Protein 8I6Y (pdb70)

Nearest PDB structures (foldseek):
  8i6y-assembly2_B  TM=1.001E+00  e=0.000E+00  Arabidopsis thaliana
  1rrh-assembly1_A  TM=9.673E-01  e=3.868E-95  Glycine max
  1rov-assembly1_A  TM=9.719E-01  e=1.270E-91  Glycine max
  2iuk-assembly2_B  TM=9.705E-01  e=5.122E-90  Glycine max
  1f8n-assembly1_A  TM=9.685E-01  e=9.863E-90  Glycine max

Organism: Arabidopsis thaliana (NCBI:txid3702)

Radius of gyration: 46.1 Å; Cα contacts (8 Å, |Δi|>4): 3355; chains: 2; bounding box: 76×131×117 Å

Sequence (1688 aa):
TTTKKVKGTVVLMKKNVLDFNDFNASFLDRLHEFLGNKITLRLVSSDVTDSENGSKGKLGKAAHLEDWITTITSLTAGESAFKVTFDYETDFGYPGAFLIRNSHFSEFLLKSLTLEDVPGHGRVHYICNSWIYPAKHYTTDRVFFSNKTYLPHETPATLLKYREEELVSLRGTGEGELKEWDRVYDYAYYNDLGVPPKNPRPVLGGTQEYPYPRRGRTGRKPTKEDPQTESRLPITSSLDIYVPRDERFGHLKMSDFLAYALKAIAQFIQPALEAVFDDTPKEFDSFEDVLKIYEEGIDLPNQALIDSIVKNIPLEMLKEIFRTDGQKFLKFPVPQVIKEDKTAWRTDEEFAREMLAGLNPVVIQLLKEFPPKSKLDSESYGNQNSTITKSHIEHNLDGLTVEEALEKERLFILDHHDTLMPYLGRVNTTTTKTYASRTLLFLKDDGTLKPLVIELSLPHPNGDKFGAVSEVYTPGEGVYDSLWQLAKAFVGVNDSGNHQLISHWMQTHASIEPFVIATNRQLSVLHPVFKLLEPHFRDTMNINALARQILINGGGIFEITVFPSKYAMEMSSFIYKNHWTFPDQALPAELKKRGMAVEDPEAPHGLRLRIKDYPYAVDGLEVWYAIESWVRDYIFLFYKIEEDIQTDTELQAWWKEVREEGHGDKKSEPWWPKMQTREELVESCTIIIWVASALHAAVNFGQYPVAGYLPNRPTISRQYMPKENTPEFEELEKNPDKVFLKTITAQLQTLLGISLIEILSTHSSDEVYLGQRDSKEWAAEKEALEAFEKFGEKVKEIEKNIDERNDDETLKNRTGLVKMPYTLLFPSSEGGVTGRGIPNSVSITTTKKVKGTVVLMKKNVLDFNDFNASFLDRLHEFLGNKITLRLVSSDVTDSENGSKGKLGKAAHLEDWITTITSLTAGESAFKVTFDYETDFGYPGAFLIRNSHFSEFLLKSLTLEDVPGHGRVHYICNSWIYPAKHYTTDRVFFSNKTYLPHETPATLLKYREEELVSLRGTGEGELKEWDRVYDYAYYNDLGVPPKNPRPVLGGTQEYPYPRRGRTGRKPTKEDPQTESRLPITSSLDIYVPRDERFGHLKMSDFLAYALKAIAQFIQPALEAVFDDTPKEFDSFEDVLKIYEEGIDLPNQALIDSIVKNIPLEMLKEIFRTDGQKFLKFPVPQVIKEDKTAWRTDEEFAREMLAGLNPVVIQLLKEFPPKSKLDSESYGNQNSTITKSHIEHNLDGLTVEEALEKERLFILDHHDTLMPYLGRVNTTTTKTYASRTLLFLKDDGTLKPLVIELSLPHPNGDKFGAVSEVYTPGEGVYDSLWQLAKAFVGVNDSGNHQLISHWMQTHASIEPFVIATNRQLSVLHPVFKLLEPHFRDTMNINALARQILINGGGIFEITVFPSKYAMEMSSFIYKNHWTFPDQALPAELKKRGMAVEDPEAPHGLRLRIKDYPYAVDGLEVWYAIESWVRDYIFLFYKIEEDIQTDTELQAWWKEVREEGHGDKKSEPWWPKMQTREELVESCTIIIWVASALHAAVNFGQYPVAGYLPNRPTISRQYMPKENTPEFEELEKNPDKVFLKTITAQLQTLLGISLIEILSTHSSDEVYLGQRDSKEWAAEKEALEAFEKFGEKVKEIEKNIDERNDDETLKNRTGLVKMPYTLLFPSSEGGVTGRGIPNSVSI

B-factor: mean 58.48, std 16.85, range [11.71, 135.58]

GO terms:
  GO:0010311 lateral root formation (P, IMP)
  GO:0034440 lipid oxidation (P, IDA)
  GO:0009536 plastid (C, IDA)
  GO:1990136 linoleate 9S-lipoxygenase activity (F, IDA)
  GO:0048364 root development (P, IMP)
  GO:0009737 response to abscisic acid (P, IEP)
  GO:0009753 response to jasmonic acid (P, IEP)
  GO:0042742 defense response to bacterium (P, IEP)
  GO:0009611 response to wounding (P, TAS)
  GO:0009695 jasmonic acid biosynthetic process (P, TAS)
  GO:0030397 membrane disassembly (P, TAS)
  GO:0006952 defense response (P, TAS)

InterPro domains:
  IPR000907 Lipoxygenase [PTHR11771] (20-859)
  IPR001024 PLAT/LH2 domain [PF01477] (57-160)
  IPR001024 PLAT/LH2 domain [PS50095] (21-161)
  IPR001024 PLAT/LH2 domain [SM00308] (19-162)
  IPR001246 Lipoxygenase, plant [PR00468] (131-149)
  IPR001246 Lipoxygenase, plant [PR00468] (157-178)
  IPR001246 Lipoxygenase, plant [PR00468] (196-212)
  IPR001246 Lipoxygenase, plant [PR00468] (226-245)
  IPR001246 Lipoxygenase, plant [PR00468] (296-317)
  IPR001246 Lipoxygenase, plant [PR00468] (345-361)
  IPR001246 Lipoxygenase, plant [PR00468] (384-403)
  IPR001246 Lipoxygenase, plant [PR00468] (450-474)
  IPR001246 Lipoxygenase, plant [PR00468] (772-786)
  IPR013819 Lipoxygenase, C-terminal [PF00305] (174-842)
  IPR013819 Lipoxygenase, C-terminal [PR00087] (496-513)
  IPR013819 Lipoxygenase, C-terminal [PR00087] (514-531)
  IPR013819 Lipoxygenase, C-terminal [PR00087] (534-554)
  IPR013819 Lipoxygenase, C-terminal [PS51393] (164-859)
  IPR020833 Lipoxygenase, iron binding site [PS00711] (514-528)
  IPR020834 Lipoxygenase, conserved site [PS00081] (541-551)

Solvent-accessible surface area: 67482 Å² total; per-residue (Å²): 122,105,56,121,149,2,117,0,28,3,26,0,13,16,68,68,3,13,61,59,102,83,48,87,52,78,46,68,92,155,5,100,58,9,40,33,122,97,1,24,0,89,5,0,0,16,92,55,71,21,102,172,56,30,98,35,0,78,29,14,147,53,8,60,3,87,74,80,54,87,58,88,72,15,92,89,43,6,42,10,8,0,66,0,52,4,55,8,40,99,86,7,18,24,0,0,0,0,16,4,111,2,62,16,159,30,16,1,5,1,41,8,0,16,0,62,116,4,55,81,79,40,143,4,18,0,57,6,58,6,5,2,9,12,28,162,48,51,145,103,54,13,12,16,14,5,8,77,4,29,2,24,116,83,15,28,80,10,1,66,101,16,2,82,71,23,15,90,59,22,64,30,111,44,122,35,73,19,111,93,64,34,34,16,4,18,27,19,94,1,24,2,5,6,58,32,113,156,56,69,44,52,38,5,2,40,74,158,119,48,5,0,0,20,0,10,31,2,17,37,119,87,30,200,113,40,107,111,11,18,37,46,30,72,96,122,27,114,116,24,8,32,10,3,31,36,18,48,57,15,31,50,94,35,14,10,13,15,17,61,0,1,24,10,0,14,44,62,5,22,61,17,2,88,51,22,24,110,131,82,111,156,64,6,84,43,21,115,40,1,12,110,0,14,78,99,6,40,114,13,91,44,109,53,75,20,103,54,5,65,166,84,7,40,85,54,3,6,111,46,0,4,109,80,84,50,167,8,43,4,27,2,35,66,2,59,1,6,122,126,60,110,93,5,20,67,40,39,101,1,34,1,7,12,15,0,5,0,4,3,0,20,24,1,67,17,9,120,80,40,58,2,136,19,201,40,86,78,152,38,55,17,109,9,60,12,63,3,70,88,64,69,0,68,164,54,0,88,75,30,61,3,102,75,0,29,124,88,52,47,1,0,7,6,38,4,1,29,30,6,3,10,12,0,33,103,0,14,107,25,108,1,61,0,0,0,0,1,1,0,0,0,21,63,128,88,24,32,7,50,7,0,0,0,0,0,0,32,20,42,104,105,31,50,139,127,4,20,60,28,60,31,33,43,56,35,171,52,28,121,59,20,13,5,20,2,0,15,4,2,3,7,0,4,11,10,2,25,3,18,7,15,6,5,7,3,38,0,6,0,4,4,4,1,5,0,0,0,0,19,27,31,1,4,79,4,0,0,0,7,23,0,0,84,22,5,4,78,33,0,5,28,14,0,2,16,6,6,13,11,10,0,14,6,35,2,2,5,9,61,8,5,8,2,20,98,42,0,5,23,9,0,0,50,15,0,70,88,96,7,24,4,45,42,22,8,1,21,32,33,0,83,114,18,11,0,1,45,109,41,115,158,18,133,114,24,15,98,17,37,3,140,14,0,0,0,0,24,0,0,20,47,3,4,37,2,0,30,64,5,0,77,76,1,1,61,52,21,0,141,87,57,85,23,0,70,77,2,102,17,0,51,34,0,3,112,22,1,32,47,82,0,0,13,41,12,94,107,67,127,56,14,30,133,0,83,57,37,74,57,0,0,64,2,0,0,9,2,0,3,6,0,0,0,12,1,0,0,0,0,2,0,2,4,8,4,17,0,3,8,2,20,20,1,28,9,1,70,62,80,3,14,92,112,154,26,100,79,19,110,41,1,117,150,58,46,51,64,3,8,2,71,0,1,2,17,12,44,42,1,2,1,10,5,0,4,19,2,0,6,0,6,5,6,72,64,22,25,17,10,17,99,26,87,50,172,44,26,2,52,35,170,109,0,49,98,13,26,101,82,9,10,86,67,9,146,87,1,40,142,45,0,70,108,38,21,129,47,158,82,43,101,7,2,46,12,90,1,152,13,48,4,25,14,0,19,2,42,11,130,42,29,57,41,6,70,1,0,0,4,3,0,24,4,124,105,54,122,147,2,116,0,21,1,27,0,11,14,69,68,3,12,61,61,101,82,51,87,57,80,46,74,94,154,5,103,58,10,46,34,123,97,1,24,0,89,5,0,0,15,92,55,72,21,100,173,55,24,95,28,0,76,29,15,148,55,7,61,4,86,83,86,68,94,50,87,92,7,99,84,42,5,41,14,6,0,63,1,53,3,57,8,38,100,85,8,18,23,0,1,0,0,16,4,112,1,62,16,157,31,17,0,5,0,37,9,0,14,0,60,116,3,54,83,80,40,143,3,17,0,58,6,59,5,5,2,9,10,28,164,48,50,144,104,54,14,12,16,12,4,9,77,4,27,3,22,116,83,16,28,80,10,2,66,103,15,2,96,77,24,14,91,58,20,62,31,109,44,123,35,74,19,109,93,65,35,33,15,5,18,28,18,93,1,24,2,4,5,51,26,101,154,62,79,51,53,36,4,2,39,73,157,118,49,6,0,0,20,0,12,30,2,16,36,118,86,29,200,109,40,110,112,10,17,38,46,33,73,100,124,27,114,117,23,8,31,9,3,29,36,18,46,58,14,32,50,95,36,14,10,13,15,18,59,0,1,23,10,0,13,44,62,4,22,60,17,2,88,52,23,25,110,130,82,109,156,65,6,83,42,23,116,40,0,13,109,0,16,82,116,7,38,120,12,91,54,142,70,75,22,104,53,5,77,165,85,6,38,105,52,2,7,108,45,0,5,98,61,93,33,180,11,39,4,31,2,27,65,2,60,1,7,124,125,61,110,93,6,19,68,41,39,102,0,33,1,8,11,15,0,6,0,4,4,0,21,26,1,68,16,10,117,80,36,59,2,137,20,201,39,86,80,152,39,57,18,110,8,59,12,63,3,68,88,68,64,0,59,172,56,1,86,78,44,41,1,101,80,0,26,148,140,46,46,1,0,6,8,38,6,1,28,30,6,4,10,12,0,34,102,0,14,105,14,102,1,61,0,0,0,0,2,1,0,0,0,19,67,121,88,24,32,6,53,7,1,0,0,0,0,0,32,21,42,104,104,31,49,138,127,4,21,61,28,61,32,32,43,59,30,169,53,31,135,63,21,19,4,20,3,0,17,5,1,3,7,0,5,10,11,2,26,3,21,7,16,6,8,8,3,38,0,7,0,3,4,4,1,5,1,0,0,0,19,26,31,1,4,79,4,0,0,0,9,24,0,0,86,24,5,4,78,34,0,4,26,14,1,2,16,5,6,14,10,15,2,15,8,39,2,2,8,8,62,9,7,8,1,12,110,49,0,7,23,9,0,0,51,14,0,72,88,98,7,25,4,45,40,21,8,1,20,30,32,0,85,112,19,11,1,1,46,127,41,60,145,16,131,114,26,17,91,17,33,3,139,13,1,0,0,0,23,0,0,19,48,3,4,38,3,0,30,65,6,0,79,76,1,1,64,51,21,0,140,86,64,84,22,0,80,75,2,104,18,0,62,33,0,4,112,24,1,33,45,82,0,0,13,42,12,94,107,66,125,56,10,29,126,0,104,48,34,72,51,0,0,65,2,0,0,8,1,1,2,6,0,0,0,12,1,1,0,0,0,2,0,3,4,7,4,17,0,3,8,2,21,21,2,27,10,1,69,64,80,2,15,91,127,152,27,100,81,25,108,40,3,121,149,58,45,50,64,2,8,2,71,1,1,2,18,12,44,41,1,3,1,12,5,0,5,20,3,0,8,0,7,5,6,71,65,23,24,17,10,18,100,28,89,48,174,43,27,2,53,35,173,110,0,48,97,12,25,100,82,10,9,88,67,8,147,88,1,40,142,44,0,70,108,35,20,128,47,159,81,43,102,7,2,47,11,91,0,152,13,48,5,25,15,0,18,2,41,12,129,41,29,56,40,7,71,1,0,1,4,3,0,21,4

Structure (mmCIF, N/CA/C/O backbone):
data_8I6Y
#
_entry.id   8I6Y
#
_cell.length_a   116.368
_cell.length_b   119.349
_cell.length_c   135.360
_cell.angle_alpha   90.000
_cell.angle_beta   90.000
_cell.angle_gamma   90.000
#
_symmetry.space_group_name_H-M   'P 21 21 21'
#
loop_
_entity.id
_entity.type
_entity.pdbx_description
1 polymer 'Linoleate 9S-lipoxygenase 1'
2 non-polymer 'FE (III) ION'
3 water water
#
loop_
_atom_site.group_PDB
_atom_site.id
_atom_site.type_symbol
_atom_site.label_atom_id
_atom_site.label_alt_id
_atom_site.label_comp_id
_atom_site.label_asym_id
_atom_site.label_entity_id
_atom_site.label_seq_id
_atom_site.pdbx_PDB_ins_code
_atom_site.Cartn_x
_atom_site.Cartn_y
_atom_site.Cartn_z
_atom_site.occupancy
_atom_site.B_iso_or_equiv
_atom_site.auth_seq_id
_atom_site.auth_comp_id
_atom_site.auth_asym_id
_atom_site.auth_atom_id
_atom_site.pdbx_PDB_model_num
ATOM 1 N N . THR A 1 16 ? -47.81400 140.34500 199.19800 1.000 111.56000 16 THR A N 1
ATOM 2 C CA . THR A 1 16 ? -48.12000 141.44600 198.29000 1.000 111.76000 16 THR A CA 1
ATOM 3 C C . THR A 1 16 ? -47.18300 142.64000 198.48900 1.000 108.74000 16 THR A C 1
ATOM 4 O O . THR A 1 16 ? -47.45100 143.50600 199.34000 1.000 109.30000 16 THR A O 1
ATOM 8 N N . THR A 1 17 ? -46.09100 142.72600 197.72700 1.000 96.23000 17 THR A N 1
ATOM 9 C CA . THR A 1 17 ? -45.23000 143.88800 197.89800 1.000 96.86000 17 THR A CA 1
ATOM 10 C C . THR A 1 17 ? -45.82500 145.04300 197.10800 1.000 96.70000 17 THR A C 1
ATOM 11 O O . THR A 1 17 ? -45.91300 144.99700 195.87500 1.000 90.50000 17 THR A O 1
ATOM 15 N N . THR A 1 18 ? -46.26300 146.05400 197.84100 1.000 99.48000 18 THR A N 1
ATOM 16 C CA . THR A 1 18 ? -46.81400 147.25000 197.24000 1.000 89.67000 18 THR A CA 1
ATOM 17 C C . THR A 1 18 ? -45.78100 147.88600 196.31900 1.000 91.45000 18 THR A C 1
ATOM 18 O O . THR A 1 18 ? -44.58800 147.92300 196.62500 1.000 98.74000 18 THR A O 1
ATOM 22 N N . LYS A 1 19 ? -46.24400 148.35500 195.17100 1.000 87.17000 19 LYS A N 1
ATOM 23 C CA . LYS A 1 19 ? -45.40600 148.97800 194.16000 1.000 85.61000 19 LYS A CA 1
ATOM 24 C C . LYS A 1 19 ? -46.11800 150.22600 193.66400 1.000 81.70000 19 LYS A C 1
ATOM 25 O O . LYS A 1 19 ? -47.32900 150.19200 193.45700 1.000 90.26000 19 LYS A O 1
ATOM 31 N N . LYS A 1 20 ? -45.38800 151.32800 193.48000 1.000 74.05000 20 LYS A N 1
ATOM 32 C CA . LYS A 1 20 ? -46.02000 152.62200 193.21000 1.000 79.43000 20 LYS A CA 1
ATOM 33 C C . LYS A 1 20 ? -46.24700 152.86000 191.70800 1.000 79.05000 20 LYS A C 1
ATOM 34 O O . LYS A 1 20 ? -45.46200 152.40700 190.86600 1.000 73.44000 20 LYS A O 1
ATOM 40 N N . VAL A 1 21 ? -47.33100 153.59300 191.39000 1.000 73.61000 21 VAL A N 1
ATOM 41 C CA . VAL A 1 21 ? -47.73100 153.93500 190.02100 1.000 69.03000 21 VAL A CA 1
ATOM 42 C C . VAL A 1 21 ? -48.07700 155.42100 189.93500 1.000 65.37000 21 VAL A C 1
ATOM 43 O O . VAL A 1 21 ? -48.82700 155.93200 190.77500 1.000 63.95000 21 VAL A O 1
ATOM 47 N N . LYS A 1 22 ? -47.55900 156.10400 188.90300 1.000 66.25000 22 LYS A N 1
ATOM 48 C CA . LYS A 1 22 ? -47.67200 157.55700 188.78100 1.000 63.19000 22 LYS A CA 1
ATOM 49 C C . LYS A 1 22 ? -48.91200 157.94200 188.00100 1.000 66.49000 22 LYS A C 1
ATOM 50 O O . LYS A 1 22 ? -49.19400 157.37700 186.94100 1.000 70.26000 22 LYS A O 1
ATOM 56 N N . GLY A 1 23 ? -49.63800 158.93800 188.51200 1.000 59.95000 23 GLY A N 1
ATOM 57 C CA . GLY A 1 23 ? -50.90900 159.32400 187.95300 1.000 62.33000 23 GLY A CA 1
ATOM 58 C C . GLY A 1 23 ? -50.91200 160.77000 187.48700 1.000 66.66000 23 GLY A C 1
ATOM 59 O O . GLY A 1 23 ? -50.00200 161.55400 187.78900 1.000 69.37000 23 GLY A O 1
ATOM 60 N N . THR A 1 24 ? -51.96400 161.10700 186.73400 1.000 63.24000 24 THR A N 1
ATOM 61 C CA . THR A 1 24 ? -52.23800 162.47000 186.27300 1.000 59.63000 24 THR A CA 1
ATOM 62 C C . THR A 1 24 ? -53.74900 162.66600 186.27300 1.000 59.34000 24 THR A C 1
ATOM 63 O O . THR A 1 24 ? -54.47400 161.94800 185.57800 1.000 50.33000 24 THR A O 1
ATOM 67 N N . VAL A 1 25 ? -54.22000 163.62600 187.06100 1.000 57.90000 25 VAL A N 1
ATOM 68 C CA . VAL A 1 25 ? -55.61500 164.06000 187.05700 1.000 42.28000 25 VAL A CA 1
ATOM 69 C C . VAL A 1 25 ? -55.67500 165.45600 186.45200 1.000 46.29000 25 VAL A C 1
ATOM 70 O O . VAL A 1 25 ? -54.95900 166.37000 186.89400 1.000 53.87000 25 VAL A O 1
ATOM 74 N N . VAL A 1 26 ? -56.53400 165.62200 185.44500 1.000 45.10000 26 VAL A N 1
ATOM 75 C CA . VAL A 1 26 ? -56.83100 166.92100 184.84600 1.000 48.58000 26 VAL A CA 1
ATOM 76 C C . VAL A 1 26 ? -58.20700 167.37200 185.32700 1.000 44.74000 26 VAL A C 1
ATOM 77 O O . VAL A 1 26 ? -59.12300 166.55500 185.50100 1.000 46.49000 26 VAL A O 1
ATOM 81 N N . LEU A 1 27 ? -58.35300 168.67800 185.54500 1.000 41.70000 27 LEU A N 1
ATOM 82 C CA . LEU A 1 27 ? -59.61400 169.23800 186.01600 1.000 40.59000 27 LEU A CA 1
ATOM 83 C C . LEU A 1 27 ? -59.62900 170.73400 185.76300 1.000 40.94000 27 LEU A C 1
ATOM 84 O O . LEU A 1 27 ? -58.60400 171.40500 185.89500 1.000 46.57000 27 LEU A O 1
ATOM 89 N N . MET A 1 28 ? -60.80800 171.25200 185.43200 1.000 43.51000 28 MET A N 1
ATOM 90 C CA . MET A 1 28 ? -61.00800 172.67200 185.18800 1.000 46.36000 28 MET A CA 1
ATOM 91 C C . MET A 1 28 ? -61.65700 173.30500 186.40900 1.000 43.23000 28 MET A C 1
ATOM 92 O O . MET A 1 28 ? -62.70200 172.83500 186.87100 1.000 39.29000 28 MET A O 1
ATOM 97 N N . LYS A 1 29 ? -61.04800 174.33600 186.94400 1.000 47.98000 29 LYS A N 1
ATOM 98 C CA . LYS A 1 29 ? -61.58500 174.97000 188.11300 1.000 54.47000 29 LYS A CA 1
ATOM 99 C C . LYS A 1 29 ? -62.87300 175.62400 187.72900 1.000 58.78000 29 LYS A C 1
ATOM 100 O O . LYS A 1 29 ? -63.04900 175.98900 186.59600 1.000 58.94000 29 LYS A O 1
ATOM 106 N N . LYS A 1 30 ? -63.76300 175.80500 188.68100 1.000 53.57000 30 LYS A N 1
ATOM 107 C CA . LYS A 1 30 ? -65.03100 176.43900 188.39600 1.000 58.19000 30 LYS A CA 1
ATOM 108 C C . LYS A 1 30 ? -64.89900 177.87700 187.88900 1.000 63.09000 30 LYS A C 1
ATOM 109 O O . LYS A 1 30 ? -65.63900 178.30800 187.03300 1.000 59.18000 30 LYS A O 1
ATOM 115 N N . ASN A 1 31 ? -63.93400 178.62100 188.38200 1.000 61.46000 31 ASN A N 1
ATOM 116 C CA . ASN A 1 31 ? -63.84000 180.00500 187.99300 1.000 63.66000 31 ASN A CA 1
ATOM 117 C C . ASN A 1 31 ? -63.69800 180.05100 186.50800 1.000 64.48000 31 ASN A C 1
ATOM 118 O O . ASN A 1 31 ? -64.21300 180.93000 185.84800 1.000 70.09000 31 ASN A O 1
ATOM 123 N N . VAL A 1 32 ? -62.97500 179.09300 185.97200 1.000 63.64000 32 VAL A N 1
ATOM 124 C CA . VAL A 1 32 ? -62.56700 179.16100 184.60500 1.000 67.45000 32 VAL A CA 1
ATOM 125 C C . VAL A 1 32 ? -63.74200 179.21900 183.67800 1.000 67.98000 32 VAL A C 1
ATOM 126 O O . VAL A 1 32 ? -63.74200 179.96800 182.73300 1.000 65.08000 32 VAL A O 1
ATOM 130 N N . LEU A 1 33 ? -64.75300 178.42600 183.96000 1.000 58.02000 33 LEU A N 1
ATOM 131 C CA . LEU A 1 33 ? -65.86800 178.25700 183.05900 1.000 50.76000 33 LEU A CA 1
ATOM 132 C C . LEU A 1 33 ? -67.04400 179.12200 183.39500 1.000 57.61000 33 LEU A C 1
ATOM 133 O O . LEU A 1 33 ? -68.09100 178.99100 182.79900 1.000 59.84000 33 LEU A O 1
ATOM 138 N N . ASP A 1 34 ? -66.89100 179.98300 184.38000 1.000 63.74000 34 ASP A N 1
ATOM 139 C CA . ASP A 1 34 ? -67.96600 180.88600 184.72400 1.000 59.96000 34 ASP A CA 1
ATOM 140 C C . ASP A 1 34 ? -67.91800 181.97400 183.70500 1.000 64.00000 34 ASP A C 1
ATOM 141 O O . ASP A 1 34 ? -67.02800 182.00300 182.87400 1.000 66.04000 34 ASP A O 1
ATOM 146 N N . PHE A 1 35 ? -68.89900 182.84800 183.74700 1.000 70.02000 35 PHE A N 1
ATOM 147 C CA . PHE A 1 35 ? -69.03200 183.86500 182.74200 1.000 72.38000 35 PHE A CA 1
ATOM 148 C C . PHE A 1 35 ? -67.78400 184.75600 182.67400 1.000 77.19000 35 PHE A C 1
ATOM 149 O O . PHE A 1 35 ? -67.29000 185.05600 181.58600 1.000 83.61000 35 PHE A O 1
ATOM 157 N N . ASN A 1 36 ? -67.21600 185.12400 183.81300 1.000 74.92000 36 ASN A N 1
ATOM 158 C CA . ASN A 1 36 ? -66.10300 186.05500 183.79600 1.000 89.98000 36 ASN A CA 1
ATOM 159 C C . ASN A 1 36 ? -64.96300 185.52400 182.95500 1.000 87.88000 36 ASN A C 1
ATOM 160 O O . ASN A 1 36 ? -64.68100 184.33700 182.94200 1.000 85.06000 36 ASN A O 1
ATOM 165 N N . ASP A 1 37 ? -64.32800 186.43700 182.23100 1.000 85.31000 37 ASP A N 1
ATOM 166 C CA . ASP A 1 37 ? -63.31600 186.12000 181.22800 1.000 80.14000 37 ASP A CA 1
ATOM 167 C C . ASP A 1 37 ? -62.09700 185.44200 181.81400 1.000 83.68000 37 ASP A C 1
ATOM 168 O O . ASP A 1 37 ? -61.59300 185.81600 182.86500 1.000 91.53000 37 ASP A O 1
ATOM 173 N N . PHE A 1 38 ? -61.68900 184.33000 181.21500 1.000 73.29000 38 PHE A N 1
ATOM 174 C CA . PHE A 1 38 ? -60.64100 183.51500 181.80900 1.000 73.61000 38 PHE A CA 1
ATOM 175 C C . PHE A 1 38 ? -59.27800 184.11000 181.53100 1.000 76.03000 38 PHE A C 1
ATOM 176 O O . PHE A 1 38 ? -58.94700 184.44600 180.40800 1.000 78.16000 38 PHE A O 1
ATOM 184 N N . ASN A 1 39 ? -58.48000 184.18500 182.57500 1.000 79.93000 39 ASN A N 1
ATOM 185 C CA . ASN A 1 39 ? -57.17400 184.77400 182.49700 1.000 79.24000 39 ASN A CA 1
ATOM 186 C C . ASN A 1 39 ? -56.23000 183.83500 183.18600 1.000 85.45000 39 ASN A C 1
ATOM 187 O O . ASN A 1 39 ? -56.64800 183.02500 183.99300 1.000 89.62000 39 ASN A O 1
ATOM 192 N N . ALA A 1 40 ? -54.94600 183.98200 182.92900 1.000 85.92000 40 ALA A N 1
ATOM 193 C CA . ALA A 1 40 ? -53.98600 183.09700 183.53400 1.000 84.84000 40 ALA A CA 1
ATOM 194 C C . ALA A 1 40 ? -54.13000 183.21600 185.04200 1.000 84.51000 40 ALA A C 1
ATOM 195 O O . ALA A 1 40 ? -53.76300 182.32400 185.78300 1.000 76.38000 40 ALA A O 1
ATOM 197 N N . SER A 1 41 ? -54.70000 184.31500 185.49200 1.000 83.13000 41 SER A N 1
ATOM 198 C CA . SER A 1 41 ? -54.88700 184.57800 186.89900 1.000 81.39000 41 SER A CA 1
ATOM 199 C C . SER A 1 41 ? -55.71000 183.48400 187.56300 1.000 91.87000 41 SER A C 1
ATOM 200 O O . SER A 1 41 ? -55.55400 183.21200 188.74900 1.000 95.62000 41 SER A O 1
ATOM 203 N N . PHE A 1 42 ? -56.62100 182.88600 186.81700 1.000 89.25000 42 PHE A N 1
ATOM 204 C CA . PHE A 1 42 ? -57.55300 181.93200 187.40500 1.000 81.94000 42 PHE A CA 1
ATOM 205 C C . PHE A 1 42 ? -56.95100 180.64200 187.99700 1.000 82.36000 42 PHE A C 1
ATOM 206 O O . PHE A 1 42 ? -57.56700 180.02400 188.85500 1.000 89.72000 42 PHE A O 1
ATOM 214 N N . LEU A 1 43 ? -55.76800 180.23300 187.55200 1.000 74.62000 43 LEU A N 1
ATOM 215 C CA . LEU A 1 43 ? -55.15200 179.01000 188.06800 1.000 77.62000 43 LEU A CA 1
ATOM 216 C C . LEU A 1 43 ? -54.83600 178.98500 189.56000 1.000 86.81000 43 LEU A C 1
ATOM 217 O O . LEU A 1 43 ? -55.03100 177.97700 190.21600 1.000 96.13000 43 LEU A O 1
ATOM 222 N N . ASP A 1 44 ? -54.30400 180.06500 190.09700 1.000 82.25000 44 ASP A N 1
ATOM 223 C CA . ASP A 1 44 ? -53.65700 179.98600 191.39300 1.000 82.99000 44 ASP A CA 1
ATOM 224 C C . ASP A 1 44 ? -54.57300 179.83900 192.58500 1.000 83.63000 44 ASP A C 1
ATOM 225 O O . ASP A 1 44 ? -55.78000 179.96500 192.47400 1.000 83.97000 44 ASP A O 1
ATOM 230 N N . ARG A 1 45 ? -53.96100 179.55600 193.72600 1.000 90.04000 45 ARG A N 1
ATOM 231 C CA . ARG A 1 45 ? -54.61400 178.96300 194.87100 1.000 81.74000 45 ARG A CA 1
ATOM 232 C C . ARG A 1 45 ? -54.79200 177.47800 194.58600 1.000 74.08000 45 ARG A C 1
ATOM 233 O O . ARG A 1 45 ? -55.66000 176.81900 195.14200 1.000 70.89000 45 ARG A O 1
ATOM 241 N N . LEU A 1 46 ? -53.96000 176.96000 193.69600 1.000 76.04000 46 LEU A N 1
ATOM 242 C CA . LEU A 1 46 ? -54.05500 175.59200 193.25300 1.000 71.82000 46 LEU A CA 1
ATOM 243 C C . LEU A 1 46 ? -53.81800 174.65000 194.38000 1.000 68.90000 46 LEU A C 1
ATOM 244 O O . LEU A 1 46 ? -54.30900 173.54800 194.35200 1.000 66.78000 46 LEU A O 1
ATOM 249 N N . HIS A 1 47 ? -53.03800 175.06200 195.35800 1.000 69.56000 47 HIS A N 1
ATOM 250 C CA . HIS A 1 47 ? -52.67700 174.14700 196.41600 1.000 66.97000 47 HIS A CA 1
ATOM 251 C C . HIS A 1 47 ? -53.92600 173.71100 197.12800 1.000 63.04000 47 HIS A C 1
ATOM 252 O O . HIS A 1 47 ? -53.95700 172.67500 197.74200 1.000 62.59000 47 HIS A O 1
ATOM 259 N N . GLU A 1 48 ? -54.96100 174.51900 197.07200 1.000 69.03000 48 GLU A N 1
ATOM 260 C CA . GLU A 1 48 ? -56.15100 174.20800 197.83900 1.000 67.22000 48 GLU A CA 1
ATOM 261 C C . GLU A 1 48 ? -56.71000 172.83200 197.49400 1.000 65.61000 48 GLU A C 1
ATOM 262 O O . GLU A 1 48 ? -57.16200 172.13200 198.37400 1.000 68.98000 48 GLU A O 1
ATOM 268 N N . PHE A 1 49 ? -56.69400 172.44100 196.22800 1.000 66.31000 49 PHE A N 1
ATOM 269 C CA . PHE A 1 49 ? -57.16800 171.11900 195.86200 1.000 61.42000 49 PHE A CA 1
ATOM 270 C C . PHE A 1 49 ? -56.31100 170.01700 196.42900 1.000 62.51000 49 PHE A C 1
ATOM 271 O O . PHE A 1 49 ? -56.65900 168.84600 196.37900 1.000 58.13000 49 PHE A O 1
ATOM 279 N N . LEU A 1 50 ? -55.19800 170.44400 197.00500 1.000 67.30000 50 LEU A N 1
ATOM 280 C CA . LEU A 1 50 ? -54.10000 169.59300 197.41700 1.000 66.63000 50 LEU A CA 1
ATOM 281 C C . LEU A 1 50 ? -54.15600 169.29500 198.88900 1.000 65.89000 50 LEU A C 1
ATOM 282 O O . LEU A 1 50 ? -54.26600 170.17500 199.72000 1.000 63.95000 50 LEU A O 1
ATOM 287 N N . GLY A 1 51 ? -54.05300 168.03400 199.22500 1.000 64.21000 51 GLY A N 1
ATOM 288 C CA . GLY A 1 51 ? -54.05500 167.69000 200.61800 1.000 60.02000 51 GLY A CA 1
ATOM 289 C C . GLY A 1 51 ? -55.00400 166.53800 200.75500 1.000 64.86000 51 GLY A C 1
ATOM 290 O O . GLY A 1 51 ? -55.35700 165.88100 199.79500 1.000 65.74000 51 GLY A O 1
ATOM 291 N N . ASN A 1 52 ? -55.47400 166.34700 201.96500 1.000 68.42000 52 ASN A N 1
ATOM 292 C CA . ASN A 1 52 ? -56.39800 165.28200 202.25900 1.000 74.92000 52 ASN A CA 1
ATOM 293 C C . ASN A 1 52 ? -57.67600 165.52900 201.49700 1.000 66.81000 52 ASN A C 1
ATOM 294 O O . ASN A 1 52 ? -58.55600 164.69500 201.49600 1.000 57.54000 52 ASN A O 1
ATOM 299 N N . LYS A 1 53 ? -57.83000 166.71500 200.93900 1.000 67.40000 53 LYS A N 1
ATOM 300 C CA . LYS A 1 53 ? -59.11800 167.12500 200.45400 1.000 62.76000 53 LYS A CA 1
ATOM 301 C C . LYS A 1 53 ? -59.68700 166.25300 199.36400 1.000 68.40000 53 LYS A C 1
ATOM 302 O O . LYS A 1 53 ? -60.82000 165.87500 199.46900 1.000 65.48000 53 LYS A O 1
ATOM 308 N N . ILE A 1 54 ? -58.91700 165.88300 198.35700 1.000 66.41000 54 ILE A N 1
ATOM 309 C CA . ILE A 1 54 ? -59.49500 165.14300 197.23800 1.000 57.01000 54 ILE A CA 1
ATOM 310 C C . ILE A 1 54 ? -59.02400 163.71800 197.21600 1.000 60.69000 54 ILE A C 1
ATOM 311 O O . ILE A 1 54 ? -57.86400 163.45000 197.09600 1.000 66.89000 54 ILE A O 1
ATOM 316 N N . THR A 1 55 ? -59.96500 162.81000 197.29200 1.000 56.98000 55 THR A N 1
ATOM 317 C CA . THR A 1 55 ? -59.63200 161.44000 197.47000 1.000 59.37000 55 THR A CA 1
ATOM 318 C C . THR A 1 55 ? -60.01900 160.67500 196.25700 1.000 62.05000 55 THR A C 1
ATOM 319 O O . THR A 1 55 ? -61.01400 160.95400 195.64800 1.000 65.58000 55 THR A O 1
ATOM 323 N N . LEU A 1 56 ? -59.16800 159.73800 195.90100 1.000 57.40000 56 LEU A N 1
ATOM 324 C CA . LEU A 1 56 ? -59.36100 158.84700 194.76300 1.000 55.90000 56 LEU A CA 1
ATOM 325 C C . LEU A 1 56 ? -58.96300 157.43900 195.18400 1.000 59.00000 56 LEU A C 1
ATOM 326 O O . LEU A 1 56 ? -57.90100 157.24200 195.78700 1.000 63.01000 56 LEU A O 1
ATOM 331 N N . ARG A 1 57 ? -59.79200 156.45800 194.85400 1.000 52.55000 57 ARG A N 1
ATOM 332 C CA . ARG A 1 57 ? -59.44700 155.06500 195.09500 1.000 50.39000 57 ARG A CA 1
ATOM 333 C C . ARG A 1 57 ? -59.69700 154.27800 193.81600 1.000 55.03000 57 ARG A C 1
ATOM 334 O O . ARG A 1 57 ? -60.71500 154.48800 193.13800 1.000 58.23000 57 ARG A O 1
ATOM 342 N N . LEU A 1 58 ? -58.75800 153.39200 193.48100 1.000 61.58000 58 LEU A N 1
ATOM 343 C CA . LEU A 1 58 ? -58.93700 152.47700 192.36600 1.000 51.12000 58 LEU A CA 1
ATOM 344 C C . LEU A 1 58 ? -59.91500 151.36900 192.72500 1.000 55.95000 58 LEU A C 1
ATOM 345 O O . LEU A 1 58 ? -60.12100 151.02900 193.89400 1.000 62.56000 58 LEU A O 1
ATOM 350 N N . VAL A 1 59 ? -60.44800 150.73000 191.69000 1.000 54.15000 59 VAL A N 1
ATOM 351 C CA . VAL A 1 59 ? -61.31400 149.55400 191.78000 1.000 61.57000 59 VAL A CA 1
ATOM 352 C C . VAL A 1 59 ? -60.85700 148.52900 190.75100 1.000 62.50000 59 VAL A C 1
ATOM 353 O O . VAL A 1 59 ? -60.26400 148.89800 189.76800 1.000 64.21000 59 VAL A O 1
ATOM 357 N 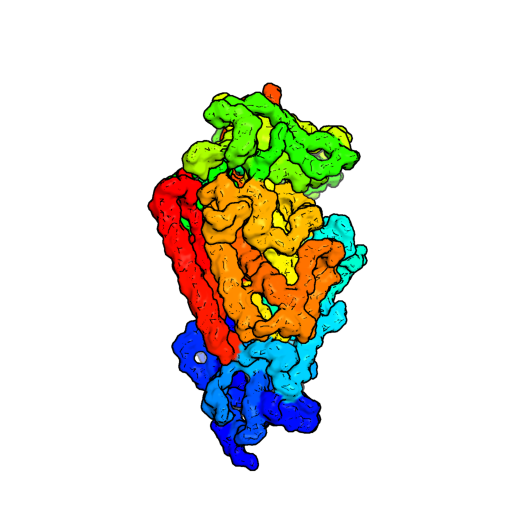N . SER A 1 60 ? -61.11500 147.24700 190.96200 1.000 58.16000 60 SER A N 1
ATOM 358 C CA . SER A 1 60 ? -60.46500 146.22100 190.15700 1.000 59.20000 60 SER A CA 1
ATOM 359 C C . SER A 1 60 ? -61.37300 145.39800 189.30300 1.000 56.94000 60 SER A C 1
ATOM 360 O O . SER A 1 60 ? -62.37100 144.90800 189.77300 1.000 64.71000 60 SER A O 1
ATOM 363 N N . SER A 1 61 ? -61.03700 145.26100 188.02900 1.000 51.86000 61 SER A N 1
ATOM 364 C CA . SER A 1 61 ? -61.75100 144.35800 187.14500 1.000 53.92000 61 SER A CA 1
ATOM 365 C C . SER A 1 61 ? -61.56200 142.90300 187.47600 1.000 63.13000 61 SER A C 1
ATOM 366 O O . SER A 1 61 ? -62.49700 142.13000 187.44800 1.000 58.67000 61 SER A O 1
ATOM 369 N N . ASP A 1 62 ? -60.31300 142.53500 187.71600 1.000 69.57000 62 ASP A N 1
ATOM 370 C CA . ASP A 1 62 ? -59.90900 141.15800 187.98100 1.000 64.82000 62 ASP A CA 1
ATOM 371 C C . ASP A 1 62 ? -60.29300 140.52700 189.30600 1.000 60.76000 62 ASP A C 1
ATOM 372 O O . ASP A 1 62 ? -60.73700 139.39700 189.35100 1.000 61.15000 62 ASP A O 1
ATOM 377 N N . VAL A 1 63 ? -60.14100 141.26200 190.38700 1.000 60.26000 63 VAL A N 1
ATOM 378 C CA . VAL A 1 63 ? -60.21700 140.65200 191.69000 1.000 63.66000 63 VAL A CA 1
ATOM 379 C C . VAL A 1 63 ? -61.28200 141.30000 192.50100 1.000 62.63000 63 VAL A C 1
ATOM 380 O O . VAL A 1 63 ? -61.64000 142.42100 192.27300 1.000 64.87000 63 VAL A O 1
ATOM 384 N N . THR A 1 64 ? -61.79500 140.56900 193.46000 1.000 61.11000 64 THR A N 1
ATOM 385 C CA . THR A 1 64 ? -62.98100 140.99900 194.14200 1.000 65.09000 64 THR A CA 1
ATOM 386 C C . THR A 1 64 ? -62.69200 141.25000 195.58400 1.000 71.65000 64 THR A C 1
ATOM 387 O O . THR A 1 64 ? -61.93400 140.55100 196.21900 1.000 75.31000 64 THR A O 1
ATOM 391 N N . ASP A 1 65 ? -63.31300 142.30200 196.06900 1.000 76.17000 65 ASP A N 1
ATOM 392 C CA . ASP A 1 65 ? -63.26900 142.67400 197.45800 1.000 82.91000 65 ASP A CA 1
ATOM 393 C C . ASP A 1 65 ? -64.46800 142.01700 198.03200 1.000 93.26000 65 ASP A C 1
ATOM 394 O O . ASP A 1 65 ? -65.57700 142.43500 197.75900 1.000 95.45000 65 ASP A O 1
ATOM 399 N N . SER A 1 66 ? -64.25500 141.00900 198.86600 1.000 94.20000 66 SER A N 1
ATOM 400 C CA . SER A 1 66 ? -65.36500 140.26800 199.40800 1.000 95.48000 66 SER A CA 1
ATOM 401 C C . SER A 1 66 ? -66.15900 141.25200 200.20000 1.000 108.52000 66 SER A C 1
ATOM 402 O O . SER A 1 66 ? -67.36400 141.33000 200.05500 1.000 119.70000 66 SER A O 1
ATOM 405 N N . GLU A 1 67 ? -65.44700 142.06100 200.97800 1.000 111.45000 67 GLU A N 1
ATOM 406 C CA . GLU A 1 67 ? -66.02800 142.91700 202.01100 1.000 117.27000 67 GLU A CA 1
ATOM 407 C C . GLU A 1 67 ? -66.96400 143.98000 201.48600 1.000 119.16000 67 GLU A C 1
ATOM 408 O O . GLU A 1 67 ? -68.02700 144.23000 202.04600 1.000 123.73000 67 GLU A O 1
ATOM 414 N N . ASN A 1 68 ? -66.54300 144.60200 200.40000 1.000 118.32000 68 ASN A N 1
ATOM 415 C CA . ASN A 1 68 ? -67.27600 145.68500 199.76400 1.000 116.66000 68 ASN A CA 1
ATOM 416 C C . ASN A 1 68 ? -68.63100 145.23900 199.22600 1.000 123.58000 68 ASN A C 1
ATOM 417 O O . ASN A 1 68 ? -69.61000 145.98500 199.25900 1.000 119.63000 68 ASN A O 1
ATOM 422 N N . GLY A 1 69 ? -68.64800 144.02300 198.69500 1.000 118.75000 69 GLY A N 1
ATOM 423 C CA . GLY A 1 69 ? -69.79400 143.44900 198.02500 1.000 100.03000 69 GLY A CA 1
ATOM 424 C C . GLY A 1 69 ? -69.13100 142.33700 197.26000 1.000 100.60000 69 GLY A C 1
ATOM 425 O O . GLY A 1 69 ? -68.06600 141.88900 197.65600 1.000 109.29000 69 GLY A O 1
ATOM 426 N N . SER A 1 70 ? -69.73400 141.89700 196.16900 1.000 87.82000 70 SER A N 1
ATOM 427 C CA . SER A 1 70 ? -68.99200 141.15100 195.16900 1.000 89.27000 70 SER A CA 1
ATOM 428 C C . SER A 1 70 ? -68.61500 142.10600 194.02900 1.000 82.01000 70 SER A C 1
ATOM 429 O O . SER A 1 70 ? -68.41600 141.70600 192.89900 1.000 66.95000 70 SER A O 1
ATOM 432 N N . LYS A 1 71 ? -68.58800 143.38900 194.37000 1.000 79.39000 71 LYS A N 1
ATOM 433 C CA . LYS A 1 71 ? -68.30500 144.47500 193.46500 1.000 73.20000 71 LYS A CA 1
ATOM 434 C C . LYS A 1 71 ? -66.92300 144.46000 192.86200 1.000 73.42000 71 LYS A C 1
ATOM 435 O O . LYS A 1 71 ? -66.75900 144.77100 191.68400 1.000 78.46000 71 LYS A O 1
ATOM 441 N N . GLY A 1 72 ? -65.92000 144.13700 193.64800 1.000 73.82000 72 GLY A N 1
ATOM 442 C CA . GLY A 1 72 ? -64.56700 144.14700 193.13900 1.000 77.43000 72 GLY A CA 1
ATOM 443 C C . GLY A 1 72 ? -63.71900 145.12700 193.89000 1.000 72.77000 72 GLY A C 1
ATOM 444 O O . GLY A 1 72 ? -64.16000 146.20200 194.18800 1.000 73.42000 72 GLY A O 1
ATOM 445 N N . LYS A 1 73 ? -62.47500 144.74900 194.13700 1.000 71.50000 73 LYS A N 1
ATOM 446 C CA . LYS A 1 73 ? -61.66200 145.29300 195.19500 1.000 74.16000 73 LYS A CA 1
ATOM 447 C C . LYS A 1 73 ? -61.32400 146.73800 195.05000 1.000 71.39000 73 LYS A C 1
ATOM 448 O O . LYS A 1 73 ? -61.16500 147.23000 193.95800 1.000 68.26000 73 LYS A O 1
ATOM 454 N N . LEU A 1 74 ? -61.21300 147.40300 196.18800 1.000 71.71000 74 LEU A N 1
ATOM 455 C CA . LEU A 1 74 ? -60.85800 148.81400 196.25500 1.000 60.58000 74 LEU A CA 1
ATOM 456 C C . LEU A 1 74 ? -59.42800 148.94800 196.76200 1.000 69.61000 74 LEU A C 1
ATOM 457 O O . LEU A 1 74 ? -59.11500 148.47900 197.86100 1.000 76.70000 74 LEU A O 1
ATOM 462 N N . GLY A 1 75 ? -58.56600 149.58300 195.97500 1.000 63.92000 75 GLY A N 1
ATOM 463 C CA . GLY A 1 75 ? -57.22600 149.89600 196.43000 1.000 58.54000 75 GLY A CA 1
ATOM 464 C C . GLY A 1 75 ? -57.24000 150.95800 197.52100 1.000 64.78000 75 GLY A C 1
ATOM 465 O O . GLY A 1 75 ? -58.28400 151.48000 197.92000 1.000 70.88000 75 GLY A O 1
ATOM 466 N N . LYS A 1 76 ? -56.04200 151.27700 198.02600 1.000 67.37000 76 LYS A N 1
ATOM 467 C CA . LYS A 1 76 ? -55.93500 152.28600 199.07900 1.000 67.04000 76 LYS A CA 1
ATOM 468 C C . LYS A 1 76 ? -56.05900 153.68600 198.48500 1.000 58.93000 76 LYS A C 1
ATOM 469 O O . LYS A 1 76 ? -55.87000 153.90100 197.29000 1.000 58.51000 76 LYS A O 1
ATOM 475 N N . ALA A 1 77 ? -56.41500 154.63400 199.33800 1.000 58.36000 77 ALA A N 1
ATOM 476 C CA . ALA A 1 77 ? -56.80200 155.96100 198.87600 1.000 57.75000 77 ALA A CA 1
ATOM 477 C C . ALA A 1 77 ? -55.58400 156.80200 198.53000 1.000 56.07000 77 ALA A C 1
ATOM 478 O O . ALA A 1 77 ? -54.56800 156.75800 199.22100 1.000 57.81000 77 ALA A O 1
ATOM 480 N N . ALA A 1 78 ? -55.69500 157.57800 197.46000 1.000 61.50000 78 ALA A N 1
ATOM 481 C CA . ALA A 1 78 ? -54.69400 158.57300 197.12200 1.000 58.61000 78 ALA A CA 1
ATOM 482 C C . ALA A 1 78 ? -55.27600 159.97200 197.27500 1.000 59.14000 78 ALA A C 1
ATOM 483 O O . ALA A 1 78 ? -56.48100 160.16000 197.40400 1.000 62.57000 78 ALA A O 1
ATOM 485 N N . HIS A 1 79 ? -54.38300 160.94000 197.17100 1.000 55.69000 79 HIS A N 1
ATOM 486 C CA . HIS A 1 79 ? -54.72100 162.33500 197.17700 1.000 57.04000 79 HIS A CA 1
ATOM 487 C C . HIS A 1 79 ? -53.81700 163.04900 196.19300 1.000 49.44000 79 HIS A C 1
ATOM 488 O O . HIS A 1 79 ? -52.73400 162.58700 195.91500 1.000 54.09000 79 HIS A O 1
ATOM 495 N N . LEU A 1 80 ? -54.26500 164.17600 195.66800 1.000 45.34000 80 LEU A N 1
ATOM 496 C CA . LEU A 1 80 ? -53.46400 164.97300 194.76000 1.000 53.46000 80 LEU A CA 1
ATOM 497 C C . LEU A 1 80 ? -52.27900 165.61200 195.45900 1.000 61.51000 80 LEU A C 1
ATOM 498 O O . LEU A 1 80 ? -52.38000 166.02100 196.60000 1.000 61.84000 80 LEU A O 1
ATOM 503 N N . GLU A 1 81 ? -51.09000 165.58000 194.87900 1.000 62.49000 81 GLU A N 1
ATOM 504 C CA . GLU A 1 81 ? -49.93100 166.02300 195.65300 1.000 52.87000 81 GLU A CA 1
ATOM 505 C C . GLU A 1 81 ? -49.35300 167.36200 195.32800 1.000 54.58000 81 GLU A C 1
ATOM 506 O O . GLU A 1 81 ? -49.00000 168.11500 196.20700 1.000 57.87000 81 GLU A O 1
ATOM 512 N N . ASP A 1 82 ? -49.18100 167.62200 194.05100 1.000 60.72000 82 ASP A N 1
ATOM 513 C CA . ASP A 1 82 ? -48.61600 168.86800 193.59900 1.000 63.51000 82 ASP A CA 1
ATOM 514 C C . ASP A 1 82 ? -49.18500 169.04200 192.22800 1.000 71.33000 82 ASP A C 1
ATOM 515 O O . ASP A 1 82 ? -49.52300 168.05600 191.58700 1.000 70.40000 82 ASP A O 1
ATOM 520 N N . TRP A 1 83 ? -49.31700 170.27700 191.76800 1.000 65.64000 83 TRP A N 1
ATOM 521 C CA . TRP A 1 83 ? -49.75200 170.49800 190.40100 1.000 63.79000 83 TRP A CA 1
ATOM 522 C C . TRP A 1 83 ? -48.60500 170.41500 189.43200 1.000 66.25000 83 TRP A C 1
ATOM 523 O O . TRP A 1 83 ? -47.46000 170.53700 189.81400 1.000 72.12000 83 TRP A O 1
ATOM 534 N N . ILE A 1 84 ? -48.90900 170.20000 188.16900 1.000 67.02000 84 ILE A N 1
ATOM 535 C CA . ILE A 1 84 ? -47.89200 170.32600 187.15200 1.000 76.76000 84 ILE A CA 1
ATOM 536 C C . ILE A 1 84 ? -48.44200 171.22400 186.06300 1.000 74.66000 84 ILE A C 1
ATOM 537 O O . ILE A 1 84 ? -49.63800 171.26900 185.84700 1.000 77.48000 84 ILE A O 1
ATOM 542 N N . THR A 1 85 ? -47.58100 171.98600 185.41500 1.000 69.83000 85 THR A N 1
ATOM 543 C CA . THR A 1 85 ? -48.05600 172.98200 184.47800 1.000 81.74000 85 THR A CA 1
ATOM 544 C C . THR A 1 85 ? -47.72200 172.54700 183.06700 1.000 86.94000 85 THR A C 1
ATOM 545 O O . THR A 1 85 ? -46.64800 172.03900 182.80500 1.000 87.01000 85 THR A O 1
ATOM 549 N N . THR A 1 86 ? -48.66900 172.70400 182.16100 1.000 90.05000 86 THR A N 1
ATOM 550 C CA . THR A 1 86 ? -48.46600 172.25800 180.80200 1.000 94.65000 86 THR A CA 1
ATOM 551 C C . THR A 1 86 ? -48.81300 173.36000 179.83400 1.000 97.17000 86 THR A C 1
ATOM 552 O O . THR A 1 86 ? -49.55700 174.27800 180.16300 1.000 94.58000 86 THR A O 1
ATOM 556 N N . ILE A 1 87 ? -48.31300 173.23300 178.61800 1.000 95.43000 87 ILE A N 1
ATOM 557 C CA . ILE A 1 87 ? -48.55400 174.21700 177.59300 1.000 87.62000 87 ILE A CA 1
ATOM 558 C C . ILE A 1 87 ? -50.05700 174.28100 177.43900 1.000 93.90000 87 ILE A C 1
ATOM 559 O O . ILE A 1 87 ? -50.61600 175.33500 177.17800 1.000 87.51000 87 ILE A O 1
ATOM 561 N N . THR A 1 88 ? -50.70600 173.13600 177.58800 1.000 99.19000 88 THR A N 1
ATOM 562 C CA . THR A 1 88 ? -52.15400 173.09100 177.68000 1.000 94.25000 88 THR A CA 1
ATOM 563 C C . THR A 1 88 ? -52.68800 173.81200 178.90500 1.000 91.07000 88 THR A C 1
ATOM 564 O O . THR A 1 88 ? -53.76900 174.35200 178.84200 1.000 93.02000 88 THR A O 1
ATOM 568 N N . SER A 1 89 ? -51.97900 173.79500 180.02800 1.000 96.60000 89 SER A N 1
ATOM 569 C CA . SER A 1 89 ? -52.56300 174.34100 181.25500 1.000 85.52000 89 SER A CA 1
ATOM 570 C C . SER A 1 89 ? -52.89100 175.78000 180.97200 1.000 82.33000 89 SER A C 1
ATOM 571 O O . SER A 1 89 ? -53.92900 176.27300 181.36100 1.000 78.77000 89 SER A O 1
ATOM 574 N N . LEU A 1 90 ? -52.00600 176.45600 180.27100 1.000 87.68000 90 LEU A N 1
ATOM 575 C CA . LEU A 1 90 ? -52.24400 177.83900 179.91700 1.000 84.53000 90 LEU A CA 1
ATOM 576 C C . LEU A 1 90 ? -53.43400 178.00400 179.00400 1.000 79.94000 90 LEU A C 1
ATOM 577 O O . LEU A 1 90 ? -54.16400 178.96200 179.13000 1.000 68.00000 90 LEU A O 1
ATOM 582 N N . THR A 1 91 ? -53.60300 177.08400 178.06100 1.000 92.39000 91 THR A N 1
ATOM 583 C CA . THR A 1 91 ? -54.64600 177.19700 177.03600 1.000 86.86000 91 THR A CA 1
ATOM 584 C C . THR A 1 91 ? -55.80600 176.24700 177.31700 1.000 85.09000 91 THR A C 1
ATOM 585 O O . THR A 1 91 ? -55.65400 175.04200 177.28000 1.000 80.31000 91 THR A O 1
ATOM 589 N N . ALA A 1 92 ? -56.96900 176.82200 177.55300 1.000 78.08000 92 ALA A N 1
ATOM 590 C CA . ALA A 1 92 ? -58.14900 176.09000 177.98400 1.000 75.90000 92 ALA A CA 1
ATOM 591 C C . ALA A 1 92 ? -58.06900 175.82500 179.45500 1.000 77.51000 92 ALA A C 1
ATOM 592 O O . ALA A 1 92 ? -58.95800 175.25000 180.02300 1.000 86.48000 92 ALA A O 1
ATOM 594 N N . GLY A 1 93 ? -56.99600 176.24400 180.08400 1.000 72.02000 93 GLY A N 1
ATOM 595 C CA . GLY A 1 93 ? -56.97400 176.31800 181.51700 1.000 75.00000 93 GLY A CA 1
ATOM 596 C C . GLY A 1 93 ? -57.33400 175.02900 182.19400 1.000 72.44000 93 GLY A C 1
ATOM 597 O O . GLY A 1 93 ? -57.97900 175.05200 183.22300 1.000 63.60000 93 GLY A O 1
ATOM 598 N N . GLU A 1 94 ? -56.92700 173.90300 181.63700 1.000 69.67000 94 GLU A N 1
ATOM 599 C CA . GLU A 1 94 ? -57.00300 172.67900 182.37900 1.000 60.04000 94 GLU A CA 1
ATOM 600 C C . GLU A 1 94 ? -55.86400 172.85500 183.31500 1.000 61.95000 94 GLU A C 1
ATOM 601 O O . GLU A 1 94 ? -54.84500 173.39700 182.92700 1.000 63.83000 94 GLU A O 1
ATOM 607 N N . SER A 1 95 ? -56.02500 172.42500 184.55300 1.000 61.20000 95 SER A N 1
ATOM 608 C CA . SER A 1 95 ? -54.91500 172.42200 185.46900 1.000 57.78000 95 SER A CA 1
ATOM 609 C C . SER A 1 95 ? -54.70900 171.00300 185.88700 1.000 51.61000 95 SER A C 1
ATOM 610 O O . SER A 1 95 ? -55.59800 170.38400 186.39300 1.000 51.16000 95 SER A O 1
ATOM 613 N N . ALA A 1 96 ? -53.52400 170.48000 185.66900 1.000 50.48000 96 ALA A N 1
ATOM 614 C CA . ALA A 1 96 ? -53.27500 169.09500 186.02200 1.000 51.23000 96 ALA A CA 1
ATOM 615 C C . ALA A 1 96 ? -52.64300 169.00100 187.40300 1.000 59.78000 96 ALA A C 1
ATOM 616 O O . ALA A 1 96 ? -52.01100 169.94500 187.88600 1.000 63.70000 96 ALA A O 1
ATOM 618 N N . PHE A 1 97 ? -52.83700 167.84300 188.04500 1.000 52.62000 97 PHE A N 1
ATOM 619 C CA . PHE A 1 97 ? -52.29200 167.56800 189.36900 1.000 52.48000 97 PHE A CA 1
ATOM 620 C C . PHE A 1 97 ? -51.46600 166.28700 189.32800 1.000 62.24000 97 PHE A C 1
ATOM 621 O O . PHE A 1 97 ? -51.54600 165.49400 188.38100 1.000 56.99000 97 PHE A O 1
ATOM 629 N N . LYS A 1 98 ? -50.63800 166.11000 190.35600 1.000 66.68000 98 LYS A N 1
ATOM 630 C CA . LYS A 1 98 ? -49.88000 164.87900 190.54000 1.000 59.49000 98 LYS A CA 1
ATOM 631 C C . LYS A 1 98 ? -50.59300 163.96000 191.52100 1.000 54.74000 98 LYS A C 1
ATOM 632 O O . LYS A 1 98 ? -51.31400 164.42300 192.41400 1.000 52.71000 98 LYS A O 1
ATOM 638 N N . VAL A 1 99 ? -50.38300 162.65200 191.36000 1.000 54.75000 99 VAL A N 1
ATOM 639 C CA . VAL A 1 99 ? -50.92400 161.67600 192.31000 1.000 57.49000 99 VAL A CA 1
ATOM 640 C C . VAL A 1 99 ? -50.18200 160.35600 192.13400 1.000 54.51000 99 VAL A C 1
ATOM 641 O O . VAL A 1 99 ? -49.85500 159.95800 191.01000 1.000 55.11000 99 VAL A O 1
ATOM 645 N N . THR A 1 100 ? -49.89100 159.69200 193.26400 1.000 54.98000 100 THR A N 1
ATOM 646 C CA . THR A 1 100 ? -49.12300 158.44300 193.30700 1.000 59.00000 100 THR A CA 1
ATOM 647 C C . THR A 1 100 ? -49.94600 157.33200 193.94300 1.000 57.79000 100 THR A C 1
ATOM 648 O O . THR A 1 100 ? -50.41100 157.48600 195.07300 1.000 58.21000 100 THR A O 1
ATOM 652 N N . PHE A 1 101 ? -50.08000 156.19700 193.26000 1.000 58.20000 101 PHE A N 1
ATOM 653 C CA . PHE A 1 101 ? -50.94400 155.12000 193.73300 1.000 53.33000 101 PHE A CA 1
ATOM 654 C C . PHE A 1 101 ? -50.12900 153.95000 194.27000 1.000 65.33000 101 PHE A C 1
ATOM 655 O O . PHE A 1 101 ? -49.17500 153.50500 193.62400 1.000 66.94000 101 PHE A O 1
ATOM 663 N N . ASP A 1 102 ? -50.46600 153.49500 195.46400 1.000 69.16000 102 ASP A N 1
ATOM 664 C CA . ASP A 1 102 ? -49.73300 152.39600 196.03600 1.000 73.62000 102 ASP A CA 1
ATOM 665 C C . ASP A 1 102 ? -50.45200 151.24700 195.42000 1.000 70.25000 102 ASP A C 1
ATOM 666 O O . ASP A 1 102 ? -51.58500 150.95800 195.78300 1.000 62.33000 102 ASP A O 1
ATOM 671 N N . TYR A 1 103 ? -49.80600 150.61100 194.45300 1.000 72.94000 103 TYR A N 1
ATOM 672 C CA . TYR A 1 103 ? -50.50600 149.68100 193.60700 1.000 69.68000 103 TYR A CA 1
ATOM 673 C C . TYR A 1 103 ? -49.94200 148.33000 193.78000 1.000 70.71000 103 TYR A C 1
ATOM 674 O O . TYR A 1 103 ? -48.78200 148.12800 193.49700 1.000 82.22000 103 TYR A O 1
ATOM 683 N N . GLU A 1 104 ? -50.77800 147.39800 194.21200 1.000 72.27000 104 GLU A N 1
ATOM 684 C CA . GLU A 1 104 ? -50.36900 146.02500 194.42700 1.000 80.56000 104 GLU A CA 1
ATOM 685 C C . GLU A 1 104 ? -50.29000 145.18200 193.17700 1.000 83.71000 104 GLU A C 1
ATOM 686 O O . GLU A 1 104 ? -50.94800 145.44200 192.20300 1.000 90.84000 104 GLU A O 1
ATOM 692 N N . THR A 1 105 ? -49.44900 144.17100 193.22100 1.000 82.37000 105 THR A N 1
ATOM 693 C CA . THR A 1 105 ? -49.27800 143.23600 192.12800 1.000 88.80000 105 THR A CA 1
ATOM 694 C C . THR A 1 105 ? -50.45300 142.29400 191.90200 1.000 82.42000 105 THR A C 1
ATOM 695 O O . THR A 1 105 ? -50.62900 141.76700 190.81400 1.000 72.41000 105 THR A O 1
ATOM 699 N N . ASP A 1 106 ? -51.23300 142.04300 192.93700 1.000 87.66000 106 ASP A N 1
ATOM 700 C CA . ASP A 1 106 ? -52.34900 141.12400 192.80600 1.000 82.20000 106 ASP A CA 1
ATOM 701 C C . ASP A 1 106 ? -53.66700 141.82000 192.53300 1.000 77.83000 106 ASP A C 1
ATOM 702 O O . ASP A 1 106 ? -54.71000 141.20500 192.63900 1.000 77.17000 106 ASP A O 1
ATOM 707 N N . PHE A 1 107 ? -53.62100 143.11900 192.27300 1.000 74.11000 107 PHE A N 1
ATOM 708 C CA . PHE A 1 107 ? -54.78700 143.92400 191.91600 1.000 66.80000 107 PHE A CA 1
ATOM 709 C C . PHE A 1 107 ? -55.48000 143.64700 190.59000 1.000 63.15000 107 PHE A C 1
ATOM 710 O O . PHE A 1 107 ? -56.68900 143.64800 190.50400 1.000 65.30000 107 PHE A O 1
ATOM 718 N N . GLY A 1 108 ? -54.71000 143.43900 189.54200 1.000 62.18000 108 GLY A N 1
ATOM 719 C CA . GLY A 1 108 ? -55.26900 143.26600 188.21800 1.000 68.61000 108 GLY A CA 1
ATOM 720 C C . GLY A 1 108 ? -55.49700 144.60700 187.54300 1.000 69.55000 108 GLY A C 1
ATOM 721 O O . GLY A 1 108 ? -54.96600 145.63700 187.96000 1.000 68.68000 108 GLY A O 1
ATOM 722 N N . TYR A 1 109 ? -56.30000 144.59000 186.48800 1.000 70.00000 109 TYR A N 1
ATOM 723 C CA . TYR A 1 109 ? -56.56000 145.82200 185.75300 1.000 62.66000 109 TYR A CA 1
ATOM 724 C C . TYR A 1 109 ? -57.43700 146.73300 186.60100 1.000 58.98000 109 TYR A C 1
ATOM 725 O O . TYR A 1 109 ? -58.38700 146.24800 187.22300 1.000 54.49000 109 TYR A O 1
ATOM 734 N N . PRO A 1 110 ? -57.13300 148.04900 186.68600 1.000 56.87000 110 PRO A N 1
ATOM 735 C CA . PRO A 1 110 ? -58.05000 148.98500 187.35800 1.000 51.77000 110 PRO A CA 1
ATOM 736 C C . PRO A 1 110 ? -59.16500 149.48600 186.44200 1.000 54.26000 110 PRO A C 1
ATOM 737 O O . PRO A 1 110 ? -59.05700 150.54500 185.81400 1.000 57.52000 110 PRO A O 1
ATOM 741 N N . GLY A 1 111 ? -60.25000 148.71400 186.36800 1.000 57.50000 111 GLY A N 1
ATOM 742 C CA . GLY A 1 111 ? -61.35900 149.08300 185.51300 1.000 49.43000 111 GLY A CA 1
ATOM 743 C C . GLY A 1 111 ? -61.96300 150.42500 185.86300 1.000 57.12000 111 GLY A C 1
ATOM 744 O O . GLY A 1 111 ? -62.39700 151.15500 184.97200 1.000 59.19000 111 GLY A O 1
ATOM 745 N N . ALA A 1 112 ? -61.97100 150.78800 187.15000 1.000 59.45000 112 ALA A N 1
ATOM 746 C CA . ALA A 1 112 ? -62.69200 151.97100 187.61200 1.000 55.93000 112 ALA A CA 1
ATOM 747 C C . ALA A 1 112 ? -61.87700 152.75000 188.65000 1.000 54.87000 112 ALA A C 1
ATOM 748 O O . ALA A 1 112 ? -60.82000 152.29800 189.11300 1.000 56.05000 112 ALA A O 1
ATOM 750 N N . PHE A 1 113 ? -62.41600 153.88200 189.06200 1.000 52.73000 113 PHE A N 1
ATOM 751 C CA . PHE A 1 113 ? -61.88200 154.60700 190.18400 1.000 49.74000 113 PHE A CA 1
ATOM 752 C C . PHE A 1 113 ? -62.95000 155.38600 190.89300 1.000 45.15000 113 PHE A C 1
ATOM 753 O O . PHE A 1 113 ? -63.94000 155.72000 190.30700 1.000 50.14000 113 PHE A O 1
ATOM 761 N N . LEU A 1 114 ? -62.72800 155.66300 192.17000 1.000 45.12000 114 LEU A N 1
ATOM 762 C CA . LEU A 1 114 ? -63.69600 156.32800 193.03700 1.000 45.68000 114 LEU A CA 1
ATOM 763 C C . LEU A 1 114 ? -63.18100 157.65400 193.55100 1.000 52.73000 114 LEU A C 1
ATOM 764 O O . LEU A 1 114 ? -62.08800 157.72300 194.04100 1.000 62.36000 114 LEU A O 1
ATOM 769 N N . ILE A 1 115 ? -63.97700 158.70300 193.47100 1.000 42.76000 115 ILE A N 1
ATOM 770 C CA . ILE A 1 115 ? -63.53500 160.01700 193.89700 1.000 48.39000 115 ILE A CA 1
ATOM 771 C C . ILE A 1 115 ? -64.45100 160.66100 194.93700 1.000 54.16000 115 ILE A C 1
ATOM 772 O O . ILE A 1 115 ? -65.65100 160.55300 194.85200 1.000 52.11000 115 ILE A O 1
ATOM 777 N N . ARG A 1 116 ? -63.86500 161.33600 195.91100 1.000 56.98000 116 ARG A N 1
ATOM 778 C CA . ARG A 1 116 ? -64.59900 162.09800 196.89800 1.000 56.66000 116 ARG A CA 1
ATOM 779 C C . ARG A 1 116 ? -64.10000 163.50500 196.84700 1.000 59.99000 116 ARG A C 1
ATOM 780 O O . ARG A 1 116 ? -62.91800 163.70100 196.88700 1.000 64.65000 116 ARG A O 1
ATOM 788 N N . ASN A 1 117 ? -64.97400 164.49500 196.79300 1.000 58.68000 117 ASN A N 1
ATOM 789 C CA . ASN A 1 117 ? -64.52500 165.87400 196.86300 1.000 50.77000 117 ASN A CA 1
ATOM 790 C C . ASN A 1 117 ? -64.86500 166.43700 198.22400 1.000 58.39000 117 ASN A C 1
ATOM 791 O O . ASN A 1 117 ? -66.01800 166.48000 198.59900 1.000 61.64000 117 ASN A O 1
ATOM 796 N N . SER A 1 118 ? -63.84900 166.85500 198.96800 1.000 62.58000 118 SER A N 1
ATOM 797 C CA . SER A 1 118 ? -64.04000 167.41000 200.30300 1.000 61.31000 118 SER A CA 1
ATOM 798 C C . SER A 1 118 ? -63.71700 168.89800 200.39900 1.000 57.91000 118 SER A C 1
ATOM 799 O O . SER A 1 118 ? -63.69600 169.47400 201.46400 1.000 61.23000 118 SER A O 1
ATOM 802 N N . HIS A 1 119 ? -63.48700 169.49300 199.24700 1.000 55.97000 119 HIS A N 1
ATOM 803 C CA . HIS A 1 119 ? -63.22900 170.90500 199.03600 1.000 57.26000 119 HIS A CA 1
ATOM 804 C C . HIS A 1 119 ? -64.55800 171.66400 199.11600 1.000 55.94000 119 HIS A C 1
ATOM 805 O O . HIS A 1 119 ? -65.60500 171.07700 199.28300 1.000 50.72000 119 HIS A O 1
ATOM 812 N N . PHE A 1 120 ? -64.50400 172.97500 199.08300 1.000 63.48000 120 PHE A N 1
ATOM 813 C CA . PHE A 1 120 ? -65.68100 173.83000 199.21200 1.000 65.60000 120 PHE A CA 1
ATOM 814 C C . PHE A 1 120 ? -66.49700 173.95000 197.92700 1.000 66.80000 120 PHE A C 1
ATOM 815 O O . PHE A 1 120 ? -67.71500 174.08000 197.97100 1.000 59.41000 120 PHE A O 1
ATOM 823 N N . SER A 1 121 ? -65.81900 173.94400 196.78600 1.000 63.13000 121 SER A N 1
ATOM 824 C CA . SER A 1 121 ? -66.48100 174.12100 195.51000 1.000 52.77000 121 SER A CA 1
ATOM 825 C C . SER A 1 121 ? -66.26300 172.97500 194.53800 1.000 50.80000 121 SER A C 1
ATOM 826 O O . SER A 1 121 ? -65.35700 172.20300 194.65800 1.000 56.38000 121 SER A O 1
ATOM 829 N N . GLU A 1 122 ? -67.17600 172.85300 193.60600 1.000 51.26000 122 GLU A N 1
ATOM 830 C CA . GLU A 1 122 ? -67.11700 171.86000 192.56800 1.000 46.49000 122 GLU A CA 1
ATOM 831 C C . GLU A 1 122 ? -66.11500 172.20600 191.50500 1.000 47.27000 122 GLU A C 1
ATOM 832 O O . GLU A 1 122 ? -65.84400 173.34600 191.26000 1.000 52.12000 122 GLU A O 1
ATOM 838 N N . PHE A 1 123 ? -65.55200 171.16400 190.92200 1.000 47.71000 123 PHE A N 1
ATOM 839 C CA . PHE A 1 123 ? -64.58000 171.28800 189.87400 1.000 47.98000 123 PHE A CA 1
ATOM 840 C C . PHE A 1 123 ? -64.99600 170.31600 188.82200 1.000 45.89000 123 PHE A C 1
ATOM 841 O O . PHE A 1 123 ? -65.80000 169.45500 189.09300 1.000 46.40000 123 PHE A O 1
ATOM 849 N N . LEU A 1 124 ? -64.50800 170.49600 187.60400 1.000 43.28000 124 LEU A N 1
ATOM 850 C CA . LEU A 1 124 ? -64.86800 169.60100 186.52200 1.000 40.26000 124 LEU A CA 1
ATOM 851 C C . LEU A 1 124 ? -63.70900 168.70000 186.22000 1.000 39.26000 124 LEU A C 1
ATOM 852 O O . LEU A 1 124 ? -62.62200 169.14400 185.91000 1.000 44.61000 124 LEU A O 1
ATOM 857 N N . LEU A 1 125 ? -63.96600 167.41200 186.31900 1.000 44.26000 125 LEU A N 1
ATOM 858 C CA . LEU A 1 125 ? -62.94600 166.42400 186.16000 1.000 42.80000 125 LEU A CA 1
ATOM 859 C C . LEU A 1 125 ? -63.02200 165.88000 184.77100 1.000 41.25000 125 LEU A C 1
ATOM 860 O O . LEU A 1 125 ? -63.90300 165.12600 184.45600 1.000 45.98000 125 LEU A O 1
ATOM 865 N N . LYS A 1 126 ? -62.10900 166.31800 183.92500 1.000 40.74000 126 LYS A N 1
ATOM 866 C CA . LYS A 1 126 ? -61.95600 165.80100 182.59700 1.000 42.54000 126 LYS A CA 1
ATOM 867 C C . LYS A 1 126 ? -61.42400 164.40200 182.48400 1.000 43.08000 126 LYS A C 1
ATOM 868 O O . LYS A 1 126 ? -61.94700 163.61200 181.75000 1.000 50.07000 126 LYS A O 1
ATOM 874 N N . SER A 1 127 ? -60.38700 164.08700 183.23500 1.000 41.72000 127 SER A N 1
ATOM 875 C CA . SER A 1 127 ? -59.54500 162.97100 182.89000 1.000 50.85000 127 SER A CA 1
ATOM 876 C C . SER A 1 127 ? -58.84300 162.34400 184.05000 1.000 55.13000 127 SER A C 1
ATOM 877 O O . SER A 1 127 ? -58.72800 162.93500 185.08900 1.000 53.44000 127 SER A O 1
ATOM 880 N N . LEU A 1 128 ? -58.38400 161.11800 183.85800 1.000 56.38000 128 LEU A N 1
ATOM 881 C CA . LEU A 1 128 ? -57.37400 160.51800 184.70100 1.000 56.18000 128 LEU A CA 1
ATOM 882 C C . LEU A 1 128 ? -56.43100 159.75200 183.80000 1.000 54.43000 128 LEU A C 1
ATOM 883 O O . LEU A 1 128 ? -56.86100 159.20400 182.81400 1.000 57.48000 128 LEU A O 1
ATOM 888 N N . THR A 1 129 ? -55.14700 159.71600 184.12900 1.000 53.36000 129 THR A N 1
ATOM 889 C CA . THR A 1 129 ? -54.19400 158.88900 183.39900 1.000 54.99000 129 THR A CA 1
ATOM 890 C C . THR A 1 129 ? -53.31900 158.14600 184.40100 1.000 55.42000 129 THR A C 1
ATOM 891 O O . THR A 1 129 ? -52.74700 158.75500 185.31500 1.000 58.99000 129 THR A O 1
ATOM 895 N N . LEU A 1 130 ? -53.23000 156.83200 184.23900 1.000 56.17000 130 LEU A N 1
ATOM 896 C CA . LEU A 1 130 ? -52.30300 156.02000 185.01200 1.000 58.81000 130 LEU A CA 1
ATOM 897 C C . LEU A 1 130 ? -51.17400 155.55600 184.09900 1.000 60.15000 130 LEU A C 1
ATOM 898 O O . LEU A 1 130 ? -51.41600 155.05800 182.98800 1.000 52.20000 130 LEU A O 1
ATOM 903 N N . GLU A 1 131 ? -49.94300 155.75000 184.55600 1.000 64.79000 131 GLU A N 1
ATOM 904 C CA . GLU A 1 131 ? -48.76100 155.39100 183.79100 1.000 71.69000 131 GLU A CA 1
ATOM 905 C C . GLU A 1 131 ? -48.07700 154.20100 184.45100 1.000 77.49000 131 GLU A C 1
ATOM 906 O O . GLU A 1 131 ? -48.07900 154.07700 185.68300 1.000 79.24000 131 GLU A O 1
ATOM 912 N N . ASP A 1 132 ? -47.58500 153.34100 183.58200 1.000 71.32000 132 ASP A N 1
ATOM 913 C CA . ASP A 1 132 ? -46.85900 152.19200 183.97200 1.000 69.47000 132 ASP A CA 1
ATOM 914 C C . ASP A 1 132 ? -47.63100 151.42800 185.00300 1.000 68.15000 132 ASP A C 1
ATOM 915 O O . ASP A 1 132 ? -47.10200 151.07900 186.03300 1.000 71.76000 132 ASP A O 1
ATOM 920 N N . VAL A 1 133 ? -48.90500 151.18300 184.73600 1.000 58.69000 133 VAL A N 1
ATOM 921 C CA . VAL A 1 133 ? -49.62800 150.22700 185.54400 1.000 65.92000 133 VAL A CA 1
ATOM 922 C C . VAL A 1 133 ? -48.99300 148.90500 185.26600 1.000 66.79000 133 VAL A C 1
ATOM 923 O O . VAL A 1 133 ? -48.74400 148.58700 184.11200 1.000 68.26000 133 VAL A O 1
ATOM 927 N N . PRO A 1 134 ? -48.73200 148.11100 186.39000 1.000 70.96000 134 PRO A N 1
ATOM 928 C CA . PRO A 1 134 ? -48.09500 146.83200 186.04800 1.000 66.92000 134 PRO A CA 1
ATOM 929 C C . PRO A 1 134 ? -48.99100 145.94100 185.21500 1.000 64.59000 134 PRO A C 1
ATOM 930 O O . PRO A 1 134 ? -50.16200 145.77400 185.51500 1.000 70.33000 134 PRO A O 1
ATOM 934 N N . GLY A 1 135 ? -48.41900 145.38900 184.15900 1.000 64.43000 135 GLY A N 1
ATOM 935 C CA . GLY A 1 135 ? -49.02500 144.35300 183.35800 1.000 69.85000 135 GLY A CA 1
ATOM 936 C C . GLY A 1 135 ? -49.99800 144.86800 182.33100 1.000 80.49000 135 GLY A C 1
ATOM 937 O O . GLY A 1 135 ? -50.47300 144.11000 181.51400 1.000 85.92000 135 GLY A O 1
ATOM 938 N N . HIS A 1 136 ? -50.30600 146.15400 182.38000 1.000 75.08000 136 HIS A N 1
ATOM 939 C CA . HIS A 1 136 ? -51.22700 146.75200 181.41800 1.000 70.34000 136 HIS A CA 1
ATOM 940 C C . HIS A 1 136 ? -50.75500 148.01600 180.74300 1.000 64.06000 136 HIS A C 1
ATOM 941 O O . HIS A 1 136 ? -51.46400 148.55000 179.91200 1.000 61.75000 136 HIS A O 1
ATOM 948 N N . GLY A 1 137 ? -49.56900 148.49500 181.08900 1.000 63.11000 137 GLY A N 1
ATOM 949 C CA . GLY A 1 137 ? -49.08900 149.75300 180.55800 1.000 65.77000 137 GLY A CA 1
ATOM 950 C C . GLY A 1 137 ? -49.92000 150.92300 180.98800 1.000 65.33000 137 GLY A C 1
ATOM 951 O O . GLY A 1 137 ? -50.07300 151.13800 182.17400 1.000 66.15000 137 GLY A O 1
ATOM 952 N N . ARG A 1 138 ? -50.42700 151.67900 180.01600 1.000 62.52000 138 ARG A N 1
ATOM 953 C CA . ARG A 1 138 ? -51.16600 152.92100 180.23200 1.000 51.88000 138 ARG A CA 1
ATOM 954 C C . ARG A 1 138 ? -52.66200 152.73800 180.21800 1.000 57.96000 138 ARG A C 1
ATOM 955 O O . ARG A 1 138 ? -53.19100 152.08900 179.34900 1.000 65.52000 138 ARG A O 1
ATOM 963 N N . VAL A 1 139 ? -53.34500 153.30400 181.19600 1.000 56.94000 139 VAL A N 1
ATOM 964 C CA . VAL A 1 139 ? -54.79800 153.26800 181.22700 1.000 52.30000 139 VAL A CA 1
ATOM 965 C C . VAL A 1 139 ? -55.32100 154.68600 181.33600 1.000 48.96000 139 VAL A C 1
ATOM 966 O O . VAL A 1 139 ? -54.84800 155.43300 182.14700 1.000 50.14000 139 VAL A O 1
ATOM 970 N N . HIS A 1 140 ? -56.29600 155.03600 180.50500 1.000 48.28000 140 HIS A N 1
ATOM 971 C CA . HIS A 1 140 ? -56.87500 156.36500 180.48500 1.000 49.21000 140 HIS A CA 1
ATOM 972 C C . HIS A 1 140 ? -58.31800 156.31100 180.97100 1.000 49.91000 140 HIS A C 1
ATOM 973 O O . HIS A 1 140 ? -59.05300 155.36600 180.67400 1.000 48.29000 140 HIS A O 1
ATOM 980 N N . TYR A 1 141 ? -58.75900 157.27600 181.74400 1.000 48.46000 141 TYR A N 1
ATOM 981 C CA . TYR A 1 141 ? -60.15200 157.32500 182.10900 1.000 51.54000 141 TYR A CA 1
ATOM 982 C C . TYR A 1 141 ? -60.69300 158.64100 181.62200 1.000 48.32000 141 TYR A C 1
ATOM 983 O O . TYR A 1 141 ? -60.19600 159.67500 182.02900 1.000 41.64000 141 TYR A O 1
ATOM 992 N N . ILE A 1 142 ? -61.73400 158.62900 180.80000 1.000 52.43000 142 ILE A N 1
ATOM 993 C CA . ILE A 1 142 ? -62.32500 159.88200 180.37700 1.000 48.46000 142 ILE A CA 1
ATOM 994 C C . ILE A 1 142 ? -63.66700 160.09700 181.03500 1.000 48.02000 142 ILE A C 1
ATOM 995 O O . ILE A 1 142 ? -64.63900 159.46500 180.72600 1.000 56.23000 142 ILE A O 1
ATOM 1000 N N . CYS A 1 143 ? -63.69800 161.03900 181.95600 1.000 48.73000 143 CYS A N 1
ATOM 1001 C CA . CYS A 1 143 ? -64.91300 161.40300 182.64500 1.000 44.51000 143 CYS A CA 1
ATOM 1002 C C . CYS A 1 143 ? -65.01700 162.86000 182.44000 1.000 44.11000 143 CYS A C 1
ATOM 1003 O O . CYS A 1 143 ? -64.01000 163.55000 182.48900 1.000 55.83000 143 CYS A O 1
ATOM 1006 N N . ASN A 1 144 ? -66.21400 163.34000 182.20000 1.000 41.36000 144 ASN A N 1
ATOM 1007 C CA . ASN A 1 144 ? -66.37800 164.73900 181.97100 1.000 45.25000 144 ASN A CA 1
ATOM 1008 C C . ASN A 1 144 ? -67.49000 165.12900 182.88100 1.000 47.55000 144 ASN A C 1
ATOM 1009 O O . ASN A 1 144 ? -68.58700 165.35000 182.45400 1.000 46.03000 144 ASN A O 1
ATOM 1014 N N . SER A 1 145 ? -67.20200 165.16600 184.16600 1.000 44.88000 145 SER A N 1
ATOM 1015 C CA . SER A 1 145 ? -68.22800 165.32300 185.15800 1.000 45.06000 145 SER A CA 1
ATOM 1016 C C . SER A 1 145 ? -67.91500 166.41100 186.14700 1.000 43.97000 145 SER A C 1
ATOM 1017 O O . SER A 1 145 ? -66.83500 166.45700 186.65600 1.000 41.44000 145 SER A O 1
ATOM 1020 N N . TRP A 1 146 ? -68.87300 167.27100 186.44100 1.000 41.25000 146 TRP A N 1
ATOM 1021 C CA . TRP A 1 146 ? -68.76400 168.15800 187.59300 1.000 42.15000 146 TRP A CA 1
ATOM 1022 C C . TRP A 1 146 ? -68.80000 167.33700 188.87400 1.000 45.07000 146 TRP A C 1
ATOM 1023 O O . TRP A 1 146 ? -69.69800 166.50500 189.06400 1.000 45.95000 146 TRP A O 1
ATOM 1034 N N . ILE A 1 147 ? -67.81300 167.54400 189.74200 1.000 46.32000 147 ILE A N 1
ATOM 1035 C CA . ILE A 1 147 ? -67.71000 166.79400 190.99300 1.000 45.66000 147 ILE A CA 1
ATOM 1036 C C . ILE A 1 147 ? -68.10200 167.72400 192.12900 1.000 44.66000 147 ILE A C 1
ATOM 1037 O O . ILE A 1 147 ? -67.34900 168.62700 192.49300 1.000 46.29000 147 ILE A O 1
ATOM 1042 N N . TYR A 1 148 ? -69.27800 167.51700 192.68000 1.000 47.78000 148 TYR A N 1
ATOM 1043 C CA . TYR A 1 148 ? -69.71300 168.45000 193.70600 1.000 48.60000 148 TYR A CA 1
ATOM 1044 C C . TYR A 1 148 ? -69.22600 167.96200 195.05800 1.000 52.55000 148 TYR A C 1
ATOM 1045 O O . TYR A 1 148 ? -68.89600 166.78900 195.22100 1.000 57.01000 148 TYR A O 1
ATOM 1054 N N . PRO A 1 149 ? -69.07600 168.85700 196.02200 1.000 47.20000 149 PRO A N 1
ATOM 1055 C CA . PRO A 1 149 ? -68.50700 168.44700 197.30500 1.000 45.47000 149 PRO A CA 1
ATOM 1056 C C . PRO A 1 149 ? -69.28200 167.26300 197.85400 1.000 50.18000 149 PRO A C 1
ATOM 1057 O O . PRO A 1 149 ? -70.46100 167.10400 197.56600 1.000 46.33000 149 PRO A O 1
ATOM 1061 N N . ALA A 1 150 ? -68.60700 166.39900 198.61700 1.000 52.75000 150 ALA A N 1
ATOM 1062 C CA . ALA A 1 150 ? -69.18300 165.10100 198.96900 1.000 45.73000 150 ALA A CA 1
ATOM 1063 C C . ALA A 1 150 ? -70.50400 165.19900 199.72900 1.000 49.71000 150 ALA A C 1
ATOM 1064 O O . ALA A 1 150 ? -71.21100 164.18900 199.83400 1.000 44.75000 150 ALA A O 1
ATOM 1066 N N . LYS A 1 151 ? -70.82000 166.36100 200.23400 1.000 57.37000 151 LYS A N 1
ATOM 1067 C CA . LYS A 1 151 ? -72.02900 166.61700 200.97000 1.000 57.17000 151 LYS A CA 1
ATOM 1068 C C . LYS A 1 151 ? -73.29700 166.41200 200.12400 1.000 57.73000 151 LYS A C 1
ATOM 1069 O O . LYS A 1 151 ? -74.29800 165.94900 200.62000 1.000 63.78000 151 LYS A O 1
ATOM 1075 N N . HIS A 1 152 ? -73.23000 166.76300 198.84800 1.000 51.31000 152 HIS A N 1
ATOM 1076 C CA . HIS A 1 152 ? -74.34300 166.75200 197.92100 1.000 48.77000 152 HIS A CA 1
ATOM 1077 C C . HIS A 1 152 ? -74.56400 165.39400 197.27600 1.000 51.08000 152 HIS A C 1
ATOM 1078 O O . HIS A 1 152 ? -75.34900 165.31200 196.32700 1.000 53.04000 152 HIS A O 1
ATOM 1085 N N . TYR A 1 153 ? -73.88600 164.33900 197.72200 1.000 49.11000 153 TYR A N 1
ATOM 1086 C CA . TYR A 1 153 ? -74.06200 163.02000 197.13200 1.000 46.06000 153 TYR A CA 1
ATOM 1087 C C . TYR A 1 153 ? -74.33500 162.02200 198.24100 1.000 48.78000 153 TYR A C 1
ATOM 1088 O O . TYR A 1 153 ? -73.91200 162.20600 199.37800 1.000 54.76000 153 TYR A O 1
ATOM 1097 N N . THR A 1 154 ? -75.06800 160.97400 197.90300 1.000 51.88000 154 THR A N 1
ATOM 1098 C CA . THR A 1 154 ? -75.26900 159.86900 198.81900 1.000 44.38000 154 THR A CA 1
ATOM 1099 C C . THR A 1 154 ? -74.23900 158.77800 198.63600 1.000 51.40000 154 THR A C 1
ATOM 1100 O O . THR A 1 154 ? -74.25300 157.81500 199.40800 1.000 55.15000 154 THR A O 1
ATOM 1104 N N . THR A 1 155 ? -73.38100 158.87200 197.62300 1.000 57.62000 155 THR A N 1
ATOM 1105 C CA . THR A 1 155 ? -72.29900 157.89900 197.48100 1.000 60.23000 155 THR A CA 1
ATOM 1106 C C . THR A 1 155 ? -71.29800 158.39000 196.44300 1.000 53.31000 155 THR A C 1
ATOM 1107 O O . THR A 1 155 ? -71.64700 159.16400 195.55000 1.000 54.13000 155 THR A O 1
ATOM 1111 N N . ASP A 1 156 ? -70.05600 157.89500 196.55800 1.000 53.22000 156 ASP A N 1
ATOM 1112 C CA . ASP A 1 156 ? -68.92000 158.44800 195.81800 1.000 51.82000 156 ASP A CA 1
ATOM 1113 C C . ASP A 1 156 ? -69.05200 158.26000 194.30900 1.000 45.70000 156 ASP A C 1
ATOM 1114 O O . ASP A 1 156 ? -69.36000 157.16200 193.82700 1.000 43.53000 156 ASP A O 1
ATOM 1119 N N . ARG A 1 157 ? -68.79200 159.34200 193.56200 1.000 45.98000 157 ARG A N 1
ATOM 1120 C CA . ARG A 1 157 ? -68.77200 159.26900 192.10600 1.000 48.89000 157 ARG A CA 1
ATOM 1121 C C . ARG A 1 157 ? -67.82900 158.15600 191.66700 1.000 48.06000 157 ARG A C 1
ATOM 1122 O O . ARG A 1 157 ? -66.82800 157.86300 192.32600 1.000 52.43000 157 ARG A O 1
ATOM 1130 N N . VAL A 1 158 ? -68.16600 157.51900 190.55000 1.000 43.05000 158 VAL A N 1
ATOM 1131 C CA . VAL A 1 158 ? -67.35900 156.44100 190.00100 1.000 44.82000 158 VAL A CA 1
ATOM 1132 C C . VAL A 1 158 ? -67.26700 156.63800 188.50200 1.000 49.99000 158 VAL A C 1
ATOM 1133 O O . VAL A 1 158 ? -68.27700 156.93100 187.84500 1.000 46.68000 158 VAL A O 1
ATOM 1137 N N . PHE A 1 159 ? -66.05000 156.48900 187.96800 1.000 46.51000 159 PHE A N 1
ATOM 1138 C CA . PHE A 1 159 ? -65.74400 156.64700 186.55400 1.000 44.35000 159 PHE A CA 1
ATOM 1139 C C . PHE A 1 159 ? -65.02100 155.40100 186.07100 1.000 43.58000 159 PHE A C 1
ATOM 1140 O O . PHE A 1 159 ? -64.24100 154.81400 186.82800 1.000 43.10000 159 PHE A O 1
ATOM 1148 N N . PHE A 1 160 ? -65.31400 154.98400 184.85300 1.000 42.08000 160 PHE A N 1
ATOM 1149 C CA . PHE A 1 160 ? -64.79000 153.77000 184.29200 1.000 49.49000 160 PHE A CA 1
ATOM 1150 C C . PHE A 1 160 ? -63.66300 154.07500 183.33400 1.000 54.38000 160 PHE A C 1
ATOM 1151 O O . PHE A 1 160 ? -63.52400 155.18700 182.88700 1.000 63.85000 160 PHE A O 1
ATOM 1159 N N . SER A 1 161 ? -62.87700 153.06000 183.02100 1.000 52.33000 161 SER A N 1
ATOM 1160 C CA . SER A 1 161 ? -61.77300 153.13800 182.08800 1.000 53.82000 161 SER A CA 1
ATOM 1161 C C . SER A 1 161 ? -62.33000 153.29200 180.70400 1.000 54.63000 161 SER A C 1
ATOM 1162 O O . SER A 1 161 ? -63.49500 153.07300 180.49900 1.000 60.37000 161 SER A O 1
ATOM 1165 N N . ASN A 1 162 ? -61.51400 153.69000 179.74500 1.000 55.49000 162 ASN A N 1
ATOM 1166 C CA . ASN A 1 162 ? -62.02000 153.96000 178.41500 1.000 54.09000 162 ASN A CA 1
ATOM 1167 C C . ASN A 1 162 ? -62.49500 152.71900 177.68300 1.000 47.18000 162 ASN A C 1
ATOM 1168 O O . ASN A 1 162 ? -63.13100 152.81700 176.66200 1.000 49.02000 162 ASN A O 1
ATOM 1173 N N . LYS A 1 163 ? -62.20600 151.54500 178.20900 1.000 51.58000 163 LYS A N 1
ATOM 1174 C CA . LYS A 1 163 ? -62.51500 150.32100 177.50100 1.000 57.53000 163 LYS A CA 1
ATOM 1175 C C . LYS A 1 163 ? -63.98400 150.32400 177.25500 1.000 49.91000 163 LYS A C 1
ATOM 1176 O O . LYS A 1 163 ? -64.71500 150.87200 178.04200 1.000 46.07000 163 LYS A O 1
ATOM 1182 N N . THR A 1 164 ? -64.39500 149.79300 176.10900 1.000 53.60000 164 THR A N 1
ATOM 1183 C CA . THR A 1 164 ? -65.77800 149.83600 175.67400 1.000 54.43000 164 THR A CA 1
ATOM 1184 C C . THR A 1 164 ? -66.35300 148.45800 175.72400 1.000 50.09000 164 THR A C 1
ATOM 1185 O O . THR A 1 164 ? -65.82900 147.56100 175.10800 1.000 51.53000 164 THR A O 1
ATOM 1189 N N . TYR A 1 165 ? -67.44900 148.30600 176.45400 1.000 49.54000 165 TYR A N 1
ATOM 1190 C CA . TYR A 1 165 ? -68.02600 147.00900 176.75600 1.000 55.56000 165 TYR A CA 1
ATOM 1191 C C . TYR A 1 165 ? -69.49900 146.90700 176.46100 1.000 63.44000 165 TYR A C 1
ATOM 1192 O O . TYR A 1 165 ? -70.23000 147.82200 176.68500 1.000 57.86000 165 TYR A O 1
ATOM 1201 N N . LEU A 1 166 ? -69.91800 145.75400 175.98200 1.000 59.20000 166 LEU A N 1
ATOM 1202 C CA . LEU A 1 166 ? -71.32200 145.35300 175.96000 1.000 53.42000 166 LEU A CA 1
ATOM 1203 C C . LEU A 1 166 ? -71.74300 144.79400 177.33000 1.000 64.37000 166 LEU A C 1
ATOM 1204 O O . LEU A 1 166 ? -70.89400 144.47600 178.16700 1.000 67.71000 166 LEU A O 1
ATOM 1209 N N . PRO A 1 167 ? -73.05100 144.65200 177.58400 1.000 59.74000 167 PRO A N 1
ATOM 1210 C CA . PRO A 1 167 ? -73.47300 144.20600 178.92500 1.000 51.63000 167 PRO A CA 1
ATOM 1211 C C . PRO A 1 167 ? -73.00500 142.80800 179.30100 1.000 57.28000 167 PRO A C 1
ATOM 1212 O O . PRO A 1 167 ? -72.94800 142.50600 180.49400 1.000 59.65000 167 PRO A O 1
ATOM 1216 N N . HIS A 1 168 ? -72.69600 141.92900 178.34500 1.000 62.29000 168 HIS A N 1
ATOM 1217 C CA . HIS A 1 168 ? -72.20900 140.59700 178.68400 1.000 66.32000 168 HIS A CA 1
ATOM 1218 C C . HIS A 1 168 ? -70.73100 140.40800 178.32200 1.000 72.68000 168 HIS A C 1
ATOM 1219 O O . HIS A 1 168 ? -70.25800 139.26900 178.23000 1.000 83.38000 168 HIS A O 1
ATOM 1226 N N . GLU A 1 169 ? -69.98600 141.51400 178.12600 1.000 65.39000 169 GLU A N 1
ATOM 1227 C CA . GLU A 1 169 ? -68.51900 141.50100 178.13800 1.000 64.92000 169 GLU A CA 1
ATOM 1228 C C . GLU A 1 169 ? -67.93700 142.42200 179.20400 1.000 59.55000 169 GLU A C 1
ATOM 1229 O O . GLU A 1 169 ? -66.70800 142.55000 179.30600 1.000 59.78000 169 GLU A O 1
ATOM 1235 N N . THR A 1 170 ? -68.78900 143.02900 180.01100 1.000 54.72000 170 THR A N 1
ATOM 1236 C CA . THR A 1 170 ? -68.33000 143.79700 181.14100 1.000 61.00000 170 THR A CA 1
ATOM 1237 C C . THR A 1 170 ? -67.76200 142.87100 182.21500 1.000 57.39000 170 THR A C 1
ATOM 1238 O O . THR A 1 170 ? -68.34300 141.82100 182.50400 1.000 58.54000 170 THR A O 1
ATOM 1242 N N . PRO A 1 171 ? -66.61900 143.21900 182.80100 1.000 60.24000 171 PRO A N 1
ATOM 1243 C CA . PRO A 1 171 ? -66.12900 142.49100 183.97400 1.000 56.48000 171 PRO A CA 1
ATOM 1244 C C . PRO A 1 171 ? -67.19600 142.34700 185.04400 1.000 54.07000 171 PRO A C 1
ATOM 1245 O O . PRO A 1 171 ? -68.06700 143.20000 185.19500 1.000 53.40000 171 PRO A O 1
ATOM 1249 N N . ALA A 1 172 ? -67.09900 141.25400 185.80600 1.000 51.10000 172 ALA A N 1
ATOM 1250 C CA . ALA A 1 172 ? -68.14100 140.92900 186.78100 1.000 55.44000 172 ALA A CA 1
ATOM 1251 C C . ALA A 1 172 ? -68.10900 141.85100 188.00300 1.000 58.99000 172 ALA A C 1
ATOM 1252 O O . ALA A 1 172 ? -69.15600 142.12000 188.60600 1.000 50.74000 172 ALA A O 1
ATOM 1254 N N . THR A 1 173 ? -66.91900 142.32300 188.38400 1.000 56.55000 173 THR A N 1
ATO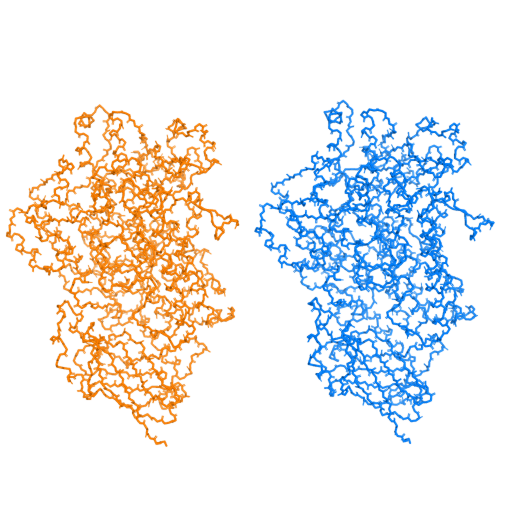M 1255 C CA . THR A 1 173 ? -66.72400 143.23500 189.50300 1.000 60.59000 173 THR A CA 1
ATOM 1256 C C . THR A 1 173 ? -67.12700 144.67400 189.19700 1.000 67.86000 173 THR A C 1
ATOM 1257 O O . THR A 1 173 ? -67.13200 145.50400 190.11200 1.000 71.91000 173 THR A O 1
ATOM 1261 N N . LEU A 1 174 ? -67.42100 145.00500 187.94100 1.000 62.88000 174 LEU A N 1
ATOM 1262 C CA . LEU A 1 174 ? -67.87800 146.33400 187.58000 1.000 54.32000 174 LEU A CA 1
ATOM 1263 C C . LEU A 1 174 ? -69.34700 146.37500 187.19300 1.000 53.31000 174 LEU A C 1
ATOM 1264 O O . LEU A 1 174 ? -69.90100 147.47000 187.06400 1.000 56.69000 174 LEU A O 1
ATOM 1269 N N . LEU A 1 175 ? -69.99400 145.21900 187.00700 1.000 50.13000 175 LEU A N 1
ATOM 1270 C CA . LEU A 1 175 ? -71.42000 145.20000 186.68900 1.000 51.93000 175 LEU A CA 1
ATOM 1271 C C . LEU A 1 175 ? -72.21700 146.02500 187.68200 1.000 55.50000 175 LEU A C 1
ATOM 1272 O O . LEU A 1 175 ? -73.08100 146.81700 187.28800 1.000 60.32000 175 LEU A O 1
ATOM 1277 N N . LYS A 1 176 ? -71.94000 145.84400 188.98600 1.000 56.91000 176 LYS A N 1
ATOM 1278 C CA . LYS A 1 176 ? -72.71900 146.55000 189.99600 1.000 58.47000 176 LYS A CA 1
ATOM 1279 C C . LYS A 1 176 ? -72.43500 148.04400 189.95000 1.000 60.55000 176 LYS A C 1
ATOM 1280 O O . LYS A 1 176 ? -73.36800 148.85500 189.98400 1.000 57.82000 176 LYS A O 1
ATOM 1286 N N . TYR A 1 177 ? -71.16800 148.43800 189.81500 1.000 62.28000 177 TYR A N 1
ATOM 1287 C CA . TYR A 1 177 ? -70.90400 149.85200 189.58500 1.000 56.91000 177 TYR A CA 1
ATOM 1288 C C . TYR A 1 177 ? -71.59600 150.34600 188.32200 1.000 54.04000 177 TYR A C 1
ATOM 1289 O O . TYR A 1 177 ? -72.08400 151.47400 188.29200 1.000 47.22000 177 TYR A O 1
ATOM 1298 N N . ARG A 1 178 ? -71.68600 149.51100 187.28300 1.000 54.62000 178 ARG A N 1
ATOM 1299 C CA . ARG A 1 178 ? -72.33800 149.93500 186.04100 1.000 51.34000 178 ARG A CA 1
ATOM 1300 C C . ARG A 1 178 ? -73.83500 150.12600 186.23800 1.000 49.93000 178 ARG A C 1
ATOM 1301 O O . ARG A 1 178 ? -74.40600 151.13600 185.80000 1.000 51.78000 178 ARG A O 1
ATOM 1309 N N . GLU A 1 179 ? -74.48100 149.16500 186.90000 1.000 50.76000 179 GLU A N 1
ATOM 1310 C CA . GLU A 1 179 ? -75.91800 149.20100 187.11600 1.000 51.45000 179 GLU A CA 1
ATOM 1311 C C . GLU A 1 179 ? -76.35300 150.24800 188.13900 1.000 56.36000 179 GLU A C 1
ATOM 1312 O O . GLU A 1 179 ? -77.50700 150.68600 188.09900 1.000 54.43000 179 GLU A O 1
ATOM 1318 N N . GLU A 1 180 ? -75.47600 150.65500 189.05700 1.000 59.83000 180 GLU A N 1
ATOM 1319 C CA . GLU A 1 180 ? -75.90000 151.63600 190.04600 1.000 53.34000 180 GLU A CA 1
ATOM 1320 C C . GLU A 1 180 ? -75.91900 153.02800 189.44500 1.000 47.36000 180 GLU A C 1
ATOM 1321 O O . GLU A 1 180 ? -76.87000 153.79000 189.65100 1.000 50.54000 180 GLU A O 1
ATOM 1327 N N . GLU A 1 181 ? -74.88700 153.37000 188.68700 1.000 48.71000 181 GLU A N 1
ATOM 1328 C CA . GLU A 1 181 ? -74.88100 154.68400 188.07900 1.000 53.80000 181 GLU A CA 1
ATOM 1329 C C . GLU A 1 181 ? -76.10000 154.86300 187.20400 1.000 53.00000 181 GLU A C 1
ATOM 1330 O O . GLU A 1 181 ? -76.65800 155.95900 187.15200 1.000 55.98000 181 GLU A O 1
ATOM 1336 N N . LEU A 1 182 ? -76.56000 153.78300 186.56200 1.000 47.09000 182 LEU A N 1
ATOM 1337 C CA . LEU A 1 182 ? -77.76400 153.83900 185.72800 1.000 42.54000 182 LEU A CA 1
ATOM 1338 C C . LEU A 1 182 ? -79.01100 154.16800 186.55700 1.000 43.28000 182 LEU A C 1
ATOM 1339 O O . LEU A 1 182 ? -79.76600 155.08500 186.22700 1.000 41.79000 182 LEU A O 1
ATOM 1344 N N . VAL A 1 183 ? -79.18700 153.45400 187.64300 1.000 45.98000 183 VAL A N 1
ATOM 1345 C CA . VAL A 1 183 ? -80.31600 153.66400 188.49000 1.000 45.64000 183 VAL A CA 1
ATOM 1346 C C . VAL A 1 183 ? -80.25600 155.08200 188.97300 1.000 44.29000 183 VAL A C 1
ATOM 1347 O O . VAL A 1 183 ? -81.24800 155.74900 189.09200 1.000 44.31000 183 VAL A O 1
ATOM 1351 N N . SER A 1 184 ? -79.06800 155.52900 189.28700 1.000 45.48000 184 SER A N 1
ATOM 1352 C CA . SER A 1 184 ? -78.87900 156.85900 189.77500 1.000 51.54000 184 SER A CA 1
ATOM 1353 C C . SER A 1 184 ? -79.23800 157.88200 188.74900 1.000 50.75000 184 SER A C 1
ATOM 1354 O O . SER A 1 184 ? -79.76800 158.91600 189.07300 1.000 46.85000 184 SER A O 1
ATOM 1357 N N . LEU A 1 185 ? -78.88900 157.62000 187.50600 1.000 45.69000 185 LEU A N 1
ATOM 1358 C CA . LEU A 1 185 ? -79.18400 158.54800 186.42200 1.000 39.31000 185 LEU A CA 1
ATOM 1359 C C . LEU A 1 185 ? -80.66700 158.74900 186.16200 1.000 42.00000 185 LEU A C 1
ATOM 1360 O O . LEU A 1 185 ? -81.12100 159.85700 185.98600 1.000 46.05000 185 LEU A O 1
ATOM 1365 N N . ARG A 1 186 ? -81.42700 157.67400 186.13900 1.000 45.27000 186 ARG A N 1
ATOM 1366 C CA . ARG A 1 186 ? -82.84200 157.77400 185.89800 1.000 44.19000 186 ARG A CA 1
ATOM 1367 C C . ARG A 1 186 ? -83.54500 158.52300 186.99400 1.000 50.34000 186 ARG A C 1
ATOM 1368 O O . ARG A 1 186 ? -84.50600 159.21300 186.75300 1.000 47.62000 186 ARG A O 1
ATOM 1376 N N . GLY A 1 187 ? -83.10600 158.33500 188.21700 1.000 50.52000 187 GLY A N 1
ATOM 1377 C CA . GLY A 1 187 ? -83.67600 159.06400 189.31800 1.000 50.11000 187 GLY A CA 1
ATOM 1378 C C . GLY A 1 187 ? -84.95000 158.38900 189.71200 1.000 45.10000 187 GLY A C 1
ATOM 1379 O O . GLY A 1 187 ? -85.22300 157.29400 189.27100 1.000 44.86000 187 GLY A O 1
ATOM 1380 N N . THR A 1 188 ? -85.71000 159.04100 190.57500 1.000 48.77000 188 THR A N 1
ATOM 1381 C CA . THR A 1 188 ? -86.89600 158.45300 191.14800 1.000 56.77000 188 THR A CA 1
ATOM 1382 C C . THR A 1 188 ? -88.18600 158.89900 190.48600 1.000 57.92000 188 THR A C 1
ATOM 1383 O O . THR A 1 188 ? -89.24600 158.40800 190.80800 1.000 55.90000 188 THR A O 1
ATOM 1387 N N . GLY A 1 189 ? -88.09700 159.83300 189.55900 1.000 51.89000 189 GLY A N 1
ATOM 1388 C CA . GLY A 1 189 ? -89.27000 160.28500 188.83500 1.000 48.04000 189 GLY A CA 1
ATOM 1389 C C . GLY A 1 189 ? -90.14100 161.23900 189.61300 1.000 56.19000 189 GLY A C 1
ATOM 1390 O O . GLY A 1 189 ? -91.24200 161.57800 189.20500 1.000 59.91000 189 GLY A O 1
ATOM 1391 N N . GLU A 1 190 ? -89.63400 161.68000 190.74400 1.000 53.44000 190 GLU A N 1
ATOM 1392 C CA . GLU A 1 190 ? -90.38900 162.54500 191.59600 1.000 57.11000 190 GLU A CA 1
ATOM 1393 C C . GLU A 1 190 ? -89.46200 163.58000 192.11900 1.000 57.89000 190 GLU A C 1
ATOM 1394 O O . GLU A 1 190 ? -88.26400 163.44900 192.02200 1.000 54.20000 190 GLU A O 1
ATOM 1400 N N . GLY A 1 191 ? -90.05300 164.62900 192.65900 1.000 60.12000 191 GLY A N 1
ATOM 1401 C CA . GLY A 1 191 ? -89.31300 165.68100 193.30500 1.000 67.17000 191 GLY A CA 1
ATOM 1402 C C . GLY A 1 191 ? -88.84300 166.76200 192.39000 1.000 62.28000 191 GLY A C 1
ATOM 1403 O O . GLY A 1 191 ? -89.01800 166.69100 191.21300 1.000 52.61000 191 GLY A O 1
ATOM 1404 N N . GLU A 1 192 ? -88.23200 167.77600 192.95600 1.000 65.83000 192 GLU A N 1
ATOM 1405 C CA . GLU A 1 192 ? -87.74900 168.87700 192.18600 1.000 47.16000 192 GLU A CA 1
ATOM 1406 C C . GLU A 1 192 ? -86.28000 168.68600 192.10500 1.000 60.94000 192 GLU A C 1
ATOM 1407 O O . GLU A 1 192 ? -85.61400 168.57500 193.10800 1.000 64.59000 192 GLU A O 1
ATOM 1413 N N . LEU A 1 193 ? -85.77800 168.63600 190.88900 1.000 63.72000 193 LEU A N 1
ATOM 1414 C CA . LEU A 1 193 ? -84.38800 168.36300 190.63900 1.000 52.64000 193 LEU A CA 1
ATOM 1415 C C . LEU A 1 193 ? -83.50100 169.51500 190.98800 1.000 45.55000 193 LEU A C 1
ATOM 1416 O O . LEU A 1 193 ? -83.88000 170.64500 190.84200 1.000 38.24000 193 LEU A O 1
ATOM 1421 N N . LYS A 1 194 ? -82.29500 169.21300 191.42100 1.000 50.93000 194 LYS A N 1
ATOM 1422 C CA . LYS A 1 194 ? -81.41800 170.20600 191.99200 1.000 47.47000 194 LYS A CA 1
ATOM 1423 C C . LYS A 1 194 ? -80.13900 170.38500 191.20600 1.000 48.58000 194 LYS A C 1
ATOM 1424 O O . LYS A 1 194 ? -79.91400 169.69000 190.25100 1.000 53.41000 194 LYS A O 1
ATOM 1430 N N . GLU A 1 195 ? -79.33000 171.35900 191.59000 1.000 51.42000 195 GLU A N 1
ATOM 1431 C CA . GLU A 1 195 ? -78.21200 171.82500 190.80300 1.000 48.69000 195 GLU A CA 1
ATOM 1432 C C . GLU A 1 195 ? -77.24300 170.71000 190.54700 1.000 49.77000 195 GLU A C 1
ATOM 1433 O O . GLU A 1 195 ? -76.66800 170.61600 189.48500 1.000 45.02000 195 GLU A O 1
ATOM 1439 N N . TRP A 1 196 ? -77.05700 169.86800 191.53800 1.000 49.83000 196 TRP A N 1
ATOM 1440 C CA . TRP A 1 196 ? -76.05100 168.83500 191.49900 1.000 47.78000 196 TRP A CA 1
ATOM 1441 C C . TRP A 1 196 ? -76.60800 167.49800 191.11000 1.000 45.94000 196 TRP A C 1
ATOM 1442 O O . TRP A 1 196 ? -75.98200 166.49200 191.31200 1.000 44.15000 196 TRP A O 1
ATOM 1453 N N . ASP A 1 197 ? -77.82000 167.48500 190.59800 1.000 47.33000 197 ASP A N 1
ATOM 1454 C CA . ASP A 1 197 ? -78.52300 166.25500 190.34700 1.000 49.42000 197 ASP A CA 1
ATOM 1455 C C . ASP A 1 197 ? -78.33000 165.83100 188.91800 1.000 45.73000 197 ASP A C 1
ATOM 1456 O O . ASP A 1 197 ? -78.78100 166.49700 188.02300 1.000 45.74000 197 ASP A O 1
ATOM 1461 N N . ARG A 1 198 ? -77.69600 164.69800 188.69500 1.000 37.71000 198 ARG A N 1
ATOM 1462 C CA . ARG A 1 198 ? -77.58200 164.17800 187.35100 1.000 36.68000 198 ARG A CA 1
ATOM 1463 C C . ARG A 1 198 ? -78.73100 163.23500 187.04500 1.000 40.83000 198 ARG A C 1
ATOM 1464 O O . ARG A 1 198 ? -78.52000 162.06000 186.87300 1.000 41.17000 198 ARG A O 1
ATOM 1472 N N . VAL A 1 199 ? -79.94400 163.76300 186.94700 1.000 37.42000 199 VAL A N 1
ATOM 1473 C CA . VAL A 1 199 ? -81.13600 162.94400 186.79500 1.000 34.92000 199 VAL A CA 1
ATOM 1474 C C . VAL A 1 199 ? -81.74100 163.18800 185.43600 1.000 41.86000 199 VAL A C 1
ATOM 1475 O O . VAL A 1 199 ? -82.01300 164.31600 185.08400 1.000 46.54000 199 VAL A O 1
ATOM 1479 N N . TYR A 1 200 ? -81.96400 162.11500 184.68800 1.000 37.65000 200 TYR A N 1
ATOM 1480 C CA . TYR A 1 200 ? -82.47100 162.20400 183.33200 1.000 35.40000 200 TYR A CA 1
ATOM 1481 C C . TYR A 1 200 ? -83.86300 161.64200 183.26500 1.000 42.52000 200 TYR A C 1
ATOM 1482 O O . TYR A 1 200 ? -84.07600 160.49700 183.55500 1.000 47.25000 200 TYR A O 1
ATOM 1491 N N . ASP A 1 201 ? -84.81700 162.45200 182.85000 1.000 42.76000 201 ASP A N 1
ATOM 1492 C CA . ASP A 1 201 ? -86.20200 162.06300 182.90000 1.000 41.50000 201 ASP A CA 1
ATOM 1493 C C . ASP A 1 201 ? -87.01800 162.90500 181.96600 1.000 47.65000 201 ASP A C 1
ATOM 1494 O O . ASP A 1 201 ? -86.56600 163.89600 181.47200 1.000 46.93000 201 ASP A O 1
ATOM 1499 N N . TYR A 1 202 ? -88.24600 162.49700 181.77500 1.000 45.35000 202 TYR A N 1
ATOM 1500 C CA . TYR A 1 202 ? -89.16400 162.96800 180.74900 1.000 36.58000 202 TYR A CA 1
ATOM 1501 C C . TYR A 1 202 ? -90.30700 163.79800 181.32900 1.000 40.03000 202 TYR A C 1
ATOM 1502 O O . TYR A 1 202 ? -90.82800 163.52200 182.41700 1.000 41.18000 202 TYR A O 1
ATOM 1511 N N . ALA A 1 203 ? -90.73600 164.79200 180.55700 1.000 38.16000 203 ALA A N 1
ATOM 1512 C CA . ALA A 1 203 ? -91.83600 165.63800 180.99000 1.000 37.17000 203 ALA A CA 1
ATOM 1513 C C . ALA A 1 203 ? -92.44400 166.29200 179.76600 1.000 34.75000 203 ALA A C 1
ATOM 1514 O O . ALA A 1 203 ? -91.76500 166.47400 178.75400 1.000 35.12000 203 ALA A O 1
ATOM 1516 N N . TYR A 1 204 ? -93.72300 166.64600 179.87000 1.000 38.57000 204 TYR A N 1
ATOM 1517 C CA . TYR A 1 204 ? -94.40400 167.34400 178.79000 1.000 36.37000 204 TYR A CA 1
ATOM 1518 C C . TYR A 1 204 ? -93.88100 168.77400 178.64700 1.000 38.00000 204 TYR A C 1
ATOM 1519 O O . TYR A 1 204 ? -93.23200 169.32700 179.54300 1.000 44.72000 204 TYR A O 1
ATOM 1528 N N . TYR A 1 205 ? -94.23100 169.41200 177.55000 1.000 39.00000 205 TYR A N 1
ATOM 1529 C CA . TYR A 1 205 ? -93.93800 170.80600 177.39700 1.000 42.11000 205 TYR A CA 1
ATOM 1530 C C . TYR A 1 205 ? -95.04400 171.59500 178.05000 1.000 43.16000 205 TYR A C 1
ATOM 1531 O O . TYR A 1 205 ? -95.86800 172.17200 177.38000 1.000 43.65000 205 TYR A O 1
ATOM 1540 N N . ASN A 1 206 ? -95.07900 171.59400 179.37100 1.000 49.52000 206 ASN A N 1
ATOM 1541 C CA . ASN A 1 206 ? -96.03500 172.42000 180.09800 1.000 52.41000 206 ASN A CA 1
ATOM 1542 C C . ASN A 1 206 ? -95.47000 173.57900 180.87300 1.000 54.46000 206 ASN A C 1
ATOM 1543 O O . ASN A 1 206 ? -96.19400 174.20900 181.58700 1.000 54.93000 206 ASN A O 1
ATOM 1548 N N . ASP A 1 207 ? -94.18200 173.84600 180.76800 1.000 53.46000 207 ASP A N 1
ATOM 1549 C CA . ASP A 1 207 ? -93.60400 174.96300 181.47800 1.000 51.18000 207 ASP A CA 1
ATOM 1550 C C . ASP A 1 207 ? -93.69000 176.21700 180.65500 1.000 49.82000 207 ASP A C 1
ATOM 1551 O O . ASP A 1 207 ? -93.28000 177.26900 181.09500 1.000 59.61000 207 ASP A O 1
ATOM 1556 N N . LEU A 1 208 ? -94.22700 176.06600 179.45400 1.000 42.54000 208 LEU A N 1
ATOM 1557 C CA . LEU A 1 208 ? -94.26600 177.08600 178.40600 1.000 48.38000 208 LEU A CA 1
ATOM 1558 C C . LEU A 1 208 ? -95.05500 178.37300 178.65900 1.000 52.29000 208 LEU A C 1
ATOM 1559 O O . LEU A 1 208 ? -94.66000 179.44800 178.23100 1.000 45.31000 208 LEU A O 1
ATOM 1564 N N . GLY A 1 209 ? -96.19600 178.26400 179.31100 1.000 49.08000 209 GLY A N 1
ATOM 1565 C CA . GLY A 1 209 ? -97.07400 179.40000 179.44800 1.000 46.23000 209 GLY A CA 1
ATOM 1566 C C . GLY A 1 209 ? -97.32000 179.83500 180.86100 1.000 55.90000 209 GLY A C 1
ATOM 1567 O O . GLY A 1 209 ? -97.13300 179.07000 181.77900 1.000 53.40000 209 GLY A O 1
ATOM 1568 N N . VAL A 1 210 ? -97.71200 181.09000 181.03000 1.000 64.32000 210 VAL A N 1
ATOM 1569 C CA . VAL A 1 210 ? -98.10500 181.61100 182.33000 1.000 61.08000 210 VAL A CA 1
ATOM 1570 C C . VAL A 1 210 ? -99.59700 181.79900 182.33500 1.000 58.17000 210 VAL A C 1
ATOM 1571 O O . VAL A 1 210 ? -100.12400 182.56700 181.55700 1.000 60.58000 210 VAL A O 1
ATOM 1575 N N . PRO A 1 211 ? -100.29000 181.05800 183.29600 1.000 57.75000 211 PRO A N 1
ATOM 1576 C CA . PRO A 1 211 ? -101.75000 181.18900 183.19300 1.000 66.66000 211 PRO A CA 1
ATOM 1577 C C . PRO A 1 211 ? -102.30500 182.59700 183.38500 1.000 70.69000 211 PRO A C 1
ATOM 1578 O O . PRO A 1 211 ? -103.23500 182.94200 182.66600 1.000 71.82000 211 PRO A O 1
ATOM 1582 N N . PRO A 1 212 ? -101.75500 183.39600 184.40100 1.000 78.55000 212 PRO A N 1
ATOM 1583 C CA . PRO A 1 212 ? -102.34500 184.74700 184.45500 1.000 73.09000 212 PRO A CA 1
ATOM 1584 C C . PRO A 1 212 ? -102.14100 185.55600 183.18800 1.000 66.33000 212 PRO A C 1
ATOM 1585 O O . PRO A 1 212 ? -103.00600 186.32800 182.82900 1.000 63.69000 212 PRO A O 1
ATOM 1589 N N . LYS A 1 213 ? -100.98900 185.44600 182.55800 1.000 68.17000 213 LYS A N 1
ATOM 1590 C CA . LYS A 1 213 ? -100.78100 186.13300 181.30500 1.000 65.33000 213 LYS A CA 1
ATOM 1591 C C . LYS A 1 213 ? -100.25000 185.18400 180.24800 1.000 71.60000 213 LYS A C 1
ATOM 1592 O O . LYS A 1 213 ? -99.18400 184.63800 180.41700 1.000 78.24000 213 LYS A O 1
ATOM 1598 N N . ASN A 1 214 ? -100.90200 185.08200 179.10100 1.000 69.17000 214 ASN A N 1
ATOM 1599 C CA . ASN A 1 214 ? -100.45300 184.14800 178.08000 1.000 63.59000 214 ASN A CA 1
ATOM 1600 C C . ASN A 1 214 ? -100.40400 182.67400 178.41500 1.000 57.38000 214 ASN A C 1
ATOM 1601 O O . ASN A 1 214 ? -99.35100 182.07300 178.44900 1.000 51.49000 214 ASN A O 1
ATOM 1606 N N . PRO A 1 215 ? -101.65000 182.09800 178.70100 1.000 62.77000 215 PRO A N 1
ATOM 1607 C CA . PRO A 1 215 ? -101.60300 180.63700 178.86500 1.000 64.23000 215 PRO A CA 1
ATOM 1608 C C . PRO A 1 215 ? -101.55500 179.83500 177.57200 1.000 52.85000 215 PRO A C 1
ATOM 1609 O O . PRO A 1 215 ? -102.00600 180.31000 176.55400 1.000 48.46000 215 PRO A O 1
ATOM 1613 N N . ARG A 1 216 ? -101.05900 178.60700 177.64200 1.000 47.37000 216 ARG A N 1
ATOM 1614 C CA . ARG A 1 216 ? -100.93100 177.73700 176.48300 1.000 38.08000 216 ARG A CA 1
ATOM 1615 C C . ARG A 1 216 ? -101.33300 176.29700 176.79600 1.000 36.86000 216 ARG A C 1
ATOM 1616 O O . ARG A 1 216 ? -101.16600 175.86700 177.90800 1.000 32.19000 216 ARG A O 1
ATOM 1624 N N . PRO A 1 217 ? -101.82800 175.52400 175.83400 1.000 41.42000 217 PRO A N 1
ATOM 1625 C CA . PRO A 1 217 ? -102.07000 174.11400 176.13600 1.000 40.25000 217 PRO A CA 1
ATOM 1626 C C . PRO A 1 217 ? -100.78400 173.36300 176.34200 1.000 33.33000 217 PRO A C 1
ATOM 1627 O O . PRO A 1 217 ? -99.74800 173.80500 175.89500 1.000 33.86000 217 PRO A O 1
ATOM 1631 N N . VAL A 1 218 ? -100.86100 172.25900 177.06300 1.000 33.55000 218 VAL A N 1
ATOM 1632 C CA . VAL A 1 218 ? -99.74900 171.36500 177.30600 1.000 36.36000 218 VAL A CA 1
ATOM 1633 C C . VAL A 1 218 ? -99.40900 170.60800 176.03700 1.000 39.43000 218 VAL A C 1
ATOM 1634 O O . VAL A 1 218 ? -100.29200 170.30600 175.27900 1.000 39.90000 218 VAL A O 1
ATOM 1638 N N . LEU A 1 219 ? -98.14900 170.28200 175.79100 1.000 37.63000 219 LEU A N 1
ATOM 1639 C CA . LEU A 1 219 ? -97.83200 169.51100 174.59000 1.000 43.37000 219 LEU A CA 1
ATOM 1640 C C . LEU A 1 219 ? -97.28800 168.13600 174.98300 1.000 40.92000 219 LEU A C 1
ATOM 1641 O O . LEU A 1 219 ? -96.30500 168.04000 175.72700 1.000 42.33000 219 LEU A O 1
ATOM 1646 N N . GLY A 1 220 ? -97.92500 167.08400 174.46700 1.000 41.95000 220 GLY A N 1
ATOM 1647 C CA . GLY A 1 220 ? -97.66800 165.72500 174.88700 1.000 43.68000 220 GLY A CA 1
ATOM 1648 C C . GLY A 1 220 ? -98.83100 165.14600 175.67600 1.000 47.69000 220 GLY A C 1
ATOM 1649 O O . GLY A 1 220 ? -99.70800 165.88600 176.14500 1.000 46.33000 220 GLY A O 1
ATOM 1650 N N . GLY A 1 221 ? -98.84900 163.81700 175.82300 1.000 42.89000 221 GLY A N 1
ATOM 1651 C CA . GLY A 1 221 ? -99.80800 163.13500 176.65500 1.000 40.03000 221 GLY A CA 1
ATOM 1652 C C . GLY A 1 221 ? -101.22100 163.08300 176.12400 1.000 43.17000 221 GLY A C 1
ATOM 1653 O O . GLY A 1 221 ? -102.02400 162.30700 176.65000 1.000 51.37000 221 GLY A O 1
ATOM 1654 N N . THR A 1 222 ? -101.56400 163.85500 175.10000 1.000 32.90000 222 THR A N 1
ATOM 1655 C CA . THR A 1 222 ? -102.92200 163.85300 174.57900 1.000 39.88000 222 THR A CA 1
ATOM 1656 C C . THR A 1 222 ? -102.93100 163.66200 173.07000 1.000 51.27000 222 THR A C 1
ATOM 1657 O O . THR A 1 222 ? -102.05800 164.17800 172.37200 1.000 48.92000 222 THR A O 1
ATOM 1661 N N . GLN A 1 223 ? -103.97800 163.02900 172.59400 1.000 59.14000 223 GLN A N 1
ATOM 1662 C CA . GLN A 1 223 ? -104.17400 162.77400 171.20100 1.000 48.35000 223 GLN A CA 1
ATOM 1663 C C . GLN A 1 223 ? -104.25600 164.08200 170.49200 1.000 50.51000 223 GLN A C 1
ATOM 1664 O O . GLN A 1 223 ? -103.90900 164.16300 169.34100 1.000 51.81000 223 GLN A O 1
ATOM 1670 N N . GLU A 1 224 ? -104.78700 165.10600 171.13600 1.000 53.51000 224 GLU A N 1
ATOM 1671 C CA . GLU A 1 224 ? -104.92800 166.36200 170.41600 1.000 55.04000 224 GLU A CA 1
ATOM 1672 C C . GLU A 1 224 ? -103.61100 167.08900 170.25200 1.000 47.99000 224 GLU A C 1
ATOM 1673 O O . GLU A 1 224 ? -103.41700 167.77800 169.24500 1.000 47.69000 224 GLU A O 1
ATOM 1679 N N . TYR A 1 225 ? -102.70600 166.95000 171.21800 1.000 50.26000 225 TYR A N 1
ATOM 1680 C CA . TYR A 1 225 ? -101.40300 167.61600 171.19200 1.000 48.04000 225 TYR A CA 1
ATOM 1681 C C . TYR A 1 225 ? -100.27700 166.64100 171.52900 1.000 45.71000 225 TYR A C 1
ATOM 1682 O O . TYR A 1 225 ? -99.65100 166.74100 172.59300 1.000 48.84000 225 TYR A O 1
ATOM 1691 N N . PRO A 1 226 ? -99.97300 165.70300 170.63800 1.000 43.00000 226 PRO A N 1
ATOM 1692 C CA . PRO A 1 226 ? -98.78200 164.88800 170.82400 1.000 41.11000 226 PRO A CA 1
ATOM 1693 C C . PRO A 1 226 ? -97.55900 165.72000 170.49600 1.000 40.61000 226 PRO A C 1
ATOM 1694 O O . PRO A 1 226 ? -97.60600 166.61400 169.64400 1.000 43.93000 226 PRO A O 1
ATOM 1698 N N . TYR A 1 227 ? -96.45000 165.41300 171.18500 1.000 38.63000 227 TYR A N 1
ATOM 1699 C CA . TYR A 1 227 ? -95.22000 166.18300 171.05700 1.000 41.07000 227 TYR A CA 1
ATOM 1700 C C . TYR A 1 227 ? -94.10900 165.42700 171.75500 1.000 42.33000 227 TYR A C 1
ATOM 1701 O O . TYR A 1 227 ? -94.36700 164.72200 172.73300 1.000 42.84000 227 TYR A O 1
ATOM 1710 N N . PRO A 1 228 ? -92.87100 165.56600 171.30300 1.000 37.77000 228 PRO A N 1
ATOM 1711 C CA . PRO A 1 228 ? -91.76500 164.86600 171.95400 1.000 37.73000 228 PRO A CA 1
ATOM 1712 C C . PRO A 1 228 ? -91.52600 165.43500 173.33400 1.000 40.20000 228 PRO A C 1
ATOM 1713 O O . PRO A 1 228 ? -91.92800 166.55700 173.66100 1.000 40.16000 228 PRO A O 1
ATOM 1717 N N . ARG A 1 229 ? -90.82400 164.64600 174.13800 1.000 37.77000 229 ARG A N 1
ATOM 1718 C CA . ARG A 1 229 ? -90.63800 164.97400 175.54300 1.000 37.80000 229 ARG A CA 1
ATOM 1719 C C . ARG A 1 229 ? -89.37100 165.79500 175.76600 1.000 43.78000 229 ARG A C 1
ATOM 1720 O O . ARG A 1 229 ? -88.47600 165.86300 174.91200 1.000 42.61000 229 ARG A O 1
ATOM 1728 N N . ARG A 1 230 ? -89.32400 166.42800 176.94300 1.000 41.80000 230 ARG A N 1
ATOM 1729 C CA . ARG A 1 230 ? -88.21700 167.25500 177.38900 1.000 38.53000 230 ARG A CA 1
ATOM 1730 C C . ARG A 1 230 ? -87.81000 166.82100 178.79000 1.000 35.90000 230 ARG A C 1
ATOM 1731 O O . ARG A 1 230 ? -88.57600 166.17400 179.51300 1.000 38.74000 230 ARG A O 1
ATOM 1739 N N . GLY A 1 231 ? -86.58100 167.18400 179.15200 1.000 33.47000 231 GLY A N 1
ATOM 1740 C CA . GLY A 1 231 ? -86.05300 166.79600 180.44900 1.000 37.18000 231 GLY A CA 1
ATOM 1741 C C . GLY A 1 231 ? -86.92000 167.31900 181.58000 1.000 37.13000 231 GLY A C 1
ATOM 1742 O O . GLY A 1 231 ? -87.32400 168.48400 181.59400 1.000 32.44000 231 GLY A O 1
ATOM 1743 N N . ARG A 1 232 ? -87.20500 166.44300 182.53400 1.000 40.08000 232 ARG A N 1
ATOM 1744 C CA . ARG A 1 232 ? -88.07500 166.78900 183.64700 1.000 41.63000 232 ARG A CA 1
ATOM 1745 C C . ARG A 1 232 ? -87.42000 167.82500 184.54600 1.000 38.99000 232 ARG A C 1
ATOM 1746 O O . ARG A 1 232 ? -86.26000 167.67000 184.92600 1.000 38.69000 232 ARG A O 1
ATOM 1754 N N . THR A 1 233 ? -88.14900 168.87500 184.91200 1.000 39.87000 233 THR A N 1
ATOM 1755 C CA . THR A 1 233 ? -87.59100 169.77300 185.91400 1.000 46.81000 233 THR A CA 1
ATOM 1756 C C . THR A 1 233 ? -88.15600 169.53600 187.29900 1.000 51.07000 233 THR A C 1
ATOM 1757 O O . THR A 1 233 ? -87.44800 169.71400 188.29600 1.000 47.49000 233 THR A O 1
ATOM 1761 N N . GLY A 1 234 ? -89.42600 169.16300 187.37700 1.000 45.52000 234 GLY A N 1
ATOM 1762 C CA . GLY A 1 234 ? -90.04900 168.94600 188.66100 1.000 50.89000 234 GLY A CA 1
ATOM 1763 C C . GLY A 1 234 ? -90.29100 170.19400 189.47800 1.000 51.00000 234 GLY A C 1
ATOM 1764 O O . GLY A 1 234 ? -90.44400 170.10600 190.69900 1.000 54.46000 234 GLY A O 1
ATOM 1765 N N . ARG A 1 235 ? -90.33000 171.36200 188.85300 1.000 54.83000 235 ARG A N 1
ATOM 1766 C CA . ARG A 1 235 ? -90.75200 172.52800 189.59500 1.000 55.74000 235 ARG A CA 1
ATOM 1767 C C . ARG A 1 235 ? -92.20700 172.35800 190.05500 1.000 64.83000 235 ARG A C 1
ATOM 1768 O O . ARG A 1 235 ? -92.91500 171.44400 189.63600 1.000 65.98000 235 ARG A O 1
ATOM 1776 N N . LYS A 1 236 ? -92.58600 173.16400 191.02500 1.000 70.71000 236 LYS A N 1
ATOM 1777 C CA . LYS A 1 236 ? -93.87900 173.06200 191.65000 1.000 74.81000 236 LYS A CA 1
ATOM 1778 C C . LYS A 1 236 ? -94.99100 173.53200 190.73300 1.000 71.11000 236 LYS A C 1
ATOM 1779 O O . LYS A 1 236 ? -94.81200 174.46800 189.96200 1.000 65.88000 236 LYS A O 1
ATOM 1785 N N . PRO A 1 237 ? -96.20500 172.83400 190.85500 1.000 74.86000 237 PRO A N 1
ATOM 1786 C CA . PRO A 1 237 ? -97.24700 173.30300 189.93000 1.000 65.07000 237 PRO A CA 1
ATOM 1787 C C . PRO A 1 237 ? -97.89200 174.60300 190.34400 1.000 63.64000 237 PRO A C 1
ATOM 1788 O O . PRO A 1 237 ? -97.85600 174.95900 191.49700 1.000 75.44000 237 PRO A O 1
ATOM 1792 N N . THR A 1 238 ? -98.50800 175.29200 189.40600 1.000 66.29000 238 THR A N 1
ATOM 1793 C CA . THR A 1 238 ? -99.09100 176.58100 189.67500 1.000 78.66000 238 THR A CA 1
ATOM 1794 C C . THR A 1 238 ? -100.28700 176.45200 190.56400 1.000 91.14000 238 THR A C 1
ATOM 1795 O O . THR A 1 238 ? -100.85100 175.38800 190.69200 1.000 98.29000 238 THR A O 1
ATOM 1799 N N . LYS A 1 239 ? -100.64200 177.53200 191.23500 1.000 90.36000 239 LYS A N 1
ATOM 1800 C CA . LYS A 1 239 ? -101.84600 177.53300 192.02900 1.000 103.32000 239 LYS A CA 1
ATOM 1801 C C . LYS A 1 239 ? -103.07900 177.36800 191.16600 1.000 105.11000 239 LYS A C 1
ATOM 1802 O O . LYS A 1 239 ? -103.96100 176.62400 191.52900 1.000 104.58000 239 LYS A O 1
ATOM 1808 N N . GLU A 1 240 ? -103.16500 178.07700 190.04600 1.000 101.94000 240 GLU A N 1
ATOM 1809 C CA . GLU A 1 240 ? -104.31700 177.94300 189.14700 1.000 101.34000 240 GLU A CA 1
ATOM 1810 C C . GLU A 1 240 ? -104.47900 176.63600 188.38700 1.000 100.95000 240 GLU A C 1
ATOM 1811 O O . GLU A 1 240 ? -105.56500 176.09700 188.30700 1.000 111.61000 240 GLU A O 1
ATOM 1817 N N . ASP A 1 241 ? -103.39700 176.13100 187.82000 1.000 91.24000 241 ASP A N 1
ATOM 1818 C CA . ASP A 1 241 ? -103.47400 174.98700 186.93900 1.000 80.21000 241 ASP A CA 1
ATOM 1819 C C . ASP A 1 241 ? -102.51700 173.93800 187.38400 1.000 78.70000 241 ASP A C 1
ATOM 1820 O O . ASP A 1 241 ? -101.33300 174.20300 187.42200 1.000 81.25000 241 ASP A O 1
ATOM 1825 N N . PRO A 1 242 ? -103.05900 172.67300 187.65900 1.000 82.02000 242 PRO A N 1
ATOM 1826 C CA . PRO A 1 242 ? -102.06300 171.69200 188.09200 1.000 79.46000 242 PRO A CA 1
ATOM 1827 C C . PRO A 1 242 ? -101.44500 170.94100 186.92200 1.000 79.08000 242 PRO A C 1
ATOM 1828 O O . PRO A 1 242 ? -100.58200 170.10200 187.11100 1.000 84.47000 242 PRO A O 1
ATOM 1832 N N . GLN A 1 243 ? -101.91900 171.23300 185.72300 1.000 75.30000 243 GLN A N 1
ATOM 1833 C CA . GLN A 1 243 ? -101.27700 170.81000 184.49500 1.000 76.17000 243 GLN A CA 1
ATOM 1834 C C . GLN A 1 243 ? -99.92400 171.43700 184.26600 1.000 70.81000 243 GLN A C 1
ATOM 1835 O O . GLN A 1 243 ? -99.04600 170.81600 183.71400 1.000 76.91000 243 GLN A O 1
ATOM 1841 N N . THR A 1 244 ? -99.79900 172.70100 184.64800 1.000 60.54000 244 THR A N 1
ATOM 1842 C CA . THR A 1 244 ? -98.69600 173.58800 184.28100 1.000 61.90000 244 THR A CA 1
ATOM 1843 C C . THR A 1 244 ? -97.63300 173.83400 185.36900 1.000 66.81000 244 THR A C 1
ATOM 1844 O O . THR A 1 244 ? -97.97200 174.11900 186.49800 1.000 72.75000 244 THR A O 1
ATOM 1848 N N . GLU A 1 245 ? -96.35300 173.74400 185.01700 1.000 62.05000 245 GLU A N 1
ATOM 1849 C CA . GLU A 1 245 ? -95.24700 174.00100 185.93100 1.000 53.31000 245 GLU A CA 1
ATOM 1850 C C . GLU A 1 245 ? -95.02900 175.47800 186.11600 1.000 52.87000 245 GLU A C 1
ATOM 1851 O O . GLU A 1 245 ? -95.41000 176.26400 185.28700 1.000 51.57000 245 GLU A O 1
ATOM 1857 N N . SER A 1 246 ? -94.43100 175.86300 187.22300 1.000 59.31000 246 SER A N 1
ATOM 1858 C CA . SER A 1 246 ? -94.14500 177.26000 187.46000 1.000 45.97000 246 SER A CA 1
ATOM 1859 C C . SER A 1 246 ? -92.88400 177.62300 186.73500 1.000 51.35000 246 SER A C 1
ATOM 1860 O O . SER A 1 246 ? -91.93700 176.85900 186.77400 1.000 57.57000 246 SER A O 1
ATOM 1863 N N . ARG A 1 247 ? -92.86600 178.78400 186.08300 1.000 49.38000 247 ARG A N 1
ATOM 1864 C CA . ARG A 1 247 ? -91.72200 179.26500 185.31800 1.000 55.61000 247 ARG A CA 1
ATOM 1865 C C . ARG A 1 247 ? -90.86600 180.20800 186.15500 1.000 48.45000 247 ARG A C 1
ATOM 1866 O O . ARG A 1 247 ? -91.35800 180.90100 187.04700 1.000 51.13000 247 ARG A O 1
ATOM 1874 N N . LEU A 1 248 ? -89.58400 180.25000 185.85600 1.000 51.49000 248 LEU A N 1
ATOM 1875 C CA . LEU A 1 248 ? -88.67700 181.17600 186.48600 1.000 54.47000 248 LEU A CA 1
ATOM 1876 C C . LEU A 1 248 ? -88.97900 182.55800 186.00300 1.000 60.70000 248 LEU A C 1
ATOM 1877 O O . LEU A 1 248 ? -89.49300 182.73300 184.91900 1.000 66.52000 248 LEU A O 1
ATOM 1882 N N . PRO A 1 249 ? -88.65000 183.58000 186.89800 1.000 64.52000 249 PRO A N 1
ATOM 1883 C CA . PRO A 1 249 ? -88.90500 184.91900 186.37400 1.000 64.10000 249 PRO A CA 1
ATOM 1884 C C . PRO A 1 249 ? -87.93900 185.26200 185.27800 1.000 70.86000 249 PRO A C 1
ATOM 1885 O O . PRO A 1 249 ? -86.87500 184.71900 185.17900 1.000 73.51000 249 PRO A O 1
ATOM 1889 N N . ILE A 1 250 ? -88.32300 186.19000 184.43300 1.000 75.58000 250 ILE A N 1
ATOM 1890 C CA . ILE A 1 250 ? -87.42500 186.72000 183.43800 1.000 78.92000 250 ILE A CA 1
ATOM 1891 C C . ILE A 1 250 ? -86.30800 187.39300 184.18000 1.000 76.47000 250 ILE A C 1
ATOM 1892 O O . ILE A 1 250 ? -85.16000 187.30300 183.82100 1.000 74.47000 250 ILE A O 1
ATOM 1897 N N . THR A 1 251 ? -86.66700 188.08800 185.23500 1.000 81.35000 251 THR A N 1
ATOM 1898 C CA . THR A 1 251 ? -85.68200 188.68600 186.08400 1.000 80.45000 251 THR A CA 1
ATOM 1899 C C . THR A 1 251 ? -85.30100 187.61100 187.04400 1.000 84.99000 251 THR A C 1
ATOM 1900 O O . THR A 1 251 ? -85.58300 187.71700 188.21900 1.000 84.92000 251 THR A O 1
ATOM 1904 N N . SER A 1 252 ? -84.70800 186.53900 186.54300 1.000 80.70000 252 SER A N 1
ATOM 1905 C CA . SER A 1 252 ? -84.07400 185.60000 187.43900 1.000 78.19000 252 SER A CA 1
ATOM 1906 C C . SER A 1 252 ? -82.75000 185.21700 186.92900 1.000 72.30000 252 SER A C 1
ATOM 1907 O O . SER A 1 252 ? -82.64200 184.70400 185.83800 1.000 71.62000 252 SER A O 1
ATOM 1910 N N . SER A 1 253 ? -81.75200 185.43500 187.76700 1.000 77.94000 253 SER A N 1
ATOM 1911 C CA . SER A 1 253 ? -80.35300 185.25400 187.43300 1.000 77.80000 253 SER A CA 1
ATOM 1912 C C . SER A 1 253 ? -80.02900 183.81900 187.13500 1.000 78.99000 253 SER A C 1
ATOM 1913 O O . SER A 1 253 ? -79.24100 183.53300 186.24400 1.000 80.64000 253 SER A O 1
ATOM 1916 N N . LEU A 1 254 ? -80.61400 182.92200 187.91200 1.000 80.86000 254 LEU A N 1
ATOM 1917 C CA . LEU A 1 254 ? -80.42800 181.49500 187.70400 1.000 82.36000 254 LEU A CA 1
ATOM 1918 C C . LEU A 1 254 ? -81.21900 180.95300 186.54900 1.000 75.47000 254 LEU A C 1
ATOM 1919 O O . LEU A 1 254 ? -82.19000 181.55700 186.10100 1.000 71.37000 254 LEU A O 1
ATOM 1924 N N . ASP A 1 255 ? -80.79800 179.79200 186.08300 1.000 71.82000 255 ASP A N 1
ATOM 1925 C CA . ASP A 1 255 ? -81.41800 179.18700 184.94300 1.000 63.30000 255 ASP A CA 1
ATOM 1926 C C . ASP A 1 255 ? -81.87600 177.75600 185.18300 1.000 54.60000 255 ASP A C 1
ATOM 1927 O O . ASP A 1 255 ? -81.48100 177.12500 186.11600 1.000 60.50000 255 ASP A O 1
ATOM 1932 N N . ILE A 1 256 ? -82.77000 177.32000 184.31900 1.000 50.93000 256 ILE A N 1
ATOM 1933 C CA . ILE A 1 256 ? -83.60400 176.13900 184.40000 1.000 52.00000 256 ILE A CA 1
ATOM 1934 C C . ILE A 1 256 ? -82.80200 174.85100 184.39600 1.000 54.85000 256 ILE A C 1
ATOM 1935 O O . ILE A 1 256 ? -81.78500 174.77400 183.75200 1.000 58.67000 256 ILE A O 1
ATOM 1940 N N . TYR A 1 257 ? -83.25900 173.84700 185.12600 1.000 47.93000 257 TYR A N 1
ATOM 1941 C CA . TYR A 1 257 ? -82.44700 172.65400 185.34300 1.000 44.52000 257 TYR A CA 1
ATOM 1942 C C . TYR A 1 257 ? -82.16500 171.88800 184.05500 1.000 43.77000 257 TYR A C 1
ATOM 1943 O O . TYR A 1 257 ? -83.04800 171.69800 183.20700 1.000 41.80000 257 TYR A O 1
ATOM 1952 N N . VAL A 1 258 ? -80.90600 171.47500 183.93000 1.000 42.42000 258 VAL A N 1
ATOM 1953 C CA . VAL A 1 258 ? -80.43900 170.36800 183.09400 1.000 39.22000 258 VAL A CA 1
ATOM 1954 C C . VAL A 1 258 ? -79.42500 169.56900 183.90500 1.000 41.82000 258 VAL A C 1
ATOM 1955 O O . VAL A 1 258 ? -78.81700 170.09600 184.84800 1.000 47.51000 258 VAL A O 1
ATOM 1959 N N . PRO A 1 259 ? -79.26000 168.27700 183.60200 1.000 39.34000 259 PRO A N 1
ATOM 1960 C CA . PRO A 1 259 ? -78.23900 167.47900 184.29700 1.000 42.49000 259 PRO A CA 1
ATOM 1961 C C . PRO A 1 259 ? -76.88700 168.17500 184.30300 1.000 39.36000 259 PRO A C 1
ATOM 1962 O O . PRO A 1 259 ? -76.46700 168.76900 183.30800 1.000 39.10000 259 PRO A O 1
ATOM 1966 N N . ARG A 1 260 ? -76.19200 168.09700 185.44400 1.000 38.72000 260 ARG A N 1
ATOM 1967 C CA . ARG A 1 260 ? -75.04300 168.98200 185.63900 1.000 42.56000 260 ARG A CA 1
ATOM 1968 C C . ARG A 1 260 ? -73.95600 168.76700 184.58900 1.000 42.60000 260 ARG A C 1
ATOM 1969 O O . ARG A 1 260 ? -73.15000 169.67800 184.35600 1.000 45.62000 260 ARG A O 1
ATOM 1977 N N . ASP A 1 261 ? -73.95100 167.61700 183.91200 1.000 37.71000 261 ASP A N 1
ATOM 1978 C CA . ASP A 1 261 ? -72.99800 167.34100 182.85000 1.000 37.00000 261 ASP A CA 1
ATOM 1979 C C . ASP A 1 261 ? -73.57000 167.61800 181.46700 1.000 40.93000 261 ASP A C 1
ATOM 1980 O O . ASP A 1 261 ? -73.11900 167.01300 180.49300 1.000 47.98000 261 ASP A O 1
ATOM 1985 N N . GLU A 1 262 ? -74.61300 168.40500 181.36100 1.000 40.21000 262 GLU A N 1
ATOM 1986 C CA . GLU A 1 262 ? -75.05400 168.86100 180.06500 1.000 42.32000 262 GLU A CA 1
ATOM 1987 C C . GLU A 1 262 ? -74.85500 170.33400 179.92300 1.000 40.78000 262 GLU A C 1
ATOM 1988 O O . GLU A 1 262 ? -75.17100 170.90800 178.90900 1.000 45.53000 262 GLU A O 1
ATOM 1994 N N . ARG A 1 263 ? -74.33900 170.92700 180.96900 1.000 39.74000 263 ARG A N 1
ATOM 1995 C CA . ARG A 1 263 ? -74.10000 172.33200 180.96900 1.000 42.60000 263 ARG A CA 1
ATOM 1996 C C . ARG A 1 263 ? -72.64400 172.54300 181.28000 1.000 46.39000 263 ARG A C 1
ATOM 1997 O O . ARG A 1 263 ? -72.09900 171.96200 182.19400 1.000 43.31000 263 ARG A O 1
ATOM 2005 N N . PHE A 1 264 ? -71.99000 173.36600 180.49000 1.000 61.55000 264 PHE A N 1
ATOM 2006 C CA . PHE A 1 264 ? -70.61500 173.74000 180.79700 1.000 59.84000 264 PHE A CA 1
ATOM 2007 C C . PHE A 1 264 ? -70.50300 175.23900 180.61000 1.000 69.01000 264 PHE A C 1
ATOM 2008 O O . PHE A 1 264 ? -71.42000 175.91100 180.12300 1.000 69.65000 264 PHE A O 1
ATOM 2016 N N . GLY A 1 265 ? -69.38400 175.75800 181.05800 1.000 56.88000 265 GLY A N 1
ATOM 2017 C CA . GLY A 1 265 ? -69.06900 177.13500 180.80100 1.000 62.37000 265 GLY A CA 1
ATOM 2018 C C . GLY A 1 265 ? -68.44500 177.18000 179.44000 1.000 59.48000 265 GLY A C 1
ATOM 2019 O O . GLY A 1 265 ? -68.45300 176.22300 178.69600 1.000 50.50000 265 GLY A O 1
ATOM 2020 N N . HIS A 1 266 ? -67.94900 178.34300 179.10600 1.000 65.22000 266 HIS A N 1
ATOM 2021 C CA . HIS A 1 266 ? -66.97600 178.47500 178.08500 1.000 61.17000 266 HIS A CA 1
ATOM 2022 C C . HIS A 1 266 ? -66.02700 179.37300 178.76900 1.000 58.15000 266 HIS A C 1
ATOM 2023 O O . HIS A 1 266 ? -66.34400 179.96000 179.77500 1.000 59.76000 266 HIS A O 1
ATOM 2030 N N . LEU A 1 267 ? -64.81300 179.34100 178.24100 1.000 57.18000 267 LEU A N 1
ATOM 2031 C CA . LEU A 1 267 ? -63.69900 180.10500 178.73700 1.000 60.31000 267 LEU A CA 1
ATOM 2032 C C . LEU A 1 267 ? -63.96200 181.57100 178.61100 1.000 61.39000 267 LEU A C 1
ATOM 2033 O O . LEU A 1 267 ? -63.73000 182.33300 179.53400 1.000 64.49000 267 LEU A O 1
ATOM 2038 N N . LYS A 1 268 ? -64.48900 181.94300 177.45600 1.000 67.45000 268 LYS A N 1
ATOM 2039 C CA . LYS A 1 268 ? -64.62400 183.32500 177.03400 1.000 61.49000 268 LYS A CA 1
ATOM 2040 C C . LYS A 1 268 ? -66.09400 183.64800 176.87600 1.000 61.07000 268 LYS A C 1
ATOM 2041 O O . LYS A 1 268 ? -66.81700 182.92300 176.21300 1.000 65.24000 268 LYS A O 1
ATOM 2047 N N . MET A 1 269 ? -66.53600 184.75800 177.43900 1.000 56.73000 269 MET A N 1
ATOM 2048 C CA . MET A 1 269 ? -67.95300 185.03100 177.53500 1.000 63.08000 269 MET A CA 1
ATOM 2049 C C . MET A 1 269 ? -68.58800 185.07100 176.15100 1.000 60.29000 269 MET A C 1
ATOM 2050 O O . MET A 1 269 ? -69.75100 184.79100 176.00200 1.000 53.39000 269 MET A O 1
ATOM 2055 N N . SER A 1 270 ? -67.80700 185.36900 175.13300 1.000 63.29000 270 SER A N 1
ATOM 2056 C CA . SER A 1 270 ? -68.35000 185.48900 173.79900 1.000 59.12000 270 SER A CA 1
ATOM 2057 C C . SER A 1 270 ? -69.07000 184.20300 173.43400 1.000 60.50000 270 SER A C 1
ATOM 2058 O O . SER A 1 270 ? -70.07000 184.22200 172.72300 1.000 63.73000 270 SER A O 1
ATOM 2061 N N . ASP A 1 271 ? -68.55700 183.08100 173.90500 1.000 56.89000 271 ASP A N 1
ATOM 2062 C CA . ASP A 1 271 ? -69.06600 181.80400 173.47900 1.000 54.30000 271 ASP A CA 1
ATOM 2063 C C . ASP A 1 271 ? -70.29200 181.42700 174.28000 1.000 51.11000 271 ASP A C 1
ATOM 2064 O O . ASP A 1 271 ? -70.83000 180.34600 174.15500 1.000 45.21000 271 ASP A O 1
ATOM 2069 N N . PHE A 1 272 ? -70.72300 182.32800 175.13600 1.000 48.05000 272 PHE A N 1
ATOM 2070 C CA . PHE A 1 272 ? -72.03300 182.19200 175.72000 1.000 48.55000 272 PHE A CA 1
ATOM 2071 C C . PHE A 1 272 ? -73.05700 182.78400 174.77000 1.000 59.13000 272 PHE A C 1
ATOM 2072 O O . PHE A 1 272 ? -73.60900 183.85400 174.98800 1.000 65.41000 272 PHE A O 1
ATOM 2080 N N . LEU A 1 273 ? -73.30500 182.05200 173.70000 1.000 49.77000 273 LEU A N 1
ATOM 2081 C CA . LEU A 1 273 ? -74.35200 182.35200 172.77800 1.000 48.07000 273 LEU A CA 1
ATOM 2082 C C . LEU A 1 273 ? -75.61800 182.24900 173.56800 1.000 50.70000 273 LEU A C 1
ATOM 2083 O O . LEU A 1 273 ? -76.56100 182.94800 173.33800 1.000 50.95000 273 LEU A O 1
ATOM 2088 N N . ALA A 1 274 ? -75.61300 181.34200 174.51800 1.000 49.24000 274 ALA A N 1
ATOM 2089 C CA . ALA A 1 274 ? -76.75200 181.05200 175.36500 1.000 45.05000 274 ALA A CA 1
ATOM 2090 C C . ALA A 1 274 ? -77.28400 182.26000 176.07800 1.000 48.77000 274 ALA A C 1
ATOM 2091 O O . ALA A 1 274 ? -78.46300 182.44500 176.21800 1.000 44.21000 274 ALA A O 1
ATOM 2093 N N . TYR A 1 275 ? -76.38200 183.07500 176.56800 1.000 51.49000 275 TYR A N 1
ATOM 2094 C CA . TYR A 1 275 ? -76.76000 184.21500 177.34800 1.000 49.55000 275 TYR A CA 1
ATOM 2095 C C . TYR A 1 275 ? -76.96100 185.48800 176.54500 1.000 49.61000 275 TYR A C 1
ATOM 2096 O O . TYR A 1 275 ? -77.55400 186.42400 177.02900 1.000 47.19000 275 TYR A O 1
ATOM 2105 N N . ALA A 1 276 ? -76.46600 185.52400 175.32600 1.000 54.89000 276 ALA A N 1
ATOM 2106 C CA . ALA A 1 276 ? -76.70300 186.65800 174.47300 1.000 54.18000 276 ALA A CA 1
ATOM 2107 C C . ALA A 1 276 ? -78.16700 186.71600 174.19700 1.000 56.94000 276 ALA A C 1
ATOM 2108 O O . ALA A 1 276 ? -78.73400 187.78100 174.11300 1.000 61.79000 276 ALA A O 1
ATOM 2110 N N . LEU A 1 277 ? -78.77000 185.55600 173.99400 1.000 51.57000 277 LEU A N 1
ATOM 2111 C CA . LEU A 1 277 ? -80.20400 185.45500 173.80900 1.000 50.28000 277 LEU A CA 1
ATOM 2112 C C . LEU A 1 277 ? -80.95300 185.87100 175.06100 1.000 59.43000 277 LEU A C 1
ATOM 2113 O O . LEU A 1 277 ? -81.95500 186.53100 174.97700 1.000 57.03000 277 LEU A O 1
ATOM 2118 N N . LYS A 1 278 ? -80.45700 185.47400 176.22100 1.000 61.71000 278 LYS A N 1
ATOM 2119 C CA . LYS A 1 278 ? -81.06300 185.88600 177.46100 1.000 55.76000 278 LYS A CA 1
ATOM 2120 C C . LYS A 1 278 ? -80.93800 187.36600 177.47900 1.000 57.64000 278 LYS A C 1
ATOM 2121 O O . LYS A 1 278 ? -81.81300 188.05300 177.92500 1.000 66.02000 278 LYS A O 1
ATOM 2127 N N . ALA A 1 279 ? -79.82100 187.87200 177.00700 1.000 57.03000 279 ALA A N 1
ATOM 2128 C CA . ALA A 1 279 ? -79.62900 189.30500 176.93900 1.000 57.53000 279 ALA A CA 1
ATOM 2129 C C . ALA A 1 279 ? -80.61200 189.95600 176.01400 1.000 54.16000 279 ALA A C 1
ATOM 2130 O O . ALA A 1 279 ? -81.11700 191.01600 176.30500 1.000 52.05000 279 ALA A O 1
ATOM 2132 N N . ILE A 1 280 ? -80.86300 189.33500 174.87500 1.000 53.81000 280 ILE A N 1
ATOM 2133 C CA . ILE A 1 280 ? -81.79000 189.89600 173.91400 1.000 50.69000 280 ILE A CA 1
ATOM 2134 C C . ILE A 1 280 ? -83.20000 189.97100 174.44900 1.000 56.01000 280 ILE A C 1
ATOM 2135 O O . ILE A 1 280 ? -83.86300 190.96600 174.27400 1.000 55.02000 280 ILE A O 1
ATOM 2140 N N . ALA A 1 281 ? -83.66600 188.91800 175.09000 1.000 55.41000 281 ALA A N 1
ATOM 2141 C CA . ALA A 1 281 ? -84.98900 188.94200 175.66400 1.000 57.05000 281 ALA A CA 1
ATOM 2142 C C . ALA A 1 281 ? -85.09000 189.92700 176.78300 1.000 58.97000 281 ALA A C 1
ATOM 2143 O O . ALA A 1 281 ? -86.05600 190.63900 176.90800 1.000 65.05000 281 ALA A O 1
ATOM 2145 N N . GLN A 1 282 ? -84.09400 189.89800 177.64100 1.000 62.70000 282 GLN A N 1
ATOM 2146 C CA . GLN A 1 282 ? -84.06200 190.74400 178.81100 1.000 63.00000 282 GLN A CA 1
ATOM 2147 C C . GLN A 1 282 ? -83.87700 192.21000 178.54600 1.000 62.25000 282 GLN A C 1
ATOM 2148 O O . GLN A 1 282 ? -84.49500 193.03500 179.19700 1.000 60.73000 282 GLN A O 1
ATOM 2154 N N . PHE A 1 283 ? -82.99100 192.53800 177.62100 1.000 59.08000 283 PHE A N 1
ATOM 2155 C CA . PHE A 1 283 ? -82.56800 193.91300 177.48200 1.000 60.55000 283 PHE A CA 1
ATOM 2156 C C . PHE A 1 283 ? -82.88600 194.65300 176.19800 1.000 63.11000 283 PHE A C 1
ATOM 2157 O O . PHE A 1 283 ? -83.35100 195.77500 176.25700 1.000 63.43000 283 PHE A O 1
ATOM 2165 N N . ILE A 1 284 ? -82.59600 194.07000 175.04600 1.000 60.70000 284 ILE A N 1
ATOM 2166 C CA . ILE A 1 284 ? -82.94300 194.73300 173.79900 1.000 52.31000 284 ILE A CA 1
ATOM 2167 C C . ILE A 1 284 ? -84.44800 194.84000 173.58200 1.000 57.17000 284 ILE A C 1
ATOM 2168 O O . ILE A 1 284 ? -84.94900 195.86200 173.14300 1.000 56.07000 284 ILE A O 1
ATOM 2173 N N . GLN A 1 285 ? -85.15900 193.76700 173.86200 1.000 58.53000 285 GLN A N 1
ATOM 2174 C CA . GLN A 1 285 ? -86.56300 193.73100 173.56100 1.000 60.90000 285 GLN A CA 1
ATOM 2175 C C . GLN A 1 285 ? -87.30200 194.75000 174.38400 1.000 60.86000 285 GLN A C 1
ATOM 2176 O O . GLN A 1 285 ? -88.15500 195.44900 173.86400 1.000 60.69000 285 GLN A O 1
ATOM 2182 N N . PRO A 1 286 ? -86.93700 194.81400 175.73400 1.000 60.83000 286 PRO A N 1
ATOM 2183 C CA . PRO A 1 286 ? -87.72900 195.77600 176.50600 1.000 61.22000 286 PRO A CA 1
ATOM 2184 C C . PRO A 1 286 ? -87.50700 197.17900 176.02400 1.000 59.74000 286 PRO A C 1
ATOM 2185 O O . PRO A 1 286 ? -88.39500 197.99500 176.05000 1.000 59.14000 286 PRO A O 1
ATOM 2189 N N . ALA A 1 287 ? -86.27500 197.46800 175.66300 1.000 59.19000 287 ALA A N 1
ATOM 2190 C CA . ALA A 1 287 ? -85.91300 198.75200 175.10800 1.000 64.88000 287 ALA A CA 1
ATOM 2191 C C . ALA A 1 287 ? -86.55900 199.04300 173.78400 1.000 66.89000 287 ALA A C 1
ATOM 2192 O O . ALA A 1 287 ? -87.02400 200.13600 173.56500 1.000 68.30000 287 ALA A O 1
ATOM 2194 N N . LEU A 1 288 ? -86.58400 198.07200 172.89200 1.000 67.40000 288 LEU A N 1
ATOM 2195 C CA . LEU A 1 288 ? -87.16000 198.30400 171.59000 1.000 62.08000 288 LEU A CA 1
ATOM 2196 C C . LEU A 1 288 ? -88.61100 198.60000 171.78500 1.000 60.88000 288 LEU A C 1
ATOM 2197 O O . LEU A 1 288 ? -89.17700 199.42100 171.10700 1.000 60.58000 288 LEU A O 1
ATOM 2202 N N . GLU A 1 289 ? -89.22700 197.90700 172.71800 1.000 65.80000 289 GLU A N 1
ATOM 2203 C CA . GLU A 1 289 ? -90.63100 198.16100 173.01600 1.000 67.14000 289 GLU A CA 1
ATOM 2204 C C . GLU A 1 289 ? -90.82000 199.59900 173.47500 1.000 71.03000 289 GLU A C 1
ATOM 2205 O O . GLU A 1 289 ? -91.75200 200.28500 173.03600 1.000 78.17000 289 GLU A O 1
ATOM 2211 N N . ALA A 1 290 ? -89.91500 200.08400 174.32600 1.000 72.01000 290 ALA A N 1
ATOM 2212 C CA . ALA A 1 290 ? -89.97100 201.47500 174.75400 1.000 69.74000 290 ALA A CA 1
ATOM 2213 C C . ALA A 1 290 ? -89.82900 202.42600 173.57200 1.000 71.46000 290 ALA A C 1
ATOM 2214 O O . ALA A 1 290 ? -90.69800 203.28000 173.34800 1.000 71.05000 290 ALA A O 1
ATOM 2216 N N . VAL A 1 291 ? -88.74500 202.28500 172.79800 1.000 76.49000 291 VAL A N 1
ATOM 2217 C CA . VAL A 1 291 ? -88.40700 203.29900 171.79500 1.000 68.50000 291 VAL A CA 1
ATOM 2218 C C . VAL A 1 291 ? -89.53100 203.45200 170.78100 1.000 74.36000 291 VAL A C 1
ATOM 2219 O O . VAL A 1 291 ? -89.89100 204.57700 170.40700 1.000 83.18000 291 VAL A O 1
ATOM 2223 N N . PHE A 1 292 ? -89.89500 202.31100 170.21100 1.000 79.28000 292 PHE A N 1
ATOM 2224 C CA . PHE A 1 292 ? -90.84000 202.19200 169.11400 1.000 77.09000 292 PHE A CA 1
ATOM 2225 C C . PHE A 1 292 ? -92.24700 202.32500 169.62400 1.000 73.88000 292 PHE A C 1
ATOM 2226 O O . PHE A 1 292 ? -93.18200 202.37200 168.85500 1.000 78.35000 292 PHE A O 1
ATOM 2234 N N . ASP A 1 293 ? -92.40000 202.25500 170.93600 1.000 72.06000 293 ASP A N 1
ATOM 2235 C CA . ASP A 1 293 ? -93.67300 202.51700 171.56800 1.000 81.39000 293 ASP A CA 1
ATOM 2236 C C . ASP A 1 293 ? -94.13200 203.97500 171.47000 1.000 89.48000 293 ASP A C 1
ATOM 2237 O O . ASP A 1 293 ? -95.26200 204.25600 171.08900 1.000 87.91000 293 ASP A O 1
ATOM 2242 N N . ASP A 1 294 ? -93.29800 204.90600 171.91800 1.000 92.64000 294 ASP A N 1
ATOM 2243 C CA . ASP A 1 294 ? -93.68500 206.30800 171.86500 1.000 104.95000 294 ASP A CA 1
ATOM 2244 C C . ASP A 1 294 ? -93.84900 206.77700 170.42900 1.000 99.83000 294 ASP A C 1
ATOM 2245 O O . ASP A 1 294 ? -94.79700 207.48300 170.11000 1.000 102.63000 294 ASP A O 1
ATOM 2250 N N . THR A 1 295 ? -92.92700 206.39500 169.55700 1.000 90.51000 295 THR A N 1
ATOM 2251 C CA . THR A 1 295 ? -93.06600 206.74000 168.15700 1.000 90.38000 295 THR A CA 1
ATOM 2252 C C . THR A 1 295 ? -92.81500 205.56100 167.24700 1.000 92.45000 295 THR A C 1
ATOM 2253 O O . THR A 1 295 ? -91.69200 205.07200 167.17500 1.000 93.36000 295 THR A O 1
ATOM 2257 N N . PRO A 1 296 ? -93.91900 205.13000 166.49400 1.000 86.83000 296 PRO A N 1
ATOM 2258 C CA . PRO A 1 296 ? -93.58200 204.08100 165.52700 1.000 91.21000 296 PRO A CA 1
ATOM 2259 C C . PRO A 1 296 ? -92.89800 204.73500 164.37400 1.000 87.14000 296 PRO A C 1
ATOM 2260 O O . PRO A 1 296 ? -93.05900 205.93200 164.20100 1.000 79.89000 296 PRO A O 1
ATOM 2264 N N . LYS A 1 297 ? -92.13700 203.97400 163.60800 1.000 85.60000 297 LYS A N 1
ATOM 2265 C CA . LYS A 1 297 ? -91.58100 204.45000 162.36100 1.000 91.28000 297 LYS A CA 1
ATOM 2266 C C . LYS A 1 297 ? -91.77800 203.29300 161.42900 1.000 81.04000 297 LYS A C 1
ATOM 2267 O O . LYS A 1 297 ? -91.96600 202.18800 161.88500 1.000 73.26000 297 LYS A O 1
ATOM 2273 N N . GLU A 1 298 ? -91.79400 203.52500 160.13100 1.000 77.18000 298 GLU A N 1
ATOM 2274 C CA . GLU A 1 298 ? -92.01300 202.42000 159.21800 1.000 71.59000 298 GLU A CA 1
ATOM 2275 C C . GLU A 1 298 ? -90.97400 202.53500 158.13500 1.000 69.66000 298 GLU A C 1
ATOM 2276 O O . GLU A 1 298 ? -90.46100 203.60200 157.90800 1.000 79.99000 298 GLU A O 1
ATOM 2282 N N . PHE A 1 299 ? -90.65500 201.44300 157.46400 1.000 63.80000 299 PHE A N 1
ATOM 2283 C CA . PHE A 1 299 ? -89.61300 201.48100 156.46700 1.000 66.08000 299 PHE A CA 1
ATOM 2284 C C . PHE A 1 299 ? -90.31800 201.96800 155.25700 1.000 64.89000 299 PHE A C 1
ATOM 2285 O O . PHE A 1 299 ? -90.96300 201.22200 154.54800 1.000 69.11000 299 PHE A O 1
ATOM 2293 N N . ASP A 1 300 ? -90.14800 203.25300 155.03200 1.000 68.00000 300 ASP A N 1
ATOM 2294 C CA . ASP A 1 300 ? -90.76500 203.93800 153.93200 1.000 71.94000 300 ASP A CA 1
ATOM 2295 C C . ASP A 1 300 ? -90.19500 203.37200 152.69400 1.000 64.16000 300 ASP A C 1
ATOM 2296 O O . ASP A 1 300 ? -90.76100 203.52800 151.63000 1.000 54.31000 300 ASP A O 1
ATOM 2301 N N . SER A 1 301 ? -89.02100 202.76800 152.78100 1.000 59.11000 301 SER A N 1
ATOM 2302 C CA . SER A 1 301 ? -88.50000 202.34400 151.48400 1.000 61.99000 301 SER A CA 1
ATOM 2303 C C . SER A 1 301 ? -87.34500 201.38100 151.72200 1.000 63.69000 301 SER A C 1
ATOM 2304 O O . SER A 1 301 ? -86.88400 201.20800 152.85100 1.000 68.19000 301 SER A O 1
ATOM 2307 N N . PHE A 1 302 ? -86.84500 200.78200 150.64000 1.000 62.85000 302 PHE A N 1
ATOM 2308 C CA . PHE A 1 302 ? -85.84000 199.73100 150.78800 1.000 61.47000 302 PHE A CA 1
ATOM 2309 C C . PHE A 1 302 ? -84.50200 200.25900 151.26700 1.000 67.22000 302 PHE A C 1
ATOM 2310 O O . PHE A 1 302 ? -83.74100 199.51900 151.89900 1.000 72.66000 302 PHE A O 1
ATOM 2318 N N . GLU A 1 303 ? -84.16500 201.50000 150.93900 1.000 68.97000 303 GLU A N 1
ATOM 2319 C CA . GLU A 1 303 ? -82.89700 201.99800 151.42700 1.000 71.35000 303 GLU A CA 1
ATOM 2320 C C . GLU A 1 303 ? -82.99500 202.47800 152.86300 1.000 68.89000 303 GLU A C 1
ATOM 2321 O O . GLU A 1 303 ? -81.95300 202.64300 153.51100 1.000 70.92000 303 GLU A O 1
ATOM 2327 N N . ASP A 1 304 ? -84.21200 202.66900 153.38600 1.000 61.84000 304 ASP A N 1
ATOM 2328 C CA . ASP A 1 304 ? -84.36400 202.76600 154.83300 1.000 64.95000 304 ASP A CA 1
ATOM 2329 C C . ASP A 1 304 ? -84.00300 201.45000 155.50100 1.000 62.42000 304 ASP A C 1
ATOM 2330 O O . ASP A 1 304 ? -83.49300 201.44700 156.62400 1.000 63.20000 304 ASP A O 1
ATOM 2335 N N . VAL A 1 305 ? -84.27600 200.32900 154.82700 1.000 59.51000 305 VAL A N 1
ATOM 2336 C CA . VAL A 1 305 ? -83.86200 199.01800 155.32400 1.000 60.10000 305 VAL A CA 1
ATOM 2337 C C . VAL A 1 305 ? -82.34300 198.91700 155.33700 1.000 69.30000 305 VAL A C 1
ATOM 2338 O O . VAL A 1 305 ? -81.72200 198.63100 156.36700 1.000 68.78000 305 VAL A O 1
ATOM 2342 N N . LEU A 1 306 ? -81.72600 199.16500 154.18100 1.000 68.34000 306 LEU A N 1
ATOM 2343 C CA . LEU A 1 306 ? -80.28500 199.19500 154.01600 1.000 60.27000 306 LEU A CA 1
ATOM 2344 C C . LEU A 1 306 ? -79.62600 200.25500 154.86200 1.000 64.97000 306 LEU A C 1
ATOM 2345 O O . LEU A 1 306 ? -78.39900 200.36300 154.82700 1.000 74.96000 306 LEU A O 1
ATOM 2350 N N . LYS A 1 307 ? -80.39200 201.05200 155.60200 1.000 64.88000 307 LYS A N 1
ATOM 2351 C CA . LYS A 1 307 ? -79.81800 201.93600 156.60700 1.000 69.85000 307 LYS A CA 1
ATOM 2352 C C . LYS A 1 307 ? -79.43100 201.20700 157.89200 1.000 68.17000 307 LYS A C 1
ATOM 2353 O O . LYS A 1 307 ? -78.72000 201.79200 158.71500 1.000 69.19000 307 LYS A O 1
ATOM 2359 N N . ILE A 1 308 ? -79.88400 199.96800 158.10300 1.000 65.01000 308 ILE A N 1
ATOM 2360 C CA . ILE A 1 308 ? -79.45600 199.27100 159.30700 1.000 69.05000 308 ILE A CA 1
ATOM 2361 C C . ILE A 1 308 ? -78.07900 198.64300 159.11900 1.000 65.65000 308 ILE A C 1
ATOM 2362 O O . ILE A 1 308 ? -77.40000 198.33900 160.11100 1.000 68.33000 308 ILE A O 1
ATOM 2367 N N . TYR A 1 309 ? -77.62900 198.47100 157.87800 1.000 65.54000 309 TYR A N 1
ATOM 2368 C CA . TYR A 1 309 ? -76.31800 197.90200 157.59800 1.000 64.15000 309 TYR A CA 1
ATOM 2369 C C . TYR A 1 309 ? -75.30400 198.95300 157.16000 1.000 64.76000 309 TYR A C 1
ATOM 2370 O O . TYR A 1 309 ? -74.20600 198.60000 156.71400 1.000 60.50000 309 TYR A O 1
ATOM 2379 N N . GLU A 1 310 ? -75.64100 200.23600 157.27700 1.000 69.09000 310 GLU A N 1
ATOM 2380 C CA . GLU A 1 310 ? -74.76800 201.30600 156.81000 1.000 70.72000 310 GLU A CA 1
ATOM 2381 C C . GLU A 1 310 ? -74.42300 202.31000 157.90100 1.000 72.96000 310 GLU A C 1
ATOM 2382 O O . GLU A 1 310 ? -73.23700 202.58400 158.12500 1.000 83.42000 310 GLU A O 1
ATOM 2388 N N . GLU A 1 311 ? -75.42000 202.85400 158.61200 1.000 70.82000 311 GLU A N 1
ATOM 2389 C CA . GLU A 1 311 ? -75.15200 203.72400 159.75200 1.000 74.54000 311 GLU A CA 1
ATOM 2390 C C . GLU A 1 311 ? -75.85100 203.29500 161.03700 1.000 80.86000 311 GLU A C 1
ATOM 2391 O O . GLU A 1 311 ? -75.70900 203.98400 162.05300 1.000 89.66000 311 GLU A O 1
ATOM 2397 N N . GLY A 1 312 ? -76.55900 202.16600 161.03400 1.000 80.92000 312 GLY A N 1
ATOM 2398 C CA . GLY A 1 312 ? -77.30300 201.72400 162.19300 1.000 81.88000 312 GLY A CA 1
ATOM 2399 C C . GLY A 1 312 ? -78.57100 202.53100 162.34700 1.000 78.55000 312 GLY A C 1
ATOM 2400 O O . GLY A 1 312 ? -78.92300 203.35700 161.50400 1.000 67.53000 312 GLY A O 1
ATOM 2401 N N . ILE A 1 313 ? -79.27700 202.29000 163.44700 1.000 79.79000 313 ILE A N 1
ATOM 2402 C CA . ILE A 1 313 ? -80.46000 203.08100 163.75000 1.000 77.44000 313 ILE A CA 1
ATOM 2403 C C . ILE A 1 313 ? -80.26700 203.75900 165.10000 1.000 82.67000 313 ILE A C 1
ATOM 2404 O O . ILE A 1 313 ? -79.80900 203.14500 166.06900 1.000 85.32000 313 ILE A O 1
ATOM 2409 N N . ASP A 1 314 ? -80.60000 205.04700 165.12800 1.000 81.46000 314 ASP A N 1
ATOM 2410 C CA . ASP A 1 314 ? -80.41100 205.92700 166.27000 1.000 84.42000 314 ASP A CA 1
ATOM 2411 C C . ASP A 1 314 ? -81.45800 205.61700 167.34000 1.000 82.96000 314 ASP A C 1
ATOM 2412 O O . ASP A 1 314 ? -82.60400 205.28800 167.02200 1.000 77.69000 314 ASP A O 1
ATOM 2417 N N . LEU A 1 315 ? -81.05500 205.68200 168.62400 1.000 89.59000 315 LEU A N 1
ATOM 2418 C CA . LEU A 1 315 ? -82.08000 205.51900 169.65400 1.000 88.40000 315 LEU A CA 1
ATOM 2419 C C . LEU A 1 315 ? -82.36100 206.86700 170.31000 1.000 95.93000 315 LEU A C 1
ATOM 2420 O O . LEU A 1 315 ? -81.44400 207.67900 170.46600 1.000 98.30000 315 LEU A O 1
ATOM 2425 N N . PRO A 1 316 ? -83.61300 207.13800 170.71000 1.000 104.57000 316 PRO A N 1
ATOM 2426 C CA . PRO A 1 316 ? -83.99400 208.52600 171.00500 1.000 111.90000 316 PRO A CA 1
ATOM 2427 C C . PRO A 1 316 ? -83.13900 209.15900 172.06600 1.000 117.64000 316 PRO A C 1
ATOM 2428 O O . PRO A 1 316 ? -83.06800 210.39300 172.11900 1.000 119.49000 316 PRO A O 1
ATOM 2432 N N . ASN A 1 317 ? -82.46000 208.37000 172.89700 1.000 113.82000 317 ASN A N 1
ATOM 2433 C CA . ASN A 1 317 ? -81.51200 208.98300 173.80900 1.000 112.79000 317 ASN A CA 1
ATOM 2434 C C . ASN A 1 317 ? -80.50200 207.97300 174.31900 1.000 98.84000 317 ASN A C 1
ATOM 2435 O O . ASN A 1 317 ? -80.83000 206.81300 174.59400 1.000 91.85000 317 ASN A O 1
ATOM 2440 N N . GLN A 1 318 ? -79.27000 208.47400 174.45300 1.000 96.41000 318 GLN A N 1
ATOM 2441 C CA . GLN A 1 318 ? -78.15700 207.79400 175.09700 1.000 90.99000 318 GLN A CA 1
ATOM 2442 C C . GLN A 1 318 ? -78.44900 207.39000 176.53000 1.000 98.01000 318 GLN A C 1
ATOM 2443 O O . GLN A 1 318 ? -77.74900 206.52900 177.07600 1.000 93.68000 318 GLN A O 1
ATOM 2449 N N . ALA A 1 319 ? -79.43000 208.02500 177.17000 1.000 109.07000 319 ALA A N 1
ATOM 2450 C CA . ALA A 1 319 ? -79.75500 207.68600 178.55100 1.000 109.35000 319 ALA A CA 1
ATOM 2451 C C . ALA A 1 319 ? -80.35200 206.29200 178.65000 1.000 99.34000 319 ALA A C 1
ATOM 2452 O O . ALA A 1 319 ? -80.01900 205.53500 179.56500 1.000 92.59000 319 ALA A O 1
ATOM 2454 N N . LEU A 1 320 ? -81.23500 205.93600 177.71700 1.000 100.38000 320 LEU A N 1
ATOM 2455 C CA . LEU A 1 320 ? -81.82100 204.60200 177.75400 1.000 101.65000 320 LEU A CA 1
ATOM 2456 C C . LEU A 1 320 ? -80.76200 203.52800 177.53700 1.000 103.27000 320 LEU A C 1
ATOM 2457 O O . LEU A 1 320 ? -80.77100 202.50800 178.22900 1.000 111.22000 320 LEU A O 1
ATOM 2462 N N . ILE A 1 321 ? -79.82000 203.74700 176.61100 1.000 95.37000 321 ILE A N 1
ATOM 2463 C CA . ILE A 1 321 ? -78.68800 202.82200 176.46000 1.000 89.22000 321 ILE A CA 1
ATOM 2464 C C . ILE A 1 321 ? -77.65800 202.97700 177.57900 1.000 94.76000 321 ILE A C 1
ATOM 2465 O O . ILE A 1 321 ? -76.94700 202.01200 177.88300 1.000 91.44000 321 ILE A O 1
ATOM 2470 N N . ASP A 1 322 ? -77.80300 203.92300 178.46200 1.000 99.13000 322 ASP A N 1
ATOM 2471 C CA . ASP A 1 322 ? -76.88000 203.68100 179.51600 1.000 103.99000 322 ASP A CA 1
ATOM 2472 C C . ASP A 1 322 ? -77.19100 202.18800 179.74200 1.000 103.06000 322 ASP A C 1
ATOM 2473 O O . ASP A 1 322 ? -76.28400 201.37000 179.74400 1.000 101.74000 322 ASP A O 1
ATOM 2478 N N . SER A 1 323 ? -78.45800 201.80400 179.82000 1.000 104.40000 323 SER A N 1
ATOM 2479 C CA . SER A 1 323 ? -78.81100 200.44700 180.24500 1.000 94.69000 323 SER A CA 1
ATOM 2480 C C . SER A 1 323 ? -78.38700 199.24100 179.42000 1.000 84.64000 323 SER A C 1
ATOM 2481 O O . SER A 1 323 ? -77.89500 198.25800 179.94800 1.000 75.66000 323 SER A O 1
ATOM 2484 N N . ILE A 1 324 ? -78.62700 199.30900 178.12600 1.000 82.56000 324 ILE A N 1
ATOM 2485 C CA . ILE A 1 324 ? -78.40900 198.17100 177.25500 1.000 76.60000 324 ILE A CA 1
ATOM 2486 C C . ILE A 1 324 ? -76.94900 197.76900 177.05100 1.000 68.63000 324 ILE A C 1
ATOM 2487 O O . ILE A 1 324 ? -76.59600 196.60800 177.15900 1.000 68.47000 324 ILE A O 1
ATOM 2492 N N . VAL A 1 325 ? -76.08800 198.73700 176.78800 1.000 70.05000 325 VAL A N 1
ATOM 2493 C CA . VAL A 1 325 ? -74.67800 198.44800 176.67600 1.000 71.94000 325 VAL A CA 1
ATOM 2494 C C . VAL A 1 325 ? -74.15900 197.97600 178.03300 1.000 76.02000 325 VAL A C 1
ATOM 2495 O O . VAL A 1 325 ? -73.33800 197.06700 178.10000 1.000 78.70000 325 VAL A O 1
ATOM 2499 N N . LYS A 1 326 ? -74.67100 198.60200 179.08400 1.000 77.07000 326 LYS A N 1
ATOM 2500 C CA . LYS A 1 326 ? -74.22900 198.41000 180.44500 1.000 76.79000 326 LYS A CA 1
ATOM 2501 C C . LYS A 1 326 ? -74.43100 197.00900 181.00000 1.000 79.00000 326 LYS A C 1
ATOM 2502 O O . LYS A 1 326 ? -73.61200 196.52500 181.76200 1.000 78.64000 326 LYS A O 1
ATOM 2508 N N . ASN A 1 327 ? -75.54800 196.37400 180.67800 1.000 75.49000 327 ASN A N 1
ATOM 2509 C CA . ASN A 1 327 ? -75.81700 195.03700 181.19900 1.000 66.91000 327 ASN A CA 1
ATOM 2510 C C . ASN A 1 327 ? -75.25800 193.90500 180.35000 1.000 64.12000 327 ASN A C 1
ATOM 2511 O O . ASN A 1 327 ? -75.27900 192.75400 180.75800 1.000 62.93000 327 ASN A O 1
ATOM 2516 N N . ILE A 1 328 ? -74.75000 194.23500 179.17100 1.000 65.96000 328 ILE A N 1
ATOM 2517 C CA . ILE A 1 328 ? -74.20100 193.23200 178.26900 1.000 64.94000 328 ILE A CA 1
ATOM 2518 C C . ILE A 1 328 ? -72.71500 193.41800 178.00600 1.000 64.62000 328 ILE A C 1
ATOM 2519 O O . ILE A 1 328 ? -72.30000 194.47400 177.55600 1.000 64.19000 328 ILE A O 1
ATOM 2524 N N . PRO A 1 329 ? -71.97300 192.34800 178.17500 1.000 68.84000 329 PRO A N 1
ATOM 2525 C CA . PRO A 1 329 ? -70.54600 192.37300 177.97400 1.000 66.21000 329 PRO A CA 1
ATOM 2526 C C . PRO A 1 329 ? -70.29300 192.78100 176.55100 1.000 57.07000 329 PRO A C 1
ATOM 2527 O O . PRO A 1 329 ? -71.05900 192.47800 175.65700 1.000 56.75000 329 PRO A O 1
ATOM 2531 N N . LEU A 1 330 ? -69.24700 193.55900 176.33600 1.000 54.76000 330 LEU A N 1
ATOM 2532 C CA . LEU A 1 330 ? -69.04100 194.11100 175.01700 1.000 59.24000 330 LEU A CA 1
ATOM 2533 C C . LEU A 1 330 ? -68.77200 193.06100 173.98200 1.000 56.09000 330 LEU A C 1
ATOM 2534 O O . LEU A 1 330 ? -69.42600 193.03400 172.96800 1.000 53.95000 330 LEU A O 1
ATOM 2539 N N . GLU A 1 331 ? -67.87200 192.13600 174.26800 1.000 60.84000 331 GLU A N 1
ATOM 2540 C CA . GLU A 1 331 ? -67.41800 191.22400 173.22900 1.000 53.31000 331 GLU A CA 1
ATOM 2541 C C . GLU A 1 331 ? -68.62200 190.57200 172.62400 1.000 57.45000 331 GLU A C 1
ATOM 2542 O O . GLU A 1 331 ? -68.67500 190.35600 171.43300 1.000 59.24000 331 GLU A O 1
ATOM 2544 N N . MET A 1 332 ? -69.58200 190.25800 173.47600 1.000 54.17000 332 MET A N 1
ATOM 2545 C CA . MET A 1 332 ? -70.88400 189.74900 173.08900 1.000 45.34000 332 MET A CA 1
ATOM 2546 C C . MET A 1 332 ? -71.70800 190.76000 172.31100 1.000 53.19000 332 MET A C 1
ATOM 2547 O O . MET A 1 332 ? -72.33900 190.43600 171.31300 1.000 59.39000 332 MET A O 1
ATOM 2552 N N . LEU A 1 333 ? -71.69400 191.99800 172.76900 1.000 50.35000 333 LEU A N 1
ATOM 2553 C CA . LEU A 1 333 ? -72.43000 193.05200 172.10900 1.000 43.38000 333 LEU A CA 1
ATOM 2554 C C . LEU A 1 333 ? -72.01600 193.05600 170.68100 1.000 49.60000 333 LEU A C 1
ATOM 2555 O O . LEU A 1 333 ? -72.85100 193.06900 169.80100 1.000 47.51000 333 LEU A O 1
ATOM 2560 N N . LYS A 1 334 ? -70.72000 192.94300 170.45000 1.000 55.51000 334 LYS A N 1
ATOM 2561 C CA . LYS A 1 334 ? -70.19200 192.94300 169.10100 1.000 50.16000 334 LYS A CA 1
ATOM 2562 C C . LYS A 1 334 ? -70.75300 191.76400 168.32200 1.000 52.92000 334 LYS A C 1
ATOM 2563 O O . LYS A 1 334 ? -71.00700 191.85900 167.13000 1.000 54.67000 334 LYS A O 1
ATOM 2569 N N . GLU A 1 335 ? -70.92600 190.64000 168.99400 1.000 46.50000 335 GLU A N 1
ATOM 2570 C CA . GLU A 1 335 ? -71.47100 189.48500 168.33400 1.000 47.80000 335 GLU A CA 1
ATOM 2571 C C . GLU A 1 335 ? -72.85700 189.83900 167.85500 1.000 52.10000 335 GLU A C 1
ATOM 2572 O O . GLU A 1 335 ? -73.23000 189.48600 166.75400 1.000 57.92000 335 GLU A O 1
ATOM 2578 N N . ILE A 1 336 ? -73.66000 190.47300 168.70400 1.000 56.83000 336 ILE A N 1
ATOM 2579 C CA . ILE A 1 336 ? -74.99600 190.96500 168.33000 1.000 51.49000 336 ILE A CA 1
ATOM 2580 C C . ILE A 1 336 ? -75.09600 192.12800 167.34900 1.000 50.72000 336 ILE A C 1
ATOM 2581 O O . ILE A 1 336 ? -75.92700 192.14100 166.45300 1.000 54.88000 336 ILE A O 1
ATOM 2586 N N . PHE A 1 337 ? -74.27700 193.14600 167.59200 1.000 53.22000 337 PHE A N 1
ATOM 2587 C CA . PHE A 1 337 ? -74.39200 194.49000 167.02300 1.000 60.01000 337 PHE A CA 1
ATOM 2588 C C . PHE A 1 337 ? -73.02700 194.95600 166.55000 1.000 59.65000 337 PHE A C 1
ATOM 2589 O O . PHE A 1 337 ? -72.02700 194.35500 166.89700 1.000 61.75000 337 PHE A O 1
ATOM 2597 N N . ARG A 1 338 ? -73.00800 196.05000 165.79300 1.000 65.03000 338 ARG A N 1
ATOM 2598 C CA . ARG A 1 338 ? -71.77100 196.70500 165.39100 1.000 74.23000 338 ARG A CA 1
ATOM 2599 C C . ARG A 1 338 ? -71.63600 198.03100 166.12700 1.000 85.97000 338 ARG A C 1
ATOM 2600 O O . ARG A 1 338 ? -72.49700 198.89900 166.01400 1.000 81.78000 338 ARG A O 1
ATOM 2608 N N . THR A 1 339 ? -70.54900 198.18400 166.87300 1.000 86.12000 339 THR A N 1
ATOM 2609 C CA . THR A 1 339 ? -70.26500 199.42100 167.59500 1.000 91.11000 339 THR A CA 1
ATOM 2610 C C . THR A 1 339 ? -69.99700 200.62400 166.69700 1.000 92.95000 339 THR A C 1
ATOM 2611 O O . THR A 1 339 ? -70.36300 201.74900 167.02500 1.000 95.15000 339 THR A O 1
ATOM 2615 N N . ASP A 1 340 ? -69.31800 200.38400 165.58300 1.000 94.24000 340 ASP A N 1
ATOM 2616 C CA . ASP A 1 340 ? -68.85700 201.45000 164.69200 1.000 103.41000 340 ASP A CA 1
ATOM 2617 C C . ASP A 1 340 ? -69.93900 202.15100 163.84900 1.000 110.82000 340 ASP A C 1
ATOM 2618 O O . ASP A 1 340 ? -71.06500 201.68100 163.73200 1.000 114.34000 340 ASP A O 1
ATOM 2623 N N . GLY A 1 341 ? -69.57100 203.27200 163.24700 1.000 108.70000 341 GLY A N 1
ATOM 2624 C CA . GLY A 1 341 ? -70.51800 204.09200 162.52000 1.000 101.48000 341 GLY A CA 1
ATOM 2625 C C . GLY A 1 341 ? -71.19500 205.04700 163.47800 1.000 107.69000 341 GLY A C 1
ATOM 2626 O O . GLY A 1 341 ? -70.91100 205.03800 164.67200 1.000 103.98000 341 GLY A O 1
ATOM 2627 N N . GLN A 1 342 ? -72.08700 205.87900 162.96000 1.000 112.76000 342 GLN A N 1
ATOM 2628 C CA . GLN A 1 342 ? -72.75300 206.86900 163.79000 1.000 110.26000 342 GLN A CA 1
ATOM 2629 C C . GLN A 1 342 ? -74.01800 206.33100 164.43600 1.000 104.12000 342 GLN A C 1
ATOM 2630 O O . GLN A 1 342 ? -74.64400 207.01500 165.23500 1.000 89.72000 342 GLN A O 1
ATOM 2636 N N . LYS A 1 343 ? -74.39200 205.10500 164.09300 1.000 107.37000 343 LYS A N 1
ATOM 2637 C CA . LYS A 1 343 ? -75.65400 204.53700 164.55700 1.000 91.31000 343 LYS A CA 1
ATOM 2638 C C . LYS A 1 343 ? -75.47300 203.37100 165.52600 1.000 90.14000 343 LYS A C 1
ATOM 2639 O O . LYS A 1 343 ? -74.68700 202.46500 165.28100 1.000 95.94000 343 LYS A O 1
ATOM 2641 N N . PHE A 1 344 ? -76.20700 203.41300 166.63200 1.000 81.33000 344 PHE A N 1
ATOM 2642 C CA . PHE A 1 344 ? -76.12500 202.39500 167.66900 1.000 75.68000 344 PHE A CA 1
ATOM 2643 C C . PHE A 1 344 ? -76.55800 201.01300 167.21500 1.000 77.95000 344 PHE A C 1
ATOM 2644 O O . PHE A 1 344 ? -75.92600 200.02500 167.55600 1.000 77.08000 344 PHE A O 1
ATOM 2652 N N . LEU A 1 345 ? -77.63900 200.94400 166.45200 1.000 81.17000 345 LEU A N 1
ATOM 2653 C CA . LEU A 1 345 ? -78.11900 199.66900 165.96600 1.000 74.09000 345 LEU A CA 1
ATOM 2654 C C . LEU A 1 345 ? -77.55500 199.47000 164.58500 1.000 75.10000 345 LEU A C 1
ATOM 2655 O O . LEU A 1 345 ? -78.04500 200.03600 163.61400 1.000 72.58000 345 LEU A O 1
ATOM 2660 N N . LYS A 1 346 ? -76.52000 198.65300 164.50100 1.000 77.87000 346 LYS A N 1
ATOM 2661 C CA . LYS A 1 346 ? -75.91900 198.32000 163.23200 1.000 67.09000 346 LYS A CA 1
ATOM 2662 C C . LYS A 1 346 ? -75.65600 196.83500 163.20100 1.000 59.98000 346 LYS A C 1
ATOM 2663 O O . LYS A 1 346 ? -75.27600 196.23800 164.19400 1.000 66.91000 346 LYS A O 1
ATOM 2669 N N . PHE A 1 347 ? -75.86400 196.25000 162.04200 1.000 53.24000 347 PHE A N 1
ATOM 2670 C CA . PHE A 1 347 ? -75.62300 194.84100 161.81600 1.000 57.41000 347 PHE A CA 1
ATOM 2671 C C . PHE A 1 347 ? -74.74600 194.64000 160.60700 1.000 53.96000 347 PHE A C 1
ATOM 2672 O O . PHE A 1 347 ? -74.61800 195.52700 159.79500 1.000 53.83000 347 PHE A O 1
ATOM 2680 N N . PRO A 1 348 ? -74.12000 193.48300 160.48100 1.000 47.97000 348 PRO A N 1
ATOM 2681 C CA . PRO A 1 348 ? -73.28500 193.23700 159.29800 1.000 54.56000 348 PRO A CA 1
ATOM 2682 C C . PRO A 1 348 ? -74.12800 193.09000 158.04100 1.000 51.77000 348 PRO A C 1
ATOM 2683 O O . PRO A 1 348 ? -75.33300 192.83700 158.09700 1.000 48.39000 348 PRO A O 1
ATOM 2687 N N . VAL A 1 349 ? -73.47300 193.26200 156.89200 1.000 49.10000 349 VAL A N 1
ATOM 2688 C CA . VAL A 1 349 ? -74.09700 193.02400 155.58600 1.000 43.63000 349 VAL A CA 1
ATOM 2689 C C . VAL A 1 349 ? -74.29800 191.52400 155.38900 1.000 43.15000 349 VAL A C 1
ATOM 2690 O O . VAL A 1 349 ? -73.31400 190.77800 155.27800 1.000 46.00000 349 VAL A O 1
ATOM 2694 N N . PRO A 1 350 ? -75.54100 191.04100 155.36500 1.000 47.61000 350 PRO A N 1
ATOM 2695 C CA . PRO A 1 350 ? -75.76900 189.61900 155.09900 1.000 49.68000 350 PRO A CA 1
ATOM 2696 C C . PRO A 1 350 ? -75.12200 189.18000 153.79200 1.000 40.70000 350 PRO A C 1
ATOM 2697 O O . PRO A 1 350 ? -74.78800 189.98600 152.92300 1.000 36.20000 350 PRO A O 1
ATOM 2701 N N . GLN A 1 351 ? -74.92500 187.86500 153.66500 1.000 46.99000 351 GLN A N 1
ATOM 2702 C CA . GLN A 1 351 ? -74.31500 187.34900 152.44300 1.000 50.71000 351 GLN A CA 1
ATOM 2703 C C . GLN A 1 351 ? -75.26600 187.43600 151.25100 1.000 45.89000 351 GLN A C 1
ATOM 2704 O O . GLN A 1 351 ? -74.80700 187.69000 150.12900 1.000 49.07000 351 GLN A O 1
ATOM 2710 N N . VAL A 1 352 ? -76.57900 187.24700 151.45900 1.000 43.91000 352 VAL A N 1
ATOM 2711 C CA . VAL A 1 352 ? -77.52400 187.27200 150.33500 1.000 41.48000 352 VAL A CA 1
ATOM 2712 C C . VAL A 1 352 ? -77.52100 188.62700 149.65700 1.000 45.65000 352 VAL A C 1
ATOM 2713 O O . VAL A 1 352 ? -77.93000 188.75900 148.49900 1.000 51.68000 352 VAL A O 1
ATOM 2717 N N . ILE A 1 353 ? -77.01600 189.63100 150.35800 1.000 46.18000 353 ILE A N 1
ATOM 2718 C CA . ILE A 1 353 ? -77.06500 191.02200 149.95300 1.000 48.40000 353 ILE A CA 1
ATOM 2719 C C . ILE A 1 353 ? -75.67100 191.60100 149.77800 1.000 55.41000 353 ILE A C 1
ATOM 2720 O O . ILE A 1 353 ? -75.53000 192.80200 149.49400 1.000 54.66000 353 ILE A O 1
ATOM 2725 N N . LYS A 1 354 ? -74.63200 190.75900 149.89200 1.000 58.50000 354 LYS A N 1
ATOM 2726 C CA . LYS A 1 354 ? -73.25100 191.23500 149.88900 1.000 51.86000 354 LYS A CA 1
ATOM 2727 C C . LYS A 1 354 ? -72.79200 191.62600 148.48500 1.000 50.85000 354 LYS A C 1
ATOM 2728 O O . LYS A 1 354 ? -72.15600 192.67200 148.30900 1.000 48.33000 354 LYS A O 1
ATOM 2734 N N . GLU A 1 355 ? -73.13200 190.83300 147.46900 1.000 56.21000 355 GLU A N 1
ATOM 2735 C CA . GLU A 1 355 ? -72.61800 191.11100 146.13400 1.000 58.32000 355 GLU A CA 1
ATOM 2736 C C . GLU A 1 355 ? -73.63600 191.66200 145.12900 1.000 57.27000 355 GLU A C 1
ATOM 2737 O O . GLU A 1 355 ? -73.21400 192.20400 144.10100 1.000 54.51000 355 GLU A O 1
ATOM 2743 N N . ASP A 1 356 ? -74.94700 191.55300 145.38200 1.000 62.27000 356 ASP A N 1
ATOM 2744 C CA . ASP A 1 356 ? -75.96200 192.23400 144.56500 1.000 68.41000 356 ASP A CA 1
ATOM 2745 C C . ASP A 1 356 ? -77.15600 192.59200 145.44200 1.000 68.62000 356 ASP A C 1
ATOM 2746 O O . ASP A 1 356 ? -77.90300 191.70600 145.87300 1.000 72.33000 356 ASP A O 1
ATOM 2751 N N . LYS A 1 357 ? -77.36600 193.89300 145.65700 1.000 62.49000 357 LYS A N 1
ATOM 2752 C CA . LYS A 1 357 ? -78.41100 194.33400 146.57300 1.000 60.32000 357 LYS A CA 1
ATOM 2753 C C . LYS A 1 357 ? -79.80900 193.92000 146.10900 1.000 61.85000 357 LYS A C 1
ATOM 2754 O O . LYS A 1 357 ? -80.68000 193.64700 146.94800 1.000 68.25000 357 LYS A O 1
ATOM 2760 N N . THR A 1 358 ? -80.05000 193.85700 144.79000 1.000 58.57000 358 THR A N 1
ATOM 2761 C CA . THR A 1 358 ? -81.40400 193.70300 144.25900 1.000 45.07000 358 THR A CA 1
ATOM 2762 C C . THR A 1 358 ? -81.60600 192.40400 143.49400 1.000 53.49000 358 THR A C 1
ATOM 2763 O O . THR A 1 358 ? -82.55900 192.29500 142.71900 1.000 62.64000 358 THR A O 1
ATOM 2767 N N . ALA A 1 359 ? -80.74000 191.42300 143.68600 1.000 58.32000 359 ALA A N 1
ATOM 2768 C CA . ALA A 1 359 ? -80.91100 190.13600 143.03300 1.000 52.91000 359 ALA A CA 1
ATOM 2769 C C . ALA A 1 359 ? -81.99000 189.27500 143.68000 1.000 43.60000 359 ALA A C 1
ATOM 2770 O O . ALA A 1 359 ? -82.26000 188.17500 143.18800 1.000 52.71000 359 ALA A O 1
ATOM 2772 N N . TRP A 1 360 ? -82.62200 189.74400 144.75800 1.000 45.06000 360 TRP A N 1
ATOM 2773 C CA . TRP A 1 360 ? -83.60500 188.95100 145.48100 1.000 48.90000 360 TRP A CA 1
ATOM 2774 C C . TRP A 1 360 ? -85.03600 189.19500 145.02000 1.000 53.98000 360 TRP A C 1
ATOM 2775 O O . TRP A 1 360 ? -85.89100 188.32300 145.21700 1.000 64.69000 360 TRP A O 1
ATOM 2786 N N . ARG A 1 361 ? -85.32600 190.35800 144.42900 1.000 48.55000 361 ARG A N 1
ATOM 2787 C CA . ARG A 1 361 ? -86.62000 190.53600 143.78100 1.000 51.28000 361 ARG A CA 1
ATOM 2788 C C . ARG A 1 361 ? -86.75900 189.72900 142.49500 1.000 51.25000 361 ARG A C 1
ATOM 2789 O O . ARG A 1 361 ? -87.80100 189.83100 141.83600 1.000 58.69000 361 ARG A O 1
ATOM 2797 N N . THR A 1 362 ? -85.74700 188.96300 142.10200 1.000 45.12000 362 THR A N 1
ATOM 2798 C CA . THR A 1 362 ? -85.84400 188.18200 140.88000 1.000 45.16000 362 THR A CA 1
ATOM 2799 C C . THR A 1 362 ? -86.50200 186.83600 141.14900 1.000 51.62000 362 THR A C 1
ATOM 2800 O O . THR A 1 362 ? -86.34200 186.23700 142.21500 1.000 50.92000 362 THR A O 1
ATOM 2804 N N . ASP A 1 363 ? -87.23900 186.34900 140.15300 1.000 51.00000 363 ASP A N 1
ATOM 2805 C CA . ASP A 1 363 ? -87.85600 185.03500 140.27500 1.000 50.41000 363 ASP A CA 1
ATOM 2806 C C . ASP A 1 363 ? -86.81600 183.93100 140.23800 1.000 45.79000 363 ASP A C 1
ATOM 2807 O O . ASP A 1 363 ? -87.08600 182.81100 140.68600 1.000 42.43000 363 ASP A O 1
ATOM 2812 N N . GLU A 1 364 ? -85.66200 184.25100 139.69800 1.000 42.89000 364 GLU A N 1
ATOM 2813 C CA . GLU A 1 364 ? -84.56100 183.32300 139.62900 1.000 47.45000 364 GLU A CA 1
ATOM 2814 C C . GLU A 1 364 ? -83.94800 182.95200 140.96400 1.000 49.81000 364 GLU A C 1
ATOM 2815 O O . GLU A 1 364 ? -83.67100 181.80500 141.19900 1.000 46.18000 364 GLU A O 1
ATOM 2821 N N . GLU A 1 365 ? -83.75400 183.92700 141.83600 1.000 51.05000 365 GLU A N 1
ATOM 2822 C CA . GLU A 1 365 ? -83.34100 183.68800 143.21200 1.000 52.35000 365 GLU A CA 1
ATOM 2823 C C . GLU A 1 365 ? -84.48400 183.11000 144.04200 1.000 44.80000 365 GLU A C 1
ATOM 2824 O O . GLU A 1 365 ? -84.27100 182.24000 144.89400 1.000 40.94000 365 GLU A O 1
ATOM 2830 N N . PHE A 1 366 ? -85.70500 183.57000 143.79300 1.000 45.59000 366 PHE A N 1
ATOM 2831 C CA . PHE A 1 366 ? -86.85600 183.07200 144.53400 1.000 42.18000 366 PHE A CA 1
ATOM 2832 C C . PHE A 1 366 ? -87.03900 181.58100 144.31200 1.000 45.69000 366 PHE A C 1
ATOM 2833 O O . PHE A 1 366 ? -87.39200 180.84600 145.23800 1.000 41.50000 366 PHE A O 1
ATOM 2841 N N . ALA A 1 367 ? -86.92600 181.10400 143.08900 1.000 49.52000 367 ALA A N 1
ATOM 2842 C CA . ALA A 1 367 ? -86.96100 179.67000 142.82500 1.000 43.57000 367 ALA A CA 1
ATOM 2843 C C . ALA A 1 367 ? -85.76100 178.89100 143.31900 1.000 40.30000 367 ALA A C 1
ATOM 2844 O O . ALA A 1 367 ? -85.86000 177.74900 143.66300 1.000 48.81000 367 ALA A O 1
ATOM 2846 N N . ARG A 1 368 ? -84.59600 179.48200 143.22900 1.000 43.69000 368 ARG A N 1
ATOM 2847 C CA . ARG A 1 368 ? -83.36800 178.79900 143.58800 1.000 46.90000 368 ARG A CA 1
ATOM 2848 C C . ARG A 1 368 ? -83.27900 178.46200 145.04500 1.000 45.43000 368 ARG A C 1
ATOM 2849 O O . ARG A 1 368 ? -82.73000 177.44500 145.41200 1.000 46.70000 368 ARG A O 1
ATOM 2857 N N . GLU A 1 369 ? -83.76600 179.36800 145.87600 1.000 43.12000 369 GLU A N 1
ATOM 2858 C CA . GLU A 1 369 ? -83.62200 179.28300 147.31500 1.000 36.92000 369 GLU A CA 1
ATOM 2859 C C . GLU A 1 369 ? -84.40500 178.10900 147.85100 1.000 42.04000 369 GLU A C 1
ATOM 2860 O O . GLU A 1 369 ? -84.18400 177.63300 148.94000 1.000 43.59000 369 GLU A O 1
ATOM 2866 N N . MET A 1 370 ? -85.34500 177.66200 147.06300 1.000 42.54000 370 MET A N 1
ATOM 2867 C CA . MET A 1 370 ? -86.06100 176.46300 147.35400 1.000 34.52000 370 MET A CA 1
ATOM 2868 C C . MET A 1 370 ? -85.19500 175.23500 147.35600 1.000 39.07000 370 MET A C 1
ATOM 2869 O O . MET A 1 370 ? -85.52700 174.26500 147.98800 1.000 42.39000 370 MET A O 1
ATOM 2874 N N . LEU A 1 371 ? -84.15800 175.23900 146.54200 1.000 43.44000 371 LEU A N 1
ATOM 2875 C CA . LEU A 1 371 ? -83.18400 174.16100 146.51900 1.000 43.02000 371 LEU A CA 1
ATOM 2876 C C . LEU A 1 371 ? -81.87600 174.40600 147.27400 1.000 40.45000 371 LEU A C 1
ATOM 2877 O O . LEU A 1 371 ? -81.34100 173.51300 147.88600 1.000 44.85000 371 LEU A O 1
ATOM 2882 N N . ALA A 1 372 ? -81.33200 175.60000 147.18100 1.000 35.89000 372 ALA A N 1
ATOM 2883 C CA . ALA A 1 372 ? -80.05800 175.89200 147.79700 1.000 37.85000 372 ALA A CA 1
ATOM 2884 C C . ALA A 1 372 ? -80.20100 176.89600 148.88400 1.000 43.57000 372 ALA A C 1
ATOM 2885 O O . ALA A 1 372 ? -79.27000 177.59000 149.22100 1.000 42.19000 372 ALA A O 1
ATOM 2887 N N . GLY A 1 373 ? -81.40200 177.03100 149.38500 1.000 50.54000 373 GLY A N 1
ATOM 2888 C CA . GLY A 1 373 ? -81.71100 178.06600 150.32900 1.000 48.77000 373 GLY A CA 1
ATOM 2889 C C . GLY A 1 373 ? -81.51900 177.73000 151.77800 1.000 43.58000 373 GLY A C 1
ATOM 2890 O O . GLY A 1 373 ? -80.84200 176.79800 152.14300 1.000 47.45000 373 GLY A O 1
ATOM 2891 N N . LEU A 1 374 ? -82.10700 178.58600 152.59300 1.000 39.60000 374 LEU A N 1
ATOM 2892 C CA . LEU A 1 374 ? -82.29100 178.43800 154.02000 1.000 41.42000 374 LEU A CA 1
ATOM 2893 C C . LEU A 1 374 ? -83.18200 177.27300 154.42700 1.000 41.34000 374 LEU A C 1
ATOM 2894 O O . LEU A 1 374 ? -82.92800 176.61500 155.39400 1.000 38.07000 374 LEU A O 1
ATOM 2899 N N . ASN A 1 375 ? -84.24800 177.03500 153.69400 1.000 41.43000 375 ASN A N 1
ATOM 2900 C CA . ASN A 1 375 ? -85.21000 176.03200 154.06600 1.000 37.64000 375 ASN A CA 1
ATOM 2901 C C . ASN A 1 375 ? -85.46600 175.17100 152.86100 1.000 32.43000 375 ASN A C 1
ATOM 2902 O O . ASN A 1 375 ? -86.52100 175.18700 152.27300 1.000 30.94000 375 ASN A O 1
ATOM 2907 N N . PRO A 1 376 ? -84.39500 174.34100 152.51500 1.000 31.85000 376 PRO A N 1
ATOM 2908 C CA . PRO A 1 376 ? -84.50300 173.74900 151.18700 1.000 37.37000 376 PRO A CA 1
ATOM 2909 C C . PRO A 1 376 ? -85.14100 172.38700 151.11500 1.000 41.17000 376 PRO A C 1
ATOM 2910 O O . PRO A 1 376 ? -84.99200 171.68400 150.12900 1.000 43.09000 376 PRO A O 1
ATOM 2914 N N . VAL A 1 377 ? -85.79700 172.00700 152.19100 1.000 35.83000 377 VAL A N 1
ATOM 2915 C CA . VAL A 1 377 ? -86.40400 170.71500 152.35400 1.000 36.07000 377 VAL A CA 1
ATOM 2916 C C . VAL A 1 377 ? -87.90600 170.60100 152.08600 1.000 41.19000 377 VAL A C 1
ATOM 2917 O O . VAL A 1 377 ? -88.48400 169.57800 152.36000 1.000 42.08000 377 VAL A O 1
ATOM 2921 N N . VAL A 1 378 ? -88.54600 171.65300 151.59600 1.000 46.53000 378 VAL A N 1
ATOM 2922 C CA . VAL A 1 378 ? -89.99700 171.64800 151.36200 1.000 44.27000 378 VAL A CA 1
ATOM 2923 C C . VAL A 1 378 ? -90.52100 171.31400 149.95500 1.000 38.59000 378 VAL A C 1
ATOM 2924 O O . VAL A 1 378 ? -91.60000 170.77700 149.81200 1.000 31.11000 378 VAL A O 1
ATOM 2928 N N . ILE A 1 379 ? -89.75400 171.62700 148.92400 1.000 41.32000 379 ILE A N 1
ATOM 2929 C CA . ILE A 1 379 ? -90.15500 171.45100 147.54300 1.000 47.20000 379 ILE A CA 1
ATOM 2930 C C . ILE A 1 379 ? -90.48400 170.01300 147.28900 1.000 47.28000 379 ILE A C 1
ATOM 2931 O O . ILE A 1 379 ? -89.91300 169.16000 147.88500 1.000 48.53000 379 ILE A O 1
ATOM 2936 N N . GLN A 1 380 ? -91.45200 169.79100 146.41600 1.000 49.28000 380 GLN A N 1
ATOM 2937 C CA . GLN A 1 380 ? -92.08800 168.50900 146.16900 1.000 45.35000 380 GLN A CA 1
ATOM 2938 C C . GLN A 1 380 ? -92.23600 168.32900 144.67600 1.000 45.12000 380 GLN A C 1
ATOM 2939 O O . GLN A 1 380 ? -92.19000 169.29100 143.94700 1.000 47.44000 380 GLN A O 1
ATOM 2945 N N . LEU A 1 381 ? -92.41200 167.10600 144.20900 1.000 44.12000 381 LEU A N 1
ATOM 2946 C CA . LEU A 1 381 ? -92.68100 166.88600 142.80200 1.000 42.72000 381 LEU A CA 1
ATOM 2947 C C . LEU A 1 381 ? -94.14500 166.65400 142.67100 1.000 51.55000 381 LEU A C 1
ATOM 2948 O O . LEU A 1 381 ? -94.68900 165.84600 143.38900 1.000 63.99000 381 LEU A O 1
ATOM 2953 N N . LEU A 1 382 ? -94.78600 167.36100 141.75100 1.000 43.86000 382 LEU A N 1
ATOM 2954 C CA . LEU A 1 382 ? -96.23000 167.30000 141.61400 1.000 49.67000 382 LEU A CA 1
ATOM 2955 C C . LEU A 1 382 ? -96.69200 166.31900 140.58100 1.000 53.38000 382 LEU A C 1
ATOM 2956 O O . LEU A 1 382 ? -96.22200 166.33200 139.46600 1.000 52.32000 382 LEU A O 1
ATOM 2961 N N . LYS A 1 383 ? -97.61000 165.45500 140.96300 1.000 54.34000 383 LYS A N 1
ATOM 2962 C CA . LYS A 1 383 ? -98.09800 164.47200 140.02800 1.000 58.31000 383 LYS A CA 1
ATOM 2963 C C . LYS A 1 383 ? -99.59900 164.42000 139.74400 1.000 61.91000 383 LYS A C 1
ATOM 2964 O O . LYS A 1 383 ? -100.11600 163.40900 139.30900 1.000 64.22000 383 LYS A O 1
ATOM 2970 N N . GLU A 1 384 ? -100.29600 165.50500 140.03100 1.000 60.16000 384 GLU A N 1
ATOM 2971 C CA . GLU A 1 384 ? -101.67600 165.65900 139.62800 1.000 66.87000 384 GLU A CA 1
ATOM 2972 C C . GLU A 1 384 ? -101.84900 167.11000 139.31400 1.000 61.58000 384 GLU A C 1
ATOM 2973 O O . GLU A 1 384 ? -101.16700 167.93800 139.86800 1.000 59.35000 384 GLU A O 1
ATOM 2979 N N . PHE A 1 385 ? -102.74400 167.42300 138.40200 1.000 67.08000 385 PHE A N 1
ATOM 2980 C CA . PHE A 1 385 ? -103.02000 168.79800 138.09800 1.000 64.72000 385 PHE A CA 1
ATOM 2981 C C . PHE A 1 385 ? -104.46800 168.89100 137.77700 1.000 65.56000 385 PHE A C 1
ATOM 2982 O O . PHE A 1 385 ? -104.99000 168.01500 137.12700 1.000 60.70000 385 PHE A O 1
ATOM 2990 N N . PRO A 1 386 ? -105.09800 169.99700 138.12500 1.000 59.28000 386 PRO A N 1
ATOM 2991 C CA . PRO A 1 386 ? -104.61100 170.95400 139.12200 1.000 58.73000 386 PRO A CA 1
ATOM 2992 C C . PRO A 1 386 ? -104.37600 170.24100 140.45100 1.000 59.50000 386 PRO A C 1
ATOM 2993 O O . PRO A 1 386 ? -105.09600 169.28100 140.73000 1.000 66.60000 386 PRO A O 1
ATOM 2997 N N . PRO A 1 387 ? -103.38600 170.67100 141.23200 1.000 55.16000 387 PRO A N 1
ATOM 2998 C CA . PRO A 1 387 ? -103.05800 169.95300 142.47700 1.000 57.79000 387 PRO A CA 1
ATOM 2999 C C . PRO A 1 387 ? -104.27000 169.79600 143.38400 1.000 62.88000 387 PRO A C 1
ATOM 3000 O O . PRO A 1 387 ? -105.12000 170.68300 143.46100 1.000 60.29000 387 PRO A O 1
ATOM 3004 N N . LYS A 1 388 ? -104.34800 168.66100 144.07900 1.000 60.57000 388 LYS A N 1
ATOM 3005 C CA . LYS A 1 388 ? -105.39700 168.41900 145.06000 1.000 60.04000 388 LYS A CA 1
ATOM 3006 C C . LYS A 1 388 ? -104.82200 168.40000 146.47700 1.000 63.98000 388 LYS A C 1
ATOM 3007 O O . LYS A 1 388 ? -103.61200 168.27900 146.67300 1.000 61.79000 388 LYS A O 1
ATOM 3013 N N . SER A 1 389 ? -105.69300 168.52200 147.47700 1.000 59.16000 389 SER A N 1
ATOM 3014 C CA . SER A 1 389 ? -105.26100 168.63400 148.86300 1.000 60.79000 389 SER A CA 1
ATOM 3015 C C . SER A 1 389 ? -105.60600 167.38300 149.66400 1.000 57.97000 389 SER A C 1
ATOM 3016 O O . SER A 1 389 ? -106.65200 166.76300 149.46800 1.000 61.39000 389 SER A O 1
ATOM 3019 N N . LYS A 1 390 ? -104.77700 167.03200 150.62400 1.000 55.19000 390 LYS A N 1
ATOM 3020 C CA . LYS A 1 390 ? -105.00100 165.78200 151.33400 1.000 59.41000 390 LYS A CA 1
ATOM 3021 C C . LYS A 1 390 ? -105.94400 165.93800 152.50000 1.000 62.86000 390 LYS A C 1
ATOM 3022 O O . LYS A 1 390 ? -106.21700 164.98400 153.19400 1.000 61.82000 390 LYS A O 1
ATOM 3028 N N . LEU A 1 391 ? -106.43400 167.14200 152.72500 1.000 60.80000 391 LEU A N 1
ATOM 3029 C CA . LEU A 1 391 ? -107.31600 167.39100 153.86100 1.000 60.94000 391 LEU A CA 1
ATOM 3030 C C . LEU A 1 391 ? -108.60100 166.55700 153.79300 1.000 62.90000 391 LEU A C 1
ATOM 3031 O O . LEU A 1 391 ? -109.01200 166.06200 152.73500 1.000 67.98000 391 LEU A O 1
ATOM 3036 N N . ASP A 1 392 ? -109.22700 166.38800 154.95900 1.000 59.66000 392 ASP A N 1
ATOM 3037 C CA . ASP A 1 392 ? -110.46500 165.62800 155.04700 1.000 68.27000 392 ASP A CA 1
ATOM 3038 C C . ASP A 1 392 ? -111.57200 166.37200 154.31800 1.000 71.69000 392 ASP A C 1
ATOM 3039 O O . ASP A 1 392 ? -111.83400 167.54600 154.60200 1.000 70.83000 392 ASP A O 1
ATOM 3044 N N . SER A 1 393 ? -112.20900 165.69300 153.36400 1.000 70.94000 393 SER A N 1
ATOM 3045 C CA . SER A 1 393 ? -113.27400 166.32600 152.59800 1.000 66.16000 393 SER A CA 1
ATOM 3046 C C . SER A 1 393 ? -114.37800 166.84500 153.50500 1.000 69.70000 393 SER A C 1
ATOM 3047 O O . SER A 1 393 ? -114.85400 167.97200 153.34000 1.000 72.14000 393 SER A O 1
ATOM 3050 N N . GLU A 1 394 ? -114.78600 166.03400 154.48700 1.000 75.53000 394 GLU A N 1
ATOM 3051 C CA . GLU A 1 394 ? -116.00400 166.30200 155.24800 1.000 80.33000 394 GLU A CA 1
ATOM 3052 C C . GLU A 1 394 ? -115.83800 167.38700 156.31700 1.000 72.18000 394 GLU A C 1
ATOM 3053 O O . GLU A 1 394 ? -116.83700 168.00400 156.70700 1.000 76.86000 394 GLU A O 1
ATOM 3059 N N . SER A 1 395 ? -114.62400 167.64900 156.80600 1.000 67.48000 395 SER A N 1
ATOM 3060 C CA . SER A 1 395 ? -114.46600 168.71600 157.79300 1.000 74.86000 395 SER A CA 1
ATOM 3061 C C . SER A 1 395 ? -113.90500 170.00800 157.21000 1.000 66.67000 395 SER A C 1
ATOM 3062 O O . SER A 1 395 ? -114.19400 171.08600 157.74700 1.000 65.78000 395 SER A O 1
ATOM 3065 N N . TYR A 1 396 ? -113.05800 169.95300 156.20800 1.000 61.86000 396 TYR A N 1
ATOM 3066 C CA . TYR A 1 396 ? -112.47400 171.18900 155.74000 1.000 66.28000 396 TYR A CA 1
ATOM 3067 C C . TYR A 1 396 ? -112.97300 171.78200 154.44100 1.000 61.86000 396 TYR A C 1
ATOM 3068 O O . TYR A 1 396 ? -112.48100 172.79800 154.03200 1.000 63.17000 396 TYR A O 1
ATOM 3077 N N . GLY A 1 397 ? -113.95300 171.17100 153.80300 1.000 62.91000 397 GLY A N 1
ATOM 3078 C CA . GLY A 1 397 ? -114.47100 171.68800 152.55600 1.000 61.54000 397 GLY A CA 1
ATOM 3079 C C . GLY A 1 397 ? -113.65700 171.34900 151.33700 1.000 58.15000 397 GLY A C 1
ATOM 3080 O O . GLY A 1 397 ? -112.81900 170.47300 151.38400 1.000 58.01000 397 GLY A O 1
ATOM 3081 N N . ASN A 1 398 ? -113.89500 172.04200 150.23300 1.000 62.34000 398 ASN A N 1
ATOM 3082 C CA . ASN A 1 398 ? -113.17700 171.75500 149.00600 1.000 47.39000 398 ASN A CA 1
ATOM 3083 C C . ASN A 1 398 ? -111.93800 172.58500 148.91000 1.000 57.06000 398 ASN A C 1
ATOM 3084 O O . ASN A 1 398 ? -112.01300 173.77100 148.64200 1.000 59.60000 398 ASN A O 1
ATOM 3089 N N . GLN A 1 399 ? -110.79600 171.94300 149.10300 1.000 49.87000 399 GLN A N 1
ATOM 3090 C CA . GLN A 1 399 ? -109.52100 172.63000 149.14300 1.000 55.48000 399 GLN A CA 1
ATOM 3091 C C . GLN A 1 399 ? -108.57900 172.43700 147.96500 1.000 58.25000 399 GLN A C 1
ATOM 3092 O O . GLN A 1 399 ? -107.46100 172.90100 148.00200 1.000 63.08000 399 GLN A O 1
ATOM 3098 N N . ASN A 1 400 ? -109.01600 171.76600 146.92100 1.000 55.32000 400 ASN A N 1
ATOM 3099 C CA . ASN A 1 400 ? -108.16100 171.52000 145.78600 1.000 54.08000 400 ASN A CA 1
ATOM 3100 C C . ASN A 1 400 ? -107.93400 172.82800 145.10200 1.000 51.29000 400 ASN A C 1
ATOM 3101 O O . ASN A 1 400 ? -108.68100 173.74600 145.33200 1.000 55.57000 400 ASN A O 1
ATOM 3106 N N . SER A 1 401 ? -106.87000 172.94200 144.32000 1.000 51.36000 401 SER A N 1
ATOM 3107 C CA . SER A 1 401 ? -106.42600 174.22300 143.79900 1.000 52.43000 401 SER A CA 1
ATOM 3108 C C . SER A 1 401 ? -107.36100 174.85800 142.81800 1.000 49.98000 401 SER A C 1
ATOM 3109 O O . SER A 1 401 ? -108.01700 174.18200 142.06400 1.000 44.78000 401 SER A O 1
ATOM 3112 N N . THR A 1 402 ? -107.39300 176.17900 142.82600 1.000 55.83000 402 THR A N 1
ATOM 3113 C CA . THR A 1 402 ? -108.22600 176.94500 141.91000 1.000 54.48000 402 THR A CA 1
ATOM 3114 C C . THR A 1 402 ? -107.44500 177.29700 140.64700 1.000 49.85000 402 THR A C 1
ATOM 3115 O O . THR A 1 402 ? -107.92600 177.99900 139.76700 1.000 53.01000 402 THR A O 1
ATOM 3119 N N . ILE A 1 403 ? -106.22300 176.80600 140.58400 1.000 50.37000 403 ILE A N 1
ATOM 3120 C CA . ILE A 1 403 ? -105.40200 176.97500 139.42600 1.000 48.93000 403 ILE A CA 1
ATOM 3121 C C . ILE A 1 403 ? -106.04200 176.22600 138.30100 1.000 48.74000 403 ILE A C 1
ATOM 3122 O O . ILE A 1 403 ? -106.70900 175.23700 138.52100 1.000 43.07000 403 ILE A O 1
ATOM 3127 N N . THR A 1 404 ? -105.84000 176.73100 137.09000 1.000 53.74000 404 THR A N 1
ATOM 3128 C CA . THR A 1 404 ? -106.42200 176.17000 135.88800 1.000 53.08000 404 THR A CA 1
ATOM 3129 C C . THR A 1 404 ? -105.34600 175.96800 134.86500 1.000 55.06000 404 THR A C 1
ATOM 3130 O O . THR A 1 404 ? -104.33300 176.63800 134.87900 1.000 49.14000 404 THR A O 1
ATOM 3134 N N . LYS A 1 405 ? -105.61100 175.08900 133.92000 1.000 67.32000 405 LYS A N 1
ATOM 3135 C CA . LYS A 1 405 ? -104.62400 174.64500 132.98100 1.000 65.97000 405 LYS A CA 1
ATOM 3136 C C . LYS A 1 405 ? -104.10900 175.87700 132.29600 1.000 59.70000 405 LYS A C 1
ATOM 3137 O O . LYS A 1 405 ? -102.94400 175.97700 131.96400 1.000 56.10000 405 LYS A O 1
ATOM 3143 N N . SER A 1 406 ? -104.98500 176.83700 132.09800 1.000 57.37000 406 SER A N 1
ATOM 3144 C CA . SER A 1 406 ? -104.63800 178.03900 131.38700 1.000 62.14000 406 SER A CA 1
ATOM 3145 C C . SER A 1 406 ? -103.52200 178.78400 132.08100 1.000 60.25000 406 SER A C 1
ATOM 3146 O O . SER A 1 406 ? -102.73000 179.42900 131.44000 1.000 59.86000 406 SER A O 1
ATOM 3149 N N . HIS A 1 407 ? -103.49100 178.83200 133.39700 1.000 60.74000 407 HIS A N 1
ATOM 3150 C CA . HIS A 1 407 ? -102.66700 179.85100 134.04100 1.000 48.95000 407 HIS A CA 1
ATOM 3151 C C . HIS A 1 407 ? -101.20900 179.72100 133.69800 1.000 51.36000 407 HIS A C 1
ATOM 3152 O O . HIS A 1 407 ? -100.53600 180.69300 133.46600 1.000 46.52000 407 HIS A O 1
ATOM 3159 N N . ILE A 1 408 ? -100.71800 178.50100 133.69500 1.000 61.74000 408 ILE A N 1
ATOM 3160 C CA . ILE A 1 408 ? -99.32700 178.22800 133.43000 1.000 54.54000 408 ILE A CA 1
ATOM 3161 C C . ILE A 1 408 ? -99.06100 177.74300 132.03700 1.000 58.14000 408 ILE A C 1
ATOM 3162 O O . ILE A 1 408 ? -97.92300 177.63300 131.64100 1.000 61.07000 408 ILE A O 1
ATOM 3167 N N . GLU A 1 409 ? -100.10500 177.44600 131.29100 1.000 57.27000 409 GLU A N 1
ATOM 3168 C CA . GLU A 1 409 ? -99.96600 176.58800 130.13500 1.000 63.10000 409 GLU A CA 1
ATOM 3169 C C . GLU A 1 409 ? -99.02700 177.14200 129.09900 1.000 63.67000 409 GLU A C 1
ATOM 3170 O O . GLU A 1 409 ? -98.29100 176.41000 128.46600 1.000 60.08000 409 GLU A O 1
ATOM 3176 N N . HIS A 1 410 ? -99.08400 178.44100 128.90800 1.000 68.41000 410 HIS A N 1
ATOM 3177 C CA . HIS A 1 410 ? -98.19300 179.13400 127.99900 1.000 67.81000 410 HIS A CA 1
ATOM 3178 C C . HIS A 1 410 ? -96.74500 179.07700 128.42800 1.000 57.00000 410 HIS A C 1
ATOM 3179 O O . HIS A 1 410 ? -95.84900 179.02300 127.61700 1.000 60.80000 410 HIS A O 1
ATOM 3186 N N . ASN A 1 411 ? -96.52600 179.13300 129.72200 1.000 55.69000 411 ASN A N 1
ATOM 3187 C CA . ASN A 1 411 ? -95.22000 179.35800 130.28800 1.000 60.24000 411 ASN A CA 1
ATOM 3188 C C . ASN A 1 411 ? -94.23700 178.22800 130.14900 1.000 67.86000 411 ASN A C 1
ATOM 3189 O O . ASN A 1 411 ? -93.06700 178.39600 130.42100 1.000 70.35000 411 ASN A O 1
ATOM 3194 N N . LEU A 1 412 ? -94.71600 177.06700 129.75300 1.000 70.41000 412 LEU A N 1
ATOM 3195 C CA . LEU A 1 412 ? -93.98300 175.82400 129.89000 1.000 61.18000 412 LEU A CA 1
ATOM 3196 C C . LEU A 1 412 ? -93.04300 175.44400 128.76200 1.000 64.80000 412 LEU A C 1
ATOM 3197 O O . LEU A 1 412 ? -92.56500 174.33600 128.74100 1.000 77.84000 412 LEU A O 1
ATOM 3202 N N . ASP A 1 413 ? -92.78800 176.32200 127.81100 1.000 68.64000 413 ASP A N 1
ATOM 3203 C CA . ASP A 1 413 ? -91.89100 175.98100 126.70800 1.000 67.48000 413 ASP A CA 1
ATOM 3204 C C . ASP A 1 413 ? -92.45300 174.97800 125.71300 1.000 62.36000 413 ASP A C 1
ATOM 3205 O O . ASP A 1 413 ? -91.73000 174.22900 125.09100 1.000 67.50000 413 ASP A O 1
ATOM 3210 N N . GLY A 1 414 ? -93.76200 175.00400 125.55800 1.000 72.78000 414 GLY A N 1
ATOM 3211 C CA . GLY A 1 414 ? -94.43800 174.30800 124.48800 1.000 73.31000 414 GLY A CA 1
ATOM 3212 C C . GLY A 1 414 ? -94.95800 172.95000 124.84800 1.000 81.79000 414 GLY A C 1
ATOM 3213 O O . GLY A 1 414 ? -95.74600 172.36900 124.11800 1.000 81.59000 414 GLY A O 1
ATOM 3214 N N . LEU A 1 415 ? -94.54800 172.45500 125.99800 1.000 78.40000 415 LEU A N 1
ATOM 3215 C CA . LEU A 1 415 ? -95.08600 171.22100 126.49200 1.000 72.95000 415 LEU A CA 1
ATOM 3216 C C . LEU A 1 415 ? -96.48100 171.55500 126.89200 1.000 67.42000 415 LEU A C 1
ATOM 3217 O O . LEU A 1 415 ? -96.75500 172.67200 127.25600 1.000 70.78000 415 LEU A O 1
ATOM 3222 N N . THR A 1 416 ? -97.38800 170.61300 126.76000 1.000 77.80000 416 THR A N 1
ATOM 3223 C CA . THR A 1 416 ? -98.69100 170.76200 127.35700 1.000 75.42000 416 THR A CA 1
ATOM 3224 C C . THR A 1 416 ? -98.50400 170.29700 128.77000 1.000 74.88000 416 THR A C 1
ATOM 3225 O O . THR A 1 416 ? -97.56800 169.56700 129.04700 1.000 80.00000 416 THR A O 1
ATOM 3229 N N . VAL A 1 417 ? -99.39800 170.68000 129.66300 1.000 67.07000 417 VAL A N 1
ATOM 3230 C CA . VAL A 1 417 ? -99.14800 170.43100 131.05500 1.000 72.61000 417 VAL A CA 1
ATOM 3231 C C . VAL A 1 417 ? -99.00200 168.94600 131.25800 1.000 73.54000 417 VAL A C 1
ATOM 3232 O O . VAL A 1 417 ? -98.04600 168.48900 131.85800 1.000 75.14000 417 VAL A O 1
ATOM 3236 N N . GLU A 1 418 ? -99.90400 168.18400 130.67200 1.000 76.74000 418 GLU A N 1
ATOM 3237 C CA . GLU A 1 418 ? -99.91000 166.74900 130.87700 1.000 71.95000 418 GLU A CA 1
ATOM 3238 C C . GLU A 1 418 ? -98.62000 166.16700 130.35200 1.000 69.81000 418 GLU A C 1
ATOM 3239 O O . GLU A 1 418 ? -98.10400 165.21200 130.89700 1.000 67.35000 418 GLU A O 1
ATOM 3245 N N . GLU A 1 419 ? -98.07900 166.77300 129.30500 1.000 69.91000 419 GLU A N 1
ATOM 3246 C CA . GLU A 1 419 ? -96.74800 166.42100 128.84000 1.000 70.08000 419 GLU A CA 1
ATOM 3247 C C . GLU A 1 419 ? -95.70900 166.76200 129.89400 1.000 69.51000 419 GLU A C 1
ATOM 3248 O O . GLU A 1 419 ? -94.76000 166.01600 130.10000 1.000 69.69000 419 GLU A O 1
ATOM 3254 N N . ALA A 1 420 ? -95.86800 167.91300 130.53500 1.000 68.96000 420 ALA A N 1
ATOM 3255 C CA . ALA A 1 420 ? -94.94400 168.32900 131.58700 1.000 66.36000 420 ALA A CA 1
ATOM 3256 C C . ALA A 1 420 ? -94.95200 167.44400 132.83600 1.000 65.97000 420 ALA A C 1
ATOM 3257 O O . ALA A 1 420 ? -93.90300 167.11900 133.37200 1.000 61.42000 420 ALA A O 1
ATOM 3259 N N . LEU A 1 421 ? -96.13400 167.05400 133.29700 1.000 62.71000 421 LEU A N 1
ATOM 3260 C CA . LEU A 1 421 ? -96.23600 166.17900 134.45400 1.000 51.74000 421 LEU A CA 1
ATOM 3261 C C . LEU A 1 421 ? -95.60500 164.85200 134.11600 1.000 61.29000 421 LEU A C 1
ATOM 3262 O O . LEU A 1 421 ? -94.87500 164.27400 134.90500 1.000 64.58000 421 LEU A O 1
ATOM 3267 N N . GLU A 1 422 ? -95.88400 164.39400 132.90600 1.000 59.34000 422 GLU A N 1
ATOM 3268 C CA . GLU A 1 422 ? -95.38500 163.13200 132.39500 1.000 62.39000 422 GLU A CA 1
ATOM 3269 C C . GLU A 1 422 ? -93.88500 163.22100 132.36200 1.000 54.49000 422 GLU A C 1
ATOM 3270 O O . GLU A 1 422 ? -93.19300 162.22600 132.48400 1.000 54.12000 422 GLU A O 1
ATOM 3276 N N . LYS A 1 423 ? -93.39700 164.43000 132.14100 1.000 51.60000 423 LYS A N 1
ATOM 3277 C CA . LYS A 1 423 ? -91.98000 164.68600 131.97200 1.000 58.53000 423 LYS A CA 1
ATOM 3278 C C . LYS A 1 423 ? -91.23000 164.98800 133.26600 1.000 52.22000 423 LYS A C 1
ATOM 3279 O O . LYS A 1 423 ? -90.03800 165.24300 133.23100 1.000 48.34000 423 LYS A O 1
ATOM 3285 N N . GLU A 1 424 ? -91.91100 164.94100 134.40400 1.000 50.52000 424 GLU A N 1
ATOM 3286 C CA . GLU A 1 424 ? -91.23600 165.15500 135.67800 1.000 49.21000 424 GLU A CA 1
ATOM 3287 C C . GLU A 1 424 ? -90.60600 166.53500 135.78700 1.000 51.72000 424 GLU A C 1
ATOM 3288 O O . GLU A 1 424 ? -89.50400 166.69400 136.30000 1.000 52.33000 424 GLU A O 1
ATOM 3294 N N . ARG A 1 425 ? -91.32600 167.52900 135.29500 1.000 48.50000 425 ARG A N 1
ATOM 3295 C CA . ARG A 1 425 ? -90.81400 168.87700 135.10000 1.000 46.63000 425 ARG A CA 1
ATOM 3296 C C . ARG A 1 425 ? -91.65200 169.96200 135.75800 1.000 45.09000 425 ARG A C 1
ATOM 3297 O O . ARG A 1 425 ? -91.30900 171.14200 135.62100 1.000 41.97000 425 ARG A O 1
ATOM 3305 N N . LEU A 1 426 ? -92.72700 169.60600 136.46500 1.000 48.17000 426 LEU A N 1
ATOM 3306 C CA . LEU A 1 426 ? -93.51900 170.55800 137.23100 1.000 41.79000 426 LEU A CA 1
ATOM 3307 C C . LEU A 1 426 ? -93.34800 170.27200 138.71800 1.000 43.43000 426 LEU A C 1
ATOM 3308 O O . LEU A 1 426 ? -93.50500 169.12800 139.16100 1.000 45.00000 426 LEU A O 1
ATOM 3313 N N . PHE A 1 427 ? -93.01200 171.31400 139.47800 1.000 44.44000 427 PHE A N 1
ATOM 3314 C CA . PHE A 1 427 ? -92.65500 171.17600 140.88200 1.000 46.31000 427 PHE A CA 1
ATOM 3315 C C . PHE A 1 427 ? -93.46300 172.15000 141.73200 1.000 41.29000 427 PHE A C 1
ATOM 3316 O O . PHE A 1 427 ? -93.73800 173.28100 141.31400 1.000 39.88000 427 PHE A O 1
ATOM 3324 N N . ILE A 1 428 ? -93.83100 171.71300 142.94000 1.000 38.90000 428 ILE A N 1
ATOM 3325 C CA . ILE A 1 428 ? -94.78100 172.45200 143.76700 1.000 46.21000 428 ILE A CA 1
ATOM 3326 C C . ILE A 1 428 ? -94.23300 172.67900 145.17800 1.000 46.14000 428 ILE A C 1
ATOM 3327 O O . ILE A 1 428 ? -93.58300 171.80900 145.76500 1.000 46.29000 428 ILE A O 1
ATOM 3332 N N . LEU A 1 429 ? -94.50000 173.85200 145.72100 1.000 39.07000 429 LEU A N 1
ATOM 3333 C CA . LEU A 1 429 ? -94.14900 174.19100 147.09400 1.000 44.10000 429 LEU A CA 1
ATOM 3334 C C . LEU A 1 429 ? -95.46200 174.41400 147.84700 1.000 37.40000 429 LEU A C 1
ATOM 3335 O O . LEU A 1 429 ? -96.14700 175.42400 147.63100 1.000 35.25000 429 LEU A O 1
ATOM 3340 N N . ASP A 1 430 ? -95.86900 173.42500 148.63200 1.000 41.94000 430 ASP A N 1
ATOM 3341 C CA . ASP A 1 430 ? -97.21700 173.38700 149.17400 1.000 46.25000 430 ASP A CA 1
ATOM 3342 C C . ASP A 1 430 ? -97.27600 173.76100 150.62600 1.000 44.43000 430 ASP A C 1
ATOM 3343 O O . ASP A 1 430 ? -96.85400 173.01800 151.48200 1.000 42.93000 430 ASP A O 1
ATOM 3348 N N . HIS A 1 431 ? -97.83800 174.91800 150.89800 1.000 43.53000 431 HIS A N 1
ATOM 3349 C CA . HIS A 1 431 ? -97.99200 175.34900 152.24800 1.000 44.23000 431 HIS A CA 1
ATOM 3350 C C . HIS A 1 431 ? -99.43700 175.41000 152.60300 1.000 43.99000 431 HIS A C 1
ATOM 3351 O O . HIS A 1 431 ? -99.77000 175.90700 153.64000 1.000 50.83000 431 HIS A O 1
ATOM 3358 N N . HIS A 1 432 ? -100.30600 174.97200 151.71800 1.000 48.09000 432 HIS A N 1
ATOM 3359 C CA . HIS A 1 432 ? -101.71300 175.02400 151.99100 1.000 48.27000 432 HIS A CA 1
ATOM 3360 C C . HIS A 1 432 ? -102.17100 174.14000 153.08900 1.000 44.64000 432 HIS A C 1
ATOM 3361 O O . HIS A 1 432 ? -102.86700 174.56900 153.97000 1.000 43.52000 432 HIS A O 1
ATOM 3368 N N . ASP A 1 433 ? -101.77700 172.88600 153.04200 1.000 46.22000 433 ASP A N 1
ATOM 3369 C CA . ASP A 1 433 ? -102.38300 171.90900 153.92000 1.000 48.67000 433 ASP A CA 1
ATOM 3370 C C . ASP A 1 433 ? -102.05600 172.08400 155.38100 1.000 50.94000 433 ASP A C 1
ATOM 3371 O O . ASP A 1 433 ? -102.88900 171.91900 156.23100 1.000 49.12000 433 ASP A O 1
ATOM 3376 N N . THR A 1 434 ? -100.81200 172.38900 155.67400 1.000 52.20000 434 THR A N 1
ATOM 3377 C CA . THR A 1 434 ? -100.41100 172.63700 157.03900 1.000 45.90000 434 THR A CA 1
ATOM 3378 C C . THR A 1 434 ? -101.04200 173.88600 157.65900 1.000 48.10000 434 THR A C 1
ATOM 3379 O O . THR A 1 434 ? -101.47200 173.88200 158.79200 1.000 56.04000 434 THR A O 1
ATOM 3383 N N . LEU A 1 435 ? -101.05800 174.96300 156.89800 1.000 46.23000 435 LEU A N 1
ATOM 3384 C CA . LEU A 1 435 ? -101.61800 176.23700 157.32000 1.000 44.09000 435 LEU A CA 1
ATOM 3385 C C . LEU A 1 435 ? -103.10200 176.39900 157.49900 1.000 45.34000 435 LEU A C 1
ATOM 3386 O O . LEU A 1 435 ? -103.51300 177.13700 158.37600 1.000 54.86000 435 LEU A O 1
ATOM 3391 N N . MET A 1 436 ? -103.91400 175.79800 156.64900 1.000 35.99000 436 MET A N 1
ATOM 3392 C CA . MET A 1 436 ? -105.31000 176.19700 156.59600 1.000 44.67000 436 MET A CA 1
ATOM 3393 C C . MET A 1 436 ? -106.06900 175.99200 157.88900 1.000 44.30000 436 MET A C 1
ATOM 3394 O O . MET A 1 436 ? -106.73200 176.90500 158.36100 1.000 47.44000 436 MET A O 1
ATOM 3399 N N . PRO A 1 437 ? -105.87400 174.75700 158.52100 1.000 42.82000 437 PRO A N 1
ATOM 3400 C CA . PRO A 1 437 ? -106.71900 174.56900 159.70100 1.000 46.74000 437 PRO A CA 1
ATOM 3401 C C . PRO A 1 437 ? -106.51600 175.61500 160.75100 1.000 48.98000 437 PRO A C 1
ATOM 3402 O O . PRO A 1 437 ? -107.45600 175.89600 161.44800 1.000 56.44000 437 PRO A O 1
ATOM 3406 N N . TYR A 1 438 ? -105.32200 176.13600 160.91700 1.000 47.39000 438 TYR A N 1
ATOM 3407 C CA . TYR A 1 438 ? -105.10100 177.19900 161.86900 1.000 51.30000 438 TYR A CA 1
ATOM 3408 C C . TYR A 1 438 ? -105.23900 178.62000 161.34900 1.000 50.41000 438 TYR A C 1
ATOM 3409 O O . TYR A 1 438 ? -105.04300 179.54700 162.10400 1.000 54.07000 438 TYR A O 1
ATOM 3418 N N . LEU A 1 439 ? -105.50500 178.80800 160.06600 1.000 45.73000 439 LEU A N 1
ATOM 3419 C CA . LEU A 1 439 ? -105.52300 180.15200 159.48100 1.000 37.71000 439 LEU A CA 1
ATOM 3420 C C . LEU A 1 439 ? -106.59200 181.10400 159.99100 1.000 42.31000 439 LEU A C 1
ATOM 3421 O O . LEU A 1 439 ? -106.32200 182.24900 160.24000 1.000 45.44000 439 LEU A O 1
ATOM 3426 N N . GLY A 1 440 ? -107.81400 180.62000 160.12900 1.000 46.51000 440 GLY A N 1
ATOM 3427 C CA . GLY A 1 440 ? -108.88200 181.34200 160.79700 1.000 54.16000 440 GLY A CA 1
ATOM 3428 C C . GLY A 1 440 ? -108.46900 181.87500 162.15000 1.000 50.90000 440 GLY A C 1
ATOM 3429 O O . GLY A 1 440 ? -108.78600 183.01400 162.49400 1.000 55.70000 440 GLY A O 1
ATOM 3430 N N . ARG A 1 441 ? -107.72200 181.07500 162.92100 1.000 47.56000 441 ARG A N 1
ATOM 3431 C CA . ARG A 1 441 ? -107.18200 181.50400 164.21400 1.000 46.82000 441 ARG A CA 1
ATOM 3432 C C . ARG A 1 441 ? -105.98500 182.42700 164.06100 1.000 51.88000 441 ARG A C 1
ATOM 3433 O O . ARG A 1 441 ? -105.94300 183.49700 164.67800 1.000 55.40000 441 ARG A O 1
ATOM 3441 N N . VAL A 1 442 ? -104.97500 181.99100 163.30000 1.000 49.01000 442 VAL A N 1
ATOM 3442 C CA . VAL A 1 442 ? -103.79300 182.81900 163.05800 1.000 43.21000 442 VAL A CA 1
ATOM 3443 C C . VAL A 1 442 ? -104.21400 184.22200 162.64200 1.000 48.41000 442 VAL A C 1
ATOM 3444 O O . VAL A 1 442 ? -103.65000 185.22500 163.10500 1.000 49.15000 442 VAL A O 1
ATOM 3448 N N . ASN A 1 443 ? -105.18900 184.33500 161.76500 1.000 48.93000 443 ASN A N 1
ATOM 3449 C CA . ASN A 1 443 ? -105.52100 185.62600 161.16500 1.000 49.56000 443 ASN A CA 1
ATOM 3450 C C . ASN A 1 443 ? -106.08900 186.72100 162.04000 1.000 49.11000 443 ASN A C 1
ATOM 3451 O O . ASN A 1 443 ? -106.03800 187.87000 161.68300 1.000 44.97000 443 ASN A O 1
ATOM 3456 N N . THR A 1 444 ? -106.68700 186.35400 163.15300 1.000 50.33000 444 THR A N 1
ATOM 3457 C CA . THR A 1 444 ? -107.14900 187.29900 164.16100 1.000 60.26000 444 THR A CA 1
ATOM 3458 C C . THR A 1 444 ? -106.01800 188.01100 164.86600 1.000 60.87000 444 THR A C 1
ATOM 3459 O O . THR A 1 444 ? -106.20900 189.06800 165.42400 1.000 66.91000 444 THR A O 1
ATOM 3463 N N . THR A 1 445 ? -104.83600 187.41900 164.85100 1.000 53.69000 445 THR A N 1
ATOM 3464 C CA . THR A 1 445 ? -103.69300 187.93000 165.57600 1.000 45.80000 445 THR A CA 1
ATOM 3465 C C . THR A 1 445 ? -103.13300 189.04900 164.74800 1.000 51.10000 445 THR A C 1
ATOM 3466 O O . THR A 1 445 ? -103.77300 189.51500 163.84300 1.000 50.31000 445 THR A O 1
ATOM 3470 N N . THR A 1 446 ? -101.96800 189.54200 165.11100 1.000 50.06000 446 THR A N 1
ATOM 3471 C CA . THR A 1 446 ? -101.37500 190.68700 164.44100 1.000 45.47000 446 THR A CA 1
ATOM 3472 C C . THR A 1 446 ? -101.09000 190.39100 162.97400 1.000 43.82000 446 THR A C 1
ATOM 3473 O O . THR A 1 446 ? -101.06600 191.27800 162.15000 1.000 48.06000 446 THR A O 1
ATOM 3477 N N . THR A 1 447 ? -100.79600 189.13900 162.68500 1.000 43.20000 447 THR A N 1
ATOM 3478 C CA . THR A 1 447 ? -100.51500 188.68100 161.34700 1.000 46.35000 447 THR A CA 1
ATOM 3479 C C . THR A 1 447 ? -101.78400 188.69500 160.53900 1.000 44.61000 447 THR A C 1
ATOM 3480 O O . THR A 1 447 ? -102.83900 188.59900 161.11700 1.000 38.94000 447 THR A O 1
ATOM 3484 N N . LYS A 1 448 ? -101.67000 188.87500 159.22000 1.000 50.98000 448 LYS A N 1
ATOM 3485 C CA . LYS A 1 448 ? -102.70700 188.59500 158.22900 1.000 41.30000 448 LYS A CA 1
ATOM 3486 C C . LYS A 1 448 ? -102.08500 187.72400 157.15300 1.000 40.63000 448 LYS A C 1
ATOM 3487 O O . LYS A 1 448 ? -101.06600 188.12400 156.62400 1.000 49.55000 448 LYS A O 1
ATOM 3493 N N . THR A 1 449 ? -102.64500 186.56300 156.77900 1.000 42.55000 449 THR A N 1
ATOM 3494 C CA . THR A 1 449 ? -101.87100 185.78100 155.82700 1.000 41.04000 449 THR A CA 1
ATOM 3495 C C . THR A 1 449 ? -102.80600 184.98800 154.94200 1.000 42.54000 449 THR A C 1
ATOM 3496 O O . THR A 1 449 ? -104.02500 185.10600 155.04400 1.000 42.39000 449 THR A O 1
ATOM 3500 N N . TYR A 1 450 ? -102.19500 184.17100 154.08000 1.000 45.54000 450 TYR A N 1
ATOM 3501 C CA . TYR A 1 450 ? -102.83800 183.22500 153.18100 1.000 42.25000 450 TYR A CA 1
ATOM 3502 C C . TYR A 1 450 ? -102.08100 181.90500 153.28000 1.000 35.81000 450 TYR A C 1
ATOM 3503 O O . TYR A 1 450 ? -100.96000 181.86200 153.78900 1.000 40.83000 450 TYR A O 1
ATOM 3512 N N . ALA A 1 451 ? -102.68800 180.82100 152.79900 1.000 36.08000 451 ALA A N 1
ATOM 3513 C CA . ALA A 1 451 ? -101.94800 179.59600 152.51400 1.000 36.56000 451 ALA A CA 1
ATOM 3514 C C . ALA A 1 451 ? -101.60600 179.55200 151.03300 1.000 44.00000 451 ALA A C 1
ATOM 3515 O O . ALA A 1 451 ? -102.39700 179.99300 150.19000 1.000 50.89000 451 ALA A O 1
ATOM 3517 N N . SER A 1 452 ? -100.43800 179.01100 150.70700 1.000 41.33000 452 SER A N 1
ATOM 3518 C CA . SER A 1 452 ? -99.89000 179.16100 149.36500 1.000 38.11000 452 SER A CA 1
ATOM 3519 C C . SER A 1 452 ? -99.60400 177.82100 148.72400 1.000 42.21000 452 SER A C 1
ATOM 3520 O O . SER A 1 452 ? -99.13000 176.88800 149.37800 1.000 40.69000 452 SER A O 1
ATOM 3523 N N . ARG A 1 453 ? -99.87300 177.75500 147.42900 1.000 39.56000 453 ARG A N 1
ATOM 3524 C CA . ARG A 1 453 ? -99.23100 176.81000 146.53500 1.000 43.48000 453 ARG A CA 1
ATOM 3525 C C . ARG A 1 453 ? -98.44900 177.62900 145.51700 1.000 43.54000 453 ARG A C 1
ATOM 3526 O O . ARG A 1 453 ? -98.96700 178.61700 144.98900 1.000 47.91000 453 ARG A O 1
ATOM 3534 N N . THR A 1 454 ? -97.18800 177.27000 145.29800 1.000 42.33000 454 THR A N 1
ATOM 3535 C CA . THR A 1 454 ? -96.37200 177.84700 144.23600 1.000 39.14000 454 THR A CA 1
ATOM 3536 C C . THR A 1 454 ? -95.91800 176.71000 143.32700 1.000 38.47000 454 THR A C 1
ATOM 3537 O O . THR A 1 454 ? -95.28100 175.75000 143.78400 1.000 43.09000 454 THR A O 1
ATOM 3541 N N . LEU A 1 455 ? -96.24700 176.82000 142.04300 1.000 34.58000 455 LEU A N 1
ATOM 3542 C CA . LEU A 1 455 ? -95.84700 175.84200 141.04600 1.000 31.28000 455 LEU A CA 1
ATOM 3543 C C . LEU A 1 455 ? -94.66600 176.36700 140.23400 1.000 33.51000 455 LEU A C 1
ATOM 3544 O O . LEU A 1 455 ? -94.66500 177.52100 139.78600 1.000 29.65000 455 LEU A O 1
ATOM 3549 N N . LEU A 1 456 ? -93.65700 175.51900 140.07000 1.000 40.55000 456 LEU A N 1
ATOM 3550 C CA . LEU A 1 456 ? -92.47100 175.83400 139.29900 1.000 41.12000 456 LEU A CA 1
ATOM 3551 C C . LEU A 1 456 ? -92.32300 174.85600 138.14700 1.000 43.36000 456 LEU A C 1
ATOM 3552 O O . LEU A 1 456 ? -92.85400 173.73600 138.17600 1.000 41.94000 456 LEU A O 1
ATOM 3557 N N . PHE A 1 457 ? -91.62100 175.32100 137.12700 1.000 41.16000 457 PHE A N 1
ATOM 3558 C CA . PHE A 1 457 ? -91.30600 174.54900 135.93700 1.000 42.77000 457 PHE A CA 1
ATOM 3559 C C . PHE A 1 457 ? -89.81200 174.46500 135.78900 1.000 44.40000 457 PHE A C 1
ATOM 3560 O O . PHE A 1 457 ? -89.12600 175.44800 135.92100 1.000 40.85000 457 PHE A O 1
ATOM 3568 N N . LEU A 1 458 ? -89.33700 173.26200 135.50300 1.000 50.33000 458 LEU A N 1
ATOM 3569 C CA . LEU A 1 458 ? -87.93200 173.00000 135.32400 1.000 49.00000 458 LEU A CA 1
ATOM 3570 C C . LEU A 1 458 ? -87.51200 173.11700 133.86900 1.000 53.39000 458 LEU A C 1
ATOM 3571 O O . LEU A 1 458 ? -87.76100 172.25100 133.06400 1.000 52.23000 458 LEU A O 1
ATOM 3576 N N . LYS A 1 459 ? -86.81100 174.19500 133.57300 1.000 55.01000 459 LYS A N 1
ATOM 3577 C CA . LYS A 1 459 ? -86.29400 174.48200 132.26000 1.000 60.91000 459 LYS A CA 1
ATOM 3578 C C . LYS A 1 459 ? -85.14400 173.54400 131.92300 1.000 60.35000 459 LYS A C 1
ATOM 3579 O O . LYS A 1 459 ? -84.53000 172.97000 132.80300 1.000 51.81000 459 LYS A O 1
ATOM 3585 N N . ASP A 1 460 ? -84.82900 173.39900 130.64500 1.000 65.86000 460 ASP A N 1
ATOM 3586 C CA . ASP A 1 460 ? -83.95200 172.33300 130.19200 1.000 68.86000 460 ASP A CA 1
ATOM 3587 C C . ASP A 1 460 ? -82.55300 172.45400 130.80300 1.000 65.88000 460 ASP A C 1
ATOM 3588 O O . ASP A 1 460 ? -81.80000 171.48500 130.84700 1.000 66.25000 460 ASP A O 1
ATOM 3593 N N . ASP A 1 461 ? -82.21200 173.64500 131.27800 1.000 62.94000 461 ASP A N 1
ATOM 3594 C CA . ASP A 1 461 ? -80.88300 173.91500 131.82900 1.000 62.37000 461 ASP A CA 1
ATOM 3595 C C . ASP A 1 461 ? -80.72800 173.66900 133.32800 1.000 59.96000 461 ASP A C 1
ATOM 3596 O O . ASP A 1 461 ? -79.72400 174.03600 133.90600 1.000 59.65000 461 ASP A O 1
ATOM 3601 N N . GLY A 1 462 ? -81.72300 173.06700 133.96000 1.000 62.39000 462 GLY A N 1
ATOM 3602 C CA . GLY A 1 462 ? -81.58900 172.72700 135.36000 1.000 56.52000 462 GLY A CA 1
ATOM 3603 C C . GLY A 1 462 ? -82.01000 173.75200 136.38500 1.000 48.79000 462 GLY A C 1
ATOM 3604 O O . GLY A 1 462 ? -81.65700 173.64700 137.55400 1.000 49.89000 462 GLY A O 1
ATOM 3605 N N . THR A 1 463 ? -82.74000 174.75600 135.95200 1.000 46.29000 463 THR A N 1
ATOM 3606 C CA . THR A 1 463 ? -83.22500 175.73900 136.88000 1.000 41.49000 463 THR A CA 1
ATOM 3607 C C . THR A 1 463 ? -84.73000 175.68400 136.86300 1.000 42.39000 463 THR A C 1
ATOM 3608 O O . THR A 1 463 ? -85.31100 175.16600 135.94500 1.000 49.08000 463 THR A O 1
ATOM 3612 N N . LEU A 1 464 ? -85.34600 176.16600 137.92400 1.000 40.62000 464 LEU A N 1
ATOM 3613 C CA . LEU A 1 464 ? -86.77900 176.17900 138.05100 1.000 44.91000 464 LEU A CA 1
ATOM 3614 C C . LEU A 1 464 ? -87.22300 177.57700 137.79300 1.000 40.36000 464 LEU A C 1
ATOM 3615 O O . LEU A 1 464 ? -86.56800 178.49300 138.19900 1.000 32.63000 464 LEU A O 1
ATOM 3620 N N . LYS A 1 465 ? -88.32900 177.74200 137.09600 1.000 44.19000 465 LYS A N 1
ATOM 3621 C CA . LYS A 1 465 ? -88.97400 179.03100 137.00300 1.000 36.83000 465 LYS A CA 1
ATOM 3622 C C . LYS A 1 465 ? -90.35300 179.01200 137.64700 1.000 39.43000 465 LYS A C 1
ATOM 3623 O O . LYS A 1 465 ? -91.12400 178.11200 137.40100 1.000 39.70000 465 LYS A O 1
ATOM 3629 N N . PRO A 1 466 ? -90.62300 180.06100 138.54200 1.000 35.20000 466 PRO A N 1
ATOM 3630 C CA . PRO A 1 466 ? -91.99300 180.02800 139.08500 1.000 35.74000 466 PRO A CA 1
ATOM 3631 C C . PRO A 1 466 ? -93.09700 180.38300 138.08600 1.000 36.15000 466 PRO A C 1
ATOM 3632 O O . PRO A 1 466 ? -92.97400 181.32800 137.35100 1.000 35.09000 466 PRO A O 1
ATOM 3636 N N . LEU A 1 467 ? -94.17600 179.61400 138.08900 1.000 43.84000 467 LEU A N 1
ATOM 3637 C CA . LEU A 1 467 ? -95.27900 179.83300 137.15700 1.000 43.92000 467 LEU A CA 1
ATOM 3638 C C . LEU A 1 467 ? -96.45300 180.60500 137.75300 1.000 43.35000 467 LEU A C 1
ATOM 3639 O O . LEU A 1 467 ? -96.90800 181.59700 137.16800 1.000 49.94000 467 LEU A O 1
ATOM 3644 N N . VAL A 1 468 ? -96.98500 180.14800 138.88600 1.000 41.03000 468 VAL A N 1
ATOM 3645 C CA . VAL A 1 468 ? -98.22500 180.69200 139.41500 1.000 40.00000 468 VAL A CA 1
ATOM 3646 C C . VAL A 1 468 ? -98.17700 180.59200 140.92600 1.000 40.53000 468 VAL A C 1
ATOM 3647 O O . VAL A 1 468 ? -97.59100 179.66600 141.48700 1.000 33.59000 468 VAL A O 1
ATOM 3651 N N . ILE A 1 469 ? -98.76000 181.57500 141.59200 1.000 43.89000 469 ILE A N 1
ATOM 3652 C CA . ILE A 1 469 ? -98.90100 181.53700 143.03400 1.000 40.46000 469 ILE A CA 1
ATOM 3653 C C . ILE A 1 469 ? -100.38400 181.67600 143.35700 1.000 37.50000 469 ILE A C 1
ATOM 3654 O O . ILE A 1 469 ? -101.04200 182.63200 142.91800 1.000 45.44000 469 ILE A O 1
ATOM 3659 N N . GLU A 1 470 ? -100.91500 180.71100 144.10000 1.000 42.74000 470 GLU A N 1
ATOM 3660 C CA . GLU A 1 470 ? -102.29300 180.72000 144.55600 1.000 44.83000 470 GLU A CA 1
ATOM 3661 C C . GLU A 1 470 ? -102.30300 180.99100 146.05300 1.000 43.63000 470 GLU A C 1
ATOM 3662 O O . GLU A 1 470 ? -101.55800 180.34500 146.80200 1.000 36.71000 470 GLU A O 1
ATOM 3668 N N . LEU A 1 471 ? -103.13900 181.94100 146.48400 1.000 47.68000 471 LEU A N 1
ATOM 3669 C CA . LEU A 1 471 ? -103.16400 182.42100 147.86800 1.000 38.16000 471 LEU A CA 1
ATOM 3670 C C . LEU A 1 471 ? -104.56200 182.21300 148.42900 1.000 36.81000 471 LEU A C 1
ATOM 3671 O O . LEU A 1 471 ? -105.46300 183.00700 148.15100 1.000 45.24000 471 LEU A O 1
ATOM 3676 N N . SER A 1 472 ? -104.72900 181.18000 149.25100 1.000 36.98000 472 SER A N 1
ATOM 3677 C CA . SER A 1 472 ? -106.04800 180.77200 149.71200 1.000 39.02000 472 SER A CA 1
ATOM 3678 C C . SER A 1 472 ? -106.36400 181.26800 151.12100 1.000 43.00000 472 SER A C 1
ATOM 3679 O O . SER A 1 472 ? -105.48800 181.35200 151.98500 1.000 41.49000 472 SER A O 1
ATOM 3682 N N . LEU A 1 473 ? -107.59800 181.66800 151.33700 1.000 47.38000 473 LEU A N 1
ATOM 3683 C CA . LEU A 1 473 ? -108.00400 182.20200 152.60700 1.000 47.98000 473 LEU A CA 1
ATOM 3684 C C . LEU A 1 473 ? -109.09000 181.26200 153.00700 1.000 43.23000 473 LEU A C 1
ATOM 3685 O O . LEU A 1 473 ? -109.67200 180.64600 152.14100 1.000 48.27000 473 LEU A O 1
ATOM 3690 N N . PRO A 1 474 ? -109.35100 181.14000 154.37900 1.000 39.90000 474 PRO A N 1
ATOM 3691 C CA . PRO A 1 474 ? -110.40000 180.16400 154.68800 1.000 43.34000 474 PRO A CA 1
ATOM 3692 C C . PRO A 1 474 ? -111.70900 180.67600 154.17900 1.000 52.93000 474 PRO A C 1
ATOM 3693 O O . PRO A 1 474 ? -111.84900 181.84900 153.98800 1.000 59.13000 474 PRO A O 1
ATOM 3697 N N . HIS A 1 475 ? -112.66900 179.80800 153.95700 1.000 54.57000 475 HIS A N 1
ATOM 3698 C CA . HIS A 1 475 ? -113.91900 180.22100 153.36800 1.000 56.41000 475 HIS A CA 1
ATOM 3699 C C . HIS A 1 475 ? -114.50900 181.19300 154.32300 1.000 50.31000 475 HIS A C 1
ATOM 3700 O O . HIS A 1 475 ? -114.22500 181.10600 155.50000 1.000 46.27000 475 HIS A O 1
ATOM 3707 N N . PRO A 1 476 ? -115.32000 182.19200 153.76800 1.000 54.68000 476 PRO A N 1
ATOM 3708 C CA . PRO A 1 476 ? -115.72800 183.20700 154.73300 1.000 56.92000 476 PRO A CA 1
ATOM 3709 C C . PRO A 1 476 ? -116.93800 182.82700 155.52200 1.000 47.28000 476 PRO A C 1
ATOM 3710 O O . PRO A 1 476 ? -117.35700 183.61200 156.34600 1.000 46.74000 476 PRO A O 1
ATOM 3714 N N . ASN A 1 477 ? -117.51600 181.66900 155.25200 1.000 54.12000 477 ASN A N 1
ATOM 3715 C CA . ASN A 1 477 ? -118.64700 181.18700 156.03400 1.000 59.72000 477 ASN A CA 1
ATOM 3716 C C . ASN A 1 477 ? -118.20500 180.19900 157.06200 1.000 57.91000 477 ASN A C 1
ATOM 3717 O O . ASN A 1 477 ? -119.01500 179.60400 157.73100 1.000 45.67000 477 ASN A O 1
ATOM 3722 N N . GLY A 1 478 ? -116.90500 180.01400 157.16800 1.000 59.57000 478 GLY A N 1
ATOM 3723 C CA . GLY A 1 478 ? -116.34800 179.06900 158.10100 1.000 57.17000 478 GLY A CA 1
ATOM 3724 C C . GLY A 1 478 ? -115.51100 178.02000 157.42800 1.000 57.11000 478 GLY A C 1
ATOM 3725 O O . GLY A 1 478 ? -115.57100 177.82100 156.24200 1.000 56.66000 478 GLY A O 1
ATOM 3726 N N . ASP A 1 479 ? -114.71600 177.34100 158.22300 1.000 60.78000 479 ASP A N 1
ATOM 3727 C CA . ASP A 1 479 ? -113.74500 176.41300 157.71100 1.000 61.01000 479 ASP A CA 1
ATOM 3728 C C . ASP A 1 479 ? -114.42100 175.28000 157.01000 1.000 63.78000 479 ASP A C 1
ATOM 3729 O O . ASP A 1 479 ? -113.87700 174.72000 156.09500 1.000 60.78000 479 ASP A O 1
ATOM 3734 N N . LYS A 1 480 ? -115.60200 174.92200 157.47300 1.000 69.00000 480 LYS A N 1
ATOM 3735 C CA . LYS A 1 480 ? -116.30300 173.74800 156.99200 1.000 65.30000 480 LYS A CA 1
ATOM 3736 C C . LYS A 1 480 ? -116.62800 173.79300 155.52100 1.000 65.01000 480 LYS A C 1
ATOM 3737 O O . LYS A 1 480 ? -116.80000 172.76500 154.91600 1.000 60.62000 480 LYS A O 1
ATOM 3743 N N . PHE A 1 481 ? -116.83200 174.97500 154.96900 1.000 68.50000 481 PHE A N 1
ATOM 3744 C CA . PHE A 1 481 ? -117.32700 175.08700 153.61500 1.000 62.85000 481 PHE A CA 1
ATOM 3745 C C . PHE A 1 481 ? -116.31500 175.19600 152.52000 1.000 57.90000 481 PHE A C 1
ATOM 3746 O O . PHE A 1 481 ? -116.68200 175.11800 151.36900 1.000 51.62000 481 PHE A O 1
ATOM 3754 N N . GLY A 1 482 ? -115.05000 175.38900 152.85500 1.000 59.20000 482 GLY A N 1
ATOM 3755 C CA . GLY A 1 482 ? -114.04200 175.48900 151.82500 1.000 56.28000 482 GLY A CA 1
ATOM 3756 C C . GLY A 1 482 ? -112.96900 176.51200 152.04200 1.000 56.13000 482 GLY A C 1
ATOM 3757 O O . GLY A 1 482 ? -112.64900 176.85100 153.15500 1.000 56.05000 482 GLY A O 1
ATOM 3758 N N . ALA A 1 483 ? -112.37400 176.95300 150.94000 1.000 55.56000 483 ALA A N 1
ATOM 3759 C CA . ALA A 1 483 ? -111.43400 178.05900 150.91200 1.000 49.91000 483 ALA A CA 1
ATOM 3760 C C . ALA A 1 483 ? -111.71900 178.95800 149.74300 1.000 46.63000 483 ALA A C 1
ATOM 3761 O O . ALA A 1 483 ? -111.98600 178.47700 148.68400 1.000 54.44000 483 ALA A O 1
ATOM 3763 N N . VAL A 1 484 ? -111.62300 180.26100 149.92800 1.000 42.78000 484 VAL A N 1
ATOM 3764 C CA . VAL A 1 484 ? -111.71500 181.24700 148.85600 1.000 46.07000 484 VAL A CA 1
ATOM 3765 C C . VAL A 1 484 ? -110.31400 181.67500 148.44600 1.000 47.12000 484 VAL A C 1
ATOM 3766 O O . VAL A 1 484 ? -109.59400 182.29500 149.23900 1.000 49.27000 484 VAL A O 1
ATOM 3770 N N . SER A 1 485 ? -109.94300 181.39800 147.18900 1.000 41.11000 485 SER A N 1
ATOM 3771 C CA . SER A 1 485 ? -108.57600 181.58800 146.72200 1.000 44.85000 485 SER A CA 1
ATOM 3772 C C . SER A 1 485 ? -108.49800 182.58700 145.57300 1.000 44.88000 485 SER A C 1
ATOM 3773 O O . SER A 1 485 ? -109.44400 182.75400 144.79700 1.000 46.02000 485 SER A O 1
ATOM 3776 N N . GLU A 1 486 ? -107.34500 183.24300 145.46900 1.000 48.16000 486 GLU A N 1
ATOM 3777 C CA . GLU A 1 486 ? -107.08500 184.23700 144.43800 1.000 47.74000 486 GLU A CA 1
ATOM 3778 C C . GLU A 1 486 ? -105.68200 183.97300 143.91000 1.000 49.26000 486 GLU A C 1
ATOM 3779 O O . GLU A 1 486 ? -104.71800 184.05900 144.67100 1.000 47.61000 486 GLU A O 1
ATOM 3785 N N . VAL A 1 487 ? -105.55600 183.63600 142.62500 1.000 49.25000 487 VAL A N 1
ATOM 3786 C CA . VAL A 1 487 ? -104.28900 183.20600 142.03700 1.000 42.66000 487 VAL A CA 1
ATOM 3787 C C . VAL A 1 487 ? -103.54700 184.41900 141.48700 1.000 43.42000 487 VAL A C 1
ATOM 3788 O O . VAL A 1 487 ? -104.16000 185.30400 140.88800 1.000 42.50000 487 VAL A O 1
ATOM 3792 N N . TYR A 1 488 ? -102.22800 184.48300 141.68700 1.000 44.74000 488 TYR A N 1
ATOM 3793 C CA . TYR A 1 488 ? -101.41500 185.53400 141.07500 1.000 39.62000 488 TYR A CA 1
ATOM 3794 C C . TYR A 1 488 ? -100.31600 184.91100 140.22700 1.000 46.01000 488 TYR A C 1
ATOM 3795 O O . TYR A 1 488 ? -99.84700 183.79900 140.49200 1.000 46.64000 488 TYR A O 1
ATOM 3804 N N . THR A 1 489 ? -99.97500 185.57400 139.12400 1.000 44.61000 489 THR A N 1
ATOM 3805 C CA . THR A 1 489 ? -98.99300 185.07700 138.16000 1.000 46.15000 489 THR A CA 1
ATOM 3806 C C . THR A 1 489 ? -98.16300 186.19100 137.60300 1.000 50.51000 489 THR A C 1
ATOM 3807 O O . THR A 1 489 ? -98.53500 187.34400 137.70300 1.000 50.80000 489 THR A O 1
ATOM 3811 N N . PRO A 1 490 ? -96.97300 185.78900 136.97400 1.000 51.19000 490 PRO A N 1
ATOM 3812 C CA . PRO A 1 490 ? -96.13700 186.91200 136.53700 1.000 51.23000 490 PRO A CA 1
ATOM 3813 C C . PRO A 1 490 ? -96.78400 187.75000 135.45900 1.000 57.24000 490 PRO A C 1
ATOM 3814 O O . PRO A 1 490 ? -97.29900 187.20500 134.49900 1.000 65.16000 490 PRO A O 1
ATOM 3818 N N . GLY A 1 491 ? -96.70900 189.06500 135.58600 1.000 48.55000 491 GLY A N 1
ATOM 3819 C CA . GLY A 1 491 ? -97.36000 189.93400 134.64200 1.000 58.86000 491 GLY A CA 1
ATOM 3820 C C . GLY A 1 491 ? -96.66700 191.25600 134.47100 1.000 67.37000 491 GLY A C 1
ATOM 3821 O O . GLY A 1 491 ? -95.83800 191.61600 135.28800 1.000 64.09000 491 GLY A O 1
ATOM 3822 N N . GLU A 1 492 ? -96.98200 191.95800 133.38400 1.000 74.60000 492 GLU A N 1
ATOM 3823 C CA . GLU A 1 492 ? -96.45800 193.29100 133.11900 1.000 67.16000 492 GLU A CA 1
ATOM 3824 C C . GLU A 1 492 ? -97.22300 194.39000 133.82900 1.000 61.84000 492 GLU A C 1
ATOM 3825 O O . GLU A 1 492 ? -98.41200 194.28000 134.03300 1.000 64.50000 492 GLU A O 1
ATOM 3831 N N . GLY A 1 493 ? -96.55500 195.43100 134.29800 1.000 55.89000 493 GLY A N 1
ATOM 3832 C CA . GLY A 1 493 ? -97.25600 196.48100 135.02000 1.000 48.23000 493 GLY A CA 1
ATOM 3833 C C . GLY A 1 493 ? -97.46600 196.30700 136.51000 1.000 54.20000 493 GLY A C 1
ATOM 3834 O O . GLY A 1 493 ? -96.69500 195.65900 137.16200 1.000 62.95000 493 GLY A O 1
ATOM 3835 N N . VAL A 1 494 ? -98.51100 196.91600 137.05200 1.000 56.03000 494 VAL A N 1
ATOM 3836 C CA . VAL A 1 494 ? -98.80100 196.85400 138.47700 1.000 49.82000 494 VAL A CA 1
ATOM 3837 C C . VAL A 1 494 ? -98.98000 195.41200 138.81900 1.000 58.06000 494 VAL A C 1
ATOM 3838 O O . VAL A 1 494 ? -98.61100 194.95300 139.88500 1.000 55.22000 494 VAL A O 1
ATOM 3842 N N . TYR A 1 495 ? -99.55600 194.68400 137.89400 1.000 64.63000 495 TYR A N 1
ATOM 3843 C CA . TYR A 1 495 ? -99.86100 193.30500 138.13800 1.000 61.89000 495 TYR A CA 1
ATOM 3844 C C . TYR A 1 495 ? -98.56500 192.60900 138.46600 1.000 63.68000 495 TYR A C 1
ATOM 3845 O O . TYR A 1 495 ? -98.56800 191.59200 139.12100 1.000 62.02000 495 TYR A O 1
ATOM 3854 N N . ASP A 1 496 ? -97.46200 193.14800 137.97400 1.000 64.46000 496 ASP A N 1
ATOM 3855 C CA . ASP A 1 496 ? -96.12500 192.72400 138.34900 1.000 59.55000 496 ASP A CA 1
ATOM 3856 C C . ASP A 1 496 ? -95.90600 192.98000 139.81800 1.000 54.90000 496 ASP A C 1
ATOM 3857 O O . ASP A 1 496 ? -95.30100 192.18900 140.50800 1.000 53.01000 496 ASP A O 1
ATOM 3862 N N . SER A 1 497 ? -96.40700 194.10900 140.28200 1.000 51.58000 497 SER A N 1
ATOM 3863 C CA . SER A 1 497 ? -96.30900 194.49900 141.67000 1.000 49.25000 497 SER A CA 1
ATOM 3864 C C . SER A 1 497 ? -97.03400 193.53900 142.59800 1.000 58.11000 497 SER A C 1
ATOM 3865 O O . SER A 1 497 ? -96.60800 193.30700 143.71600 1.000 50.05000 497 SER A O 1
ATOM 3868 N N . LEU A 1 498 ? -98.16200 193.01000 142.15900 1.000 60.87000 498 LEU A N 1
ATOM 3869 C CA . LEU A 1 498 ? -98.82600 191.95900 142.89900 1.000 51.14000 498 LEU A CA 1
ATOM 3870 C C . LEU A 1 498 ? -97.96200 190.70900 142.99600 1.000 51.66000 498 LEU A C 1
ATOM 3871 O O . LEU A 1 498 ? -97.84000 190.12900 144.04800 1.000 51.28000 498 LEU A O 1
ATOM 3876 N N . TRP A 1 499 ? -97.33400 190.30500 141.90700 1.000 49.47000 499 TRP A N 1
ATOM 3877 C CA . TRP A 1 499 ? -96.49800 189.11200 141.91300 1.000 50.11000 499 TRP A CA 1
ATOM 3878 C C . TRP A 1 499 ? -95.37600 189.22000 142.94600 1.000 47.49000 499 TRP A C 1
ATOM 3879 O O . TRP A 1 499 ? -95.01000 188.22100 143.57900 1.000 45.59000 499 TRP A O 1
ATOM 3890 N N . GLN A 1 500 ? -94.83200 190.42500 143.15300 1.000 49.51000 500 GLN A N 1
ATOM 3891 C CA . GLN A 1 500 ? -93.83600 190.57100 144.20700 1.000 51.20000 500 GLN A CA 1
ATOM 3892 C C . GLN A 1 500 ? -94.44700 190.39300 145.59100 1.000 48.17000 500 GLN A C 1
ATOM 3893 O O . GLN A 1 500 ? -93.78300 189.85600 146.48800 1.000 44.20000 500 GLN A O 1
ATOM 3899 N N . LEU A 1 501 ? -95.69700 190.81000 145.78800 1.000 52.94000 501 LEU A N 1
ATOM 3900 C CA . LEU A 1 501 ? -96.34600 190.56000 147.07100 1.000 51.57000 501 LEU A CA 1
ATOM 3901 C C . LEU A 1 501 ? -96.65200 189.08600 147.26300 1.000 48.81000 501 LEU A C 1
ATOM 3902 O O . LEU A 1 501 ? -96.48600 188.55000 148.36800 1.000 46.81000 501 LEU A O 1
ATOM 3907 N N . ALA A 1 502 ? -97.12500 188.42400 146.20500 1.000 45.08000 502 ALA A N 1
ATOM 3908 C CA . ALA A 1 502 ? -97.36500 186.98500 146.28800 1.000 49.02000 502 ALA A CA 1
ATOM 3909 C C . ALA A 1 502 ? -96.08900 186.23800 146.67100 1.000 42.39000 502 ALA A C 1
ATOM 3910 O O . ALA A 1 502 ? -96.12200 185.28300 147.45900 1.000 35.76000 502 ALA A O 1
ATOM 3912 N N . LYS A 1 503 ? -94.94900 186.68300 146.15100 1.000 40.00000 503 LYS A N 1
ATOM 3913 C CA . LYS A 1 503 ? -93.68700 186.11400 146.58800 1.000 39.27000 503 LYS A CA 1
ATOM 3914 C C . LYS A 1 503 ? -93.35500 186.45700 148.04500 1.000 48.02000 503 LYS A C 1
ATOM 3915 O O . LYS A 1 503 ? -92.63000 185.69600 148.69700 1.000 50.11000 503 LYS A O 1
ATOM 3921 N N . ALA A 1 504 ? -93.85900 187.56600 148.58900 1.000 46.84000 504 ALA A N 1
ATOM 3922 C CA . ALA A 1 504 ? -93.56700 187.80300 149.99300 1.000 39.70000 504 ALA A CA 1
ATOM 3923 C C . ALA A 1 504 ? -94.50500 187.01300 150.90000 1.000 43.53000 504 ALA A C 1
ATOM 3924 O O . ALA A 1 504 ? -94.10500 186.60500 152.00200 1.000 46.53000 504 ALA A O 1
ATOM 3926 N N . PHE A 1 505 ? -95.73400 186.74100 150.45200 1.000 42.92000 505 PHE A N 1
ATOM 3927 C CA . PHE A 1 505 ? -96.61200 185.91000 151.27500 1.000 44.92000 505 PHE A CA 1
ATOM 3928 C C . PHE A 1 505 ? -96.21300 184.43100 151.25600 1.000 44.20000 505 PHE A C 1
ATOM 3929 O O . PHE A 1 505 ? -96.58200 183.68500 152.17700 1.000 41.14000 505 PHE A O 1
ATOM 3937 N N . VAL A 1 506 ? -95.48400 183.97800 150.23100 1.000 42.37000 506 VAL A N 1
ATOM 3938 C CA . VAL A 1 506 ? -94.96900 182.61900 150.30300 1.000 37.74000 506 VAL A CA 1
ATOM 3939 C C . VAL A 1 506 ? -93.75000 182.58000 151.20300 1.000 40.31000 506 VAL A C 1
ATOM 3940 O O . VAL A 1 506 ? -93.54000 181.59600 151.92900 1.000 42.57000 506 VAL A O 1
ATOM 3944 N N . GLY A 1 507 ? -92.94800 183.65700 151.18200 1.000 41.72000 507 GLY A N 1
ATOM 3945 C CA . GLY A 1 507 ? -91.87000 183.79000 152.14700 1.000 42.89000 507 GLY A CA 1
ATOM 3946 C C . GLY A 1 507 ? -92.34800 183.63100 153.58200 1.000 39.95000 507 GLY A C 1
ATOM 3947 O O . GLY A 1 507 ? -91.70300 182.95200 154.38900 1.000 41.67000 507 GLY A O 1
ATOM 3948 N N . VAL A 1 508 ? -93.49500 184.23300 153.91900 1.000 34.62000 508 VAL A N 1
ATOM 3949 C CA . VAL A 1 508 ? -93.98500 184.15100 155.29100 1.000 36.86000 508 VAL A CA 1
ATOM 3950 C C . VAL A 1 508 ? -94.39800 182.72700 155.61900 1.000 33.80000 508 VAL A C 1
ATOM 3951 O O . VAL A 1 508 ? -93.98700 182.16800 156.64000 1.000 32.81000 508 VAL A O 1
ATOM 3955 N N . ASN A 1 509 ? -95.21000 182.11900 154.75400 1.000 32.78000 509 ASN A N 1
ATOM 3956 C CA . ASN A 1 509 ? -95.48000 180.69400 154.88300 1.000 34.92000 509 ASN A CA 1
ATOM 3957 C C . ASN A 1 509 ? -94.18100 179.91500 155.03100 1.000 44.91000 509 ASN A C 1
ATOM 3958 O O . ASN A 1 509 ? -94.05800 179.07200 155.92500 1.000 48.06000 509 ASN A O 1
ATOM 3963 N N . ASP A 1 510 ? -93.19500 180.17600 154.16200 1.000 42.45000 510 ASP A N 1
ATOM 3964 C CA . ASP A 1 510 ? -91.98600 179.35200 154.19100 1.000 37.05000 510 ASP A CA 1
ATOM 3965 C C . ASP A 1 510 ? -91.20900 179.55900 155.49000 1.000 39.03000 510 ASP A C 1
ATOM 3966 O O . ASP A 1 510 ? -90.98900 178.60300 156.25000 1.000 39.91000 510 ASP A O 1
ATOM 3971 N N . SER A 1 511 ? -90.79000 180.79800 155.77800 1.000 38.26000 511 SER A N 1
ATOM 3972 C CA . SER A 1 511 ? -89.91100 180.97600 156.93000 1.000 47.13000 511 SER A CA 1
ATOM 3973 C C . SER A 1 511 ? -90.59700 180.54100 158.22200 1.000 39.62000 511 SER A C 1
ATOM 3974 O O . SER A 1 511 ? -89.91800 180.08900 159.15800 1.000 44.51000 511 SER A O 1
ATOM 3977 N N . GLY A 1 512 ? -91.93800 180.59800 158.26100 1.000 31.63000 512 GLY A N 1
ATOM 3978 C CA . GLY A 1 512 ? -92.67500 180.01500 159.37700 1.000 33.27000 512 GLY A CA 1
ATOM 3979 C C . GLY A 1 512 ? -92.55700 178.50000 159.43800 1.000 35.15000 512 GLY A C 1
ATOM 3980 O O . GLY A 1 512 ? -92.41100 177.91600 160.52000 1.000 30.58000 512 GLY A O 1
ATOM 3981 N N . ASN A 1 513 ? -92.62000 177.83700 158.28300 1.000 39.15000 513 ASN A N 1
ATOM 3982 C CA . ASN A 1 513 ? -92.38600 176.40100 158.23600 1.000 41.61000 513 ASN A CA 1
ATOM 3983 C C . ASN A 1 513 ? -90.93300 176.07900 158.54900 1.000 38.60000 513 ASN A C 1
ATOM 3984 O O . ASN A 1 513 ? -90.61700 175.00000 159.06300 1.000 36.01000 513 ASN A O 1
ATOM 3989 N N . HIS A 1 514 ? -90.04100 177.01100 158.25000 1.000 37.25000 514 HIS A N 1
ATOM 3990 C CA . HIS A 1 514 ? -88.63800 176.80100 158.53200 1.000 34.48000 514 HIS A CA 1
ATOM 3991 C C . HIS A 1 514 ? -88.37400 176.78800 160.03200 1.000 35.36000 514 HIS A C 1
ATOM 3992 O O . HIS A 1 514 ? -87.91300 175.78000 160.57500 1.000 39.40000 514 HIS A O 1
ATOM 3999 N N . GLN A 1 515 ? -88.66100 177.90300 160.72300 1.000 37.92000 515 GLN A N 1
ATOM 4000 C CA . GLN A 1 515 ? -88.39900 177.98600 162.16300 1.000 41.44000 515 GLN A CA 1
ATOM 4001 C C . GLN A 1 515 ? -89.06000 176.84400 162.92100 1.000 43.82000 515 GLN A C 1
ATOM 4002 O O . GLN A 1 515 ? -88.40000 176.09400 163.64800 1.000 41.58000 515 GLN A O 1
ATOM 4008 N N . LEU A 1 516 ? -90.37200 176.69700 162.73500 1.000 42.75000 516 LEU A N 1
ATOM 4009 C CA . LEU A 1 516 ? -91.19400 175.81800 163.55600 1.000 34.43000 516 LEU A CA 1
ATOM 4010 C C . LEU A 1 516 ? -90.94100 174.34100 163.26200 1.000 35.49000 516 LEU A C 1
ATOM 4011 O O . LEU A 1 516 ? -90.74400 173.54000 164.18200 1.000 33.23000 516 LEU A O 1
ATOM 4016 N N . ILE A 1 517 ? -91.05400 173.95800 162.00300 1.000 36.78000 517 ILE A N 1
ATOM 4017 C CA . ILE A 1 517 ? -90.91500 172.56900 161.68500 1.000 31.71000 517 ILE A CA 1
ATOM 4018 C C . ILE A 1 517 ? -89.50600 172.20700 161.36100 1.000 33.17000 517 ILE A C 1
ATOM 4019 O O . ILE A 1 517 ? -88.94100 171.31500 161.96600 1.000 41.47000 517 ILE A O 1
ATOM 4024 N N . SER A 1 518 ? -88.93300 172.90800 160.40300 1.000 33.97000 518 SER A N 1
ATOM 4025 C CA . SER A 1 518 ? -87.65400 172.49300 159.91900 1.000 33.39000 518 SER A CA 1
ATOM 4026 C C . SER A 1 518 ? -86.64100 172.60100 161.02000 1.000 45.36000 518 SER A C 1
ATOM 4027 O O . SER A 1 518 ? -85.98100 171.63400 161.30400 1.000 47.21000 518 SER A O 1
ATOM 4030 N N . HIS A 1 519 ? -86.58100 173.73300 161.70800 1.000 43.55000 519 HIS A N 1
ATOM 4031 C CA . HIS A 1 519 ? -85.51300 173.91500 162.66900 1.000 35.45000 519 HIS A CA 1
ATOM 4032 C C . HIS A 1 519 ? -85.91700 173.44500 164.03900 1.000 33.61000 519 HIS A C 1
ATOM 4033 O O . HIS A 1 519 ? -85.23400 172.61900 164.59800 1.000 37.65000 519 HIS A O 1
ATOM 4040 N N . TRP A 1 520 ? -87.01700 173.93900 164.57900 1.000 35.26000 520 TRP A N 1
ATOM 4041 C CA . TRP A 1 520 ? -87.41900 173.51600 165.90900 1.000 36.31000 520 TRP A CA 1
ATOM 4042 C C . TRP A 1 520 ? -87.99700 172.10800 166.13000 1.000 38.31000 520 TRP A C 1
ATOM 4043 O O . TRP A 1 520 ? -87.52800 171.40000 166.98700 1.000 37.03000 520 TRP A O 1
ATOM 4054 N N . MET A 1 521 ? -89.00800 171.71300 165.38100 1.000 40.49000 521 MET A N 1
ATOM 4055 C CA . MET A 1 521 ? -89.62500 170.42500 165.60300 1.000 38.24000 521 MET A CA 1
ATOM 4056 C C . MET A 1 521 ? -88.73500 169.26800 165.24500 1.000 40.80000 521 MET A C 1
ATOM 4057 O O . MET A 1 521 ? -88.70700 168.27800 165.93900 1.000 45.63000 521 MET A O 1
ATOM 4062 N N . GLN A 1 522 ? -88.07300 169.37100 164.10800 1.000 37.17000 522 GLN A N 1
ATOM 4063 C CA . GLN A 1 522 ? -87.23700 168.29900 163.58000 1.000 36.61000 522 GLN A CA 1
ATOM 4064 C C . GLN A 1 522 ? -85.95000 168.02400 164.28900 1.000 39.78000 522 GLN A C 1
ATOM 4065 O O . GLN A 1 522 ? -85.48800 166.90500 164.33000 1.000 44.91000 522 GLN A O 1
ATOM 4071 N N . THR A 1 523 ? -85.32200 169.07600 164.75800 1.000 40.81000 523 THR A N 1
ATOM 4072 C CA . THR A 1 523 ? -84.00300 168.97400 165.29100 1.000 37.26000 523 THR A CA 1
ATOM 4073 C C . THR A 1 523 ? -83.99700 169.22700 166.76700 1.000 38.08000 523 THR A C 1
ATOM 4074 O O . THR A 1 523 ? -83.71300 168.34600 167.54600 1.000 41.07000 523 THR A O 1
ATOM 4078 N N . HIS A 1 524 ? -84.34100 170.43800 167.15800 1.000 36.66000 524 HIS A N 1
ATOM 4079 C CA . HIS A 1 524 ? -84.22400 170.80700 168.53900 1.000 33.72000 524 HIS A CA 1
ATOM 4080 C C . HIS A 1 524 ? -85.13000 169.99300 169.42600 1.000 36.94000 524 HIS A C 1
ATOM 4081 O O . HIS A 1 524 ? -84.70500 169.52400 170.45200 1.000 38.35000 524 HIS A O 1
ATOM 4088 N N . ALA A 1 525 ? -86.37700 169.81900 169.04000 1.000 39.49000 525 ALA A N 1
ATOM 4089 C CA . ALA A 1 525 ? -87.34000 169.21900 169.94400 1.000 40.15000 525 ALA A CA 1
ATOM 4090 C C . ALA A 1 525 ? -87.45300 167.71900 169.84900 1.000 36.33000 525 ALA A C 1
ATOM 4091 O O . ALA A 1 525 ? -87.94600 167.07300 170.76000 1.000 40.77000 525 ALA A O 1
ATOM 4093 N N . SER A 1 526 ? -87.01800 167.17000 168.73000 1.000 42.35000 526 SER A N 1
ATOM 4094 C CA . SER A 1 526 ? -87.13600 165.75900 168.48800 1.000 48.53000 526 SER A CA 1
ATOM 4095 C C . SER A 1 526 ? -85.89600 164.99800 168.83000 1.000 41.55000 526 SER A C 1
ATOM 4096 O O . SER A 1 526 ? -85.93400 163.82100 169.02800 1.000 36.50000 526 SER A O 1
ATOM 4099 N N . ILE A 1 527 ? -84.77400 165.67600 168.86500 1.000 34.17000 527 ILE A N 1
ATOM 4100 C CA . ILE A 1 527 ? -83.55400 165.08400 169.35400 1.000 34.44000 527 ILE A CA 1
ATOM 4101 C C . ILE A 1 527 ? -83.60000 164.80300 170.84200 1.000 34.45000 527 ILE A C 1
ATOM 4102 O O . ILE A 1 527 ? -83.10000 163.79700 171.30200 1.000 36.15000 527 ILE A O 1
ATOM 4107 N N . GLU A 1 528 ? -84.19200 165.70100 171.59800 1.000 38.49000 528 GLU A N 1
ATOM 4108 C CA . GLU A 1 528 ? -83.98100 165.70000 173.00900 1.000 42.51000 528 GLU A CA 1
ATOM 4109 C C . GLU A 1 528 ? -84.40600 164.39200 173.59200 1.000 40.38000 528 GLU A C 1
ATOM 4110 O O . GLU A 1 528 ? -83.72300 163.86700 174.42300 1.000 36.76000 528 GLU A O 1
ATOM 4116 N N . PRO A 1 529 ? -85.51000 163.82900 173.15500 1.000 36.59000 529 PRO A N 1
ATOM 4117 C CA . PRO A 1 529 ? -85.88600 162.51800 173.69500 1.000 30.65000 529 PRO A CA 1
ATOM 4118 C C . PRO A 1 529 ? -84.78100 161.48300 173.60000 1.000 33.30000 529 PRO A C 1
ATOM 4119 O O . PRO A 1 529 ? -84.70800 160.62100 174.47900 1.000 28.39000 529 PRO A O 1
ATOM 4123 N N . PHE A 1 530 ? -83.86900 161.57100 172.63000 1.000 38.05000 530 PHE A N 1
ATOM 4124 C CA . PHE A 1 530 ? -82.80400 160.56900 172.57200 1.000 30.88000 530 PHE A CA 1
ATOM 4125 C C . PHE A 1 530 ? -81.71100 160.81400 173.60900 1.000 34.04000 530 PHE A C 1
ATOM 4126 O O . PHE A 1 530 ? -81.24900 159.86800 174.25500 1.000 36.06000 530 PHE A O 1
ATOM 4134 N N . VAL A 1 531 ? -81.27100 162.06000 173.78900 1.000 33.32000 531 VAL A N 1
ATOM 4135 C CA . VAL A 1 531 ? -80.20100 162.27800 174.76100 1.000 37.41000 531 VAL A CA 1
ATOM 4136 C C . VAL A 1 531 ? -80.62700 161.76900 176.12900 1.000 35.16000 531 VAL A C 1
ATOM 4137 O O . VAL A 1 531 ? -79.84600 161.14100 176.85300 1.000 27.20000 531 VAL A O 1
ATOM 4141 N N . ILE A 1 532 ? -81.89800 161.97300 176.46400 1.000 34.89000 532 ILE A N 1
ATOM 4142 C CA . ILE A 1 532 ? -82.46000 161.46700 177.71200 1.000 32.88000 532 ILE A CA 1
ATOM 4143 C C . ILE A 1 532 ? -82.43100 159.95000 177.75000 1.000 26.38000 532 ILE A C 1
ATOM 4144 O O . ILE A 1 532 ? -82.03800 159.35600 178.75100 1.000 32.85000 532 ILE A O 1
ATOM 4149 N N . ALA A 1 533 ? -82.89100 159.29600 176.67800 1.000 29.03000 533 ALA A N 1
ATOM 4150 C CA . ALA A 1 533 ? -82.95600 157.83700 176.68000 1.000 34.33000 533 ALA A CA 1
ATOM 4151 C C . ALA A 1 533 ? -81.56800 157.20500 176.68100 1.000 43.08000 533 ALA A C 1
ATOM 4152 O O . ALA A 1 533 ? -81.36500 156.19000 177.36700 1.000 45.18000 533 ALA A O 1
ATOM 4154 N N . THR A 1 534 ? -80.60700 157.79100 175.94800 1.000 38.97000 534 THR A N 1
ATOM 4155 C CA . THR A 1 534 ? -79.24700 157.24800 175.90400 1.000 34.89000 534 THR A CA 1
ATOM 4156 C C . THR A 1 534 ? -78.59700 157.21800 177.28600 1.000 36.64000 534 THR A C 1
ATOM 4157 O O . THR A 1 534 ? -78.02000 156.20500 177.70400 1.000 42.18000 534 THR A O 1
ATOM 4161 N N . ASN A 1 535 ? -78.64800 158.32900 178.00100 1.000 41.19000 535 ASN A N 1
ATOM 4162 C CA . ASN A 1 535 ? -78.03900 158.34800 179.31900 1.000 44.50000 535 ASN A CA 1
ATOM 4163 C C . ASN A 1 535 ? -78.80600 157.45800 180.30300 1.000 40.65000 535 ASN A C 1
ATOM 4164 O O . ASN A 1 535 ? -78.19000 156.79800 181.14500 1.000 42.29000 535 ASN A O 1
ATOM 4169 N N . ARG A 1 536 ? -80.13700 157.37700 180.18000 1.000 39.86000 536 ARG A N 1
ATOM 4170 C CA . ARG A 1 536 ? -80.92800 156.60200 181.13700 1.000 39.84000 536 ARG A CA 1
ATOM 4171 C C . ARG A 1 536 ? -80.69800 155.11300 180.98200 1.000 44.87000 536 ARG A C 1
ATOM 4172 O O . ARG A 1 536 ? -80.72400 154.38100 181.97300 1.000 42.45000 536 ARG A O 1
ATOM 4180 N N . GLN A 1 537 ? -80.50600 154.63100 179.75400 1.000 46.70000 537 GLN A N 1
ATOM 4181 C CA . GLN A 1 537 ? -80.52400 153.19500 179.52300 1.000 38.92000 537 GLN A CA 1
ATOM 4182 C C . GLN A 1 537 ? -79.20700 152.61200 179.03000 1.000 41.88000 537 GLN A C 1
ATOM 4183 O O . GLN A 1 537 ? -79.05400 151.38300 179.07000 1.000 48.06000 537 GLN A O 1
ATOM 4189 N N . LEU A 1 538 ? -78.28400 153.43800 178.59300 1.000 40.11000 538 LEU A N 1
ATOM 4190 C CA . LEU A 1 538 ? -77.01900 152.97100 178.08900 1.000 42.44000 538 LEU A CA 1
ATOM 4191 C C . LEU A 1 538 ? -75.87500 153.45600 178.96400 1.000 45.86000 538 LEU A C 1
ATOM 4192 O O . LEU A 1 538 ? -75.69700 154.63300 179.16800 1.000 48.14000 538 LEU A O 1
ATOM 4197 N N . SER A 1 539 ? -75.05600 152.53300 179.42700 1.000 47.08000 539 SER A N 1
ATOM 4198 C CA . SER A 1 539 ? -73.98700 152.87700 180.33400 1.000 48.46000 539 SER A CA 1
ATOM 4199 C C . SER A 1 539 ? -73.03000 153.65500 179.52300 1.000 49.06000 539 SER A C 1
ATOM 4200 O O . SER A 1 539 ? -73.06800 153.58900 178.32300 1.000 45.38000 539 SER A O 1
ATOM 4203 N N . VAL A 1 540 ? -72.21000 154.43300 180.20700 1.000 47.26000 540 VAL A N 1
ATOM 4204 C CA . VAL A 1 540 ? -71.17800 155.25700 179.61100 1.000 42.55000 540 VAL A CA 1
ATOM 4205 C C . VAL A 1 540 ? -70.18700 154.35700 178.92500 1.000 42.07000 540 VAL A C 1
ATOM 4206 O O . VAL A 1 540 ? -69.49800 154.75900 178.02000 1.000 46.75000 540 VAL A O 1
ATOM 4210 N N . LEU A 1 541 ? -70.08200 153.14900 179.43700 1.000 46.76000 541 LEU A N 1
ATOM 4211 C CA . LEU A 1 541 ? -69.23600 152.10600 178.90300 1.000 51.55000 541 LEU A CA 1
ATOM 4212 C C . LEU A 1 541 ? -69.69900 151.56400 177.57100 1.000 52.62000 541 LEU A C 1
ATOM 4213 O O . LEU A 1 541 ? -68.94700 150.93600 176.88100 1.000 50.19000 541 LEU A O 1
ATOM 4218 N N . HIS A 1 542 ? -70.96500 151.73900 177.24800 1.000 51.84000 542 HIS A N 1
ATOM 4219 C CA . HIS A 1 542 ? -71.54600 151.13700 176.06400 1.000 48.96000 542 HIS A CA 1
ATOM 4220 C C . HIS A 1 542 ? -70.98000 151.62800 174.76700 1.000 44.07000 542 HIS A C 1
ATOM 4221 O O . HIS A 1 542 ? -70.76200 152.79800 174.60300 1.000 40.15000 542 HIS A O 1
ATOM 4228 N N . PRO A 1 543 ? -70.78600 150.64200 173.78700 1.000 43.43000 543 PRO A N 1
ATOM 4229 C CA . PRO A 1 543 ? -70.35000 151.17100 172.49200 1.000 50.70000 543 PRO A CA 1
ATOM 4230 C C . PRO A 1 543 ? -71.29400 152.12800 171.78500 1.000 41.68000 543 PRO A C 1
ATOM 4231 O O . PRO A 1 543 ? -70.80100 153.03900 171.15000 1.000 38.66000 543 PRO A O 1
ATOM 4235 N N . VAL A 1 544 ? -72.59900 151.89300 171.83000 1.000 38.04000 544 VAL A N 1
ATOM 4236 C CA . VAL A 1 544 ? -73.54500 152.76900 171.16100 1.000 39.70000 544 VAL A CA 1
ATOM 4237 C C . VAL A 1 544 ? -73.61600 154.12300 171.84900 1.000 42.33000 544 VAL A C 1
ATOM 4238 O O . VAL A 1 544 ? -74.02500 155.11400 171.22700 1.000 49.30000 544 VAL A O 1
ATOM 4242 N N . PHE A 1 545 ? -73.21100 154.18900 173.12800 1.000 39.52000 545 PHE A N 1
ATOM 4243 C CA . PHE A 1 545 ? -73.14900 155.46300 173.84400 1.000 37.62000 545 PHE A CA 1
ATOM 4244 C C . PHE A 1 545 ? -72.04400 156.35300 173.27200 1.000 43.70000 545 PHE A C 1
ATOM 4245 O O . PHE A 1 545 ? -72.30600 157.48900 172.86300 1.000 43.94000 545 PHE A O 1
ATOM 4253 N N . LYS A 1 546 ? -70.81000 155.82700 173.19000 1.000 42.49000 546 LYS A N 1
ATOM 4254 C CA . LYS A 1 546 ? -69.66200 156.57900 172.68300 1.000 32.79000 546 LYS A CA 1
ATOM 4255 C C . LYS A 1 546 ? -69.86200 157.08900 171.26100 1.000 36.91000 546 LYS A C 1
ATOM 4256 O O . LYS A 1 546 ? -69.15000 158.00900 170.84200 1.000 48.35000 546 LYS A O 1
ATOM 4262 N N . LEU A 1 547 ? -70.79500 156.52500 170.49600 1.000 31.65000 547 LEU A N 1
ATOM 4263 C CA . LEU A 1 547 ? -70.91500 156.95700 169.11000 1.000 36.44000 547 LEU A CA 1
ATOM 4264 C C . LEU A 1 547 ? -71.81300 158.17400 168.99000 1.000 43.76000 547 LEU A C 1
ATOM 4265 O O . LEU A 1 547 ? -71.51800 159.09600 168.22400 1.000 48.78000 547 LEU A O 1
ATOM 4270 N N . LEU A 1 548 ? -72.89800 158.21100 169.76100 1.000 42.71000 548 LEU A N 1
ATOM 4271 C CA . LEU A 1 548 ? -73.88600 159.28400 169.67400 1.000 40.20000 548 LEU A CA 1
ATOM 4272 C C . LEU A 1 548 ? -73.66300 160.40600 170.67900 1.000 43.40000 548 LEU A C 1
ATOM 4273 O O . LEU A 1 548 ? -74.32000 161.44900 170.55400 1.000 41.42000 548 LEU A O 1
ATOM 4278 N N . GLU A 1 549 ? -72.78700 160.22300 171.67300 1.000 44.51000 549 GLU A N 1
ATOM 4279 C CA . GLU A 1 549 ? -72.66800 161.22900 172.72800 1.000 43.95000 549 GLU A CA 1
ATOM 4280 C C . GLU A 1 549 ? -71.98800 162.51900 172.27500 1.000 45.30000 549 GLU A C 1
ATOM 4281 O O . GLU A 1 549 ? -72.20600 163.56100 172.92100 1.000 46.49000 549 GLU A O 1
ATOM 4287 N N . PRO A 1 550 ? -71.14700 162.52700 171.23100 1.000 44.07000 550 PRO A N 1
ATOM 4288 C CA . PRO A 1 550 ? -70.72400 163.81400 170.66000 1.000 44.44000 550 PRO A CA 1
ATOM 4289 C C . PRO A 1 550 ? -71.83900 164.55900 169.95300 1.000 40.96000 550 PRO A C 1
ATOM 4290 O O . PRO A 1 550 ? -71.76700 165.78900 169.86700 1.000 43.58000 550 PRO A O 1
ATOM 4294 N N . HIS A 1 551 ? -72.86300 163.86300 169.46200 1.000 39.51000 551 HIS A N 1
ATOM 4295 C CA . HIS A 1 551 ? -73.94000 164.48400 168.70900 1.000 37.68000 551 HIS A CA 1
ATOM 4296 C C . HIS A 1 551 ? -75.05900 164.97200 169.59500 1.000 38.33000 551 HIS A C 1
ATOM 4297 O O . HIS A 1 551 ? -76.00500 165.58600 169.09300 1.000 39.53000 551 HIS A O 1
ATOM 4304 N N . PHE A 1 552 ? -74.95700 164.73400 170.89500 1.000 40.64000 552 PHE A N 1
ATOM 4305 C CA . PHE A 1 552 ? -75.89800 165.24700 171.87300 1.000 43.25000 552 PHE A CA 1
ATOM 4306 C C . PHE A 1 552 ? -75.38200 166.46800 172.62800 1.000 43.02000 552 PHE A C 1
ATOM 4307 O O . PHE A 1 552 ? -76.14500 167.07000 173.38600 1.000 44.97000 552 PHE A O 1
ATOM 4315 N N . ARG A 1 553 ? -74.11500 166.84100 172.48900 1.000 40.19000 553 ARG A N 1
ATOM 4316 C CA . ARG A 1 553 ? -73.55400 167.80000 173.43700 1.000 49.06000 553 ARG A CA 1
ATOM 4317 C C . ARG A 1 553 ? -74.22200 169.16200 173.32000 1.000 53.62000 553 ARG A C 1
ATOM 4318 O O . ARG A 1 553 ? -74.36400 169.71800 172.22900 1.000 48.08000 553 ARG A O 1
ATOM 4326 N N . ASP A 1 554 ? -74.65800 169.67800 174.46500 1.000 53.09000 554 ASP A N 1
ATOM 4327 C CA . ASP A 1 554 ? -75.20700 171.02300 174.60200 1.000 47.43000 554 ASP A CA 1
ATOM 4328 C C . ASP A 1 554 ? -76.60500 171.15200 174.02000 1.000 43.22000 554 ASP A C 1
ATOM 4329 O O . ASP A 1 554 ? -77.22500 172.21200 174.14100 1.000 46.44000 554 ASP A O 1
ATOM 4334 N N . THR A 1 555 ? -77.11600 170.09000 173.39900 1.000 44.73000 555 THR A N 1
ATOM 4335 C CA . THR A 1 555 ? -78.48800 170.12100 172.90800 1.000 38.19000 555 THR A CA 1
ATOM 4336 C C . THR A 1 555 ? -79.45300 170.48500 174.02900 1.000 39.05000 555 THR A C 1
ATOM 4337 O O . THR A 1 555 ? -80.26100 171.40900 173.88500 1.000 42.32000 555 THR A O 1
ATOM 4341 N N . MET A 1 556 ? -79.35500 169.79000 175.17400 1.000 37.19000 556 MET A N 1
ATOM 4342 C CA . MET A 1 556 ? -80.32700 169.99000 176.24700 1.000 34.89000 556 MET A CA 1
ATOM 4343 C C . MET A 1 556 ? -80.22100 171.37900 176.83900 1.000 38.85000 556 MET A C 1
ATOM 4344 O O . MET A 1 556 ? -81.24000 171.99400 177.16500 1.000 36.90000 556 MET A O 1
ATOM 4349 N N . ASN A 1 557 ? -78.99700 171.87900 177.01300 1.000 39.15000 557 ASN A N 1
ATOM 4350 C CA . ASN A 1 557 ? -78.83300 173.16600 177.67700 1.000 38.45000 557 ASN A CA 1
ATOM 4351 C C . ASN A 1 557 ? -79.53700 174.26400 176.90200 1.000 36.51000 557 ASN A C 1
ATOM 4352 O O . ASN A 1 557 ? -80.22900 175.11000 177.48000 1.000 37.28000 557 ASN A O 1
ATOM 4357 N N . ILE A 1 558 ? -79.38300 174.25800 175.58500 1.000 33.84000 558 ILE A N 1
ATOM 4358 C CA . ILE A 1 558 ? -79.94500 175.34000 174.81300 1.000 33.39000 558 ILE A CA 1
ATOM 4359 C C . ILE A 1 558 ? -81.45200 175.17300 174.65300 1.000 38.29000 558 ILE A C 1
ATOM 4360 O O . ILE A 1 558 ? -82.18000 176.16600 174.52400 1.000 40.86000 558 ILE A O 1
ATOM 4365 N N . ASN A 1 559 ? -81.95500 173.93500 174.70600 1.000 35.63000 559 ASN A N 1
ATOM 4366 C CA . ASN A 1 559 ? -83.39700 173.71600 174.62200 1.000 36.07000 559 ASN A CA 1
ATOM 4367 C C . ASN A 1 559 ? -84.10800 174.16000 175.89500 1.000 44.98000 559 ASN A C 1
ATOM 4368 O O . ASN A 1 559 ? -85.26100 174.61400 175.84500 1.000 48.75000 559 ASN A O 1
ATOM 4373 N N . ALA A 1 560 ? -83.47300 174.02100 177.03100 1.000 44.29000 560 ALA A N 1
ATOM 4374 C CA . ALA A 1 560 ? -84.05300 174.50400 178.23500 1.000 47.08000 560 ALA A CA 1
ATOM 4375 C C . ALA A 1 560 ? -84.18200 175.98300 178.10600 1.000 39.54000 560 ALA A C 1
ATOM 4376 O O . ALA A 1 560 ? -85.13400 176.55300 178.56400 1.000 45.57000 560 ALA A O 1
ATOM 4378 N N . LEU A 1 561 ? -83.20300 176.62400 177.50100 1.000 33.18000 561 LEU A N 1
ATOM 4379 C CA . LEU A 1 561 ? -83.26300 178.05600 177.31600 1.000 38.19000 561 LEU A CA 1
ATOM 4380 C C . LEU A 1 561 ? -84.41100 178.46400 176.44800 1.000 43.25000 561 LEU A C 1
ATOM 4381 O O . LEU A 1 561 ? -85.05200 179.44000 176.71500 1.000 46.96000 561 LEU A O 1
ATOM 4386 N N . ALA A 1 562 ? -84.69000 177.71500 175.39600 1.000 44.59000 562 ALA A N 1
ATOM 4387 C CA . ALA A 1 562 ? -85.70900 178.10100 174.45900 1.000 49.02000 562 ALA A CA 1
ATOM 4388 C C . ALA A 1 562 ? -86.96500 178.16100 175.22700 1.000 47.16000 562 ALA A C 1
ATOM 4389 O O . ALA A 1 562 ? -87.71200 179.10200 175.14800 1.000 49.85000 562 ALA A O 1
ATOM 4391 N N . ARG A 1 563 ? -87.14800 177.17000 176.05900 1.000 40.83000 563 ARG A N 1
ATOM 4392 C CA . ARG A 1 563 ? -88.33200 177.09900 176.85300 1.000 39.44000 563 ARG A CA 1
ATOM 4393 C C . ARG A 1 563 ? -88.40100 178.28200 177.75400 1.000 41.36000 563 ARG A C 1
ATOM 4394 O O . ARG A 1 563 ? -89.46700 178.76200 178.02900 1.000 45.29000 563 ARG A O 1
ATOM 4402 N N . GLN A 1 564 ? -87.27600 178.69500 178.30300 1.000 39.62000 564 GLN A N 1
ATOM 4403 C CA . GLN A 1 564 ? -87.25500 179.85600 179.16900 1.000 50.99000 564 GLN A CA 1
ATOM 4404 C C . GLN A 1 564 ? -87.55000 181.18500 178.50200 1.000 50.31000 564 GLN A C 1
ATOM 4405 O O . GLN A 1 564 ? -88.26000 181.99300 179.06600 1.000 51.01000 564 GLN A O 1
ATOM 4411 N N . ILE A 1 565 ? -86.98100 181.44400 177.33100 1.000 45.84000 565 ILE A N 1
ATOM 4412 C CA . ILE A 1 565 ? -87.22900 182.72500 176.67700 1.000 46.45000 565 ILE A CA 1
ATOM 4413 C C . ILE A 1 565 ? -87.73300 182.74200 175.24100 1.000 46.50000 565 ILE A C 1
ATOM 4414 O O . ILE A 1 565 ? -88.08500 183.79500 174.75200 1.000 45.22000 565 ILE A O 1
ATOM 4419 N N . LEU A 1 566 ? -87.72200 181.61700 174.54900 1.000 47.82000 566 LEU A N 1
ATOM 4420 C CA . LEU A 1 566 ? -88.00600 181.64000 173.13400 1.000 41.47000 566 LEU A CA 1
ATOM 4421 C C . LEU A 1 566 ? -89.35300 181.14300 172.76300 1.000 43.01000 566 LEU A C 1
ATOM 4422 O O . LEU A 1 566 ? -90.02300 181.73900 171.95800 1.000 45.77000 566 LEU A O 1
ATOM 4427 N N . ILE A 1 567 ? -89.74500 180.01600 173.31600 1.000 44.37000 567 ILE A N 1
ATOM 4428 C CA . ILE A 1 567 ? -90.99900 179.41200 172.92500 1.000 45.00000 567 ILE A CA 1
ATOM 4429 C C . ILE A 1 567 ? -92.07800 179.43100 173.98200 1.000 46.18000 567 ILE A C 1
ATOM 4430 O O . ILE A 1 567 ? -93.09000 178.78100 173.84700 1.000 48.26000 567 ILE A O 1
ATOM 4435 N N . ASN A 1 568 ? -91.84800 180.18200 175.04300 1.000 43.95000 568 ASN A N 1
ATOM 4436 C CA . ASN A 1 568 ? -92.81200 180.32000 176.10600 1.000 50.57000 568 ASN A CA 1
ATOM 4437 C C . ASN A 1 568 ? -93.91800 181.24700 175.67700 1.000 53.49000 568 ASN A C 1
ATOM 4438 O O . ASN A 1 568 ? -93.79300 181.91000 174.66200 1.000 49.20000 568 ASN A O 1
ATOM 4443 N N . GLY A 1 569 ? -95.01100 181.28700 176.42400 1.000 52.33000 569 GLY A N 1
ATOM 4444 C CA . GLY A 1 569 ? -96.06400 182.21300 176.08400 1.000 58.44000 569 GLY A CA 1
ATOM 4445 C C . GLY A 1 569 ? -95.48000 183.59200 176.18500 1.000 57.80000 569 GLY A C 1
ATOM 4446 O O . GLY A 1 569 ? -94.88200 183.92400 177.18400 1.000 60.04000 569 GLY A O 1
ATOM 4447 N N . GLY A 1 570 ? -95.62800 184.37000 175.13000 1.000 50.89000 570 GLY A N 1
ATOM 4448 C CA . GLY A 1 570 ? -95.04900 185.68700 175.07100 1.000 49.15000 570 GLY A CA 1
ATOM 4449 C C . GLY A 1 570 ? -93.62400 185.67600 174.61100 1.000 52.00000 570 GLY A C 1
ATOM 4450 O O . GLY A 1 570 ? -92.94100 186.67400 174.64500 1.000 58.33000 570 GLY A O 1
ATOM 4451 N N . GLY A 1 571 ? -93.18000 184.53200 174.14600 1.000 58.48000 571 GLY A N 1
ATOM 4452 C CA . GLY A 1 571 ? -91.78800 184.33300 173.81700 1.000 55.42000 571 GLY A CA 1
ATOM 4453 C C . GLY A 1 571 ? -91.38600 185.08700 172.58200 1.000 53.09000 571 GLY A C 1
ATOM 4454 O O . GLY A 1 571 ? -92.21000 185.67500 171.93500 1.000 53.39000 571 GLY A O 1
ATOM 4455 N N . ILE A 1 572 ? -90.09300 185.12800 172.31700 1.000 54.23000 572 ILE A N 1
ATOM 4456 C CA . ILE A 1 572 ? -89.52600 185.74500 171.13400 1.000 46.54000 572 ILE A CA 1
ATOM 4457 C C . ILE A 1 572 ? -89.93800 185.13400 169.82200 1.000 44.73000 572 ILE A C 1
ATOM 4458 O O . ILE A 1 572 ? -89.93100 185.80800 168.82900 1.000 50.43000 572 ILE A O 1
ATOM 4463 N N . PHE A 1 573 ? -90.14200 183.83500 169.77400 1.000 48.47000 573 PHE A N 1
ATOM 4464 C CA . PHE A 1 573 ? -90.62000 183.20900 168.55300 1.000 53.03000 573 PHE A CA 1
ATOM 4465 C C . PHE A 1 573 ? -92.00900 183.65600 168.17900 1.000 57.86000 573 PHE A C 1
ATOM 4466 O O . PHE A 1 573 ? -92.31700 183.81500 167.00800 1.000 59.78000 573 PHE A O 1
ATOM 4474 N N . GLU A 1 574 ? -92.86000 183.78500 169.18200 1.000 48.60000 574 GLU A N 1
ATOM 4475 C CA . GLU A 1 574 ? -94.21700 184.22800 168.98500 1.000 45.90000 574 GLU A CA 1
ATOM 4476 C C . GLU A 1 574 ? -94.27100 185.65100 168.48200 1.000 52.47000 574 GLU A C 1
ATOM 4477 O O . GLU A 1 574 ? -95.13800 186.02700 167.72300 1.000 54.67000 574 GLU A O 1
ATOM 4483 N N . ILE A 1 575 ? -93.37400 186.46800 168.97600 1.000 47.92000 575 ILE A N 1
ATOM 4484 C CA . ILE A 1 575 ? -93.24100 187.81500 168.49300 1.000 41.09000 575 ILE A CA 1
ATOM 4485 C C . ILE A 1 575 ? -92.76800 187.93500 167.07500 1.000 45.66000 575 ILE A C 1
ATOM 4486 O O . ILE A 1 575 ? -93.09200 188.87500 166.40600 1.000 47.07000 575 ILE A O 1
ATOM 4491 N N . THR A 1 576 ? -91.91500 187.03100 166.64600 1.000 49.56000 576 THR A N 1
ATOM 4492 C CA . THR A 1 576 ? -91.23400 187.19400 165.40700 1.000 48.27000 576 THR A CA 1
ATOM 4493 C C . THR A 1 576 ? -91.62800 186.23400 164.33700 1.000 49.44000 576 THR A C 1
ATOM 4494 O O . THR A 1 576 ? -91.07200 186.27900 163.27200 1.000 56.68000 576 THR A O 1
ATOM 4498 N N . VAL A 1 577 ? -92.57300 185.36500 164.60700 1.000 46.63000 577 VAL A N 1
ATOM 4499 C CA . VAL A 1 577 ? -93.00100 184.44000 163.58500 1.000 49.73000 577 VAL A CA 1
ATOM 4500 C C . VAL A 1 577 ? -94.48000 184.54600 163.37500 1.000 50.19000 577 VAL A C 1
ATOM 4501 O O . VAL A 1 577 ? -95.21600 184.86400 164.28400 1.000 45.15000 577 VAL A O 1
ATOM 4505 N N . PHE A 1 578 ? -94.91300 184.25600 162.16100 1.000 44.50000 578 PHE A N 1
ATOM 4506 C CA . PHE A 1 578 ? -96.24600 184.58700 161.73900 1.000 40.72000 578 PHE A CA 1
ATOM 4507 C C . PHE A 1 578 ? -97.36000 183.93500 162.52500 1.000 44.32000 578 PHE A C 1
ATOM 4508 O O . PHE A 1 578 ? -98.37000 184.58400 162.73400 1.000 47.76000 578 PHE A O 1
ATOM 4516 N N . PRO A 1 579 ? -97.16900 182.61900 162.97900 1.000 40.22000 579 PRO A N 1
ATOM 4517 C CA . PRO A 1 579 ? -98.28800 182.10300 163.78000 1.000 41.27000 579 PRO A CA 1
ATOM 4518 C C . PRO A 1 579 ? -98.58200 182.87300 165.04800 1.000 42.94000 579 PRO A C 1
ATOM 4519 O O . PRO A 1 579 ? -99.70900 182.85600 165.42700 1.000 44.87000 579 PRO A O 1
ATOM 4523 N N . SER A 1 580 ? -97.63200 183.50100 165.69900 1.000 48.33000 580 SER A N 1
ATOM 4524 C CA . SER A 1 580 ? -97.92500 184.13700 166.96100 1.000 54.28000 580 SER A CA 1
ATOM 4525 C C . SER A 1 580 ? -98.36900 183.15200 167.99900 1.000 50.98000 580 SER A C 1
ATOM 4526 O O . SER A 1 580 ? -97.73100 182.16200 168.19500 1.000 53.64000 580 SER A O 1
ATOM 4529 N N . LYS A 1 581 ? -99.47000 183.43700 168.67500 1.000 51.79000 581 LYS A N 1
ATOM 4530 C CA . LYS A 1 581 ? -99.88600 182.69400 169.85000 1.000 51.01000 581 LYS A CA 1
ATOM 4531 C C . LYS A 1 581 ? -100.00700 181.22700 169.53500 1.000 49.32000 581 LYS A C 1
ATOM 4532 O O . LYS A 1 581 ? -99.73100 180.38400 170.34800 1.000 49.97000 581 LYS A O 1
ATOM 4538 N N . TYR A 1 582 ? -100.43300 180.92500 168.33500 1.000 50.21000 582 TYR A N 1
ATOM 4539 C CA . TYR A 1 582 ? -100.69600 179.56800 167.93700 1.000 51.53000 582 TYR A CA 1
ATOM 4540 C C . TYR A 1 582 ? -99.46300 178.89600 167.41000 1.000 45.15000 582 TYR A C 1
ATOM 4541 O O . TYR A 1 582 ? -99.54500 177.80800 166.90000 1.000 39.33000 582 TYR A O 1
ATOM 4550 N N . ALA A 1 583 ? -98.31800 179.54800 167.50400 1.000 48.51000 583 ALA A N 1
ATOM 4551 C CA . ALA A 1 583 ? -97.12000 179.05100 166.85800 1.000 40.07000 583 ALA A CA 1
ATOM 4552 C C . ALA A 1 583 ? -96.65700 177.70300 167.30400 1.000 37.12000 583 ALA A C 1
ATOM 4553 O O . ALA A 1 583 ? -96.42800 176.86400 166.49400 1.000 39.43000 583 ALA A O 1
ATOM 4555 N N . MET A 1 584 ? -96.58200 177.47900 168.59400 1.000 44.70000 584 MET A N 1
ATOM 4556 C CA . MET A 1 584 ? -96.08800 176.23100 169.13600 1.000 48.73000 584 MET A CA 1
ATOM 4557 C C . MET A 1 584 ? -97.08900 175.13500 168.96900 1.000 44.06000 584 MET A C 1
ATOM 4558 O O . MET A 1 584 ? -96.78200 173.99100 168.76600 1.000 35.03000 584 MET A O 1
ATOM 4563 N N . GLU A 1 585 ? -98.32100 175.53500 169.10500 1.000 49.55000 585 GLU A N 1
ATOM 4564 C CA . GLU A 1 585 ? -99.43600 174.64700 169.08100 1.000 41.79000 585 GLU A CA 1
ATOM 4565 C C . GLU A 1 585 ? -99.50900 173.93800 167.74200 1.000 41.02000 585 GLU A C 1
ATOM 4566 O O . GLU A 1 585 ? -99.87400 172.78500 167.65900 1.000 39.38000 585 GLU A O 1
ATOM 4572 N N . MET A 1 586 ? -99.20900 174.65900 166.68300 1.000 40.01000 586 MET A N 1
ATOM 4573 C CA . MET A 1 586 ? -99.17400 174.07900 165.36000 1.000 40.07000 586 MET A CA 1
ATOM 4574 C C . MET A 1 586 ? -98.11700 173.02300 165.15300 1.000 45.47000 586 MET A C 1
ATOM 4575 O O . MET A 1 586 ? -98.38200 171.98800 164.58100 1.000 48.50000 586 MET A O 1
ATOM 4580 N N . SER A 1 587 ? -96.91400 173.27400 165.62700 1.000 44.67000 587 SER A N 1
ATOM 4581 C CA . SER A 1 587 ? -95.85200 172.30000 165.43200 1.000 36.35000 587 SER A CA 1
ATOM 4582 C C . SER A 1 587 ? -96.25000 170.93700 165.99500 1.000 35.44000 587 SER A C 1
ATOM 4583 O O . SER A 1 587 ? -95.80100 169.90300 165.48700 1.000 37.75000 587 SER A O 1
ATOM 4586 N N . SER A 1 588 ? -97.15700 170.90700 166.98300 1.000 36.72000 588 SER A N 1
ATOM 4587 C CA . SER A 1 588 ? -97.70900 169.63000 167.44300 1.000 35.79000 588 SER A CA 1
ATOM 4588 C C . SER A 1 588 ? -98.62300 169.00600 166.39700 1.000 42.53000 588 SER A C 1
ATOM 4589 O O . SER A 1 588 ? -98.56700 167.79500 166.15600 1.000 43.36000 588 SER A O 1
ATOM 4592 N N . PHE A 1 589 ? -99.43200 169.84300 165.77800 1.000 45.94000 589 PHE A N 1
ATOM 4593 C CA . PHE A 1 589 ? -100.34300 169.43000 164.74700 1.000 46.59000 589 PHE A CA 1
ATOM 4594 C C . PHE A 1 589 ? -99.52800 168.89200 163.59900 1.000 45.73000 589 PHE A C 1
ATOM 4595 O O . PHE A 1 589 ? -99.84600 167.86500 163.03300 1.000 54.03000 589 PHE A O 1
ATOM 4603 N N . ILE A 1 590 ? -98.46100 169.58500 163.25000 1.000 40.38000 590 ILE A N 1
ATOM 4604 C CA . ILE A 1 590 ? -97.55700 169.06700 162.24000 1.000 40.42000 590 ILE A CA 1
ATOM 4605 C C . ILE A 1 590 ? -96.81100 167.82400 162.67900 1.000 40.73000 590 ILE A C 1
ATOM 4606 O O . ILE A 1 590 ? -96.58700 166.94100 161.88500 1.000 43.02000 590 ILE A O 1
ATOM 4611 N N . TYR A 1 591 ? -96.40700 167.76000 163.93600 1.000 42.29000 591 TYR A N 1
ATOM 4612 C CA . TYR A 1 591 ? -95.74000 166.57500 164.42400 1.000 39.70000 591 TYR A CA 1
ATOM 4613 C C . TYR A 1 591 ? -96.70200 165.42400 164.33500 1.000 47.28000 591 TYR A C 1
ATOM 4614 O O . TYR A 1 591 ? -96.35200 164.36200 163.85900 1.000 47.60000 591 TYR A O 1
ATOM 4623 N N . LYS A 1 592 ? -97.93600 165.64000 164.75700 1.000 45.66000 592 LYS A N 1
ATOM 4624 C CA . LYS A 1 592 ? -98.84100 164.52500 164.87400 1.000 55.41000 592 LYS A CA 1
ATOM 4625 C C . LYS A 1 592 ? -99.07100 163.91900 163.52400 1.000 61.39000 592 LYS A C 1
ATOM 4626 O O . LYS A 1 592 ? -98.87100 162.74900 163.32000 1.000 63.87000 592 LYS A O 1
ATOM 4632 N N . ASN A 1 593 ? -99.42900 164.75800 162.58100 1.000 55.08000 593 ASN A N 1
ATOM 4633 C CA . ASN A 1 593 ? -99.75700 164.31800 161.24000 1.000 54.10000 593 ASN A CA 1
ATOM 4634 C C . ASN A 1 593 ? -98.62100 163.82800 160.35900 1.000 54.97000 593 ASN A C 1
ATOM 4635 O O . ASN A 1 593 ? -98.81000 162.93000 159.56600 1.000 65.29000 593 ASN A O 1
ATOM 4640 N N . HIS A 1 594 ? -97.46400 164.46300 160.44400 1.000 51.44000 594 HIS A N 1
ATOM 4641 C CA . HIS A 1 594 ? -96.39000 164.17500 159.51600 1.000 48.41000 594 HIS A CA 1
ATOM 4642 C C . HIS A 1 594 ? -95.01500 163.71200 159.97400 1.000 43.96000 594 HIS A C 1
ATOM 4643 O O . HIS A 1 594 ? -94.14500 163.63100 159.13200 1.000 45.69000 594 HIS A O 1
ATOM 4650 N N . TRP A 1 595 ? -94.78300 163.42500 161.24500 1.000 43.47000 595 TRP A N 1
ATOM 4651 C CA . TRP A 1 595 ? -93.44000 163.04900 161.66900 1.000 37.61000 595 TRP A CA 1
ATOM 4652 C C . TRP A 1 595 ? -93.30800 161.58200 161.93100 1.000 43.02000 595 TRP A C 1
ATOM 4653 O O . TRP A 1 595 ? -94.05500 161.02600 162.68300 1.000 52.34000 595 TRP A O 1
ATOM 4664 N N . THR A 1 596 ? -92.33400 160.95900 161.29500 1.000 45.09000 596 THR A N 1
ATOM 4665 C CA . THR A 1 596 ? -92.01000 159.58500 161.56800 1.000 44.99000 596 THR A CA 1
ATOM 4666 C C . THR A 1 596 ? -90.50700 159.43000 161.60300 1.000 40.42000 596 THR A C 1
ATOM 4667 O O . THR A 1 596 ? -89.80500 160.16100 160.97700 1.000 40.68000 596 THR A O 1
ATOM 4671 N N . PHE A 1 597 ? -90.01500 158.48800 162.37900 1.000 44.03000 597 PHE A N 1
ATOM 4672 C CA . PHE A 1 597 ? -88.56200 158.28300 162.51000 1.000 41.93000 597 PHE A CA 1
ATOM 4673 C C . PHE A 1 597 ? -87.93100 157.90700 161.19300 1.000 41.20000 597 PHE A C 1
ATOM 4674 O O . PHE A 1 597 ? -87.00400 158.62100 160.73300 1.000 44.20000 597 PHE A O 1
ATOM 4682 N N . PRO A 1 598 ? -88.33400 156.83900 160.48900 1.000 38.29000 598 PRO A N 1
ATOM 4683 C CA . PRO A 1 598 ? -87.57100 156.40700 159.31600 1.000 42.31000 598 PRO A CA 1
ATOM 4684 C C . PRO A 1 598 ? -87.56900 157.42500 158.19700 1.000 44.90000 598 PRO A C 1
ATOM 4685 O O . PRO A 1 598 ? -86.70700 157.34500 157.30900 1.000 46.51000 598 PRO A O 1
ATOM 4689 N N . ASP A 1 599 ? -88.49000 158.38800 158.20700 1.000 47.43000 599 ASP A N 1
ATOM 4690 C CA . ASP A 1 599 ? -88.48700 159.34800 157.11900 1.000 48.02000 599 ASP A CA 1
ATOM 4691 C C . ASP A 1 599 ? -87.47300 160.45800 157.32300 1.000 44.12000 599 ASP A C 1
ATOM 4692 O O . ASP A 1 599 ? -87.18700 161.18300 156.36100 1.000 45.28000 599 ASP A O 1
ATOM 4697 N N . GLN A 1 600 ? -86.90100 160.59300 158.53000 1.000 47.53000 600 GLN A N 1
ATOM 4698 C CA . GLN A 1 600 ? -85.83200 161.56700 158.73000 1.000 46.83000 600 GLN A CA 1
ATOM 4699 C C . GLN A 1 600 ? -84.54300 161.18300 158.00500 1.000 43.48000 600 GLN A C 1
ATOM 4700 O O . GLN A 1 600 ? -83.64500 162.02400 157.88300 1.000 38.59000 600 GLN A O 1
ATOM 4706 N N . ALA A 1 601 ? -84.43700 159.94700 157.51100 1.000 42.49000 601 ALA A N 1
ATOM 4707 C CA . ALA A 1 601 ? -83.30100 159.53700 156.69200 1.000 40.32000 601 ALA A CA 1
ATOM 4708 C C . ALA A 1 601 ? -83.30500 160.29000 155.37400 1.000 44.34000 601 ALA A C 1
ATOM 4709 O O . ALA A 1 601 ? -84.26700 160.19000 154.61100 1.000 44.60000 601 ALA A O 1
ATOM 4711 N N . LEU A 1 602 ? -82.21800 161.01400 155.08700 1.000 45.96000 602 LEU A N 1
ATOM 4712 C CA . LEU A 1 602 ? -82.15500 161.84900 153.88000 1.000 43.42000 602 LEU A CA 1
ATOM 4713 C C . LEU A 1 602 ? -82.73100 161.18000 152.63500 1.000 40.37000 602 LEU A C 1
ATOM 4714 O O . LEU A 1 602 ? -83.61200 161.78300 152.00300 1.000 40.39000 602 LEU A O 1
ATOM 4719 N N . PRO A 1 603 ? -82.31500 159.96700 152.24400 1.000 41.02000 603 PRO A N 1
ATOM 4720 C CA . PRO A 1 603 ? -82.88000 159.37400 151.02100 1.000 45.32000 603 PRO A CA 1
ATOM 4721 C C . PRO A 1 603 ? -84.38800 159.18100 151.06200 1.000 44.53000 603 PRO A C 1
ATOM 4722 O O . PRO A 1 603 ? -85.06200 159.40900 150.04500 1.000 48.43000 603 PRO A O 1
ATOM 4726 N N . ALA A 1 604 ? -84.94400 158.75100 152.19800 1.000 38.06000 604 ALA A N 1
ATOM 4727 C CA . ALA A 1 604 ? -86.37100 158.48400 152.23200 1.000 44.42000 604 ALA A CA 1
ATOM 4728 C C . ALA A 1 604 ? -87.17600 159.76800 152.26200 1.000 47.07000 604 ALA A C 1
ATOM 4729 O O . ALA A 1 604 ? -88.27800 159.82200 151.70900 1.000 47.16000 604 ALA A O 1
ATOM 4731 N N . GLU A 1 605 ? -86.64800 160.81200 152.89800 1.000 42.29000 605 GLU A N 1
ATOM 4732 C CA . GLU A 1 605 ? -87.30800 162.11100 152.85600 1.000 37.58000 605 GLU A CA 1
ATOM 4733 C C . GLU A 1 605 ? -87.29200 162.68100 151.44500 1.000 43.54000 605 GLU A C 1
ATOM 4734 O O . GLU A 1 605 ? -88.27800 163.27000 150.98900 1.000 45.34000 605 GLU A O 1
ATOM 4740 N N . LEU A 1 606 ? -86.16100 162.53100 150.75100 1.000 45.91000 606 LEU A N 1
ATOM 4741 C CA . LEU A 1 606 ? -86.09400 162.87100 149.33800 1.000 41.97000 606 LEU A CA 1
ATOM 4742 C C . LEU A 1 606 ? -87.13400 162.09600 148.55500 1.000 44.78000 606 LEU A C 1
ATOM 4743 O O . LEU A 1 606 ? -87.98700 162.68700 147.88600 1.000 50.24000 606 LEU A O 1
ATOM 4748 N N . LYS A 1 607 ? -87.08900 160.76500 148.62600 1.000 41.35000 607 LYS A N 1
ATOM 4749 C CA . LYS A 1 607 ? -88.08600 159.97600 147.91100 1.000 43.92000 607 LYS A CA 1
ATOM 4750 C C . LYS A 1 607 ? -89.49300 160.38200 148.31600 1.000 46.83000 607 LYS A C 1
ATOM 4751 O O . LYS A 1 607 ? -90.42600 160.25000 147.52000 1.000 46.45000 607 LYS A O 1
ATOM 4757 N N . LYS A 1 608 ? -89.66100 160.89000 149.54200 1.000 45.36000 608 LYS A N 1
ATOM 4758 C CA . LYS A 1 608 ? -90.99700 161.23800 150.01200 1.000 40.74000 608 LYS A CA 1
ATOM 4759 C C . LYS A 1 608 ? -91.53700 162.44400 149.25600 1.000 42.94000 608 LYS A C 1
ATOM 4760 O O . LYS A 1 608 ? -92.67500 162.43800 148.78200 1.000 45.44000 608 LYS A O 1
ATOM 4766 N N . ARG A 1 609 ? -90.73600 163.49200 149.13100 1.000 43.63000 609 ARG A N 1
ATOM 4767 C CA . ARG A 1 609 ? -91.14100 164.62300 148.32500 1.000 43.09000 609 ARG A CA 1
ATOM 4768 C C . ARG A 1 609 ? -91.03000 164.31600 146.84200 1.000 44.81000 609 ARG A C 1
ATOM 4769 O O . ARG A 1 609 ? -91.32600 165.18500 146.01200 1.000 49.70000 609 ARG A O 1
ATOM 4777 N N . GLY A 1 610 ? -90.61900 163.10200 146.49100 1.000 37.84000 610 GLY A N 1
ATOM 4778 C CA . GLY A 1 610 ? -90.50300 162.74300 145.09900 1.000 44.50000 610 GLY A CA 1
ATOM 4779 C C . GLY A 1 610 ? -89.42200 163.49000 144.36600 1.000 44.10000 610 GLY A C 1
ATOM 4780 O O . GLY A 1 610 ? -89.51300 163.64200 143.14400 1.000 43.67000 610 GLY A O 1
ATOM 4781 N N . MET A 1 611 ? -88.39800 163.96500 145.08200 1.000 46.21000 611 MET A N 1
ATOM 4782 C CA . MET A 1 611 ? -87.20700 164.56500 144.48500 1.000 46.10000 611 MET A CA 1
ATOM 4783 C C . MET A 1 611 ? -86.14600 163.54300 144.07400 1.000 51.75000 611 MET A C 1
ATOM 4784 O O . MET A 1 611 ? -85.15500 163.92900 143.44100 1.000 57.33000 611 MET A O 1
ATOM 4789 N N . ALA A 1 612 ? -86.31700 162.25900 144.40600 1.000 46.12000 612 ALA A N 1
ATOM 4790 C CA . ALA A 1 612 ? -85.34600 161.26500 143.97300 1.000 48.23000 612 ALA A CA 1
ATOM 4791 C C . ALA A 1 612 ? -86.01700 159.90300 143.91900 1.000 48.51000 612 ALA A C 1
ATOM 4792 O O . ALA A 1 612 ? -86.96600 159.64600 144.65700 1.000 48.72000 612 ALA A O 1
ATOM 4794 N N . VAL A 1 613 ? -85.50100 159.00900 143.09700 1.000 55.48000 613 VAL A N 1
ATOM 4795 C CA . VAL A 1 613 ? -86.08600 157.68400 142.96700 1.000 61.31000 613 VAL A CA 1
ATOM 4796 C C . VAL A 1 613 ? -85.02000 156.63000 143.00400 1.000 64.41000 613 VAL A C 1
ATOM 4797 O O . VAL A 1 613 ? -83.84700 156.93600 142.90300 1.000 68.24000 613 VAL A O 1
ATOM 4801 N N . GLU A 1 614 ? -85.42800 155.38300 143.07300 1.000 59.04000 614 GLU A N 1
ATOM 4802 C CA . GLU A 1 614 ? -84.44200 154.35000 143.05900 1.000 67.07000 614 GLU A CA 1
ATOM 4803 C C . GLU A 1 614 ? -84.14800 154.01500 141.63700 1.000 73.94000 614 GLU A C 1
ATOM 4804 O O . GLU A 1 614 ? -85.01200 153.55300 140.90800 1.000 81.02000 614 GLU A O 1
ATOM 4810 N N . ASP A 1 615 ? -82.90300 154.23000 141.25700 1.000 69.04000 615 ASP A N 1
ATOM 4811 C CA . ASP A 1 615 ? -82.39000 153.78900 139.96800 1.000 75.23000 615 ASP A CA 1
ATOM 4812 C C . ASP A 1 615 ? -81.08400 153.06700 140.15700 1.000 80.70000 615 ASP A C 1
ATOM 4813 O O . ASP A 1 615 ? -80.16800 153.59900 140.75500 1.000 81.68000 615 ASP A O 1
ATOM 4818 N N . PRO A 1 616 ? -81.02700 151.78600 139.59400 1.000 84.95000 616 PRO A N 1
ATOM 4819 C CA . PRO A 1 616 ? -79.80800 151.05100 139.94800 1.000 80.78000 616 PRO A CA 1
ATOM 4820 C C . PRO A 1 616 ? -78.50700 151.62800 139.42600 1.000 84.22000 616 PRO A C 1
ATOM 4821 O O . PRO A 1 616 ? -77.55000 151.71700 140.17700 1.000 89.64000 616 PRO A O 1
ATOM 4825 N N . GLU A 1 617 ? -78.46500 152.03800 138.16900 1.000 80.02000 617 GLU A N 1
ATOM 4826 C CA . GLU A 1 617 ? -77.22500 152.54200 137.62400 1.000 85.52000 617 GLU A CA 1
ATOM 4827 C C . GLU A 1 617 ? -77.16400 153.98000 138.04400 1.000 80.46000 617 GLU A C 1
ATOM 4828 O O . GLU A 1 617 ? -77.06000 154.88100 137.22900 1.000 80.84000 617 GLU A O 1
ATOM 4834 N N . ALA A 1 618 ? -77.22100 154.18900 139.34600 1.000 80.04000 618 ALA A N 1
ATOM 4835 C CA . ALA A 1 618 ? -77.24300 155.52300 139.89200 1.000 76.12000 618 ALA A CA 1
ATOM 4836 C C . ALA A 1 618 ? -76.24900 155.45300 140.99200 1.000 77.71000 618 ALA A C 1
ATOM 4837 O O . ALA A 1 618 ? -76.05900 154.39700 141.56300 1.000 85.65000 618 ALA A O 1
ATOM 4839 N N . PRO A 1 619 ? -75.61300 156.65600 141.31000 1.000 69.72000 619 PRO A N 1
ATOM 4840 C CA . PRO A 1 619 ? -74.44100 156.47700 142.16600 1.000 71.15000 619 PRO A CA 1
ATOM 4841 C C . PRO A 1 619 ? -74.70200 155.75300 143.45900 1.000 76.87000 619 PRO A C 1
ATOM 4842 O O . PRO A 1 619 ? -73.81400 155.02100 143.89700 1.000 71.83000 619 PRO A O 1
ATOM 4846 N N . HIS A 1 620 ? -75.84200 155.96100 144.09400 1.000 73.47000 620 HIS A N 1
ATOM 4847 C CA . HIS A 1 620 ? -76.14700 155.15200 145.25800 1.000 60.44000 620 HIS A CA 1
ATOM 4848 C C . HIS A 1 620 ? -77.41500 154.32800 145.22500 1.000 63.09000 620 HIS A C 1
ATOM 4849 O O . HIS A 1 620 ? -77.88400 153.89000 146.25600 1.000 68.91000 620 HIS A O 1
ATOM 4856 N N . GLY A 1 621 ? -77.97000 154.10600 144.04900 1.000 62.73000 621 GLY A N 1
ATOM 4857 C CA . GLY A 1 621 ? -79.29800 153.54300 143.96800 1.000 62.89000 621 GLY A CA 1
ATOM 4858 C C . GLY A 1 621 ? -80.32000 154.64600 144.09900 1.000 71.42000 621 GLY A C 1
ATOM 4859 O O . GLY A 1 621 ? -81.49000 154.38200 144.24900 1.000 83.36000 621 GLY A O 1
ATOM 4860 N N . LEU A 1 622 ? -79.86200 155.88900 144.06400 1.000 65.82000 622 LEU A N 1
ATOM 4861 C CA . LEU A 1 622 ? -80.72400 157.04600 144.14900 1.000 56.28000 622 LEU A CA 1
ATOM 4862 C C . LEU A 1 622 ? -80.42200 157.98500 143.00500 1.000 58.23000 622 LEU A C 1
ATOM 4863 O O . LEU A 1 622 ? -79.27900 158.27500 142.76100 1.000 52.47000 622 LEU A O 1
ATOM 4868 N N . ARG A 1 623 ? -81.44500 158.48700 142.32800 1.000 58.71000 623 ARG A N 1
ATOM 4869 C CA . ARG A 1 623 ? -81.26400 159.39200 141.21500 1.000 63.21000 623 ARG A CA 1
ATOM 4870 C C . ARG A 1 623 ? -81.98500 160.66200 141.51900 1.000 63.09000 623 ARG A C 1
ATOM 4871 O O . ARG A 1 623 ? -83.10400 160.58800 141.94100 1.000 57.70000 623 ARG A O 1
ATOM 4879 N N . LEU A 1 624 ? -81.40000 161.83000 141.26800 1.000 62.41000 624 LEU A N 1
ATOM 4880 C CA . LEU A 1 624 ? -82.15400 163.04200 141.55600 1.000 51.27000 624 LEU A CA 1
ATOM 4881 C C . LEU A 1 624 ? -82.99400 163.48500 140.34500 1.000 56.24000 624 LEU A C 1
ATOM 4882 O O . LEU A 1 624 ? -82.65100 163.21000 139.19000 1.000 58.52000 624 LEU A O 1
ATOM 4887 N N . ARG A 1 625 ? -84.22600 163.90200 140.62400 1.000 55.26000 625 ARG A N 1
ATOM 4888 C CA . ARG A 1 625 ? -85.15200 164.45500 139.63000 1.000 53.61000 625 ARG A CA 1
ATOM 4889 C C . ARG A 1 625 ? -84.68900 165.79600 139.14100 1.000 50.89000 625 ARG A C 1
ATOM 4890 O O . ARG A 1 625 ? -84.90100 166.16100 138.00100 1.000 61.24000 625 ARG A O 1
ATOM 4898 N N . ILE A 1 626 ? -84.10400 166.55200 140.05000 1.000 44.78000 626 ILE A N 1
ATOM 4899 C CA . ILE A 1 626 ? -83.29900 167.67900 139.68400 1.000 42.43000 626 ILE A CA 1
ATOM 4900 C C . ILE A 1 626 ? -81.88400 167.27800 140.00600 1.000 51.38000 626 ILE A C 1
ATOM 4901 O O . ILE A 1 626 ? -81.53800 167.13100 141.15700 1.000 57.20000 626 ILE A O 1
ATOM 4906 N N . LYS A 1 627 ? -81.04900 167.14900 138.99500 1.000 54.92000 627 LYS A N 1
ATOM 4907 C CA . LYS A 1 627 ? -79.69400 166.72400 139.22700 1.000 57.08000 627 LYS A CA 1
ATOM 4908 C C . LYS A 1 627 ? -78.96000 167.73000 140.07200 1.000 54.18000 627 LYS A C 1
ATOM 4909 O O . LYS A 1 627 ? -78.20800 167.36500 140.93900 1.000 60.06000 627 LYS A O 1
ATOM 4915 N N . ASP A 1 628 ? -79.17900 169.00300 139.81600 1.000 46.15000 628 ASP A N 1
ATOM 4916 C CA . ASP A 1 628 ? -78.59300 170.02400 140.64800 1.000 52.93000 628 ASP A CA 1
ATOM 4917 C C . ASP A 1 628 ? -79.56300 170.48300 141.70900 1.000 58.96000 628 ASP A C 1
ATOM 4918 O O . ASP A 1 628 ? -80.40700 171.31800 141.45900 1.000 61.08000 628 ASP A O 1
ATOM 4923 N N . TYR A 1 629 ? -79.41400 169.94200 142.90600 1.000 54.31000 629 TYR A N 1
ATOM 4924 C CA . TYR A 1 629 ? -80.13800 170.37800 144.06200 1.000 50.75000 629 TYR A CA 1
ATOM 4925 C C . TYR A 1 629 ? -79.05300 170.40700 145.09000 1.000 48.64000 629 TYR A C 1
ATOM 4926 O O . TYR A 1 629 ? -78.64900 169.35700 145.53500 1.000 51.37000 629 TYR A O 1
ATOM 4935 N N . PRO A 1 630 ? -78.57100 171.66800 145.48300 1.000 38.57000 630 PRO A N 1
ATOM 4936 C CA . PRO A 1 630 ? -77.42500 171.59100 146.40300 1.000 44.06000 630 PRO A CA 1
ATOM 4937 C C . PRO A 1 630 ? -77.65400 170.88400 147.71900 1.000 53.51000 630 PRO A C 1
ATOM 4938 O O . PRO A 1 630 ? -76.81800 170.11500 148.09400 1.000 48.77000 630 PRO A O 1
ATOM 4942 N N . TYR A 1 631 ? -78.76100 171.09900 148.39700 1.000 49.81000 631 TYR A N 1
ATOM 4943 C CA . TYR A 1 631 ? -78.91900 170.57200 149.73000 1.000 47.24000 631 TYR A CA 1
ATOM 4944 C C . TYR A 1 631 ? -78.80200 169.08300 149.61800 1.000 42.72000 631 TYR A C 1
ATOM 4945 O O . TYR A 1 631 ? -78.30400 168.44500 150.51100 1.000 39.95000 631 TYR A O 1
ATOM 4954 N N . ALA A 1 632 ? -79.30900 168.52400 148.53900 1.000 40.06000 632 ALA A N 1
ATOM 4955 C CA . ALA A 1 632 ? -79.36500 167.07700 148.37200 1.000 45.27000 632 ALA A CA 1
ATOM 4956 C C . ALA A 1 632 ? -78.01000 166.51200 147.98900 1.000 44.46000 632 ALA A C 1
ATOM 4957 O O . ALA A 1 632 ? -77.59700 165.45700 148.49200 1.000 39.00000 632 ALA A O 1
ATOM 4959 N N . VAL A 1 633 ? -77.31500 167.18000 147.06900 1.000 40.43000 633 VAL A N 1
ATOM 4960 C CA . VAL A 1 633 ? -76.13500 166.54200 146.50000 1.000 36.46000 633 VAL A CA 1
ATOM 4961 C C . VAL A 1 633 ? -75.00000 166.62700 147.48700 1.000 39.80000 633 VAL A C 1
ATOM 4962 O O . VAL A 1 633 ? -74.21900 165.68100 147.60800 1.000 46.18000 633 VAL A O 1
ATOM 4966 N N . ASP A 1 634 ? -74.92600 167.71000 148.26000 1.000 40.52000 634 ASP A N 1
ATOM 4967 C CA . ASP A 1 634 ? -73.96000 167.75700 149.35300 1.000 45.38000 634 ASP A CA 1
ATOM 4968 C C . ASP A 1 634 ? -74.40100 166.85100 150.50200 1.000 45.22000 634 ASP A C 1
ATOM 4969 O O . ASP A 1 634 ? -73.61300 166.02500 150.99100 1.000 48.77000 634 ASP A O 1
ATOM 4974 N N . GLY A 1 635 ? -75.67700 166.98600 150.91700 1.000 42.80000 635 GLY A N 1
ATOM 4975 C CA . GLY A 1 635 ? -76.21300 166.17700 152.00900 1.000 33.75000 635 GLY A CA 1
ATOM 4976 C C . GLY A 1 635 ? -76.05200 164.67800 151.80400 1.000 35.53000 635 GLY A C 1
ATOM 4977 O O . GLY A 1 635 ? -75.68800 163.95900 152.73600 1.000 40.33000 635 GLY A O 1
ATOM 4978 N N . LEU A 1 636 ? -76.31400 164.19100 150.57800 1.000 39.96000 636 LEU A N 1
ATOM 4979 C CA . LEU A 1 636 ? -76.22700 162.75900 150.30400 1.000 40.88000 636 LEU A CA 1
ATOM 4980 C C . LEU A 1 636 ? -74.79100 162.24700 150.42600 1.000 40.46000 636 LEU A C 1
ATOM 4981 O O . LEU A 1 636 ? -74.55600 161.15700 150.96400 1.000 41.53000 636 LEU A O 1
ATOM 4986 N N . GLU A 1 637 ? -73.80700 163.01000 149.95900 1.000 38.18000 637 GLU A N 1
ATOM 4987 C CA . GLU A 1 637 ? -72.43800 162.63900 150.28400 1.000 37.85000 637 GLU A CA 1
ATOM 4988 C C . GLU A 1 637 ? -72.27900 162.49900 151.79300 1.000 40.59000 637 GLU A C 1
ATOM 4989 O O . GLU A 1 637 ? -71.83800 161.44900 152.28200 1.000 44.99000 637 GLU A O 1
ATOM 4995 N N . VAL A 1 638 ? -72.72300 163.51800 152.55100 1.000 36.53000 638 VAL A N 1
ATOM 4996 C CA . VAL A 1 638 ? -72.63200 163.47500 154.01700 1.000 34.22000 638 VAL A CA 1
ATOM 4997 C C . VAL A 1 638 ? -73.37700 162.26100 154.56500 1.000 36.07000 638 VAL A C 1
ATOM 4998 O O . VAL A 1 638 ? -72.78800 161.38700 155.21200 1.000 39.64000 638 VAL A O 1
ATOM 5002 N N . TRP A 1 639 ? -74.68300 162.19300 154.30800 1.000 36.86000 639 TRP A N 1
ATOM 5003 C CA . TRP A 1 639 ? -75.49800 161.05900 154.74300 1.000 35.76000 639 TRP A CA 1
ATOM 5004 C C . TRP A 1 639 ? -74.81800 159.71100 154.54000 1.000 44.57000 639 TRP A C 1
ATOM 5005 O O . TRP A 1 639 ? -74.84900 158.85300 155.43100 1.000 45.32000 639 TRP A O 1
ATOM 5016 N N . TYR A 1 640 ? -74.23400 159.47800 153.36200 1.000 45.96000 640 TYR A N 1
ATOM 5017 C CA . TYR A 1 640 ? -73.64200 158.16500 153.13500 1.000 47.13000 640 TYR A CA 1
ATOM 5018 C C . TYR A 1 640 ? -72.32200 158.03100 153.88000 1.000 48.42000 640 TYR A C 1
ATOM 5019 O O . TYR A 1 640 ? -71.99200 156.93500 154.35000 1.000 50.63000 640 TYR A O 1
ATOM 5028 N N . ALA A 1 641 ? -71.58600 159.14200 154.04200 1.000 39.07000 641 ALA A N 1
ATOM 5029 C CA . ALA A 1 641 ? -70.34500 159.13300 154.81400 1.000 48.48000 641 ALA A CA 1
ATOM 5030 C C . ALA A 1 641 ? -70.58600 158.68000 156.24600 1.000 45.17000 641 ALA A C 1
ATOM 5031 O O . ALA A 1 641 ? -69.89300 157.79400 156.76200 1.000 43.00000 641 ALA A O 1
ATOM 5033 N N . ILE A 1 642 ? -71.57300 159.29600 156.90400 1.000 43.90000 642 ILE A N 1
ATOM 5034 C CA . ILE A 1 642 ? -71.96300 158.88700 158.25000 1.000 39.10000 642 ILE A CA 1
ATOM 5035 C C . ILE A 1 642 ? -72.39100 157.42700 158.26600 1.000 47.58000 642 ILE A C 1
ATOM 5036 O O . ILE A 1 642 ? -71.90300 156.64100 159.07900 1.000 52.31000 642 ILE A O 1
ATOM 5041 N N . GLU A 1 643 ? -73.31000 157.04200 157.37400 1.000 47.83000 643 GLU A N 1
ATOM 5042 C CA . GLU A 1 643 ? -73.74500 155.65200 157.34500 1.000 47.51000 643 GLU A CA 1
ATOM 5043 C C . GLU A 1 643 ? -72.54100 154.73400 157.25200 1.000 50.69000 643 GLU A C 1
ATOM 5044 O O . GLU A 1 643 ? -72.43100 153.75500 157.99700 1.000 48.72000 643 GLU A O 1
ATOM 5050 N N . SER A 1 644 ? -71.58100 155.09800 156.40000 1.000 48.75000 644 SER A N 1
ATOM 5051 C CA . SER A 1 644 ? -70.38700 154.28300 156.20000 1.000 47.43000 644 SER A CA 1
ATOM 5052 C C . SER A 1 644 ? -69.54200 154.15700 157.45200 1.000 44.22000 644 SER A C 1
ATOM 5053 O O . SER A 1 644 ? -68.72900 153.22800 157.53100 1.000 46.51000 644 SER A O 1
ATOM 5056 N N . TRP A 1 645 ? -69.70500 155.06800 158.41500 1.000 47.30000 645 TRP A N 1
ATOM 5057 C CA . TRP A 1 645 ? -68.95100 155.09000 159.66700 1.000 44.94000 645 TRP A CA 1
ATOM 5058 C C . TRP A 1 645 ? -69.70800 154.46000 160.82400 1.000 46.45000 645 TRP A C 1
ATOM 5059 O O . TRP A 1 645 ? -69.12000 153.72400 161.62500 1.000 42.97000 645 TRP A O 1
ATOM 5070 N N . VAL A 1 646 ? -71.01200 154.71600 160.91000 1.000 47.36000 646 VAL A N 1
ATOM 5071 C CA . VAL A 1 646 ? -71.85900 153.95000 161.81500 1.000 42.66000 646 VAL A CA 1
ATOM 5072 C C . VAL A 1 646 ? -71.79700 152.47100 161.47900 1.000 43.42000 646 VAL A C 1
ATOM 5073 O O . VAL A 1 646 ? -71.91300 151.62300 162.36700 1.000 49.23000 646 VAL A O 1
ATOM 5077 N N . ARG A 1 647 ? -71.61100 152.14100 160.19800 1.000 45.51000 647 ARG A N 1
ATOM 5078 C CA . ARG A 1 647 ? -71.53200 150.74400 159.76500 1.000 53.41000 647 ARG A CA 1
ATOM 5079 C C . ARG A 1 647 ? -70.20800 150.09800 160.18100 1.000 52.39000 647 ARG A C 1
ATOM 5080 O O . ARG A 1 647 ? -70.19800 148.98900 160.74100 1.000 47.93000 647 ARG A O 1
ATOM 5088 N N . ASP A 1 648 ? -69.08000 150.77200 159.89300 1.000 45.32000 648 ASP A N 1
ATOM 5089 C CA . ASP A 1 648 ? -67.77700 150.32000 160.38400 1.000 46.10000 648 ASP A CA 1
ATOM 5090 C C . ASP A 1 648 ? -67.83600 150.04500 161.88200 1.000 47.44000 648 ASP A C 1
ATOM 5091 O O . ASP A 1 648 ? -67.30100 149.03900 162.36300 1.000 59.03000 648 ASP A O 1
ATOM 5096 N N . TYR A 1 649 ? -68.51900 150.90400 162.62900 1.000 38.27000 649 TYR A N 1
ATOM 5097 C CA . TYR A 1 649 ? -68.38800 150.89600 164.08000 1.000 41.26000 649 TYR A CA 1
ATOM 5098 C C . TYR A 1 649 ? -69.34300 149.91500 164.75400 1.000 46.91000 649 TYR A C 1
ATOM 5099 O O . TYR A 1 649 ? -68.94400 149.24300 165.70700 1.000 48.02000 649 TYR A O 1
ATOM 5108 N N . ILE A 1 650 ? -70.58400 149.78900 164.26800 1.000 47.62000 650 ILE A N 1
ATOM 5109 C CA . ILE A 1 650 ? -71.53200 148.84300 164.85800 1.000 50.39000 650 ILE A CA 1
ATOM 5110 C C . ILE A 1 650 ? -71.07700 147.39700 164.64400 1.000 55.81000 650 ILE A C 1
ATOM 5111 O O . ILE A 1 650 ? -71.40100 146.50900 165.44000 1.000 56.55000 650 ILE A O 1
ATOM 5116 N N . PHE A 1 651 ? -70.28600 147.13400 163.61200 1.000 55.33000 651 PHE A N 1
ATOM 5117 C CA . PHE A 1 651 ? -69.77500 145.79400 163.35600 1.000 54.64000 651 PHE A CA 1
ATOM 5118 C C . PHE A 1 651 ? -68.38800 145.56500 163.94700 1.000 59.92000 651 PHE A C 1
ATOM 5119 O O . PHE A 1 651 ? -67.75000 144.55300 163.62900 1.000 60.81000 651 PHE A O 1
ATOM 5127 N N . LEU A 1 652 ? -67.89400 146.49600 164.76100 1.000 57.63000 652 LEU A N 1
ATOM 5128 C CA . LEU A 1 652 ? -66.73300 146.23500 165.59800 1.000 56.83000 652 LEU A CA 1
ATOM 5129 C C . LEU A 1 652 ? -67.12100 145.60000 166.91700 1.000 59.45000 652 LEU A C 1
ATOM 5130 O O . LEU A 1 652 ? -66.30000 144.90100 167.52200 1.000 67.89000 652 LEU A O 1
ATOM 5135 N N . PHE A 1 653 ? -68.35700 145.82300 167.36400 1.000 57.34000 653 PHE A N 1
ATOM 5136 C CA . PHE A 1 653 ? -68.83900 145.37200 168.66300 1.000 55.55000 653 PHE A CA 1
ATOM 5137 C C . PHE A 1 653 ? -69.99800 144.39700 168.58000 1.000 58.28000 653 PHE A C 1
ATOM 5138 O O . PHE A 1 653 ? -70.14700 143.55400 169.46900 1.000 57.55000 653 PHE A O 1
ATOM 5146 N N . TYR A 1 654 ? -70.81600 144.49100 167.54700 1.000 61.30000 654 TYR A N 1
ATOM 5147 C CA . TYR A 1 654 ? -71.84700 143.50500 167.27700 1.000 56.18000 654 TYR A CA 1
ATOM 5148 C C . TYR A 1 654 ? -71.33200 142.66900 166.10500 1.000 58.97000 654 TYR A C 1
ATOM 5149 O O . TYR A 1 654 ? -71.33100 143.12000 164.95600 1.000 60.37000 654 TYR A O 1
ATOM 5158 N N . LYS A 1 655 ? -70.84400 141.46000 166.41500 1.000 60.67000 655 LYS A N 1
ATOM 5159 C CA . LYS A 1 655 ? -70.28200 140.54300 165.41900 1.000 63.76000 655 LYS A CA 1
ATOM 5160 C C . LYS A 1 655 ? -71.32200 139.60100 164.81500 1.000 60.69000 655 LYS A C 1
ATOM 5161 O O . LYS A 1 655 ? -71.20100 139.21600 163.64500 1.000 66.74000 655 LYS A O 1
ATOM 5167 N N . ILE A 1 656 ? -72.33300 139.22400 165.59200 1.000 56.37000 656 ILE A N 1
ATOM 5168 C CA . ILE A 1 656 ? -73.46000 138.42000 165.14600 1.000 67.22000 656 ILE A CA 1
ATOM 5169 C C . ILE A 1 656 ? -74.72700 139.22000 165.40800 1.000 64.06000 656 ILE A C 1
ATOM 5170 O O . ILE A 1 656 ? -74.72700 140.19200 166.16700 1.000 64.38000 656 ILE A O 1
ATOM 5175 N N . GLU A 1 657 ? -75.82700 138.78900 164.79400 1.000 57.19000 657 GLU A N 1
ATOM 5176 C CA . GLU A 1 657 ? -77.06300 139.54200 164.98100 1.000 56.10000 657 GLU A CA 1
ATOM 5177 C C . GLU A 1 657 ? -77.72900 139.30300 166.33700 1.000 55.46000 657 GLU A C 1
ATOM 5178 O O . GLU A 1 657 ? -78.53900 140.13500 166.76800 1.000 65.33000 657 GLU A O 1
ATOM 5184 N N . GLU A 1 658 ? -77.42500 138.20700 167.02900 1.000 54.62000 658 GLU A N 1
ATOM 5185 C CA . GLU A 1 658 ? -78.05500 138.05000 168.33100 1.000 58.57000 658 GLU A CA 1
ATOM 5186 C C . GLU A 1 658 ? -77.33600 138.82100 169.41700 1.000 57.80000 658 GLU A C 1
ATOM 5187 O O . GLU A 1 658 ? -77.87700 138.94700 170.51900 1.000 60.21000 658 GLU A O 1
ATOM 5193 N N . ASP A 1 659 ? -76.13900 139.34300 169.14700 1.000 59.94000 659 ASP A N 1
ATOM 5194 C CA . ASP A 1 659 ? -75.57600 140.29200 170.08800 1.000 57.73000 659 ASP A CA 1
ATOM 5195 C C . ASP A 1 659 ? -76.48200 141.50000 170.24200 1.000 49.52000 659 ASP A C 1
ATOM 5196 O O . ASP A 1 659 ? -76.51300 142.10700 171.31300 1.000 49.59000 659 ASP A O 1
ATOM 5201 N N . ILE A 1 660 ? -77.25300 141.83200 169.21300 1.000 45.20000 660 ILE A N 1
ATOM 5202 C CA . ILE A 1 660 ? -78.22400 142.91000 169.34000 1.000 44.35000 660 ILE A CA 1
ATOM 5203 C C . ILE A 1 660 ? -79.47700 142.42100 170.04300 1.000 43.69000 660 ILE A C 1
ATOM 5204 O O . ILE A 1 660 ? -80.01100 143.10300 170.91800 1.000 40.70000 660 ILE A O 1
ATOM 5209 N N . GLN A 1 661 ? -79.97400 141.23800 169.68000 1.000 53.66000 661 GLN A N 1
ATOM 5210 C CA . GLN A 1 661 ? -81.18800 140.74800 170.32100 1.000 52.92000 661 GLN A CA 1
ATOM 5211 C C . GLN A 1 661 ? -81.01000 140.64600 171.83600 1.000 51.27000 661 GLN A C 1
ATOM 5212 O O . GLN A 1 661 ? -81.97900 140.83400 172.58900 1.000 51.08000 661 GLN A O 1
ATOM 5218 N N . THR A 1 662 ? -79.77700 140.41300 172.30000 1.000 53.62000 662 THR A N 1
ATOM 5219 C CA . THR A 1 662 ? -79.50200 140.12400 173.70100 1.000 51.20000 662 THR A CA 1
ATOM 5220 C C . THR A 1 662 ? -78.76000 141.24800 174.41200 1.000 50.47000 662 THR A C 1
ATOM 5221 O O . THR A 1 662 ? -78.24400 141.03200 175.51500 1.000 46.41000 662 THR A O 1
ATOM 5225 N N . ASP A 1 663 ? -78.71000 142.44600 173.83800 1.000 50.87000 663 ASP A N 1
ATOM 5226 C CA . ASP A 1 663 ? -78.17800 143.59800 174.57000 1.000 44.32000 663 ASP A CA 1
ATOM 5227 C C . ASP A 1 663 ? -79.26300 144.12100 175.49900 1.000 44.97000 663 ASP A C 1
ATOM 5228 O O . ASP A 1 663 ? -80.16700 144.83200 175.06200 1.000 45.94000 663 ASP A O 1
ATOM 5233 N N . THR A 1 664 ? -79.16900 143.78000 176.78900 1.000 47.86000 664 THR A N 1
ATOM 5234 C CA . THR A 1 664 ? -80.16900 144.23100 177.75400 1.000 40.90000 664 THR A CA 1
ATOM 5235 C C . THR A 1 664 ? -80.44500 145.71500 177.58800 1.000 50.05000 664 THR A C 1
ATOM 5236 O O . THR A 1 664 ? -81.59700 146.14000 177.45900 1.000 47.76000 664 THR A O 1
ATOM 5240 N N . GLU A 1 665 ? -79.37800 146.51200 177.53500 1.000 53.50000 665 GLU A N 1
ATOM 5241 C CA . GLU A 1 665 ? -79.52300 147.95700 177.50300 1.000 49.90000 665 GLU A CA 1
ATOM 5242 C C . GLU A 1 665 ? -80.08300 148.44600 176.17300 1.000 49.97000 665 GLU A C 1
ATOM 5243 O O . GLU A 1 665 ? -81.01200 149.26700 176.15800 1.000 53.11000 665 GLU A O 1
ATOM 5249 N N . LEU A 1 666 ? -79.53200 147.97200 175.04600 1.000 39.26000 666 LEU A N 1
ATOM 5250 C CA . LEU A 1 666 ? -80.00600 148.45500 173.75200 1.000 39.82000 666 LEU A CA 1
ATOM 5251 C C . LEU A 1 666 ? -81.50500 148.26200 173.63500 1.000 46.86000 666 LEU A C 1
ATOM 5252 O O . LEU A 1 666 ? -82.24400 149.20300 173.30800 1.000 48.61000 666 LEU A O 1
ATOM 5257 N N . GLN A 1 667 ? -81.97600 147.05300 173.95400 1.000 49.06000 667 GLN A N 1
ATOM 5258 C CA . GLN A 1 667 ? -83.40300 146.77800 173.89100 1.000 50.51000 667 GLN A CA 1
ATOM 5259 C C . GLN A 1 667 ? -84.16600 147.68200 174.83900 1.000 51.47000 667 GLN A C 1
ATOM 5260 O O . GLN A 1 667 ? -85.24900 148.17400 174.49600 1.000 47.81000 667 GLN A O 1
ATOM 5266 N N . ALA A 1 668 ? -83.60300 147.93100 176.03000 1.000 47.20000 668 ALA A N 1
ATOM 5267 C CA . ALA A 1 668 ? -84.17500 148.93000 176.92600 1.000 41.42000 668 ALA A CA 1
ATOM 5268 C C . ALA A 1 668 ? -84.14100 150.30600 176.28400 1.000 46.39000 668 ALA A C 1
ATOM 5269 O O . ALA A 1 668 ? -85.14800 151.02600 176.25700 1.000 46.12000 668 ALA A O 1
ATOM 5271 N N . TRP A 1 669 ? -82.98900 150.67800 175.74500 1.000 47.25000 669 TRP A N 1
ATOM 5272 C CA . TRP A 1 669 ? -82.84600 152.01500 175.19200 1.000 41.98000 669 TRP A CA 1
ATOM 5273 C C . TRP A 1 669 ? -83.89700 152.27600 174.11700 1.000 42.66000 669 TRP A C 1
ATOM 5274 O O . TRP A 1 669 ? -84.49400 153.36300 174.07800 1.000 42.34000 669 TRP A O 1
ATOM 5285 N N . TRP A 1 670 ? -84.19100 151.26600 173.27500 1.000 44.11000 670 TRP A N 1
ATOM 5286 C CA . TRP A 1 670 ? -85.11300 151.49400 172.16600 1.000 43.07000 670 TRP A CA 1
ATOM 5287 C C . TRP A 1 670 ? -86.57100 151.33500 172.56000 1.000 42.64000 670 TRP A C 1
ATOM 5288 O O . TRP A 1 670 ? -87.44500 151.85500 171.86500 1.000 38.11000 670 TRP A O 1
ATOM 5299 N N . LYS A 1 671 ? -86.85600 150.64000 173.65400 1.000 40.43000 671 LYS A N 1
ATOM 5300 C CA . LYS A 1 671 ? -88.23600 150.57400 174.10800 1.000 37.91000 671 LYS A CA 1
ATOM 5301 C C . LYS A 1 671 ? -88.65900 151.88300 174.75400 1.000 42.47000 671 LYS A C 1
ATOM 5302 O O . LYS A 1 671 ? -89.78400 152.35300 174.55000 1.000 39.98000 671 LYS A O 1
ATOM 5308 N N . GLU A 1 672 ? -87.77200 152.49300 175.53800 1.000 48.04000 672 GLU A N 1
ATOM 5309 C CA . GLU A 1 672 ? -88.13800 153.76000 176.15000 1.000 40.51000 672 GLU A CA 1
ATOM 5310 C C . GLU A 1 672 ? -88.12500 154.88400 175.13000 1.000 37.61000 672 GLU A C 1
ATOM 5311 O O . GLU A 1 672 ? -88.83800 155.87600 175.30100 1.000 33.35000 672 GLU A O 1
ATOM 5317 N N . VAL A 1 673 ? -87.35200 154.74900 174.05500 1.000 44.45000 673 VAL A N 1
ATOM 5318 C CA . VAL A 1 673 ? -87.41600 155.75900 173.00500 1.000 37.31000 673 VAL A CA 1
ATOM 5319 C C . VAL A 1 673 ? -88.82500 155.84900 172.43400 1.000 42.09000 673 VAL A C 1
ATOM 5320 O O . VAL A 1 673 ? -89.31800 156.94200 172.12900 1.000 45.18000 673 VAL A O 1
ATOM 5324 N N . ARG A 1 674 ? -89.51400 154.71700 172.32800 1.000 41.65000 674 ARG A N 1
ATOM 5325 C CA . ARG A 1 674 ? -90.82400 154.72600 171.69000 1.000 42.39000 674 ARG A CA 1
ATOM 5326 C C . ARG A 1 674 ? -91.99800 154.89700 172.66400 1.000 48.93000 674 ARG A C 1
ATOM 5327 O O . ARG A 1 674 ? -92.97300 155.57500 172.32600 1.000 55.25000 674 ARG A O 1
ATOM 5335 N N . GLU A 1 675 ? -91.96500 154.31800 173.86200 1.000 46.04000 675 GLU A N 1
ATOM 5336 C CA . GLU A 1 675 ? -93.15400 154.33100 174.70500 1.000 40.28000 675 GLU A CA 1
ATOM 5337 C C . GLU A 1 675 ? -93.16600 155.44100 175.72500 1.000 37.43000 675 GLU A C 1
ATOM 5338 O O . GLU A 1 675 ? -94.13500 155.54900 176.47900 1.000 39.05000 675 GLU A O 1
ATOM 5344 N N . GLU A 1 676 ? -92.10200 156.23700 175.79600 1.000 40.93000 676 GLU A N 1
ATOM 5345 C CA . GLU A 1 676 ? -92.02200 157.38400 176.69200 1.000 48.15000 676 GLU A CA 1
ATOM 5346 C C . GLU A 1 676 ? -91.58100 158.61500 175.90600 1.000 44.29000 676 GLU A C 1
ATOM 5347 O O . GLU A 1 676 ? -92.32000 159.60300 175.82000 1.000 47.12000 676 GLU A O 1
ATOM 5353 N N . GLY A 1 677 ? -90.38900 158.54800 175.30500 1.000 37.82000 677 GLY A N 1
ATOM 5354 C CA . GLY A 1 677 ? -89.77400 159.74400 174.75200 1.000 36.08000 677 GLY A CA 1
ATOM 5355 C C . GLY A 1 677 ? -90.58700 160.36500 173.63500 1.000 42.88000 677 GLY A C 1
ATOM 5356 O O . GLY A 1 677 ? -90.82800 161.57800 173.62800 1.000 44.16000 677 GLY A O 1
ATOM 5357 N N . HIS A 1 678 ? -90.99800 159.54000 172.65500 1.000 36.53000 678 HIS A N 1
ATOM 5358 C CA . HIS A 1 678 ? -91.98200 159.90300 171.63500 1.000 33.95000 678 HIS A CA 1
ATOM 5359 C C . HIS A 1 678 ? -93.32300 159.17500 171.84300 1.000 36.26000 678 HIS A C 1
ATOM 5360 O O . HIS A 1 678 ? -94.04800 158.91200 170.87300 1.000 41.81000 678 HIS A O 1
ATOM 5367 N N . GLY A 1 679 ? -93.67600 158.86800 173.09900 1.000 39.27000 679 GLY A N 1
ATOM 5368 C CA . GLY A 1 679 ? -94.77300 157.97100 173.45700 1.000 37.22000 679 GLY A CA 1
ATOM 5369 C C . GLY A 1 679 ? -96.13600 158.38800 172.95200 1.000 44.37000 679 GLY A C 1
ATOM 5370 O O . GLY A 1 679 ? -97.08700 157.60500 173.06100 1.000 46.28000 679 GLY A O 1
ATOM 5371 N N . ASP A 1 680 ? -96.26700 159.60100 172.42700 1.000 42.99000 680 ASP A N 1
ATOM 5372 C CA . ASP A 1 680 ? -97.51600 159.99400 171.79500 1.000 38.15000 680 ASP A CA 1
ATOM 5373 C C . ASP A 1 680 ? -97.62700 159.49900 170.36200 1.000 39.90000 680 ASP A C 1
ATOM 5374 O O . ASP A 1 680 ? -98.68500 159.66700 169.74600 1.000 42.13000 680 ASP A O 1
ATOM 5379 N N . LYS A 1 681 ? -96.55800 158.91200 169.82100 1.000 43.35000 681 LYS A N 1
ATOM 5380 C CA . LYS A 1 681 ? -96.59600 158.11400 168.60500 1.000 42.62000 681 LYS A CA 1
ATOM 5381 C C . LYS A 1 681 ? -96.20200 156.67300 168.91900 1.000 41.96000 681 LYS A C 1
ATOM 5382 O O . LYS A 1 681 ? -95.68100 155.95700 168.06300 1.000 42.12000 681 LYS A O 1
ATOM 5388 N N . LYS A 1 682 ? -96.45200 156.25100 170.16300 1.000 48.50000 682 LYS A N 1
ATOM 5389 C CA . LYS A 1 682 ? -95.94300 154.98000 170.67200 1.000 42.04000 682 LYS A CA 1
ATOM 5390 C C . LYS A 1 682 ? -96.46100 153.81200 169.85800 1.000 39.54000 682 LYS A C 1
ATOM 5391 O O . LYS A 1 682 ? -95.73900 152.83700 169.63500 1.000 40.14000 682 LYS A O 1
ATOM 5397 N N . SER A 1 683 ? -97.69100 153.93000 169.36200 1.000 39.47000 683 SER A N 1
ATOM 5398 C CA . SER A 1 683 ? -98.42700 152.85400 168.71300 1.000 37.09000 683 SER A CA 1
ATOM 5399 C C . SER A 1 683 ? -98.35000 152.88400 167.18700 1.000 49.90000 683 SER A C 1
ATOM 5400 O O . SER A 1 683 ? -99.08700 152.13600 166.53700 1.000 55.10000 683 SER A O 1
ATOM 5403 N N . GLU A 1 684 ? -97.48100 153.73700 166.58800 1.000 47.11000 684 GLU A N 1
ATOM 5404 C CA . GLU A 1 684 ? -97.33600 153.78200 165.13500 1.000 42.70000 684 GLU A CA 1
ATOM 5405 C C . GLU A 1 684 ? -96.56000 152.56700 164.64000 1.000 45.05000 684 GLU A C 1
ATOM 5406 O O . GLU A 1 684 ? -95.57300 152.16900 165.26300 1.000 42.51000 684 GLU A O 1
ATOM 5412 N N . PRO A 1 685 ? -96.96800 151.97900 163.51200 1.000 46.85000 685 PRO A N 1
ATOM 5413 C CA . PRO A 1 685 ? -96.32300 150.74200 163.04100 1.000 43.50000 685 PRO A CA 1
ATOM 5414 C C . PRO A 1 685 ? -94.93900 150.92700 162.45500 1.000 48.73000 685 PRO A C 1
ATOM 5415 O O . PRO A 1 685 ? -94.23500 149.92500 162.28700 1.000 53.86000 685 PRO A O 1
ATOM 5419 N N . TRP A 1 686 ? -94.52500 152.15400 162.14400 1.000 47.39000 686 TRP A N 1
ATOM 5420 C CA . TRP A 1 686 ? -93.27500 152.35300 161.43200 1.000 43.21000 686 TRP A CA 1
ATOM 5421 C C . TRP A 1 686 ? -92.06500 152.33800 162.33700 1.000 44.86000 686 TRP A C 1
ATOM 5422 O O . TRP A 1 686 ? -90.97200 152.66500 161.86200 1.000 49.98000 686 TRP A O 1
ATOM 5433 N N . TRP A 1 687 ? -92.20100 152.02400 163.60000 1.000 41.96000 687 TRP A N 1
ATOM 5434 C CA . TRP A 1 687 ? -91.04100 152.06600 164.44000 1.000 42.99000 687 TRP A CA 1
ATOM 5435 C C . TRP A 1 687 ? -90.20800 150.84700 164.17600 1.000 46.06000 687 TRP A C 1
ATOM 5436 O O . TRP A 1 687 ? -90.73900 149.75400 164.14100 1.000 56.33000 687 TRP A O 1
ATOM 5447 N N . PRO A 1 688 ? -88.83500 151.06700 163.99600 1.000 40.50000 688 PRO A N 1
ATOM 5448 C CA . PRO A 1 688 ? -88.07300 149.84600 163.73800 1.000 46.50000 688 PRO A CA 1
ATOM 5449 C C . PRO A 1 688 ? -87.95500 148.93100 164.93400 1.000 56.97000 688 PRO A C 1
ATOM 5450 O O . PRO A 1 688 ? -87.93200 149.39000 166.05600 1.000 57.84000 688 PRO A O 1
ATOM 5454 N N . LYS A 1 689 ? -87.99800 147.62800 164.69900 1.000 62.72000 689 LYS A N 1
ATOM 5455 C CA . LYS A 1 689 ? -87.94500 146.64100 165.77300 1.000 69.80000 689 LYS A CA 1
ATOM 5456 C C . LYS A 1 689 ? -86.63800 146.56800 166.57100 1.000 71.36000 689 LYS A C 1
ATOM 5457 O O . LYS A 1 689 ? -86.66200 146.37100 167.77900 1.000 67.79000 689 LYS A O 1
ATOM 5463 N N . MET A 1 690 ? -85.50600 146.69900 165.88900 1.000 70.07000 690 MET A N 1
ATOM 5464 C CA . MET A 1 690 ? -84.19400 146.64500 166.53000 1.000 67.42000 690 MET A CA 1
ATOM 5465 C C . MET A 1 690 ? -83.65800 145.23900 166.77500 1.000 73.22000 690 MET A C 1
ATOM 5466 O O . MET A 1 690 ? -82.66600 145.06100 167.46300 1.000 70.46000 690 MET A O 1
ATOM 5471 N N . GLN A 1 691 ? -84.31800 144.24100 166.21600 1.000 77.26000 691 GLN A N 1
ATOM 5472 C CA . GLN A 1 691 ? -83.81600 142.87500 166.27700 1.000 78.90000 691 GLN A CA 1
ATOM 5473 C C . GLN A 1 691 ? -82.49100 142.63300 165.53800 1.000 72.35000 691 GLN A C 1
ATOM 5474 O O . GLN A 1 691 ? -81.68100 141.82400 165.96900 1.000 64.02000 691 GLN A O 1
ATOM 5480 N N . THR A 1 692 ? -82.29200 143.29800 164.40700 1.000 61.87000 692 THR A N 1
ATOM 5481 C CA . THR A 1 692 ? -81.14800 143.03400 163.54400 1.000 56.68000 692 THR A CA 1
ATOM 5482 C C . THR A 1 692 ? -80.18700 144.20700 163.44900 1.000 52.75000 692 THR A C 1
ATOM 5483 O O . THR A 1 692 ? -80.56700 145.33300 163.68700 1.000 55.38000 692 THR A O 1
ATOM 5487 N N . ARG A 1 693 ? -78.94000 143.92900 163.09400 1.000 52.13000 693 ARG A N 1
ATOM 5488 C CA . ARG A 1 693 ? -77.86200 144.91900 163.11400 1.000 54.10000 693 ARG A CA 1
ATOM 5489 C C . ARG A 1 693 ? -78.09400 146.10200 162.18700 1.000 47.67000 693 ARG A C 1
ATOM 5490 O O . ARG A 1 693 ? -77.73500 147.22300 162.49700 1.000 46.70000 693 ARG A O 1
ATOM 5498 N N . GLU A 1 694 ? -78.65600 145.83200 161.02600 1.000 53.52000 694 GLU A N 1
ATOM 5499 C CA . GLU A 1 694 ? -78.94400 146.85300 160.02800 1.000 45.79000 694 GLU A CA 1
ATOM 5500 C C . GLU A 1 694 ? -79.85500 147.92200 160.58600 1.000 48.40000 694 GLU A C 1
ATOM 5501 O O . GLU A 1 694 ? -79.60900 149.11200 160.38000 1.000 57.19000 694 GLU A O 1
ATOM 5507 N N . GLU A 1 695 ? -80.91000 147.52300 161.29700 1.000 46.39000 695 GLU A N 1
ATOM 5508 C CA . GLU A 1 695 ? -81.78000 148.52200 161.90600 1.000 48.00000 695 GLU A CA 1
ATOM 5509 C C . GLU A 1 695 ? -81.00700 149.42200 162.86900 1.000 53.43000 695 GLU A C 1
ATOM 5510 O O . GLU A 1 695 ? -81.32500 150.61100 162.98000 1.000 57.15000 695 GLU A O 1
ATOM 5516 N N . LEU A 1 696 ? -79.96200 148.89300 163.52500 1.000 53.26000 696 LEU A N 1
ATOM 5517 C CA . LEU A 1 696 ? -79.13700 149.72500 164.40100 1.000 51.33000 696 LEU A CA 1
ATOM 5518 C C . LEU A 1 696 ? -78.21200 150.62200 163.59800 1.000 47.20000 696 LEU A C 1
ATOM 5519 O O . LEU A 1 696 ? -77.95800 151.76700 163.98900 1.000 48.77000 696 LEU A O 1
ATOM 5524 N N . VAL A 1 697 ? -77.69300 150.12200 162.47500 1.000 49.41000 697 VAL A N 1
ATOM 5525 C CA . VAL A 1 697 ? -76.84500 150.94800 161.62100 1.000 55.03000 697 VAL A CA 1
ATOM 5526 C C . VAL A 1 697 ? -77.65700 152.07500 161.00200 1.000 52.06000 697 VAL A C 1
ATOM 5527 O O . VAL A 1 697 ? -77.17800 153.21100 160.86600 1.000 43.21000 697 VAL A O 1
ATOM 5531 N N . GLU A 1 698 ? -78.90200 151.78000 160.61700 1.000 51.58000 698 GLU A N 1
ATOM 5532 C CA . GLU A 1 698 ? -79.72100 152.74900 159.90300 1.000 56.33000 698 GLU A CA 1
ATOM 5533 C C . GLU A 1 698 ? -80.46900 153.69800 160.83200 1.000 47.31000 698 GLU A C 1
ATOM 5534 O O . GLU A 1 698 ? -80.77800 154.82000 160.42300 1.000 46.92000 698 GLU A O 1
ATOM 5540 N N . SER A 1 699 ? -80.73200 153.30900 162.07700 1.000 49.43000 699 SER A N 1
ATOM 5541 C CA . SER A 1 699 ? -81.36200 154.24200 163.00800 1.000 45.96000 699 SER A CA 1
ATOM 5542 C C . SER A 1 699 ? -80.34300 155.17600 163.67700 1.000 39.95000 699 SER A C 1
ATOM 5543 O O . SER A 1 699 ? -80.62600 156.36500 163.86400 1.000 38.30000 699 SER A O 1
ATOM 5546 N N . CYS A 1 700 ? -79.16800 154.66800 164.06400 1.000 39.17000 700 CYS A N 1
ATOM 5547 C CA . CYS A 1 700 ? -78.12400 155.54900 164.57500 1.000 38.11000 700 CYS A CA 1
ATOM 5548 C C . CYS A 1 700 ? -77.73300 156.59300 163.54300 1.000 43.88000 700 CYS A C 1
ATOM 5549 O O . CYS A 1 700 ? -77.43400 157.74400 163.89200 1.000 50.26000 700 CYS A O 1
ATOM 5552 N N . THR A 1 701 ? -77.67100 156.19900 162.26900 1.000 45.24000 701 THR A N 1
ATOM 5553 C CA . THR A 1 701 ? -77.23900 157.14800 161.25700 1.000 35.03000 701 THR A CA 1
ATOM 5554 C C . THR A 1 701 ? -78.28400 158.23300 161.06100 1.000 35.95000 701 THR A C 1
ATOM 5555 O O . THR A 1 701 ? -77.94600 159.35100 160.67200 1.000 40.14000 701 THR A O 1
ATOM 5559 N N . ILE A 1 702 ? -79.55100 157.92100 161.34800 1.000 38.29000 702 ILE A N 1
ATOM 5560 C CA . ILE A 1 702 ? -80.60000 158.93900 161.33600 1.000 33.32000 702 ILE A CA 1
ATOM 5561 C C . ILE A 1 702 ? -80.33100 159.98000 162.41800 1.000 38.54000 702 ILE A C 1
ATOM 5562 O O . ILE A 1 702 ? -80.49200 161.18500 162.19100 1.000 47.36000 702 ILE A O 1
ATOM 5567 N N . ILE A 1 703 ? -79.89700 159.53300 163.60500 1.000 37.68000 703 ILE A N 1
ATOM 5568 C CA . ILE A 1 703 ? -79.75700 160.40500 164.77500 1.000 38.06000 703 ILE A CA 1
ATOM 5569 C C . ILE A 1 703 ? -78.56900 161.33200 164.62200 1.000 34.73000 703 ILE A C 1
ATOM 5570 O O . ILE A 1 703 ? -78.59400 162.47800 165.09100 1.000 40.40000 703 ILE A O 1
ATOM 5575 N N . ILE A 1 704 ? -77.50800 160.85300 163.98600 1.000 32.14000 704 ILE A N 1
ATOM 5576 C CA . ILE A 1 704 ? -76.34300 161.68900 163.76400 1.000 36.23000 704 ILE A CA 1
ATOM 5577 C C . ILE A 1 704 ? -76.61200 162.67900 162.63200 1.000 39.29000 704 ILE A C 1
ATOM 5578 O O . ILE A 1 704 ? -76.20200 163.84100 162.68500 1.000 43.17000 704 ILE A O 1
ATOM 5583 N N . TRP A 1 705 ? -77.34900 162.24200 161.61700 1.000 36.42000 705 TRP A N 1
ATOM 5584 C CA . TRP A 1 705 ? -77.73300 163.12000 160.51900 1.000 35.08000 705 TRP A CA 1
ATOM 5585 C C . TRP A 1 705 ? -78.56500 164.29100 161.02600 1.000 36.66000 705 TRP A C 1
ATOM 5586 O O . TRP A 1 705 ? -78.27800 165.45200 160.70700 1.000 39.02000 705 TRP A O 1
ATOM 5597 N N . VAL A 1 706 ? -79.60700 163.99900 161.82000 1.000 34.19000 706 VAL A N 1
ATOM 5598 C CA . VAL A 1 706 ? -80.53100 165.03400 162.29400 1.000 35.64000 706 VAL A CA 1
ATOM 5599 C C . VAL A 1 706 ? -79.81800 166.00800 163.23400 1.000 37.13000 706 VAL A C 1
ATOM 5600 O O . VAL A 1 706 ? -80.06500 167.21800 163.20500 1.000 37.91000 706 VAL A O 1
ATOM 5604 N N . ALA A 1 707 ? -78.91500 165.50200 164.06100 1.000 40.17000 707 ALA A N 1
ATOM 5605 C CA . ALA A 1 707 ? -78.18800 166.33400 165.00200 1.000 35.33000 707 ALA A CA 1
ATOM 5606 C C . ALA A 1 707 ? -77.04900 167.12200 164.36500 1.000 35.69000 707 ALA A C 1
ATOM 5607 O O . ALA A 1 707 ? -76.63800 168.14700 164.92600 1.000 41.43000 707 ALA A O 1
ATOM 5609 N N . SER A 1 708 ? -76.51500 166.67000 163.22800 1.000 35.70000 708 SER A N 1
ATOM 5610 C CA . SER A 1 708 ? -75.32700 167.31100 162.66600 1.000 40.62000 708 SER A CA 1
ATOM 5611 C C . SER A 1 708 ? -75.70200 168.14500 161.45000 1.000 47.00000 708 SER A C 1
ATOM 5612 O O . SER A 1 708 ? -75.79700 169.36900 161.53900 1.000 47.26000 708 SER A O 1
ATOM 5615 N N . ALA A 1 709 ? -75.93800 167.50700 160.31500 1.000 42.09000 709 ALA A N 1
ATOM 5616 C CA . ALA A 1 709 ? -76.06800 168.28500 159.09200 1.000 38.78000 709 ALA A CA 1
ATOM 5617 C C . ALA A 1 709 ? -77.47800 168.81000 158.87700 1.000 37.44000 709 ALA A C 1
ATOM 5618 O O . ALA A 1 709 ? -77.64800 169.90200 158.33400 1.000 44.86000 709 ALA A O 1
ATOM 5620 N N . LEU A 1 710 ? -78.50300 168.06000 159.27500 1.000 36.55000 710 LEU A N 1
ATOM 5621 C CA . LEU A 1 710 ? -79.86000 168.57500 159.15700 1.000 35.65000 710 LEU A CA 1
ATOM 5622 C C . LEU A 1 710 ? -80.04300 169.85100 159.97100 1.000 38.43000 710 LEU A C 1
ATOM 5623 O O . LEU A 1 710 ? -80.50300 170.86900 159.44900 1.000 35.39000 710 LEU A O 1
ATOM 5628 N N . HIS A 1 711 ? -79.70000 169.82300 161.26400 1.000 37.81000 711 HIS A N 1
ATOM 5629 C CA . HIS A 1 711 ? -79.79700 171.06900 162.01900 1.000 38.12000 711 HIS A CA 1
ATOM 5630 C C . HIS A 1 711 ? -78.92300 172.14400 161.38700 1.000 37.80000 711 HIS A C 1
ATOM 5631 O O . HIS A 1 711 ? -79.30200 173.32400 161.35500 1.000 42.41000 711 HIS A O 1
ATOM 5638 N N . ALA A 1 712 ? -77.77800 171.74700 160.83300 1.000 31.34000 712 ALA A N 1
ATOM 5639 C CA . ALA A 1 712 ? -76.83100 172.72000 160.30400 1.000 34.70000 712 ALA A CA 1
ATOM 5640 C C . ALA A 1 712 ? -77.39700 173.42700 159.07600 1.000 39.96000 712 ALA A C 1
ATOM 5641 O O . ALA A 1 712 ? -77.51300 174.66300 159.05300 1.000 42.28000 712 ALA A O 1
ATOM 5643 N N . ALA A 1 713 ? -77.78100 172.65000 158.05300 1.000 38.82000 713 ALA A N 1
ATOM 5644 C CA . ALA A 1 713 ? -78.25700 173.17000 156.78000 1.000 33.62000 713 ALA A CA 1
ATOM 5645 C C . ALA A 1 713 ? -79.43200 174.12400 156.91900 1.000 37.85000 713 ALA A C 1
ATOM 5646 O O . ALA A 1 713 ? -79.85800 174.71000 155.91700 1.000 38.70000 713 ALA A O 1
ATOM 5648 N N . VAL A 1 714 ? -79.98000 174.27700 158.12000 1.000 41.44000 714 VAL A N 1
ATOM 5649 C CA . VAL A 1 714 ? -81.13000 175.14400 158.33800 1.000 34.76000 714 VAL A CA 1
ATOM 5650 C C . VAL A 1 714 ? -80.85900 176.09900 159.49600 1.000 37.30000 714 VAL A C 1
ATOM 5651 O O . VAL A 1 714 ? -81.62600 177.04500 159.70700 1.000 44.82000 714 VAL A O 1
ATOM 5655 N N . ASN A 1 715 ? -79.79000 175.87500 160.26500 1.000 36.42000 715 ASN A N 1
ATOM 5656 C CA . ASN A 1 715 ? -79.52900 176.81600 161.35100 1.000 32.12000 715 ASN A CA 1
ATOM 5657 C C . ASN A 1 715 ? -78.55600 177.92200 160.96100 1.000 41.77000 715 ASN A C 1
ATOM 5658 O O . ASN A 1 715 ? -78.77600 179.08500 161.31400 1.000 44.62000 715 ASN A O 1
ATOM 5663 N N . PHE A 1 716 ? -77.49000 177.59600 160.23200 1.000 40.43000 716 PHE A N 1
ATOM 5664 C CA . PHE A 1 716 ? -76.42400 178.54600 159.96600 1.000 32.62000 716 PHE A CA 1
ATOM 5665 C C . PHE A 1 716 ? -76.60500 179.26900 158.65200 1.000 32.12000 716 PHE A C 1
ATOM 5666 O O . PHE A 1 716 ? -75.72600 180.03600 158.25300 1.000 36.34000 716 PHE A O 1
ATOM 5674 N N . GLY A 1 717 ? -77.73400 179.08900 157.99100 1.000 27.89000 717 GLY A N 1
ATOM 5675 C CA . GLY A 1 717 ? -78.01900 179.93000 156.84900 1.000 31.88000 717 GLY A CA 1
ATOM 5676 C C . GLY A 1 717 ? -78.93300 181.09900 157.19100 1.000 42.32000 717 GLY A C 1
ATOM 5677 O O . GLY A 1 717 ? -79.18000 181.97200 156.34800 1.000 39.53000 717 GLY A O 1
ATOM 5678 N N . GLN A 1 718 ? -79.42600 181.14700 158.43400 1.000 40.32000 718 GLN A N 1
ATOM 5679 C CA . GLN A 1 718 ? -80.48100 182.10200 158.77100 1.000 33.20000 718 GLN A CA 1
ATOM 5680 C C . GLN A 1 718 ? -80.01900 183.54000 158.54900 1.000 39.16000 718 GLN A C 1
ATOM 5681 O O . GLN A 1 718 ? -80.63400 184.29300 157.78000 1.000 46.46000 718 GLN A O 1
ATOM 5687 N N . TYR A 1 719 ? -78.92400 183.93600 159.18200 1.000 40.88000 719 TYR A N 1
ATOM 5688 C CA . TYR A 1 719 ? -78.44500 185.29400 158.93800 1.000 39.43000 719 TYR A CA 1
ATOM 5689 C C . TYR A 1 719 ? -77.91800 185.52500 157.51400 1.000 42.37000 719 TYR A C 1
ATOM 5690 O O . TYR A 1 719 ? -78.04400 186.64300 156.99700 1.000 39.79000 719 TYR A O 1
ATOM 5699 N N . PRO A 1 720 ? -77.29500 184.53600 156.85400 1.000 41.14000 720 PRO A N 1
ATOM 5700 C CA . PRO A 1 720 ? -76.86700 184.76600 155.46300 1.000 37.64000 720 PRO A CA 1
ATOM 5701 C C . PRO A 1 720 ? -77.98300 185.16500 154.50800 1.000 40.74000 720 PRO A C 1
ATOM 5702 O O . PRO A 1 720 ? -77.81300 186.10000 153.71300 1.000 43.40000 720 PRO A O 1
ATOM 5706 N N . VAL A 1 721 ? -79.11400 184.46300 154.54200 1.000 38.89000 721 VAL A N 1
ATOM 5707 C CA . VAL A 1 721 ? -80.15200 184.61800 153.54000 1.000 38.94000 721 VAL A CA 1
ATOM 5708 C C . VAL A 1 721 ? -81.33300 185.42300 154.06600 1.000 41.04000 721 VAL A C 1
ATOM 5709 O O . VAL A 1 721 ? -81.84300 186.29800 153.36500 1.000 44.25000 721 VAL A O 1
ATOM 5713 N N . ALA A 1 722 ? -81.75000 185.18800 155.30500 1.000 41.36000 722 ALA A N 1
ATOM 5714 C CA . ALA A 1 722 ? -82.89800 185.88000 155.86900 1.000 36.95000 722 ALA A CA 1
ATOM 5715 C C . ALA A 1 722 ? -82.48700 187.06000 156.71900 1.000 36.28000 722 ALA A C 1
ATOM 5716 O O . ALA A 1 722 ? -83.35200 187.77000 157.23900 1.000 36.71000 722 ALA A O 1
ATOM 5718 N N . GLY A 1 723 ? -81.18600 187.27400 156.88300 1.000 38.95000 723 GLY A N 1
ATOM 5719 C CA . GLY A 1 723 ? -80.72800 188.43400 157.61500 1.000 37.91000 723 GLY A CA 1
ATOM 5720 C C . GLY A 1 723 ? -81.18500 189.72700 156.98200 1.000 42.22000 723 GLY A C 1
ATOM 5721 O O . GLY A 1 723 ? -81.34700 190.72800 157.67400 1.000 45.13000 723 GLY A O 1
ATOM 5722 N N . TYR A 1 724 ? -81.39600 189.72600 155.66200 1.000 42.21000 724 TYR A N 1
ATOM 5723 C CA . TYR A 1 724 ? -82.01300 190.85500 154.96300 1.000 44.42000 724 TYR A CA 1
ATOM 5724 C C . TYR A 1 724 ? -83.50300 190.58700 154.91800 1.000 47.06000 724 TYR A C 1
ATOM 5725 O O . TYR A 1 724 ? -83.95700 189.73900 154.14900 1.000 46.90000 724 TYR A O 1
ATOM 5734 N N . LEU A 1 725 ? -84.27200 191.33000 155.71800 1.000 45.34000 725 LEU A N 1
ATOM 5735 C CA . LEU A 1 725 ? -85.68300 191.00900 155.94400 1.000 40.98000 725 LEU A CA 1
ATOM 5736 C C . LEU A 1 725 ? -86.52700 190.88000 154.67800 1.000 42.32000 725 LEU A C 1
ATOM 5737 O O . LEU A 1 725 ? -87.23900 189.87000 154.54600 1.000 50.03000 725 LEU A O 1
ATOM 5742 N N . PRO A 1 726 ? -86.37300 191.74900 153.71100 1.000 42.21000 726 PRO A N 1
ATOM 5743 C CA . PRO A 1 726 ? -87.20800 191.70700 152.51500 1.000 45.62000 726 PRO A CA 1
ATOM 5744 C C . PRO A 1 726 ? -87.09900 190.42200 151.71500 1.000 44.41000 726 PRO A C 1
ATOM 5745 O O . PRO A 1 726 ? -88.04600 189.99300 151.09100 1.000 49.73000 726 PRO A O 1
ATOM 5749 N N . ASN A 1 727 ? -85.91700 189.85300 151.66800 1.000 39.85000 727 ASN A N 1
ATOM 5750 C CA . ASN A 1 727 ? -85.72700 188.61300 150.96200 1.000 44.09000 727 ASN A CA 1
ATOM 5751 C C . ASN A 1 727 ? -86.51200 187.47300 151.56300 1.000 47.51000 727 ASN A C 1
ATOM 5752 O O . ASN A 1 727 ? -86.98700 186.61300 150.84600 1.000 48.83000 727 ASN A O 1
ATOM 5757 N N . ARG A 1 728 ? -86.57800 187.41700 152.88500 1.000 49.76000 728 ARG A N 1
ATOM 5758 C CA . ARG A 1 728 ? -87.27600 186.34000 153.56400 1.000 46.75000 728 ARG A CA 1
ATOM 5759 C C . ARG A 1 728 ? -88.16600 186.86400 154.65100 1.000 43.42000 728 ARG A C 1
ATOM 5760 O O . ARG A 1 728 ? -87.79700 186.82200 155.81400 1.000 44.46000 728 ARG A O 1
ATOM 5768 N N . PRO A 1 729 ? -89.38200 187.41900 154.22500 1.000 44.30000 729 PRO A N 1
ATOM 5769 C CA . PRO A 1 729 ? -90.16500 188.00400 155.32300 1.000 42.34000 729 PRO A CA 1
ATOM 5770 C C . PRO A 1 729 ? -90.64400 187.00300 156.35800 1.000 44.88000 729 PRO A C 1
ATOM 5771 O O . PRO A 1 729 ? -90.92800 185.88000 156.02000 1.000 42.61000 729 PRO A O 1
ATOM 5775 N N . THR A 1 730 ? -90.60800 187.39100 157.62200 1.000 50.20000 730 THR A N 1
ATOM 5776 C CA . THR A 1 730 ? -91.20600 186.66300 158.71100 1.000 42.40000 730 THR A CA 1
ATOM 5777 C C . THR A 1 730 ? -92.69700 186.64100 158.80000 1.000 46.23000 730 THR A C 1
ATOM 5778 O O . THR A 1 730 ? -93.28800 185.61500 159.01300 1.000 45.23000 730 THR A O 1
ATOM 5782 N N . ILE A 1 731 ? -93.29700 187.80900 158.65000 1.000 46.87000 731 ILE A N 1
ATOM 5783 C CA . ILE A 1 731 ? -94.69100 188.06300 158.97200 1.000 43.77000 731 ILE A CA 1
ATOM 5784 C C . ILE A 1 731 ? -95.29000 188.99900 157.96200 1.000 42.72000 731 ILE A C 1
ATOM 5785 O O . ILE A 1 731 ? -94.61900 189.82800 157.41200 1.000 47.13000 731 ILE A O 1
ATOM 5790 N N . SER A 1 732 ? -96.58800 188.90800 157.77300 1.000 41.47000 732 SER A N 1
ATOM 5791 C CA . SER A 1 732 ? -97.23300 189.79400 156.82400 1.000 46.37000 732 SER A CA 1
ATOM 5792 C C . SER A 1 732 ? -98.34000 190.50600 157.54400 1.000 46.97000 732 SER A C 1
ATOM 5793 O O . SER A 1 732 ? -99.07000 189.88200 158.26100 1.000 39.82000 732 SER A O 1
ATOM 5796 N N . ARG A 1 733 ? -98.43900 191.81100 157.39500 1.000 53.21000 733 ARG A N 1
ATOM 5797 C CA . ARG A 1 733 ? -99.42100 192.56000 158.14300 1.000 46.65000 733 ARG A CA 1
ATOM 5798 C C . ARG A 1 733 ? -100.71800 192.85400 157.41500 1.000 46.69000 733 ARG A C 1
ATOM 5799 O O . ARG A 1 733 ? -101.68300 193.26400 158.02600 1.000 41.45000 733 ARG A O 1
ATOM 5807 N N . GLN A 1 734 ? -100.74800 192.63500 156.11300 1.000 53.19000 734 GLN A N 1
ATOM 5808 C CA . GLN A 1 734 ? -101.91800 192.96300 155.33200 1.000 50.32000 734 GLN A CA 1
ATOM 5809 C C . GLN A 1 734 ? -102.23600 191.98400 154.25100 1.000 47.17000 734 GLN A C 1
ATOM 5810 O O . GLN A 1 734 ? -101.38500 191.28800 153.76800 1.000 48.33000 734 GLN A O 1
ATOM 5816 N N . TYR A 1 735 ? -103.49700 191.96200 153.87500 1.000 47.28000 735 TYR A N 1
ATOM 5817 C CA . TYR A 1 735 ? -103.99300 191.16400 152.78200 1.000 45.06000 735 TYR A CA 1
ATOM 5818 C C . TYR A 1 735 ? -103.67100 191.84800 151.48300 1.000 44.93000 735 TYR A C 1
ATOM 5819 O O . TYR A 1 735 ? -103.32300 193.00900 151.48800 1.000 55.19000 735 TYR A O 1
ATOM 5828 N N . MET A 1 736 ? -103.76000 191.13900 150.37000 1.000 43.16000 736 MET A N 1
ATOM 5829 C CA . MET A 1 736 ? -103.43100 191.74900 149.09800 1.000 51.37000 736 MET A CA 1
ATOM 5830 C C . MET A 1 736 ? -104.45900 192.77300 148.73200 1.000 60.33000 736 MET A C 1
ATOM 5831 O O . MET A 1 736 ? -105.62700 192.50900 148.86300 1.000 66.85000 736 MET A O 1
ATOM 5836 N N . PRO A 1 737 ? -104.02600 193.93200 148.25100 1.000 57.56000 737 PRO A N 1
ATOM 5837 C CA . PRO A 1 737 ? -104.93900 195.02100 147.89600 1.000 66.49000 737 PRO A CA 1
ATOM 5838 C C . PRO A 1 737 ? -105.95300 194.55300 146.86700 1.000 79.57000 737 PRO A C 1
ATOM 5839 O O . PRO A 1 737 ? -105.61100 193.91900 145.86600 1.000 72.07000 737 PRO A O 1
ATOM 5843 N N . LYS A 1 738 ? -107.21800 194.82600 147.16100 1.000 82.07000 738 LYS A N 1
ATOM 5844 C CA . LYS A 1 738 ? -108.29800 194.56400 146.23100 1.000 74.57000 738 LYS A CA 1
ATOM 5845 C C . LYS A 1 738 ? -108.35800 195.69700 145.20000 1.000 74.17000 738 LYS A C 1
ATOM 5846 O O . LYS A 1 738 ? -107.83800 196.80000 145.41700 1.000 77.57000 738 LYS A O 1
ATOM 5852 N N . GLU A 1 739 ? -108.92200 195.39400 144.04800 1.000 79.42000 739 GLU A N 1
ATOM 5853 C CA . GLU A 1 739 ? -108.89900 196.29300 142.90900 1.000 80.09000 739 GLU A CA 1
ATOM 5854 C C . GLU A 1 739 ? -109.81600 197.48800 143.08500 1.000 82.89000 739 GLU A C 1
ATOM 5855 O O . GLU A 1 739 ? -110.76600 197.44700 143.84300 1.000 76.73000 739 GLU A O 1
ATOM 5861 N N . ASN A 1 740 ? -109.51000 198.56900 142.39200 1.000 86.56000 740 ASN A N 1
ATOM 5862 C CA . ASN A 1 740 ? -110.33100 199.75400 142.50000 1.000 82.77000 740 ASN A CA 1
ATOM 5863 C C . ASN A 1 740 ? -110.45500 200.13100 143.96900 1.000 82.59000 740 ASN A C 1
ATOM 5864 O O . ASN A 1 740 ? -111.52800 200.45200 144.46800 1.000 80.88000 740 ASN A O 1
ATOM 5869 N N . THR A 1 741 ? -109.33000 200.07900 144.65800 1.000 87.86000 741 THR A N 1
ATOM 5870 C CA . THR A 1 741 ? -109.28100 200.43700 146.05200 1.000 86.31000 741 THR A CA 1
ATOM 5871 C C . THR A 1 741 ? -108.23300 201.47300 146.15200 1.000 80.50000 741 THR A C 1
ATOM 5872 O O . THR A 1 741 ? -107.32600 201.50500 145.34100 1.000 79.91000 741 THR A O 1
ATOM 5876 N N . PRO A 1 742 ? -108.36100 202.33300 147.24800 1.000 78.03000 742 PRO A N 1
ATOM 5877 C CA . PRO A 1 742 ? -107.30900 203.35100 147.30100 1.000 88.73000 742 PRO A CA 1
ATOM 5878 C C . PRO A 1 742 ? -105.94600 202.69900 147.33900 1.000 86.02000 742 PRO A C 1
ATOM 5879 O O . PRO A 1 742 ? -105.04800 203.18800 146.67600 1.000 91.43000 742 PRO A O 1
ATOM 5883 N N . GLU A 1 743 ? -105.81000 201.59900 148.07000 1.000 78.72000 743 GLU A N 1
ATOM 5884 C CA . GLU A 1 743 ? -104.54200 200.89500 148.22100 1.000 80.89000 743 GLU A CA 1
ATOM 5885 C C . GLU A 1 743 ? -104.06200 200.40800 146.87900 1.000 83.19000 743 GLU A C 1
ATOM 5886 O O . GLU A 1 743 ? -102.88100 200.44200 146.57700 1.000 82.33000 743 GLU A O 1
ATOM 5892 N N . PHE A 1 744 ? -104.99000 199.95300 146.06500 1.000 79.99000 744 PHE A N 1
ATOM 5893 C CA . PHE A 1 744 ? -104.64200 199.56400 144.72500 1.000 71.26000 744 PHE A CA 1
ATOM 5894 C C . PHE A 1 744 ? -104.11100 200.77200 143.98400 1.000 79.50000 744 PHE A C 1
ATOM 5895 O O . PHE A 1 744 ? -103.22700 200.65200 143.15900 1.000 77.91000 744 PHE A O 1
ATOM 5903 N N . GLU A 1 745 ? -104.66900 201.94000 144.25500 1.000 84.43000 745 GLU A N 1
ATOM 5904 C CA . GLU A 1 745 ? -104.15900 203.14500 143.64300 1.000 83.24000 745 GLU A CA 1
ATOM 5905 C C . GLU A 1 745 ? -102.73300 203.30200 144.10900 1.000 84.49000 745 GLU A C 1
ATOM 5906 O O . GLU A 1 745 ? -101.85200 203.60700 143.34000 1.000 86.70000 745 GLU A O 1
ATOM 5912 N N . GLU A 1 746 ? -102.51100 203.05400 145.38500 1.000 79.27000 746 GLU A N 1
ATOM 5913 C CA . GLU A 1 746 ? -101.21200 203.23700 146.01500 1.000 72.49000 746 GLU A CA 1
ATOM 5914 C C . GLU A 1 746 ? -100.15500 202.32900 145.42900 1.000 67.35000 746 GLU A C 1
ATOM 5915 O O . GLU A 1 746 ? -98.99100 202.68100 145.34400 1.000 69.15000 746 GLU A O 1
ATOM 5921 N N . LEU A 1 747 ? -100.57300 201.13000 145.07100 1.000 61.91000 747 LEU A N 1
ATOM 5922 C CA . LEU A 1 747 ? -99.68800 200.13700 144.52100 1.000 60.61000 747 LEU A CA 1
ATOM 5923 C C . LEU A 1 747 ? -99.09100 200.64000 143.24300 1.000 70.72000 747 LEU A C 1
ATOM 5924 O O . LEU A 1 747 ? -97.93500 200.41100 142.98600 1.000 68.74000 747 LEU A O 1
ATOM 5929 N N . GLU A 1 748 ? -99.87700 201.30200 142.41700 1.000 73.22000 748 GLU A N 1
ATOM 5930 C CA . GLU A 1 748 ? -99.32400 201.90900 141.22000 1.000 74.03000 748 GLU A CA 1
ATOM 5931 C C . GLU A 1 748 ? -98.33200 203.04200 141.52100 1.000 65.71000 748 GLU A C 1
ATOM 5932 O O . GLU A 1 748 ? -97.29600 203.13800 140.89300 1.000 57.65000 748 GLU A O 1
ATOM 5938 N N . LYS A 1 749 ? -98.66700 203.92000 142.45700 1.000 67.72000 749 LYS A N 1
ATOM 5939 C CA . LYS A 1 749 ? -97.74800 204.97200 142.87400 1.000 64.72000 749 LYS A CA 1
ATOM 5940 C C . LYS A 1 749 ? -96.50400 204.61000 143.70400 1.000 62.58000 749 LYS A C 1
ATOM 5941 O O . LYS A 1 749 ? -95.41000 205.00600 143.35900 1.000 69.05000 749 LYS A O 1
ATOM 5947 N N . ASN A 1 750 ? -96.65900 203.84100 144.78000 1.000 59.50000 750 ASN A N 1
ATOM 5948 C CA . ASN A 1 750 ? -95.51500 203.44200 145.59400 1.000 59.92000 750 ASN A CA 1
ATOM 5949 C C . ASN A 1 750 ? -95.64800 201.97500 145.94100 1.000 65.72000 750 ASN A C 1
ATOM 5950 O O . ASN A 1 750 ? -95.91000 201.62300 147.09900 1.000 67.44000 750 ASN A O 1
ATOM 5955 N N . PRO A 1 751 ? -95.45700 201.08800 144.96600 1.000 62.67000 751 PRO A N 1
ATOM 5956 C CA . PRO A 1 751 ? -95.63100 199.65500 145.24700 1.000 55.31000 751 PRO A CA 1
ATOM 5957 C C . PRO A 1 751 ? -94.61200 199.15600 146.21500 1.000 54.76000 751 PRO A C 1
ATOM 5958 O O . PRO A 1 751 ? -94.84400 198.13600 146.86500 1.000 62.16000 751 PRO A O 1
ATOM 5962 N N . ASP A 1 752 ? -93.48500 199.85700 146.34500 1.000 53.14000 752 ASP A N 1
ATOM 5963 C CA . ASP A 1 752 ? -92.43700 199.41200 147.24600 1.000 54.59000 752 ASP A CA 1
ATOM 5964 C C . ASP A 1 752 ? -92.77100 199.72000 148.70400 1.000 55.30000 752 ASP A C 1
ATOM 5965 O O . ASP A 1 752 ? -92.25300 199.04400 149.59900 1.000 58.76000 752 ASP A O 1
ATOM 5970 N N . LYS A 1 753 ? -93.66200 200.67700 148.97600 1.000 53.47000 753 LYS A N 1
ATOM 5971 C CA . LYS A 1 753 ? -94.11100 200.84700 150.35500 1.000 56.77000 753 LYS A CA 1
ATOM 5972 C C . LYS A 1 753 ? -95.11500 199.76600 150.74800 1.000 59.57000 753 LYS A C 1
ATOM 5973 O O . LYS A 1 753 ? -94.98400 199.14000 151.80600 1.000 50.47000 753 LYS A O 1
ATOM 5979 N N . VAL A 1 754 ? -96.11400 199.51300 149.90600 1.000 58.99000 754 VAL A N 1
ATOM 5980 C CA . VAL A 1 754 ? -97.09800 198.47400 150.19500 1.000 50.28000 754 VAL A CA 1
ATOM 5981 C C . VAL A 1 754 ? -96.37800 197.16200 150.49400 1.000 53.18000 754 VAL A C 1
ATOM 5982 O O . VAL A 1 754 ? -96.91800 196.28400 151.18100 1.000 60.73000 754 VAL A O 1
ATOM 5986 N N . PHE A 1 755 ? -95.14600 197.02200 150.00700 1.000 49.09000 755 PHE A N 1
ATOM 5987 C CA . PHE A 1 755 ? -94.34800 195.86200 150.38400 1.000 41.70000 755 PHE A CA 1
ATOM 5988 C C . PHE A 1 755 ? -93.98400 195.91900 151.86100 1.000 41.66000 755 PHE A C 1
ATOM 5989 O O . PHE A 1 755 ? -94.35500 195.03100 152.63500 1.000 42.68000 755 PHE A O 1
ATOM 5997 N N . LEU A 1 756 ? -93.26900 196.98000 152.27400 1.000 51.70000 756 LEU A N 1
ATOM 5998 C CA . LEU A 1 756 ? -92.85500 197.18200 153.66400 1.000 49.92000 756 LEU A CA 1
ATOM 5999 C C . LEU A 1 756 ? -94.01500 197.49500 154.59500 1.000 50.64000 756 LEU A C 1
ATOM 6000 O O . LEU A 1 756 ? -93.78600 197.69100 155.79200 1.000 53.00000 756 LEU A O 1
ATOM 6005 N N . LYS A 1 757 ? -95.23600 197.58800 154.08800 1.000 49.91000 757 LYS A N 1
ATOM 6006 C CA . LYS A 1 757 ? -96.39000 197.72500 154.95400 1.000 41.96000 757 LYS A CA 1
ATOM 6007 C C . LYS A 1 757 ? -97.01700 196.37600 155.27300 1.000 45.32000 757 LYS A C 1
ATOM 6008 O O . LYS A 1 757 ? -97.49000 196.16500 156.38900 1.000 50.05000 757 LYS A O 1
ATOM 6014 N N . THR A 1 758 ? -97.07500 195.56400 154.23000 1.000 50.05000 758 THR A N 1
ATOM 6015 C CA . THR A 1 758 ? -97.53900 194.20600 154.24800 1.000 43.75000 758 THR A CA 1
ATOM 6016 C C . THR A 1 758 ? -96.67400 193.29600 155.08100 1.000 42.77000 758 THR A C 1
ATOM 6017 O O . THR A 1 758 ? -97.17400 192.41700 155.76400 1.000 46.71000 758 THR A O 1
ATOM 6021 N N . ILE A 1 759 ? -95.37000 193.47700 154.98700 1.000 46.74000 759 ILE A N 1
ATOM 6022 C CA . ILE A 1 759 ? -94.43600 192.67800 155.73800 1.000 42.53000 759 ILE A CA 1
ATOM 6023 C C . ILE A 1 759 ? -94.00400 193.26700 157.06700 1.000 45.63000 759 ILE A C 1
ATOM 6024 O O . ILE A 1 759 ? -94.51000 194.28300 157.50500 1.000 53.00000 759 ILE A O 1
ATOM 6029 N N . THR A 1 760 ? -93.04900 192.60400 157.69400 1.000 43.03000 760 THR A N 1
ATOM 6030 C CA . THR A 1 760 ? -92.73700 192.75700 159.09200 1.000 44.69000 760 THR A CA 1
ATOM 6031 C C . THR A 1 760 ? -92.36300 194.15300 159.46300 1.000 53.69000 760 THR A C 1
ATOM 6032 O O . THR A 1 760 ? -91.63100 194.80200 158.76100 1.000 60.62000 760 THR A O 1
ATOM 6036 N N . ALA A 1 761 ? -92.85800 194.59000 160.60800 1.000 45.72000 761 ALA A N 1
ATOM 6037 C CA . ALA A 1 761 ? -92.63300 195.91900 161.11800 1.000 45.52000 761 ALA A CA 1
ATOM 6038 C C . ALA A 1 761 ? -91.24300 196.02400 161.64000 1.000 48.48000 761 ALA A C 1
ATOM 6039 O O . ALA A 1 761 ? -90.55300 195.03900 161.75400 1.000 45.71000 761 ALA A O 1
ATOM 6041 N N . GLN A 1 762 ? -90.80100 197.23500 161.92200 1.000 50.18000 762 GLN A N 1
ATOM 6042 C CA . GLN A 1 762 ? -89.44100 197.42400 162.37300 1.000 51.35000 762 GLN A CA 1
ATOM 6043 C C . GLN A 1 762 ? -89.18700 196.70200 163.66800 1.000 51.79000 762 GLN A C 1
ATOM 6044 O O . GLN A 1 762 ? -88.21500 195.99400 163.80200 1.000 50.05000 762 GLN A O 1
ATOM 6050 N N . LEU A 1 763 ? -90.10300 196.80700 164.60400 1.000 46.21000 763 LEU A N 1
ATOM 6051 C CA . LEU A 1 763 ? -89.80800 196.39300 165.95000 1.000 45.35000 763 LEU A CA 1
ATOM 6052 C C . LEU A 1 763 ? -89.44200 194.92800 165.96000 1.000 53.85000 763 LEU A C 1
ATOM 6053 O O . LEU A 1 763 ? -88.52200 194.51300 166.61700 1.000 53.56000 763 LEU A O 1
ATOM 6058 N N . GLN A 1 764 ? -90.17500 194.15400 165.19500 1.000 53.05000 764 GLN A N 1
ATOM 6059 C CA . GLN A 1 764 ? -89.99700 192.71400 165.08800 1.000 45.79000 764 GLN A CA 1
ATOM 6060 C C . GLN A 1 764 ? -88.87500 192.34000 164.12800 1.000 43.25000 764 GLN A C 1
ATOM 6061 O O . GLN A 1 764 ? -88.33900 191.23900 164.23500 1.000 48.36000 764 GLN A O 1
ATOM 6067 N N . THR A 1 765 ? -88.49100 193.23800 163.21800 1.000 41.63000 765 THR A N 1
ATOM 6068 C CA . THR A 1 765 ? -87.31900 193.01500 162.37400 1.000 36.95000 765 THR A CA 1
ATOM 6069 C C . THR A 1 765 ? -86.00500 193.17800 163.14800 1.000 41.63000 765 THR A C 1
ATOM 6070 O O . THR A 1 765 ? -85.05400 192.41200 162.94000 1.000 42.23000 765 THR A O 1
ATOM 6074 N N . LEU A 1 766 ? -85.91700 194.16900 164.03300 1.000 45.46000 766 LEU A N 1
ATOM 6075 C CA . LEU A 1 766 ? -84.69300 194.31600 164.80400 1.000 44.00000 766 LEU A CA 1
ATOM 6076 C C . LEU A 1 766 ? -84.60200 193.26600 165.89100 1.000 45.73000 766 LEU A C 1
ATOM 6077 O O . LEU A 1 766 ? -83.50500 192.96700 166.36800 1.000 50.23000 766 LEU A O 1
ATOM 6082 N N . LEU A 1 767 ? -85.72600 192.69600 166.29100 1.000 45.05000 767 LEU A N 1
ATOM 6083 C CA . LEU A 1 767 ? -85.67600 191.49000 167.09600 1.000 40.22000 767 LEU A CA 1
ATOM 6084 C C . LEU A 1 767 ? -85.11800 190.33800 166.29300 1.000 40.82000 767 LEU A C 1
ATOM 6085 O O . LEU A 1 767 ? -84.19700 189.65100 166.74100 1.000 41.55000 767 LEU A O 1
ATOM 6090 N N . GLY A 1 768 ? -85.65000 190.14700 165.08300 1.000 39.84000 768 GLY A N 1
ATOM 6091 C CA . GLY A 1 768 ? -85.45800 188.89300 164.36500 1.000 38.62000 768 GLY A CA 1
ATOM 6092 C C . GLY A 1 768 ? -84.06800 188.73800 163.78900 1.000 41.51000 768 GLY A C 1
ATOM 6093 O O . GLY A 1 768 ? -83.41800 187.71100 163.99000 1.000 45.88000 768 GLY A O 1
ATOM 6094 N N . ILE A 1 769 ? -83.60400 189.74700 163.05200 1.000 38.70000 769 ILE A N 1
ATOM 6095 C CA . ILE A 1 769 ? -82.20400 189.89200 162.67600 1.000 39.93000 769 ILE A CA 1
ATOM 6096 C C . ILE A 1 769 ? -81.28500 189.56000 163.84200 1.000 40.22000 769 ILE A C 1
ATOM 6097 O O . ILE A 1 769 ? -80.47700 188.62700 163.77200 1.000 43.45000 769 ILE A O 1
ATOM 6102 N N . SER A 1 770 ? -81.39900 190.32600 164.92700 1.000 39.80000 770 SER A N 1
ATOM 6103 C CA . SER A 1 770 ? -80.52300 190.11500 166.06800 1.000 42.75000 770 SER A CA 1
ATOM 6104 C C . SER A 1 770 ? -80.69600 188.73200 166.67700 1.000 41.67000 770 SER A C 1
ATOM 6105 O O . SER A 1 770 ? -79.77800 188.24600 167.33500 1.000 41.10000 770 SER A O 1
ATOM 6108 N N . LEU A 1 771 ? -81.84300 188.08900 166.48200 1.000 37.93000 771 LEU A N 1
ATOM 6109 C CA . LEU A 1 771 ? -82.04400 186.77400 167.07800 1.000 35.72000 771 LEU A CA 1
ATOM 6110 C C . LEU A 1 771 ? -81.41600 185.67900 166.23100 1.000 39.17000 771 LEU A C 1
ATOM 6111 O O . LEU A 1 771 ? -80.79600 184.75300 166.77300 1.000 39.42000 771 LEU A O 1
ATOM 6116 N N . ILE A 1 772 ? -81.59900 185.75200 164.90600 1.000 39.55000 772 ILE A N 1
ATOM 6117 C CA . ILE A 1 772 ? -80.99500 184.79100 163.99500 1.000 36.77000 772 ILE A CA 1
ATOM 6118 C C . ILE A 1 772 ? -79.55000 185.14000 163.69000 1.000 34.81000 772 ILE A C 1
ATOM 6119 O O . ILE A 1 772 ? -78.86300 184.38000 162.99400 1.000 35.48000 772 ILE A O 1
ATOM 6124 N N . GLU A 1 773 ? -79.06900 186.28300 164.16600 1.000 38.48000 773 GLU A N 1
ATOM 6125 C CA . GLU A 1 773 ? -77.63900 186.53500 164.09300 1.000 40.31000 773 GLU A CA 1
ATOM 6126 C C . GLU A 1 773 ? -76.91100 185.68100 165.12700 1.000 39.15000 773 GLU A C 1
ATOM 6127 O O . GLU A 1 773 ? -76.00800 184.90400 164.79200 1.000 32.33000 773 GLU A O 1
ATOM 6133 N N . ILE A 1 774 ? -77.32500 185.78100 166.39000 1.000 34.43000 774 ILE A N 1
ATOM 6134 C CA . ILE A 1 774 ? -76.74300 184.93000 167.41700 1.000 39.95000 774 ILE A CA 1
ATOM 6135 C C . ILE A 1 774 ? -76.93000 183.46800 167.04200 1.000 37.24000 774 ILE A C 1
ATOM 6136 O O . ILE A 1 774 ? -76.01600 182.65200 167.20200 1.000 43.42000 774 ILE A O 1
ATOM 6141 N N . LEU A 1 775 ? -78.10000 183.12100 166.49100 1.000 29.86000 775 LEU A N 1
ATOM 6142 C CA . LEU A 1 775 ? -78.37900 181.72300 166.18000 1.000 29.89000 775 LEU A CA 1
ATOM 6143 C C . LEU A 1 775 ? -77.51200 181.20500 165.05100 1.000 33.62000 775 LEU A C 1
ATOM 6144 O O . LEU A 1 775 ? -77.31500 179.99200 164.95400 1.000 41.30000 775 LEU A O 1
ATOM 6149 N N . SER A 1 776 ? -77.00200 182.08500 164.19100 1.000 38.93000 776 SER A N 1
ATOM 6150 C CA . SER A 1 776 ? -76.15200 181.66400 163.08600 1.000 37.46000 776 SER A CA 1
ATOM 6151 C C . SER A 1 776 ? -74.66800 181.60900 163.43600 1.000 37.82000 776 SER A C 1
ATOM 6152 O O . SER A 1 776 ? -73.88900 181.04500 162.65600 1.000 38.43000 776 SER A O 1
ATOM 6155 N N . THR A 1 777 ? -74.31600 182.21000 164.55400 1.000 38.80000 777 THR A N 1
ATOM 6156 C CA . THR A 1 777 ? -72.95100 182.28900 164.94900 1.000 43.53000 777 THR A CA 1
ATOM 6157 C C . THR A 1 777 ? -72.43200 180.92800 165.26600 1.000 45.10000 777 THR A C 1
ATOM 6158 O O . THR A 1 777 ? -73.12400 180.11900 165.84700 1.000 40.34000 777 THR A O 1
ATOM 6162 N N . HIS A 1 778 ? -71.17100 180.72400 164.91800 1.000 48.88000 778 HIS A N 1
ATOM 6163 C CA . HIS A 1 778 ? -70.41100 179.56700 165.28500 1.000 39.28000 778 HIS A CA 1
ATOM 6164 C C . HIS A 1 778 ? -69.50300 180.03500 166.41000 1.000 39.39000 778 HIS A C 1
ATOM 6165 O O . HIS A 1 778 ? -68.96100 181.12200 166.35400 1.000 39.79000 778 HIS A O 1
ATOM 6172 N N . SER A 1 779 ? -69.40400 179.23500 167.46000 1.000 40.12000 779 SER A N 1
ATOM 6173 C CA . SER A 1 779 ? -68.48700 179.45600 168.56400 1.000 43.58000 779 SER A CA 1
ATOM 6174 C C . SER A 1 779 ? -67.05200 178.99000 168.30800 1.000 48.88000 779 SER A C 1
ATOM 6175 O O . SER A 1 779 ? -66.80000 178.15200 167.45500 1.000 52.32000 779 SER A O 1
ATOM 6178 N N . SER A 1 780 ? -66.12000 179.54900 169.06900 1.000 45.17000 780 SER A N 1
ATOM 6179 C CA . SER A 1 780 ? -64.73000 179.12300 169.10700 1.000 43.14000 780 SER A CA 1
ATOM 6180 C C . SER A 1 780 ? -64.66400 177.70200 169.62900 1.000 50.45000 780 SER A C 1
ATOM 6181 O O . SER A 1 780 ? -63.85900 176.88200 169.19500 1.000 52.12000 780 SER A O 1
ATOM 6184 N N . ASP A 1 781 ? -65.54000 177.45300 170.58800 1.000 52.74000 781 ASP A N 1
ATOM 6185 C CA . ASP A 1 781 ? -65.73900 176.19200 171.25600 1.000 43.68000 781 ASP A CA 1
ATOM 6186 C C . ASP A 1 781 ? -66.17000 175.10000 170.32600 1.000 50.95000 781 ASP A C 1
ATOM 6187 O O . ASP A 1 781 ? -65.82600 173.96400 170.52300 1.000 62.06000 781 ASP A O 1
ATOM 6192 N N . GLU A 1 782 ? -66.94100 175.44700 169.31400 1.000 49.63000 782 GLU A N 1
ATOM 6193 C CA . GLU A 1 782 ? -67.71600 174.44700 168.62600 1.000 48.25000 782 GLU A CA 1
ATOM 6194 C C . GLU A 1 782 ? -66.82700 173.40400 168.02000 1.000 50.80000 782 GLU A C 1
ATOM 6195 O O . GLU A 1 782 ? -65.69700 173.66900 167.63500 1.000 51.75000 782 GLU A O 1
ATOM 6201 N N . VAL A 1 783 ? -67.34400 172.19000 167.99800 1.000 53.07000 783 VAL A N 1
ATOM 6202 C CA . VAL A 1 783 ? -66.60000 171.04800 167.53200 1.000 49.52000 783 VAL A CA 1
ATOM 6203 C C . VAL A 1 783 ? -67.32900 170.64900 166.28700 1.000 55.80000 783 VAL A C 1
ATOM 6204 O O . VAL A 1 783 ? -68.52700 170.75800 166.27900 1.000 53.53000 783 VAL A O 1
ATOM 6208 N N . TYR A 1 784 ? -66.65400 170.23700 165.21800 1.000 55.04000 784 TYR A N 1
ATOM 6209 C CA . TYR A 1 784 ? -67.42800 170.01500 164.00500 1.000 45.93000 784 TYR A CA 1
ATOM 6210 C C . TYR A 1 784 ? -67.37300 168.55600 163.59100 1.000 42.86000 784 TYR A C 1
ATOM 6211 O O . TYR A 1 784 ? -66.72300 167.71400 164.21600 1.000 45.11000 784 TYR A O 1
ATOM 6220 N N . LEU A 1 785 ? -68.06500 168.26300 162.49800 1.000 42.83000 785 LEU A N 1
ATOM 6221 C CA . LEU A 1 785 ? -68.30700 166.88800 162.11200 1.000 43.97000 785 LEU A CA 1
ATOM 6222 C C . LEU A 1 785 ? -67.00700 166.26700 161.63800 1.000 43.86000 785 LEU A C 1
ATOM 6223 O O . LEU A 1 785 ? -66.33800 166.82600 160.76500 1.000 41.30000 785 LEU A O 1
ATOM 6228 N N . GLY A 1 786 ? -66.64400 165.12000 162.23200 1.000 41.34000 786 GLY A N 1
ATOM 6229 C CA . GLY A 1 786 ? -65.34200 164.49800 162.06000 1.000 46.49000 786 GLY A CA 1
ATOM 6230 C C . GLY A 1 786 ? -64.32500 164.75400 163.17200 1.000 49.66000 786 GLY A C 1
ATOM 6231 O O . GLY A 1 786 ? -63.18200 164.28800 163.05100 1.000 51.13000 786 GLY A O 1
ATOM 6232 N N . GLN A 1 787 ? -64.69800 165.47700 164.23900 1.000 43.63000 787 GLN A N 1
ATOM 6233 C CA . GLN A 1 787 ? -63.82300 165.76800 165.37300 1.000 55.42000 787 GLN A CA 1
ATOM 6234 C C . GLN A 1 787 ? -64.44400 165.25700 166.68000 1.000 53.40000 787 GLN A C 1
ATOM 6235 O O . GLN A 1 787 ? -65.64300 164.97800 166.74700 1.000 48.32000 787 GLN A O 1
ATOM 6241 N N . ARG A 1 788 ? -63.60600 165.12300 167.72100 1.000 51.73000 788 ARG A N 1
ATOM 6242 C CA . ARG A 1 788 ? -64.04600 164.78900 169.07300 1.000 51.93000 788 ARG A CA 1
ATOM 6243 C C . ARG A 1 788 ? -63.24100 165.57900 170.09000 1.000 58.33000 788 ARG A C 1
ATOM 6244 O O . ARG A 1 788 ? -62.14700 166.06000 169.80000 1.000 69.25000 788 ARG A O 1
ATOM 6252 N N . ASP A 1 789 ? -63.77900 165.65400 171.31800 1.000 59.28000 789 ASP A N 1
ATOM 6253 C CA . ASP A 1 789 ? -63.17400 166.48000 172.36200 1.000 77.28000 789 ASP A CA 1
ATOM 6254 C C . ASP A 1 789 ? -61.76800 166.01700 172.70000 1.000 84.65000 789 ASP A C 1
ATOM 6255 O O . ASP A 1 789 ? -60.86700 166.84200 172.90300 1.000 89.94000 789 ASP A O 1
ATOM 6260 N N . SER A 1 790 ? -61.55700 164.71000 172.80600 1.000 81.35000 790 SER A N 1
ATOM 6261 C CA . SER A 1 790 ? -60.19400 164.24500 173.00500 1.000 86.95000 790 SER A CA 1
ATOM 6262 C C . SER A 1 790 ? -60.02300 162.90200 172.32400 1.000 74.81000 790 SER A C 1
ATOM 6263 O O . SER A 1 790 ? -60.97000 162.12300 172.18700 1.000 68.49000 790 SER A O 1
ATOM 6266 N N . LYS A 1 791 ? -58.78700 162.65000 171.89900 1.000 71.78000 791 LYS A N 1
ATOM 6267 C CA . LYS A 1 791 ? -58.46300 161.65800 170.88400 1.000 75.58000 791 LYS A CA 1
ATOM 6268 C C . LYS A 1 791 ? -58.36200 160.23500 171.41900 1.000 70.63000 791 LYS A C 1
ATOM 6269 O O . LYS A 1 791 ? -57.97600 159.34000 170.66200 1.000 66.67000 791 LYS A O 1
ATOM 6275 N N . GLU A 1 792 ? -58.74100 160.05500 172.67300 1.000 66.96000 792 GLU A N 1
ATOM 6276 C CA . GLU A 1 792 ? -58.58800 158.80300 173.36800 1.000 57.17000 792 GLU A CA 1
ATOM 6277 C C . GLU A 1 792 ? -59.90500 158.29900 173.91900 1.000 52.82000 792 GLU A C 1
ATOM 6278 O O . GLU A 1 792 ? -59.93800 157.73900 174.98800 1.000 54.89000 792 GLU A O 1
ATOM 6284 N N . TRP A 1 793 ? -61.00200 158.52600 173.21400 1.000 58.57000 793 TRP A N 1
ATOM 6285 C CA . TRP A 1 793 ? -62.32300 158.27400 173.76800 1.000 49.63000 793 TRP A CA 1
ATOM 6286 C C . TRP A 1 793 ? -62.67400 156.78300 173.83000 1.000 48.23000 793 TRP A C 1
ATOM 6287 O O . TRP A 1 793 ? -63.74800 156.43200 174.33700 1.000 47.70000 793 TRP A O 1
ATOM 6298 N N . ALA A 1 794 ? -61.79800 155.90200 173.35000 1.000 56.64000 794 ALA A N 1
ATOM 6299 C CA . ALA A 1 794 ? -61.96200 154.46700 173.54800 1.000 51.00000 794 ALA A CA 1
ATOM 6300 C C . ALA A 1 794 ? -60.60700 153.79200 173.44100 1.000 54.66000 794 ALA A C 1
ATOM 6301 O O . ALA A 1 794 ? -59.74000 154.22100 172.68100 1.000 56.46000 794 ALA A O 1
ATOM 6303 N N . ALA A 1 795 ? -60.44500 152.71700 174.19000 1.000 53.22000 795 ALA A N 1
ATOM 6304 C CA . ALA A 1 795 ? -59.21500 151.94700 174.17800 1.000 53.53000 795 ALA A CA 1
ATOM 6305 C C . ALA A 1 795 ? -59.22200 150.79600 173.15400 1.000 57.54000 795 ALA A C 1
ATOM 6306 O O . ALA A 1 795 ? -58.34900 149.92300 173.21900 1.000 69.52000 795 ALA A O 1
ATOM 6308 N N . GLU A 1 796 ? -60.16600 150.75500 172.22000 1.000 55.83000 796 GLU A N 1
ATOM 6309 C CA . GLU A 1 796 ? -60.11600 149.79300 171.12400 1.000 57.69000 796 GLU A CA 1
ATOM 6310 C C . GLU A 1 796 ? -59.56600 150.51900 169.90000 1.000 58.17000 796 GLU A C 1
ATOM 6311 O O . GLU A 1 796 ? -60.22400 151.40800 169.34900 1.000 60.72000 796 GLU A O 1
ATOM 6317 N N . LYS A 1 797 ? -58.36000 150.14200 169.47000 1.000 63.65000 797 LYS A N 1
ATOM 6318 C CA . LYS A 1 797 ? -57.69900 150.90500 168.41600 1.000 61.90000 797 LYS A CA 1
ATOM 6319 C C . LYS A 1 797 ? -58.40500 150.78900 167.07900 1.000 62.70000 797 LYS A C 1
ATOM 6320 O O . LYS A 1 797 ? -58.30700 151.70500 166.26200 1.000 67.76000 797 LYS A O 1
ATOM 6326 N N . GLU A 1 798 ? -59.09000 149.67600 166.81200 1.000 58.64000 798 GLU A N 1
ATOM 6327 C CA . GLU A 1 798 ? -59.82700 149.57700 165.55400 1.000 65.04000 798 GLU A CA 1
ATOM 6328 C C . GLU A 1 798 ? -60.99900 150.53900 165.51800 1.000 66.43000 798 GLU A C 1
ATOM 6329 O O . GLU A 1 798 ? -61.53200 150.81000 164.43900 1.000 67.20000 798 GLU A O 1
ATOM 6335 N N . ALA A 1 799 ? -61.42700 151.03300 166.67800 1.000 58.29000 799 ALA A N 1
ATOM 6336 C CA . ALA A 1 799 ? -62.44500 152.06400 166.71500 1.000 53.15000 799 ALA A CA 1
ATOM 6337 C C . ALA A 1 799 ? -61.86200 153.43700 166.43100 1.000 55.30000 799 ALA A C 1
ATOM 6338 O O . ALA A 1 799 ? -62.57000 154.31000 165.92600 1.000 59.58000 799 ALA A O 1
ATOM 6340 N N . LEU A 1 800 ? -60.58300 153.64000 166.70000 1.000 55.19000 800 LEU A N 1
ATOM 6341 C CA . LEU A 1 800 ? -59.98100 154.93400 166.43000 1.000 56.57000 800 LEU A CA 1
ATOM 6342 C C . LEU A 1 800 ? -59.42000 155.06000 165.01300 1.000 62.40000 800 LEU A C 1
ATOM 6343 O O . LEU A 1 800 ? -59.06800 156.17300 164.60600 1.000 64.02000 800 LEU A O 1
ATOM 6348 N N . GLU A 1 801 ? -59.33100 153.96500 164.24700 1.000 64.52000 801 GLU A N 1
ATOM 6349 C CA . GLU A 1 801 ? -59.06100 154.10200 162.82000 1.000 68.99000 801 GLU A CA 1
ATOM 6350 C C . GLU A 1 801 ? -60.35400 154.19500 162.02100 1.000 64.48000 801 GLU A C 1
ATOM 6351 O O . GLU A 1 801 ? -60.42900 154.97800 161.06900 1.000 63.87000 801 GLU A O 1
ATOM 6357 N N . ALA A 1 802 ? -61.39200 153.44100 162.40200 1.000 54.45000 802 ALA A N 1
ATOM 6358 C CA . ALA A 1 802 ? -62.68300 153.62600 161.75200 1.000 57.99000 802 ALA A CA 1
ATOM 6359 C C . ALA A 1 802 ? -63.11200 155.08200 161.81400 1.000 59.57000 802 ALA A C 1
ATOM 6360 O O . ALA A 1 802 ? -63.73800 155.58900 160.87500 1.000 61.49000 802 ALA A O 1
ATOM 6362 N N . PHE A 1 803 ? -62.73700 155.78600 162.88300 1.000 51.31000 803 PHE A N 1
ATOM 6363 C CA . PHE A 1 803 ? -63.10800 157.18800 163.02800 1.000 47.10000 803 PHE A CA 1
ATOM 6364 C C . PHE A 1 803 ? -62.09200 158.13000 162.41600 1.000 53.08000 803 PHE A C 1
ATOM 6365 O O . PHE A 1 803 ? -62.42700 159.27200 162.08700 1.000 55.09000 803 PHE A O 1
ATOM 6373 N N . GLU A 1 804 ? -60.84500 157.71400 162.28800 1.000 56.60000 804 GLU A N 1
ATOM 6374 C CA . GLU A 1 804 ? -59.96900 158.51600 161.46400 1.000 60.64000 804 GLU A CA 1
ATOM 6375 C C . GLU A 1 804 ? -60.39900 158.42500 160.01200 1.000 60.48000 804 GLU A C 1
ATOM 6376 O O . GLU A 1 804 ? -60.35600 159.42600 159.28200 1.000 60.69000 804 GLU A O 1
ATOM 6382 N N . LYS A 1 805 ? -60.84900 157.24500 159.58700 1.000 60.99000 805 LYS A N 1
ATOM 6383 C CA . LYS A 1 805 ? -61.25000 157.10600 158.19900 1.000 61.26000 805 LYS A CA 1
ATOM 6384 C C . LYS A 1 805 ? -62.53400 157.87200 157.91900 1.000 55.27000 805 LYS A C 1
ATOM 6385 O O . LYS A 1 805 ? -62.73100 158.35100 156.80000 1.000 59.95000 805 LYS A O 1
ATOM 6391 N N . PHE A 1 806 ? -63.40100 158.03100 158.92400 1.000 51.60000 806 PHE A N 1
ATOM 6392 C CA . PHE A 1 806 ? -64.56300 158.89600 158.75500 1.000 44.51000 806 PHE A CA 1
ATOM 6393 C C . PHE A 1 806 ? -64.14600 160.35700 158.60900 1.000 47.20000 806 PHE A C 1
ATOM 6394 O O . PHE A 1 806 ? -64.66600 161.07300 157.74700 1.000 49.68000 806 PHE A O 1
ATOM 6402 N N . GLY A 1 807 ? -63.19700 160.81100 159.43200 1.000 46.24000 807 GLY A N 1
ATOM 6403 C CA . GLY A 1 807 ? -62.78800 162.20300 159.38200 1.000 47.19000 807 GLY A CA 1
ATOM 6404 C C . GLY A 1 807 ? -62.16100 162.57800 158.05900 1.000 48.52000 807 GLY A C 1
ATOM 6405 O O . GLY A 1 807 ? -62.35400 163.68800 157.56700 1.000 45.07000 807 GLY A O 1
ATOM 6406 N N . GLU A 1 808 ? -61.40700 161.65300 157.45900 1.000 58.01000 808 GLU A N 1
ATOM 6407 C CA . GLU A 1 808 ? -60.73200 161.90700 156.18100 1.000 57.11000 808 GLU A CA 1
ATOM 6408 C C . GLU A 1 808 ? -61.69500 161.83200 154.99300 1.000 54.22000 808 GLU A C 1
ATOM 6409 O O . GLU A 1 808 ? -61.50000 162.54000 153.99500 1.000 54.67000 808 GLU A O 1
ATOM 6415 N N . LYS A 1 809 ? -62.72900 160.98300 155.07900 1.000 56.61000 809 LYS A N 1
ATOM 6416 C CA . LYS A 1 809 ? -63.82100 160.97000 154.11000 1.000 57.82000 809 LYS A CA 1
ATOM 6417 C C . LYS A 1 809 ? -64.73700 162.17700 154.29100 1.000 55.98000 809 LYS A C 1
ATOM 6418 O O . LYS A 1 809 ? -65.54200 162.48000 153.40600 1.000 56.44000 809 LYS A O 1
ATOM 6424 N N . VAL A 1 810 ? -64.61900 162.87800 155.42200 1.000 51.52000 810 VAL A N 1
ATOM 6425 C CA . VAL A 1 810 ? -65.30500 164.15300 155.58200 1.000 47.79000 810 VAL A CA 1
ATOM 6426 C C . VAL A 1 810 ? -64.46900 165.27700 154.97900 1.000 57.49000 810 VAL A C 1
ATOM 6427 O O . VAL A 1 810 ? -65.01200 166.25700 154.45900 1.000 56.65000 810 VAL A O 1
ATOM 6431 N N . LYS A 1 811 ? -63.13700 165.15700 155.03600 1.000 61.44000 811 LYS A N 1
ATOM 6432 C CA . LYS A 1 811 ? -62.26600 166.13800 154.38600 1.000 54.37000 811 LYS A CA 1
ATOM 6433 C C . LYS A 1 811 ? -62.42600 166.07400 152.87500 1.000 57.57000 811 LYS A C 1
ATOM 6434 O O . LYS A 1 811 ? -62.31500 167.08900 152.17800 1.000 59.37000 811 LYS A O 1
ATOM 6440 N N . GLU A 1 812 ? -62.67900 164.87100 152.36500 1.000 51.66000 812 GLU A N 1
ATOM 6441 C CA . GLU A 1 812 ? -62.86800 164.67400 150.94000 1.000 51.35000 812 GLU A CA 1
ATOM 6442 C C . GLU A 1 812 ? -64.15500 165.34200 150.46300 1.000 60.29000 812 GLU A C 1
ATOM 6443 O O . GLU A 1 812 ? -64.18300 165.95900 149.38900 1.000 65.04000 812 GLU A O 1
ATOM 6449 N N . ILE A 1 813 ? -65.22700 165.25200 151.26600 1.000 62.99000 813 ILE A N 1
ATOM 6450 C CA . ILE A 1 813 ? -66.50400 165.87300 150.91100 1.000 64.21000 813 ILE A CA 1
ATOM 6451 C C . ILE A 1 813 ? -66.35200 167.37900 150.86900 1.000 64.42000 813 ILE A C 1
ATOM 6452 O O . ILE A 1 813 ? -67.04700 168.07300 150.11100 1.000 68.20000 813 ILE A O 1
ATOM 6457 N N . GLU A 1 814 ? -65.43600 167.90400 151.66700 1.000 63.27000 814 GLU A N 1
ATOM 6458 C CA . GLU A 1 814 ? -65.22500 169.33800 151.69400 1.000 61.00000 814 GLU A CA 1
ATOM 6459 C C . GLU A 1 814 ? -64.62500 169.83200 150.38700 1.000 57.61000 814 GLU A C 1
ATOM 6460 O O . GLU A 1 814 ? -64.84500 170.99000 150.00200 1.000 49.34000 814 GLU A O 1
ATOM 6466 N N . LYS A 1 815 ? -63.87500 168.95900 149.69500 1.000 70.04000 815 LYS A N 1
ATOM 6467 C CA . LYS A 1 815 ? -63.19600 169.22300 148.42700 1.000 73.29000 815 LYS A CA 1
ATOM 6468 C C . LYS A 1 815 ? -64.10900 169.04700 147.21900 1.000 64.09000 815 LYS A C 1
ATOM 6469 O O . LYS A 1 815 ? -63.98900 169.80300 146.25000 1.000 62.01000 815 LYS A O 1
ATOM 6475 N N . ASN A 1 816 ? -64.99500 168.04600 147.24100 1.000 59.93000 816 ASN A N 1
ATOM 6476 C CA . ASN A 1 816 ? -65.99000 167.91700 146.18000 1.000 63.93000 816 ASN A CA 1
ATOM 6477 C C . ASN A 1 816 ? -66.96000 169.08400 146.19300 1.000 55.00000 816 ASN A C 1
ATOM 6478 O O . ASN A 1 816 ? -67.39300 169.55800 145.13500 1.000 58.42000 816 ASN A O 1
ATOM 6483 N N . ILE A 1 817 ? -67.33400 169.54300 147.38300 1.000 53.61000 817 ILE A N 1
ATOM 6484 C CA . ILE A 1 817 ? -68.16900 170.73200 147.48900 1.000 52.33000 817 ILE A CA 1
ATOM 6485 C C . ILE A 1 817 ? -67.47700 171.92400 146.84000 1.000 47.07000 817 ILE A C 1
ATOM 6486 O O . ILE A 1 817 ? -68.06300 172.62600 146.01100 1.000 55.97000 817 ILE A O 1
ATOM 6491 N N . ASP A 1 818 ? -66.20900 172.15300 147.18700 1.000 52.92000 818 ASP A N 1
ATOM 6492 C CA . ASP A 1 818 ? -65.46900 173.29400 146.65800 1.000 51.69000 818 ASP A CA 1
ATOM 6493 C C . ASP A 1 818 ? -65.10300 173.14800 145.18500 1.000 55.26000 818 ASP A C 1
ATOM 6494 O O . ASP A 1 818 ? -64.67100 174.13400 144.57600 1.000 65.24000 818 ASP A O 1
ATOM 6499 N N . GLU A 1 819 ? -65.23500 171.94900 144.60600 1.000 63.17000 819 GLU A N 1
ATOM 6500 C CA . GLU A 1 819 ? -65.08600 171.79800 143.16000 1.000 56.50000 819 GLU A CA 1
ATOM 6501 C C . GLU A 1 819 ? -66.40100 172.06500 142.44000 1.000 49.83000 819 GLU A C 1
ATOM 6502 O O . GLU A 1 819 ? -66.39400 172.44200 141.26500 1.000 58.98000 819 GLU A O 1
ATOM 6508 N N . ARG A 1 820 ? -67.53600 171.89500 143.12800 1.000 53.23000 820 ARG A N 1
ATOM 6509 C CA . ARG A 1 820 ? -68.84000 172.12400 142.51800 1.000 54.42000 820 ARG A CA 1
ATOM 6510 C C . ARG A 1 820 ? -69.31600 173.56200 142.62600 1.000 50.63000 820 ARG A C 1
ATOM 6511 O O . ARG A 1 820 ? -70.25500 173.93900 141.92500 1.000 48.63000 820 ARG A O 1
ATOM 6519 N N . ASN A 1 821 ? -68.70100 174.37000 143.47700 1.000 49.82000 821 ASN A N 1
ATOM 6520 C CA . ASN A 1 821 ? -69.04500 175.77800 143.47400 1.000 47.98000 821 ASN A CA 1
ATOM 6521 C C . ASN A 1 821 ? -68.24800 176.53000 142.42700 1.000 55.41000 821 ASN A C 1
ATOM 6522 O O . ASN A 1 821 ? -68.76000 177.50000 141.85800 1.000 54.13000 821 ASN A O 1
ATOM 6527 N N . ASP A 1 822 ? -66.99800 176.10500 142.17300 1.000 61.08000 822 ASP A N 1
ATOM 6528 C CA . ASP A 1 822 ? -66.18700 176.65200 141.08100 1.000 67.66000 822 ASP A CA 1
ATOM 6529 C C . ASP A 1 822 ? -66.66500 176.16700 139.71900 1.000 62.94000 822 ASP A C 1
ATOM 6530 O O . ASP A 1 822 ? -66.27900 176.74100 138.69600 1.000 69.25000 822 ASP A O 1
ATOM 6535 N N . ASP A 1 823 ? -67.49200 175.12600 139.69300 1.000 55.87000 823 ASP A N 1
ATOM 6536 C CA . ASP A 1 823 ? -67.97400 174.51300 138.45800 1.000 64.71000 823 ASP A CA 1
ATOM 6537 C C . ASP A 1 823 ? -69.15400 175.31300 137.91100 1.000 65.77000 823 ASP A C 1
ATOM 6538 O O . ASP A 1 823 ? -70.25400 175.27500 138.47500 1.000 58.32000 823 ASP A O 1
ATOM 6543 N N . GLU A 1 824 ? -68.95200 176.01000 136.79400 1.000 68.96000 824 GLU A N 1
ATOM 6544 C CA . GLU A 1 824 ? -70.02100 176.90100 136.37300 1.000 64.98000 824 GLU A CA 1
ATOM 6545 C C . GLU A 1 824 ? -71.15900 176.18100 135.64500 1.000 67.57000 824 GLU A C 1
ATOM 6546 O O . GLU A 1 824 ? -72.25100 176.74800 135.54500 1.000 60.62000 824 GLU A O 1
ATOM 6552 N N . THR A 1 825 ? -70.96600 174.90000 135.43800 1.000 72.07000 825 THR A N 1
ATOM 6553 C CA . THR A 1 825 ? -71.97900 174.08100 134.85300 1.000 59.90000 825 THR A CA 1
ATOM 6554 C C . THR A 1 825 ? -73.22800 174.06700 135.69900 1.000 65.46000 825 THR A C 1
ATOM 6555 O O . THR A 1 825 ? -74.31000 174.07700 135.14800 1.000 70.62000 825 THR A O 1
ATOM 6559 N N . LEU A 1 826 ? -73.11200 174.02300 137.02000 1.000 70.61000 826 LEU A N 1
ATOM 6560 C CA . LEU A 1 826 ? -74.31900 173.92500 137.84800 1.000 67.54000 826 LEU A CA 1
ATOM 6561 C C . LEU A 1 826 ? -74.81500 175.26300 138.37000 1.000 59.46000 826 LEU A C 1
ATOM 6562 O O . LEU A 1 826 ? -74.29200 175.82700 139.31500 1.000 40.39000 826 LEU A O 1
ATOM 6567 N N . LYS A 1 827 ? -75.86000 175.75000 137.73500 1.000 66.16000 827 LYS A N 1
ATOM 6568 C CA . LYS A 1 827 ? -76.32700 177.08900 137.96700 1.000 59.76000 827 LYS A CA 1
ATOM 6569 C C . LYS A 1 827 ? -76.85800 177.32400 139.36700 1.000 51.78000 827 LYS A C 1
ATOM 6570 O O . LYS A 1 827 ? -76.63300 178.36500 139.95100 1.000 46.16000 827 LYS A O 1
ATOM 6576 N N . ASN A 1 828 ? -77.58400 176.36700 139.90300 1.000 53.73000 828 ASN A N 1
ATOM 6577 C CA . ASN A 1 828 ? -78.31000 176.59200 141.13600 1.000 44.74000 828 ASN A CA 1
ATOM 6578 C C . ASN A 1 828 ? -77.41200 176.86000 142.31800 1.000 50.97000 828 ASN A C 1
ATOM 6579 O O . ASN A 1 828 ? -77.83700 177.40200 143.31000 1.000 51.05000 828 ASN A O 1
ATOM 6584 N N . ARG A 1 829 ? -76.18200 176.39800 142.23300 1.000 54.48000 829 ARG A N 1
ATOM 6585 C CA . ARG A 1 829 ? -75.22300 176.52200 143.30800 1.000 47.76000 829 ARG A CA 1
ATOM 6586 C C . ARG A 1 829 ? -74.78800 177.91200 143.72700 1.000 49.50000 829 ARG A C 1
ATOM 6587 O O . ARG A 1 829 ? -74.60300 178.14000 144.89300 1.000 52.83000 829 ARG A O 1
ATOM 6595 N N . THR A 1 830 ? -74.54800 178.82200 142.79100 1.000 58.61000 830 THR A N 1
ATOM 6596 C CA . THR A 1 830 ? -74.08500 180.16500 143.14000 1.000 60.06000 830 THR A CA 1
ATOM 6597 C C . THR A 1 830 ? -75.19800 181.15300 143.10100 1.000 56.60000 830 THR A C 1
ATOM 6598 O O . THR A 1 830 ? -75.32900 182.02900 143.93900 1.000 50.69000 830 THR A O 1
ATOM 6602 N N . GLY A 1 831 ? -75.98700 181.01600 142.06600 1.000 50.81000 831 GLY A N 1
ATOM 6603 C CA . GLY A 1 831 ? -77.16700 181.81500 141.90900 1.000 49.28000 831 GLY A CA 1
ATOM 6604 C C . GLY A 1 831 ? -76.76800 183.21700 141.53900 1.000 54.78000 831 GLY A C 1
ATOM 6605 O O . GLY A 1 831 ? -75.59700 183.55300 141.53600 1.000 60.40000 831 GLY A O 1
ATOM 6606 N N . LEU A 1 832 ? -77.75800 184.05700 141.30000 1.000 53.91000 832 LEU A N 1
ATOM 6607 C CA . LEU A 1 832 ? -77.50900 185.39900 140.83600 1.000 51.78000 832 LEU A CA 1
ATOM 6608 C C . LEU A 1 832 ? -77.10400 186.34200 141.94000 1.000 51.44000 832 LEU A C 1
ATOM 6609 O O . LEU A 1 832 ? -76.92300 187.51800 141.70100 1.000 56.45000 832 LEU A O 1
ATOM 6614 N N . VAL A 1 833 ? -77.02000 185.83800 143.15800 1.000 56.18000 833 VAL A N 1
ATOM 6615 C CA . VAL A 1 833 ? -76.43100 186.59500 144.24700 1.000 52.78000 833 VAL A CA 1
ATOM 6616 C C . VAL A 1 833 ? -74.94000 186.30700 144.40500 1.000 54.97000 833 VAL A C 1
ATOM 6617 O O . VAL A 1 833 ? -74.25100 186.97200 145.15200 1.000 53.65000 833 VAL A O 1
ATOM 6621 N N . LYS A 1 834 ? -74.43600 185.32100 143.68600 1.000 54.47000 834 LYS A N 1
ATOM 6622 C CA . LYS A 1 834 ? -73.05600 184.90000 143.87800 1.000 54.08000 834 LYS A CA 1
ATOM 6623 C C . LYS A 1 834 ? -72.68200 184.52300 145.32700 1.000 55.59000 834 LYS A C 1
ATOM 6624 O O . LYS A 1 834 ? -71.74000 185.04200 145.89000 1.000 59.68000 834 LYS A O 1
ATOM 6630 N N . MET A 1 835 ? -73.46000 183.61500 145.90300 1.000 59.30000 835 MET A N 1
ATOM 6631 C CA . MET A 1 835 ? -73.42800 183.14300 147.28600 1.000 54.98000 835 MET A CA 1
ATOM 6632 C C . MET A 1 835 ? -73.27900 181.62900 147.24800 1.000 53.92000 835 MET A C 1
ATOM 6633 O O . MET A 1 835 ? -74.27100 180.88600 147.27000 1.000 52.78000 835 MET A O 1
ATOM 6638 N N . PRO A 1 836 ? -72.04800 181.13900 147.17800 1.000 54.17000 836 PRO A N 1
ATOM 6639 C CA . PRO A 1 836 ? -71.83900 179.70500 146.97700 1.000 53.24000 836 PRO A CA 1
ATOM 6640 C C . PRO A 1 836 ? -72.50700 178.90900 148.07900 1.000 55.93000 836 PRO A C 1
ATOM 6641 O O . PRO A 1 836 ? -72.55300 179.32500 149.23900 1.000 50.90000 836 PRO A O 1
ATOM 6645 N N . TYR A 1 837 ? -73.04800 177.76000 147.69700 1.000 53.19000 837 TYR A N 1
ATOM 6646 C CA . TYR A 1 837 ? -73.81100 176.98200 148.65000 1.000 48.93000 837 TYR A CA 1
ATOM 6647 C C . TYR A 1 837 ? -72.87700 176.29300 149.63300 1.000 50.97000 837 TYR A C 1
ATOM 6648 O O . TYR A 1 837 ? -72.39100 175.20100 149.33900 1.000 51.41000 837 TYR A O 1
ATOM 6657 N N . THR A 1 838 ? -72.64000 176.90100 150.80500 1.000 48.65000 838 THR A N 1
ATOM 6658 C CA . THR A 1 838 ? -71.70500 176.39600 151.81100 1.000 51.02000 838 THR A CA 1
ATOM 6659 C C . THR A 1 838 ? -72.38300 175.88000 153.07200 1.000 50.95000 838 THR A C 1
ATOM 6660 O O . THR A 1 838 ? -71.70900 175.68200 154.09100 1.000 46.38000 838 THR A O 1
ATOM 6664 N N . LEU A 1 839 ? -73.69900 175.69300 153.04500 1.000 47.88000 839 LEU A N 1
ATOM 6665 C CA . LEU A 1 839 ? -74.41200 175.23800 154.22900 1.000 44.50000 839 LEU A CA 1
ATOM 6666 C C . LEU A 1 839 ? -74.04600 173.81700 154.64100 1.000 39.81000 839 LEU A C 1
ATOM 6667 O O . LEU A 1 839 ? -74.44400 173.39800 155.72800 1.000 38.03000 839 LEU A O 1
ATOM 6672 N N . LEU A 1 840 ? -73.31800 173.05600 153.81100 1.000 38.20000 840 LEU A N 1
ATOM 6673 C CA . LEU A 1 840 ? -72.89900 171.71300 154.20300 1.000 44.10000 840 LEU A CA 1
ATOM 6674 C C . LEU A 1 840 ? -71.39200 171.50100 154.05400 1.000 43.54000 840 LEU A C 1
ATOM 6675 O O . LEU A 1 840 ? -70.93800 170.35900 153.93600 1.000 43.09000 840 LEU A O 1
ATOM 6680 N N . PHE A 1 841 ? -70.61500 172.57300 154.05800 1.000 50.09000 841 PHE A N 1
ATOM 6681 C CA . PHE A 1 841 ? -69.17100 172.55900 154.25600 1.000 52.65000 841 PHE A CA 1
ATOM 6682 C C . PHE A 1 841 ? -68.85200 172.14800 155.68400 1.000 50.74000 841 PHE A C 1
ATOM 6683 O O . PHE A 1 841 ? -69.09600 172.93400 156.60900 1.000 53.30000 841 PHE A O 1
ATOM 6691 N N . PRO A 1 842 ? -68.30900 170.96500 155.91800 1.000 48.49000 842 PRO A N 1
ATOM 6692 C CA . PRO A 1 842 ? -68.24700 170.47800 157.30100 1.000 53.09000 842 PRO A CA 1
ATOM 6693 C C . PRO A 1 842 ? -67.47700 171.39600 158.23700 1.000 55.77000 842 PRO A C 1
ATOM 6694 O O . PRO A 1 842 ? -67.96400 171.68300 159.33800 1.000 58.02000 842 PRO A O 1
ATOM 6698 N N . SER A 1 843 ? -66.25900 171.73200 157.87500 1.000 56.96000 843 SER A N 1
ATOM 6699 C CA . SER A 1 843 ? -65.39300 172.47400 158.73400 1.000 55.66000 843 SER A CA 1
ATOM 6700 C C . SER A 1 843 ? -65.73000 173.91900 158.67100 1.000 57.99000 843 SER A C 1
ATOM 6701 O O . SER A 1 843 ? -66.19300 174.39000 157.66400 1.000 59.35000 843 SER A O 1
ATOM 6704 N N . SER A 1 844 ? -65.47400 174.62600 159.75500 1.000 62.33000 844 SER A N 1
ATOM 6705 C CA . SER A 1 844 ? -65.70100 176.04600 159.82900 1.000 53.04000 844 SER A CA 1
ATOM 6706 C C . SER A 1 844 ? -64.92000 176.63000 160.96000 1.000 55.23000 844 SER A C 1
ATOM 6707 O O . SER A 1 844 ? -64.25200 175.93900 161.68000 1.000 57.89000 844 SER A O 1
ATOM 6710 N N . GLU A 1 845 ? -64.98500 177.93700 161.08400 1.000 59.15000 845 GLU A N 1
ATOM 6711 C CA . GLU A 1 845 ? -64.24000 178.66900 162.07900 1.000 54.39000 845 GLU A CA 1
ATOM 6712 C C . GLU A 1 845 ? -65.26400 179.54400 162.76300 1.000 49.23000 845 GLU A C 1
ATOM 6713 O O . GLU A 1 845 ? -66.41400 179.49100 162.43000 1.000 50.72000 845 GLU A O 1
ATOM 6719 N N . GLY A 1 846 ? -64.87400 180.29800 163.76600 1.000 47.87000 846 GLY A N 1
ATOM 6720 C CA . GLY A 1 846 ? -65.82400 180.97500 164.61600 1.000 39.87000 846 GLY A CA 1
ATOM 6721 C C . GLY A 1 846 ? -66.64300 182.06900 163.98900 1.000 35.35000 846 GLY A C 1
ATOM 6722 O O . GLY A 1 846 ? -66.29300 182.61100 162.96400 1.000 38.16000 846 GLY A O 1
ATOM 6723 N N . GLY A 1 847 ? -67.77400 182.36600 164.60500 1.000 31.73000 847 GLY A N 1
ATOM 6724 C CA . GLY A 1 847 ? -68.62200 183.45100 164.16100 1.000 32.03000 847 GLY A CA 1
ATOM 6725 C C . GLY A 1 847 ? -69.66100 183.08200 163.13800 1.000 33.81000 847 GLY A C 1
ATOM 6726 O O . GLY A 1 847 ? -69.84100 181.92700 162.81600 1.000 39.05000 847 GLY A O 1
ATOM 6727 N N . VAL A 1 848 ? -70.35700 184.07700 162.62000 1.000 36.05000 848 VAL A N 1
ATOM 6728 C CA . VAL A 1 848 ? -71.39800 183.80700 161.65300 1.000 40.85000 848 VAL A CA 1
ATOM 6729 C C . VAL A 1 848 ? -70.70500 183.66800 160.33100 1.000 37.13000 848 VAL A C 1
ATOM 6730 O O . VAL A 1 848 ? -70.64000 184.58600 159.55000 1.000 35.33000 848 VAL A O 1
ATOM 6734 N N . THR A 1 849 ? -70.16500 182.48500 160.12000 1.000 34.91000 849 THR A N 1
ATOM 6735 C CA . THR A 1 849 ? -69.36000 182.21200 158.96300 1.000 35.97000 849 THR A CA 1
ATOM 6736 C C . THR A 1 849 ? -70.11800 181.55200 157.84400 1.000 43.26000 849 THR A C 1
ATOM 6737 O O . THR A 1 849 ? -69.54300 181.24000 156.83100 1.000 50.52000 849 THR A O 1
ATOM 6741 N N . GLY A 1 850 ? -71.39700 181.303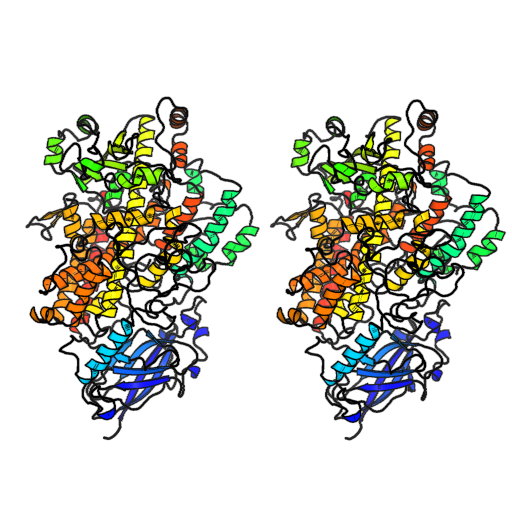00 158.02700 1.000 43.21000 850 GLY A N 1
ATOM 6742 C CA . GLY A 1 850 ? -72.21500 180.80000 156.94500 1.000 41.86000 850 GLY A CA 1
ATOM 6743 C C . GLY A 1 850 ? -71.80900 179.45300 156.38900 1.000 45.27000 850 GLY A C 1
ATOM 6744 O O . GLY A 1 850 ? -72.10100 179.13900 155.24600 1.000 40.03000 850 GLY A O 1
ATOM 6745 N N . ARG A 1 851 ? -71.15300 178.64200 157.20500 1.000 47.50000 851 ARG A N 1
ATOM 6746 C CA . ARG A 1 851 ? -70.79300 177.28700 156.82500 1.000 50.15000 851 ARG A CA 1
ATOM 6747 C C . ARG A 1 851 ? -70.52600 176.46600 158.05300 1.000 50.35000 851 ARG A C 1
ATOM 6748 O O . ARG A 1 851 ? -70.48700 176.98700 159.15100 1.000 45.45000 851 ARG A O 1
ATOM 6756 N N . GLY A 1 852 ? -70.37800 175.16500 157.85300 1.000 53.22000 852 GLY A N 1
ATOM 6757 C CA . GLY A 1 852 ? -69.89300 174.23900 158.85600 1.000 48.39000 852 GLY A CA 1
ATOM 6758 C C . GLY A 1 852 ? -70.94800 173.38800 159.50100 1.000 46.61000 852 GLY A C 1
ATOM 6759 O O . GLY A 1 852 ? -72.06300 173.81700 159.66300 1.000 47.30000 852 GLY A O 1
ATOM 6760 N N . ILE A 1 853 ? -70.56400 172.17400 159.88200 1.000 48.56000 853 ILE A N 1
ATOM 6761 C CA . ILE A 1 853 ? -71.46400 171.20400 160.48900 1.000 44.45000 853 ILE A CA 1
ATOM 6762 C C . ILE A 1 853 ? -71.01300 170.81400 161.87800 1.000 46.15000 853 ILE A C 1
ATOM 6763 O O . ILE A 1 853 ? -70.22300 169.90400 162.02800 1.000 47.77000 853 ILE A O 1
ATOM 6768 N N . PRO A 1 854 ? -71.66100 171.48100 162.92200 1.000 41.69000 854 PRO A N 1
ATOM 6769 C CA . PRO A 1 854 ? -71.27900 171.00800 164.24600 1.000 46.53000 854 PRO A CA 1
ATOM 6770 C C . PRO A 1 854 ? -71.70600 169.58600 164.44900 1.000 41.07000 854 PRO A C 1
ATOM 6771 O O . PRO A 1 854 ? -72.51400 169.07500 163.74500 1.000 37.44000 854 PRO A O 1
ATOM 6775 N N . ASN A 1 855 ? -71.06500 168.92500 165.37400 1.000 44.47000 855 ASN A N 1
ATOM 6776 C CA . ASN A 1 855 ? -71.40000 167.56000 165.76300 1.000 44.02000 855 ASN A CA 1
ATOM 6777 C C . ASN A 1 855 ? -72.82900 167.45200 166.24100 1.000 38.00000 855 ASN A C 1
ATOM 6778 O O . ASN A 1 855 ? -73.46700 166.40500 166.10000 1.000 37.67000 855 ASN A O 1
ATOM 6783 N N . SER A 1 856 ? -73.33800 168.52400 166.80900 1.000 36.11000 856 SER A N 1
ATOM 6784 C CA . SER A 1 856 ? -74.44600 168.47200 167.72300 1.000 35.79000 856 SER A CA 1
ATOM 6785 C C . SER A 1 856 ? -75.38600 169.59900 167.37600 1.000 41.77000 856 SER A C 1
ATOM 6786 O O . SER A 1 856 ? -75.05700 170.47100 166.56900 1.000 46.68000 856 SER A O 1
ATOM 6789 N N . VAL A 1 857 ? -76.55900 169.58100 168.00500 1.000 40.20000 857 VAL A N 1
ATOM 6790 C CA . VAL A 1 857 ? -77.44700 170.73800 167.98800 1.000 32.17000 857 VAL A CA 1
ATOM 6791 C C . VAL A 1 857 ? -77.04700 171.69900 169.09900 1.000 34.82000 857 VAL A C 1
ATOM 6792 O O . VAL A 1 857 ? -77.63000 171.66700 170.18600 1.000 32.83000 857 VAL A O 1
ATOM 6796 N N . SER A 1 858 ? -76.06000 172.56300 168.83400 1.000 36.32000 858 SER A N 1
ATOM 6797 C CA . SER A 1 858 ? -75.52500 173.44000 169.86700 1.000 37.65000 858 SER A CA 1
ATOM 6798 C C . SER A 1 858 ? -76.24600 174.78500 169.95000 1.000 40.18000 858 SER A C 1
ATOM 6799 O O . SER A 1 858 ? -76.05400 175.51100 170.93000 1.000 37.02000 858 SER A O 1
ATOM 6802 N N . ILE A 1 859 ? -77.08400 175.12200 168.96900 1.000 35.74000 859 ILE A N 1
ATOM 6803 C CA . ILE A 1 859 ? -77.80300 176.39600 168.98600 1.000 38.32000 859 ILE A CA 1
ATOM 6804 C C . ILE A 1 859 ? -79.10100 176.45200 168.05900 1.000 44.30000 859 ILE A C 1
ATOM 6805 O O . ILE A 1 859 ? -79.35000 175.73900 167.06700 1.000 28.56000 859 ILE A O 1
ATOM 6811 N N . THR B 1 16 ? -45.35200 201.25800 236.84300 1.000 121.47000 16 THR B N 1
ATOM 6812 C CA . THR B 1 16 ? -45.73600 202.39700 236.01600 1.000 128.95000 16 THR B CA 1
ATOM 6813 C C . THR B 1 16 ? -44.89700 203.64200 236.31700 1.000 123.09000 16 THR B C 1
ATOM 6814 O O . THR B 1 16 ? -45.23900 204.41800 237.22600 1.000 123.52000 16 THR B O 1
ATOM 6818 N N . THR B 1 17 ? -43.80800 203.86900 235.57900 1.000 118.53000 17 THR B N 1
ATOM 6819 C CA . THR B 1 17 ? -43.04200 205.07800 235.85000 1.000 116.43000 17 THR B CA 1
ATOM 6820 C C . THR B 1 17 ? -43.71800 206.24000 235.14000 1.000 115.06000 17 THR B C 1
ATOM 6821 O O . THR B 1 17 ? -43.79100 206.28100 233.90500 1.000 105.90000 17 THR B O 1
ATOM 6825 N N . THR B 1 18 ? -44.24000 207.15600 235.93900 1.000 114.21000 18 THR B N 1
ATOM 6826 C CA . THR B 1 18 ? -44.87800 208.34800 235.42100 1.000 100.17000 18 THR B CA 1
ATOM 6827 C C . THR B 1 18 ? -43.89000 209.13000 234.56600 1.000 93.18000 18 THR B C 1
ATOM 6828 O O . THR B 1 18 ? -42.70600 209.23600 234.89200 1.000 91.58000 18 THR B O 1
ATOM 6832 N N . LYS B 1 19 ? -44.37800 209.64700 233.45000 1.000 85.59000 19 LYS B N 1
ATOM 6833 C CA . LYS B 1 19 ? -43.58200 210.40800 232.50000 1.000 85.09000 19 LYS B CA 1
ATOM 6834 C C . LYS B 1 19 ? -44.38500 211.63100 232.08800 1.000 81.35000 19 LYS B C 1
ATOM 6835 O O . LYS B 1 19 ? -45.58700 211.51900 231.86100 1.000 81.12000 19 LYS B O 1
ATOM 6841 N N . LYS B 1 20 ? -43.74100 212.79600 231.99800 1.000 82.80000 20 LYS B N 1
ATOM 6842 C CA . LYS B 1 20 ? -44.47000 214.05400 231.81600 1.000 80.68000 20 LYS B CA 1
ATOM 6843 C C . LYS B 1 20 ? -44.70100 214.38700 230.33300 1.000 79.19000 20 LYS B C 1
ATOM 6844 O O . LYS B 1 20 ? -43.87600 214.06100 229.47000 1.000 82.20000 20 LYS B O 1
ATOM 6850 N N . VAL B 1 21 ? -45.83700 215.05600 230.05400 1.000 81.15000 21 VAL B N 1
ATOM 6851 C CA . VAL B 1 21 ? -46.25000 215.46900 228.70800 1.000 81.13000 21 VAL B CA 1
ATOM 6852 C C . VAL B 1 21 ? -46.71000 216.92600 228.72900 1.000 72.53000 21 VAL B C 1
ATOM 6853 O O . VAL B 1 21 ? -47.50500 217.31200 229.59400 1.000 66.77000 21 VAL B O 1
ATOM 6857 N N . LYS B 1 22 ? -46.23800 217.72300 227.75800 1.000 68.21000 22 LYS B N 1
ATOM 6858 C CA . LYS B 1 22 ? -46.46300 219.16800 227.74400 1.000 71.27000 22 LYS B CA 1
ATOM 6859 C C . LYS B 1 22 ? -47.72200 219.51400 226.97600 1.000 66.94000 22 LYS B C 1
ATOM 6860 O O . LYS B 1 22 ? -47.95000 219.01000 225.87300 1.000 64.63000 22 LYS B O 1
ATOM 6866 N N . GLY B 1 23 ? -48.52800 220.40900 227.54900 1.000 71.77000 23 GLY B N 1
ATOM 6867 C CA . GLY B 1 23 ? -49.82000 220.73700 227.00200 1.000 66.76000 23 GLY B CA 1
ATOM 6868 C C . GLY B 1 23 ? -49.93200 222.20900 226.64500 1.000 70.33000 23 GLY B C 1
ATOM 6869 O O . GLY B 1 23 ? -49.08900 223.03600 227.01800 1.000 79.01000 23 GLY B O 1
ATOM 6870 N N . THR B 1 24 ? -51.00100 222.52000 225.90400 1.000 64.84000 24 THR B N 1
ATOM 6871 C CA . THR B 1 24 ? -51.37600 223.88900 225.54300 1.000 67.44000 24 THR B CA 1
ATOM 6872 C C . THR B 1 24 ? -52.89800 223.96700 225.53400 1.000 66.71000 24 THR B C 1
ATOM 6873 O O . THR B 1 24 ? -53.55900 223.25000 224.77700 1.000 70.05000 24 THR B O 1
ATOM 6877 N N . VAL B 1 25 ? -53.45000 224.82500 226.38400 1.000 52.43000 25 VAL B N 1
ATOM 6878 C CA . VAL B 1 25 ? -54.87400 225.14900 226.39300 1.000 49.47000 25 VAL B CA 1
ATOM 6879 C C . VAL B 1 25 ? -55.03800 226.57800 225.89200 1.000 47.24000 25 VAL B C 1
ATOM 6880 O O . VAL B 1 25 ? -54.39900 227.50800 226.41200 1.000 55.94000 25 VAL B O 1
ATOM 6884 N N . VAL B 1 26 ? -55.89800 226.75300 224.88900 1.000 44.57000 26 VAL B N 1
ATOM 6885 C CA . VAL B 1 26 ? -56.29000 228.06700 224.38400 1.000 51.48000 26 VAL B CA 1
ATOM 6886 C C . VAL B 1 26 ? -57.70200 228.37300 224.87600 1.000 46.63000 26 VAL B C 1
ATOM 6887 O O . VAL B 1 26 ? -58.55200 227.47600 224.97600 1.000 44.87000 26 VAL B O 1
ATOM 6891 N N . LEU B 1 27 ? -57.95100 229.64300 225.18900 1.000 46.49000 27 LEU B N 1
ATOM 6892 C CA . LEU B 1 27 ? -59.25600 230.06700 225.68200 1.000 44.17000 27 LEU B CA 1
ATOM 6893 C C . LEU B 1 27 ? -59.38600 231.57200 225.54100 1.000 53.33000 27 LEU B C 1
ATOM 6894 O O . LEU B 1 27 ? -58.41800 232.30800 225.73800 1.000 64.99000 27 LEU B O 1
ATOM 6899 N N . MET B 1 28 ? -60.59800 232.02100 225.23200 1.000 52.80000 28 MET B N 1
ATOM 6900 C CA . MET B 1 28 ? -60.90700 233.43600 225.09200 1.000 56.82000 28 MET B CA 1
ATOM 6901 C C . MET B 1 28 ? -61.61400 233.92200 226.34700 1.000 53.56000 28 MET B C 1
ATOM 6902 O O . MET B 1 28 ? -62.62300 233.34000 226.75700 1.000 49.66000 28 MET B O 1
ATOM 6907 N N . LYS B 1 29 ? -61.09200 234.95400 226.96700 1.000 63.43000 29 LYS B N 1
ATOM 6908 C CA . LYS B 1 29 ? -61.68800 235.45400 228.17200 1.000 59.21000 29 LYS B CA 1
ATOM 6909 C C . LYS B 1 29 ? -63.01900 236.03400 227.81800 1.000 59.96000 29 LYS B C 1
ATOM 6910 O O . LYS B 1 29 ? -63.21300 236.46900 226.71300 1.000 61.63000 29 LYS B O 1
ATOM 6916 N N . LYS B 1 30 ? -63.93000 236.07300 228.76800 1.000 55.67000 30 LYS B N 1
ATOM 6917 C CA . LYS B 1 30 ? -65.24000 236.62700 228.51300 1.000 64.96000 30 LYS B CA 1
ATOM 6918 C C . LYS B 1 30 ? -65.21700 238.10500 228.11600 1.000 68.38000 30 LYS B C 1
ATOM 6919 O O . LYS B 1 30 ? -65.98100 238.54100 227.28400 1.000 67.63000 30 LYS B O 1
ATOM 6925 N N . ASN B 1 31 ? -64.31700 238.88200 228.67700 1.000 73.47000 31 ASN B N 1
ATOM 6926 C CA . ASN B 1 31 ? -64.32800 240.29500 228.39400 1.000 72.95000 31 ASN B CA 1
ATOM 6927 C C . ASN B 1 31 ? -64.17700 240.46300 226.91900 1.000 77.03000 31 ASN B C 1
ATOM 6928 O O . ASN B 1 31 ? -64.75300 241.34700 226.31900 1.000 82.54000 31 ASN B O 1
ATOM 6933 N N . VAL B 1 32 ? -63.37700 239.60800 226.32400 1.000 67.85000 32 VAL B N 1
ATOM 6934 C CA . VAL B 1 32 ? -62.96300 239.81000 224.97200 1.000 61.46000 32 VAL B CA 1
ATOM 6935 C C . VAL B 1 32 ? -64.13000 239.84700 224.03500 1.000 63.28000 32 VAL B C 1
ATOM 6936 O O . VAL B 1 32 ? -64.18000 240.66300 223.14800 1.000 59.66000 32 VAL B O 1
ATOM 6940 N N . LEU B 1 33 ? -65.07900 238.95900 224.24200 1.000 68.81000 33 LEU B N 1
ATOM 6941 C CA . LEU B 1 33 ? -66.16900 238.77300 223.31400 1.000 65.00000 33 LEU B CA 1
ATOM 6942 C C . LEU B 1 33 ? -67.41200 239.51600 223.69700 1.000 65.29000 33 LEU B C 1
ATOM 6943 O O . LEU B 1 33 ? -68.44100 239.35100 223.07700 1.000 64.05000 33 LEU B O 1
ATOM 6948 N N . ASP B 1 34 ? -67.33600 240.31000 224.74500 1.000 69.26000 34 ASP B N 1
ATOM 6949 C CA . ASP B 1 34 ? -68.48100 241.09900 225.13900 1.000 66.17000 34 ASP B CA 1
ATOM 6950 C C . ASP B 1 34 ? -68.50900 242.26100 224.20500 1.000 70.26000 34 ASP B C 1
ATOM 6951 O O . ASP B 1 34 ? -67.61600 242.42100 223.39200 1.000 72.67000 34 ASP B O 1
ATOM 6956 N N . PHE B 1 35 ? -69.55600 243.05200 224.29800 1.000 68.47000 35 PHE B N 1
ATOM 6957 C CA . PHE B 1 35 ? -69.75900 244.12800 223.37000 1.000 76.79000 35 PHE B CA 1
ATOM 6958 C C . PHE B 1 35 ? -68.58400 245.11500 223.38700 1.000 85.69000 35 PHE B C 1
ATOM 6959 O O . PHE B 1 35 ? -68.10500 245.53300 222.33200 1.000 84.71000 35 PHE B O 1
ATOM 6967 N N . ASN B 1 36 ? -68.05600 245.43800 224.55800 1.000 86.51000 36 ASN B N 1
ATOM 6968 C CA . ASN B 1 36 ? -67.01900 246.45100 224.62800 1.000 90.09000 36 ASN B CA 1
ATOM 6969 C C . ASN B 1 36 ? -65.83400 246.07500 223.76700 1.000 91.08000 36 ASN B C 1
ATOM 6970 O O . ASN B 1 36 ? -65.46000 244.91800 223.66900 1.000 86.44000 36 ASN B O 1
ATOM 6975 N N . ASP B 1 37 ? -65.26600 247.08600 223.12300 1.000 96.92000 37 ASP B N 1
ATOM 6976 C CA . ASP B 1 37 ? -64.22300 246.92600 222.11300 1.000 96.16000 37 ASP B CA 1
ATOM 6977 C C . ASP B 1 37 ? -62.96000 246.30100 222.66500 1.000 93.50000 37 ASP B C 1
ATOM 6978 O O . ASP B 1 37 ? -62.49700 246.63300 223.74900 1.000 98.69000 37 ASP B O 1
ATOM 6983 N N . PHE B 1 38 ? -62.46100 245.27300 221.99100 1.000 77.36000 38 PHE B N 1
ATOM 6984 C CA . PHE B 1 38 ? -61.35800 244.49900 222.53800 1.000 86.36000 38 PHE B CA 1
ATOM 6985 C C . PHE B 1 38 ? -60.04300 245.21600 222.32600 1.000 92.19000 38 PHE B C 1
ATOM 6986 O O . PHE B 1 38 ? -59.73000 245.66100 221.23600 1.000 87.75000 38 PHE B O 1
ATOM 6994 N N . ASN B 1 39 ? -59.26300 245.27400 223.38400 1.000 95.46000 39 ASN B N 1
ATOM 6995 C CA . ASN B 1 39 ? -58.00600 245.96700 223.36900 1.000 88.48000 39 ASN B CA 1
ATOM 6996 C C . ASN B 1 39 ? -56.99800 245.05400 224.00000 1.000 91.38000 39 ASN B C 1
ATOM 6997 O O . ASN B 1 39 ? -57.35900 244.15500 224.73800 1.000 94.43000 39 ASN B O 1
ATOM 7002 N N . ALA B 1 40 ? -55.72700 245.31800 223.77400 1.000 93.80000 40 ALA B N 1
ATOM 7003 C CA . ALA B 1 40 ? -54.70600 244.46700 224.32500 1.000 91.52000 40 ALA B CA 1
ATOM 7004 C C . ALA B 1 40 ? -54.87300 244.46000 225.83600 1.000 84.31000 40 ALA B C 1
ATOM 7005 O O . ALA B 1 40 ? -54.44400 243.54500 226.51300 1.000 77.47000 40 ALA B O 1
ATOM 7007 N N . SER B 1 41 ? -55.53100 245.47500 226.35800 1.000 89.36000 41 SER B N 1
ATOM 7008 C CA . SER B 1 41 ? -55.75100 245.61500 227.77800 1.000 97.53000 41 SER B CA 1
ATOM 7009 C C . SER B 1 41 ? -56.49200 244.41400 228.34600 1.000 98.99000 41 SER B C 1
ATOM 7010 O O . SER B 1 41 ? -56.32600 244.06600 229.51100 1.000 95.12000 41 SER B O 1
ATOM 7013 N N . PHE B 1 42 ? -57.34700 243.80500 227.54400 1.000 100.63000 42 PHE B N 1
ATOM 7014 C CA . PHE B 1 42 ? -58.20600 242.74100 228.04500 1.000 98.32000 42 PHE B CA 1
ATOM 7015 C C . PHE B 1 42 ? -57.51000 241.46000 228.54800 1.000 94.71000 42 PHE B C 1
ATOM 7016 O O . PHE B 1 42 ? -58.08400 240.73300 229.34900 1.000 90.95000 42 PHE B O 1
ATOM 7024 N N . LEU B 1 43 ? -56.29500 241.17800 228.09100 1.000 91.68000 43 LEU B N 1
ATOM 7025 C CA . LEU B 1 43 ? -55.59000 239.97100 228.52400 1.000 90.14000 43 LEU B CA 1
ATOM 7026 C C . LEU B 1 43 ? -55.28700 239.85800 230.01400 1.000 95.28000 43 LEU B C 1
ATOM 7027 O O . LEU B 1 43 ? -55.40800 238.79100 230.59000 1.000 100.77000 43 LEU B O 1
ATOM 7032 N N . ASP B 1 44 ? -54.84600 240.93200 230.63800 1.000 89.88000 44 ASP B N 1
ATOM 7033 C CA . ASP B 1 44 ? -54.20600 240.80500 231.93400 1.000 91.51000 44 ASP B CA 1
ATOM 7034 C C . ASP B 1 44 ? -55.11900 240.49800 233.09800 1.000 90.63000 44 ASP B C 1
ATOM 7035 O O . ASP B 1 44 ? -56.33100 240.53900 232.97900 1.000 90.43000 44 ASP B O 1
ATOM 7040 N N . ARG B 1 45 ? -54.49700 240.17800 234.22400 1.000 90.38000 45 ARG B N 1
ATOM 7041 C CA . ARG B 1 45 ? -55.11200 239.45100 235.31200 1.000 80.94000 45 ARG B CA 1
ATOM 7042 C C . ARG B 1 45 ? -55.17000 237.98300 234.91400 1.000 76.32000 45 ARG B C 1
ATOM 7043 O O . ARG B 1 45 ? -55.98900 237.21900 235.40600 1.000 77.47000 45 ARG B O 1
ATOM 7051 N N . LEU B 1 46 ? -54.29200 237.60000 234.00000 1.000 75.67000 46 LEU B N 1
ATOM 7052 C CA . LEU B 1 46 ? -54.27600 236.26500 233.45500 1.000 72.42000 46 LEU B CA 1
ATOM 7053 C C . LEU B 1 46 ? -53.97700 235.26200 234.51100 1.000 74.26000 46 LEU B C 1
ATOM 7054 O O . LEU B 1 46 ? -54.38000 234.13100 234.39400 1.000 77.65000 46 LEU B O 1
ATOM 7059 N N . HIS B 1 47 ? -53.24000 235.65800 235.52900 1.000 74.97000 47 HIS B N 1
ATOM 7060 C CA . HIS B 1 47 ? -52.81800 234.69700 236.52100 1.000 70.27000 47 HIS B CA 1
ATOM 7061 C C . HIS B 1 47 ? -54.03500 234.11300 237.18000 1.000 69.41000 47 HIS B C 1
ATOM 7062 O O . HIS B 1 47 ? -53.99000 233.03400 237.71400 1.000 69.98000 47 HIS B O 1
ATOM 7069 N N . GLU B 1 48 ? -55.13000 234.84000 237.16900 1.000 72.05000 48 GLU B N 1
ATOM 7070 C CA . GLU B 1 48 ? -56.29800 234.38100 237.89300 1.000 68.31000 48 GLU B CA 1
ATOM 7071 C C . GLU B 1 48 ? -56.74500 232.99700 237.43800 1.000 69.44000 48 GLU B C 1
ATOM 7072 O O . GLU B 1 48 ? -57.14900 232.19800 238.25700 1.000 71.85000 48 GLU B O 1
ATOM 7078 N N . PHE B 1 49 ? -56.68700 232.70400 236.14600 1.000 67.42000 49 PHE B N 1
ATOM 7079 C CA . PHE B 1 49 ? -57.05300 231.38100 235.67600 1.000 71.38000 49 PHE B CA 1
ATOM 7080 C C . PHE B 1 49 ? -56.11800 230.30900 236.17200 1.000 70.30000 49 PHE B C 1
ATOM 7081 O O . PHE B 1 49 ? -56.37300 229.12200 236.02900 1.000 72.44000 49 PHE B O 1
ATOM 7089 N N . LEU B 1 50 ? -55.04600 230.77600 236.79500 1.000 81.61000 50 LEU B N 1
ATOM 7090 C CA . LEU B 1 50 ? -53.88900 229.98400 237.15800 1.000 76.60000 50 LEU B CA 1
ATOM 7091 C C . LEU B 1 50 ? -53.93500 229.57200 238.60200 1.000 76.23000 50 LEU B C 1
ATOM 7092 O O . LEU B 1 50 ? -54.12100 230.37600 239.49500 1.000 77.71000 50 LEU B O 1
ATOM 7097 N N . GLY B 1 51 ? -53.73700 228.30100 238.84500 1.000 73.25000 51 GLY B N 1
ATOM 7098 C CA . GLY B 1 51 ? -53.72500 227.85300 240.20800 1.000 76.51000 51 GLY B CA 1
ATOM 7099 C C . GLY B 1 51 ? -54.58200 226.62400 240.24500 1.000 75.27000 51 GLY B C 1
ATOM 7100 O O . GLY B 1 51 ? -54.87400 226.01700 239.23300 1.000 69.28000 51 GLY B O 1
ATOM 7101 N N . ASN B 1 52 ? -55.04600 226.30700 241.43000 1.000 83.14000 52 ASN B N 1
ATOM 7102 C CA . ASN B 1 52 ? -55.88700 225.15400 241.63000 1.000 79.13000 52 ASN B CA 1
ATOM 7103 C C . ASN B 1 52 ? -57.17400 225.35900 240.87000 1.000 75.63000 52 ASN B C 1
ATOM 7104 O O . ASN B 1 52 ? -57.98600 224.46200 240.79300 1.000 72.29000 52 ASN B O 1
ATOM 7109 N N . LYS B 1 53 ? -57.41500 226.56800 240.39900 1.000 80.59000 53 LYS B N 1
ATOM 7110 C CA . LYS B 1 53 ? -58.72700 226.91200 239.92800 1.000 75.48000 53 LYS B CA 1
ATOM 7111 C C . LYS B 1 53 ? -59.21600 226.08400 238.76700 1.000 76.29000 53 LYS B C 1
ATOM 7112 O O . LYS B 1 53 ? -60.31600 225.61300 238.82600 1.000 71.67000 53 LYS B O 1
ATOM 7118 N N . ILE B 1 54 ? -58.41000 225.85200 237.74600 1.000 73.85000 54 ILE B N 1
ATOM 7119 C CA . ILE B 1 54 ? -58.91900 225.15600 236.56700 1.000 62.84000 54 ILE B CA 1
ATOM 7120 C C . ILE B 1 54 ? -58.33700 223.77800 236.44600 1.000 57.09000 54 ILE B C 1
ATOM 7121 O O . ILE B 1 54 ? -57.15900 223.61000 236.32300 1.000 60.14000 54 ILE B O 1
ATOM 7126 N N . THR B 1 55 ? -59.20500 222.79600 236.44000 1.000 59.30000 55 THR B N 1
ATOM 7127 C CA . THR B 1 55 ? -58.76800 221.44700 236.52000 1.000 62.46000 55 THR B CA 1
ATOM 7128 C C . THR B 1 55 ? -59.08300 220.74800 235.24800 1.000 61.22000 55 THR B C 1
ATOM 7129 O O . THR B 1 55 ? -60.09100 220.99500 234.64700 1.000 67.11000 55 THR B O 1
ATOM 7133 N N . LEU B 1 56 ? -58.15800 219.91000 234.83500 1.000 51.86000 56 LEU B N 1
ATOM 7134 C CA . LEU B 1 56 ? -58.27000 219.09500 233.63100 1.000 49.23000 56 LEU B CA 1
ATOM 7135 C C . LEU B 1 56 ? -57.76700 217.69400 233.95100 1.000 50.29000 56 LEU B C 1
ATOM 7136 O O . LEU B 1 56 ? -56.69800 217.53500 234.55400 1.000 56.95000 56 LEU B O 1
ATOM 7141 N N . ARG B 1 57 ? -58.51400 216.68000 233.53700 1.000 49.54000 57 ARG B N 1
ATOM 7142 C CA . ARG B 1 57 ? -58.06300 215.30400 233.67800 1.000 51.37000 57 ARG B CA 1
ATOM 7143 C C . ARG B 1 57 ? -58.23900 214.59800 232.34000 1.000 47.47000 57 ARG B C 1
ATOM 7144 O O . ARG B 1 57 ? -59.26400 214.77900 231.66600 1.000 45.78000 57 ARG B O 1
ATOM 7152 N N . LEU B 1 58 ? -57.23100 213.81500 231.95500 1.000 46.64000 58 LEU B N 1
ATOM 7153 C CA . LEU B 1 58 ? -57.32800 212.97600 230.77100 1.000 45.71000 58 LEU B CA 1
ATOM 7154 C C . LEU B 1 58 ? -58.22000 211.77200 231.03300 1.000 47.74000 58 LEU B C 1
ATOM 7155 O O . LEU B 1 58 ? -58.40900 211.32900 232.17000 1.000 58.94000 58 LEU B O 1
ATOM 7160 N N . VAL B 1 59 ? -58.69100 211.17400 229.94500 1.000 47.83000 59 VAL B N 1
ATOM 7161 C CA . VAL B 1 59 ? -59.46400 209.93100 229.93300 1.000 54.93000 59 VAL B CA 1
ATOM 7162 C C . VAL B 1 59 ? -58.91900 209.02500 228.83800 1.000 63.05000 59 VAL B C 1
ATOM 7163 O O . VAL B 1 59 ? -58.34700 209.51200 227.89500 1.000 68.49000 59 VAL B O 1
ATOM 7167 N N . SER B 1 60 ? -59.07800 207.71500 228.94900 1.000 55.68000 60 SER B N 1
ATOM 7168 C CA . SER B 1 60 ? -58.34300 206.80600 228.07900 1.000 51.39000 60 SER B CA 1
ATOM 7169 C C . SER B 1 60 ? -59.17600 205.98200 227.15200 1.000 53.49000 60 SER B C 1
ATOM 7170 O O . SER B 1 60 ? -60.13600 205.38200 227.57000 1.000 62.65000 60 SER B O 1
ATOM 7173 N N . SER B 1 61 ? -58.81800 205.96800 225.87700 1.000 56.91000 61 SER B N 1
ATOM 7174 C CA . SER B 1 61 ? -59.45200 205.08200 224.91800 1.000 58.85000 61 SER B CA 1
ATOM 7175 C C . SER B 1 61 ? -59.15300 203.62500 225.14200 1.000 62.85000 61 SER B C 1
ATOM 7176 O O . SER B 1 61 ? -60.02500 202.78700 225.04300 1.000 64.18000 61 SER B O 1
ATOM 7179 N N . ASP B 1 62 ? -57.88100 203.33700 225.37300 1.000 66.78000 62 ASP B N 1
ATOM 7180 C CA . ASP B 1 62 ? -57.37300 201.98000 225.54000 1.000 66.43000 62 ASP B CA 1
ATOM 7181 C C . ASP B 1 62 ? -57.71800 201.22300 226.80800 1.000 61.97000 62 ASP B C 1
ATOM 7182 O O . ASP B 1 62 ? -58.07300 200.06200 226.76200 1.000 58.62000 62 ASP B O 1
ATOM 7187 N N . VAL B 1 63 ? -57.63400 201.88300 227.94300 1.000 59.61000 63 VAL B N 1
ATOM 7188 C CA . VAL B 1 63 ? -57.67400 201.17300 229.19600 1.000 60.82000 63 VAL B CA 1
ATOM 7189 C C . VAL B 1 63 ? -58.79300 201.67400 230.03700 1.000 67.64000 63 VAL B C 1
ATOM 7190 O O . VAL B 1 63 ? -59.23600 202.77800 229.88800 1.000 75.07000 63 VAL B O 1
ATOM 7194 N N . THR B 1 64 ? -59.25700 200.83500 230.93100 1.000 63.28000 64 THR B N 1
ATOM 7195 C CA . THR B 1 64 ? -60.47800 201.11800 231.62500 1.000 71.22000 64 THR B CA 1
ATOM 7196 C C . THR B 1 64 ? -60.22300 201.28200 233.08600 1.000 77.37000 64 THR B C 1
ATOM 7197 O O . THR B 1 64 ? -59.41800 200.59700 233.67900 1.000 82.65000 64 THR B O 1
ATOM 7201 N N . ASP B 1 65 ? -60.92900 202.24200 233.63900 1.000 78.99000 65 ASP B N 1
ATOM 7202 C CA . ASP B 1 65 ? -60.92600 202.51100 235.05200 1.000 80.24000 65 ASP B CA 1
ATOM 7203 C C . ASP B 1 65 ? -62.07500 201.72100 235.55800 1.000 92.67000 65 ASP B C 1
ATOM 7204 O O . ASP B 1 65 ? -63.21100 202.07200 235.30000 1.000 95.46000 65 ASP B O 1
ATOM 7209 N N . SER B 1 66 ? -61.79200 200.67300 236.31800 1.000 94.24000 66 SER B N 1
ATOM 7210 C CA . SER B 1 66 ? -62.84500 199.81000 236.78600 1.000 89.61000 66 SER B CA 1
ATOM 7211 C C . SER B 1 66 ? -63.72100 200.66700 237.63700 1.000 97.38000 66 SER B C 1
ATOM 7212 O O . SER B 1 66 ? -64.92700 200.66200 237.48000 1.000 102.21000 66 SER B O 1
ATOM 7215 N N . GLU B 1 67 ? -63.08100 201.46700 238.48400 1.000 98.99000 67 GLU B N 1
ATOM 7216 C CA . GLU B 1 67 ? -63.73700 202.19500 239.56900 1.000 103.70000 67 GLU B CA 1
ATOM 7217 C C . GLU B 1 67 ? -64.74800 203.21900 239.11200 1.000 106.62000 67 GLU B C 1
ATOM 7218 O O . GLU B 1 67 ? -65.83300 203.34300 239.67300 1.000 98.18000 67 GLU B O 1
ATOM 7224 N N . ASN B 1 68 ? -64.36700 203.95200 238.08200 1.000 107.58000 68 ASN B N 1
ATOM 7225 C CA . ASN B 1 68 ? -65.17700 205.02000 237.51700 1.000 113.08000 68 ASN B CA 1
ATOM 7226 C C . ASN B 1 68 ? -66.48800 204.51300 236.92800 1.000 111.00000 68 ASN B C 1
ATOM 7227 O O . ASN B 1 68 ? -67.52300 205.17600 237.00100 1.000 105.15000 68 ASN B O 1
ATOM 7232 N N . GLY B 1 69 ? -66.40500 203.34300 236.30700 1.000 104.59000 69 GLY B N 1
ATOM 7233 C CA . GLY B 1 69 ? -67.49700 202.73500 235.57800 1.000 95.87000 69 GLY B CA 1
ATOM 7234 C C . GLY B 1 69 ? -66.74200 201.73800 234.74300 1.000 98.99000 69 GLY B C 1
ATOM 7235 O O . GLY B 1 69 ? -65.64900 201.34500 235.12000 1.000 101.85000 69 GLY B O 1
ATOM 7236 N N . SER B 1 70 ? -67.29900 201.33600 233.61300 1.000 89.10000 70 SER B N 1
ATOM 7237 C CA . SER B 1 70 ? -66.49200 200.72800 232.57200 1.000 79.83000 70 SER B CA 1
ATOM 7238 C C . SER B 1 70 ? -66.18000 201.79200 231.51100 1.000 74.10000 70 SER B C 1
ATOM 7239 O O . SER B 1 70 ? -65.94100 201.49600 230.35800 1.000 64.21000 70 SER B O 1
ATOM 7242 N N . LYS B 1 71 ? -66.25700 203.04400 231.94800 1.000 73.63000 71 LYS B N 1
ATOM 7243 C CA . LYS B 1 71 ? -66.05100 204.21500 231.13100 1.000 66.90000 71 LYS B CA 1
ATOM 7244 C C . LYS B 1 71 ? -64.66700 204.35200 230.54900 1.000 68.14000 71 LYS B C 1
ATOM 7245 O O . LYS B 1 71 ? -64.51700 204.76300 229.40000 1.000 74.02000 71 LYS B O 1
ATOM 7251 N N . GLY B 1 72 ? -63.64900 204.04800 231.32400 1.000 64.78000 72 GLY B N 1
ATOM 7252 C CA . GLY B 1 72 ? -62.29700 204.20100 230.83700 1.000 67.47000 72 GLY B CA 1
ATOM 7253 C C . GLY B 1 72 ? -61.53500 205.18500 231.67100 1.000 68.09000 72 GLY B C 1
ATOM 7254 O O . GLY B 1 72 ? -62.06100 206.19600 232.04200 1.000 65.49000 72 GLY B O 1
ATOM 7255 N N . LYS B 1 73 ? -60.26700 204.88600 231.90700 1.000 69.27000 73 LYS B N 1
ATOM 7256 C CA . LYS B 1 73 ? -59.50900 205.40900 233.01500 1.000 70.14000 73 LYS B CA 1
ATOM 7257 C C . LYS B 1 73 ? -59.28400 206.88300 232.98300 1.000 69.99000 73 LYS B C 1
ATOM 7258 O O . LYS B 1 73 ? -59.15400 207.46700 231.93400 1.000 63.78000 73 LYS B O 1
ATOM 7264 N N . LEU B 1 74 ? -59.23400 207.46700 234.17000 1.000 67.27000 74 LEU B N 1
ATOM 7265 C CA . LEU B 1 74 ? -58.99200 208.89200 234.34700 1.000 54.77000 74 LEU B CA 1
ATOM 7266 C C . LEU B 1 74 ? -57.58100 209.09800 234.88400 1.000 58.56000 74 LEU B C 1
ATOM 7267 O O . LEU B 1 74 ? -57.24200 208.57200 235.94900 1.000 60.82000 74 LEU B O 1
ATOM 7272 N N . GLY B 1 75 ? -56.76500 209.85500 234.16000 1.000 55.92000 75 GLY B N 1
ATOM 7273 C CA . GLY B 1 75 ? -55.45700 210.23500 234.65700 1.000 53.48000 75 GLY B CA 1
ATOM 7274 C C . GLY B 1 75 ? -55.56400 211.20800 235.82400 1.000 54.22000 75 GLY B C 1
ATOM 7275 O O . GLY B 1 75 ? -56.64900 211.61500 236.24500 1.000 53.39000 75 GLY B O 1
ATOM 7276 N N . LYS B 1 76 ? -54.39900 211.57900 236.36800 1.000 53.12000 76 LYS B N 1
ATOM 7277 C CA . LYS B 1 76 ? -54.38000 212.51100 237.49600 1.000 53.32000 76 LYS B CA 1
ATOM 7278 C C . LYS B 1 76 ? -54.60800 213.93800 237.00600 1.000 51.35000 76 LYS B C 1
ATOM 7279 O O . LYS B 1 76 ? -54.42600 214.25600 235.83300 1.000 50.88000 76 LYS B O 1
ATOM 7285 N N . ALA B 1 77 ? -55.04600 214.78800 237.92200 1.000 47.51000 77 ALA B N 1
ATOM 7286 C CA . ALA B 1 77 ? -55.53100 216.11200 237.55500 1.000 51.78000 77 ALA B CA 1
ATOM 7287 C C . ALA B 1 77 ? -54.37900 217.06900 237.29100 1.000 55.80000 77 ALA B C 1
ATOM 7288 O O . ALA B 1 77 ? -53.36900 217.05100 237.99100 1.000 53.62000 77 ALA B O 1
ATOM 7290 N N . ALA B 1 78 ? -54.54100 217.91300 236.28000 1.000 57.96000 78 ALA B N 1
ATOM 7291 C CA . ALA B 1 78 ? -53.61700 219.00400 236.03200 1.000 50.60000 78 ALA B CA 1
ATOM 7292 C C . ALA B 1 78 ? -54.30800 220.33900 236.28100 1.000 53.13000 78 ALA B C 1
ATOM 7293 O O . ALA B 1 78 ? -55.52600 220.42300 236.40600 1.000 59.54000 78 ALA B O 1
ATOM 7295 N N . HIS B 1 79 ? -53.49300 221.37800 236.26200 1.000 54.90000 79 HIS B N 1
ATOM 7296 C CA . HIS B 1 79 ? -53.93900 222.73900 236.36700 1.000 58.58000 79 HIS B CA 1
ATOM 7297 C C . HIS B 1 79 ? -53.08500 223.59300 235.45300 1.000 54.38000 79 HIS B C 1
ATOM 7298 O O . HIS B 1 79 ? -51.96700 223.23800 235.15700 1.000 59.19000 79 HIS B O 1
ATOM 7305 N N . LEU B 1 80 ? -53.61500 224.71800 235.00700 1.000 47.72000 80 LEU B N 1
ATOM 7306 C CA . LEU B 1 80 ? -52.87100 225.64100 234.17400 1.000 60.23000 80 LEU B CA 1
ATOM 7307 C C . LEU B 1 80 ? -51.74600 226.31500 234.93600 1.000 70.32000 80 LEU B C 1
ATOM 7308 O O . LEU B 1 80 ? -51.88800 226.62700 236.10200 1.000 71.14000 80 LEU B O 1
ATOM 7313 N N . GLU B 1 81 ? -50.62100 226.55200 234.27900 1.000 67.83000 81 GLU B N 1
ATOM 7314 C CA . GLU B 1 81 ? -49.47000 227.08500 234.98000 1.000 66.69000 81 GLU B CA 1
ATOM 7315 C C . GLU B 1 81 ? -48.93200 228.41400 234.50200 1.000 67.26000 81 GLU B C 1
ATOM 7316 O O . GLU B 1 81 ? -48.86800 229.36100 235.24500 1.000 71.43000 81 GLU B O 1
ATOM 7322 N N . ASP B 1 82 ? -48.48600 228.47000 233.26600 1.000 67.45000 82 ASP B N 1
ATOM 7323 C CA . ASP B 1 82 ? -47.87400 229.67300 232.73400 1.000 71.55000 82 ASP B CA 1
ATOM 7324 C C . ASP B 1 82 ? -48.39300 229.83600 231.33300 1.000 69.70000 82 ASP B C 1
ATOM 7325 O O . ASP B 1 82 ? -48.94100 228.91400 230.77500 1.000 68.29000 82 ASP B O 1
ATOM 7330 N N . TRP B 1 83 ? -48.24300 231.01600 230.77100 1.000 68.75000 83 TRP B N 1
ATOM 7331 C CA . TRP B 1 83 ? -48.85000 231.31500 229.50300 1.000 65.20000 83 TRP B CA 1
ATOM 7332 C C . TRP B 1 83 ? -47.85800 231.80900 228.49100 1.000 65.95000 83 TRP B C 1
ATOM 7333 O O . TRP B 1 83 ? -46.75300 232.15100 228.82600 1.000 68.34000 83 TRP B O 1
ATOM 7344 N N . ILE B 1 84 ? -48.25300 231.79200 227.23200 1.000 64.44000 84 ILE B N 1
ATOM 7345 C CA . ILE B 1 84 ? -47.41200 232.22500 226.15500 1.000 59.59000 84 ILE B CA 1
ATOM 7346 C C . ILE B 1 84 ? -48.18100 233.21200 225.36200 1.000 53.26000 84 ILE B C 1
ATOM 7347 O O . ILE B 1 84 ? -49.35900 233.34100 225.53200 1.000 52.74000 84 ILE B O 1
ATOM 7352 N N . THR B 1 85 ? -47.48200 233.96700 224.54000 1.000 61.80000 85 THR B N 1
ATOM 7353 C CA . THR B 1 85 ? -48.10000 234.81300 223.53900 1.000 69.71000 85 THR B CA 1
ATOM 7354 C C . THR B 1 85 ? -47.55500 234.43200 222.17300 1.000 74.59000 85 THR B C 1
ATOM 7355 O O . THR B 1 85 ? -46.34900 234.30600 221.98800 1.000 75.52000 85 THR B O 1
ATOM 7359 N N . THR B 1 86 ? -48.47100 234.27000 221.22700 1.000 80.59000 86 THR B N 1
ATOM 7360 C CA . THR B 1 86 ? -48.16400 233.81300 219.88800 1.000 83.33000 86 THR B CA 1
ATOM 7361 C C . THR B 1 86 ? -48.87500 234.73400 218.92200 1.000 88.05000 86 THR B C 1
ATOM 7362 O O . THR B 1 86 ? -49.89700 235.30300 219.26000 1.000 95.56000 86 THR B O 1
ATOM 7366 N N . ILE B 1 87 ? -48.37100 234.87100 217.71000 1.000 85.69000 87 ILE B N 1
ATOM 7367 C CA . ILE B 1 87 ? -48.83000 235.95500 216.85400 1.000 93.01000 87 ILE B CA 1
ATOM 7368 C C . ILE B 1 87 ? -50.31800 235.82700 216.64100 1.000 95.71000 87 ILE B C 1
ATOM 7369 O O . ILE B 1 87 ? -51.05100 236.80400 216.70500 1.000 94.05000 87 ILE B O 1
ATOM 7371 N N . THR B 1 88 ? -50.76600 234.60200 216.43000 1.000 94.31000 88 THR B N 1
ATOM 7372 C CA . THR B 1 88 ? -52.17800 234.34900 216.25600 1.000 94.90000 88 THR B CA 1
ATOM 7373 C C . THR B 1 88 ? -52.90300 234.76500 217.52600 1.000 89.20000 88 THR B C 1
ATOM 7374 O O . THR B 1 88 ? -54.00600 235.24300 217.45800 1.000 91.28000 88 THR B O 1
ATOM 7378 N N . SER B 1 89 ? -52.30200 234.52500 218.68100 1.000 90.15000 89 SER B N 1
ATOM 7379 C CA . SER B 1 89 ? -52.95100 234.84100 219.95100 1.000 89.10000 89 SER B CA 1
ATOM 7380 C C . SER B 1 89 ? -53.23100 236.30800 220.23000 1.000 87.51000 89 SER B C 1
ATOM 7381 O O . SER B 1 89 ? -54.29900 236.65400 220.65900 1.000 81.93000 89 SER B O 1
ATOM 7384 N N . LEU B 1 90 ? -52.26400 237.17000 219.98000 1.000 92.41000 90 LEU B N 1
ATOM 7385 C CA . LEU B 1 90 ? -52.41800 238.56600 220.33000 1.000 95.31000 90 LEU B CA 1
ATOM 7386 C C . LEU B 1 90 ? -53.57500 239.04900 219.51000 1.000 92.36000 90 LEU B C 1
ATOM 7387 O O . LEU B 1 90 ? -54.39200 239.82400 219.97400 1.000 78.12000 90 LEU B O 1
ATOM 7392 N N . THR B 1 91 ? -53.62200 238.58900 218.26900 1.000 98.19000 91 THR B N 1
ATOM 7393 C CA . THR B 1 91 ? -54.78100 238.79000 217.42700 1.000 93.09000 91 THR B CA 1
ATOM 7394 C C . THR B 1 91 ? -55.89800 237.85800 217.88200 1.000 88.14000 91 THR B C 1
ATOM 7395 O O . THR B 1 91 ? -55.67500 236.84800 218.51700 1.000 87.97000 91 THR B O 1
ATOM 7399 N N . ALA B 1 92 ? -57.11500 238.24000 217.58100 1.000 80.36000 92 ALA B N 1
ATOM 7400 C CA . ALA B 1 92 ? -58.25500 237.37100 217.76300 1.000 78.28000 92 ALA B CA 1
ATOM 7401 C C . ALA B 1 92 ? -58.56000 237.10400 219.21000 1.000 79.46000 92 ALA B C 1
ATOM 7402 O O . ALA B 1 92 ? -59.56100 236.49400 219.50900 1.000 76.68000 92 ALA B O 1
ATOM 7404 N N . GLY B 1 93 ? -57.73400 237.59000 220.11500 1.000 73.90000 93 GLY B N 1
ATOM 7405 C CA . GLY B 1 93 ? -58.03800 237.46800 221.52100 1.000 62.99000 93 GLY B CA 1
ATOM 7406 C C . GLY B 1 93 ? -57.78800 236.13600 222.19600 1.000 69.50000 93 GLY B C 1
ATOM 7407 O O . GLY B 1 93 ? -58.16300 235.96400 223.33700 1.000 67.14000 93 GLY B O 1
ATOM 7408 N N . GLU B 1 94 ? -57.16400 235.19000 221.52000 1.000 74.14000 94 GLU B N 1
ATOM 7409 C CA . GLU B 1 94 ? -56.81300 233.94100 222.15800 1.000 68.31000 94 GLU B CA 1
ATOM 7410 C C . GLU B 1 94 ? -55.69000 234.19600 223.14600 1.000 72.11000 94 GLU B C 1
ATOM 7411 O O . GLU B 1 94 ? -54.76300 234.90900 222.83800 1.000 78.72000 94 GLU B O 1
ATOM 7417 N N . SER B 1 95 ? -55.76700 233.56200 224.30500 1.000 66.58000 95 SER B N 1
ATOM 7418 C CA . SER B 1 95 ? -54.84700 233.65700 225.44800 1.000 60.66000 95 SER B CA 1
ATOM 7419 C C . SER B 1 95 ? -54.47700 232.23600 225.87300 1.000 56.50000 95 SER B C 1
ATOM 7420 O O . SER B 1 95 ? -55.27300 231.55800 226.52500 1.000 53.70000 95 SER B O 1
ATOM 7423 N N . ALA B 1 96 ? -53.27900 231.79800 225.51900 1.000 59.85000 96 ALA B N 1
ATOM 7424 C CA . ALA B 1 96 ? -52.92500 230.41400 225.77100 1.000 58.96000 96 ALA B CA 1
ATOM 7425 C C . ALA B 1 96 ? -52.30100 230.26400 227.15100 1.000 63.66000 96 ALA B C 1
ATOM 7426 O O . ALA B 1 96 ? -51.74800 231.21600 227.71200 1.000 73.24000 96 ALA B O 1
ATOM 7428 N N . PHE B 1 97 ? -52.40900 229.05000 227.70100 1.000 56.73000 97 PHE B N 1
ATOM 7429 C CA . PHE B 1 97 ? -51.85600 228.71900 229.00900 1.000 54.59000 97 PHE B CA 1
ATOM 7430 C C . PHE B 1 97 ? -50.93200 227.51300 228.88500 1.000 65.66000 97 PHE B C 1
ATOM 7431 O O . PHE B 1 97 ? -50.94200 226.79000 227.88000 1.000 65.30000 97 PHE B O 1
ATOM 7439 N N . LYS B 1 98 ? -50.10200 227.32200 229.90900 1.000 74.26000 98 LYS B N 1
ATOM 7440 C CA . LYS B 1 98 ? -49.25300 226.14300 230.01100 1.000 68.92000 98 LYS B CA 1
ATOM 7441 C C . LYS B 1 98 ? -49.90000 225.10000 230.91100 1.000 67.50000 98 LYS B C 1
ATOM 7442 O O . LYS B 1 98 ? -50.66300 225.43800 231.82400 1.000 70.59000 98 LYS B O 1
ATOM 7448 N N . VAL B 1 99 ? -49.58700 223.82900 230.65600 1.000 65.88000 99 VAL B N 1
ATOM 7449 C CA . VAL B 1 99 ? -50.05900 222.74500 231.52200 1.000 69.25000 99 VAL B CA 1
ATOM 7450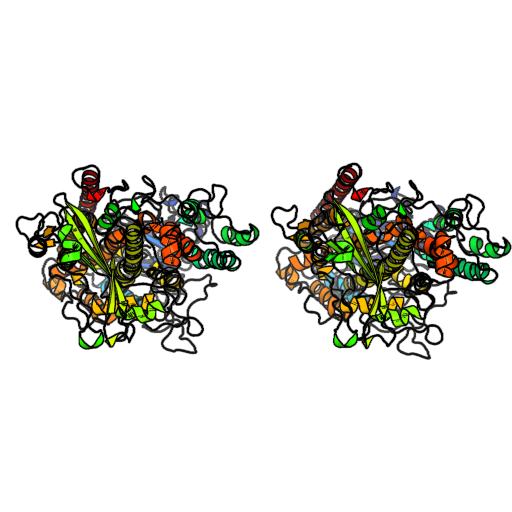 C C . VAL B 1 99 ? -49.21400 221.50300 231.25900 1.000 65.02000 99 VAL B C 1
ATOM 7451 O O . VAL B 1 99 ? -48.84700 221.21800 230.11300 1.000 70.12000 99 VAL B O 1
ATOM 7455 N N . THR B 1 100 ? -48.88200 220.78000 232.34000 1.000 64.04000 100 THR B N 1
ATOM 7456 C CA . THR B 1 100 ? -48.01900 219.59500 232.30100 1.000 69.02000 100 THR B CA 1
ATOM 7457 C C . THR B 1 100 ? -48.75800 218.37800 232.84100 1.000 67.94000 100 THR B C 1
ATOM 7458 O O . THR B 1 100 ? -49.24400 218.40900 233.97200 1.000 65.41000 100 THR B O 1
ATOM 7462 N N . PHE B 1 101 ? -48.79700 217.29100 232.07300 1.000 70.54000 101 PHE B N 1
ATOM 7463 C CA . PHE B 1 101 ? -49.57900 216.11800 232.45000 1.000 72.12000 101 PHE B CA 1
ATOM 7464 C C . PHE B 1 101 ? -48.67900 214.97700 232.91100 1.000 79.99000 101 PHE B C 1
ATOM 7465 O O . PHE B 1 101 ? -47.68800 214.65800 232.24800 1.000 86.35000 101 PHE B O 1
ATOM 7473 N N . ASP B 1 102 ? -48.99000 214.40900 234.06300 1.000 78.15000 102 ASP B N 1
ATOM 7474 C CA . ASP B 1 102 ? -48.17900 213.33000 234.56200 1.000 88.02000 102 ASP B CA 1
ATOM 7475 C C . ASP B 1 102 ? -48.80100 212.17800 233.85100 1.000 89.12000 102 ASP B C 1
ATOM 7476 O O . ASP B 1 102 ? -49.91100 211.77600 234.17500 1.000 90.11000 102 ASP B O 1
ATOM 7481 N N . TYR B 1 103 ? -48.09800 211.66900 232.84900 1.000 80.17000 103 TYR B N 1
ATOM 7482 C CA . TYR B 1 103 ? -48.71600 210.75500 231.92500 1.000 74.65000 103 TYR B CA 1
ATOM 7483 C C . TYR B 1 103 ? -48.04900 209.44100 232.00600 1.000 79.80000 103 TYR B C 1
ATOM 7484 O O . TYR B 1 103 ? -46.87500 209.35200 231.72600 1.000 85.71000 103 TYR B O 1
ATOM 7493 N N . GLU B 1 104 ? -48.81400 208.41800 232.35400 1.000 82.12000 104 GLU B N 1
ATOM 7494 C CA . GLU B 1 104 ? -48.30100 207.06800 232.47200 1.000 80.64000 104 GLU B CA 1
ATOM 7495 C C . GLU B 1 104 ? -48.14500 206.33100 231.16400 1.000 74.47000 104 GLU B C 1
ATOM 7496 O O . GLU B 1 104 ? -48.81300 206.61200 230.20300 1.000 77.35000 104 GLU B O 1
ATOM 7502 N N . THR B 1 105 ? -47.22800 205.38800 231.14500 1.000 80.95000 105 THR B N 1
ATOM 7503 C CA . THR B 1 105 ? -46.97400 204.55300 229.98800 1.000 80.77000 105 THR B CA 1
ATOM 7504 C C . THR B 1 105 ? -48.07000 203.54300 229.67500 1.000 80.21000 105 THR B C 1
ATOM 7505 O O . THR B 1 105 ? -48.19500 203.08900 228.54800 1.000 80.57000 105 THR B O 1
ATOM 7509 N N . ASP B 1 106 ? -48.83800 203.15600 230.67600 1.000 80.45000 106 ASP B N 1
ATOM 7510 C CA . ASP B 1 106 ? -49.87700 202.16600 230.46000 1.000 79.98000 106 ASP B CA 1
ATOM 7511 C C . ASP B 1 106 ? -51.24300 202.77600 230.22000 1.000 75.91000 106 ASP B C 1
ATOM 7512 O O . ASP B 1 106 ? -52.23500 202.07600 230.26500 1.000 68.58000 106 ASP B O 1
ATOM 7517 N N . PHE B 1 107 ? -51.29600 204.09100 230.05900 1.000 77.42000 107 PHE B N 1
ATOM 7518 C CA . PHE B 1 107 ? -52.51900 204.82800 229.74600 1.000 67.41000 107 PHE B CA 1
ATOM 7519 C C . PHE B 1 107 ? -53.17600 204.60000 228.39200 1.000 66.64000 107 PHE B C 1
ATOM 7520 O O . PHE B 1 107 ? -54.38000 204.51300 228.28900 1.000 65.28000 107 PHE B O 1
ATOM 7528 N N . GLY B 1 108 ? -52.38300 204.53200 227.34400 1.000 70.03000 108 GLY B N 1
ATOM 7529 C CA . GLY B 1 108 ? -52.91500 204.41700 226.00200 1.000 66.40000 108 GLY B CA 1
ATOM 7530 C C . GLY B 1 108 ? -53.24000 205.78300 225.42600 1.000 67.31000 108 GLY B C 1
ATOM 7531 O O . GLY B 1 108 ? -52.79500 206.81600 225.92700 1.000 72.45000 108 GLY B O 1
ATOM 7532 N N . TYR B 1 109 ? -54.03000 205.78300 224.36100 1.000 67.78000 109 TYR B N 1
ATOM 7533 C CA . TYR B 1 109 ? -54.37900 207.04400 223.71600 1.000 67.54000 109 TYR B CA 1
ATOM 7534 C C . TYR B 1 109 ? -55.33200 207.81800 224.61700 1.000 63.56000 109 TYR B C 1
ATOM 7535 O O . TYR B 1 109 ? -56.24700 207.21500 225.18700 1.000 59.88000 109 TYR B O 1
ATOM 7544 N N . PRO B 1 110 ? -55.13200 209.14300 224.80400 1.000 56.17000 110 PRO B N 1
ATOM 7545 C CA . PRO B 1 110 ? -56.12500 209.95200 225.53100 1.000 54.52000 110 PRO B CA 1
ATOM 7546 C C . PRO B 1 110 ? -57.26800 210.43300 224.63900 1.000 56.25000 110 PRO B C 1
ATOM 7547 O O . PRO B 1 110 ? -57.23800 211.54200 224.09300 1.000 61.57000 110 PRO B O 1
ATOM 7551 N N . GLY B 1 111 ? -58.28900 209.58800 224.49100 1.000 55.18000 111 GLY B N 1
ATOM 7552 C CA . GLY B 1 111 ? -59.41500 209.93300 223.64900 1.000 55.40000 111 GLY B CA 1
ATOM 7553 C C . GLY B 1 111 ? -60.12600 211.19400 224.08900 1.000 55.09000 111 GLY B C 1
ATOM 7554 O O . GLY B 1 111 ? -60.60700 211.95300 223.24900 1.000 61.56000 111 GLY B O 1
ATOM 7555 N N . ALA B 1 112 ? -60.17400 211.45700 225.40000 1.000 55.44000 112 ALA B N 1
ATOM 7556 C CA . ALA B 1 112 ? -60.98900 212.54300 225.93800 1.000 54.00000 112 ALA B CA 1
ATOM 7557 C C . ALA B 1 112 ? -60.24700 213.30100 227.04300 1.000 54.47000 112 ALA B C 1
ATOM 7558 O O . ALA B 1 112 ? -59.16200 212.89900 227.48600 1.000 60.18000 112 ALA B O 1
ATOM 7560 N N . PHE B 1 113 ? -60.87700 214.35400 227.53000 1.000 49.23000 113 PHE B N 1
ATOM 7561 C CA . PHE B 1 113 ? -60.41000 215.03100 228.71100 1.000 47.26000 113 PHE B CA 1
ATOM 7562 C C . PHE B 1 113 ? -61.54200 215.67000 229.46100 1.000 50.46000 113 PHE B C 1
ATOM 7563 O O . PHE B 1 113 ? -62.55000 215.97000 228.88700 1.000 51.80000 113 PHE B O 1
ATOM 7571 N N . LEU B 1 114 ? -61.35500 215.86500 230.75800 1.000 51.99000 114 LEU B N 1
ATOM 7572 C CA . LEU B 1 114 ? -62.38000 216.38600 231.65800 1.000 48.60000 114 LEU B CA 1
ATOM 7573 C C . LEU B 1 114 ? -61.97500 217.70500 232.27700 1.000 51.11000 114 LEU B C 1
ATOM 7574 O O . LEU B 1 114 ? -60.89400 217.82200 232.78700 1.000 53.31000 114 LEU B O 1
ATOM 7579 N N . ILE B 1 115 ? -62.84900 218.69300 232.26300 1.000 45.68000 115 ILE B N 1
ATOM 7580 C CA . ILE B 1 115 ? -62.51500 220.00100 232.79300 1.000 43.81000 115 ILE B CA 1
ATOM 7581 C C . ILE B 1 115 ? -63.48700 220.49200 233.86500 1.000 51.26000 115 ILE B C 1
ATOM 7582 O O . ILE B 1 115 ? -64.67500 220.29800 233.75400 1.000 56.69000 115 ILE B O 1
ATOM 7587 N N . ARG B 1 116 ? -62.96500 221.13400 234.89500 1.000 58.82000 116 ARG B N 1
ATOM 7588 C CA . ARG B 1 116 ? -63.76500 221.76000 235.92500 1.000 59.53000 116 ARG B CA 1
ATOM 7589 C C . ARG B 1 116 ? -63.37700 223.20200 235.98600 1.000 59.05000 116 ARG B C 1
ATOM 7590 O O . ARG B 1 116 ? -62.21500 223.48500 236.05900 1.000 64.55000 116 ARG B O 1
ATOM 7598 N N . ASN B 1 117 ? -64.32600 224.12200 235.99400 1.000 56.18000 117 ASN B N 1
ATOM 7599 C CA . ASN B 1 117 ? -63.98700 225.52200 236.17300 1.000 61.35000 117 ASN B CA 1
ATOM 7600 C C . ASN B 1 117 ? -64.38200 225.95400 237.56700 1.000 64.97000 117 ASN B C 1
ATOM 7601 O O . ASN B 1 117 ? -65.53800 225.87800 237.92800 1.000 64.18000 117 ASN B O 1
ATOM 7606 N N . SER B 1 118 ? -63.40800 226.39100 238.35600 1.000 69.40000 118 SER B N 1
ATOM 7607 C CA . SER B 1 118 ? -63.65400 226.82700 239.72500 1.000 73.68000 118 SER B CA 1
ATOM 7608 C C . SER B 1 118 ? -63.44900 228.32400 239.93700 1.000 74.70000 118 SER B C 1
ATOM 7609 O O . SER B 1 118 ? -63.48300 228.81700 241.04200 1.000 80.49000 118 SER B O 1
ATOM 7612 N N . HIS B 1 119 ? -63.25600 229.02000 238.83600 1.000 68.57000 119 HIS B N 1
ATOM 7613 C CA . HIS B 1 119 ? -63.10700 230.46000 238.73500 1.000 69.35000 119 HIS B CA 1
ATOM 7614 C C . HIS B 1 119 ? -64.49200 231.10600 238.85200 1.000 66.96000 119 HIS B C 1
ATOM 7615 O O . HIS B 1 119 ? -65.49100 230.42900 238.95900 1.000 64.44000 119 HIS B O 1
ATOM 7622 N N . PHE B 1 120 ? -64.54100 232.41600 238.91800 1.000 63.98000 120 PHE B N 1
ATOM 7623 C CA . PHE B 1 120 ? -65.78200 233.16500 239.09200 1.000 65.64000 120 PHE B CA 1
ATOM 7624 C C . PHE B 1 120 ? -66.59400 233.31800 237.80800 1.000 69.71000 120 PHE B C 1
ATOM 7625 O O . PHE B 1 120 ? -67.81800 233.35100 237.84300 1.000 67.36000 120 PHE B O 1
ATOM 7633 N N . SER B 1 121 ? -65.90700 233.45100 236.67900 1.000 74.92000 121 SER B N 1
ATOM 7634 C CA . SER B 1 121 ? -66.56800 233.67200 235.41100 1.000 66.91000 121 SER B CA 1
ATOM 7635 C C . SER B 1 121 ? -66.25300 232.62300 234.36000 1.000 65.97000 121 SER B C 1
ATOM 7636 O O . SER B 1 121 ? -65.29000 231.91700 234.43500 1.000 69.79000 121 SER B O 1
ATOM 7639 N N . GLU B 1 122 ? -67.14500 232.50300 233.40700 1.000 58.15000 122 GLU B N 1
ATOM 7640 C CA . GLU B 1 122 ? -67.00000 231.59800 232.29900 1.000 58.08000 122 GLU B CA 1
ATOM 7641 C C . GLU B 1 122 ? -66.01800 232.10000 231.28000 1.000 63.20000 122 GLU B C 1
ATOM 7642 O O . GLU B 1 122 ? -65.83500 233.27200 231.12500 1.000 65.06000 122 GLU B O 1
ATOM 7648 N N . PHE B 1 123 ? -65.37000 231.15200 230.62900 1.000 53.85000 123 PHE B N 1
ATOM 7649 C CA . PHE B 1 123 ? -64.40200 231.43000 229.60800 1.000 55.01000 123 PHE B CA 1
ATOM 7650 C C . PHE B 1 123 ? -64.73100 230.51100 228.48000 1.000 54.42000 123 PHE B C 1
ATOM 7651 O O . PHE B 1 123 ? -65.46700 229.57200 228.67400 1.000 50.51000 123 PHE B O 1
ATOM 7659 N N . LEU B 1 124 ? -64.24800 230.81900 227.28600 1.000 58.56000 124 LEU B N 1
ATOM 7660 C CA . LEU B 1 124 ? -64.52700 229.98400 226.13600 1.000 56.26000 124 LEU B CA 1
ATOM 7661 C C . LEU B 1 124 ? -63.29800 229.20000 225.78400 1.000 51.29000 124 LEU B C 1
ATOM 7662 O O . LEU B 1 124 ? -62.24600 229.74900 225.52500 1.000 53.11000 124 LEU B O 1
ATOM 7667 N N . LEU B 1 125 ? -63.45400 227.89200 225.78300 1.000 47.23000 125 LEU B N 1
ATOM 7668 C CA . LEU B 1 125 ? -62.35900 227.00100 225.56600 1.000 55.13000 125 LEU B CA 1
ATOM 7669 C C . LEU B 1 125 ? -62.38000 226.55900 224.13900 1.000 50.35000 125 LEU B C 1
ATOM 7670 O O . LEU B 1 125 ? -63.19600 225.76500 223.75500 1.000 54.25000 125 LEU B O 1
ATOM 7675 N N . LYS B 1 126 ? -61.49600 227.13000 223.34200 1.000 47.66000 126 LYS B N 1
ATOM 7676 C CA . LYS B 1 126 ? -61.29100 226.72700 221.98100 1.000 46.55000 126 LYS B CA 1
ATOM 7677 C C . LYS B 1 126 ? -60.65000 225.38600 221.77200 1.000 49.13000 126 LYS B C 1
ATOM 7678 O O . LYS B 1 126 ? -61.10400 224.61600 220.97300 1.000 53.12000 126 LYS B O 1
ATOM 7684 N N . SER B 1 127 ? -59.59900 225.09600 222.51300 1.000 47.45000 127 SER B N 1
ATOM 7685 C CA . SER B 1 127 ? -58.66900 224.07800 222.09700 1.000 48.03000 127 SER B CA 1
ATOM 7686 C C . SER B 1 127 ? -57.93100 223.42100 223.21800 1.000 51.09000 127 SER B C 1
ATOM 7687 O O . SER B 1 127 ? -57.87200 223.93900 224.30000 1.000 49.23000 127 SER B O 1
ATOM 7690 N N . LEU B 1 128 ? -57.37600 222.25200 222.94200 1.000 55.00000 128 LEU B N 1
ATOM 7691 C CA . LEU B 1 128 ? -56.32900 221.67100 223.75200 1.000 53.28000 128 LEU B CA 1
ATOM 7692 C C . LEU B 1 128 ? -55.32100 221.04900 222.81100 1.000 55.58000 128 LEU B C 1
ATOM 7693 O O . LEU B 1 128 ? -55.69800 220.54700 221.78000 1.000 56.31000 128 LEU B O 1
ATOM 7698 N N . THR B 1 129 ? -54.04200 221.08800 223.15600 1.000 62.81000 129 THR B N 1
ATOM 7699 C CA . THR B 1 129 ? -53.02100 220.39500 222.38000 1.000 63.16000 129 THR B CA 1
ATOM 7700 C C . THR B 1 129 ? -52.09900 219.64800 223.33600 1.000 62.12000 129 THR B C 1
ATOM 7701 O O . THR B 1 129 ? -51.58500 220.22900 224.30100 1.000 68.22000 129 THR B O 1
ATOM 7705 N N . LEU B 1 130 ? -51.90600 218.36100 223.07900 1.000 53.79000 130 LEU B N 1
ATOM 7706 C CA . LEU B 1 130 ? -50.92600 217.56700 223.80200 1.000 58.42000 130 LEU B CA 1
ATOM 7707 C C . LEU B 1 130 ? -49.75500 217.26200 222.87400 1.000 57.71000 130 LEU B C 1
ATOM 7708 O O . LEU B 1 130 ? -49.94700 216.83200 221.72500 1.000 51.49000 130 LEU B O 1
ATOM 7713 N N . GLU B 1 131 ? -48.54800 217.51500 223.36300 1.000 68.58000 131 GLU B N 1
ATOM 7714 C CA . GLU B 1 131 ? -47.33500 217.30800 222.59000 1.000 68.32000 131 GLU B CA 1
ATOM 7715 C C . GLU B 1 131 ? -46.56500 216.12700 223.16900 1.000 78.15000 131 GLU B C 1
ATOM 7716 O O . GLU B 1 131 ? -46.56900 215.91100 224.38800 1.000 83.48000 131 GLU B O 1
ATOM 7722 N N . ASP B 1 132 ? -46.00000 215.37600 222.24600 1.000 69.08000 132 ASP B N 1
ATOM 7723 C CA . ASP B 1 132 ? -45.18900 214.26100 222.56000 1.000 68.95000 132 ASP B CA 1
ATOM 7724 C C . ASP B 1 132 ? -45.90900 213.36400 223.52000 1.000 70.11000 132 ASP B C 1
ATOM 7725 O O . ASP B 1 132 ? -45.36400 212.97900 224.52800 1.000 76.07000 132 ASP B O 1
ATOM 7730 N N . VAL B 1 133 ? -47.15800 213.04200 223.21600 1.000 61.79000 133 VAL B N 1
ATOM 7731 C CA . VAL B 1 133 ? -47.81000 211.97400 223.94000 1.000 64.96000 133 VAL B CA 1
ATOM 7732 C C . VAL B 1 133 ? -47.07200 210.73000 223.57300 1.000 62.64000 133 VAL B C 1
ATOM 7733 O O . VAL B 1 133 ? -46.78800 210.52100 222.40300 1.000 54.56000 133 VAL B O 1
ATOM 7737 N N . PRO B 1 134 ? -46.76000 209.87600 224.63800 1.000 68.35000 134 PRO B N 1
ATOM 7738 C CA . PRO B 1 134 ? -46.02200 208.67900 224.21200 1.000 74.49000 134 PRO B CA 1
ATOM 7739 C C . PRO B 1 134 ? -46.83700 207.78800 223.30100 1.000 71.42000 134 PRO B C 1
ATOM 7740 O O . PRO B 1 134 ? -47.99500 207.50800 223.57000 1.000 73.70000 134 PRO B O 1
ATOM 7744 N N . GLY B 1 135 ? -46.21500 207.36200 222.21500 1.000 65.95000 135 GLY B N 1
ATOM 7745 C CA . GLY B 1 135 ? -46.73000 206.34700 221.33000 1.000 64.34000 135 GLY B CA 1
ATOM 7746 C C . GLY B 1 135 ? -47.73200 206.86100 220.33000 1.000 73.55000 135 GLY B C 1
ATOM 7747 O O . GLY B 1 135 ? -48.13800 206.13300 219.45200 1.000 75.23000 135 GLY B O 1
ATOM 7748 N N . HIS B 1 136 ? -48.14000 208.11200 220.47100 1.000 73.24000 136 HIS B N 1
ATOM 7749 C CA . HIS B 1 136 ? -49.09600 208.70800 219.54300 1.000 69.52000 136 HIS B CA 1
ATOM 7750 C C . HIS B 1 136 ? -48.71900 210.05200 218.97100 1.000 69.32000 136 HIS B C 1
ATOM 7751 O O . HIS B 1 136 ? -49.45900 210.59100 218.17100 1.000 77.48000 136 HIS B O 1
ATOM 7758 N N . GLY B 1 137 ? -47.57600 210.59400 219.36900 1.000 66.14000 137 GLY B N 1
ATOM 7759 C CA . GLY B 1 137 ? -47.19100 211.92200 218.94100 1.000 60.26000 137 GLY B CA 1
ATOM 7760 C C . GLY B 1 137 ? -48.11600 212.98900 219.44400 1.000 58.46000 137 GLY B C 1
ATOM 7761 O O . GLY B 1 137 ? -48.29600 213.10100 220.64100 1.000 60.26000 137 GLY B O 1
ATOM 7762 N N . ARG B 1 138 ? -48.67100 213.77400 218.52400 1.000 55.75000 138 ARG B N 1
ATOM 7763 C CA . ARG B 1 138 ? -49.50700 214.93500 218.82100 1.000 54.95000 138 ARG B CA 1
ATOM 7764 C C . ARG B 1 138 ? -50.98400 214.63900 218.77100 1.000 50.68000 138 ARG B C 1
ATOM 7765 O O . ARG B 1 138 ? -51.45300 214.01800 217.84900 1.000 47.64000 138 ARG B O 1
ATOM 7773 N N . VAL B 1 139 ? -51.71800 215.07500 219.77900 1.000 47.38000 139 VAL B N 1
ATOM 7774 C CA . VAL B 1 139 ? -53.16400 214.92400 219.78500 1.000 45.18000 139 VAL B CA 1
ATOM 7775 C C . VAL B 1 139 ? -53.79700 216.28600 219.99200 1.000 51.19000 139 VAL B C 1
ATOM 7776 O O . VAL B 1 139 ? -53.39100 217.00300 220.86400 1.000 57.04000 139 VAL B O 1
ATOM 7780 N N . HIS B 1 140 ? -54.78800 216.62100 219.17500 1.000 56.58000 140 HIS B N 1
ATOM 7781 C CA . HIS B 1 140 ? -55.47000 217.89900 219.24600 1.000 56.17000 140 HIS B CA 1
ATOM 7782 C C . HIS B 1 140 ? -56.90800 217.69700 219.70500 1.000 48.64000 140 HIS B C 1
ATOM 7783 O O . HIS B 1 140 ? -57.56400 216.72300 219.32800 1.000 53.45000 140 HIS B O 1
ATOM 7790 N N . TYR B 1 141 ? -57.43000 218.56400 220.54100 1.000 45.65000 141 TYR B N 1
ATOM 7791 C CA . TYR B 1 141 ? -58.82700 218.47800 220.88800 1.000 50.97000 141 TYR B CA 1
ATOM 7792 C C . TYR B 1 141 ? -59.46400 219.78100 220.49300 1.000 60.84000 141 TYR B C 1
ATOM 7793 O O . TYR B 1 141 ? -59.05300 220.81600 220.98400 1.000 61.73000 141 TYR B O 1
ATOM 7802 N N . ILE B 1 142 ? -60.49300 219.75000 219.65700 1.000 60.80000 142 ILE B N 1
ATOM 7803 C CA . ILE B 1 142 ? -61.17600 220.98300 219.32000 1.000 56.65000 142 ILE B CA 1
ATOM 7804 C C . ILE B 1 142 ? -62.53700 221.04300 219.97300 1.000 50.12000 142 ILE B C 1
ATOM 7805 O O . ILE B 1 142 ? -63.45400 220.36300 219.60300 1.000 51.18000 142 ILE B O 1
ATOM 7810 N N . CYS B 1 143 ? -62.65000 221.90700 220.96100 1.000 55.49000 143 CYS B N 1
ATOM 7811 C CA . CYS B 1 143 ? -63.89600 222.12300 221.65700 1.000 56.97000 143 CYS B CA 1
ATOM 7812 C C . CYS B 1 143 ? -64.11100 223.57900 221.56000 1.000 50.58000 143 CYS B C 1
ATOM 7813 O O . CYS B 1 143 ? -63.16200 224.34000 221.67500 1.000 60.98000 143 CYS B O 1
ATOM 7816 N N . ASN B 1 144 ? -65.34000 223.98200 221.33900 1.000 39.79000 144 ASN B N 1
ATOM 7817 C CA . ASN B 1 144 ? -65.61100 225.37700 221.21200 1.000 50.16000 144 ASN B CA 1
ATOM 7818 C C . ASN B 1 144 ? -66.75900 225.61000 222.13200 1.000 49.94000 144 ASN B C 1
ATOM 7819 O O . ASN B 1 144 ? -67.86500 225.77800 221.70700 1.000 50.29000 144 ASN B O 1
ATOM 7824 N N . SER B 1 145 ? -66.48600 225.57200 223.42000 1.000 46.37000 145 SER B N 1
ATOM 7825 C CA . SER B 1 145 ? -67.52900 225.57400 224.40600 1.000 47.29000 145 SER B CA 1
ATOM 7826 C C . SER B 1 145 ? -67.31200 226.60500 225.47800 1.000 49.71000 145 SER B C 1
ATOM 7827 O O . SER B 1 145 ? -66.24300 226.69600 226.00500 1.000 48.24000 145 SER B O 1
ATOM 7830 N N . TRP B 1 146 ? -68.33600 227.36400 225.82200 1.000 53.46000 146 TRP B N 1
ATOM 7831 C CA . TRP B 1 146 ? -68.30700 228.16700 227.03800 1.000 53.39000 146 TRP B CA 1
ATOM 7832 C C . TRP B 1 146 ? -68.29000 227.25100 228.25300 1.000 48.32000 146 TRP B C 1
ATOM 7833 O O . TRP B 1 146 ? -69.12300 226.34000 228.36700 1.000 46.81000 146 TRP B O 1
ATOM 7844 N N . ILE B 1 147 ? -67.33100 227.46700 229.14800 1.000 45.94000 147 ILE B N 1
ATOM 7845 C CA . ILE B 1 147 ? -67.18100 226.63500 230.34100 1.000 42.67000 147 ILE B CA 1
ATOM 7846 C C . ILE B 1 147 ? -67.65500 227.44300 231.53800 1.000 50.67000 147 ILE B C 1
ATOM 7847 O O . ILE B 1 147 ? -66.97700 228.37100 231.97900 1.000 55.86000 147 ILE B O 1
ATOM 7852 N N . TYR B 1 148 ? -68.81600 227.10500 232.05400 1.000 49.66000 148 TYR B N 1
ATOM 7853 C CA . TYR B 1 148 ? -69.33100 227.92100 233.14100 1.000 53.70000 148 TYR B CA 1
ATOM 7854 C C . TYR B 1 148 ? -68.82000 227.37200 234.46000 1.000 53.11000 148 TYR B C 1
ATOM 7855 O O . TYR B 1 148 ? -68.40100 226.21900 234.54000 1.000 46.75000 148 TYR B O 1
ATOM 7864 N N . PRO B 1 149 ? -68.74900 228.20000 235.49000 1.000 57.73000 149 PRO B N 1
ATOM 7865 C CA . PRO B 1 149 ? -68.16100 227.74000 236.74700 1.000 58.35000 149 PRO B CA 1
ATOM 7866 C C . PRO B 1 149 ? -68.84600 226.46200 237.19500 1.000 62.63000 149 PRO B C 1
ATOM 7867 O O . PRO B 1 149 ? -70.00700 226.23400 236.87800 1.000 58.76000 149 PRO B O 1
ATOM 7871 N N . ALA B 1 150 ? -68.11300 225.59700 237.90100 1.000 65.75000 150 ALA B N 1
ATOM 7872 C CA . ALA B 1 150 ? -68.58800 224.23500 238.14600 1.000 52.82000 150 ALA B CA 1
ATOM 7873 C C . ALA B 1 150 ? -69.92000 224.17300 238.89200 1.000 51.60000 150 ALA B C 1
ATOM 7874 O O . ALA B 1 150 ? -70.54700 223.10600 238.91100 1.000 60.16000 150 ALA B O 1
ATOM 7876 N N . LYS B 1 151 ? -70.33000 225.26600 239.47700 1.000 51.74000 151 LYS B N 1
ATOM 7877 C CA . LYS B 1 151 ? -71.56300 225.37100 240.21200 1.000 60.52000 151 LYS B CA 1
ATOM 7878 C C . LYS B 1 151 ? -72.80200 225.13300 239.33400 1.000 63.36000 151 LYS B C 1
ATOM 7879 O O . LYS B 1 151 ? -73.76900 224.55800 239.78000 1.000 57.98000 151 LYS B O 1
ATOM 7885 N N . HIS B 1 152 ? -72.75200 225.58400 238.09000 1.000 63.10000 152 HIS B N 1
ATOM 7886 C CA . HIS B 1 152 ? -73.85200 225.55700 237.14800 1.000 52.82000 152 HIS B CA 1
ATOM 7887 C C . HIS B 1 152 ? -73.96100 224.23800 236.40000 1.000 54.01000 152 HIS B C 1
ATOM 7888 O O . HIS B 1 152 ? -74.72800 224.16900 235.43600 1.000 60.41000 152 HIS B O 1
ATOM 7895 N N . TYR B 1 153 ? -73.20600 223.20800 236.77600 1.000 51.15000 153 TYR B N 1
ATOM 7896 C CA . TYR B 1 153 ? -73.27400 221.92900 236.08600 1.000 56.86000 153 TYR B CA 1
ATOM 7897 C C . TYR B 1 153 ? -73.47800 220.83100 237.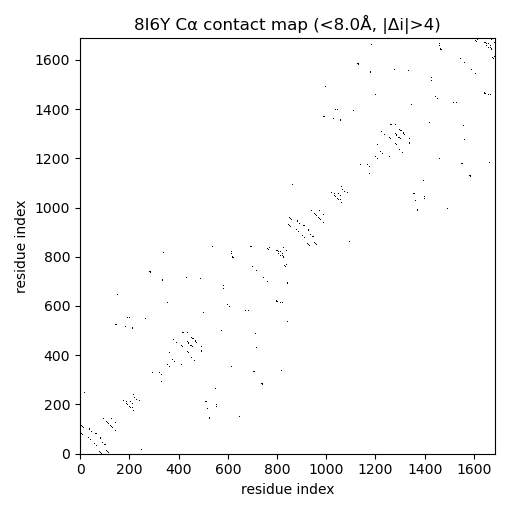11400 1.000 56.68000 153 TYR B C 1
ATOM 7898 O O . TYR B 1 153 ? -73.08100 220.96100 238.26700 1.000 51.81000 153 TYR B O 1
ATOM 7907 N N . THR B 1 154 ? -74.12300 219.75800 236.68800 1.000 61.40000 154 THR B N 1
ATOM 7908 C CA . THR B 1 154 ? -74.24500 218.57500 237.51600 1.000 61.28000 154 THR B CA 1
ATOM 7909 C C . THR B 1 154 ? -73.13200 217.58400 237.26700 1.000 64.28000 154 THR B C 1
ATOM 7910 O O . THR B 1 154 ? -73.07700 216.56700 237.96400 1.000 56.37000 154 THR B O 1
ATOM 7914 N N . THR B 1 155 ? -72.27400 217.82000 236.27600 1.000 64.93000 155 THR B N 1
ATOM 7915 C CA . THR B 1 155 ? -71.11900 216.94700 236.07800 1.000 60.34000 155 THR B CA 1
ATOM 7916 C C . THR B 1 155 ? -70.14900 217.59100 235.09500 1.000 58.11000 155 THR B C 1
ATOM 7917 O O . THR B 1 155 ? -70.55000 218.40100 234.25700 1.000 63.33000 155 THR B O 1
ATOM 7921 N N . ASP B 1 156 ? -68.87300 217.18700 235.19100 1.000 53.81000 156 ASP B N 1
ATOM 7922 C CA . ASP B 1 156 ? -67.77800 217.88000 234.51200 1.000 61.39000 156 ASP B CA 1
ATOM 7923 C C . ASP B 1 156 ? -67.88200 217.79700 232.99100 1.000 62.75000 156 ASP B C 1
ATOM 7924 O O . ASP B 1 156 ? -68.09800 216.71800 232.42300 1.000 64.24000 156 ASP B O 1
ATOM 7929 N N . ARG B 1 157 ? -67.70000 218.94900 232.33100 1.000 52.14000 157 ARG B N 1
ATOM 7930 C CA . ARG B 1 157 ? -67.66100 218.98800 230.87400 1.000 46.32000 157 ARG B CA 1
ATOM 7931 C C . ARG B 1 157 ? -66.63000 217.98800 230.36700 1.000 56.20000 157 ARG B C 1
ATOM 7932 O O . ARG B 1 157 ? -65.61500 217.72400 231.01700 1.000 56.87000 157 ARG B O 1
ATOM 7940 N N . VAL B 1 158 ? -66.90700 217.41300 229.20100 1.000 56.39000 158 VAL B N 1
ATOM 7941 C CA . VAL B 1 158 ? -66.01300 216.44500 228.58500 1.000 48.76000 158 VAL B CA 1
ATOM 7942 C C . VAL B 1 158 ? -65.92300 216.76100 227.10600 1.000 48.38000 158 VAL B C 1
ATOM 7943 O O . VAL B 1 158 ? -66.94600 217.02400 226.45800 1.000 56.14000 158 VAL B O 1
ATOM 7947 N N . PHE B 1 159 ? -64.69300 216.74700 226.58100 1.000 43.68000 159 PHE B N 1
ATOM 7948 C CA . PHE B 1 159 ? -64.38800 217.03500 225.18700 1.000 43.63000 159 PHE B CA 1
ATOM 7949 C C . PHE B 1 159 ? -63.56500 215.88900 224.62300 1.000 48.69000 159 PHE B C 1
ATOM 7950 O O . PHE B 1 159 ? -62.74900 215.30900 225.34500 1.000 53.89000 159 PHE B O 1
ATOM 7958 N N . PHE B 1 160 ? -63.81300 215.54400 223.37300 1.000 45.94000 160 PHE B N 1
ATOM 7959 C CA . PHE B 1 160 ? -63.19200 214.41900 222.73000 1.000 40.29000 160 PHE B CA 1
ATOM 7960 C C . PHE B 1 160 ? -62.08300 214.88200 221.81500 1.000 44.20000 160 PHE B C 1
ATOM 7961 O O . PHE B 1 160 ? -62.02700 216.03200 221.45500 1.000 51.91000 160 PHE B O 1
ATOM 7969 N N . SER B 1 161 ? -61.21800 213.95800 221.43900 1.000 46.68000 161 SER B N 1
ATOM 7970 C CA . SER B 1 161 ? -60.11400 214.19200 220.53100 1.000 47.08000 161 SER B CA 1
ATOM 7971 C C . SER B 1 161 ? -60.67000 214.40600 219.15400 1.000 49.95000 161 SER B C 1
ATOM 7972 O O . SER B 1 161 ? -61.81100 214.11400 218.91600 1.000 50.27000 161 SER B O 1
ATOM 7975 N N . ASN B 1 162 ? -59.87800 214.93800 218.23900 1.000 52.76000 162 ASN B N 1
ATOM 7976 C CA . ASN B 1 162 ? -60.39200 215.26700 216.92600 1.000 56.52000 162 ASN B CA 1
ATOM 7977 C C . ASN B 1 162 ? -60.76200 214.05200 216.09700 1.000 59.41000 162 ASN B C 1
ATOM 7978 O O . ASN B 1 162 ? -61.39400 214.17700 215.07700 1.000 60.33000 162 ASN B O 1
ATOM 7983 N N . LYS B 1 163 ? -60.38700 212.86700 216.53700 1.000 56.95000 163 LYS B N 1
ATOM 7984 C CA . LYS B 1 163 ? -60.59300 211.68100 215.73600 1.000 58.00000 163 LYS B CA 1
ATOM 7985 C C . LYS B 1 163 ? -62.05500 211.58800 215.46900 1.000 56.72000 163 LYS B C 1
ATOM 7986 O O . LYS B 1 163 ? -62.83400 212.01700 216.28400 1.000 52.69000 163 LYS B O 1
ATOM 7992 N N . THR B 1 164 ? -62.41400 211.11500 214.28000 1.000 60.64000 164 THR B N 1
ATOM 7993 C CA . THR B 1 164 ? -63.79100 211.08400 213.82900 1.000 53.02000 164 THR B CA 1
ATOM 7994 C C . THR B 1 164 ? -64.25700 209.66600 213.76800 1.000 47.72000 164 THR B C 1
ATOM 7995 O O . THR B 1 164 ? -63.65900 208.86100 213.09400 1.000 46.94000 164 THR B O 1
ATOM 7999 N N . TYR B 1 165 ? -65.34400 209.37500 214.46800 1.000 52.06000 165 TYR B N 1
ATOM 8000 C CA . TYR B 1 165 ? -65.82100 208.01800 214.66400 1.000 54.05000 165 TYR B CA 1
ATOM 8001 C C . TYR B 1 165 ? -67.27900 207.82500 214.34000 1.000 56.33000 165 TYR B C 1
ATOM 8002 O O . TYR B 1 165 ? -68.08100 208.66200 214.62100 1.000 52.24000 165 TYR B O 1
ATOM 8011 N N . LEU B 1 166 ? -67.60200 206.68300 213.77000 1.000 54.81000 166 LEU B N 1
ATOM 8012 C CA . LEU B 1 166 ? -68.97000 206.17700 213.69700 1.000 45.54000 166 LEU B CA 1
ATOM 8013 C C . LEU B 1 166 ? -69.35800 205.48500 215.01500 1.000 47.49000 166 LEU B C 1
ATOM 8014 O O . LEU B 1 166 ? -68.49500 205.17200 215.83900 1.000 54.70000 166 LEU B O 1
ATOM 8019 N N . PRO B 1 167 ? -70.65400 205.22400 215.23900 1.000 45.21000 167 PRO B N 1
ATOM 8020 C CA . PRO B 1 167 ? -71.05200 204.64700 216.53600 1.000 52.27000 167 PRO B CA 1
ATOM 8021 C C . PRO B 1 167 ? -70.47900 203.26400 216.81400 1.000 60.84000 167 PRO B C 1
ATOM 8022 O O . PRO B 1 167 ? -70.41000 202.87800 217.98100 1.000 64.20000 167 PRO B O 1
ATOM 8026 N N . HIS B 1 168 ? -70.09300 202.48700 215.79900 1.000 63.56000 168 HIS B N 1
ATOM 8027 C CA . HIS B 1 168 ? -69.50700 201.17400 216.04500 1.000 60.58000 168 HIS B CA 1
ATOM 8028 C C . HIS B 1 168 ? -68.01600 201.12900 215.69200 1.000 61.87000 168 HIS B C 1
ATOM 8029 O O . HIS B 1 168 ? -67.45500 200.03900 215.52200 1.000 71.10000 168 HIS B O 1
ATOM 8036 N N . GLU B 1 169 ? -67.35800 202.30000 215.59000 1.000 54.47000 169 GLU B N 1
ATOM 8037 C CA . GLU B 1 169 ? -65.89400 202.40000 215.62300 1.000 50.54000 169 GLU B CA 1
ATOM 8038 C C . GLU B 1 169 ? -65.39600 203.28000 216.76300 1.000 46.95000 169 GLU B C 1
ATOM 8039 O O . GLU B 1 169 ? -64.18200 203.49500 216.89300 1.000 57.24000 169 GLU B O 1
ATOM 8045 N N . THR B 1 170 ? -66.30000 203.75700 217.60100 1.000 49.26000 170 THR B N 1
ATOM 8046 C CA . THR B 1 170 ? -65.91300 204.47000 218.79200 1.000 53.43000 170 THR B CA 1
ATOM 8047 C C . THR B 1 170 ? -65.28400 203.51200 219.80100 1.000 47.14000 170 THR B C 1
ATOM 8048 O O . THR B 1 170 ? -65.78300 202.40200 220.00300 1.000 45.91000 170 THR B O 1
ATOM 8052 N N . PRO B 1 171 ? -64.17700 203.90200 220.42900 1.000 45.94000 171 PRO B N 1
ATOM 8053 C CA . PRO B 1 171 ? -63.64200 203.12800 221.55100 1.000 39.74000 171 PRO B CA 1
ATOM 8054 C C . PRO B 1 171 ? -64.70400 202.82100 222.59200 1.000 40.80000 171 PRO B C 1
ATOM 8055 O O . PRO B 1 171 ? -65.64100 203.59000 222.79300 1.000 48.53000 171 PRO B O 1
ATOM 8059 N N . ALA B 1 172 ? -64.52900 201.68400 223.27100 1.000 41.20000 172 ALA B N 1
ATOM 8060 C CA . ALA B 1 172 ? -65.55100 201.20700 224.20400 1.000 47.65000 172 ALA B CA 1
ATOM 8061 C C . ALA B 1 172 ? -65.60200 202.03300 225.49100 1.000 47.54000 172 ALA B C 1
ATOM 8062 O O . ALA B 1 172 ? -66.67200 202.17400 226.09700 1.000 50.63000 172 ALA B O 1
ATOM 8064 N N . THR B 1 173 ? -64.45600 202.56600 225.92500 1.000 48.10000 173 THR B N 1
ATOM 8065 C CA . THR B 1 173 ? -64.34300 203.40400 227.11100 1.000 52.03000 173 THR B CA 1
ATOM 8066 C C . THR B 1 173 ? -64.85400 204.82600 226.90800 1.000 54.63000 173 THR B C 1
ATOM 8067 O O . THR B 1 173 ? -64.93300 205.58100 227.88200 1.000 60.23000 173 THR B O 1
ATOM 8071 N N . LEU B 1 174 ? -65.16200 205.22700 225.67500 1.000 48.85000 174 LEU B N 1
ATOM 8072 C CA . LEU B 1 174 ? -65.71800 206.54000 225.40800 1.000 44.62000 174 LEU B CA 1
ATOM 8073 C C . LEU B 1 174 ? -67.18300 206.49600 225.00400 1.000 43.59000 174 LEU B C 1
ATOM 8074 O O . LEU B 1 174 ? -67.81900 207.55300 224.94900 1.000 47.96000 174 LEU B O 1
ATOM 8079 N N . LEU B 1 175 ? -67.73500 205.31100 224.72200 1.000 43.34000 175 LEU B N 1
ATOM 8080 C CA . LEU B 1 175 ? -69.15300 205.20600 224.38300 1.000 48.46000 175 LEU B CA 1
ATOM 8081 C C . LEU B 1 175 ? -70.02000 205.89000 225.42300 1.000 48.09000 175 LEU B C 1
ATOM 8082 O O . LEU B 1 175 ? -70.94100 206.64100 225.07500 1.000 54.37000 175 LEU B O 1
ATOM 8087 N N . LYS B 1 176 ? -69.79200 205.59000 226.69400 1.000 48.30000 176 LYS B N 1
ATOM 8088 C CA . LYS B 1 176 ? -70.59100 206.20800 227.74300 1.000 47.21000 176 LYS B CA 1
ATOM 8089 C C . LYS B 1 176 ? -70.41000 207.71600 227.83900 1.000 46.93000 176 LYS B C 1
ATOM 8090 O O . LYS B 1 176 ? -71.38100 208.44100 227.97300 1.000 45.69000 176 LYS B O 1
ATOM 8096 N N . TYR B 1 177 ? -69.18300 208.20800 227.74500 1.000 48.93000 177 TYR B N 1
ATOM 8097 C CA . TYR B 1 177 ? -69.02800 209.65200 227.62500 1.000 48.65000 177 TYR B CA 1
ATOM 8098 C C . TYR B 1 177 ? -69.74500 210.18500 226.39200 1.000 52.06000 177 TYR B C 1
ATOM 8099 O O . TYR B 1 177 ? -70.32000 211.27200 226.43900 1.000 54.34000 177 TYR B O 1
ATOM 8108 N N . ARG B 1 178 ? -69.76000 209.42600 225.29300 1.000 50.84000 178 ARG B N 1
ATOM 8109 C CA . ARG B 1 178 ? -70.43200 209.89200 224.07600 1.000 47.31000 178 ARG B CA 1
ATOM 8110 C C . ARG B 1 178 ? -71.94100 209.95100 224.26500 1.000 47.53000 178 ARG B C 1
ATOM 8111 O O . ARG B 1 178 ? -72.58600 210.94400 223.89500 1.000 53.54000 178 ARG B O 1
ATOM 8119 N N . GLU B 1 179 ? -72.51600 208.89600 224.84400 1.000 46.62000 179 GLU B N 1
ATOM 8120 C CA . GLU B 1 179 ? -73.95300 208.80400 225.04100 1.000 43.51000 179 GLU B CA 1
ATOM 8121 C C . GLU B 1 179 ? -74.47800 209.73400 226.13200 1.000 47.69000 179 GLU B C 1
ATOM 8122 O O . GLU B 1 179 ? -75.66200 210.08400 226.10800 1.000 48.54000 179 GLU B O 1
ATOM 8128 N N . GLU B 1 180 ? -73.64400 210.13700 227.09100 1.000 57.03000 180 GLU B N 1
ATOM 8129 C CA . GLU B 1 180 ? -74.15200 211.00500 228.14300 1.000 53.01000 180 GLU B CA 1
ATOM 8130 C C . GLU B 1 180 ? -74.27400 212.43300 227.64800 1.000 53.26000 180 GLU B C 1
ATOM 8131 O O . GLU B 1 180 ? -75.28400 213.10100 227.89700 1.000 44.43000 180 GLU B O 1
ATOM 8137 N N . GLU B 1 181 ? -73.26500 212.91000 226.93300 1.000 57.78000 181 GLU B N 1
ATOM 8138 C CA . GLU B 1 181 ? -73.35700 214.26200 226.42500 1.000 60.88000 181 GLU B CA 1
ATOM 8139 C C . GLU B 1 181 ? -74.57800 214.41200 225.54800 1.000 54.51000 181 GLU B C 1
ATOM 8140 O O . GLU B 1 181 ? -75.21900 215.46300 225.57000 1.000 66.03000 181 GLU B O 1
ATOM 8146 N N . LEU B 1 182 ? -74.94600 213.35100 224.82000 1.000 45.47000 182 LEU B N 1
ATOM 8147 C CA . LEU B 1 182 ? -76.14300 213.37700 223.97500 1.000 45.24000 182 LEU B CA 1
ATOM 8148 C C . LEU B 1 182 ? -77.41900 213.54500 224.80800 1.000 48.69000 182 LEU B C 1
ATOM 8149 O O . LEU B 1 182 ? -78.24200 214.42400 224.53600 1.000 48.07000 182 LEU B O 1
ATOM 8154 N N . VAL B 1 183 ? -77.54900 212.74000 225.83400 1.000 50.55000 183 VAL B N 1
ATOM 8155 C CA . VAL B 1 183 ? -78.69900 212.79700 226.67800 1.000 46.41000 183 VAL B CA 1
ATOM 8156 C C . VAL B 1 183 ? -78.75400 214.17600 227.26700 1.000 44.72000 183 VAL B C 1
ATOM 8157 O O . VAL B 1 183 ? -79.79600 214.75300 227.42100 1.000 48.74000 183 VAL B O 1
ATOM 8161 N N . SER B 1 184 ? -77.60800 214.68800 227.63000 1.000 45.31000 184 SER B N 1
ATOM 8162 C CA . SER B 1 184 ? -77.52700 215.98700 228.21900 1.000 51.16000 184 SER B CA 1
ATOM 8163 C C . SER B 1 184 ? -77.95600 217.05400 227.26800 1.000 49.01000 184 SER B C 1
ATOM 8164 O O . SER B 1 184 ? -78.56800 218.01700 227.66000 1.000 47.37000 184 SER B O 1
ATOM 8167 N N . LEU B 1 185 ? -77.57600 216.91500 226.01400 1.000 51.42000 185 LEU B N 1
ATOM 8168 C CA . LEU B 1 185 ? -77.93400 217.89600 224.99800 1.000 48.28000 185 LEU B CA 1
ATOM 8169 C C . LEU B 1 185 ? -79.42500 218.00200 224.73200 1.000 50.40000 185 LEU B C 1
ATOM 8170 O O . LEU B 1 185 ? -79.96300 219.08200 224.63200 1.000 52.87000 185 LEU B O 1
ATOM 8175 N N . ARG B 1 186 ? -80.09800 216.87600 224.61700 1.000 48.03000 186 ARG B N 1
ATOM 8176 C CA . ARG B 1 186 ? -81.51500 216.88400 224.36300 1.000 46.92000 186 ARG B CA 1
ATOM 8177 C C . ARG B 1 186 ? -82.28400 217.49100 225.50100 1.000 53.76000 186 ARG B C 1
ATOM 8178 O O . ARG B 1 186 ? -83.29400 218.12100 225.29800 1.000 60.23000 186 ARG B O 1
ATOM 8186 N N . GLY B 1 187 ? -81.84300 217.24600 226.71300 1.000 48.51000 187 GLY B N 1
ATOM 8187 C CA . GLY B 1 187 ? -82.47800 217.84300 227.85700 1.000 57.57000 187 GLY B CA 1
ATOM 8188 C C . GLY B 1 187 ? -83.69900 217.04500 228.18000 1.000 62.84000 187 GLY B C 1
ATOM 8189 O O . GLY B 1 187 ? -83.88100 215.96800 227.65500 1.000 62.90000 187 GLY B O 1
ATOM 8190 N N . THR B 1 188 ? -84.51500 217.56900 229.07900 1.000 62.05000 188 THR B N 1
ATOM 8191 C CA . THR B 1 188 ? -85.65600 216.84800 229.58800 1.000 65.46000 188 THR B CA 1
ATOM 8192 C C . THR B 1 188 ? -86.97100 217.24200 228.94300 1.000 68.19000 188 THR B C 1
ATOM 8193 O O . THR B 1 188 ? -87.99300 216.64900 229.21200 1.000 70.46000 188 THR B O 1
ATOM 8197 N N . GLY B 1 189 ? -86.94800 218.24800 228.08900 1.000 68.76000 189 GLY B N 1
ATOM 8198 C CA . GLY B 1 189 ? -88.14500 218.66100 227.38400 1.000 67.76000 189 GLY B CA 1
ATOM 8199 C C . GLY B 1 189 ? -89.09500 219.48400 228.21700 1.000 62.81000 189 GLY B C 1
ATOM 8200 O O . GLY B 1 189 ? -90.21600 219.76700 227.82000 1.000 63.36000 189 GLY B O 1
ATOM 8201 N N . GLU B 1 190 ? -88.63500 219.87600 229.38600 1.000 61.78000 190 GLU B N 1
ATOM 8202 C CA . GLU B 1 190 ? -89.46300 220.61300 230.28900 1.000 61.69000 190 GLU B CA 1
ATOM 8203 C C . GLU B 1 190 ? -88.62400 221.67400 230.90100 1.000 65.68000 190 GLU B C 1
ATOM 8204 O O . GLU B 1 190 ? -87.41900 221.64400 230.81200 1.000 60.97000 190 GLU B O 1
ATOM 8210 N N . GLY B 1 191 ? -89.30000 222.63000 231.50900 1.000 65.96000 191 GLY B N 1
ATOM 8211 C CA . GLY B 1 191 ? -88.65100 223.68500 232.24300 1.000 64.10000 191 GLY B CA 1
ATOM 8212 C C . GLY B 1 191 ? -88.25800 224.86500 231.41800 1.000 54.42000 191 GLY B C 1
ATOM 8213 O O . GLY B 1 191 ? -88.41600 224.87000 230.23700 1.000 58.15000 191 GLY B O 1
ATOM 8214 N N . GLU B 1 192 ? -87.73300 225.87700 232.06700 1.000 57.19000 192 GLU B N 1
ATOM 8215 C CA . GLU B 1 192 ? -87.33100 227.06700 231.39000 1.000 58.84000 192 GLU B CA 1
ATOM 8216 C C . GLU B 1 192 ? -85.85100 226.99700 231.31600 1.000 56.93000 192 GLU B C 1
ATOM 8217 O O . GLU B 1 192 ? -85.18700 226.86300 232.31700 1.000 56.16000 192 GLU B O 1
ATOM 8223 N N . LEU B 1 193 ? -85.33600 227.07800 230.10700 1.000 56.84000 193 LEU B N 1
ATOM 8224 C CA . LEU B 1 193 ? -83.92600 226.93300 229.85800 1.000 54.30000 193 LEU B CA 1
ATOM 8225 C C . LEU B 1 193 ? -83.13600 228.12000 230.30600 1.000 49.23000 193 LEU B C 1
ATOM 8226 O O . LEU B 1 193 ? -83.60000 229.22500 230.23900 1.000 52.58000 193 LEU B O 1
ATOM 8231 N N . LYS B 1 194 ? -81.91300 227.88000 230.73300 1.000 47.77000 194 LYS B N 1
ATOM 8232 C CA . LYS B 1 194 ? -81.12200 228.89300 231.38900 1.000 56.72000 194 LYS B CA 1
ATOM 8233 C C . LYS B 1 194 ? -79.85400 229.22900 230.63800 1.000 52.83000 194 LYS B C 1
ATOM 8234 O O . LYS B 1 194 ? -79.56600 228.62700 229.63700 1.000 50.53000 194 LYS B O 1
ATOM 8240 N N . GLU B 1 195 ? -79.12700 230.23000 231.10500 1.000 50.27000 195 GLU B N 1
ATOM 8241 C CA . GLU B 1 195 ? -78.04200 230.84000 230.37200 1.000 45.59000 195 GLU B CA 1
ATOM 8242 C C . GLU B 1 195 ? -76.98700 229.82500 230.04800 1.000 50.01000 195 GLU B C 1
ATOM 8243 O O . GLU B 1 195 ? -76.39600 229.85600 228.99000 1.000 51.91000 195 GLU B O 1
ATOM 8249 N N . TRP B 1 196 ? -76.74300 228.92800 230.97500 1.000 51.52000 196 TRP B N 1
ATOM 8250 C CA . TRP B 1 196 ? -75.66000 227.98200 230.87500 1.000 52.72000 196 TRP B CA 1
ATOM 8251 C C . TRP B 1 196 ? -76.10700 226.63900 230.37800 1.000 46.67000 196 TRP B C 1
ATOM 8252 O O . TRP B 1 196 ? -75.40700 225.67100 230.51400 1.000 52.25000 196 TRP B O 1
ATOM 8263 N N . ASP B 1 197 ? -77.31000 226.57000 229.85000 1.000 43.87000 197 ASP B N 1
ATOM 8264 C CA . ASP B 1 197 ? -77.91200 225.31200 229.49700 1.000 42.52000 197 ASP B CA 1
ATOM 8265 C C . ASP B 1 197 ? -77.67400 225.01400 228.04300 1.000 38.75000 197 ASP B C 1
ATOM 8266 O O . ASP B 1 197 ? -78.16700 225.70900 227.19400 1.000 44.18000 197 ASP B O 1
ATOM 8271 N N . ARG B 1 198 ? -76.95100 223.95300 227.74500 1.000 41.99000 198 ARG B N 1
ATOM 8272 C CA . ARG B 1 198 ? -76.78500 223.54700 226.36800 1.000 42.38000 198 ARG B CA 1
ATOM 8273 C C . ARG B 1 198 ? -77.85400 222.54400 225.97500 1.000 44.74000 198 ARG B C 1
ATOM 8274 O O . ARG B 1 198 ? -77.55000 221.40500 225.72000 1.000 40.64000 198 ARG B O 1
ATOM 8282 N N . VAL B 1 199 ? -79.10400 222.98200 225.90000 1.000 52.78000 199 VAL B N 1
ATOM 8283 C CA . VAL B 1 199 ? -80.22700 222.08800 225.66900 1.000 49.54000 199 VAL B CA 1
ATOM 8284 C C . VAL B 1 199 ? -80.83600 222.38700 224.32300 1.000 51.30000 199 VAL B C 1
ATOM 8285 O O . VAL B 1 199 ? -81.19200 223.51300 224.05200 1.000 45.64000 199 VAL B O 1
ATOM 8289 N N . TYR B 1 200 ? -80.96800 221.35900 223.49400 1.000 49.65000 200 TYR B N 1
ATOM 8290 C CA . TYR B 1 200 ? -81.46800 221.51100 222.14100 1.000 45.04000 200 TYR B CA 1
ATOM 8291 C C . TYR B 1 200 ? -82.81200 220.84900 222.01100 1.000 48.85000 200 TYR B C 1
ATOM 8292 O O . TYR B 1 200 ? -82.93600 219.67300 222.21200 1.000 46.30000 200 TYR B O 1
ATOM 8301 N N . ASP B 1 201 ? -83.82200 221.61200 221.64400 1.000 55.40000 201 ASP B N 1
ATOM 8302 C CA . ASP B 1 201 ? -85.17300 221.11500 221.64400 1.000 45.12000 201 ASP B CA 1
ATOM 8303 C C . ASP B 1 201 ? -86.04300 221.96000 220.76400 1.000 47.86000 201 ASP B C 1
ATOM 8304 O O . ASP B 1 201 ? -85.66700 223.01700 220.35200 1.000 47.11000 201 ASP B O 1
ATOM 8309 N N . TYR B 1 202 ? -87.23400 221.47400 220.52500 1.000 49.82000 202 TYR B N 1
ATOM 8310 C CA . TYR B 1 202 ? -88.17700 221.94800 219.52300 1.000 48.88000 202 TYR B CA 1
ATOM 8311 C C . TYR B 1 202 ? -89.38600 222.64100 220.14600 1.000 47.37000 202 TYR B C 1
ATOM 8312 O O . TYR B 1 202 ? -89.89400 222.24400 221.20300 1.000 51.93000 202 TYR B O 1
ATOM 8321 N N . ALA B 1 203 ? -89.88500 223.65500 219.44400 1.000 43.84000 203 ALA B N 1
ATOM 8322 C CA . ALA B 1 203 ? -91.05100 224.37800 219.92300 1.000 45.96000 203 ALA B CA 1
ATOM 8323 C C . ALA B 1 203 ? -91.69700 225.07400 218.74200 1.000 45.36000 203 ALA B C 1
ATOM 8324 O O . ALA B 1 203 ? -91.02600 225.38400 217.75700 1.000 45.35000 203 ALA B O 1
ATOM 8326 N N . TYR B 1 204 ? -93.00100 225.31900 218.85400 1.000 47.54000 204 TYR B N 1
ATOM 8327 C CA . TYR B 1 204 ? -93.72600 226.04200 217.81900 1.000 54.69000 204 TYR B CA 1
ATOM 8328 C C . TYR B 1 204 ? -93.31400 227.51500 217.79000 1.000 54.30000 204 TYR B C 1
ATOM 8329 O O . TYR B 1 204 ? -92.71900 228.04700 218.73500 1.000 48.50000 204 TYR B O 1
ATOM 8338 N N . TYR B 1 205 ? -93.70300 228.20500 216.73900 1.000 46.42000 205 TYR B N 1
ATOM 8339 C CA . TYR B 1 205 ? -93.51900 229.62500 216.69500 1.000 43.93000 205 TYR B CA 1
ATOM 8340 C C . TYR B 1 205 ? -94.68900 230.27400 217.38900 1.000 46.72000 205 TYR B C 1
ATOM 8341 O O . TYR B 1 205 ? -95.55000 230.83500 216.75200 1.000 44.81000 205 TYR B O 1
ATOM 8350 N N . ASN B 1 206 ? -94.73600 230.17100 218.70600 1.000 40.22000 206 ASN B N 1
ATOM 8351 C CA . ASN B 1 206 ? -95.76000 230.86300 219.47700 1.000 45.35000 206 ASN B CA 1
ATOM 8352 C C . ASN B 1 206 ? -95.29400 232.00100 220.34500 1.000 52.68000 206 ASN B C 1
ATOM 8353 O O . ASN B 1 206 ? -96.07100 232.51700 221.09300 1.000 54.86000 206 ASN B O 1
ATOM 8358 N N . ASP B 1 207 ? -94.03000 232.37400 220.28000 1.000 48.30000 207 ASP B N 1
ATOM 8359 C CA . ASP B 1 207 ? -93.54700 233.47500 221.08000 1.000 48.16000 207 ASP B CA 1
ATOM 8360 C C . ASP B 1 207 ? -93.72300 234.77800 220.35100 1.000 51.04000 207 ASP B C 1
ATOM 8361 O O . ASP B 1 207 ? -93.40100 235.82200 220.87500 1.000 65.11000 207 ASP B O 1
ATOM 8366 N N . LEU B 1 208 ? -94.20200 234.69600 219.12300 1.000 45.28000 208 LEU B N 1
ATOM 8367 C CA . LEU B 1 208 ? -94.41800 235.83600 218.24100 1.000 50.28000 208 LEU B CA 1
ATOM 8368 C C . LEU B 1 208 ? -95.49300 236.83700 218.61800 1.000 52.70000 208 LEU B C 1
ATOM 8369 O O . LEU B 1 208 ? -95.36200 238.02600 218.38000 1.000 46.41000 208 LEU B O 1
ATOM 8374 N N . GLY B 1 209 ? -96.58800 236.34700 219.15200 1.000 52.85000 209 GLY B N 1
ATOM 8375 C CA . GLY B 1 209 ? -97.71800 237.19600 219.40800 1.000 50.66000 209 GLY B CA 1
ATOM 8376 C C . GLY B 1 209 ? -97.81000 237.55100 220.85200 1.000 59.25000 209 GLY B C 1
ATOM 8377 O O . GLY B 1 209 ? -97.55400 236.72100 221.69700 1.000 62.96000 209 GLY B O 1
ATOM 8378 N N . VAL B 1 210 ? -98.25100 238.77100 221.12400 1.000 64.63000 210 VAL B N 1
ATOM 8379 C CA . VAL B 1 210 ? -98.62000 239.19700 222.46200 1.000 63.29000 210 VAL B CA 1
ATOM 8380 C C . VAL B 1 210 ? -100.13100 239.14700 222.59500 1.000 65.60000 210 VAL B C 1
ATOM 8381 O O . VAL B 1 210 ? -100.83400 239.80800 221.86000 1.000 65.10000 210 VAL B O 1
ATOM 8385 N N . PRO B 1 211 ? -100.62400 238.28600 223.58500 1.000 65.18000 211 PRO B N 1
ATOM 8386 C CA . PRO B 1 211 ? -102.07700 238.10500 223.53600 1.000 63.32000 211 PRO B CA 1
ATOM 8387 C C . PRO B 1 211 ? -102.92200 239.33900 223.78600 1.000 70.49000 211 PRO B C 1
ATOM 8388 O O . PRO B 1 211 ? -103.91500 239.46600 223.07900 1.000 67.12000 211 PRO B O 1
ATOM 8392 N N . PRO B 1 212 ? -102.56800 240.22100 224.82100 1.000 84.24000 212 PRO B N 1
ATOM 8393 C CA . PRO B 1 212 ? -103.40800 241.43500 224.84500 1.000 79.18000 212 PRO B CA 1
ATOM 8394 C C . PRO B 1 212 ? -103.25900 242.32100 223.61300 1.000 76.47000 212 PRO B C 1
ATOM 8395 O O . PRO B 1 212 ? -104.25300 242.75400 223.06600 1.000 85.21000 212 PRO B O 1
ATOM 8399 N N . LYS B 1 213 ? -102.04000 242.55600 223.15900 1.000 72.54000 213 LYS B N 1
ATOM 8400 C CA . LYS B 1 213 ? -101.79000 243.49300 222.07700 1.000 67.36000 213 LYS B CA 1
ATOM 8401 C C . LYS B 1 213 ? -101.17600 242.77000 220.90400 1.000 71.57000 213 LYS B C 1
ATOM 8402 O O . LYS B 1 213 ? -100.14900 242.13300 221.06800 1.000 82.57000 213 LYS B O 1
ATOM 8408 N N . ASN B 1 214 ? -101.74000 242.89800 219.71000 1.000 60.88000 214 ASN B N 1
ATOM 8409 C CA . ASN B 1 214 ? -101.14400 242.22000 218.56400 1.000 66.43000 214 ASN B CA 1
ATOM 8410 C C . ASN B 1 214 ? -100.94000 240.69700 218.69900 1.000 54.50000 214 ASN B C 1
ATOM 8411 O O . ASN B 1 214 ? -99.82900 240.21900 218.55500 1.000 47.35000 214 ASN B O 1
ATOM 8416 N N . PRO B 1 215 ? -102.06700 239.92400 219.03700 1.000 51.47000 215 PRO B N 1
ATOM 8417 C CA . PRO B 1 215 ? -101.83200 238.46900 219.01000 1.000 54.13000 215 PRO B CA 1
ATOM 8418 C C . PRO B 1 215 ? -101.80900 237.86100 217.62000 1.000 53.97000 215 PRO B C 1
ATOM 8419 O O . PRO B 1 215 ? -102.22600 238.47000 216.66300 1.000 46.94000 215 PRO B O 1
ATOM 8423 N N . ARG B 1 216 ? -101.30400 236.64400 217.53400 1.000 55.10000 216 ARG B N 1
ATOM 8424 C CA . ARG B 1 216 ? -101.05200 235.99900 216.27900 1.000 51.32000 216 ARG B CA 1
ATOM 8425 C C . ARG B 1 216 ? -101.45800 234.56000 216.44600 1.000 46.96000 216 ARG B C 1
ATOM 8426 O O . ARG B 1 216 ? -101.51300 234.10600 217.56200 1.000 44.04000 216 ARG B O 1
ATOM 8434 N N . PRO B 1 217 ? -101.73900 233.82400 215.37200 1.000 44.97000 217 PRO B N 1
ATOM 8435 C CA . PRO B 1 217 ? -101.87300 232.38100 215.56400 1.000 42.58000 217 PRO B CA 1
ATOM 8436 C C . PRO B 1 217 ? -100.53400 231.71800 215.73300 1.000 49.16000 217 PRO B C 1
ATOM 8437 O O . PRO B 1 217 ? -99.53200 232.27100 215.33500 1.000 48.32000 217 PRO B O 1
ATOM 8441 N N . VAL B 1 218 ? -100.53100 230.56000 216.36800 1.000 48.05000 218 VAL B N 1
ATOM 8442 C CA . VAL B 1 218 ? -99.35500 229.73900 216.55900 1.000 42.42000 218 VAL B CA 1
ATOM 8443 C C . VAL B 1 218 ? -98.94600 229.10800 215.24300 1.000 47.15000 218 VAL B C 1
ATOM 8444 O O . VAL B 1 218 ? -99.79500 228.79700 214.45200 1.000 48.35000 218 VAL B O 1
ATOM 8448 N N . LEU B 1 219 ? -97.66100 228.90000 214.99200 1.000 44.43000 219 LEU B N 1
ATOM 8449 C CA . LEU B 1 219 ? -97.27400 228.24900 213.74200 1.000 49.44000 219 LEU B CA 1
ATOM 8450 C C . LEU B 1 219 ? -96.62800 226.89500 214.03900 1.000 53.15000 219 LEU B C 1
ATOM 8451 O O . LEU B 1 219 ? -95.64700 226.81800 214.78800 1.000 55.10000 219 LEU B O 1
ATOM 8456 N N . GLY B 1 220 ? -97.17600 225.83800 213.43600 1.000 49.61000 220 GLY B N 1
ATOM 8457 C CA . GLY B 1 220 ? -96.81700 224.47600 213.75700 1.000 47.80000 220 GLY B CA 1
ATOM 8458 C C . GLY B 1 220 ? -97.93900 223.75100 214.48400 1.000 57.07000 220 GLY B C 1
ATOM 8459 O O . GLY B 1 220 ? -98.87500 224.38200 214.99400 1.000 63.24000 220 GLY B O 1
ATOM 8460 N N . GLY B 1 221 ? -97.85400 222.41700 214.53100 1.000 54.51000 221 GLY B N 1
ATOM 8461 C CA . GLY B 1 221 ? -98.76500 221.60100 215.29600 1.000 52.05000 221 GLY B CA 1
ATOM 8462 C C . GLY B 1 221 ? -100.16400 221.48000 214.74100 1.000 60.00000 221 GLY B C 1
ATOM 8463 O O . GLY B 1 221 ? -100.90900 220.60800 215.19600 1.000 66.50000 221 GLY B O 1
ATOM 8464 N N . THR B 1 222 ? -100.55700 222.30000 213.77300 1.000 54.44000 222 THR B N 1
ATOM 8465 C CA . THR B 1 222 ? -101.90600 222.23200 213.23300 1.000 53.41000 222 THR B CA 1
ATOM 8466 C C . THR B 1 222 ? -101.88700 222.15500 211.71400 1.000 54.21000 222 THR B C 1
ATOM 8467 O O . THR B 1 222 ? -101.05000 222.78800 211.07000 1.000 53.62000 222 THR B O 1
ATOM 8471 N N . GLN B 1 223 ? -102.87700 221.48100 211.17600 1.000 58.39000 223 GLN B N 1
ATOM 8472 C CA . GLN B 1 223 ? -103.04000 221.31800 209.76600 1.000 55.36000 223 GLN B CA 1
ATOM 8473 C C . GLN B 1 223 ? -103.21700 222.66500 209.15500 1.000 59.58000 223 GLN B C 1
ATOM 8474 O O . GLN B 1 223 ? -102.86700 222.85900 208.01900 1.000 61.03000 223 GLN B O 1
ATOM 8480 N N . GLU B 1 224 ? -103.83200 223.59300 209.86500 1.000 61.53000 224 GLU B N 1
ATOM 8481 C CA . GLU B 1 224 ? -104.06500 224.88600 209.23900 1.000 61.24000 224 GLU B CA 1
ATOM 8482 C C . GLU B 1 224 ? -102.80700 225.72200 209.14900 1.000 59.03000 224 GLU B C 1
ATOM 8483 O O . GLU B 1 224 ? -102.65900 226.49800 208.20000 1.000 64.89000 224 GLU B O 1
ATOM 8489 N N . TYR B 1 225 ? -101.90300 225.58100 210.11600 1.000 55.21000 225 TYR B N 1
ATOM 8490 C CA . TYR B 1 225 ? -100.65600 226.34700 210.15900 1.000 54.87000 225 TYR B CA 1
ATOM 8491 C C . TYR B 1 225 ? -99.46000 225.43800 210.43900 1.000 48.49000 225 TYR B C 1
ATOM 8492 O O . TYR B 1 225 ? -98.85300 225.50500 211.51700 1.000 44.16000 225 TYR B O 1
ATOM 8501 N N . PRO B 1 226 ? -99.07500 224.59700 209.48500 1.000 45.63000 226 PRO B N 1
ATOM 8502 C CA . PRO B 1 226 ? -97.82600 223.86400 209.62700 1.000 49.33000 226 PRO B CA 1
ATOM 8503 C C . PRO B 1 226 ? -96.66900 224.81100 209.38000 1.000 47.87000 226 PRO B C 1
ATOM 8504 O O . PRO B 1 226 ? -96.77800 225.76000 208.59700 1.000 48.80000 226 PRO B O 1
ATOM 8508 N N . TYR B 1 227 ? -95.54500 224.53900 210.06100 1.000 47.43000 227 TYR B N 1
ATOM 8509 C CA . TYR B 1 227 ? -94.37900 225.41000 210.00900 1.000 39.64000 227 TYR B CA 1
ATOM 8510 C C . TYR B 1 227 ? -93.21800 224.69100 210.66500 1.000 37.58000 227 TYR B C 1
ATOM 8511 O O . TYR B 1 227 ? -93.42900 223.89600 211.58400 1.000 44.97000 227 TYR B O 1
ATOM 8520 N N . PRO B 1 228 ? -91.99000 224.95900 210.24400 1.000 28.38000 228 PRO B N 1
ATOM 8521 C CA . PRO B 1 228 ? -90.84000 224.30000 210.85600 1.000 34.14000 228 PRO B CA 1
ATOM 8522 C C . PRO B 1 228 ? -90.65800 224.77900 212.27900 1.000 40.20000 228 PRO B C 1
ATOM 8523 O O . PRO B 1 228 ? -91.14900 225.83900 212.68200 1.000 42.02000 228 PRO B O 1
ATOM 8527 N N . ARG B 1 229 ? -89.90300 223.98800 213.03200 1.000 39.74000 229 ARG B N 1
ATOM 8528 C CA . ARG B 1 229 ? -89.75700 224.22200 214.46000 1.000 41.18000 229 ARG B CA 1
ATOM 8529 C C . ARG B 1 229 ? -88.56000 225.11900 214.76200 1.000 41.90000 229 ARG B C 1
ATOM 8530 O O . ARG B 1 229 ? -87.66500 225.32100 213.93000 1.000 39.63000 229 ARG B O 1
ATOM 8538 N N . ARG B 1 230 ? -88.57300 225.66300 215.98400 1.000 44.38000 230 ARG B N 1
ATOM 8539 C CA . ARG B 1 230 ? -87.53800 226.53800 216.50700 1.000 41.73000 230 ARG B CA 1
ATOM 8540 C C . ARG B 1 230 ? -87.11100 226.03200 217.87800 1.000 41.25000 230 ARG B C 1
ATOM 8541 O O . ARG B 1 230 ? -87.83000 225.27400 218.53800 1.000 50.74000 230 ARG B O 1
ATOM 8549 N N . GLY B 1 231 ? -85.91700 226.46000 218.28300 1.000 34.84000 231 GLY B N 1
ATOM 8550 C CA . GLY B 1 231 ? -85.37200 226.01700 219.55600 1.000 43.85000 231 GLY B CA 1
ATOM 8551 C C . GLY B 1 231 ? -86.28700 226.38500 220.71000 1.000 50.10000 231 GLY B C 1
ATOM 8552 O O . GLY B 1 231 ? -86.78100 227.51000 220.80500 1.000 46.23000 231 GLY B O 1
ATOM 8553 N N . ARG B 1 232 ? -86.51200 225.42000 221.59100 1.000 50.03000 232 ARG B N 1
ATOM 8554 C CA . ARG B 1 232 ? -87.41600 225.61200 222.71400 1.000 44.61000 232 ARG B CA 1
ATOM 8555 C C . ARG B 1 232 ? -86.85200 226.62500 223.69800 1.000 45.70000 232 ARG B C 1
ATOM 8556 O O . ARG B 1 232 ? -85.68700 226.53200 224.08200 1.000 45.97000 232 ARG B O 1
ATOM 8564 N N . THR B 1 233 ? -87.66500 227.58400 224.13100 1.000 50.14000 233 THR B N 1
ATOM 8565 C CA . THR B 1 233 ? -87.18700 228.44500 225.20500 1.000 45.52000 233 THR B CA 1
ATOM 8566 C C . THR B 1 233 ? -87.74400 228.06000 226.55900 1.000 55.06000 233 THR B C 1
ATOM 8567 O O . THR B 1 233 ? -87.06100 228.21700 227.57700 1.000 57.79000 233 THR B O 1
ATOM 8571 N N . GLY B 1 234 ? -88.98200 227.58600 226.59000 1.000 54.59000 234 GLY B N 1
ATOM 8572 C CA . GLY B 1 234 ? -89.59800 227.22500 227.84600 1.000 55.29000 234 GLY B CA 1
ATOM 8573 C C . GLY B 1 234 ? -89.94400 228.38500 228.74900 1.000 55.63000 234 GLY B C 1
ATOM 8574 O O . GLY B 1 234 ? -90.10000 228.19300 229.95800 1.000 56.04000 234 GLY B O 1
ATOM 8575 N N . ARG B 1 235 ? -90.06900 229.59000 228.21300 1.000 51.45000 235 ARG B N 1
ATOM 8576 C CA . ARG B 1 235 ? -90.58700 230.66100 229.03400 1.000 49.31000 235 ARG B CA 1
ATOM 8577 C C . ARG B 1 235 ? -92.02900 230.34500 229.45800 1.000 57.96000 235 ARG B C 1
ATOM 8578 O O . ARG B 1 235 ? -92.65900 229.41300 228.96200 1.000 60.06000 235 ARG B O 1
ATOM 8586 N N . LYS B 1 236 ? -92.47800 231.04300 230.48000 1.000 52.14000 236 LYS B N 1
ATOM 8587 C CA . LYS B 1 236 ? -93.76400 230.79500 231.07600 1.000 55.99000 236 LYS B CA 1
ATOM 8588 C C . LYS B 1 236 ? -94.90200 231.24500 230.18100 1.000 59.29000 236 LYS B C 1
ATOM 8589 O O . LYS B 1 236 ? -94.78900 232.24800 229.48400 1.000 59.76000 236 LYS B O 1
ATOM 8595 N N . PRO B 1 237 ? -96.05800 230.44900 230.23200 1.000 58.37000 237 PRO B N 1
ATOM 8596 C CA . PRO B 1 237 ? -97.12500 230.90400 229.32900 1.000 62.23000 237 PRO B CA 1
ATOM 8597 C C . PRO B 1 237 ? -97.87400 232.11500 229.83000 1.000 58.70000 237 PRO B C 1
ATOM 8598 O O . PRO B 1 237 ? -97.87600 232.38500 231.00700 1.000 56.05000 237 PRO B O 1
ATOM 8602 N N . THR B 1 238 ? -98.53300 232.82300 228.93600 1.000 54.75000 238 THR B N 1
ATOM 8603 C CA . THR B 1 238 ? -99.21700 234.04000 229.29200 1.000 59.91000 238 THR B CA 1
ATOM 8604 C C . THR B 1 238 ? -100.40800 233.75200 230.15100 1.000 69.43000 238 THR B C 1
ATOM 8605 O O . THR B 1 238 ? -100.88800 232.64100 230.19100 1.000 68.36000 238 THR B O 1
ATOM 8609 N N . LYS B 1 239 ? -100.85200 234.74800 230.89600 1.000 71.79000 239 LYS B N 1
ATOM 8610 C CA . LYS B 1 239 ? -102.06000 234.59600 231.67000 1.000 72.61000 239 LYS B CA 1
ATOM 8611 C C . LYS B 1 239 ? -103.26800 234.40100 230.77900 1.000 74.85000 239 LYS B C 1
ATOM 8612 O O . LYS B 1 239 ? -104.09200 233.56600 231.07100 1.000 84.16000 239 LYS B O 1
ATOM 8618 N N . GLU B 1 240 ? -103.39900 235.18400 229.71300 1.000 71.72000 240 GLU B N 1
ATOM 8619 C CA . GLU B 1 240 ? -104.52900 235.03000 228.79000 1.000 69.54000 240 GLU B CA 1
ATOM 8620 C C . GLU B 1 240 ? -104.58100 233.77500 227.93200 1.000 72.09000 240 GLU B C 1
ATOM 8621 O O . GLU B 1 240 ? -105.62100 233.16200 227.79600 1.000 71.40000 240 GLU B O 1
ATOM 8627 N N . ASP B 1 241 ? -103.45800 233.40000 227.34600 1.000 70.99000 241 ASP B N 1
ATOM 8628 C CA . ASP B 1 241 ? -103.43800 232.32300 226.38100 1.000 64.69000 241 ASP B CA 1
ATOM 8629 C C . ASP B 1 241 ? -102.40600 231.32000 226.76000 1.000 66.34000 241 ASP B C 1
ATOM 8630 O O . ASP B 1 241 ? -101.24700 231.67300 226.83500 1.000 65.76000 241 ASP B O 1
ATOM 8635 N N . PRO B 1 242 ? -102.85000 230.00100 226.93200 1.000 69.73000 242 PRO B N 1
ATOM 8636 C CA . PRO B 1 242 ? -101.78400 229.07000 227.30500 1.000 70.13000 242 PRO B CA 1
ATOM 8637 C C . PRO B 1 242 ? -101.09900 228.45900 226.09100 1.000 70.47000 242 PRO B C 1
ATOM 8638 O O . PRO B 1 242 ? -100.17400 227.67700 226.23000 1.000 67.60000 242 PRO B O 1
ATOM 8642 N N . GLN B 1 243 ? -101.58400 228.80400 224.91100 1.000 69.18000 243 GLN B N 1
ATOM 8643 C CA . GLN B 1 243 ? -100.90000 228.52500 223.66400 1.000 65.96000 243 GLN B CA 1
ATOM 8644 C C . GLN B 1 243 ? -99.59700 229.27100 223.50300 1.000 59.73000 243 GLN B C 1
ATOM 8645 O O . GLN B 1 243 ? -98.66800 228.76300 222.91800 1.000 55.12000 243 GLN B O 1
ATOM 8651 N N . THR B 1 244 ? -99.57500 230.50800 223.97900 1.000 55.18000 244 THR B N 1
ATOM 8652 C CA . THR B 1 244 ? -98.54200 231.50300 223.69600 1.000 60.42000 244 THR B CA 1
ATOM 8653 C C . THR B 1 244 ? -97.51100 231.74700 224.81600 1.000 62.76000 244 THR B C 1
ATOM 8654 O O . THR B 1 244 ? -97.88100 231.91900 225.95700 1.000 67.28000 244 THR B O 1
ATOM 8658 N N . GLU B 1 245 ? -96.22400 231.78300 224.47700 1.000 61.18000 245 GLU B N 1
ATOM 8659 C CA . GLU B 1 245 ? -95.15000 232.05500 225.42300 1.000 58.37000 245 GLU B CA 1
ATOM 8660 C C . GLU B 1 245 ? -95.05000 233.52700 225.72100 1.000 55.42000 245 GLU B C 1
ATOM 8661 O O . GLU B 1 245 ? -95.48400 234.34100 224.94800 1.000 51.70000 245 GLU B O 1
ATOM 8667 N N . SER B 1 246 ? -94.49300 233.87100 226.86300 1.000 57.77000 246 SER B N 1
ATOM 8668 C CA . SER B 1 246 ? -94.32100 235.26500 227.20800 1.000 60.62000 246 SER B CA 1
ATOM 8669 C C . SER B 1 246 ? -93.08500 235.77800 226.53100 1.000 57.43000 246 SER B C 1
ATOM 8670 O O . SER B 1 246 ? -92.08200 235.08800 226.52700 1.000 56.84000 246 SER B O 1
ATOM 8673 N N . ARG B 1 247 ? -93.15200 236.98200 225.96700 1.000 53.18000 247 ARG B N 1
ATOM 8674 C CA . ARG B 1 247 ? -92.04200 237.60600 225.25800 1.000 59.28000 247 ARG B CA 1
ATOM 8675 C C . ARG B 1 247 ? -91.27000 238.54700 226.17500 1.000 59.63000 247 ARG B C 1
ATOM 8676 O O . ARG B 1 247 ? -91.82200 239.13100 227.11000 1.000 56.52000 247 ARG B O 1
ATOM 8684 N N . LEU B 1 248 ? -89.99300 238.71000 225.89900 1.000 62.55000 248 LEU B N 1
ATOM 8685 C CA . LEU B 1 248 ? -89.16600 239.65400 226.61100 1.000 66.32000 248 LEU B CA 1
ATOM 8686 C C . LEU B 1 248 ? -89.57100 241.04100 226.22800 1.000 74.51000 248 LEU B C 1
ATOM 8687 O O . LEU B 1 248 ? -90.08800 241.25700 225.15200 1.000 79.86000 248 LEU B O 1
ATOM 8692 N N . PRO B 1 249 ? -89.33100 242.01400 227.20100 1.000 77.58000 249 PRO B N 1
ATOM 8693 C CA . PRO B 1 249 ? -89.68500 243.36500 226.77500 1.000 80.25000 249 PRO B CA 1
ATOM 8694 C C . PRO B 1 249 ? -88.73900 243.86400 225.72200 1.000 85.98000 249 PRO B C 1
ATOM 8695 O O . PRO B 1 249 ? -87.63500 243.41300 225.59900 1.000 87.10000 249 PRO B O 1
ATOM 8699 N N . ILE B 1 250 ? -89.18700 244.82000 224.94300 1.000 86.89000 250 ILE B N 1
ATOM 8700 C CA . ILE B 1 250 ? -88.32500 245.49200 224.00400 1.000 86.72000 250 ILE B CA 1
ATOM 8701 C C . ILE B 1 250 ? -87.27000 246.19200 224.81000 1.000 88.16000 250 ILE B C 1
ATOM 8702 O O . ILE B 1 250 ? -86.11500 246.21800 224.46300 1.000 87.25000 250 ILE B O 1
ATOM 8707 N N . THR B 1 251 ? -87.69100 246.77500 225.90900 1.000 87.63000 251 THR B N 1
ATOM 8708 C CA . THR B 1 251 ? -86.76400 247.38100 226.81500 1.000 85.22000 251 THR B CA 1
ATOM 8709 C C . THR B 1 251 ? -86.30800 246.27000 227.69800 1.000 90.40000 251 THR B C 1
ATOM 8710 O O . THR B 1 251 ? -86.60800 246.26400 228.87300 1.000 91.10000 251 THR B O 1
ATOM 8714 N N . SER B 1 252 ? -85.63000 245.28700 227.12700 1.000 90.47000 252 SER B N 1
ATOM 8715 C CA . SER B 1 252 ? -84.93200 244.33500 227.96000 1.000 94.27000 252 SER B CA 1
ATOM 8716 C C . SER B 1 252 ? -83.57800 244.09500 227.44200 1.000 93.32000 252 SER B C 1
ATOM 8717 O O . SER B 1 252 ? -83.42000 243.67600 226.31800 1.000 91.38000 252 SER B O 1
ATOM 8720 N N . SER B 1 253 ? -82.60700 244.32500 228.30800 1.000 96.14000 253 SER B N 1
ATOM 8721 C CA . SER B 1 253 ? -81.19500 244.27900 227.98300 1.000 99.73000 253 SER B CA 1
ATOM 8722 C C . SER B 1 253 ? -80.75700 242.90000 227.58400 1.000 96.07000 253 SER B C 1
ATOM 8723 O O . SER B 1 253 ? -79.94200 242.74400 226.68500 1.000 95.34000 253 SER B O 1
ATOM 8726 N N . LEU B 1 254 ? -81.27800 241.90400 228.28300 1.000 96.95000 254 LEU B N 1
ATOM 8727 C CA . LEU B 1 254 ? -80.97800 240.51600 227.97100 1.000 94.72000 254 LEU B CA 1
ATOM 8728 C C . LEU B 1 254 ? -81.71500 240.00300 226.76800 1.000 84.08000 254 LEU B C 1
ATOM 8729 O O . LEU B 1 254 ? -82.72600 240.56300 226.35100 1.000 75.36000 254 LEU B O 1
ATOM 8734 N N . ASP B 1 255 ? -81.20000 238.91700 226.22200 1.000 82.08000 255 ASP B N 1
ATOM 8735 C CA . ASP B 1 255 ? -81.76000 238.35300 225.03100 1.000 76.99000 255 ASP B CA 1
ATOM 8736 C C . ASP B 1 255 ? -82.10800 236.87800 225.15700 1.000 72.67000 255 ASP B C 1
ATOM 8737 O O . ASP B 1 255 ? -81.67200 236.21000 226.04600 1.000 73.87000 255 ASP B O 1
ATOM 8742 N N . ILE B 1 256 ? -82.95600 236.44000 224.25000 1.000 59.18000 256 ILE B N 1
ATOM 8743 C CA . ILE B 1 256 ? -83.69700 235.19600 224.23000 1.000 59.56000 256 ILE B CA 1
ATOM 8744 C C . ILE B 1 256 ? -82.79700 233.97800 224.14100 1.000 53.37000 256 ILE B C 1
ATOM 8745 O O . ILE B 1 256 ? -81.77100 234.02800 223.50900 1.000 55.45000 256 ILE B O 1
ATOM 8750 N N . TYR B 1 257 ? -83.18000 232.88900 224.78700 1.000 39.90000 257 TYR B N 1
ATOM 8751 C CA . TYR B 1 257 ? -82.28000 231.74900 224.92700 1.000 38.27000 257 TYR B CA 1
ATOM 8752 C C . TYR B 1 257 ? -81.92700 231.10700 223.59000 1.000 44.10000 257 TYR B C 1
ATOM 8753 O O . TYR B 1 257 ? -82.78400 230.91400 222.71700 1.000 42.94000 257 TYR B O 1
ATOM 8762 N N . VAL B 1 258 ? -80.63900 230.80300 223.45200 1.000 40.00000 258 VAL B N 1
ATOM 8763 C CA . VAL B 1 258 ? -80.07800 229.80200 222.54300 1.000 38.54000 258 VAL B CA 1
ATOM 8764 C C . VAL B 1 258 ? -79.01300 229.02400 223.30800 1.000 45.70000 258 VAL B C 1
ATOM 8765 O O . VAL B 1 258 ? -78.45600 229.52400 224.29600 1.000 49.58000 258 VAL B O 1
ATOM 8769 N N . PRO B 1 259 ? -78.74400 227.77600 222.91100 1.000 43.63000 259 PRO B N 1
ATOM 8770 C CA . PRO B 1 259 ? -77.67100 227.00900 223.56000 1.000 44.70000 259 PRO B CA 1
ATOM 8771 C C . PRO B 1 259 ? -76.37700 227.80500 223.63800 1.000 49.16000 259 PRO B C 1
ATOM 8772 O O . PRO B 1 259 ? -75.99600 228.50300 222.69600 1.000 55.04000 259 PRO B O 1
ATOM 8776 N N . ARG B 1 260 ? -75.68900 227.69500 224.78000 1.000 39.97000 260 ARG B N 1
ATOM 8777 C CA . ARG B 1 260 ? -74.61400 228.64900 225.05700 1.000 46.07000 260 ARG B CA 1
ATOM 8778 C C . ARG B 1 260 ? -73.50400 228.59800 224.01100 1.000 48.64000 260 ARG B C 1
ATOM 8779 O O . ARG B 1 260 ? -72.77000 229.58400 223.85800 1.000 54.92000 260 ARG B O 1
ATOM 8787 N N . ASP B 1 261 ? -73.40300 227.50700 223.25000 1.000 49.01000 261 ASP B N 1
ATOM 8788 C CA . ASP B 1 261 ? -72.42200 227.38600 222.18500 1.000 45.16000 261 ASP B CA 1
ATOM 8789 C C . ASP B 1 261 ? -73.00100 227.72100 220.81800 1.000 47.05000 261 ASP B C 1
ATOM 8790 O O . ASP B 1 261 ? -72.49500 227.22800 219.80800 1.000 51.91000 261 ASP B O 1
ATOM 8795 N N . GLU B 1 262 ? -74.10200 228.43200 220.75500 1.000 48.55000 262 GLU B N 1
ATOM 8796 C CA . GLU B 1 262 ? -74.56600 228.94900 219.49100 1.000 53.57000 262 GLU B CA 1
ATOM 8797 C C . GLU B 1 262 ? -74.48100 230.44000 219.46200 1.000 49.48000 262 GLU B C 1
ATOM 8798 O O . GLU B 1 262 ? -74.83100 231.06200 218.48900 1.000 47.33000 262 GLU B O 1
ATOM 8804 N N . ARG B 1 263 ? -74.02200 230.98900 220.55700 1.000 48.80000 263 ARG B N 1
ATOM 8805 C CA . ARG B 1 263 ? -73.89400 232.40500 220.66500 1.000 52.28000 263 ARG B CA 1
ATOM 8806 C C . ARG B 1 263 ? -72.46100 232.70300 221.01300 1.000 52.59000 263 ARG B C 1
ATOM 8807 O O . ARG B 1 263 ? -71.88100 232.09900 221.88900 1.000 46.24000 263 ARG B O 1
ATOM 8815 N N . PHE B 1 264 ? -71.86700 233.63200 220.29600 1.000 67.64000 264 PHE B N 1
ATOM 8816 C CA . PHE B 1 264 ? -70.52800 234.08700 220.65100 1.000 68.60000 264 PHE B CA 1
ATOM 8817 C C . PHE B 1 264 ? -70.53200 235.60000 220.57800 1.000 73.02000 264 PHE B C 1
ATOM 8818 O O . PHE B 1 264 ? -71.49400 236.23400 220.12900 1.000 67.12000 264 PHE B O 1
ATOM 8826 N N . GLY B 1 265 ? -69.46100 236.16900 221.08000 1.000 67.20000 265 GLY B N 1
ATOM 8827 C CA . GLY B 1 265 ? -69.25300 237.58200 220.93100 1.000 68.29000 265 GLY B CA 1
ATOM 8828 C C . GLY B 1 265 ? -68.62100 237.77700 219.58700 1.000 62.14000 265 GLY B C 1
ATOM 8829 O O . GLY B 1 265 ? -68.54800 236.88100 218.77300 1.000 60.42000 265 GLY B O 1
ATOM 8830 N N . HIS B 1 266 ? -68.21500 238.99700 219.34800 1.000 62.62000 266 HIS B N 1
ATOM 8831 C CA . HIS B 1 266 ? -67.24600 239.28100 218.35400 1.000 62.22000 266 HIS B CA 1
ATOM 8832 C C . HIS B 1 266 ? -66.37600 240.19500 219.11800 1.000 63.47000 266 HIS B C 1
ATOM 8833 O O . HIS B 1 266 ? -66.74700 240.67800 220.16000 1.000 66.71000 266 HIS B O 1
ATOM 8840 N N . LEU B 1 267 ? -65.15900 240.29600 218.60700 1.000 58.69000 267 LEU B N 1
ATOM 8841 C CA . LEU B 1 267 ? -64.11300 241.10500 219.17500 1.000 60.44000 267 LEU B CA 1
ATOM 8842 C C . LEU B 1 267 ? -64.48800 242.55200 219.15500 1.000 69.73000 267 LEU B C 1
ATOM 8843 O O . LEU B 1 267 ? -64.32500 243.25700 220.13500 1.000 71.85000 267 LEU B O 1
ATOM 8848 N N . LYS B 1 268 ? -65.03200 242.96800 218.02400 1.000 70.99000 268 LYS B N 1
ATOM 8849 C CA . LYS B 1 268 ? -65.27000 244.36400 217.70400 1.000 64.87000 268 LYS B CA 1
ATOM 8850 C C . LYS B 1 268 ? -66.76000 244.58300 217.54800 1.000 68.82000 268 LYS B C 1
ATOM 8851 O O . LYS B 1 268 ? -67.41800 243.85600 216.82300 1.000 69.45000 268 LYS B O 1
ATOM 8857 N N . MET B 1 269 ? -67.29300 245.61000 218.18500 1.000 68.43000 269 MET B N 1
ATOM 8858 C CA . MET B 1 269 ? -68.72700 245.76400 218.28100 1.000 64.77000 269 MET B CA 1
ATOM 8859 C C . MET B 1 269 ? -69.35100 245.85900 216.89500 1.000 67.37000 269 MET B C 1
ATOM 8860 O O . MET B 1 269 ? -70.48800 245.50200 216.70700 1.000 69.24000 269 MET B O 1
ATOM 8865 N N . SER B 1 270 ? -68.58700 246.29300 215.91400 1.000 72.32000 270 SER B N 1
ATOM 8866 C CA . SER B 1 270 ? -69.12600 246.47100 214.58400 1.000 70.22000 270 SER B CA 1
ATOM 8867 C C . SER B 1 270 ? -69.73900 245.16500 214.11400 1.000 67.19000 270 SER B C 1
ATOM 8868 O O . SER B 1 270 ? -70.73100 245.16000 213.39100 1.000 57.98000 270 SER B O 1
ATOM 8871 N N . ASP B 1 271 ? -69.14400 244.05300 214.50700 1.000 66.65000 271 ASP B N 1
ATOM 8872 C CA . ASP B 1 271 ? -69.54900 242.77700 213.97900 1.000 59.54000 271 ASP B CA 1
ATOM 8873 C C . ASP B 1 271 ? -70.74800 242.24700 214.73200 1.000 58.43000 271 ASP B C 1
ATOM 8874 O O . ASP B 1 271 ? -71.19900 241.13900 214.51800 1.000 54.29000 271 ASP B O 1
ATOM 8879 N N . PHE B 1 272 ? -71.25600 243.04400 215.64600 1.000 62.07000 272 PHE B N 1
ATOM 8880 C CA . PHE B 1 272 ? -72.55600 242.76300 216.19800 1.000 59.39000 272 PHE B CA 1
ATOM 8881 C C . PHE B 1 272 ? -73.61500 243.34500 215.28000 1.000 64.44000 272 PHE B C 1
ATOM 8882 O O . PHE B 1 272 ? -74.25100 244.34900 215.56900 1.000 70.06000 272 PHE B O 1
ATOM 8890 N N . LEU B 1 273 ? -73.79500 242.67900 214.15500 1.000 59.09000 273 LEU B N 1
ATOM 8891 C CA . LEU B 1 273 ? -74.85500 242.96600 213.24200 1.000 50.35000 273 LEU B CA 1
ATOM 8892 C C . LEU B 1 273 ? -76.11600 242.70600 214.00300 1.000 55.79000 273 LEU B C 1
ATOM 8893 O O . LEU B 1 273 ? -77.10800 243.34500 213.81300 1.000 65.01000 273 LEU B O 1
ATOM 8898 N N . ALA B 1 274 ? -76.04900 241.73300 214.88300 1.000 56.65000 274 ALA B N 1
ATOM 8899 C CA . ALA B 1 274 ? -77.16900 241.29200 215.68900 1.000 57.73000 274 ALA B CA 1
ATOM 8900 C C . ALA B 1 274 ? -77.80000 242.39900 216.48300 1.000 53.39000 274 ALA B C 1
ATOM 8901 O O . ALA B 1 274 ? -78.99100 242.48000 216.61900 1.000 50.06000 274 ALA B O 1
ATOM 8903 N N . TYR B 1 275 ? -76.96900 243.24100 217.04600 1.000 58.71000 275 TYR B N 1
ATOM 8904 C CA . TYR B 1 275 ? -77.44200 244.28600 217.90300 1.000 56.64000 275 TYR B CA 1
ATOM 8905 C C . TYR B 1 275 ? -77.73400 245.59800 217.19400 1.000 56.38000 275 TYR B C 1
ATOM 8906 O O . TYR B 1 275 ? -78.40300 246.44500 217.73700 1.000 63.54000 275 TYR B O 1
ATOM 8915 N N . ALA B 1 276 ? -77.23200 245.76300 215.98900 1.000 56.15000 276 ALA B N 1
ATOM 8916 C CA . ALA B 1 276 ? -77.55000 246.93700 215.21900 1.000 63.76000 276 ALA B CA 1
ATOM 8917 C C . ALA B 1 276 ? -79.01100 246.90200 214.92700 1.000 61.21000 276 ALA B C 1
ATOM 8918 O O . ALA B 1 276 ? -79.65900 247.92400 214.91400 1.000 61.73000 276 ALA B O 1
ATOM 8920 N N . LEU B 1 277 ? -79.52000 245.71800 214.62900 1.000 57.57000 277 LEU B N 1
ATOM 8921 C CA . LEU B 1 277 ? -80.94000 245.52100 214.41600 1.000 59.02000 277 LEU B CA 1
ATOM 8922 C C . LEU B 1 277 ? -81.73100 245.78100 215.68400 1.000 61.64000 277 LEU B C 1
ATOM 8923 O O . LEU B 1 277 ? -82.78100 246.36700 215.63400 1.000 65.80000 277 LEU B O 1
ATOM 8928 N N . LYS B 1 278 ? -81.21600 245.33800 216.81800 1.000 57.07000 278 LYS B N 1
ATOM 8929 C CA . LYS B 1 278 ? -81.86300 245.60600 218.07700 1.000 56.50000 278 LYS B CA 1
ATOM 8930 C C . LYS B 1 278 ? -81.85500 247.08700 218.20700 1.000 56.99000 278 LYS B C 1
ATOM 8931 O O . LYS B 1 278 ? -82.78400 247.66800 218.69000 1.000 63.59000 278 LYS B O 1
ATOM 8937 N N . ALA B 1 279 ? -80.77600 247.71100 217.79000 1.000 55.09000 279 ALA B N 1
ATOM 8938 C CA . ALA B 1 279 ? -80.69600 249.15600 217.83200 1.000 63.73000 279 ALA B CA 1
ATOM 8939 C C . ALA B 1 279 ? -81.71900 249.79700 216.94400 1.000 61.07000 279 ALA B C 1
ATOM 8940 O O . ALA B 1 279 ? -82.30700 250.79000 217.30600 1.000 58.30000 279 ALA B O 1
ATOM 8942 N N . ILE B 1 280 ? -81.91000 249.24600 215.75800 1.000 59.79000 280 ILE B N 1
ATOM 8943 C CA . ILE B 1 280 ? -82.86900 249.80500 214.82800 1.000 53.51000 280 ILE B CA 1
ATOM 8944 C C . ILE B 1 280 ? -84.28500 249.73100 215.34700 1.000 58.55000 280 ILE B C 1
ATOM 8945 O O . ILE B 1 280 ? -85.02300 250.68200 215.23700 1.000 58.28000 280 ILE B O 1
ATOM 8950 N N . ALA B 1 281 ? -84.67300 248.59900 215.90000 1.000 60.50000 281 ALA B N 1
ATOM 8951 C CA . ALA B 1 281 ? -85.99900 248.47700 216.45400 1.000 62.81000 281 ALA B CA 1
ATOM 8952 C C . ALA B 1 281 ? -86.18700 249.36400 217.64200 1.000 62.51000 281 ALA B C 1
ATOM 8953 O O . ALA B 1 281 ? -87.20700 249.98800 217.80600 1.000 65.81000 281 ALA B O 1
ATOM 8955 N N . GLN B 1 282 ? -85.20000 249.34800 218.51100 1.000 64.70000 282 GLN B N 1
ATOM 8956 C CA . GLN B 1 282 ? -85.24400 250.10300 219.74100 1.000 71.26000 282 GLN B CA 1
ATOM 8957 C C . GLN B 1 282 ? -85.17300 251.59400 219.58900 1.000 70.58000 282 GLN B C 1
ATOM 8958 O O . GLN B 1 282 ? -85.85900 252.31700 220.29000 1.000 71.35000 282 GLN B O 1
ATOM 8964 N N . PHE B 1 283 ? -84.30600 252.05900 218.70400 1.000 65.08000 283 PHE B N 1
ATOM 8965 C CA . PHE B 1 283 ? -83.99100 253.46800 218.67400 1.000 62.14000 283 PHE B CA 1
ATOM 8966 C C . PHE B 1 283 ? -84.35400 254.27700 217.44500 1.000 59.47000 283 PHE B C 1
ATOM 8967 O O . PHE B 1 283 ? -84.90600 255.35200 217.58000 1.000 56.96000 283 PHE B O 1
ATOM 8975 N N . ILE B 1 284 ? -84.01000 253.80600 216.25700 1.000 55.57000 284 ILE B N 1
ATOM 8976 C CA . ILE B 1 284 ? -84.39500 254.53300 215.05800 1.000 56.19000 284 ILE B CA 1
ATOM 8977 C C . ILE B 1 284 ? -85.90200 254.54000 214.82700 1.000 59.04000 284 ILE B C 1
ATOM 8978 O O . ILE B 1 284 ? -86.47800 255.55000 214.45800 1.000 59.09000 284 ILE B O 1
ATOM 8983 N N . GLN B 1 285 ? -86.53000 253.39700 215.01600 1.000 61.84000 285 GLN B N 1
ATOM 8984 C CA . GLN B 1 285 ? -87.92400 253.27500 214.69200 1.000 62.30000 285 GLN B CA 1
ATOM 8985 C C . GLN B 1 285 ? -88.74700 254.16900 215.57800 1.000 61.45000 285 GLN B C 1
ATOM 8986 O O . GLN B 1 285 ? -89.64800 254.83800 215.09900 1.000 61.90000 285 GLN B O 1
ATOM 8992 N N . PRO B 1 286 ? -88.40100 254.15900 216.93400 1.000 57.66000 286 PRO B N 1
ATOM 8993 C CA . PRO B 1 286 ? -89.27300 254.99600 217.76400 1.000 58.11000 286 PRO B CA 1
ATOM 8994 C C . PRO B 1 286 ? -89.15700 256.44400 217.39100 1.000 54.67000 286 PRO B C 1
ATOM 8995 O O . PRO B 1 286 ? -90.10600 257.18500 217.46500 1.000 52.89000 286 PRO B O 1
ATOM 8999 N N . ALA B 1 287 ? -87.94800 256.85400 217.07100 1.000 55.58000 287 ALA B N 1
ATOM 9000 C CA . ALA B 1 287 ? -87.68200 258.20100 216.61900 1.000 58.48000 287 ALA B CA 1
ATOM 9001 C C . ALA B 1 287 ? -88.33700 258.54000 215.31100 1.000 64.68000 287 ALA B C 1
ATOM 9002 O O . ALA B 1 287 ? -88.88400 259.60700 215.16800 1.000 68.12000 287 ALA B O 1
ATOM 9004 N N . LEU B 1 288 ? -88.27800 257.64000 214.34800 1.000 61.92000 288 LEU B N 1
ATOM 9005 C CA . LEU B 1 288 ? -88.85900 257.92500 213.05900 1.000 58.12000 288 LEU B CA 1
ATOM 9006 C C . LEU B 1 288 ? -90.33100 258.09200 213.25500 1.000 65.07000 288 LEU B C 1
ATOM 9007 O O . LEU B 1 288 ? -90.95200 258.91600 212.63100 1.000 69.24000 288 LEU B O 1
ATOM 9012 N N . GLU B 1 289 ? -90.89900 257.28500 214.12300 1.000 63.60000 289 GLU B N 1
ATOM 9013 C CA . GLU B 1 289 ? -92.32100 257.40600 214.41900 1.000 66.69000 289 GLU B CA 1
ATOM 9014 C C . GLU B 1 289 ? -92.62600 258.78700 214.98100 1.000 74.88000 289 GLU B C 1
ATOM 9015 O O . GLU B 1 289 ? -93.60400 259.42900 214.58100 1.000 76.60000 289 GLU B O 1
ATOM 9021 N N . ALA B 1 290 ? -91.77000 259.27400 215.87900 1.000 73.98000 290 ALA B N 1
ATOM 9022 C CA . ALA B 1 290 ? -91.93700 260.62100 216.40900 1.000 71.44000 290 ALA B CA 1
ATOM 9023 C C . ALA B 1 290 ? -91.86000 261.66700 215.30400 1.000 72.17000 290 ALA B C 1
ATOM 9024 O O . ALA B 1 290 ? -92.79000 262.46500 215.13100 1.000 73.73000 290 ALA B O 1
ATOM 9026 N N . VAL B 1 291 ? -90.76100 261.66900 214.53800 1.000 79.48000 291 VAL B N 1
ATOM 9027 C CA . VAL B 1 291 ? -90.49500 262.77900 213.61800 1.000 79.53000 291 VAL B CA 1
ATOM 9028 C C . VAL B 1 291 ? -91.61800 262.92000 212.60100 1.000 78.73000 291 VAL B C 1
ATOM 9029 O O . VAL B 1 291 ? -92.06100 264.03900 212.30800 1.000 87.13000 291 VAL B O 1
ATOM 9033 N N . PHE B 1 292 ? -91.88600 261.80100 211.94300 1.000 79.24000 292 PHE B N 1
ATOM 9034 C CA . PHE B 1 292 ? -92.81000 261.69300 210.82600 1.000 79.49000 292 PHE B CA 1
ATOM 9035 C C . PHE B 1 292 ? -94.22600 261.67800 211.32400 1.000 89.16000 292 PHE B C 1
ATOM 9036 O O . PHE B 1 292 ? -95.15600 261.71000 210.54700 1.000 88.33000 292 PHE B O 1
ATOM 9044 N N . ASP B 1 293 ? -94.38600 261.49700 212.62400 1.000 95.73000 293 ASP B N 1
ATOM 9045 C CA . ASP B 1 293 ? -95.68100 261.61200 213.25500 1.000 90.74000 293 ASP B CA 1
ATOM 9046 C C . ASP B 1 293 ? -96.25100 263.03300 213.26000 1.000 88.08000 293 ASP B C 1
ATOM 9047 O O . ASP B 1 293 ? -97.39700 263.25400 212.88400 1.000 77.07000 293 ASP B O 1
ATOM 9052 N N . ASP B 1 294 ? -95.49700 263.98900 213.78800 1.000 91.91000 294 ASP B N 1
ATOM 9053 C CA . ASP B 1 294 ? -95.99200 265.35600 213.83400 1.000 96.21000 294 ASP B CA 1
ATOM 9054 C C . ASP B 1 294 ? -96.17900 265.91900 212.43500 1.000 99.51000 294 ASP B C 1
ATOM 9055 O O . ASP B 1 294 ? -97.17700 266.57100 212.15600 1.000 104.81000 294 ASP B O 1
ATOM 9060 N N . THR B 1 295 ? -95.22300 265.67600 211.55100 1.000 97.48000 295 THR B N 1
ATOM 9061 C CA . THR B 1 295 ? -95.37500 266.11400 210.17800 1.000 94.66000 295 THR B CA 1
ATOM 9062 C C . THR B 1 295 ? -95.02500 265.03000 209.18700 1.000 89.82000 295 THR B C 1
ATOM 9063 O O . THR B 1 295 ? -93.86600 264.63700 209.09500 1.000 85.13000 295 THR B O 1
ATOM 9067 N N . PRO B 1 296 ? -96.08500 264.57400 208.38800 1.000 85.62000 296 PRO B N 1
ATOM 9068 C CA . PRO B 1 296 ? -95.65800 263.63000 207.35000 1.000 78.54000 296 PRO B CA 1
ATOM 9069 C C . PRO B 1 296 ? -95.01700 264.42100 206.25900 1.000 79.31000 296 PRO B C 1
ATOM 9070 O O . PRO B 1 296 ? -95.27000 265.61100 206.17400 1.000 86.11000 296 PRO B O 1
ATOM 9074 N N . LYS B 1 297 ? -94.19200 263.78100 205.45000 1.000 81.27000 297 LYS B N 1
ATOM 9075 C CA . LYS B 1 297 ? -93.66400 264.39100 204.25100 1.000 81.80000 297 LYS B CA 1
ATOM 9076 C C . LYS B 1 297 ? -93.76200 263.29600 203.23200 1.000 75.56000 297 LYS B C 1
ATOM 9077 O O . LYS B 1 297 ? -93.86700 262.14800 203.60100 1.000 78.31000 297 LYS B O 1
ATOM 9083 N N . GLU B 1 298 ? -93.78300 263.62400 201.95400 1.000 68.01000 298 GLU B N 1
ATOM 9084 C CA . GLU B 1 298 ? -93.90700 262.57700 200.95900 1.000 72.61000 298 GLU B CA 1
ATOM 9085 C C . GLU B 1 298 ? -92.87100 262.85400 199.90200 1.000 77.66000 298 GLU B C 1
ATOM 9086 O O . GLU B 1 298 ? -92.44100 263.97100 199.76400 1.000 78.54000 298 GLU B O 1
ATOM 9092 N N . PHE B 1 299 ? -92.46100 261.84300 199.15700 1.000 80.78000 299 PHE B N 1
ATOM 9093 C CA . PHE B 1 299 ? -91.41700 262.03700 198.18100 1.000 70.91000 299 PHE B CA 1
ATOM 9094 C C . PHE B 1 299 ? -92.14700 262.55800 197.00100 1.000 66.91000 299 PHE B C 1
ATOM 9095 O O . PHE B 1 299 ? -92.72600 261.82000 196.22800 1.000 68.32000 299 PHE B O 1
ATOM 9103 N N . ASP B 1 300 ? -92.07600 263.86600 196.87500 1.000 72.49000 300 ASP B N 1
ATOM 9104 C CA . ASP B 1 300 ? -92.73400 264.58200 195.82000 1.000 76.82000 300 ASP B CA 1
ATOM 9105 C C . ASP B 1 300 ? -92.11100 264.15700 194.55100 1.000 74.40000 300 ASP B C 1
ATOM 9106 O O . ASP B 1 300 ? -92.67700 264.34900 193.49400 1.000 67.43000 300 ASP B O 1
ATOM 9111 N N . SER B 1 301 ? -90.89400 263.64000 194.61100 1.000 83.55000 301 SER B N 1
ATOM 9112 C CA . SER B 1 301 ? -90.33000 263.35800 193.29300 1.000 74.70000 301 SER B CA 1
ATOM 9113 C C . SER B 1 301 ? -89.10500 262.47200 193.47600 1.000 79.57000 301 SER B C 1
ATOM 9114 O O . SER B 1 301 ? -88.64300 262.25000 194.59600 1.000 86.94000 301 SER B O 1
ATOM 9117 N N . PHE B 1 302 ? -88.55000 261.99700 192.36000 1.000 69.96000 302 PHE B N 1
ATOM 9118 C CA . PHE B 1 302 ? -87.46700 261.01800 192.44400 1.000 70.63000 302 PHE B CA 1
ATOM 9119 C C . PHE B 1 302 ? -86.17900 261.61000 192.98000 1.000 72.85000 302 PHE B C 1
ATOM 9120 O O . PHE B 1 302 ? -85.36800 260.88500 193.56700 1.000 82.39000 302 PHE B O 1
ATOM 9128 N N . GLU B 1 303 ? -85.93800 262.89400 192.75200 1.000 69.83000 303 GLU B N 1
ATOM 9129 C CA . GLU B 1 303 ? -84.71600 263.45100 193.29400 1.000 69.68000 303 GLU B CA 1
ATOM 9130 C C . GLU B 1 303 ? -84.86500 263.81200 194.76100 1.000 74.49000 303 GLU B C 1
ATOM 9131 O O . GLU B 1 303 ? -83.84500 264.00700 195.43400 1.000 74.60000 303 GLU B O 1
ATOM 9137 N N . ASP B 1 304 ? -86.09700 263.86900 195.27800 1.000 77.07000 304 ASP B N 1
ATOM 9138 C CA . ASP B 1 304 ? -86.27000 263.84400 196.72500 1.000 81.25000 304 ASP B CA 1
ATOM 9139 C C . ASP B 1 304 ? -85.81300 262.51200 197.29900 1.000 77.87000 304 ASP B C 1
ATOM 9140 O O . ASP B 1 304 ? -85.31400 262.46400 198.42600 1.000 77.59000 304 ASP B O 1
ATOM 9145 N N . VAL B 1 305 ? -85.99100 261.42800 196.53900 1.000 73.26000 305 VAL B N 1
ATOM 9146 C CA . VAL B 1 305 ? -85.48100 260.11900 196.94300 1.000 73.34000 305 VAL B CA 1
ATOM 9147 C C . VAL B 1 305 ? -83.95900 260.13600 196.97000 1.000 73.43000 305 VAL B C 1
ATOM 9148 O O . VAL B 1 305 ? -83.32700 259.82100 197.98600 1.000 78.72000 305 VAL B O 1
ATOM 9152 N N . LEU B 1 306 ? -83.35200 260.51600 195.84600 1.000 67.66000 306 LEU B N 1
ATOM 9153 C CA . LEU B 1 306 ? -81.91700 260.67000 195.70500 1.000 68.40000 306 LEU B CA 1
ATOM 9154 C C . LEU B 1 306 ? -81.35000 261.71200 196.63700 1.000 74.62000 306 LEU B C 1
ATOM 9155 O O . LEU B 1 306 ? -80.13500 261.91600 196.62900 1.000 75.60000 306 LEU B O 1
ATOM 9160 N N . LYS B 1 307 ? -82.18300 262.38900 197.42300 1.000 78.92000 307 LYS B N 1
ATOM 9161 C CA . LYS B 1 307 ? -81.68900 263.23500 198.50000 1.000 79.97000 307 LYS B CA 1
ATOM 9162 C C . LYS B 1 307 ? -81.25800 262.44300 199.73300 1.000 77.01000 307 LYS B C 1
ATOM 9163 O O . LYS B 1 307 ? -80.60200 263.01800 200.60700 1.000 77.31000 307 LYS B O 1
ATOM 9169 N N . ILE B 1 308 ? -81.61500 261.16000 199.84300 1.000 73.33000 308 ILE B N 1
ATOM 9170 C CA . ILE B 1 308 ? -81.14400 260.41000 200.99900 1.000 69.24000 308 ILE B CA 1
ATOM 9171 C C . ILE B 1 308 ? -79.72100 259.90600 200.78500 1.000 70.62000 308 ILE B C 1
ATOM 9172 O O . ILE B 1 308 ? -79.02900 259.58100 201.76100 1.000 74.34000 308 ILE B O 1
ATOM 9177 N N . TYR B 1 309 ? -79.24700 259.86400 199.54100 1.000 66.66000 309 TYR B N 1
ATOM 9178 C CA . TYR B 1 309 ? -77.89300 259.42100 199.23900 1.000 62.86000 309 TYR B CA 1
ATOM 9179 C C . TYR B 1 309 ? -76.96100 260.57700 198.89600 1.000 75.21000 309 TYR B C 1
ATOM 9180 O O . TYR B 1 309 ? -75.83500 260.34500 198.44100 1.000 69.49000 309 TYR B O 1
ATOM 9189 N N . GLU B 1 310 ? -77.39800 261.81800 199.10300 1.000 90.08000 310 GLU B N 1
ATOM 9190 C CA . GLU B 1 310 ? -76.60700 262.98400 198.73000 1.000 84.33000 310 GLU B CA 1
ATOM 9191 C C . GLU B 1 310 ? -76.35200 263.92600 199.89900 1.000 82.04000 310 GLU B C 1
ATOM 9192 O O . GLU B 1 310 ? -75.19200 264.27300 200.15900 1.000 83.78000 310 GLU B O 1
ATOM 9198 N N . GLU B 1 311 ? -77.39400 264.33600 200.63400 1.000 79.57000 311 GLU B N 1
ATOM 9199 C CA . GLU B 1 311 ? -77.20600 265.13600 201.83900 1.000 81.06000 311 GLU B CA 1
ATOM 9200 C C . GLU B 1 311 ? -77.88000 264.55800 203.07800 1.000 84.05000 311 GLU B C 1
ATOM 9201 O O . GLU B 1 311 ? -77.80200 265.17700 204.14400 1.000 95.01000 311 GLU B O 1
ATOM 9207 N N . GLY B 1 312 ? -78.49800 263.38100 202.98000 1.000 81.95000 312 GLY B N 1
ATOM 9208 C CA . GLY B 1 312 ? -79.21500 262.79700 204.09100 1.000 84.15000 312 GLY B CA 1
ATOM 9209 C C . GLY B 1 312 ? -80.54400 263.48900 204.28600 1.000 76.50000 312 GLY B C 1
ATOM 9210 O O . GLY B 1 312 ? -80.95200 264.34800 203.50300 1.000 60.05000 312 GLY B O 1
ATOM 9211 N N . ILE B 1 313 ? -81.23900 263.11200 205.35400 1.000 79.49000 313 ILE B N 1
ATOM 9212 C CA . ILE B 1 313 ? -82.48300 263.78400 205.69900 1.000 80.75000 313 ILE B CA 1
ATOM 9213 C C . ILE B 1 313 ? -82.35600 264.37100 207.09700 1.000 83.94000 313 ILE B C 1
ATOM 9214 O O . ILE B 1 313 ? -81.85900 263.72300 208.02500 1.000 86.25000 313 ILE B O 1
ATOM 9219 N N . ASP B 1 314 ? -82.78900 265.62300 207.21700 1.000 88.61000 314 ASP B N 1
ATOM 9220 C CA . ASP B 1 314 ? -82.67900 266.42600 208.42400 1.000 105.96000 314 ASP B CA 1
ATOM 9221 C C . ASP B 1 314 ? -83.70800 265.95600 209.45300 1.000 102.67000 314 ASP B C 1
ATOM 9222 O O . ASP B 1 314 ? -84.82200 265.56500 209.09400 1.000 93.15000 314 ASP B O 1
ATOM 9227 N N . LEU B 1 315 ? -83.32300 265.95500 210.74300 1.000 108.79000 315 LEU B N 1
ATOM 9228 C CA . LEU B 1 315 ? -84.34100 265.63700 211.74300 1.000 101.79000 315 LEU B CA 1
ATOM 9229 C C . LEU B 1 315 ? -84.73300 266.90500 212.49400 1.000 104.49000 315 LEU B C 1
ATOM 9230 O O . LEU B 1 315 ? -83.88300 267.77100 212.72400 1.000 104.17000 315 LEU B O 1
ATOM 9235 N N . PRO B 1 316 ? -86.00600 267.04800 212.89400 1.000 109.14000 316 PRO B N 1
ATOM 9236 C CA . PRO B 1 316 ? -86.49700 268.37500 213.28600 1.000 113.41000 316 PRO B CA 1
ATOM 9237 C C . PRO B 1 316 ? -85.70400 268.99100 214.40400 1.000 115.70000 316 PRO B C 1
ATOM 9238 O O . PRO B 1 316 ? -85.72900 270.21900 214.55100 1.000 116.33000 316 PRO B O 1
ATOM 9242 N N . ASN B 1 317 ? -84.97200 268.19600 215.18400 1.000 113.92000 317 ASN B N 1
ATOM 9243 C CA . ASN B 1 317 ? -84.08300 268.80900 216.15400 1.000 120.93000 317 ASN B CA 1
ATOM 9244 C C . ASN B 1 317 ? -83.00100 267.84500 216.60100 1.000 113.89000 317 ASN B C 1
ATOM 9245 O O . ASN B 1 317 ? -83.24100 266.64600 216.78400 1.000 99.53000 317 ASN B O 1
ATOM 9250 N N . GLN B 1 318 ? -81.81500 268.42800 216.79100 1.000 117.58000 318 GLN B N 1
ATOM 9251 C CA . GLN B 1 318 ? -80.65700 267.78900 217.39800 1.000 112.74000 318 GLN B CA 1
ATOM 9252 C C . GLN B 1 318 ? -80.92900 267.25700 218.79300 1.000 117.01000 318 GLN B C 1
ATOM 9253 O O . GLN B 1 318 ? -80.16900 266.41400 219.28300 1.000 117.34000 318 GLN B O 1
ATOM 9259 N N . ALA B 1 319 ? -81.96300 267.76400 219.46400 1.000 119.41000 319 ALA B N 1
ATOM 9260 C CA . ALA B 1 319 ? -82.27300 267.29800 220.81100 1.000 117.29000 319 ALA B CA 1
ATOM 9261 C C . ALA B 1 319 ? -82.76000 265.85800 220.79600 1.000 116.26000 319 ALA B C 1
ATOM 9262 O O . ALA B 1 319 ? -82.37700 265.06200 221.65700 1.000 120.16000 319 ALA B O 1
ATOM 9264 N N . LEU B 1 320 ? -83.60400 265.50600 219.82600 1.000 110.23000 320 LEU B N 1
ATOM 9265 C CA . LEU B 1 320 ? -84.08500 264.13200 219.75500 1.000 113.74000 320 LEU B CA 1
ATOM 9266 C C . LEU B 1 320 ? -82.94200 263.16300 219.47400 1.000 115.43000 320 LEU B C 1
ATOM 9267 O O . LEU B 1 320 ? -82.87800 262.09500 220.08800 1.000 118.40000 320 LEU B O 1
ATOM 9272 N N . ILE B 1 321 ? -82.01200 263.52300 218.58100 1.000 114.78000 321 ILE B N 1
ATOM 9273 C CA . ILE B 1 321 ? -80.81000 262.70200 218.37800 1.000 105.24000 321 ILE B CA 1
ATOM 9274 C C . ILE B 1 321 ? -79.80600 262.85200 219.52100 1.000 114.02000 321 ILE B C 1
ATOM 9275 O O . ILE B 1 321 ? -79.02400 261.92400 219.76300 1.000 113.66000 321 ILE B O 1
ATOM 9280 N N . ASP B 1 322 ? -80.03200 263.71400 220.47000 1.000 119.18000 322 ASP B N 1
ATOM 9281 C CA . ASP B 1 322 ? -79.10300 263.46500 221.51700 1.000 124.68000 322 ASP B CA 1
ATOM 9282 C C . ASP B 1 322 ? -79.29700 261.94000 221.62600 1.000 121.05000 322 ASP B C 1
ATOM 9283 O O . ASP B 1 322 ? -78.32900 261.19700 221.58000 1.000 121.86000 322 ASP B O 1
ATOM 9288 N N . SER B 1 323 ? -80.53100 261.45400 221.65600 1.000 113.99000 323 SER B N 1
ATOM 9289 C CA . SER B 1 323 ? -80.78100 260.04500 221.97300 1.000 109.24000 323 SER B CA 1
ATOM 9290 C C . SER B 1 323 ? -80.25700 258.94200 221.06700 1.000 106.76000 323 SER B C 1
ATOM 9291 O O . SER B 1 323 ? -79.69400 257.96300 221.52700 1.000 102.66000 323 SER B O 1
ATOM 9294 N N . ILE B 1 324 ? -80.49000 259.08900 219.77800 1.000 106.62000 324 ILE B N 1
ATOM 9295 C CA . ILE B 1 324 ? -80.17600 258.04100 218.82700 1.000 93.13000 324 ILE B CA 1
ATOM 9296 C C . ILE B 1 324 ? -78.68600 257.76900 218.61600 1.000 93.86000 324 ILE B C 1
ATOM 9297 O O . ILE B 1 324 ? -78.24500 256.63400 218.64200 1.000 94.20000 324 ILE B O 1
ATOM 9302 N N . VAL B 1 325 ? -77.90200 258.81800 218.43900 1.000 102.51000 325 VAL B N 1
ATOM 9303 C CA . VAL B 1 325 ? -76.47300 258.64800 218.32700 1.000 103.15000 325 VAL B CA 1
ATOM 9304 C C . VAL B 1 325 ? -75.93100 258.11600 219.65200 1.000 93.87000 325 VAL B C 1
ATOM 9305 O O . VAL B 1 325 ? -75.04100 257.27100 219.66400 1.000 96.29000 325 VAL B O 1
ATOM 9309 N N . LYS B 1 326 ? -76.50000 258.61900 220.73900 1.000 84.22000 326 LYS B N 1
ATOM 9310 C CA . LYS B 1 326 ? -76.05600 258.35900 222.08800 1.000 88.31000 326 LYS B CA 1
ATOM 9311 C C . LYS B 1 326 ? -76.15300 256.91000 222.53400 1.000 93.97000 326 LYS B C 1
ATOM 9312 O O . LYS B 1 326 ? -75.30500 256.43400 223.27000 1.000 94.33000 326 LYS B O 1
ATOM 9318 N N . ASN B 1 327 ? -77.21400 256.21600 222.14900 1.000 89.64000 327 ASN B N 1
ATOM 9319 C CA . ASN B 1 327 ? -77.38200 254.82700 222.56500 1.000 87.85000 327 ASN B CA 1
ATOM 9320 C C . ASN B 1 327 ? -76.72800 253.80900 221.64200 1.000 89.24000 327 ASN B C 1
ATOM 9321 O O . ASN B 1 327 ? -76.66300 252.63200 221.96300 1.000 92.64000 327 ASN B O 1
ATOM 9326 N N . ILE B 1 328 ? -76.23700 254.26500 220.49800 1.000 87.72000 328 ILE B N 1
ATOM 9327 C CA . ILE B 1 328 ? -75.60400 253.37900 219.53300 1.000 78.59000 328 ILE B CA 1
ATOM 9328 C C . ILE B 1 328 ? -74.13500 253.69800 219.30600 1.000 75.35000 328 ILE B C 1
ATOM 9329 O O . ILE B 1 328 ? -73.80000 254.81400 218.94300 1.000 77.15000 328 ILE B O 1
ATOM 9334 N N . PRO B 1 329 ? -73.31300 252.67900 219.40500 1.000 77.82000 329 PRO B N 1
ATOM 9335 C CA . PRO B 1 329 ? -71.89100 252.83000 219.22900 1.000 70.52000 329 PRO B CA 1
ATOM 9336 C C . PRO B 1 329 ? -71.65700 253.36200 217.84400 1.000 69.28000 329 PRO B C 1
ATOM 9337 O O . PRO B 1 329 ? -72.38900 253.07000 216.91900 1.000 70.95000 329 PRO B O 1
ATOM 9341 N N . LEU B 1 330 ? -70.66800 254.23500 217.72600 1.000 71.78000 330 LEU B N 1
ATOM 9342 C CA . LEU B 1 330 ? -70.42700 254.94600 216.48100 1.000 77.30000 330 LEU B CA 1
ATOM 9343 C C . LEU B 1 330 ? -70.02800 254.05900 215.31000 1.000 71.76000 330 LEU B C 1
ATOM 9344 O O . LEU B 1 330 ? -70.47700 254.26600 214.19400 1.000 71.10000 330 LEU B O 1
ATOM 9349 N N . GLU B 1 331 ? -69.17300 253.08100 215.55500 1.000 71.82000 331 GLU B N 1
ATOM 9350 C CA . GLU B 1 331 ? -68.63900 252.28800 214.45700 1.000 68.03000 331 GLU B CA 1
ATOM 9351 C C . GLU B 1 331 ? -69.78300 251.59200 213.78800 1.000 66.13000 331 GLU B C 1
ATOM 9352 O O . GLU B 1 331 ? -69.80800 251.46300 212.58300 1.000 66.10000 331 GLU B O 1
ATOM 9354 N N . MET B 1 332 ? -70.72400 251.14100 214.60000 1.000 67.39000 332 MET B N 1
ATOM 9355 C CA . MET B 1 332 ? -71.97800 250.56400 214.15600 1.000 69.19000 332 MET B CA 1
ATOM 9356 C C . MET B 1 332 ? -72.87200 251.56400 213.44400 1.000 73.06000 332 MET B C 1
ATOM 9357 O O . MET B 1 332 ? -73.46600 251.26900 212.41500 1.000 76.81000 332 MET B O 1
ATOM 9362 N N . LEU B 1 333 ? -72.95800 252.76100 213.99400 1.000 71.20000 333 LEU B N 1
ATOM 9363 C CA . LEU B 1 333 ? -73.76900 253.80200 213.40400 1.000 70.47000 333 LEU B CA 1
ATOM 9364 C C . LEU B 1 333 ? -73.34400 253.94600 211.98600 1.000 73.26000 333 LEU B C 1
ATOM 9365 O O . LEU B 1 333 ? -74.16900 253.96100 211.09700 1.000 67.11000 333 LEU B O 1
ATOM 9370 N N . LYS B 1 334 ? -72.04000 253.95100 211.76600 1.000 75.99000 334 LYS B N 1
ATOM 9371 C CA . LYS B 1 334 ? -71.50200 254.09400 210.42900 1.000 74.11000 334 LYS B CA 1
ATOM 9372 C C . LYS B 1 334 ? -71.96200 252.93700 209.55600 1.000 76.46000 334 LYS B C 1
ATOM 9373 O O . LYS B 1 334 ? -72.21200 253.10200 208.37100 1.000 81.85000 334 LYS B O 1
ATOM 9379 N N . GLU B 1 335 ? -72.05300 251.75600 210.13900 1.000 78.10000 335 GLU B N 1
ATOM 9380 C CA . GLU B 1 335 ? -72.50000 250.61500 209.38800 1.000 80.27000 335 GLU B CA 1
ATOM 9381 C C . GLU B 1 335 ? -73.90500 250.89700 208.91500 1.000 78.46000 335 GLU B C 1
ATOM 9382 O O . GLU B 1 335 ? -74.24000 250.60000 207.78600 1.000 79.71000 335 GLU B O 1
ATOM 9388 N N . ILE B 1 336 ? -74.76300 251.40100 209.79700 1.000 73.77000 336 ILE B N 1
ATOM 9389 C CA . ILE B 1 336 ? -76.13000 251.81500 209.44200 1.000 72.17000 336 ILE B CA 1
ATOM 9390 C C . ILE B 1 336 ? -76.31100 253.03800 208.54800 1.000 73.94000 336 ILE B C 1
ATOM 9391 O O . ILE B 1 336 ? -77.13300 253.05400 207.64400 1.000 65.68000 336 ILE B O 1
ATOM 9396 N N . PHE B 1 337 ? -75.57600 254.09500 208.87900 1.000 79.94000 337 PHE B N 1
ATOM 9397 C CA . PHE B 1 337 ? -75.79100 255.46500 208.41000 1.000 75.68000 337 PHE B CA 1
ATOM 9398 C C . PHE B 1 337 ? -74.46200 256.07000 207.99400 1.000 77.25000 337 PHE B C 1
ATOM 9399 O O . PHE B 1 337 ? -73.42200 255.52300 208.31000 1.000 83.27000 337 PHE B O 1
ATOM 9407 N N . ARG B 1 338 ? -74.50900 257.23200 207.35900 1.000 75.61000 338 ARG B N 1
ATOM 9408 C CA . ARG B 1 338 ? -73.29600 257.95600 207.06800 1.000 80.46000 338 ARG B CA 1
ATOM 9409 C C . ARG B 1 338 ? -73.11900 259.08400 208.06800 1.000 87.85000 338 ARG B C 1
ATOM 9410 O O . ARG B 1 338 ? -73.89500 260.02800 208.10700 1.000 80.15000 338 ARG B O 1
ATOM 9418 N N . THR B 1 339 ? -72.08600 259.00300 208.89300 1.000 92.05000 339 THR B N 1
ATOM 9419 C CA . THR B 1 339 ? -71.70000 260.13400 209.72500 1.000 85.97000 339 THR B CA 1
ATOM 9420 C C . THR B 1 339 ? -71.21400 261.31200 208.88400 1.000 94.32000 339 THR B C 1
ATOM 9421 O O . THR B 1 339 ? -71.51400 262.46000 209.18600 1.000 91.57000 339 THR B O 1
ATOM 9425 N N . ASP B 1 340 ? -70.51400 261.05700 207.78100 1.000 105.31000 340 ASP B N 1
ATOM 9426 C CA . ASP B 1 340 ? -70.06100 262.12800 206.87800 1.000 104.53000 340 ASP B CA 1
ATOM 9427 C C . ASP B 1 340 ? -71.22200 262.83800 206.22500 1.000 98.35000 340 ASP B C 1
ATOM 9428 O O . ASP B 1 340 ? -72.21100 262.21500 205.92700 1.000 101.33000 340 ASP B O 1
ATOM 9433 N N . GLY B 1 341 ? -71.09000 264.12300 205.93900 1.000 89.80000 341 GLY B N 1
ATOM 9434 C CA . GLY B 1 341 ? -72.08900 264.79700 205.13100 1.000 96.17000 341 GLY B CA 1
ATOM 9435 C C . GLY B 1 341 ? -73.27100 265.51000 205.75300 1.000 100.32000 341 GLY B C 1
ATOM 9436 O O . GLY B 1 341 ? -74.11900 266.03000 205.04100 1.000 102.07000 341 GLY B O 1
ATOM 9437 N N . GLN B 1 342 ? -73.33900 265.55500 207.06700 1.000 103.72000 342 GLN B N 1
ATOM 9438 C CA . GLN B 1 342 ? -74.17500 266.54000 207.74400 1.000 105.82000 342 GLN B CA 1
ATOM 9439 C C . GLN B 1 342 ? -75.63900 266.55600 207.33000 1.000 102.13000 342 GLN B C 1
ATOM 9440 O O . GLN B 1 342 ? -76.25000 267.61200 207.20700 1.000 94.48000 342 GLN B O 1
ATOM 9446 N N . LYS B 1 343 ? -76.18500 265.37600 207.10500 1.000 101.41000 343 LYS B N 1
ATOM 9447 C CA . LYS B 1 343 ? -77.60100 265.12000 207.19400 1.000 90.73000 343 LYS B CA 1
ATOM 9448 C C . LYS B 1 343 ? -77.53000 263.94000 208.11600 1.000 94.85000 343 LYS B C 1
ATOM 9449 O O . LYS B 1 343 ? -76.70900 263.06800 207.87300 1.000 98.37000 343 LYS B O 1
ATOM 9451 N N . PHE B 1 344 ? -78.30900 263.90400 209.19000 1.000 95.52000 344 PHE B N 1
ATOM 9452 C CA . PHE B 1 344 ? -78.10800 262.84100 210.17000 1.000 89.41000 344 PHE B CA 1
ATOM 9453 C C . PHE B 1 344 ? -78.37100 261.51000 209.52200 1.000 84.89000 344 PHE B C 1
ATOM 9454 O O . PHE B 1 344 ? -77.57400 260.59800 209.65000 1.000 85.91000 344 PHE B O 1
ATOM 9462 N N . LEU B 1 345 ? -79.46200 261.42900 208.78200 1.000 78.38000 345 LEU B N 1
ATOM 9463 C CA . LEU B 1 345 ? -79.81300 260.21600 208.07000 1.000 79.33000 345 LEU B CA 1
ATOM 9464 C C . LEU B 1 345 ? -79.35600 260.25700 206.63700 1.000 72.58000 345 LEU B C 1
ATOM 9465 O O . LEU B 1 345 ? -79.95800 260.90500 205.80600 1.000 65.53000 345 LEU B O 1
ATOM 9470 N N . LYS B 1 346 ? -78.32400 259.48600 206.34200 1.000 71.14000 346 LYS B N 1
ATOM 9471 C CA . LYS B 1 346 ? -77.80600 259.37700 205.00300 1.000 66.67000 346 LYS B CA 1
ATOM 9472 C C . LYS B 1 346 ? -77.24200 257.97600 204.77800 1.000 66.07000 346 LYS B C 1
ATOM 9473 O O . LYS B 1 346 ? -76.69000 257.38000 205.68800 1.000 65.63000 346 LYS B O 1
ATOM 9479 N N . PHE B 1 347 ? -77.35200 257.47800 203.55400 1.000 64.38000 347 PHE B N 1
ATOM 9480 C CA . PHE B 1 347 ? -77.00000 256.11200 203.22600 1.000 63.21000 347 PHE B CA 1
ATOM 9481 C C . PHE B 1 347 ? -76.09900 256.07200 202.01900 1.000 63.90000 347 PHE B C 1
ATOM 9482 O O . PHE B 1 347 ? -76.03300 257.02500 201.27700 1.000 69.81000 347 PHE B O 1
ATOM 9490 N N . PRO B 1 348 ? -75.38300 254.98000 201.81600 1.000 60.99000 348 PRO B N 1
ATOM 9491 C CA . PRO B 1 348 ? -74.52100 254.88900 200.63000 1.000 67.31000 348 PRO B CA 1
ATOM 9492 C C . PRO B 1 348 ? -75.33800 254.77200 199.35300 1.000 61.46000 348 PRO B C 1
ATOM 9493 O O . PRO B 1 348 ? -76.52000 254.42400 199.37300 1.000 61.36000 348 PRO B O 1
ATOM 9497 N N . VAL B 1 349 ? -74.68900 255.08100 198.23100 1.000 61.84000 349 VAL B N 1
ATOM 9498 C CA . VAL B 1 349 ? -75.27900 254.89500 196.90100 1.000 59.98000 349 VAL B CA 1
ATOM 9499 C C . VAL B 1 349 ? -75.36100 253.40300 196.59000 1.000 57.76000 349 VAL B C 1
ATOM 9500 O O . VAL B 1 349 ? -74.32100 252.74600 196.43800 1.000 68.40000 349 VAL B O 1
ATOM 9504 N N . PRO B 1 350 ? -76.56200 252.82800 196.51200 1.000 49.30000 350 PRO B N 1
ATOM 9505 C CA . PRO B 1 350 ? -76.67600 251.41800 196.13700 1.000 52.97000 350 PRO B CA 1
ATOM 9506 C C . PRO B 1 350 ? -75.98500 251.13000 194.81000 1.000 52.81000 350 PRO B C 1
ATOM 9507 O O . PRO B 1 350 ? -75.70700 252.02300 194.00900 1.000 54.01000 350 PRO B O 1
ATOM 9511 N N . GLN B 1 351 ? -75.68500 249.84700 194.58800 1.000 60.04000 351 GLN B N 1
ATOM 9512 C CA . GLN B 1 351 ? -75.02500 249.47400 193.34000 1.000 60.89000 351 GLN B CA 1
ATOM 9513 C C . GLN B 1 351 ? -75.96900 249.57700 192.14500 1.000 60.86000 351 GLN B C 1
ATOM 9514 O O . GLN B 1 351 ? -75.52200 249.95000 191.05100 1.000 63.47000 351 GLN B O 1
ATOM 9520 N N . VAL B 1 352 ? -77.26500 249.27200 192.31800 1.000 63.94000 352 VAL B N 1
ATOM 9521 C CA . VAL B 1 352 ? -78.20000 249.30900 191.18500 1.000 56.86000 352 VAL B CA 1
ATOM 9522 C C . VAL B 1 352 ? -78.29600 250.70800 190.61100 1.000 57.48000 352 VAL B C 1
ATOM 9523 O O . VAL B 1 352 ? -78.70400 250.89500 189.45900 1.000 58.33000 352 VAL B O 1
ATOM 9527 N N . ILE B 1 353 ? -77.87700 251.69200 191.39200 1.000 66.16000 353 ILE B N 1
ATOM 9528 C CA . ILE B 1 353 ? -78.03100 253.10100 191.09100 1.000 64.69000 353 ILE B CA 1
ATOM 9529 C C . ILE B 1 353 ? -76.68500 253.79700 190.98100 1.000 68.96000 353 ILE B C 1
ATOM 9530 O O . ILE B 1 353 ? -76.63600 255.02400 190.78900 1.000 62.82000 353 ILE B O 1
ATOM 9535 N N . LYS B 1 354 ? -75.58500 253.03200 191.04600 1.000 71.90000 354 LYS B N 1
ATOM 9536 C CA . LYS B 1 354 ? -74.24500 253.61300 191.10000 1.000 68.54000 354 LYS B CA 1
ATOM 9537 C C . LYS B 1 354 ? -73.80600 254.14300 189.73600 1.000 70.23000 354 LYS B C 1
ATOM 9538 O O . LYS B 1 354 ? -73.25200 255.24500 189.64800 1.000 60.64000 354 LYS B O 1
ATOM 9544 N N . GLU B 1 355 ? -74.07300 253.40500 188.65900 1.000 74.50000 355 GLU B N 1
ATOM 9545 C CA . GLU B 1 355 ? -73.57100 253.82300 187.35600 1.000 67.61000 355 GLU B CA 1
ATOM 9546 C C . GLU B 1 355 ? -74.61900 254.36700 186.38000 1.000 62.86000 355 GLU B C 1
ATOM 9547 O O . GLU B 1 355 ? -74.23200 255.01600 185.40200 1.000 67.32000 355 GLU B O 1
ATOM 9553 N N . ASP B 1 356 ? -75.92100 254.13800 186.60500 1.000 69.09000 356 ASP B N 1
ATOM 9554 C CA . ASP B 1 356 ? -76.97800 254.79900 185.82600 1.000 66.99000 356 ASP B CA 1
ATOM 9555 C C . ASP B 1 356 ? -78.20500 254.99600 186.70900 1.000 71.51000 356 ASP B C 1
ATOM 9556 O O . ASP B 1 356 ? -78.88300 254.02500 187.06200 1.000 71.87000 356 ASP B O 1
ATOM 9561 N N . LYS B 1 357 ? -78.51800 256.25700 187.01800 1.000 72.76000 357 LYS B N 1
ATOM 9562 C CA . LYS B 1 357 ? -79.60200 256.54600 187.94900 1.000 68.51000 357 LYS B CA 1
ATOM 9563 C C . LYS B 1 357 ? -80.95900 256.06100 187.43400 1.000 67.08000 357 LYS B C 1
ATOM 9564 O O . LYS B 1 357 ? -81.81300 255.65800 188.23700 1.000 73.72000 357 LYS B O 1
ATOM 9570 N N . THR B 1 358 ? -81.18200 256.07900 186.11000 1.000 59.30000 358 THR B N 1
ATOM 9571 C CA . THR B 1 358 ? -82.51600 255.86200 185.54900 1.000 60.28000 358 THR B CA 1
ATOM 9572 C C . THR B 1 358 ? -82.60800 254.61300 184.68600 1.000 62.98000 358 THR B C 1
ATOM 9573 O O . THR B 1 358 ? -83.54300 254.48900 183.89200 1.000 65.69000 358 THR B O 1
ATOM 9577 N N . ALA B 1 359 ? -81.67000 253.68900 184.81800 1.000 60.51000 359 ALA B N 1
ATOM 9578 C CA . ALA B 1 359 ? -81.73400 252.44700 184.06800 1.000 57.98000 359 ALA B CA 1
ATOM 9579 C C . ALA B 1 359 ? -82.74800 251.45900 184.63300 1.000 56.06000 359 ALA B C 1
ATOM 9580 O O . ALA B 1 359 ? -82.92800 250.38100 184.05700 1.000 51.50000 359 ALA B O 1
ATOM 9582 N N . TRP B 1 360 ? -83.42500 251.79400 185.73400 1.000 57.62000 360 TRP B N 1
ATOM 9583 C CA . TRP B 1 360 ? -84.34900 250.87600 186.38100 1.000 52.50000 360 TRP B CA 1
ATOM 9584 C C . TRP B 1 360 ? -85.79000 251.04300 185.91700 1.000 66.22000 360 TRP B C 1
ATOM 9585 O O . TRP B 1 360 ? -86.57700 250.09400 186.03600 1.000 67.59000 360 TRP B O 1
ATOM 9596 N N . ARG B 1 361 ? -86.16500 252.22000 185.41100 1.000 64.47000 361 ARG B N 1
ATOM 9597 C CA . ARG B 1 361 ? -87.46300 252.34700 184.75900 1.000 58.92000 361 ARG B CA 1
ATOM 9598 C C . ARG B 1 361 ? -87.52700 251.63100 183.41400 1.000 54.22000 361 ARG B C 1
ATOM 9599 O O . ARG B 1 361 ? -88.56800 251.70100 182.74900 1.000 64.13000 361 ARG B O 1
ATOM 9607 N N . THR B 1 362 ? -86.45500 250.97700 182.98000 1.000 51.77000 362 THR B N 1
ATOM 9608 C CA . THR B 1 362 ? -86.48000 250.28600 181.70200 1.000 54.40000 362 THR B CA 1
ATOM 9609 C C . THR B 1 362 ? -87.03300 248.87600 181.86000 1.000 57.77000 362 THR B C 1
ATOM 9610 O O . THR B 1 362 ? -86.83600 248.21200 182.88100 1.000 64.22000 362 THR B O 1
ATOM 9614 N N . ASP B 1 363 ? -87.72100 248.41100 180.81900 1.000 52.64000 363 ASP B N 1
ATOM 9615 C CA . ASP B 1 363 ? -88.23400 247.04800 180.83400 1.000 61.37000 363 ASP B CA 1
ATOM 9616 C C . ASP B 1 363 ? -87.11000 246.03300 180.73000 1.000 56.10000 363 ASP B C 1
ATOM 9617 O O . ASP B 1 363 ? -87.29600 244.86500 181.08900 1.000 55.61000 363 ASP B O 1
ATOM 9622 N N . GLU B 1 364 ? -85.98000 246.48100 180.23300 1.000 54.39000 364 GLU B N 1
ATOM 9623 C CA . GLU B 1 364 ? -84.80900 245.64900 180.11100 1.000 56.61000 364 GLU B CA 1
ATOM 9624 C C . GLU B 1 364 ? -84.18200 245.22600 181.42300 1.000 56.40000 364 GLU B C 1
ATOM 9625 O O . GLU B 1 364 ? -83.81800 244.09000 181.57700 1.000 55.25000 364 GLU B O 1
ATOM 9631 N N . GLU B 1 365 ? -84.07200 246.14500 182.36800 1.000 58.26000 365 GLU B N 1
ATOM 9632 C CA . GLU B 1 365 ? -83.65400 245.83500 183.72900 1.000 55.02000 365 GLU B CA 1
ATOM 9633 C C . GLU B 1 365 ? -84.75600 245.10900 184.49600 1.000 51.47000 365 GLU B C 1
ATOM 9634 O O . GLU B 1 365 ? -84.48300 244.19700 185.28400 1.000 46.00000 365 GLU B O 1
ATOM 9640 N N . PHE B 1 366 ? -86.00700 245.49100 184.26500 1.000 61.27000 366 PHE B N 1
ATOM 9641 C CA . PHE B 1 366 ? -87.12200 244.85100 184.94800 1.000 57.14000 366 PHE B CA 1
ATOM 9642 C C . PHE B 1 366 ? -87.18600 243.37200 184.61400 1.000 58.98000 366 PHE B C 1
ATOM 9643 O O . PHE B 1 366 ? -87.48900 242.54400 185.47700 1.000 58.82000 366 PHE B O 1
ATOM 9651 N N . ALA B 1 367 ? -87.02500 242.99900 183.36000 1.000 56.55000 367 ALA B N 1
ATOM 9652 C CA . ALA B 1 367 ? -86.94500 241.59000 182.99000 1.000 45.86000 367 ALA B CA 1
ATOM 9653 C C . ALA B 1 367 ? -85.69300 240.87100 183.44100 1.000 44.61000 367 ALA B C 1
ATOM 9654 O O . ALA B 1 367 ? -85.70500 239.70300 183.69700 1.000 46.85000 367 ALA B O 1
ATOM 9656 N N . ARG B 1 368 ? -84.57700 241.55500 183.41400 1.000 48.22000 368 ARG B N 1
ATOM 9657 C CA . ARG B 1 368 ? -83.30200 240.94400 183.73800 1.000 45.30000 368 ARG B CA 1
ATOM 9658 C C . ARG B 1 368 ? -83.20000 240.50600 185.16800 1.000 46.19000 368 ARG B C 1
ATOM 9659 O O . ARG B 1 368 ? -82.57700 239.50900 185.46600 1.000 50.86000 368 ARG B O 1
ATOM 9667 N N . GLU B 1 369 ? -83.76400 241.30600 186.05600 1.000 49.81000 369 GLU B N 1
ATOM 9668 C CA . GLU B 1 369 ? -83.62700 241.12400 187.48600 1.000 47.61000 369 GLU B CA 1
ATOM 9669 C C . GLU B 1 369 ? -84.32100 239.85600 187.92200 1.000 43.63000 369 GLU B C 1
ATOM 9670 O O . GLU B 1 369 ? -84.07300 239.31800 188.97500 1.000 42.90000 369 GLU B O 1
ATOM 9676 N N . MET B 1 370 ? -85.21500 239.39800 187.08900 1.000 38.72000 370 MET B N 1
ATOM 9677 C CA . MET B 1 370 ? -85.83800 238.12900 187.27800 1.000 37.81000 370 MET B CA 1
ATOM 9678 C C . MET B 1 370 ? -84.87900 236.97500 187.20200 1.000 37.00000 370 MET B C 1
ATOM 9679 O O . MET B 1 370 ? -85.13900 235.93700 187.75400 1.000 34.86000 370 MET B O 1
ATOM 9684 N N . LEU B 1 371 ? -83.83800 237.12000 186.40600 1.000 38.95000 371 LEU B N 1
ATOM 9685 C CA . LEU B 1 371 ? -82.78300 236.12600 186.31700 1.000 39.09000 371 LEU B CA 1
ATOM 9686 C C . LEU B 1 371 ? -81.50400 236.41300 187.10800 1.000 41.46000 371 LEU B C 1
ATOM 9687 O O . LEU B 1 371 ? -80.90700 235.52100 187.65900 1.000 44.07000 371 LEU B O 1
ATOM 9692 N N . ALA B 1 372 ? -81.05500 237.64900 187.11200 1.000 39.05000 372 ALA B N 1
ATOM 9693 C CA . ALA B 1 372 ? -79.81300 237.99200 187.76700 1.000 41.33000 372 ALA B CA 1
ATOM 9694 C C . ALA B 1 372 ? -80.04400 238.89700 188.92400 1.000 39.21000 372 ALA B C 1
ATOM 9695 O O . ALA B 1 372 ? -79.17300 239.63300 189.32500 1.000 37.84000 372 ALA B O 1
ATOM 9697 N N . GLY B 1 373 ? -81.25600 238.90000 189.41500 1.000 44.26000 373 GLY B N 1
ATOM 9698 C CA . GLY B 1 373 ? -81.65400 239.83400 190.43000 1.000 49.03000 373 GLY B CA 1
ATOM 9699 C C . GLY B 1 373 ? -81.44900 239.40600 191.85300 1.000 41.93000 373 GLY B C 1
ATOM 9700 O O . GLY B 1 373 ? -80.70500 238.50400 192.15700 1.000 41.49000 373 GLY B O 1
ATOM 9701 N N . LEU B 1 374 ? -82.10900 240.14900 192.72000 1.000 45.57000 374 LEU B N 1
ATOM 9702 C CA . LEU B 1 374 ? -82.29400 239.88000 194.12900 1.000 45.91000 374 LEU B CA 1
ATOM 9703 C C . LEU B 1 374 ? -83.09500 238.62200 194.43500 1.000 42.99000 374 LEU B C 1
ATOM 9704 O O . LEU B 1 374 ? -82.79900 237.91400 195.35400 1.000 44.60000 374 LEU B O 1
ATOM 9709 N N . ASN B 1 375 ? -84.13300 238.35900 193.67000 1.000 47.40000 375 ASN B N 1
ATOM 9710 C CA . ASN B 1 375 ? -85.01600 237.25900 193.95200 1.000 41.14000 375 ASN B CA 1
ATOM 9711 C C . ASN B 1 375 ? -85.19300 236.47400 192.68200 1.000 38.04000 375 ASN B C 1
ATOM 9712 O O . ASN B 1 375 ? -86.24100 236.45300 192.08100 1.000 33.29000 375 ASN B O 1
ATOM 9717 N N . PRO B 1 376 ? -84.05800 235.75800 192.29100 1.000 39.93000 376 PRO B N 1
ATOM 9718 C CA . PRO B 1 376 ? -84.10800 235.26100 190.92100 1.000 43.19000 376 PRO B CA 1
ATOM 9719 C C . PRO B 1 376 ? -84.63600 233.86300 190.73800 1.000 44.15000 376 PRO B C 1
ATOM 9720 O O . PRO B 1 376 ? -84.42400 233.25000 189.70500 1.000 45.81000 376 PRO B O 1
ATOM 9724 N N . VAL B 1 377 ? -85.27000 233.35300 191.77300 1.000 43.43000 377 VAL B N 1
ATOM 9725 C CA . VAL B 1 377 ? -85.77600 232.01100 191.83000 1.000 44.94000 377 VAL B CA 1
ATOM 9726 C C . VAL B 1 377 ? -87.26200 231.80100 191.53200 1.000 38.63000 377 VAL B C 1
ATOM 9727 O O . VAL B 1 377 ? -87.76000 230.71900 191.72100 1.000 33.66000 377 VAL B O 1
ATOM 9731 N N . VAL B 1 378 ? -87.97800 232.83500 191.11200 1.000 38.35000 378 VAL B N 1
ATOM 9732 C CA . VAL B 1 378 ? -89.42100 232.73500 190.85700 1.000 39.30000 378 VAL B CA 1
ATOM 9733 C C . VAL B 1 378 ? -89.90500 232.46900 189.42200 1.000 45.56000 378 VAL B C 1
ATOM 9734 O O . VAL B 1 378 ? -90.93800 231.86300 189.22200 1.000 42.26000 378 VAL B O 1
ATOM 9738 N N . ILE B 1 379 ? -89.15600 232.91800 188.42800 1.000 51.16000 379 ILE B N 1
ATOM 9739 C CA . ILE B 1 379 ? -89.52900 232.81500 187.03200 1.000 51.31000 379 ILE B CA 1
ATOM 9740 C C . ILE B 1 379 ? -89.74300 231.38000 186.66700 1.000 43.45000 379 ILE B C 1
ATOM 9741 O O . ILE B 1 379 ? -89.11200 230.53200 187.20600 1.000 40.89000 379 ILE B O 1
ATOM 9746 N N . GLN B 1 380 ? -90.68200 231.15100 185.76500 1.000 52.35000 380 GLN B N 1
ATOM 9747 C CA . GLN B 1 380 ? -91.21400 229.84600 185.41400 1.000 53.89000 380 GLN B CA 1
ATOM 9748 C C . GLN B 1 380 ? -91.33400 229.76800 183.91000 1.000 59.68000 380 GLN B C 1
ATOM 9749 O O . GLN B 1 380 ? -91.35700 230.78300 183.25500 1.000 67.41000 380 GLN B O 1
ATOM 9755 N N . LEU B 1 381 ? -91.41000 228.57400 183.35000 1.000 56.02000 381 LEU B N 1
ATOM 9756 C CA . LEU B 1 381 ? -91.64800 228.44100 181.92600 1.000 57.15000 381 LEU B CA 1
ATOM 9757 C C . LEU B 1 381 ? -93.08900 228.10700 181.75700 1.000 60.03000 381 LEU B C 1
ATOM 9758 O O . LEU B 1 381 ? -93.57400 227.20800 182.40400 1.000 68.16000 381 LEU B O 1
ATOM 9763 N N . LEU B 1 382 ? -93.77400 228.83000 180.88200 1.000 57.96000 382 LEU B N 1
ATOM 9764 C CA . LEU B 1 382 ? -95.20800 228.66800 180.72000 1.000 66.43000 382 LEU B CA 1
ATOM 9765 C C . LEU B 1 382 ? -95.58200 227.73600 179.61000 1.000 69.81000 382 LEU B C 1
ATOM 9766 O O . LEU B 1 382 ? -95.10500 227.86900 178.50600 1.000 67.83000 382 LEU B O 1
ATOM 9771 N N . LYS B 1 383 ? -96.43400 226.77600 179.91300 1.000 64.09000 383 LYS B N 1
ATOM 9772 C CA . LYS B 1 383 ? -96.83500 225.83200 178.90000 1.000 74.54000 383 LYS B CA 1
ATOM 9773 C C . LYS B 1 383 ? -98.32400 225.68600 178.59100 1.000 79.89000 383 LYS B C 1
ATOM 9774 O O . LYS B 1 383 ? -98.75600 224.67400 178.07400 1.000 81.28000 383 LYS B O 1
ATOM 9780 N N . GLU B 1 384 ? -99.10600 226.68900 178.94700 1.000 75.03000 384 GLU B N 1
ATOM 9781 C CA . GLU B 1 384 ? -100.49100 226.76600 178.53600 1.000 66.23000 384 GLU B CA 1
ATOM 9782 C C . GLU B 1 384 ? -100.77400 228.21900 178.32900 1.000 64.67000 384 GLU B C 1
ATOM 9783 O O . GLU B 1 384 ? -100.16400 229.05300 178.95400 1.000 63.90000 384 GLU B O 1
ATOM 9789 N N . PHE B 1 385 ? -101.68200 228.53000 177.43000 1.000 65.17000 385 PHE B N 1
ATOM 9790 C CA . PHE B 1 385 ? -102.06300 229.89800 177.22600 1.000 64.49000 385 PHE B CA 1
ATOM 9791 C C . PHE B 1 385 ? -103.51000 229.90300 176.89000 1.000 64.31000 385 PHE B C 1
ATOM 9792 O O . PHE B 1 385 ? -103.95600 229.04100 176.16900 1.000 65.10000 385 PHE B O 1
ATOM 9800 N N . PRO B 1 386 ? -104.22800 230.92800 177.31100 1.000 69.69000 386 PRO B N 1
ATOM 9801 C CA . PRO B 1 386 ? -103.82600 231.84200 178.38400 1.000 73.80000 386 PRO B CA 1
ATOM 9802 C C . PRO B 1 386 ? -103.54800 231.05000 179.65900 1.000 70.78000 386 PRO B C 1
ATOM 9803 O O . PRO B 1 386 ? -104.19300 230.01900 179.85500 1.000 71.11000 386 PRO B O 1
ATOM 9807 N N . PRO B 1 387 ? -102.60200 231.49500 180.48500 1.000 62.26000 387 PRO B N 1
ATOM 9808 C CA . PRO B 1 387 ? -102.23000 230.71200 181.67800 1.000 62.59000 387 PRO B CA 1
ATOM 9809 C C . PRO B 1 387 ? -103.43400 230.39400 182.55200 1.000 62.78000 387 PRO B C 1
ATOM 9810 O O . PRO B 1 387 ? -104.35100 231.20500 182.68300 1.000 66.72000 387 PRO B O 1
ATOM 9814 N N . LYS B 1 388 ? -103.43000 229.20800 183.15900 1.000 65.28000 388 LYS B N 1
ATOM 9815 C CA . LYS B 1 388 ? -104.46500 228.81200 184.10400 1.000 65.30000 388 LYS B CA 1
ATOM 9816 C C . LYS B 1 388 ? -103.90300 228.73000 185.52400 1.000 65.37000 388 LYS B C 1
ATOM 9817 O O . LYS B 1 388 ? -102.68900 228.68900 185.72800 1.000 69.98000 388 LYS B O 1
ATOM 9823 N N . SER B 1 389 ? -104.78900 228.70800 186.51700 1.000 57.18000 389 SER B N 1
ATOM 9824 C CA . SER B 1 389 ? -104.38100 228.74800 187.91400 1.000 54.27000 389 SER B CA 1
ATOM 9825 C C . SER B 1 389 ? -104.63400 227.41800 188.61400 1.000 56.40000 389 SER B C 1
ATOM 9826 O O . SER B 1 389 ? -105.62600 226.73500 188.35700 1.000 62.70000 389 SER B O 1
ATOM 9829 N N . LYS B 1 390 ? -103.78900 227.05900 189.55700 1.000 59.09000 390 LYS B N 1
ATOM 9830 C CA . LYS B 1 390 ? -103.92000 225.74600 190.16800 1.000 63.45000 390 LYS B CA 1
ATOM 9831 C C . LYS B 1 390 ? -104.88300 225.74000 191.32900 1.000 54.74000 390 LYS B C 1
ATOM 9832 O O . LYS B 1 390 ? -105.08700 224.71800 191.94500 1.000 59.06000 390 LYS B O 1
ATOM 9838 N N . LEU B 1 391 ? -105.46800 226.88300 191.63600 1.000 48.55000 391 LEU B N 1
ATOM 9839 C CA . LEU B 1 391 ? -106.37700 226.97600 192.77400 1.000 55.54000 391 LEU B CA 1
ATOM 9840 C C . LEU B 1 391 ? -107.59200 226.05200 192.62500 1.000 67.63000 391 LEU B C 1
ATOM 9841 O O . LEU B 1 391 ? -107.95300 225.60800 191.52700 1.000 73.19000 391 LEU B O 1
ATOM 9846 N N . ASP B 1 392 ? -108.21300 225.74800 193.76500 1.000 69.66000 392 ASP B N 1
ATOM 9847 C CA . ASP B 1 392 ? -109.38900 224.89100 193.77800 1.000 76.85000 392 ASP B CA 1
ATOM 9848 C C . ASP B 1 392 ? -110.54400 225.59900 193.09100 1.000 71.43000 392 ASP B C 1
ATOM 9849 O O . ASP B 1 392 ? -110.89900 226.72500 193.45700 1.000 60.10000 392 ASP B O 1
ATOM 9854 N N . SER B 1 393 ? -111.11700 224.94800 192.07900 1.000 87.14000 393 SER B N 1
ATOM 9855 C CA . SER B 1 393 ? -112.22200 225.55200 191.34700 1.000 86.87000 393 SER B CA 1
ATOM 9856 C C . SER B 1 393 ? -113.37100 225.91400 192.27400 1.000 76.66000 393 SER B C 1
ATOM 9857 O O . SER B 1 393 ? -113.93200 227.01000 192.18600 1.000 65.19000 393 SER B O 1
ATOM 9860 N N . GLU B 1 394 ? -113.72300 225.00200 193.18600 1.000 82.95000 394 GLU B N 1
ATOM 9861 C CA . GLU B 1 394 ? -114.96600 225.11700 193.94700 1.000 81.45000 394 GLU B CA 1
ATOM 9862 C C . GLU B 1 394 ? -114.89400 226.12800 195.09600 1.000 75.49000 394 GLU B C 1
ATOM 9863 O O . GLU B 1 394 ? -115.94200 226.63500 195.51600 1.000 74.85000 394 GLU B O 1
ATOM 9869 N N . SER B 1 395 ? -113.70900 226.44500 195.62100 1.000 79.83000 395 SER B N 1
ATOM 9870 C CA . SER B 1 395 ? -113.64300 227.44300 196.68700 1.000 72.27000 395 SER B CA 1
ATOM 9871 C C . SER B 1 395 ? -113.18000 228.81500 196.21100 1.000 64.96000 395 SER B C 1
ATOM 9872 O O . SER B 1 395 ? -113.55700 229.82400 196.82200 1.000 55.96000 395 SER B O 1
ATOM 9875 N N . TYR B 1 396 ? -112.32300 228.90200 195.22000 1.000 62.74000 396 TYR B N 1
ATOM 9876 C CA . TYR B 1 396 ? -111.83300 230.21100 194.85500 1.000 54.92000 396 TYR B CA 1
ATOM 9877 C C . TYR B 1 396 ? -112.36400 230.86000 193.59600 1.000 50.42000 396 TYR B C 1
ATOM 9878 O O . TYR B 1 396 ? -111.95000 231.93900 193.27200 1.000 48.38000 396 TYR B O 1
ATOM 9887 N N . GLY B 1 397 ? -113.28800 230.22500 192.90000 1.000 52.06000 397 GLY B N 1
ATOM 9888 C CA . GLY B 1 397 ? -113.83300 230.79400 191.68800 1.000 50.79000 397 GLY B CA 1
ATOM 9889 C C . GLY B 1 397 ? -112.98400 230.61200 190.45800 1.000 54.81000 397 GLY B C 1
ATOM 9890 O O . GLY B 1 397 ? -112.08200 229.80100 190.45200 1.000 57.89000 397 GLY B O 1
ATOM 9891 N N . ASN B 1 398 ? -113.26600 231.36600 189.40600 1.000 51.10000 398 ASN B N 1
ATOM 9892 C CA . ASN B 1 398 ? -112.51700 231.22900 188.17100 1.000 53.56000 398 ASN B CA 1
ATOM 9893 C C . ASN B 1 398 ? -111.34600 232.15600 188.15700 1.000 54.65000 398 ASN B C 1
ATOM 9894 O O . ASN B 1 398 ? -111.51100 233.35000 187.97600 1.000 57.81000 398 ASN B O 1
ATOM 9899 N N . GLN B 1 399 ? -110.15900 231.59200 188.31800 1.000 52.95000 399 GLN B N 1
ATOM 9900 C CA . GLN B 1 399 ? -108.94200 232.37100 188.42800 1.000 55.26000 399 GLN B CA 1
ATOM 9901 C C . GLN B 1 399 ? -107.97800 232.34100 187.25300 1.000 57.42000 399 GLN B C 1
ATOM 9902 O O . GLN B 1 399 ? -106.90000 232.88500 187.34100 1.000 60.92000 399 GLN B O 1
ATOM 9908 N N . ASN B 1 400 ? -108.35100 231.71900 186.15600 1.000 57.04000 400 ASN B N 1
ATOM 9909 C CA . ASN B 1 400 ? -107.46900 231.62500 185.01800 1.000 62.77000 400 ASN B CA 1
ATOM 9910 C C . ASN B 1 400 ? -107.33900 232.99600 184.43700 1.000 64.06000 400 ASN B C 1
ATOM 9911 O O . ASN B 1 400 ? -108.15800 233.83300 184.72400 1.000 61.24000 400 ASN B O 1
ATOM 9916 N N . SER B 1 401 ? -106.28000 233.25000 183.68200 1.000 61.03000 401 SER B N 1
ATOM 9917 C CA . SER B 1 401 ? -105.93300 234.59800 183.26400 1.000 62.36000 401 SER B CA 1
ATOM 9918 C C . SER B 1 401 ? -106.90600 235.23100 182.32000 1.000 59.48000 401 SER B C 1
ATOM 9919 O O . SER B 1 401 ? -107.50100 234.56400 181.50800 1.000 53.54000 401 SER B O 1
ATOM 9922 N N . THR B 1 402 ? -107.04200 236.54100 182.42600 1.000 62.25000 402 THR B N 1
ATOM 9923 C CA . THR B 1 402 ? -107.92300 237.30800 181.55800 1.000 55.31000 402 THR B CA 1
ATOM 9924 C C . THR B 1 402 ? -107.16100 237.81300 180.33700 1.000 61.85000 402 THR B C 1
ATOM 9925 O O . THR B 1 402 ? -107.68700 238.54000 179.50400 1.000 70.71000 402 THR B O 1
ATOM 9929 N N . ILE B 1 403 ? -105.90400 237.42400 180.25500 1.000 58.47000 403 ILE B N 1
ATOM 9930 C CA . ILE B 1 403 ? -105.08800 237.74300 179.12500 1.000 61.53000 403 ILE B CA 1
ATOM 9931 C C . ILE B 1 403 ? -105.65700 237.03400 177.93800 1.000 61.98000 403 ILE B C 1
ATOM 9932 O O . ILE B 1 403 ? -106.24600 235.98300 178.07400 1.000 60.09000 403 ILE B O 1
ATOM 9937 N N . THR B 1 404 ? -105.48500 237.64300 176.77000 1.000 70.28000 404 THR B N 1
ATOM 9938 C CA . THR B 1 404 ? -106.01000 237.13200 175.52200 1.000 68.48000 404 THR B CA 1
ATOM 9939 C C . THR B 1 404 ? -104.91200 237.09100 174.50300 1.000 62.02000 404 THR B C 1
ATOM 9940 O O . THR B 1 404 ? -103.95500 237.83400 174.58200 1.000 59.29000 404 THR B O 1
ATOM 9944 N N . LYS B 1 405 ? -105.10000 236.26800 173.49100 1.000 59.53000 405 LYS B N 1
ATOM 9945 C CA . LYS B 1 405 ? -104.07200 235.97400 172.53600 1.000 67.85000 405 LYS B CA 1
ATOM 9946 C C . LYS B 1 405 ? -103.64900 237.29000 171.95300 1.000 70.58000 405 LYS B C 1
ATOM 9947 O O . LYS B 1 405 ? -102.49300 237.50500 171.64700 1.000 66.96000 405 LYS B O 1
ATOM 9953 N N . SER B 1 406 ? -104.59600 238.19200 171.81400 1.000 71.16000 406 SER B N 1
ATOM 9954 C CA . SER B 1 406 ? -104.33700 239.46800 171.20000 1.000 73.82000 406 SER B CA 1
ATOM 9955 C C . SER B 1 406 ? -103.28900 240.24200 171.96400 1.000 73.71000 406 SER B C 1
ATOM 9956 O O . SER B 1 406 ? -102.54400 240.99300 171.38500 1.000 73.00000 406 SER B O 1
ATOM 9959 N N . HIS B 1 407 ? -103.25100 240.08900 173.27000 1.000 71.33000 407 HIS B N 1
ATOM 9960 C CA . HIS B 1 407 ? -102.39800 240.92500 174.09800 1.000 70.70000 407 HIS B CA 1
ATOM 9961 C C . HIS B 1 407 ? -100.91200 240.83500 173.84900 1.000 75.44000 407 HIS B C 1
ATOM 9962 O O . HIS B 1 407 ? -100.21900 241.83500 173.87800 1.000 68.02000 407 HIS B O 1
ATOM 9969 N N . ILE B 1 408 ? -100.41500 239.63000 173.64600 1.000 77.53000 408 ILE B N 1
ATOM 9970 C CA . ILE B 1 408 ? -99.00400 239.42100 173.42000 1.000 76.35000 408 ILE B CA 1
ATOM 9971 C C . ILE B 1 408 ? -98.62200 239.20300 171.96500 1.000 80.55000 408 ILE B C 1
ATOM 9972 O O . ILE B 1 408 ? -97.47300 239.34900 171.59700 1.000 83.05000 408 ILE B O 1
ATOM 9977 N N . GLU B 1 409 ? -99.60000 238.92300 171.12700 1.000 77.71000 409 GLU B N 1
ATOM 9978 C CA . GLU B 1 409 ? -99.36500 238.32800 169.82700 1.000 74.66000 409 GLU B CA 1
ATOM 9979 C C . GLU B 1 409 ? -98.49400 239.14300 168.90300 1.000 70.30000 409 GLU B C 1
ATOM 9980 O O . GLU B 1 409 ? -97.69300 238.60700 168.15300 1.000 61.42000 409 GLU B O 1
ATOM 9986 N N . HIS B 1 410 ? -98.67100 240.44400 168.93100 1.000 76.79000 410 HIS B N 1
ATOM 9987 C CA . HIS B 1 410 ? -97.97200 241.28700 167.98800 1.000 82.09000 410 HIS B CA 1
ATOM 9988 C C . HIS B 1 410 ? -96.49300 241.32300 168.30800 1.000 81.57000 410 HIS B C 1
ATOM 9989 O O . HIS B 1 410 ? -95.69200 241.78700 167.51200 1.000 81.97000 410 HIS B O 1
ATOM 9996 N N . ASN B 1 411 ? -96.14600 240.85100 169.49800 1.000 82.15000 411 ASN B N 1
ATOM 9997 C CA . ASN B 1 411 ? -94.78900 240.95300 170.02300 1.000 85.39000 411 ASN B CA 1
ATOM 9998 C C . ASN B 1 411 ? -93.91900 239.71100 170.01600 1.000 84.53000 411 ASN B C 1
ATOM 9999 O O . ASN B 1 411 ? -92.92300 239.67700 170.69200 1.000 80.24000 411 ASN B O 1
ATOM 10004 N N . LEU B 1 412 ? -94.30800 238.67700 169.29300 1.000 81.12000 412 LEU B N 1
ATOM 10005 C CA . LEU B 1 412 ? -93.56700 237.41800 169.32400 1.000 80.31000 412 LEU B CA 1
ATOM 10006 C C . LEU B 1 412 ? -92.72400 237.07200 168.09200 1.000 87.91000 412 LEU B C 1
ATOM 10007 O O . LEU B 1 412 ? -92.41100 235.91400 167.84700 1.000 83.13000 412 LEU B O 1
ATOM 10012 N N . ASP B 1 413 ? -92.39700 238.07200 167.29200 1.000 93.16000 413 ASP B N 1
ATOM 10013 C CA . ASP B 1 413 ? -91.52000 237.84200 166.16900 1.000 90.72000 413 ASP B CA 1
ATOM 10014 C C . ASP B 1 413 ? -92.05700 236.74300 165.30200 1.000 85.76000 413 ASP B C 1
ATOM 10015 O O . ASP B 1 413 ? -91.34600 235.85100 164.88200 1.000 75.08000 413 ASP B O 1
ATOM 10020 N N . GLY B 1 414 ? -93.35500 236.82100 165.08800 1.000 88.97000 414 GLY B N 1
ATOM 10021 C CA . GLY B 1 414 ? -94.02500 236.14500 164.01400 1.000 84.91000 414 GLY B CA 1
ATOM 10022 C C . GLY B 1 414 ? -94.30000 234.71000 164.33200 1.000 93.55000 414 GLY B C 1
ATOM 10023 O O . GLY B 1 414 ? -94.86600 233.98100 163.52000 1.000 97.25000 414 GLY B O 1
ATOM 10024 N N . LEU B 1 415 ? -93.89000 234.28800 165.51300 1.000 88.44000 415 LEU B N 1
ATOM 10025 C CA . LEU B 1 415 ? -94.27700 232.98100 165.95800 1.000 89.65000 415 LEU B CA 1
ATOM 10026 C C . LEU B 1 415 ? -95.70900 233.20000 166.31300 1.000 87.59000 415 LEU B C 1
ATOM 10027 O O . LEU B 1 415 ? -96.06600 234.29000 166.71200 1.000 85.64000 415 LEU B O 1
ATOM 10032 N N . THR B 1 416 ? -96.54400 232.18600 166.18100 1.000 91.82000 416 THR B N 1
ATOM 10033 C CA . THR B 1 416 ? -97.83800 232.25200 166.81400 1.000 97.58000 416 THR B CA 1
ATOM 10034 C C . THR B 1 416 ? -97.45200 232.03700 168.24600 1.000 95.22000 416 THR B C 1
ATOM 10035 O O . THR B 1 416 ? -96.32400 231.66200 168.51600 1.000 93.18000 416 THR B O 1
ATOM 10039 N N . VAL B 1 417 ? -98.34600 232.32800 169.16600 1.000 94.68000 417 VAL B N 1
ATOM 10040 C CA . VAL B 1 417 ? -98.07200 232.02900 170.54600 1.000 96.47000 417 VAL B CA 1
ATOM 10041 C C . VAL B 1 417 ? -97.90300 230.52500 170.67100 1.000 99.06000 417 VAL B C 1
ATOM 10042 O O . VAL B 1 417 ? -97.01200 230.05800 171.36100 1.000 104.60000 417 VAL B O 1
ATOM 10046 N N . GLU B 1 418 ? -98.73200 229.76600 169.97600 1.000 93.49000 418 GLU B N 1
ATOM 10047 C CA . GLU B 1 418 ? -98.59800 228.32900 170.02600 1.000 89.92000 418 GLU B CA 1
ATOM 10048 C C . GLU B 1 418 ? -97.23200 228.01300 169.48900 1.000 91.38000 418 GLU B C 1
ATOM 10049 O O . GLU B 1 418 ? -96.58500 227.07100 169.92400 1.000 87.29000 418 GLU B O 1
ATOM 10055 N N . GLU B 1 419 ? -96.80500 228.77700 168.50300 1.000 97.62000 419 GLU B N 1
ATOM 10056 C CA . GLU B 1 419 ? -95.49800 228.54800 167.94400 1.000 95.76000 419 GLU B CA 1
ATOM 10057 C C . GLU B 1 419 ? -94.51100 228.76900 169.07700 1.000 93.21000 419 GLU B C 1
ATOM 10058 O O . GLU B 1 419 ? -93.65200 227.93900 169.33200 1.000 93.61000 419 GLU B O 1
ATOM 10064 N N . ALA B 1 420 ? -94.68200 229.85900 169.81300 1.000 94.52000 420 ALA B N 1
ATOM 10065 C CA . ALA B 1 420 ? -93.79500 230.16900 170.93800 1.000 86.12000 420 ALA B CA 1
ATOM 10066 C C . ALA B 1 420 ? -93.86600 229.18000 172.09100 1.000 84.12000 420 ALA B C 1
ATOM 10067 O O . ALA B 1 420 ? -92.85700 228.79300 172.63000 1.000 85.61000 420 ALA B O 1
ATOM 10069 N N . LEU B 1 421 ? -95.05600 228.73800 172.43800 1.000 83.96000 421 LEU B N 1
ATOM 10070 C CA . LEU B 1 421 ? -95.20900 227.86100 173.57100 1.000 79.77000 421 LEU B CA 1
ATOM 10071 C C . LEU B 1 421 ? -94.42200 226.62200 173.25400 1.000 87.76000 421 LEU B C 1
ATOM 10072 O O . LEU B 1 421 ? -93.97300 225.91900 174.14700 1.000 80.63000 421 LEU B O 1
ATOM 10077 N N . GLU B 1 422 ? -94.28700 226.32300 171.97300 1.000 89.34000 422 GLU B N 1
ATOM 10078 C CA . GLU B 1 422 ? -93.58400 225.11100 171.57400 1.000 79.07000 422 GLU B CA 1
ATOM 10079 C C . GLU B 1 422 ? -92.13400 225.36200 171.17900 1.000 77.56000 422 GLU B C 1
ATOM 10080 O O . GLU B 1 422 ? -91.42200 224.39600 170.89000 1.000 85.35000 422 GLU B O 1
ATOM 10086 N N . LYS B 1 423 ? -91.67200 226.61300 171.16200 1.000 74.43000 423 LYS B N 1
ATOM 10087 C CA . LYS B 1 423 ? -90.24100 226.87300 171.10300 1.000 77.35000 423 LYS B CA 1
ATOM 10088 C C . LYS B 1 423 ? -89.66900 227.19400 172.46900 1.000 72.26000 423 LYS B C 1
ATOM 10089 O O . LYS B 1 423 ? -88.49800 227.56600 172.56300 1.000 66.63000 423 LYS B O 1
ATOM 10095 N N . GLU B 1 424 ? -90.45900 227.03700 173.52500 1.000 68.63000 424 GLU B N 1
ATOM 10096 C CA . GLU B 1 424 ? -90.02900 227.36700 174.87800 1.000 62.93000 424 GLU B CA 1
ATOM 10097 C C . GLU B 1 424 ? -89.45300 228.78600 174.93200 1.000 70.63000 424 GLU B C 1
ATOM 10098 O O . GLU B 1 424 ? -88.30700 229.01400 175.33100 1.000 77.32000 424 GLU B O 1
ATOM 10104 N N . ARG B 1 425 ? -90.28000 229.75300 174.50900 1.000 64.93000 425 ARG B N 1
ATOM 10105 C CA . ARG B 1 425 ? -89.87400 231.14700 174.42400 1.000 68.99000 425 ARG B CA 1
ATOM 10106 C C . ARG B 1 425 ? -90.80000 232.11000 175.14800 1.000 68.71000 425 ARG B C 1
ATOM 10107 O O . ARG B 1 425 ? -90.54800 233.32100 175.10500 1.000 63.26000 425 ARG B O 1
ATOM 10115 N N . LEU B 1 426 ? -91.85000 231.62000 175.81000 1.000 68.53000 426 LEU B N 1
ATOM 10116 C CA . LEU B 1 426 ? -92.72000 232.44800 176.63400 1.000 64.98000 426 LEU B CA 1
ATOM 10117 C C . LEU B 1 426 ? -92.54200 232.06500 178.09800 1.000 64.33000 426 LEU B C 1
ATOM 10118 O O . LEU B 1 426 ? -92.61200 230.88100 178.45200 1.000 60.26000 426 LEU B O 1
ATOM 10123 N N . PHE B 1 427 ? -92.29500 233.06800 178.93800 1.000 64.04000 427 PHE B N 1
ATOM 10124 C CA . PHE B 1 427 ? -91.94000 232.85300 180.33300 1.000 56.01000 427 PHE B CA 1
ATOM 10125 C C . PHE B 1 427 ? -92.82900 233.69400 181.24100 1.000 59.25000 427 PHE B C 1
ATOM 10126 O O . PHE B 1 427 ? -93.18800 234.82900 180.90500 1.000 61.20000 427 PHE B O 1
ATOM 10134 N N . ILE B 1 428 ? -93.17300 233.14000 182.40800 1.000 60.19000 428 ILE B N 1
ATOM 10135 C CA . ILE B 1 428 ? -94.18600 233.73900 183.27300 1.000 55.29000 428 ILE B CA 1
ATOM 10136 C C . ILE B 1 428 ? -93.67000 233.90100 184.70500 1.000 52.79000 428 ILE B C 1
ATOM 10137 O O . ILE B 1 428 ? -92.95900 233.04100 185.23500 1.000 54.44000 428 ILE B O 1
ATOM 10142 N N . LEU B 1 429 ? -94.03300 235.00500 185.33100 1.000 52.61000 429 LEU B N 1
ATOM 10143 C CA . LEU B 1 429 ? -93.72100 235.26500 186.73000 1.000 47.48000 429 LEU B CA 1
ATOM 10144 C C . LEU B 1 429 ? -95.05400 235.32800 187.47800 1.000 50.73000 429 LEU B C 1
ATOM 10145 O O . LEU B 1 429 ? -95.81500 236.29500 187.32800 1.000 49.04000 429 LEU B O 1
ATOM 10150 N N . ASP B 1 430 ? -95.39000 234.25400 188.18100 1.000 54.99000 430 ASP B N 1
ATOM 10151 C CA . ASP B 1 430 ? -96.73500 234.07200 188.69800 1.000 47.46000 430 ASP B CA 1
ATOM 10152 C C . ASP B 1 430 ? -96.83700 234.32900 190.17300 1.000 44.46000 430 ASP B C 1
ATOM 10153 O O . ASP B 1 430 ? -96.36500 233.55900 190.97700 1.000 54.37000 430 ASP B O 1
ATOM 10158 N N . HIS B 1 431 ? -97.49000 235.41500 190.52300 1.000 43.35000 431 HIS B N 1
ATOM 10159 C CA . HIS B 1 431 ? -97.68900 235.73000 191.89800 1.000 44.43000 431 HIS B CA 1
ATOM 10160 C C . HIS B 1 431 ? -99.13800 235.65200 192.23600 1.000 45.54000 431 HIS B C 1
ATOM 10161 O O . HIS B 1 431 ? -99.51800 236.04200 193.30200 1.000 48.42000 431 HIS B O 1
ATOM 10168 N N . HIS B 1 432 ? -99.96100 235.21600 191.30800 1.000 45.97000 432 HIS B N 1
ATOM 10169 C CA . HIS B 1 432 ? -101.37100 235.13900 191.56200 1.000 47.60000 432 HIS B CA 1
ATOM 10170 C C . HIS B 1 432 ? -101.76800 234.14200 192.58500 1.000 52.21000 432 HIS B C 1
ATOM 10171 O O . HIS B 1 432 ? -102.50300 234.44800 193.48500 1.000 53.97000 432 HIS B O 1
ATOM 10178 N N . ASP B 1 433 ? -101.27700 232.92800 192.45000 1.000 52.17000 433 ASP B N 1
ATOM 10179 C CA . ASP B 1 433 ? -101.81300 231.84400 193.24400 1.000 52.29000 433 ASP B CA 1
ATOM 10180 C C . ASP B 1 433 ? -101.51400 231.93300 194.71800 1.000 47.60000 433 ASP B C 1
ATOM 10181 O O . ASP B 1 433 ? -102.33800 231.64000 195.54100 1.000 45.77000 433 ASP B O 1
ATOM 10186 N N . THR B 1 434 ? -100.29900 232.31000 195.05200 1.000 49.23000 434 THR B N 1
ATOM 10187 C CA . THR B 1 434 ? -99.93200 232.48400 196.43700 1.000 49.47000 434 THR B CA 1
ATOM 10188 C C . THR B 1 434 ? -100.66400 233.63000 197.13900 1.000 51.04000 434 THR B C 1
ATOM 10189 O O . THR B 1 434 ? -101.10200 233.50700 198.26200 1.000 49.10000 434 THR B O 1
ATOM 10193 N N . LEU B 1 435 ? -100.75700 234.75800 196.46100 1.000 48.42000 435 LEU B N 1
ATOM 10194 C CA . LEU B 1 435 ? -101.41900 235.94900 196.96800 1.000 48.68000 435 LEU B CA 1
ATOM 10195 C C . LEU B 1 435 ? -102.91300 235.98200 197.13600 1.000 50.52000 435 LEU B C 1
ATOM 10196 O O . LEU B 1 435 ? -103.38800 236.61800 198.06000 1.000 51.22000 435 LEU B O 1
ATOM 10201 N N . MET B 1 436 ? -103.66800 235.38500 196.23200 1.000 42.44000 436 MET B N 1
ATOM 10202 C CA . MET B 1 436 ? -105.08900 235.67900 196.18900 1.000 46.53000 436 MET B CA 1
ATOM 10203 C C . MET B 1 436 ? -105.84200 235.31800 197.45100 1.000 47.05000 436 MET B C 1
ATOM 10204 O O . MET B 1 436 ? -106.57800 236.14000 197.98000 1.000 42.69000 436 MET B O 1
ATOM 10209 N N . PRO B 1 437 ? -105.55700 234.05800 197.99200 1.000 43.90000 437 PRO B N 1
ATOM 10210 C CA . PRO B 1 437 ? -106.39500 233.71600 199.14100 1.000 44.74000 437 PRO B CA 1
ATOM 10211 C C . PRO B 1 437 ? -106.28400 234.69200 200.27000 1.000 45.27000 437 PRO B C 1
ATOM 10212 O O . PRO B 1 437 ? -107.25000 234.84600 200.97200 1.000 51.42000 437 PRO B O 1
ATOM 10216 N N . TYR B 1 438 ? -105.13600 235.29000 200.49200 1.000 44.51000 438 TYR B N 1
ATOM 10217 C CA . TYR B 1 438 ? -105.00700 236.29200 201.52400 1.000 44.99000 438 TYR B CA 1
ATOM 10218 C C . TYR B 1 438 ? -105.25100 237.73400 201.11000 1.000 45.70000 438 TYR B C 1
ATOM 10219 O O . TYR B 1 438 ? -105.13500 238.61300 201.93400 1.000 41.97000 438 TYR B O 1
ATOM 10228 N N . LEU B 1 439 ? -105.52000 237.99700 199.84000 1.000 46.72000 439 LEU B N 1
ATOM 10229 C CA . LEU B 1 439 ? -105.63800 239.37500 199.35700 1.000 44.89000 439 LEU B CA 1
ATOM 10230 C C . LEU B 1 439 ? -106.78200 240.20100 199.92100 1.000 48.88000 439 LEU B C 1
ATOM 10231 O O . LEU B 1 439 ? -106.60500 241.34200 200.25800 1.000 42.25000 439 LEU B O 1
ATOM 10236 N N . GLY B 1 440 ? -107.96400 239.61500 200.00400 1.000 50.24000 440 GLY B N 1
ATOM 10237 C CA . GLY B 1 440 ? -109.09100 240.20000 200.70800 1.000 54.05000 440 GLY B CA 1
ATOM 10238 C C . GLY B 1 440 ? -108.73300 240.66000 202.10400 1.000 52.82000 440 GLY B C 1
ATOM 10239 O O . GLY B 1 440 ? -109.14100 241.74100 202.52700 1.000 50.58000 440 GLY B O 1
ATOM 10240 N N . ARG B 1 441 ? -107.93200 239.86300 202.82400 1.000 50.09000 441 ARG B N 1
ATOM 10241 C CA . ARG B 1 441 ? -107.43900 240.23400 204.15300 1.000 49.36000 441 ARG B CA 1
ATOM 10242 C C . ARG B 1 441 ? -106.31700 241.25600 204.08700 1.000 49.04000 441 ARG B C 1
ATOM 10243 O O . ARG B 1 441 ? -106.36400 242.27500 204.78300 1.000 47.54000 441 ARG B O 1
ATOM 10251 N N . VAL B 1 442 ? -105.26900 240.95800 203.31100 1.000 53.35000 442 VAL B N 1
ATOM 10252 C CA . VAL B 1 442 ? -104.15300 241.89000 203.14900 1.000 43.35000 442 VAL B CA 1
ATOM 10253 C C . VAL B 1 442 ? -104.67900 243.28400 202.83200 1.000 43.06000 442 VAL B C 1
ATOM 10254 O O . VAL B 1 442 ? -104.19900 244.29000 203.37700 1.000 43.78000 442 VAL B O 1
ATOM 10258 N N . ASN B 1 443 ? -105.65200 243.38800 201.95200 1.000 46.68000 443 ASN B N 1
ATOM 10259 C CA . ASN B 1 443 ? -106.07900 244.69000 201.44500 1.000 40.18000 443 ASN B CA 1
ATOM 10260 C C . ASN B 1 443 ? -106.73800 245.66900 202.39000 1.000 46.96000 443 ASN B C 1
ATOM 10261 O O . ASN B 1 443 ? -106.77400 246.84200 202.12100 1.000 43.74000 443 ASN B O 1
ATOM 10266 N N . THR B 1 444 ? -107.31600 245.17300 203.46400 1.000 55.84000 444 THR B N 1
ATOM 10267 C CA . THR B 1 444 ? -107.85900 246.00200 204.53300 1.000 45.96000 444 THR B CA 1
ATOM 10268 C C . THR B 1 444 ? -106.79300 246.74300 205.30600 1.000 48.99000 444 THR B C 1
ATOM 10269 O O . THR B 1 444 ? -107.07100 247.73800 205.93800 1.000 52.45000 444 THR B O 1
ATOM 10273 N N . THR B 1 445 ? -105.56900 246.24800 205.26500 1.000 47.61000 445 THR B N 1
ATOM 10274 C CA . THR B 1 445 ? -104.47600 246.78900 206.04200 1.000 43.09000 445 THR B CA 1
ATOM 10275 C C . THR B 1 445 ? -103.99700 248.00700 205.30900 1.000 47.52000 445 THR B C 1
ATOM 10276 O O . THR B 1 445 ? -104.66400 248.49000 204.43100 1.000 51.96000 445 THR B O 1
ATOM 10280 N N . THR B 1 446 ? -102.87800 248.55900 205.72500 1.000 50.95000 446 THR B N 1
ATOM 10281 C CA . THR B 1 446 ? -102.37000 249.79500 205.15100 1.000 50.22000 446 THR B CA 1
ATOM 10282 C C . THR B 1 446 ? -102.05000 249.63300 203.67100 1.000 47.86000 446 THR B C 1
ATOM 10283 O O . THR B 1 446 ? -102.08800 250.57900 202.91600 1.000 38.32000 446 THR B O 1
ATOM 10287 N N . THR B 1 447 ? -101.65600 248.43300 203.29300 1.000 49.75000 447 THR B N 1
ATOM 10288 C CA . THR B 1 447 ? -101.32900 248.10100 201.92900 1.000 45.56000 447 THR B CA 1
ATOM 10289 C C . THR B 1 447 ? -102.58700 248.07700 201.10500 1.000 41.40000 447 THR B C 1
ATOM 10290 O O . THR B 1 447 ? -103.63600 247.85700 201.65900 1.000 38.90000 447 THR B O 1
ATOM 10294 N N . LYS B 1 448 ? -102.47600 248.36500 199.80500 1.000 42.16000 448 LYS B N 1
ATOM 10295 C CA . LYS B 1 448 ? -103.47800 248.08100 198.78100 1.000 37.63000 448 LYS B CA 1
ATOM 10296 C C . LYS B 1 448 ? -102.78100 247.34500 197.65300 1.000 42.67000 448 LYS B C 1
ATOM 10297 O O . LYS B 1 448 ? -101.79200 247.86200 197.17000 1.000 44.50000 448 LYS B O 1
ATOM 10303 N N . THR B 1 449 ? -103.24500 246.17600 197.18500 1.000 47.02000 449 THR B N 1
ATOM 10304 C CA . THR B 1 449 ? -102.40400 245.53000 196.18900 1.000 44.94000 449 THR B CA 1
ATOM 10305 C C . THR B 1 449 ? -103.26500 244.73600 195.23300 1.000 39.26000 449 THR B C 1
ATOM 10306 O O . THR B 1 449 ? -104.49200 244.75200 195.32500 1.000 40.44000 449 THR B O 1
ATOM 10310 N N . TYR B 1 450 ? -102.58500 244.03600 194.32200 1.000 45.44000 450 TYR B N 1
ATOM 10311 C CA . TYR B 1 450 ? -103.14400 243.11500 193.34500 1.000 49.31000 450 TYR B CA 1
ATOM 10312 C C . TYR B 1 450 ? -102.28700 241.85300 193.35600 1.000 43.20000 450 TYR B C 1
ATOM 10313 O O . TYR B 1 450 ? -101.17100 241.85900 193.87700 1.000 44.78000 450 TYR B O 1
ATOM 10322 N N . ALA B 1 451 ? -102.80300 240.76500 192.78600 1.000 43.14000 451 ALA B N 1
ATOM 10323 C CA . ALA B 1 451 ? -101.96700 239.62600 192.42200 1.000 42.93000 451 ALA B CA 1
ATOM 10324 C C . ALA B 1 451 ? -101.61000 239.72100 190.94700 1.000 43.03000 451 ALA B C 1
ATOM 10325 O O . ALA B 1 451 ? -102.42500 240.16200 190.12700 1.000 50.84000 451 ALA B O 1
ATOM 10327 N N . SER B 1 452 ? -100.40000 239.29700 190.59800 1.000 39.36000 452 SER B N 1
ATOM 10328 C CA . SER B 1 452 ? -99.85300 239.59100 189.28000 1.000 39.73000 452 SER B CA 1
ATOM 10329 C C . SER B 1 452 ? -99.45800 238.32900 188.54500 1.000 44.18000 452 SER B C 1
ATOM 10330 O O . SER B 1 452 ? -98.91800 237.38900 189.13500 1.000 46.42000 452 SER B O 1
ATOM 10333 N N . ARG B 1 453 ? -99.70900 238.34000 187.24500 1.000 46.10000 453 ARG B N 1
ATOM 10334 C CA . ARG B 1 453 ? -98.98800 237.51800 186.29200 1.000 46.64000 453 ARG B CA 1
ATOM 10335 C C . ARG B 1 453 ? -98.26300 238.47000 185.35100 1.000 48.26000 453 ARG B C 1
ATOM 10336 O O . ARG B 1 453 ? -98.85200 239.45200 184.89000 1.000 46.86000 453 ARG B O 1
ATOM 10344 N N . THR B 1 454 ? -96.97500 238.22700 185.12400 1.000 42.88000 454 THR B N 1
ATOM 10345 C CA . THR B 1 454 ? -96.19800 238.94400 184.12100 1.000 37.32000 454 THR B CA 1
ATOM 10346 C C . THR B 1 454 ? -95.64700 237.91800 183.13500 1.000 44.01000 454 THR B C 1
ATOM 10347 O O . THR B 1 454 ? -94.94200 236.97800 183.52900 1.000 51.95000 454 THR B O 1
ATOM 10351 N N . LEU B 1 455 ? -95.97300 238.09900 181.85900 1.000 56.63000 455 LEU B N 1
ATOM 10352 C CA . LEU B 1 455 ? -95.48900 237.23300 180.79700 1.000 52.20000 455 LEU B CA 1
ATOM 10353 C C . LEU B 1 455 ? -94.34500 237.90700 180.04500 1.000 52.58000 455 LEU B C 1
ATOM 10354 O O . LEU B 1 455 ? -94.43000 239.08800 179.68400 1.000 51.08000 455 LEU B O 1
ATOM 10359 N N . LEU B 1 456 ? -93.27100 237.15400 179.83300 1.000 55.85000 456 LEU B N 1
ATOM 10360 C CA . LEU B 1 456 ? -92.10700 237.61700 179.10600 1.000 57.63000 456 LEU B CA 1
ATOM 10361 C C . LEU B 1 456 ? -91.87200 236.74400 177.88600 1.000 57.20000 456 LEU B C 1
ATOM 10362 O O . LEU B 1 456 ? -92.31400 235.58700 177.82300 1.000 56.53000 456 LEU B O 1
ATOM 10367 N N . PHE B 1 457 ? -91.20000 237.33700 176.91300 1.000 62.77000 457 PHE B N 1
ATOM 10368 C CA . PHE B 1 457 ? -90.81400 236.68400 175.67400 1.000 61.74000 457 PHE B CA 1
ATOM 10369 C C . PHE B 1 457 ? -89.31700 236.72700 175.54300 1.000 58.64000 457 PHE B C 1
ATOM 10370 O O . PHE B 1 457 ? -88.71100 237.74700 175.75800 1.000 60.69000 457 PHE B O 1
ATOM 10378 N N . LEU B 1 458 ? -88.74800 235.59000 175.17500 1.000 59.29000 458 LEU B N 1
ATOM 10379 C CA . LEU B 1 458 ? -87.32500 235.45100 174.99700 1.000 64.29000 458 LEU B CA 1
ATOM 10380 C C . LEU B 1 458 ? -86.90200 235.71000 173.56200 1.000 70.79000 458 LEU B C 1
ATOM 10381 O O . LEU B 1 458 ? -87.07500 234.89100 172.69000 1.000 68.41000 458 LEU B O 1
ATOM 10386 N N . LYS B 1 459 ? -86.28400 236.85900 173.35800 1.000 72.65000 459 LYS B N 1
ATOM 10387 C CA . LYS B 1 459 ? -85.78000 237.28200 172.07700 1.000 76.81000 459 LYS B CA 1
ATOM 10388 C C . LYS B 1 459 ? -84.55700 236.46500 171.68800 1.000 84.63000 459 LYS B C 1
ATOM 10389 O O . LYS B 1 459 ? -83.90800 235.87500 172.53200 1.000 76.59000 459 LYS B O 1
ATOM 10395 N N . ASP B 1 460 ? -84.22100 236.44200 170.40800 1.000 91.45000 460 ASP B N 1
ATOM 10396 C CA . ASP B 1 460 ? -83.25800 235.48400 169.89000 1.000 84.89000 460 ASP B CA 1
ATOM 10397 C C . ASP B 1 460 ? -81.87900 235.66600 170.52900 1.000 77.62000 460 ASP B C 1
ATOM 10398 O O . ASP B 1 460 ? -81.05300 234.75800 170.51100 1.000 83.77000 460 ASP B O 1
ATOM 10403 N N . ASP B 1 461 ? -81.63700 236.84100 171.09600 1.000 76.24000 461 ASP B N 1
ATOM 10404 C CA . ASP B 1 461 ? -80.33800 237.17000 171.68500 1.000 76.39000 461 ASP B CA 1
ATOM 10405 C C . ASP B 1 461 ? -80.17700 236.82400 173.16400 1.000 69.06000 461 ASP B C 1
ATOM 10406 O O . ASP B 1 461 ? -79.21000 237.22300 173.78300 1.000 70.07000 461 ASP B O 1
ATOM 10411 N N . GLY B 1 462 ? -81.12700 236.10100 173.73500 1.000 63.62000 462 GLY B N 1
ATOM 10412 C CA . GLY B 1 462 ? -80.98100 235.66700 175.10800 1.000 65.53000 462 GLY B CA 1
ATOM 10413 C C . GLY B 1 462 ? -81.48900 236.57600 176.19900 1.000 70.04000 462 GLY B C 1
ATOM 10414 O O . GLY B 1 462 ? -81.13900 236.41100 177.36300 1.000 76.61000 462 GLY B O 1
ATOM 10415 N N . THR B 1 463 ? -82.29100 237.55100 175.83200 1.000 69.37000 463 THR B N 1
ATOM 10416 C CA . THR B 1 463 ? -82.86100 238.42100 176.82300 1.000 63.25000 463 THR B CA 1
ATOM 10417 C C . THR B 1 463 ? -84.35600 238.25100 176.78000 1.000 64.14000 463 THR B C 1
ATOM 10418 O O . THR B 1 463 ? -84.88600 237.76000 175.81700 1.000 72.23000 463 THR B O 1
ATOM 10422 N N . LEU B 1 464 ? -85.01700 238.60200 177.86400 1.000 56.69000 464 LEU B N 1
ATOM 10423 C CA . LEU B 1 464 ? -86.44900 238.49500 177.97100 1.000 59.25000 464 LEU B CA 1
ATOM 10424 C C . LEU B 1 464 ? -86.99800 239.87000 177.81200 1.000 61.15000 464 LEU B C 1
ATOM 10425 O O . LEU B 1 464 ? -86.42000 240.80000 178.29400 1.000 60.20000 464 LEU B O 1
ATOM 10430 N N . LYS B 1 465 ? -88.10700 240.00000 177.11200 1.000 62.01000 465 LYS B N 1
ATOM 10431 C CA . LYS B 1 465 ? -88.84900 241.24000 177.10700 1.000 68.53000 465 LYS B CA 1
ATOM 10432 C C . LYS B 1 465 ? -90.22900 241.06600 177.72700 1.000 68.15000 465 LYS B C 1
ATOM 10433 O O . LYS B 1 465 ? -90.92500 240.12900 177.40200 1.000 60.25000 465 LYS B O 1
ATOM 10439 N N . PRO B 1 466 ? -90.58800 242.02000 178.69300 1.000 64.14000 466 PRO B N 1
ATOM 10440 C CA . PRO B 1 466 ? -91.95600 241.84000 179.21200 1.000 59.97000 466 PRO B CA 1
ATOM 10441 C C . PRO B 1 466 ? -93.07500 242.18300 178.22600 1.000 53.62000 466 PRO B C 1
ATOM 10442 O O . PRO B 1 466 ? -93.02000 243.18800 177.56500 1.000 60.29000 466 PRO B O 1
ATOM 10446 N N . LEU B 1 467 ? -94.09100 241.33500 178.15600 1.000 55.62000 467 LEU B N 1
ATOM 10447 C CA . LEU B 1 467 ? -95.20000 241.53800 177.22600 1.000 56.14000 467 LEU B CA 1
ATOM 10448 C C . LEU B 1 467 ? -96.43500 242.16900 177.86000 1.000 57.99000 467 LEU B C 1
ATOM 10449 O O . LEU B 1 467 ? -96.96100 243.16500 177.34500 1.000 63.30000 467 LEU B O 1
ATOM 10454 N N . VAL B 1 468 ? -96.94000 241.58800 178.94800 1.000 53.28000 468 VAL B N 1
ATOM 10455 C CA . VAL B 1 468 ? -98.22300 241.99300 179.49800 1.000 54.34000 468 VAL B CA 1
ATOM 10456 C C . VAL B 1 468 ? -98.18200 241.78400 180.99800 1.000 52.81000 468 VAL B C 1
ATOM 10457 O O . VAL B 1 468 ? -97.53000 240.86600 181.49700 1.000 48.63000 468 VAL B O 1
ATOM 10461 N N . ILE B 1 469 ? -98.84600 242.66500 181.72700 1.000 58.22000 469 ILE B N 1
ATOM 10462 C CA . ILE B 1 469 ? -98.99600 242.50800 183.16000 1.000 52.84000 469 ILE B CA 1
ATOM 10463 C C . ILE B 1 469 ? -100.48900 242.50700 183.47000 1.000 52.72000 469 ILE B C 1
ATOM 10464 O O . ILE B 1 469 ? -101.21500 243.44000 183.09400 1.000 63.62000 469 ILE B O 1
ATOM 10469 N N . GLU B 1 470 ? -100.94900 241.45000 184.13100 1.000 48.75000 470 GLU B N 1
ATOM 10470 C CA . GLU B 1 470 ? -102.32800 241.31900 184.56500 1.000 48.32000 470 GLU B CA 1
ATOM 10471 C C . GLU B 1 470 ? -102.37200 241.47400 186.07800 1.000 53.58000 470 GLU B C 1
ATOM 10472 O O . GLU B 1 470 ? -101.58600 240.83200 186.78800 1.000 53.34000 470 GLU B O 1
ATOM 10478 N N . LEU B 1 471 ? -103.28400 242.32100 186.56700 1.000 52.48000 471 LEU B N 1
ATOM 10479 C CA . LEU B 1 471 ? -103.35900 242.69200 187.98300 1.000 42.96000 471 LEU B CA 1
ATOM 10480 C C . LEU B 1 471 ? -104.74100 242.33500 188.50600 1.000 42.82000 471 LEU B C 1
ATOM 10481 O O . LEU B 1 471 ? -105.69800 243.07500 188.27400 1.000 57.83000 471 LEU B O 1
ATOM 10486 N N . SER B 1 472 ? -104.83500 241.23200 189.24500 1.000 42.64000 472 SER B N 1
ATOM 10487 C CA . SER B 1 472 ? -106.12100 240.69000 189.65500 1.000 45.75000 472 SER B CA 1
ATOM 10488 C C . SER B 1 472 ? -106.48800 241.05300 191.09200 1.000 43.56000 472 SER B C 1
ATOM 10489 O O . SER B 1 472 ? -105.62900 241.13800 191.97300 1.000 42.71000 472 SER B O 1
ATOM 10492 N N . LEU B 1 473 ? -107.75100 241.33800 191.32000 1.000 49.29000 473 LEU B N 1
ATOM 10493 C CA . LEU B 1 473 ? -108.20900 241.74100 192.61900 1.000 51.82000 473 LEU B CA 1
ATOM 10494 C C . LEU B 1 473 ? -109.22200 240.69300 192.93200 1.000 50.41000 473 LEU B C 1
ATOM 10495 O O . LEU B 1 473 ? -109.74600 240.10100 192.01300 1.000 53.77000 473 LEU B O 1
ATOM 10500 N N . PRO B 1 474 ? -109.48500 240.44800 194.28600 1.000 49.09000 474 PRO B N 1
ATOM 10501 C CA . PRO B 1 474 ? -110.45700 239.37400 194.50700 1.000 50.10000 474 PRO B CA 1
ATOM 10502 C C . PRO B 1 474 ? -111.79800 239.81900 194.01800 1.000 47.02000 474 PRO B C 1
ATOM 10503 O O . PRO B 1 474 ? -112.02700 240.98900 193.91300 1.000 49.25000 474 PRO B O 1
ATOM 10507 N N . HIS B 1 475 ? -112.68400 238.89900 193.71800 1.000 48.56000 475 HIS B N 1
ATOM 10508 C CA . HIS B 1 475 ? -113.95700 239.25800 193.14200 1.000 53.18000 475 HIS B CA 1
ATOM 10509 C C . HIS B 1 475 ? -114.63100 240.10600 194.15800 1.000 51.22000 475 HIS B C 1
ATOM 10510 O O . HIS B 1 475 ? -114.35100 239.95200 195.33000 1.000 55.96000 475 HIS B O 1
ATOM 10517 N N . PRO B 1 476 ? -115.51200 241.07900 193.66800 1.000 45.33000 476 PRO B N 1
ATOM 10518 C CA . PRO B 1 476 ? -116.00600 241.98300 194.69900 1.000 44.53000 476 PRO B CA 1
ATOM 10519 C C . PRO B 1 476 ? -117.19100 241.45200 195.44000 1.000 52.04000 476 PRO B C 1
ATOM 10520 O O . PRO B 1 476 ? -117.67700 242.13800 196.31400 1.000 54.11000 476 PRO B O 1
ATOM 10524 N N . ASN B 1 477 ? -117.67300 240.27700 195.07600 1.000 51.56000 477 ASN B N 1
ATOM 10525 C CA . ASN B 1 477 ? -118.77100 239.65100 195.80300 1.000 52.69000 477 ASN B CA 1
ATOM 10526 C C . ASN B 1 477 ? -118.26200 238.62600 196.76100 1.000 48.34000 477 ASN B C 1
ATOM 10527 O O . ASN B 1 477 ? -119.02900 237.92000 197.37100 1.000 48.98000 477 ASN B O 1
ATOM 10532 N N . GLY B 1 478 ? -116.95300 238.53400 196.87200 1.000 46.52000 478 GLY B N 1
ATOM 10533 C CA . GLY B 1 478 ? -116.33100 237.56700 197.74000 1.000 51.60000 478 GLY B CA 1
ATOM 10534 C C . GLY B 1 478 ? -115.41000 236.64000 197.00300 1.000 55.90000 478 GLY B C 1
ATOM 10535 O O . GLY B 1 478 ? -115.44300 236.52700 195.80400 1.000 54.97000 478 GLY B O 1
ATOM 10536 N N . ASP B 1 479 ? -114.57100 235.96600 197.75600 1.000 55.96000 479 ASP B N 1
ATOM 10537 C CA . ASP B 1 479 ? -113.52500 235.15700 197.19100 1.000 59.65000 479 ASP B CA 1
ATOM 10538 C C . ASP B 1 479 ? -114.10400 234.03100 196.39700 1.000 58.55000 479 ASP B C 1
ATOM 10539 O O . ASP B 1 479 ? -113.51100 233.58600 195.45100 1.000 57.66000 479 ASP B O 1
ATOM 10544 N N . LYS B 1 480 ? -115.25800 233.55000 196.81500 1.000 52.23000 480 LYS B N 1
ATOM 10545 C CA . LYS B 1 480 ? -115.86100 232.36400 196.23700 1.000 50.48000 480 LYS B CA 1
ATOM 10546 C C . LYS B 1 480 ? -116.17500 232.49500 194.76900 1.000 55.45000 480 LYS B C 1
ATOM 10547 O O . LYS B 1 480 ? -116.26100 231.50600 194.08600 1.000 60.05000 480 LYS B O 1
ATOM 10553 N N . PHE B 1 481 ? -116.46600 233.69600 194.30400 1.000 50.26000 481 PHE B N 1
ATOM 10554 C CA . PHE B 1 481 ? -116.95600 233.87200 192.95500 1.000 49.10000 481 PHE B CA 1
ATOM 10555 C C . PHE B 1 481 ? -115.94600 234.14100 191.88600 1.000 46.09000 481 PHE B C 1
ATOM 10556 O O . PHE B 1 481 ? -116.29500 234.12300 190.72700 1.000 47.90000 481 PHE B O 1
ATOM 10564 N N . GLY B 1 482 ? -114.70300 234.40600 192.25300 1.000 46.50000 482 GLY B N 1
ATOM 10565 C CA . GLY B 1 482 ? -113.69700 234.66100 191.24900 1.000 51.54000 482 GLY B CA 1
ATOM 10566 C C . GLY B 1 482 ? -112.70900 235.74500 191.55700 1.000 45.00000 482 GLY B C 1
ATOM 10567 O O . GLY B 1 482 ? -112.42700 236.02100 192.69700 1.000 49.30000 482 GLY B O 1
ATOM 10568 N N . ALA B 1 483 ? -112.14000 236.31200 190.50100 1.000 45.78000 483 ALA B N 1
ATOM 10569 C CA . ALA B 1 483 ? -111.29000 237.48600 190.56900 1.000 48.97000 483 ALA B CA 1
ATOM 10570 C C . ALA B 1 483 ? -111.63400 238.44600 189.46700 1.000 47.50000 483 ALA B C 1
ATOM 10571 O O . ALA B 1 483 ? -111.85200 238.02800 188.37100 1.000 54.32000 483 ALA B O 1
ATOM 10573 N N . VAL B 1 484 ? -111.64100 239.73500 189.75000 1.000 47.92000 484 VAL B N 1
ATOM 10574 C CA . VAL B 1 484 ? -111.80000 240.78900 188.75200 1.000 53.58000 484 VAL B CA 1
ATOM 10575 C C . VAL B 1 484 ? -110.43300 241.35400 188.39700 1.000 53.63000 484 VAL B C 1
ATOM 10576 O O . VAL B 1 484 ? -109.77100 241.96600 189.24500 1.000 50.30000 484 VAL B O 1
ATOM 10580 N N . SER B 1 485 ? -110.03000 241.20200 187.12800 1.000 51.79000 485 SER B N 1
ATOM 10581 C CA . SER B 1 485 ? -108.67800 241.53200 186.69700 1.000 55.94000 485 SER B CA 1
ATOM 10582 C C . SER B 1 485 ? -108.66800 242.61800 185.62700 1.000 63.39000 485 SER B C 1
ATOM 10583 O O . SER B 1 485 ? -109.61800 242.77000 184.85200 1.000 69.87000 485 SER B O 1
ATOM 10586 N N . GLU B 1 486 ? -107.56900 243.36700 185.59000 1.000 65.25000 486 GLU B N 1
ATOM 10587 C CA . GLU B 1 486 ? -107.37800 244.45300 184.63900 1.000 67.15000 486 GLU B CA 1
ATOM 10588 C C . GLU B 1 486 ? -105.95400 244.33900 184.11400 1.000 62.86000 486 GLU B C 1
ATOM 10589 O O . GLU B 1 486 ? -105.00700 244.44200 184.89400 1.000 65.28000 486 GLU B O 1
ATOM 10595 N N . VAL B 1 487 ? -105.79100 244.11100 182.80900 1.000 66.49000 487 VAL B N 1
ATOM 10596 C CA . VAL B 1 487 ? -104.48900 243.82600 182.21000 1.000 58.50000 487 VAL B CA 1
ATOM 10597 C C . VAL B 1 487 ? -103.83900 245.13100 181.76400 1.000 55.45000 487 VAL B C 1
ATOM 10598 O O . VAL B 1 487 ? -104.51400 246.00800 181.22300 1.000 63.28000 487 VAL B O 1
ATOM 10602 N N . TYR B 1 488 ? -102.53100 245.28200 181.98800 1.000 57.79000 488 TYR B N 1
ATOM 10603 C CA . TYR B 1 488 ? -101.79700 246.43500 181.46800 1.000 56.38000 488 TYR B CA 1
ATOM 10604 C C . TYR B 1 488 ? -100.64500 245.96500 180.59200 1.000 60.85000 488 TYR B C 1
ATOM 10605 O O . TYR B 1 488 ? -100.09400 244.87600 180.78000 1.000 62.00000 488 TYR B O 1
ATOM 10614 N N . THR B 1 489 ? -100.34700 246.73400 179.54700 1.000 60.80000 489 THR B N 1
ATOM 10615 C CA . THR B 1 489 ? -99.32100 246.38900 178.56300 1.000 51.51000 489 THR B CA 1
ATOM 10616 C C . THR B 1 489 ? -98.57500 247.60200 178.10300 1.000 58.25000 489 THR B C 1
ATOM 10617 O O . THR B 1 489 ? -99.03700 248.71200 178.28300 1.000 64.17000 489 THR B O 1
ATOM 10621 N N . PRO B 1 490 ? -97.35200 247.34200 177.46300 1.000 59.69000 490 PRO B N 1
ATOM 10622 C CA . PRO B 1 490 ? -96.60300 248.55600 177.12400 1.000 60.73000 490 PRO B CA 1
ATOM 10623 C C . PRO B 1 490 ? -97.30400 249.42100 176.10200 1.000 57.01000 490 PRO B C 1
ATOM 10624 O O . PRO B 1 490 ? -97.76500 248.91100 175.09600 1.000 54.16000 490 PRO B O 1
ATOM 10628 N N . GLY B 1 491 ? -97.33300 250.72400 176.32900 1.000 53.42000 491 GLY B N 1
ATOM 10629 C CA . GLY B 1 491 ? -98.04100 251.61000 175.44200 1.000 59.37000 491 GLY B CA 1
ATOM 10630 C C . GLY B 1 491 ? -97.45200 252.99000 175.38000 1.000 72.61000 491 GLY B C 1
ATOM 10631 O O . GLY B 1 491 ? -96.66100 253.35000 176.23400 1.000 73.85000 491 GLY B O 1
ATOM 10632 N N . GLU B 1 492 ? -97.81100 253.74600 174.34400 1.000 71.55000 492 GLU B N 1
ATOM 10633 C CA . GLU B 1 492 ? -97.39000 255.13100 174.18800 1.000 68.68000 492 GLU B CA 1
ATOM 10634 C C . GLU B 1 492 ? -98.24500 256.11100 174.96600 1.000 65.57000 492 GLU B C 1
ATOM 10635 O O . GLU B 1 492 ? -99.42300 255.89500 175.14400 1.000 64.52000 492 GLU B O 1
ATOM 10641 N N . GLY B 1 493 ? -97.64500 257.21000 175.38900 1.000 61.17000 493 GLY B N 1
ATOM 10642 C CA . GLY B 1 493 ? -98.29100 258.17700 176.25400 1.000 56.17000 493 GLY B CA 1
ATOM 10643 C C . GLY B 1 493 ? -98.68800 257.74200 177.64800 1.000 59.03000 493 GLY B C 1
ATOM 10644 O O . GLY B 1 493 ? -97.91400 257.12200 178.33400 1.000 64.13000 493 GLY B O 1
ATOM 10645 N N . VAL B 1 494 ? -99.90200 258.04800 178.07500 1.000 66.12000 494 VAL B N 1
ATOM 10646 C CA . VAL B 1 494 ? -100.28300 257.79400 179.44900 1.000 66.88000 494 VAL B CA 1
ATOM 10647 C C . VAL B 1 494 ? -100.13800 256.32400 179.65700 1.000 66.79000 494 VAL B C 1
ATOM 10648 O O . VAL B 1 494 ? -99.67700 255.87500 180.68600 1.000 70.90000 494 VAL B O 1
ATOM 10652 N N . TYR B 1 495 ? -100.48700 255.56300 178.64000 1.000 62.71000 495 TYR B N 1
ATOM 10653 C CA . TYR B 1 495 ? -100.52600 254.12900 178.76700 1.000 64.08000 495 TYR B CA 1
ATOM 10654 C C . TYR B 1 495 ? -99.14600 253.69800 179.17100 1.000 67.65000 495 TYR B C 1
ATOM 10655 O O . TYR B 1 495 ? -98.98400 252.72800 179.85800 1.000 70.45000 495 TYR B O 1
ATOM 10664 N N . ASP B 1 496 ? -98.14900 254.42000 178.70500 1.000 63.86000 496 ASP B N 1
ATOM 10665 C CA . ASP B 1 496 ? -96.79300 254.10500 179.07900 1.000 62.92000 496 ASP B CA 1
ATOM 10666 C C . ASP B 1 496 ? -96.70900 254.27500 180.57400 1.000 64.42000 496 ASP B C 1
ATOM 10667 O O . ASP B 1 496 ? -96.11300 253.47500 181.26100 1.000 62.57000 496 ASP B O 1
ATOM 10672 N N . SER B 1 497 ? -97.33600 255.32000 181.07800 1.000 60.72000 497 SER B N 1
ATOM 10673 C CA . SER B 1 497 ? -97.31200 255.61700 182.48900 1.000 56.01000 497 SER B CA 1
ATOM 10674 C C . SER B 1 497 ? -97.98100 254.55100 183.32000 1.000 58.08000 497 SER B C 1
ATOM 10675 O O . SER B 1 497 ? -97.52300 254.24800 184.38900 1.000 63.32000 497 SER B O 1
ATOM 10678 N N . LEU B 1 498 ? -99.07300 253.98400 182.84300 1.000 55.95000 498 LEU B N 1
ATOM 10679 C CA . LEU B 1 498 ? -99.74600 252.93500 183.59200 1.000 58.46000 498 LEU B CA 1
ATOM 10680 C C . LEU B 1 498 ? -98.81800 251.75500 183.77000 1.000 62.34000 498 LEU B C 1
ATOM 10681 O O . LEU B 1 498 ? -98.73500 251.17000 184.82800 1.000 63.76000 498 LEU B O 1
ATOM 10686 N N . TRP B 1 499 ? -98.10900 251.43100 182.71400 1.000 60.62000 499 TRP B N 1
ATOM 10687 C CA . TRP B 1 499 ? -97.18200 250.30900 182.64300 1.000 60.92000 499 TRP B CA 1
ATOM 10688 C C . TRP B 1 499 ? -96.08200 250.42500 183.69800 1.000 60.42000 499 TRP B C 1
ATOM 10689 O O . TRP B 1 499 ? -95.64400 249.41200 184.26000 1.000 58.87000 499 TRP B O 1
ATOM 10700 N N . GLN B 1 500 ? -95.63600 251.64900 184.00300 1.000 53.61000 500 GLN B N 1
ATOM 10701 C CA . GLN B 1 500 ? -94.66400 251.79100 185.07900 1.000 51.17000 500 GLN B CA 1
ATOM 10702 C C . GLN B 1 500 ? -95.27100 251.46200 186.43600 1.000 53.14000 500 GLN B C 1
ATOM 10703 O O . GLN B 1 500 ? -94.57600 250.91200 187.30100 1.000 51.64000 500 GLN B O 1
ATOM 10709 N N . LEU B 1 501 ? -96.55100 251.76600 186.64600 1.000 53.51000 501 LEU B N 1
ATOM 10710 C CA . LEU B 1 501 ? -97.19100 251.37000 187.89700 1.000 49.88000 501 LEU B CA 1
ATOM 10711 C C . LEU B 1 501 ? -97.38200 249.86600 187.97300 1.000 49.11000 501 LEU B C 1
ATOM 10712 O O . LEU B 1 501 ? -97.18500 249.26300 189.03800 1.000 53.47000 501 LEU B O 1
ATOM 10717 N N . ALA B 1 502 ? -97.79200 249.25200 186.86200 1.000 49.53000 502 ALA B N 1
ATOM 10718 C CA . ALA B 1 502 ? -97.92000 247.79700 186.83400 1.000 55.95000 502 ALA B CA 1
ATOM 10719 C C . ALA B 1 502 ? -96.59400 247.12300 187.17900 1.000 57.14000 502 ALA B C 1
ATOM 10720 O O . ALA B 1 502 ? -96.55800 246.11200 187.89300 1.000 54.56000 502 ALA B O 1
ATOM 10722 N N . LYS B 1 503 ? -95.48700 247.69400 186.71000 1.000 53.64000 503 LYS B N 1
ATOM 10723 C CA . LYS B 1 503 ? -94.18800 247.19200 187.12300 1.000 47.32000 503 LYS B CA 1
ATOM 10724 C C . LYS B 1 503 ? -93.89700 247.44900 188.60600 1.000 44.64000 503 LYS B C 1
ATOM 10725 O O . LYS B 1 503 ? -93.12100 246.69800 189.21000 1.000 54.16000 503 LYS B O 1
ATOM 10731 N N . ALA B 1 504 ? -94.49100 248.47100 189.22300 1.000 47.12000 504 ALA B N 1
ATOM 10732 C CA . ALA B 1 504 ? -94.23100 248.62300 190.64500 1.000 51.23000 504 ALA B CA 1
ATOM 10733 C C . ALA B 1 504 ? -95.11200 247.69700 191.47700 1.000 56.62000 504 ALA B C 1
ATOM 10734 O O . ALA B 1 504 ? -94.69100 247.23900 192.55100 1.000 59.81000 504 ALA B O 1
ATOM 10736 N N . PHE B 1 505 ? -96.31300 247.36500 190.99200 1.000 50.31000 505 PHE B N 1
ATOM 10737 C CA . PHE B 1 505 ? -97.13000 246.40900 191.73800 1.000 51.26000 505 PHE B CA 1
ATOM 10738 C C . PHE B 1 505 ? -96.61600 244.97100 191.61400 1.000 50.82000 505 PHE B C 1
ATOM 10739 O O . PHE B 1 505 ? -96.93400 244.13100 192.47100 1.000 50.60000 505 PHE B O 1
ATOM 10747 N N . VAL B 1 506 ? -95.84600 244.65400 190.56900 1.000 49.87000 506 VAL B N 1
ATOM 10748 C CA . VAL B 1 506 ? -95.22600 243.33800 190.54600 1.000 47.99000 506 VAL B CA 1
ATOM 10749 C C . VAL B 1 506 ? -94.01700 243.32600 191.45900 1.000 49.24000 506 VAL B C 1
ATOM 10750 O O . VAL B 1 506 ? -93.73600 242.30800 192.11300 1.000 48.99000 506 VAL B O 1
ATOM 10754 N N . GLY B 1 507 ? -93.30000 244.45900 191.53100 1.000 44.94000 507 GLY B N 1
ATOM 10755 C CA . GLY B 1 507 ? -92.24500 244.60200 192.51900 1.000 42.92000 507 GLY B CA 1
ATOM 10756 C C . GLY B 1 507 ? -92.72200 244.29800 193.93100 1.000 46.81000 507 GLY B C 1
ATOM 10757 O O . GLY B 1 507 ? -92.03300 243.61200 194.69400 1.000 52.23000 507 GLY B O 1
ATOM 10758 N N . VAL B 1 508 ? -93.91600 244.78300 194.29400 1.000 43.38000 508 VAL B N 1
ATOM 10759 C CA . VAL B 1 508 ? -94.41000 244.55900 195.65000 1.000 44.74000 508 VAL B CA 1
ATOM 10760 C C . VAL B 1 508 ? -94.71300 243.08800 195.86400 1.000 46.16000 508 VAL B C 1
ATOM 10761 O O . VAL B 1 508 ? -94.26900 242.48600 196.84700 1.000 49.71000 508 VAL B O 1
ATOM 10765 N N . ASN B 1 509 ? -95.46800 242.48600 194.94400 1.000 41.71000 509 ASN B N 1
ATOM 10766 C CA . ASN B 1 509 ? -95.62600 241.03800 194.96200 1.000 44.19000 509 ASN B CA 1
ATOM 10767 C C . ASN B 1 509 ? -94.27200 240.35300 195.07100 1.000 46.70000 509 ASN B C 1
ATOM 10768 O O . ASN B 1 509 ? -94.09100 239.45600 195.90100 1.000 54.81000 509 ASN B O 1
ATOM 10773 N N . ASP B 1 510 ? -93.30200 240.75500 194.23900 1.000 39.95000 510 ASP B N 1
ATOM 10774 C CA . ASP B 1 510 ? -92.03200 240.02600 194.22400 1.000 45.62000 510 ASP B CA 1
ATOM 10775 C C . ASP B 1 510 ? -91.28500 240.19400 195.54600 1.000 47.48000 510 ASP B C 1
ATOM 10776 O O . ASP B 1 510 ? -90.99900 239.20300 196.23600 1.000 52.47000 510 ASP B O 1
ATOM 10781 N N . SER B 1 511 ? -90.96700 241.43700 195.93200 1.000 42.56000 511 SER B N 1
ATOM 10782 C CA . SER B 1 511 ? -90.11500 241.59400 197.10700 1.000 48.66000 511 SER B CA 1
ATOM 10783 C C . SER B 1 511 ? -90.77700 241.01100 198.35300 1.000 45.44000 511 SER B C 1
ATOM 10784 O O . SER B 1 511 ? -90.07300 240.54300 199.26200 1.000 54.63000 511 SER B O 1
ATOM 10787 N N . GLY B 1 512 ? -92.11900 240.96100 198.37600 1.000 41.14000 512 GLY B N 1
ATOM 10788 C CA . GLY B 1 512 ? -92.81800 240.24000 199.43400 1.000 41.07000 512 GLY B CA 1
ATOM 10789 C C . GLY B 1 512 ? -92.58200 238.73800 199.38400 1.000 42.09000 512 GLY B C 1
ATOM 10790 O O . GLY B 1 512 ? -92.40100 238.08800 200.42100 1.000 41.46000 512 GLY B O 1
ATOM 10791 N N . ASN B 1 513 ? -92.58300 238.16200 198.18100 1.000 38.09000 513 ASN B N 1
ATOM 10792 C CA . ASN B 1 513 ? -92.23600 236.75600 198.03100 1.000 37.50000 513 ASN B CA 1
ATOM 10793 C C . ASN B 1 513 ? -90.76600 236.52500 198.34100 1.000 45.91000 513 ASN B C 1
ATOM 10794 O O . ASN B 1 513 ? -90.37100 235.43700 198.77700 1.000 50.65000 513 ASN B O 1
ATOM 10799 N N . HIS B 1 514 ? -89.94700 237.54200 198.12500 1.000 42.43000 514 HIS B N 1
ATOM 10800 C CA . HIS B 1 514 ? -88.53500 237.42100 198.41200 1.000 41.12000 514 HIS B CA 1
ATOM 10801 C C . HIS B 1 514 ? -88.28300 237.31500 199.91000 1.000 41.92000 514 HIS B C 1
ATOM 10802 O O . HIS B 1 514 ? -87.75000 236.30800 200.38300 1.000 50.74000 514 HIS B O 1
ATOM 10809 N N . GLN B 1 515 ? -88.66300 238.34900 200.67800 1.000 42.92000 515 GLN B N 1
ATOM 10810 C CA . GLN B 1 515 ? -88.42100 238.34200 202.12400 1.000 49.31000 515 GLN B CA 1
ATOM 10811 C C . GLN B 1 515 ? -88.99800 237.09900 202.78400 1.000 50.74000 515 GLN B C 1
ATOM 10812 O O . GLN B 1 515 ? -88.28700 236.34900 203.46300 1.000 54.67000 515 GLN B O 1
ATOM 10818 N N . LEU B 1 516 ? -90.29300 236.86500 202.56800 1.000 45.59000 516 LEU B N 1
ATOM 10819 C CA . LEU B 1 516 ? -91.05000 235.86600 203.31000 1.000 42.74000 516 LEU B CA 1
ATOM 10820 C C . LEU B 1 516 ? -90.68000 234.44000 202.91000 1.000 43.72000 516 LEU B C 1
ATOM 10821 O O . LEU B 1 516 ? -90.42900 233.58900 203.77000 1.000 47.75000 516 LEU B O 1
ATOM 10826 N N . ILE B 1 517 ? -90.75200 234.14500 201.62400 1.000 40.95000 517 ILE B N 1
ATOM 10827 C CA . ILE B 1 517 ? -90.50100 232.79900 201.20500 1.000 42.76000 517 ILE B CA 1
ATOM 10828 C C . ILE B 1 517 ? -89.06600 232.57200 200.87600 1.000 43.57000 517 ILE B C 1
ATOM 10829 O O . ILE B 1 517 ? -88.43800 231.68400 201.42100 1.000 45.36000 517 ILE B O 1
ATOM 10834 N N . SER B 1 518 ? -88.54100 233.38600 199.98200 1.000 40.86000 518 SER B N 1
ATOM 10835 C CA . SER B 1 518 ? -87.22800 233.11000 199.48800 1.000 37.04000 518 SER B CA 1
ATOM 10836 C C . SER B 1 518 ? -86.23700 233.21100 200.60800 1.000 41.96000 518 SER B C 1
ATOM 10837 O O . SER B 1 518 ? -85.50600 232.27900 200.82900 1.000 41.34000 518 SER B O 1
ATOM 10840 N N . HIS B 1 519 ? -86.27200 234.28900 201.38000 1.000 44.33000 519 HIS B N 1
ATOM 10841 C CA . HIS B 1 519 ? -85.23100 234.48100 202.36800 1.000 43.01000 519 HIS B CA 1
ATOM 10842 C C . HIS B 1 519 ? -85.60900 233.87800 203.69300 1.000 41.94000 519 HIS B C 1
ATOM 10843 O O . HIS B 1 519 ? -84.86800 233.06800 204.19800 1.000 42.80000 519 HIS B O 1
ATOM 10850 N N . TRP B 1 520 ? -86.74900 234.24400 204.25100 1.000 38.82000 520 TRP B N 1
ATOM 10851 C CA . TRP B 1 520 ? -87.12800 233.69200 205.54000 1.000 38.57000 520 TRP B CA 1
ATOM 10852 C C . TRP B 1 520 ? -87.59700 232.23000 205.64700 1.000 41.33000 520 TRP B C 1
ATOM 10853 O O . TRP B 1 520 ? -87.08100 231.49800 206.45500 1.000 44.90000 520 TRP B O 1
ATOM 10864 N N . MET B 1 521 ? -88.56700 231.81600 204.85500 1.000 40.75000 521 MET B N 1
ATOM 10865 C CA . MET B 1 521 ? -89.08300 230.47100 204.97100 1.000 38.21000 521 MET B CA 1
ATOM 10866 C C . MET B 1 521 ? -88.10300 229.41700 204.54100 1.000 38.89000 521 MET B C 1
ATOM 10867 O O . MET B 1 521 ? -88.00300 228.38300 205.15900 1.000 39.13000 521 MET B O 1
ATOM 10872 N N . GLN B 1 522 ? -87.44000 229.65600 203.42500 1.000 43.76000 522 GLN B N 1
ATOM 10873 C CA . GLN B 1 522 ? -86.51800 228.69500 202.83100 1.000 44.98000 522 GLN B CA 1
ATOM 10874 C C . GLN B 1 522 ? -85.22000 228.46800 203.53600 1.000 41.14000 522 GLN B C 1
ATOM 10875 O O . GLN B 1 522 ? -84.67300 227.38700 203.50100 1.000 45.61000 522 GLN B O 1
ATOM 10881 N N . THR B 1 523 ? -84.68100 229.52700 204.09200 1.000 36.92000 523 THR B N 1
ATOM 10882 C CA . THR B 1 523 ? -83.36300 229.48700 204.63500 1.000 38.78000 523 THR B CA 1
ATOM 10883 C C . THR B 1 523 ? -83.38900 229.62700 206.12600 1.000 42.20000 523 THR B C 1
ATOM 10884 O O . THR B 1 523 ? -83.04500 228.71400 206.84100 1.000 39.52000 523 THR B O 1
ATOM 10888 N N . HIS B 1 524 ? -83.83100 230.77500 206.60100 1.000 41.67000 524 HIS B N 1
ATOM 10889 C CA . HIS B 1 524 ? -83.75500 231.04600 208.00700 1.000 32.79000 524 HIS B CA 1
ATOM 10890 C C . HIS B 1 524 ? -84.60300 230.10000 208.81700 1.000 33.17000 524 HIS B C 1
ATOM 10891 O O . HIS B 1 524 ? -84.15100 229.58900 209.81200 1.000 39.92000 524 HIS B O 1
ATOM 10898 N N . ALA B 1 525 ? -85.82900 229.86000 208.40100 1.000 34.02000 525 ALA B N 1
ATOM 10899 C CA . ALA B 1 525 ? -86.75100 229.12100 209.24400 1.000 36.51000 525 ALA B CA 1
ATOM 10900 C C . ALA B 1 525 ? -86.74500 227.62800 209.03500 1.000 42.04000 525 ALA B C 1
ATOM 10901 O O . ALA B 1 525 ? -87.19400 226.87900 209.88800 1.000 42.82000 525 ALA B O 1
ATOM 10903 N N . SER B 1 526 ? -86.25800 227.20100 207.88400 1.000 42.36000 526 SER B N 1
ATOM 10904 C CA . SER B 1 526 ? -86.26400 225.80600 207.53600 1.000 43.39000 526 SER B CA 1
ATOM 10905 C C . SER B 1 526 ? -84.97000 225.12000 207.83900 1.000 37.04000 526 SER B C 1
ATOM 10906 O O . SER B 1 526 ? -84.91800 223.93200 207.94700 1.000 33.13000 526 SER B O 1
ATOM 10909 N N . ILE B 1 527 ? -83.90500 225.87800 207.94100 1.000 38.04000 527 ILE B N 1
ATOM 10910 C CA . ILE B 1 527 ? -82.64700 225.34700 208.40300 1.000 38.50000 527 ILE B CA 1
ATOM 10911 C C . ILE B 1 527 ? -82.68500 224.95100 209.86400 1.000 41.01000 527 ILE B C 1
ATOM 10912 O O . ILE B 1 527 ? -82.11200 223.95600 210.25600 1.000 40.21000 527 ILE B O 1
ATOM 10917 N N . GLU B 1 528 ? -83.35200 225.74100 210.67600 1.000 39.34000 528 GLU B N 1
ATOM 10918 C CA . GLU B 1 528 ? -83.15400 225.65100 212.08700 1.000 37.29000 528 GLU B CA 1
ATOM 10919 C C . GLU B 1 528 ? -83.48000 224.27300 212.56300 1.000 37.24000 528 GLU B C 1
ATOM 10920 O O . GLU B 1 528 ? -82.76600 223.74100 213.36300 1.000 34.01000 528 GLU B O 1
ATOM 10926 N N . PRO B 1 529 ? -84.53400 223.66100 212.06900 1.000 41.79000 529 PRO B N 1
ATOM 10927 C CA . PRO B 1 529 ? -84.81100 222.28700 212.50500 1.000 37.41000 529 PRO B CA 1
ATOM 10928 C C . PRO B 1 529 ? -83.62700 221.35100 212.34900 1.000 42.62000 529 PRO B C 1
ATOM 10929 O O . PRO B 1 529 ? -83.49500 220.43400 213.16200 1.000 45.79000 529 PRO B O 1
ATOM 10933 N N . PHE B 1 530 ? -82.71600 221.58300 211.40200 1.000 39.03000 530 PHE B N 1
ATOM 10934 C CA . PHE B 1 530 ? -81.57500 220.67300 211.28500 1.000 41.49000 530 PHE B CA 1
ATOM 10935 C C . PHE B 1 530 ? -80.51500 220.92300 212.35300 1.000 41.61000 530 PHE B C 1
ATOM 10936 O O . PHE B 1 530 ? -79.98600 219.96900 212.93400 1.000 46.90000 530 PHE B O 1
ATOM 10944 N N . VAL B 1 531 ? -80.17500 222.18200 212.63300 1.000 42.55000 531 VAL B N 1
ATOM 10945 C CA . VAL B 1 531 ? -79.13400 222.40800 213.63400 1.000 46.75000 531 VAL B CA 1
ATOM 10946 C C . VAL B 1 531 ? -79.53100 221.76500 214.95400 1.000 38.03000 531 VAL B C 1
ATOM 10947 O O . VAL B 1 531 ? -78.71000 221.14600 215.64000 1.000 43.30000 531 VAL B O 1
ATOM 10951 N N . ILE B 1 532 ? -80.81700 221.84500 215.28400 1.000 31.90000 532 ILE B N 1
ATOM 10952 C CA . ILE B 1 532 ? -81.35000 221.20400 216.48300 1.000 36.64000 532 ILE B CA 1
ATOM 10953 C C . ILE B 1 532 ? -81.20200 219.69500 216.40700 1.000 40.75000 532 ILE B C 1
ATOM 10954 O O . ILE B 1 532 ? -80.77300 219.05900 217.36700 1.000 42.63000 532 ILE B O 1
ATOM 10959 N N . ALA B 1 533 ? -81.60000 219.09100 215.28300 1.000 44.69000 533 ALA B N 1
ATOM 10960 C CA . ALA B 1 533 ? -81.55000 217.63500 215.17500 1.000 42.88000 533 ALA B CA 1
ATOM 10961 C C . ALA B 1 533 ? -80.11800 217.11300 215.14900 1.000 42.98000 533 ALA B C 1
ATOM 10962 O O . ALA B 1 533 ? -79.84200 216.06900 215.76100 1.000 46.76000 533 ALA B O 1
ATOM 10964 N N . THR B 1 534 ? -79.19800 217.82600 214.47600 1.000 40.83000 534 THR B N 1
ATOM 10965 C CA . THR B 1 534 ? -77.80000 217.39400 214.41200 1.000 37.08000 534 THR B CA 1
ATOM 10966 C C . THR B 1 534 ? -77.16300 217.31000 215.79800 1.000 39.64000 534 THR B C 1
ATOM 10967 O O . THR B 1 534 ? -76.51100 216.31600 216.14800 1.000 39.16000 534 THR B O 1
ATOM 10971 N N . ASN B 1 535 ? -77.30700 218.35700 216.59300 1.000 45.64000 535 ASN B N 1
ATOM 10972 C CA . ASN B 1 535 ? -76.71300 218.32300 217.91800 1.000 49.13000 535 ASN B CA 1
ATOM 10973 C C . ASN B 1 535 ? -77.41700 217.30500 218.82000 1.000 42.61000 535 ASN B C 1
ATOM 10974 O O . ASN B 1 535 ? -76.75800 216.63200 219.62000 1.000 46.44000 535 ASN B O 1
ATOM 10979 N N . ARG B 1 536 ? -78.73600 217.13100 218.67200 1.000 40.95000 536 ARG B N 1
ATOM 10980 C CA . ARG B 1 536 ? -79.47200 216.22700 219.55700 1.000 44.68000 536 ARG B CA 1
ATOM 10981 C C . ARG B 1 536 ? -79.12500 214.77600 219.29500 1.000 48.64000 536 ARG B C 1
ATOM 10982 O O . ARG B 1 536 ? -79.10300 213.97200 220.22800 1.000 46.66000 536 ARG B O 1
ATOM 10990 N N . GLN B 1 537 ? -78.88500 214.40500 218.03700 1.000 48.89000 537 GLN B N 1
ATOM 10991 C CA . GLN B 1 537 ? -78.78900 212.99300 217.69900 1.000 43.77000 537 GLN B CA 1
ATOM 10992 C C . GLN B 1 537 ? -77.42600 212.55200 217.18400 1.000 36.60000 537 GLN B C 1
ATOM 10993 O O . GLN B 1 537 ? -77.17700 211.33900 217.13400 1.000 41.37000 537 GLN B O 1
ATOM 10999 N N . LEU B 1 538 ? -76.56600 213.47800 216.82300 1.000 39.24000 538 LEU B N 1
ATOM 11000 C CA . LEU B 1 538 ? -75.26400 213.14900 216.30500 1.000 38.56000 538 LEU B CA 1
ATOM 11001 C C . LEU B 1 538 ? -74.17000 213.65400 217.23000 1.000 39.66000 538 LEU B C 1
ATOM 11002 O O . LEU B 1 538 ? -74.08600 214.82300 217.52400 1.000 42.51000 538 LEU B O 1
ATOM 11007 N N . SER B 1 539 ? -73.28500 212.76500 217.63500 1.000 40.34000 539 SER B N 1
ATOM 11008 C CA . SER B 1 539 ? -72.25400 213.12000 218.58100 1.000 50.22000 539 SER B CA 1
ATOM 11009 C C . SER B 1 539 ? -71.35400 214.02900 217.84400 1.000 45.63000 539 SER B C 1
ATOM 11010 O O . SER B 1 539 ? -71.37600 214.05100 216.64200 1.000 47.86000 539 SER B O 1
ATOM 11013 N N . VAL B 1 540 ? -70.60400 214.81500 218.59700 1.000 44.20000 540 VAL B N 1
ATOM 11014 C CA . VAL B 1 540 ? -69.63400 215.75800 218.08000 1.000 44.23000 540 VAL B CA 1
ATOM 11015 C C . VAL B 1 540 ? -68.57000 214.99200 217.34300 1.000 41.47000 540 VAL B C 1
ATOM 11016 O O . VAL B 1 540 ? -67.90600 215.51300 216.48100 1.000 39.79000 540 VAL B O 1
ATOM 11020 N N . LEU B 1 541 ? -68.37500 213.76100 217.76500 1.000 41.22000 541 LEU B N 1
ATOM 11021 C CA . LEU B 1 541 ? -67.44500 212.83000 217.16700 1.000 51.44000 541 LEU B CA 1
ATOM 11022 C C . LEU B 1 541 ? -67.85300 212.35600 215.79100 1.000 50.55000 541 LEU B C 1
ATOM 11023 O O . LEU B 1 541 ? -67.04800 211.84200 215.06800 1.000 51.38000 541 LEU B O 1
ATOM 11028 N N . HIS B 1 542 ? -69.12500 212.45600 215.46400 1.000 44.85000 542 HIS B N 1
ATOM 11029 C CA . HIS B 1 542 ? -69.64600 211.90300 214.23000 1.000 45.36000 542 HIS B CA 1
ATOM 11030 C C . HIS B 1 542 ? -69.10900 212.53300 212.98100 1.000 44.34000 542 HIS B C 1
ATOM 11031 O O . HIS B 1 542 ? -68.98200 213.72400 212.90800 1.000 45.26000 542 HIS B O 1
ATOM 11038 N N . PRO B 1 543 ? -68.83000 211.64200 211.93300 1.000 42.44000 543 PRO B N 1
ATOM 11039 C CA . PRO B 1 543 ? -68.42500 212.29800 210.68900 1.000 47.47000 543 PRO B CA 1
ATOM 11040 C C . PRO B 1 543 ? -69.43400 213.23000 210.04100 1.000 46.40000 543 PRO B C 1
ATOM 11041 O O . PRO B 1 543 ? -69.00900 214.22200 209.48300 1.000 41.08000 543 PRO B O 1
ATOM 11045 N N . VAL B 1 544 ? -70.71700 212.89200 210.04900 1.000 51.28000 544 VAL B N 1
ATOM 11046 C CA . VAL B 1 544 ? -71.72300 213.74100 209.43300 1.000 43.80000 544 VAL B CA 1
ATOM 11047 C C . VAL B 1 544 ? -71.90600 215.03000 210.21900 1.000 48.32000 544 VAL B C 1
ATOM 11048 O O . VAL B 1 544 ? -72.38600 216.03100 209.66700 1.000 55.54000 544 VAL B O 1
ATOM 11052 N N . PHE B 1 545 ? -71.51900 215.03000 211.50500 1.000 45.47000 545 PHE B N 1
ATOM 11053 C CA . PHE B 1 545 ? -71.56300 216.24700 212.31500 1.000 40.31000 545 PHE B CA 1
ATOM 11054 C C . PHE B 1 545 ? -70.52600 217.26000 211.82800 1.000 48.85000 545 PHE B C 1
ATOM 11055 O O . PHE B 1 545 ? -70.87200 218.40100 211.50100 1.000 52.75000 545 PHE B O 1
ATOM 11063 N N . LYS B 1 546 ? -69.25400 216.83900 211.72500 1.000 46.19000 546 LYS B N 1
ATOM 11064 C CA . LYS B 1 546 ? -68.16400 217.71400 211.29300 1.000 41.59000 546 LYS B CA 1
ATOM 11065 C C . LYS B 1 546 ? -68.39000 218.31300 209.91000 1.000 52.03000 546 LYS B C 1
ATOM 11066 O O . LYS B 1 546 ? -67.74900 219.31400 209.57200 1.000 54.15000 546 LYS B O 1
ATOM 11072 N N . LEU B 1 547 ? -69.26900 217.73700 209.09100 1.000 46.11000 547 LEU B N 1
ATOM 11073 C CA . LEU B 1 547 ? -69.41000 218.26300 207.74000 1.000 43.21000 547 LEU B CA 1
ATOM 11074 C C . LEU B 1 547 ? -70.40000 219.41200 207.69800 1.000 52.49000 547 LEU B C 1
ATOM 11075 O O . LEU B 1 547 ? -70.17000 220.41000 207.00800 1.000 52.23000 547 LEU B O 1
ATOM 11080 N N . LEU B 1 548 ? -71.49100 219.30700 208.45300 1.000 51.41000 548 LEU B N 1
ATOM 11081 C CA . LEU B 1 548 ? -72.55900 220.30400 208.43200 1.000 49.96000 548 LEU B CA 1
ATOM 11082 C C . LEU B 1 548 ? -72.43300 221.36000 209.52100 1.000 46.72000 548 LEU B C 1
ATOM 11083 O O . LEU B 1 548 ? -73.16900 222.35600 209.46500 1.000 51.87000 548 LEU B O 1
ATOM 11088 N N . GLU B 1 549 ? -71.55500 221.17100 210.51200 1.000 45.54000 549 GLU B N 1
ATOM 11089 C CA . GLU B 1 549 ? -71.52400 222.10100 211.64000 1.000 48.61000 549 GLU B CA 1
ATOM 11090 C C . GLU B 1 549 ? -70.94200 223.47000 211.29500 1.000 44.17000 549 GLU B C 1
ATOM 11091 O O . GLU B 1 549 ? -71.24700 224.44000 212.01400 1.000 41.34000 549 GLU B O 1
ATOM 11097 N N . PRO B 1 550 ? -70.09600 223.62100 210.26700 1.000 47.43000 550 PRO B N 1
ATOM 11098 C CA . PRO B 1 550 ? -69.77000 224.97700 209.80000 1.000 42.17000 550 PRO B CA 1
ATOM 11099 C C . PRO B 1 550 ? -70.93300 225.68500 209.13500 1.000 46.04000 550 PRO B C 1
ATOM 11100 O O . PRO B 1 550 ? -70.95700 226.92000 209.14200 1.000 47.52000 550 PRO B O 1
ATOM 11104 N N . HIS B 1 551 ? -71.89500 224.95100 208.57800 1.000 42.34000 551 HIS B N 1
ATOM 11105 C CA . HIS B 1 551 ? -73.01000 225.54200 207.85800 1.000 37.81000 551 HIS B CA 1
ATOM 11106 C C . HIS B 1 551 ? -74.17200 225.87400 208.76000 1.000 42.88000 551 HIS B C 1
ATOM 11107 O O . HIS B 1 551 ? -75.15900 226.44900 208.29200 1.000 51.37000 551 HIS B O 1
ATOM 11114 N N . PHE B 1 552 ? -74.06400 225.54600 210.04100 1.000 47.00000 552 PHE B N 1
ATOM 11115 C CA . PHE B 1 552 ? -75.05000 225.91000 211.04000 1.000 43.11000 552 PHE B CA 1
ATOM 11116 C C . PHE B 1 552 ? -74.63800 227.10700 211.89100 1.000 42.43000 552 PHE B C 1
ATOM 11117 O O . PHE B 1 552 ? -75.45300 227.58900 212.68100 1.000 30.85000 552 PHE B O 1
ATOM 11125 N N . ARG B 1 553 ? -73.40300 227.58600 211.80000 1.000 53.22000 553 ARG B N 1
ATOM 11126 C CA . ARG B 1 553 ? -72.92800 228.51100 212.82500 1.000 51.60000 553 ARG B CA 1
ATOM 11127 C C . ARG B 1 553 ? -73.69800 229.82300 212.80000 1.000 52.18000 553 ARG B C 1
ATOM 11128 O O . ARG B 1 553 ? -73.87400 230.44700 211.75200 1.000 50.69000 553 ARG B O 1
ATOM 11136 N N . ASP B 1 554 ? -74.18400 230.21500 213.97400 1.000 50.53000 554 ASP B N 1
ATOM 11137 C CA . ASP B 1 554 ? -74.83700 231.49900 214.20200 1.000 53.64000 554 ASP B CA 1
ATOM 11138 C C . ASP B 1 554 ? -76.23600 231.56400 213.61100 1.000 44.47000 554 ASP B C 1
ATOM 11139 O O . ASP B 1 554 ? -76.93800 232.56000 213.80200 1.000 44.23000 554 ASP B O 1
ATOM 11144 N N . THR B 1 555 ? -76.65700 230.51600 212.90500 1.000 48.32000 555 THR B N 1
ATOM 11145 C CA . THR B 1 555 ? -78.02200 230.47700 212.39800 1.000 40.75000 555 THR B CA 1
ATOM 11146 C C . THR B 1 555 ? -79.02300 230.68000 213.52800 1.000 40.11000 555 THR B C 1
ATOM 11147 O O . THR B 1 555 ? -79.90000 231.54700 213.44200 1.000 41.67000 555 THR B O 1
ATOM 11151 N N . MET B 1 556 ? -78.88100 229.91000 214.61900 1.000 46.36000 556 MET B N 1
ATOM 11152 C CA . MET B 1 556 ? -79.87600 229.95300 215.68900 1.000 38.86000 556 MET B CA 1
ATOM 11153 C C . MET B 1 556 ? -79.88400 231.29600 216.38500 1.000 38.04000 556 MET B C 1
ATOM 11154 O O . MET B 1 556 ? -80.95100 231.80500 216.74100 1.000 33.39000 556 MET B O 1
ATOM 11159 N N . ASN B 1 557 ? -78.70400 231.87500 216.61500 1.000 44.71000 557 ASN B N 1
ATOM 11160 C CA . ASN B 1 557 ? -78.64800 233.11700 217.37500 1.000 41.12000 557 ASN B CA 1
ATOM 11161 C C . ASN B 1 557 ? -79.42800 234.21300 216.67300 1.000 33.98000 557 ASN B C 1
ATOM 11162 O O . ASN B 1 557 ? -80.18900 234.95700 217.30300 1.000 34.18000 557 ASN B O 1
ATOM 11167 N N . ILE B 1 558 ? -79.26200 234.31800 215.36300 1.000 33.79000 558 ILE B N 1
ATOM 11168 C CA . ILE B 1 558 ? -79.90000 235.40900 214.66600 1.000 37.44000 558 ILE B CA 1
ATOM 11169 C C . ILE B 1 558 ? -81.38900 235.13900 214.47000 1.000 38.50000 558 ILE B C 1
ATOM 11170 O O . ILE B 1 558 ? -82.19000 236.07900 214.40500 1.000 37.37000 558 ILE B O 1
ATOM 11175 N N . ASN B 1 559 ? -81.79300 233.86500 214.42400 1.000 38.95000 559 ASN B N 1
ATOM 11176 C CA . ASN B 1 559 ? -83.21300 233.54200 214.30200 1.000 32.25000 559 ASN B CA 1
ATOM 11177 C C . ASN B 1 559 ? -83.96800 233.83300 215.59400 1.000 40.44000 559 ASN B C 1
ATOM 11178 O O . ASN B 1 559 ? -85.15300 234.19800 215.56100 1.000 47.93000 559 ASN B O 1
ATOM 11183 N N . ALA B 1 560 ? -83.33400 233.65800 216.72500 1.000 38.09000 560 ALA B N 1
ATOM 11184 C CA . ALA B 1 560 ? -83.96100 234.00200 217.95400 1.000 34.07000 560 ALA B CA 1
ATOM 11185 C C . ALA B 1 560 ? -84.20400 235.47200 217.93300 1.000 38.19000 560 ALA B C 1
ATOM 11186 O O . ALA B 1 560 ? -85.20200 235.93100 218.41800 1.000 46.70000 560 ALA B O 1
ATOM 11188 N N . LEU B 1 561 ? -83.27300 236.23000 217.39200 1.000 36.70000 561 LEU B N 1
ATOM 11189 C CA . LEU B 1 561 ? -83.44300 237.66300 217.31500 1.000 42.62000 561 LEU B CA 1
ATOM 11190 C C . LEU B 1 561 ? -84.61100 238.04600 216.46300 1.000 43.11000 561 LEU B C 1
ATOM 11191 O O . LEU B 1 561 ? -85.32900 238.94600 216.79200 1.000 44.70000 561 LEU B O 1
ATOM 11196 N N . ALA B 1 562 ? -84.82100 237.36000 215.35400 1.000 35.62000 562 ALA B N 1
ATOM 11197 C CA . ALA B 1 562 ? -85.85900 237.73500 214.43300 1.000 33.21000 562 ALA B CA 1
ATOM 11198 C C . ALA B 1 562 ? -87.12300 237.63900 215.18500 1.000 36.33000 562 ALA B C 1
ATOM 11199 O O . ALA B 1 562 ? -87.94000 238.52300 215.16500 1.000 42.85000 562 ALA B O 1
ATOM 11201 N N . ARG B 1 563 ? -87.23600 236.57800 215.93800 1.000 36.97000 563 ARG B N 1
ATOM 11202 C CA . ARG B 1 563 ? -88.41700 236.35600 216.70600 1.000 38.48000 563 ARG B CA 1
ATOM 11203 C C . ARG B 1 563 ? -88.58600 237.45800 217.69200 1.000 50.02000 563 ARG B C 1
ATOM 11204 O O . ARG B 1 563 ? -89.68900 237.83200 217.98600 1.000 56.40000 563 ARG B O 1
ATOM 11212 N N . GLN B 1 564 ? -87.50200 237.91400 218.28700 1.000 48.09000 564 GLN B N 1
ATOM 11213 C CA . GLN B 1 564 ? -87.57900 239.00500 219.23700 1.000 49.93000 564 GLN B CA 1
ATOM 11214 C C . GLN B 1 564 ? -87.97200 240.35400 218.66700 1.000 56.51000 564 GLN B C 1
ATOM 11215 O O . GLN B 1 564 ? -88.74800 241.05900 219.27900 1.000 62.08000 564 GLN B O 1
ATOM 11221 N N . ILE B 1 565 ? -87.41400 240.74300 217.52800 1.000 50.15000 565 ILE B N 1
ATOM 11222 C CA . ILE B 1 565 ? -87.75600 242.04700 216.96700 1.000 50.37000 565 ILE B CA 1
ATOM 11223 C C . ILE B 1 565 ? -88.24700 242.13400 215.52900 1.000 46.60000 565 ILE B C 1
ATOM 11224 O O . ILE B 1 565 ? -88.67600 243.19100 215.11400 1.000 50.86000 565 ILE B O 1
ATOM 11229 N N . LEU B 1 566 ? -88.14200 241.06800 214.75500 1.000 45.04000 566 LEU B N 1
ATOM 11230 C CA . LEU B 1 566 ? -88.41300 241.17600 213.34200 1.000 42.46000 566 LEU B CA 1
ATOM 11231 C C . LEU B 1 566 ? -89.71500 240.60600 212.91500 1.000 46.53000 566 LEU B C 1
ATOM 11232 O O . LEU B 1 566 ? -90.42100 241.20800 212.14600 1.000 49.37000 566 LEU B O 1
ATOM 11237 N N . ILE B 1 567 ? -90.02200 239.41300 213.37600 1.000 46.51000 567 ILE B N 1
ATOM 11238 C CA . ILE B 1 567 ? -91.22100 238.74500 212.92200 1.000 46.28000 567 ILE B CA 1
ATOM 11239 C C . ILE B 1 567 ? -92.30800 238.60200 213.96200 1.000 45.53000 567 ILE B C 1
ATOM 11240 O O . ILE B 1 567 ? -93.26500 237.88800 213.76300 1.000 49.44000 567 ILE B O 1
ATOM 11245 N N . ASN B 1 568 ? -92.14700 239.28600 215.07900 1.000 42.25000 568 ASN B N 1
ATOM 11246 C CA . ASN B 1 568 ? -93.12800 239.26800 216.13500 1.000 48.94000 568 ASN B CA 1
ATOM 11247 C C . ASN B 1 568 ? -94.29900 240.13700 215.76000 1.000 53.36000 568 ASN B C 1
ATOM 11248 O O . ASN B 1 568 ? -94.21800 240.88200 214.79900 1.000 50.02000 568 ASN B O 1
ATOM 11253 N N . GLY B 1 569 ? -95.39900 240.03600 216.49200 1.000 53.99000 569 GLY B N 1
ATOM 11254 C CA . GLY B 1 569 ? -96.51800 240.90000 216.20600 1.000 50.70000 569 GLY B CA 1
ATOM 11255 C C . GLY B 1 569 ? -96.04500 242.30900 216.41900 1.000 44.97000 569 GLY B C 1
ATOM 11256 O O . GLY B 1 569 ? -95.48400 242.60900 217.44900 1.000 52.43000 569 GLY B O 1
ATOM 11257 N N . GLY B 1 570 ? -96.31800 243.18000 215.46300 1.000 36.54000 570 GLY B N 1
ATOM 11258 C CA . GLY B 1 570 ? -95.86200 244.54900 215.51700 1.000 42.40000 570 GLY B CA 1
ATOM 11259 C C . GLY B 1 570 ? -94.42100 244.74300 215.13300 1.000 49.81000 570 GLY B C 1
ATOM 11260 O O . GLY B 1 570 ? -93.86200 245.78300 215.35300 1.000 56.99000 570 GLY B O 1
ATOM 11261 N N . GLY B 1 571 ? -93.81900 243.74300 214.53600 1.000 52.99000 571 GLY B N 1
ATOM 11262 C CA . GLY B 1 571 ? -92.40500 243.77300 214.25600 1.000 52.83000 571 GLY B CA 1
ATOM 11263 C C . GLY B 1 571 ? -92.04800 244.68100 213.11700 1.000 51.50000 571 GLY B C 1
ATOM 11264 O O . GLY B 1 571 ? -92.90700 245.23400 212.47600 1.000 54.44000 571 GLY B O 1
ATOM 11265 N N . ILE B 1 572 ? -90.76100 244.89000 212.92700 1.000 49.70000 572 ILE B N 1
ATOM 11266 C CA . ILE B 1 572 ? -90.20800 245.63100 211.80300 1.000 51.84000 572 ILE B CA 1
ATOM 11267 C C . ILE B 1 572 ? -90.51600 245.03200 210.45800 1.000 46.47000 572 ILE B C 1
ATOM 11268 O O . ILE B 1 572 ? -90.39700 245.67300 209.44000 1.000 52.89000 572 ILE B O 1
ATOM 11273 N N . PHE B 1 573 ? -90.79100 243.75300 210.46600 1.000 45.52000 573 PHE B N 1
ATOM 11274 C CA . PHE B 1 573 ? -91.10900 242.97500 209.28500 1.000 47.68000 573 PHE B CA 1
ATOM 11275 C C . PHE B 1 573 ? -92.56300 243.13900 208.87400 1.000 46.26000 573 PHE B C 1
ATOM 11276 O O . PHE B 1 573 ? -92.86600 243.25500 207.68700 1.000 48.51000 573 PHE B O 1
ATOM 11284 N N . GLU B 1 574 ? -93.47600 243.17400 209.83300 1.000 48.80000 574 GLU B N 1
ATOM 11285 C CA . GLU B 1 574 ? -94.83800 243.48600 209.46400 1.000 41.13000 574 GLU B CA 1
ATOM 11286 C C . GLU B 1 574 ? -95.01800 244.94900 209.08700 1.000 43.42000 574 GLU B C 1
ATOM 11287 O O . GLU B 1 574 ? -96.05100 245.29000 208.50200 1.000 44.40000 574 GLU B O 1
ATOM 11293 N N . ILE B 1 575 ? -94.04200 245.81100 209.39200 1.000 43.68000 575 ILE B N 1
ATOM 11294 C CA . ILE B 1 575 ? -94.13800 247.23400 209.06400 1.000 41.60000 575 ILE B CA 1
ATOM 11295 C C . ILE B 1 575 ? -93.57900 247.55100 207.68400 1.000 41.40000 575 ILE B C 1
ATOM 11296 O O . ILE B 1 575 ? -93.90000 248.60300 207.11000 1.000 43.61000 575 ILE B O 1
ATOM 11301 N N . THR B 1 576 ? -92.67400 246.72400 207.21700 1.000 41.43000 576 THR B N 1
ATOM 11302 C CA . THR B 1 576 ? -91.99700 247.03300 206.00400 1.000 46.33000 576 THR B CA 1
ATOM 11303 C C . THR B 1 576 ? -92.30500 246.12900 204.86000 1.000 43.05000 576 THR B C 1
ATOM 11304 O O . THR B 1 576 ? -91.74400 246.29700 203.81000 1.000 45.96000 576 THR B O 1
ATOM 11308 N N . VAL B 1 577 ? -93.18100 245.17100 205.05000 1.000 40.81000 577 VAL B N 1
ATOM 11309 C CA . VAL B 1 577 ? -93.52600 244.29600 203.95500 1.000 45.43000 577 VAL B CA 1
ATOM 11310 C C . VAL B 1 577 ? -95.00700 244.30200 203.73200 1.000 49.07000 577 VAL B C 1
ATOM 11311 O O . VAL B 1 577 ? -95.77400 244.49300 204.65200 1.000 47.57000 577 VAL B O 1
ATOM 11315 N N . PHE B 1 578 ? -95.40500 244.07200 202.49400 1.000 43.60000 578 PHE B N 1
ATOM 11316 C CA . PHE B 1 578 ? -96.75600 244.33000 202.07700 1.000 35.48000 578 PHE B CA 1
ATOM 11317 C C . PHE B 1 578 ? -97.82200 243.53700 202.79600 1.000 37.80000 578 PHE B C 1
ATOM 11318 O O . PHE B 1 578 ? -98.88200 244.08900 203.03800 1.000 40.40000 578 PHE B O 1
ATOM 11326 N N . PRO B 1 579 ? -97.53300 242.21000 203.15400 1.000 41.81000 579 PRO B N 1
ATOM 11327 C CA . PRO B 1 579 ? -98.61600 241.55000 203.89600 1.000 41.71000 579 PRO B CA 1
ATOM 11328 C C . PRO B 1 579 ? -98.98100 242.19600 205.21400 1.000 43.42000 579 PRO B C 1
ATOM 11329 O O . PRO B 1 579 ? -100.10600 242.06300 205.57500 1.000 53.47000 579 PRO B O 1
ATOM 11333 N N . SER B 1 580 ? -98.08900 242.84500 205.92400 1.000 39.12000 580 SER B N 1
ATOM 11334 C CA . SER B 1 580 ? -98.44200 243.35800 207.22600 1.000 37.60000 580 SER B CA 1
ATOM 11335 C C . SER B 1 580 ? -98.81600 242.26700 208.18000 1.000 38.76000 580 SER B C 1
ATOM 11336 O O . SER B 1 580 ? -98.10500 241.31700 208.31100 1.000 44.44000 580 SER B O 1
ATOM 11339 N N . LYS B 1 581 ? -99.94200 242.41400 208.86000 1.000 45.86000 581 LYS B N 1
ATOM 11340 C CA . LYS B 1 581 ? -100.31000 241.55400 209.97000 1.000 47.75000 581 LYS B CA 1
ATOM 11341 C C . LYS B 1 581 ? -100.31300 240.11100 209.54400 1.000 43.43000 581 LYS B C 1
ATOM 11342 O O . LYS B 1 581 ? -99.97900 239.23200 210.29600 1.000 42.71000 581 LYS B O 1
ATOM 11348 N N . TYR B 1 582 ? -100.70300 239.86800 208.31800 1.000 48.26000 582 TYR B N 1
ATOM 11349 C CA . TYR B 1 582 ? -100.85600 238.52900 207.81600 1.000 48.58000 582 TYR B CA 1
ATOM 11350 C C . TYR B 1 582 ? -99.56900 237.99600 207.25900 1.000 53.31000 582 TYR B C 1
ATOM 11351 O O . TYR B 1 582 ? -99.56100 236.94600 206.66800 1.000 54.90000 582 TYR B O 1
ATOM 11360 N N . ALA B 1 583 ? -98.47900 238.72600 207.41900 1.000 51.50000 583 ALA B N 1
ATOM 11361 C CA . ALA B 1 583 ? -97.24100 238.37300 206.75500 1.000 44.98000 583 ALA B CA 1
ATOM 11362 C C . ALA B 1 583 ? -96.67800 237.03500 207.10700 1.000 44.85000 583 ALA B C 1
ATOM 11363 O O . ALA B 1 583 ? -96.37700 236.27900 206.24000 1.000 45.60000 583 ALA B O 1
ATOM 11365 N N . MET B 1 584 ? -96.59700 236.72000 208.37700 1.000 45.12000 584 MET B N 1
ATOM 11366 C CA . MET B 1 584 ? -96.01200 235.47700 208.83100 1.000 41.92000 584 MET B CA 1
ATOM 11367 C C . MET B 1 584 ? -96.92200 234.32200 208.56900 1.000 43.54000 584 MET B C 1
ATOM 11368 O O . MET B 1 584 ? -96.52500 233.22400 208.28500 1.000 45.26000 584 MET B O 1
ATOM 11373 N N . GLU B 1 585 ? -98.18300 234.61500 208.71500 1.000 46.73000 585 GLU B N 1
ATOM 11374 C CA . GLU B 1 585 ? -99.22500 233.64800 208.60800 1.000 53.18000 585 GLU B CA 1
ATOM 11375 C C . GLU B 1 585 ? -99.23000 233.03900 207.22000 1.000 51.90000 585 GLU B C 1
ATOM 11376 O O . GLU B 1 585 ? -99.50300 231.87100 207.04500 1.000 51.32000 585 GLU B O 1
ATOM 11382 N N . MET B 1 586 ? -98.97800 233.85900 206.22200 1.000 43.83000 586 MET B N 1
ATOM 11383 C CA . MET B 1 586 ? -98.88600 233.38400 204.86000 1.000 47.58000 586 MET B CA 1
ATOM 11384 C C . MET B 1 586 ? -97.74800 232.43200 204.59100 1.000 48.08000 586 MET B C 1
ATOM 11385 O O . MET B 1 586 ? -97.92600 231.42500 203.93800 1.000 45.07000 586 MET B O 1
ATOM 11390 N N . SER B 1 587 ? -96.57300 232.73800 205.09900 1.000 43.32000 587 SER B N 1
ATOM 11391 C CA . SER B 1 587 ? -95.43600 231.86800 204.84800 1.000 41.14000 587 SER B CA 1
ATOM 11392 C C . SER B 1 587 ? -95.73200 230.43900 205.30200 1.000 44.65000 587 SER B C 1
ATOM 11393 O O . SER B 1 587 ? -95.19800 229.48400 204.72500 1.000 45.01000 587 SER B O 1
ATOM 11396 N N . SER B 1 588 ? -96.64200 230.26400 206.27100 1.000 44.95000 588 SER B N 1
ATOM 11397 C CA . SER B 1 588 ? -97.09600 228.91800 206.62600 1.000 47.96000 588 SER B CA 1
ATOM 11398 C C . SER B 1 588 ? -97.95000 228.30600 205.52300 1.000 49.22000 588 SER B C 1
ATOM 11399 O O . SER B 1 588 ? -97.79600 227.12400 205.19300 1.000 44.55000 588 SER B O 1
ATOM 11402 N N . PHE B 1 589 ? -98.81600 229.12200 204.95700 1.000 51.80000 589 PHE B N 1
ATOM 11403 C CA . PHE B 1 589 ? -99.68300 228.71900 203.88400 1.000 52.50000 589 PHE B CA 1
ATOM 11404 C C . PHE B 1 589 ? -98.81800 228.33400 202.71200 1.000 52.13000 589 PHE B C 1
ATOM 11405 O O . PHE B 1 589 ? -99.04900 227.33100 202.06600 1.000 44.82000 589 PHE B O 1
ATOM 11413 N N . ILE B 1 590 ? -97.80500 229.13100 202.43100 1.000 49.71000 590 ILE B N 1
ATOM 11414 C CA . ILE B 1 590 ? -96.85500 228.76300 201.39800 1.000 48.51000 590 ILE B CA 1
ATOM 11415 C C . ILE B 1 590 ? -96.01800 227.55100 201.75500 1.000 46.50000 590 ILE B C 1
ATOM 11416 O O . ILE B 1 590 ? -95.71800 226.75100 200.90000 1.000 46.92000 590 ILE B O 1
ATOM 11421 N N . TYR B 1 591 ? -95.62100 227.42400 203.01000 1.000 48.55000 591 TYR B N 1
ATOM 11422 C CA . TYR B 1 591 ? -94.86800 226.26000 203.41700 1.000 43.40000 591 TYR B CA 1
ATOM 11423 C C . TYR B 1 591 ? -95.73600 225.04800 203.22900 1.000 43.61000 591 TYR B C 1
ATOM 11424 O O . TYR B 1 591 ? -95.30000 224.05600 202.67900 1.000 45.67000 591 TYR B O 1
ATOM 11433 N N . LYS B 1 592 ? -96.98600 225.13600 203.64600 1.000 45.15000 592 LYS B N 1
ATOM 11434 C CA . LYS B 1 592 ? -97.80300 223.94900 203.66700 1.000 48.72000 592 LYS B CA 1
ATOM 11435 C C . LYS B 1 592 ? -97.97300 223.43100 202.27200 1.000 41.63000 592 LYS B C 1
ATOM 11436 O O . LYS B 1 592 ? -97.68000 222.29900 201.98400 1.000 36.05000 592 LYS B O 1
ATOM 11442 N N . ASN B 1 593 ? -98.38700 224.30800 201.38900 1.000 43.75000 593 ASN B N 1
ATOM 11443 C CA . ASN B 1 593 ? -98.66700 223.94700 200.01500 1.000 45.64000 593 ASN B CA 1
ATOM 11444 C C . ASN B 1 593 ? -97.48800 223.61400 199.11600 1.000 48.12000 593 ASN B C 1
ATOM 11445 O O . ASN B 1 593 ? -97.59900 222.76700 198.25500 1.000 51.54000 593 ASN B O 1
ATOM 11450 N N . HIS B 1 594 ? -96.38500 224.32900 199.26500 1.000 44.90000 594 HIS B N 1
ATOM 11451 C CA . HIS B 1 594 ? -95.28400 224.19600 198.33500 1.000 45.12000 594 HIS B CA 1
ATOM 11452 C C . HIS B 1 594 ? -93.88100 223.80700 198.77700 1.000 42.03000 594 HIS B C 1
ATOM 11453 O O . HIS B 1 594 ? -93.00000 223.85700 197.94400 1.000 46.23000 594 HIS B O 1
ATOM 11460 N N . TRP B 1 595 ? -93.63900 223.44300 200.02600 1.000 33.67000 595 TRP B N 1
ATOM 11461 C CA . TRP B 1 595 ? -92.27500 223.14100 200.44100 1.000 39.04000 595 TRP B CA 1
ATOM 11462 C C . TRP B 1 595 ? -92.03000 221.67300 200.59500 1.000 38.77000 595 TRP B C 1
ATOM 11463 O O . TRP B 1 595 ? -92.73900 221.00600 201.29200 1.000 40.74000 595 TRP B O 1
ATOM 11474 N N . THR B 1 596 ? -91.00500 221.17700 199.92900 1.000 39.08000 596 THR B N 1
ATOM 11475 C CA . THR B 1 596 ? -90.57700 219.81600 200.10300 1.000 39.15000 596 THR B CA 1
ATOM 11476 C C . THR B 1 596 ? -89.06700 219.77500 200.14800 1.000 41.19000 596 THR B C 1
ATOM 11477 O O . THR B 1 596 ? -88.41900 220.60300 199.58900 1.000 44.93000 596 THR B O 1
ATOM 11481 N N . PHE B 1 597 ? -88.51000 218.81800 200.85900 1.000 42.01000 597 PHE B N 1
ATOM 11482 C CA . PHE B 1 597 ? -87.04700 218.71600 200.99600 1.000 40.01000 597 PHE B CA 1
ATOM 11483 C C . PHE B 1 597 ? -86.37700 218.49100 199.66500 1.000 45.52000 597 PHE B C 1
ATOM 11484 O O . PHE B 1 597 ? -85.50400 219.30700 199.27200 1.000 45.43000 597 PHE B O 1
ATOM 11492 N N . PRO B 1 598 ? -86.68900 217.45100 198.87600 1.000 43.49000 598 PRO B N 1
ATOM 11493 C CA . PRO B 1 598 ? -85.88400 217.17000 197.68600 1.000 43.56000 598 PRO B CA 1
ATOM 11494 C C . PRO B 1 598 ? -85.95100 218.26600 196.64700 1.000 41.64000 598 PRO B C 1
ATOM 11495 O O . PRO B 1 598 ? -85.07700 218.32100 195.76800 1.000 46.06000 598 PRO B O 1
ATOM 11499 N N . ASP B 1 599 ? -86.94500 219.15200 196.71400 1.000 39.11000 599 ASP B N 1
ATOM 11500 C CA . ASP B 1 599 ? -87.00700 220.18800 195.70100 1.000 48.08000 599 ASP B CA 1
ATOM 11501 C C . ASP B 1 599 ? -86.08500 221.35500 196.00300 1.000 46.16000 599 ASP B C 1
ATOM 11502 O O . ASP B 1 599 ? -85.84700 222.17000 195.10200 1.000 49.77000 599 ASP B O 1
ATOM 11507 N N . GLN B 1 600 ? -85.53600 221.44200 197.22400 1.000 38.21000 600 GLN B N 1
ATOM 11508 C CA . GLN B 1 600 ? -84.54800 222.47800 197.51300 1.000 38.43000 600 GLN B CA 1
ATOM 11509 C C . GLN B 1 600 ? -83.22600 222.25000 196.78100 1.000 38.38000 600 GLN B C 1
ATOM 11510 O O . GLN B 1 600 ? -82.39600 223.16500 196.73500 1.000 35.34000 600 GLN B O 1
ATOM 11516 N N . ALA B 1 601 ? -83.01900 221.06800 196.19700 1.000 35.23000 601 ALA B N 1
ATOM 11517 C CA . ALA B 1 601 ? -81.84800 220.81000 195.36700 1.000 37.34000 601 ALA B CA 1
ATOM 11518 C C . ALA B 1 601 ? -81.89900 221.65800 194.10800 1.000 41.91000 601 ALA B C 1
ATOM 11519 O O . ALA B 1 601 ? -82.84300 221.54100 193.32600 1.000 42.41000 601 ALA B O 1
ATOM 11521 N N . LEU B 1 602 ? -80.86900 222.48300 193.89300 1.000 45.07000 602 LEU B N 1
ATOM 11522 C CA . LEU B 1 602 ? -80.86100 223.40900 192.75200 1.000 38.10000 602 LEU B CA 1
ATOM 11523 C C . LEU B 1 602 ? -81.37100 222.79400 191.45300 1.000 48.11000 602 LEU B C 1
ATOM 11524 O O . LEU B 1 602 ? -82.29100 223.37300 190.85400 1.000 49.70000 602 LEU B O 1
ATOM 11529 N N . PRO B 1 603 ? -80.85900 221.65000 190.97800 1.000 53.40000 603 PRO B N 1
ATOM 11530 C CA . PRO B 1 603 ? -81.36500 221.10900 189.70700 1.000 51.86000 603 PRO B CA 1
ATOM 11531 C C . PRO B 1 603 ? -82.85300 220.79700 189.71000 1.000 49.10000 603 PRO B C 1
ATOM 11532 O O . PRO B 1 603 ? -83.53300 221.04800 188.70300 1.000 54.81000 603 PRO B O 1
ATOM 11536 N N . ALA B 1 604 ? -83.38400 220.24100 190.80300 1.000 44.55000 604 ALA B N 1
ATOM 11537 C CA . ALA B 1 604 ? -84.78600 219.86200 190.79500 1.000 45.33000 604 ALA B CA 1
ATOM 11538 C C . ALA B 1 604 ? -85.68900 221.07500 190.90900 1.000 47.87000 604 ALA B C 1
ATOM 11539 O O . ALA B 1 604 ? -86.78700 221.08500 190.34600 1.000 55.24000 604 ALA B O 1
ATOM 11541 N N . GLU B 1 605 ? -85.24900 222.10500 191.62900 1.000 44.18000 605 GLU B N 1
ATOM 11542 C CA . GLU B 1 605 ? -86.00900 223.34900 191.67500 1.000 44.37000 605 GLU B CA 1
ATOM 11543 C C . GLU B 1 605 ? -86.02500 224.02300 190.31000 1.000 48.68000 605 GLU B C 1
ATOM 11544 O O . GLU B 1 605 ? -87.05000 224.56700 189.88500 1.000 48.25000 605 GLU B O 1
ATOM 11550 N N . LEU B 1 606 ? -84.88000 224.01400 189.62400 1.000 43.19000 606 LEU B N 1
ATOM 11551 C CA . LEU B 1 606 ? -84.82600 224.46400 188.24200 1.000 46.31000 606 LEU B CA 1
ATOM 11552 C C . LEU B 1 606 ? -85.79600 223.67300 187.38700 1.000 52.88000 606 LEU B C 1
ATOM 11553 O O . LEU B 1 606 ? -86.68600 224.24400 186.75200 1.000 52.76000 606 LEU B O 1
ATOM 11558 N N . LYS B 1 607 ? -85.64700 222.34800 187.35900 1.000 54.58000 607 LYS B N 1
ATOM 11559 C CA . LYS B 1 607 ? -86.57300 221.54000 186.57300 1.000 52.21000 607 LYS B CA 1
ATOM 11560 C C . LYS B 1 607 ? -88.01100 221.80400 186.98600 1.000 51.67000 607 LYS B C 1
ATOM 11561 O O . LYS B 1 607 ? -88.92400 221.66200 186.16900 1.000 60.45000 607 LYS B O 1
ATOM 11567 N N . LYS B 1 608 ? -88.23000 222.20400 188.24400 1.000 46.71000 608 LYS B N 1
ATOM 11568 C CA . LYS B 1 608 ? -89.59300 222.41100 188.71900 1.000 48.07000 608 LYS B CA 1
ATOM 11569 C C . LYS B 1 608 ? -90.21800 223.62600 188.04700 1.000 46.46000 608 LYS B C 1
ATOM 11570 O O . LYS B 1 608 ? -91.34800 223.56700 187.55700 1.000 39.03000 608 LYS B O 1
ATOM 11576 N N . ARG B 1 609 ? -89.50100 224.73800 188.01300 1.000 50.77000 609 ARG B N 1
ATOM 11577 C CA . ARG B 1 609 ? -89.98500 225.89300 187.28700 1.000 49.98000 609 ARG B CA 1
ATOM 11578 C C . ARG B 1 609 ? -89.83800 225.70800 185.78800 1.000 52.56000 609 ARG B C 1
ATOM 11579 O O . ARG B 1 609 ? -90.19300 226.61200 185.02000 1.000 57.28000 609 ARG B O 1
ATOM 11587 N N . GLY B 1 610 ? -89.32900 224.56000 185.35200 1.000 57.48000 610 GLY B N 1
ATOM 11588 C CA . GLY B 1 610 ? -89.17300 224.31700 183.94000 1.000 53.23000 610 GLY B CA 1
ATOM 11589 C C . GLY B 1 610 ? -88.14800 225.19800 183.28100 1.000 52.13000 610 GLY B C 1
ATOM 11590 O O . GLY B 1 610 ? -88.24000 225.43500 182.07200 1.000 56.10000 610 GLY B O 1
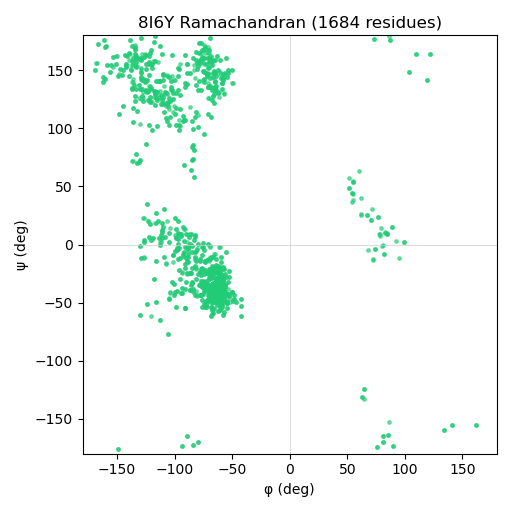ATOM 11591 N N . MET B 1 611 ? -87.17100 225.69500 184.04500 1.000 55.06000 611 MET B N 1
ATOM 11592 C CA . MET B 1 611 ? -86.02500 226.42900 183.51200 1.000 54.37000 611 MET B CA 1
ATOM 11593 C C . MET B 1 611 ? -84.88300 225.52600 183.04200 1.000 49.99000 611 MET B C 1
ATOM 11594 O O . MET B 1 611 ? -83.92000 226.03400 182.45500 1.000 49.81000 611 MET B O 1
ATOM 11599 N N . ALA B 1 612 ? -84.95600 224.21100 183.27500 1.000 48.95000 612 ALA B N 1
ATOM 11600 C CA . ALA B 1 612 ? -83.90800 223.33100 182.78300 1.000 58.54000 612 ALA B CA 1
ATOM 11601 C C . ALA B 1 612 ? -84.46900 221.92900 182.61800 1.000 59.39000 612 ALA B C 1
ATOM 11602 O O . ALA B 1 612 ? -85.40200 221.54400 183.32100 1.000 54.68000 612 ALA B O 1
ATOM 11604 N N . VAL B 1 613 ? -83.87700 221.14200 181.73900 1.000 66.02000 613 VAL B N 1
ATOM 11605 C CA . VAL B 1 613 ? -84.35500 219.79000 181.50200 1.000 61.86000 613 VAL B CA 1
ATOM 11606 C C . VAL B 1 613 ? -83.21100 218.82200 181.47600 1.000 68.42000 613 VAL B C 1
ATOM 11607 O O . VAL B 1 613 ? -82.06400 219.22500 181.41500 1.000 68.97000 613 VAL B O 1
ATOM 11611 N N . GLU B 1 614 ? -83.52100 217.53600 181.52700 1.000 65.52000 614 GLU B N 1
ATOM 11612 C CA . GLU B 1 614 ? -82.48600 216.52900 181.41500 1.000 74.28000 614 GLU B CA 1
ATOM 11613 C C . GLU B 1 614 ? -82.11300 216.33000 179.95100 1.000 79.90000 614 GLU B C 1
ATOM 11614 O O . GLU B 1 614 ? -82.90600 215.81400 179.17800 1.000 71.30000 614 GLU B O 1
ATOM 11620 N N . ASP B 1 615 ? -80.89700 216.73200 179.58600 1.000 80.49000 615 ASP B N 1
ATOM 11621 C CA . ASP B 1 615 ? -80.34000 216.43000 178.27500 1.000 77.01000 615 ASP B CA 1
ATOM 11622 C C . ASP B 1 615 ? -78.98300 215.79900 178.42900 1.000 74.72000 615 ASP B C 1
ATOM 11623 O O . ASP B 1 615 ? -78.11700 216.35400 179.07900 1.000 78.32000 615 ASP B O 1
ATOM 11628 N N . PRO B 1 616 ? -78.82200 214.57300 177.77300 1.000 69.77000 616 PRO B N 1
ATOM 11629 C CA . PRO B 1 616 ? -77.55100 213.90900 178.08900 1.000 73.13000 616 PRO B CA 1
ATOM 11630 C C . PRO B 1 616 ? -76.29500 214.62300 177.63200 1.000 83.26000 616 PRO B C 1
ATOM 11631 O O . PRO B 1 616 ? -75.35500 214.72800 178.40100 1.000 84.79000 616 PRO B O 1
ATOM 11635 N N . GLU B 1 617 ? -76.27400 215.12900 176.40900 1.000 85.75000 617 GLU B N 1
ATOM 11636 C CA . GLU B 1 617 ? -75.07200 215.76700 175.92200 1.000 87.78000 617 GLU B CA 1
ATOM 11637 C C . GLU B 1 617 ? -75.12800 217.16900 176.44900 1.000 81.59000 617 GLU B C 1
ATOM 11638 O O . GLU B 1 617 ? -75.08700 218.13500 175.70500 1.000 83.03000 617 GLU B O 1
ATOM 11644 N N . ALA B 1 618 ? -75.21300 217.27500 177.76200 1.000 75.13000 618 ALA B N 1
ATOM 11645 C CA . ALA B 1 618 ? -75.34400 218.55700 178.40600 1.000 68.98000 618 ALA B CA 1
ATOM 11646 C C . ALA B 1 618 ? -74.35700 218.48100 179.51200 1.000 73.68000 618 ALA B C 1
ATOM 11647 O O . ALA B 1 618 ? -74.09100 217.40300 180.00600 1.000 75.88000 618 ALA B O 1
ATOM 11649 N N . PRO B 1 619 ? -73.82000 219.70200 179.92800 1.000 73.29000 619 PRO B N 1
ATOM 11650 C CA . PRO B 1 619 ? -72.64500 219.55100 180.78600 1.000 73.04000 619 PRO B CA 1
ATOM 11651 C C . PRO B 1 619 ? -72.86100 218.71300 182.01800 1.000 72.66000 619 PRO B C 1
ATOM 11652 O O . PRO B 1 619 ? -71.92200 218.02100 182.41300 1.000 74.69000 619 PRO B O 1
ATOM 11656 N N . HIS B 1 620 ? -74.01900 218.78400 182.64900 1.000 68.36000 620 HIS B N 1
ATOM 11657 C CA . HIS B 1 620 ? -74.27100 217.86800 183.74500 1.000 70.51000 620 HIS B CA 1
ATOM 11658 C C . HIS B 1 620 ? -75.47000 216.95300 183.63200 1.000 71.54000 620 HIS B C 1
ATOM 11659 O O . HIS B 1 620 ? -75.91200 216.40300 184.62000 1.000 64.68000 620 HIS B O 1
ATOM 11666 N N . GLY B 1 621 ? -75.99500 216.77800 182.43400 1.000 73.17000 621 GLY B N 1
ATOM 11667 C CA . GLY B 1 621 ? -77.27500 216.12200 182.29200 1.000 63.80000 621 GLY B CA 1
ATOM 11668 C C . GLY B 1 621 ? -78.38100 217.13000 182.48900 1.000 67.16000 621 GLY B C 1
ATOM 11669 O O . GLY B 1 621 ? -79.52700 216.76600 182.60100 1.000 66.40000 621 GLY B O 1
ATOM 11670 N N . LEU B 1 622 ? -78.02000 218.40400 182.55400 1.000 70.12000 622 LEU B N 1
ATOM 11671 C CA . LEU B 1 622 ? -78.97100 219.48100 182.71200 1.000 64.67000 622 LEU B CA 1
ATOM 11672 C C . LEU B 1 622 ? -78.73300 220.52400 181.64600 1.000 67.50000 622 LEU B C 1
ATOM 11673 O O . LEU B 1 622 ? -77.61400 220.91900 181.44200 1.000 71.60000 622 LEU B O 1
ATOM 11678 N N . ARG B 1 623 ? -79.78600 220.99500 180.99300 1.000 58.05000 623 ARG B N 1
ATOM 11679 C CA . ARG B 1 623 ? -79.66600 221.99300 179.95400 1.000 63.61000 623 ARG B CA 1
ATOM 11680 C C . ARG B 1 623 ? -80.48800 223.17700 180.34100 1.000 61.19000 623 ARG B C 1
ATOM 11681 O O . ARG B 1 623 ? -81.60100 222.98500 180.74000 1.000 57.85000 623 ARG B O 1
ATOM 11689 N N . LEU B 1 624 ? -79.99300 224.40200 180.18700 1.000 56.22000 624 LEU B N 1
ATOM 11690 C CA . LEU B 1 624 ? -80.84200 225.52700 180.55400 1.000 52.94000 624 LEU B CA 1
ATOM 11691 C C . LEU B 1 624 ? -81.70300 225.99400 179.36700 1.000 63.73000 624 LEU B C 1
ATOM 11692 O O . LEU B 1 624 ? -81.32900 225.83500 178.20000 1.000 69.66000 624 LEU B O 1
ATOM 11697 N N . ARG B 1 625 ? -82.96700 226.29200 179.65700 1.000 64.00000 625 ARG B N 1
ATOM 11698 C CA . ARG B 1 625 ? -83.92400 226.84600 178.69400 1.000 59.02000 625 ARG B CA 1
ATOM 11699 C C . ARG B 1 625 ? -83.56300 228.25100 178.31400 1.000 59.24000 625 ARG B C 1
ATOM 11700 O O . ARG B 1 625 ? -83.79200 228.68400 177.20100 1.000 61.94000 625 ARG B O 1
ATOM 11708 N N . ILE B 1 626 ? -83.04700 228.98000 179.28500 1.000 54.23000 626 ILE B N 1
ATOM 11709 C CA . ILE B 1 626 ? -82.33000 230.19000 179.01600 1.000 59.87000 626 ILE B CA 1
ATOM 11710 C C . ILE B 1 626 ? -80.89000 229.87600 179.32900 1.000 57.57000 626 ILE B C 1
ATOM 11711 O O . ILE B 1 626 ? -80.54400 229.66900 180.47000 1.000 57.86000 626 ILE B O 1
ATOM 11716 N N . LYS B 1 627 ? -80.03800 229.88900 178.32300 1.000 59.32000 627 LYS B N 1
ATOM 11717 C CA . LYS B 1 627 ? -78.65700 229.55300 178.54300 1.000 64.47000 627 LYS B CA 1
ATOM 11718 C C . LYS B 1 627 ? -78.01100 230.54700 179.47100 1.000 63.21000 627 LYS B C 1
ATOM 11719 O O . LYS B 1 627 ? -77.24100 230.17600 180.31900 1.000 65.75000 627 LYS B O 1
ATOM 11725 N N . ASP B 1 628 ? -78.32700 231.81500 179.30800 1.000 63.74000 628 ASP B N 1
ATOM 11726 C CA . ASP B 1 628 ? -77.83000 232.81100 180.22200 1.000 67.80000 628 ASP B CA 1
ATOM 11727 C C . ASP B 1 628 ? -78.84300 233.11300 181.30000 1.000 68.65000 628 ASP B C 1
ATOM 11728 O O . ASP B 1 628 ? -79.74700 233.89700 181.10100 1.000 68.74000 628 ASP B O 1
ATOM 11733 N N . TYR B 1 629 ? -78.66300 232.49700 182.45500 1.000 61.85000 629 TYR B N 1
ATOM 11734 C CA . TYR B 1 629 ? -79.42800 232.78600 183.63000 1.000 52.95000 629 TYR B CA 1
ATOM 11735 C C . TYR B 1 629 ? -78.35800 232.82100 184.67300 1.000 57.83000 629 TYR B C 1
ATOM 11736 O O . TYR B 1 629 ? -77.87700 231.77500 185.04400 1.000 60.92000 629 TYR B O 1
ATOM 11745 N N . PRO B 1 630 ? -77.98000 234.08300 185.16700 1.000 49.67000 630 PRO B N 1
ATOM 11746 C CA . PRO B 1 630 ? -76.83900 234.02500 186.09500 1.000 54.31000 630 PRO B CA 1
ATOM 11747 C C . PRO B 1 630 ? -77.02400 233.20400 187.35100 1.000 52.98000 630 PRO B C 1
ATOM 11748 O O . PRO B 1 630 ? -76.13400 232.47600 187.68000 1.000 50.10000 630 PRO B O 1
ATOM 11752 N N . TYR B 1 631 ? -78.15100 233.28100 188.02600 1.000 48.40000 631 TYR B N 1
ATOM 11753 C CA . TYR B 1 631 ? -78.27900 232.64400 189.31400 1.000 44.25000 631 TYR B CA 1
ATOM 11754 C C . TYR B 1 631 ? -78.04500 231.18200 189.09300 1.000 48.70000 631 TYR B C 1
ATOM 11755 O O . TYR B 1 631 ? -77.50600 230.51900 189.94300 1.000 48.98000 631 TYR B O 1
ATOM 11764 N N . ALA B 1 632 ? -78.49700 230.66800 187.96800 1.000 47.35000 632 ALA B N 1
ATOM 11765 C CA . ALA B 1 632 ? -78.43800 229.23800 187.69200 1.000 47.20000 632 ALA B CA 1
ATOM 11766 C C . ALA B 1 632 ? -77.04000 228.81000 187.28800 1.000 52.12000 632 ALA B C 1
ATOM 11767 O O . ALA B 1 632 ? -76.55100 227.75600 187.71800 1.000 49.33000 632 ALA B O 1
ATOM 11769 N N . VAL B 1 633 ? -76.39100 229.59700 186.43100 1.000 53.71000 633 VAL B N 1
ATOM 11770 C CA . VAL B 1 633 ? -75.16000 229.09800 185.83400 1.000 53.06000 633 VAL B CA 1
ATOM 11771 C C . VAL B 1 633 ? -74.04400 229.19500 186.84200 1.000 49.80000 633 VAL B C 1
ATOM 11772 O O . VAL B 1 633 ? -73.19200 228.30600 186.90300 1.000 50.80000 633 VAL B O 1
ATOM 11776 N N . ASP B 1 634 ? -74.06200 230.21900 187.69400 1.000 48.40000 634 ASP B N 1
ATOM 11777 C CA . ASP B 1 634 ? -73.11300 230.25800 188.80100 1.000 51.39000 634 ASP B CA 1
ATOM 11778 C C . ASP B 1 634 ? -73.49200 229.23700 189.87300 1.000 49.46000 634 ASP B C 1
ATOM 11779 O O . ASP B 1 634 ? -72.64600 228.43900 190.31100 1.000 50.32000 634 ASP B O 1
ATOM 11784 N N . GLY B 1 635 ? -74.77700 229.24000 190.27800 1.000 51.63000 635 GLY B N 1
ATOM 11785 C CA . GLY B 1 635 ? -75.25800 228.31200 191.29800 1.000 48.29000 635 GLY B CA 1
ATOM 11786 C C . GLY B 1 635 ? -74.97900 226.85000 190.98400 1.000 43.96000 635 GLY B C 1
ATOM 11787 O O . GLY B 1 635 ? -74.56900 226.09300 191.86500 1.000 47.72000 635 GLY B O 1
ATOM 11788 N N . LEU B 1 636 ? -75.19100 226.43800 189.72200 1.000 51.57000 636 LEU B N 1
ATOM 11789 C CA . LEU B 1 636 ? -74.99000 225.04300 189.34300 1.000 54.39000 636 LEU B CA 1
ATOM 11790 C C . LEU B 1 636 ? -73.51900 224.63500 189.44700 1.000 48.02000 636 LEU B C 1
ATOM 11791 O O . LEU B 1 636 ? -73.20500 223.52900 189.90600 1.000 45.22000 636 LEU B O 1
ATOM 11796 N N . GLU B 1 637 ? -72.59400 225.50500 189.05300 1.000 49.94000 637 GLU B N 1
ATOM 11797 C CA . GLU B 1 637 ? -71.20300 225.21800 189.37100 1.000 51.35000 637 GLU B CA 1
ATOM 11798 C C . GLU B 1 637 ? -71.04700 224.97600 190.86700 1.000 46.85000 637 GLU B C 1
ATOM 11799 O O . GLU B 1 637 ? -70.53000 223.92900 191.28300 1.000 52.70000 637 GLU B O 1
ATOM 11805 N N . VAL B 1 638 ? -71.57700 225.89800 191.69300 1.000 45.48000 638 VAL B N 1
ATOM 11806 C CA . VAL B 1 638 ? -71.49600 225.75100 193.15200 1.000 46.19000 638 VAL B CA 1
ATOM 11807 C C . VAL B 1 638 ? -72.14800 224.44600 193.59700 1.000 46.52000 638 VAL B C 1
ATOM 11808 O O . VAL B 1 638 ? -71.49800 223.57300 194.18600 1.000 50.60000 638 VAL B O 1
ATOM 11812 N N . TRP B 1 639 ? -73.44300 224.29600 193.31600 1.000 43.88000 639 TRP B N 1
ATOM 11813 C CA . TRP B 1 639 ? -74.17100 223.07300 193.65300 1.000 40.73000 639 TRP B CA 1
ATOM 11814 C C . TRP B 1 639 ? -73.38500 221.80100 193.36000 1.000 42.10000 639 TRP B C 1
ATOM 11815 O O . TRP B 1 639 ? -73.35700 220.87800 194.18400 1.000 40.05000 639 TRP B O 1
ATOM 11826 N N . TYR B 1 640 ? -72.77400 221.70300 192.17600 1.000 45.43000 640 TYR B N 1
ATOM 11827 C CA . TYR B 1 640 ? -72.07900 220.46100 191.86100 1.000 49.13000 640 TYR B CA 1
ATOM 11828 C C . TYR B 1 640 ? -70.76000 220.37300 192.61400 1.000 46.95000 640 TYR B C 1
ATOM 11829 O O . TYR B 1 640 ? -70.34900 219.27400 193.00500 1.000 48.00000 640 TYR B O 1
ATOM 11838 N N . ALA B 1 641 ? -70.11500 221.52200 192.86900 1.000 43.26000 641 ALA B N 1
ATOM 11839 C CA . ALA B 1 641 ? -68.88300 221.55100 193.65700 1.000 46.09000 641 ALA B CA 1
ATOM 11840 C C . ALA B 1 641 ? -69.10100 220.97400 195.04700 1.000 43.67000 641 ALA B C 1
ATOM 11841 O O . ALA B 1 641 ? -68.34500 220.10700 195.50600 1.000 44.43000 641 ALA B O 1
ATOM 11843 N N . ILE B 1 642 ? -70.13900 221.46000 195.73400 1.000 40.34000 642 ILE B N 1
ATOM 11844 C CA . ILE B 1 642 ? -70.50800 220.92200 197.04000 1.000 39.71000 642 ILE B CA 1
ATOM 11845 C C . ILE B 1 642 ? -70.82100 219.43600 196.94000 1.000 42.83000 642 ILE B C 1
ATOM 11846 O O . ILE B 1 642 ? -70.28000 218.63100 197.70000 1.000 44.71000 642 ILE B O 1
ATOM 11851 N N . GLU B 1 643 ? -71.69800 219.05000 196.00800 1.000 44.37000 643 GLU B N 1
ATOM 11852 C CA . GLU B 1 643 ? -72.02400 217.63600 195.87000 1.000 42.71000 643 GLU B CA 1
ATOM 11853 C C . GLU B 1 643 ? -70.75100 216.82400 195.72600 1.000 50.68000 643 GLU B C 1
ATOM 11854 O O . GLU B 1 643 ? -70.57100 215.80300 196.39800 1.000 45.58000 643 GLU B O 1
ATOM 11860 N N . SER B 1 644 ? -69.81400 217.32400 194.91800 1.000 57.86000 644 SER B N 1
ATOM 11861 C CA . SER B 1 644 ? -68.55900 216.62200 194.67600 1.000 55.14000 644 SER B CA 1
ATOM 11862 C C . SER B 1 644 ? -67.71800 216.46600 195.92700 1.000 47.27000 644 SER B C 1
ATOM 11863 O O . SER B 1 644 ? -66.83500 215.60000 195.94800 1.000 50.70000 644 SER B O 1
ATOM 11866 N N . TRP B 1 645 ? -67.96000 217.28700 196.95300 1.000 48.62000 645 TRP B N 1
ATOM 11867 C CA . TRP B 1 645 ? -67.22200 217.27200 198.21400 1.000 42.61000 645 TRP B CA 1
ATOM 11868 C C . TRP B 1 645 ? -67.93800 216.50000 199.31000 1.000 44.60000 645 TRP B C 1
ATOM 11869 O O . TRP B 1 645 ? -67.30100 215.75300 200.06100 1.000 45.99000 645 TRP B O 1
ATOM 11880 N N . VAL B 1 646 ? -69.25800 216.64800 199.39500 1.000 51.06000 646 VAL B N 1
ATOM 11881 C CA . VAL B 1 646 ? -70.05000 215.75200 200.22800 1.000 51.04000 646 VAL B CA 1
ATOM 11882 C C . VAL B 1 646 ? -69.87000 214.31200 199.78300 1.000 49.38000 646 VAL B C 1
ATOM 11883 O O . VAL B 1 646 ? -69.92800 213.39300 200.60300 1.000 51.42000 646 VAL B O 1
ATOM 11887 N N . ARG B 1 647 ? -69.64700 214.09500 198.48400 1.000 47.99000 647 ARG B N 1
ATOM 11888 C CA . ARG B 1 647 ? -69.45500 212.74500 197.94800 1.000 50.58000 647 ARG B CA 1
ATOM 11889 C C . ARG B 1 647 ? -68.08900 212.17400 198.33500 1.000 47.57000 647 ARG B C 1
ATOM 11890 O O . ARG B 1 647 ? -67.99700 211.03000 198.81000 1.000 49.83000 647 ARG B O 1
ATOM 11898 N N . ASP B 1 648 ? -67.01500 212.95300 198.11500 1.000 43.52000 648 ASP B N 1
ATOM 11899 C CA . ASP B 1 648 ? -65.68400 212.56700 198.59000 1.000 47.95000 648 ASP B CA 1
ATOM 11900 C C . ASP B 1 648 ? -65.73500 212.17500 200.06200 1.000 53.35000 648 ASP B C 1
ATOM 11901 O O . ASP B 1 648 ? -65.12800 211.18100 200.47500 1.000 53.99000 648 ASP B O 1
ATOM 11906 N N . TYR B 1 649 ? -66.49000 212.92000 200.86100 1.000 54.09000 649 TYR B N 1
ATOM 11907 C CA . TYR B 1 649 ? -66.37100 212.81300 202.30900 1.000 49.38000 649 TYR B CA 1
ATOM 11908 C C . TYR B 1 649 ? -67.25400 211.71200 202.89400 1.000 43.05000 649 TYR B C 1
ATOM 11909 O O . TYR B 1 649 ? -66.81100 211.00400 203.80000 1.000 45.97000 649 TYR B O 1
ATOM 11918 N N . ILE B 1 650 ? -68.47600 211.52800 202.38100 1.000 43.49000 650 ILE B N 1
ATOM 11919 C CA . ILE B 1 650 ? -69.35300 210.47000 202.88500 1.000 52.86000 650 ILE B CA 1
ATOM 11920 C C . ILE B 1 650 ? -68.78400 209.08300 202.57100 1.000 55.82000 650 ILE B C 1
ATOM 11921 O O . ILE B 1 650 ? -69.04500 208.11600 203.29300 1.000 51.52000 650 ILE B O 1
ATOM 11926 N N . PHE B 1 651 ? -67.96500 208.96100 201.53300 1.000 56.65000 651 PHE B N 1
ATOM 11927 C CA . PHE B 1 651 ? -67.34900 207.68800 201.18600 1.000 51.13000 651 PHE B CA 1
ATOM 11928 C C . PHE B 1 651 ? -65.95400 207.52300 201.77900 1.000 49.10000 651 PHE B C 1
ATOM 11929 O O . PHE B 1 651 ? -65.23600 206.59000 201.39600 1.000 56.41000 651 PHE B O 1
ATOM 11937 N N . LEU B 1 652 ? -65.54100 208.42600 202.66800 1.000 53.79000 652 LEU B N 1
ATOM 11938 C CA . LEU B 1 652 ? -64.37200 208.19200 203.50000 1.000 51.52000 652 LEU B CA 1
ATOM 11939 C C . LEU B 1 652 ? -64.72000 207.43100 204.76200 1.000 50.68000 652 LEU B C 1
ATOM 11940 O O . LEU B 1 652 ? -63.85300 206.75400 205.32500 1.000 46.35000 652 LEU B O 1
ATOM 11945 N N . PHE B 1 653 ? -65.97400 207.52400 205.20600 1.000 51.30000 653 PHE B N 1
ATOM 11946 C CA . PHE B 1 653 ? -66.43100 206.94000 206.46000 1.000 52.87000 653 PHE B CA 1
ATOM 11947 C C . PHE B 1 653 ? -67.50900 205.88700 206.28700 1.000 55.95000 653 PHE B C 1
ATOM 11948 O O . PHE B 1 653 ? -67.60000 204.97000 207.10800 1.000 58.81000 653 PHE B O 1
ATOM 11956 N N . TYR B 1 654 ? -68.32300 205.99600 205.25200 1.000 54.33000 654 TYR B N 1
ATOM 11957 C CA . TYR B 1 654 ? -69.27100 204.95700 204.89400 1.000 53.13000 654 TYR B CA 1
ATOM 11958 C C . TYR B 1 654 ? -68.68200 204.25300 203.67000 1.000 56.60000 654 TYR B C 1
ATOM 11959 O O . TYR B 1 654 ? -68.70600 204.78800 202.55900 1.000 58.54000 654 TYR B O 1
ATOM 11968 N N . LYS B 1 655 ? -68.10400 203.06500 203.89600 1.000 59.73000 655 LYS B N 1
ATOM 11969 C CA . LYS B 1 655 ? -67.46300 202.27300 202.84300 1.000 63.92000 655 LYS B CA 1
ATOM 11970 C C . LYS B 1 655 ? -68.42000 201.30200 202.15500 1.000 71.67000 655 LYS B C 1
ATOM 11971 O O . LYS B 1 655 ? -68.25900 201.01700 200.96200 1.000 81.18000 655 LYS B O 1
ATOM 11977 N N . ILE B 1 656 ? -69.40600 200.79000 202.88700 1.000 68.81000 656 ILE B N 1
ATOM 11978 C CA . ILE B 1 656 ? -70.46300 199.93800 202.36500 1.000 76.49000 656 ILE B CA 1
ATOM 11979 C C . ILE B 1 656 ? -71.79000 200.61500 202.66700 1.000 70.00000 656 ILE B C 1
ATOM 11980 O O . ILE B 1 656 ? -71.87300 201.52400 203.49700 1.000 60.01000 656 ILE B O 1
ATOM 11985 N N . GLU B 1 657 ? -72.84800 200.14800 202.00700 1.000 70.23000 657 GLU B N 1
ATOM 11986 C CA . GLU B 1 657 ? -74.14100 200.78700 202.23100 1.000 67.24000 657 GLU B CA 1
ATOM 11987 C C . GLU B 1 657 ? -74.79800 200.39500 203.55500 1.000 69.83000 657 GLU B C 1
ATOM 11988 O O . GLU B 1 657 ? -75.67400 201.12800 204.03500 1.000 74.45000 657 GLU B O 1
ATOM 11994 N N . GLU B 1 658 ? -74.41500 199.27700 204.16800 1.000 67.77000 658 GLU B N 1
ATOM 11995 C CA . GLU B 1 658 ? -75.04300 198.97400 205.44500 1.000 68.69000 658 GLU B CA 1
ATOM 11996 C C . GLU B 1 658 ? -74.39600 199.71300 206.59700 1.000 63.20000 658 GLU B C 1
ATOM 11997 O O . GLU B 1 658 ? -74.95600 199.71400 207.69700 1.000 65.59000 658 GLU B O 1
ATOM 12003 N N . ASP B 1 659 ? -73.24200 200.34600 206.38400 1.000 64.06000 659 ASP B N 1
ATOM 12004 C CA . ASP B 1 659 ? -72.76300 201.26200 207.40100 1.000 68.95000 659 ASP B CA 1
ATOM 12005 C C . ASP B 1 659 ? -73.76200 202.38000 207.63100 1.000 65.90000 659 ASP B C 1
ATOM 12006 O O . ASP B 1 659 ? -73.85000 202.90000 208.74500 1.000 62.77000 659 ASP B O 1
ATOM 12011 N N . ILE B 1 660 ? -74.54700 202.72800 206.61900 1.000 64.86000 660 ILE B N 1
ATOM 12012 C CA . ILE B 1 660 ? -75.60000 203.71600 206.81100 1.000 56.96000 660 ILE B CA 1
ATOM 12013 C C . ILE B 1 660 ? -76.81800 203.08000 207.45800 1.000 55.32000 660 ILE B C 1
ATOM 12014 O O . ILE B 1 660 ? -77.41100 203.65100 208.37300 1.000 56.27000 660 ILE B O 1
ATOM 12019 N N . GLN B 1 661 ? -77.21700 201.89300 207.00000 1.000 56.85000 661 GLN B N 1
ATOM 12020 C CA . GLN B 1 661 ? -78.39500 201.26300 207.58500 1.000 59.80000 661 GLN B CA 1
ATOM 12021 C C . GLN B 1 661 ? -78.22400 201.06200 209.09000 1.000 48.98000 661 GLN B C 1
ATOM 12022 O O . GLN B 1 661 ? -79.21100 201.11700 209.84100 1.000 41.54000 661 GLN B O 1
ATOM 12028 N N . THR B 1 662 ? -76.98000 200.89000 209.55300 1.000 48.60000 662 THR B N 1
ATOM 12029 C CA . THR B 1 662 ? -76.69600 200.51800 210.93300 1.000 52.65000 662 THR B CA 1
ATOM 12030 C C . THR B 1 662 ? -76.05000 201.63800 211.73700 1.000 51.76000 662 THR B C 1
ATOM 12031 O O . THR B 1 662 ? -75.52900 201.38000 212.82800 1.000 43.37000 662 THR B O 1
ATOM 12035 N N . ASP B 1 663 ? -76.08900 202.87700 211.25500 1.000 54.77000 663 ASP B N 1
ATOM 12036 C CA . ASP B 1 663 ? -75.65500 204.00800 212.07900 1.000 52.14000 663 ASP B CA 1
ATOM 12037 C C . ASP B 1 663 ? -76.78600 204.37400 213.02800 1.000 50.19000 663 ASP B C 1
ATOM 12038 O O . ASP B 1 663 ? -77.74000 205.04400 212.63200 1.000 49.35000 663 ASP B O 1
ATOM 12043 N N . THR B 1 664 ? -76.67800 203.94500 214.29000 1.000 54.25000 664 THR B N 1
ATOM 12044 C CA . THR B 1 664 ? -77.71800 204.24300 215.27100 1.000 52.89000 664 THR B CA 1
ATOM 12045 C C . THR B 1 664 ? -78.10800 205.70900 215.21200 1.000 56.02000 664 THR B C 1
ATOM 12046 O O . THR B 1 664 ? -79.28800 206.05200 215.09800 1.000 55.23000 664 THR B O 1
ATOM 12050 N N . GLU B 1 665 ? -77.10600 206.58800 215.23400 1.000 55.61000 665 GLU B N 1
ATOM 12051 C CA . GLU B 1 665 ? -77.36300 208.01600 215.30900 1.000 58.16000 665 GLU B CA 1
ATOM 12052 C C . GLU B 1 665 ? -77.94800 208.55900 214.01000 1.000 57.80000 665 GLU B C 1
ATOM 12053 O O . GLU B 1 665 ? -78.93800 209.30500 214.04300 1.000 59.63000 665 GLU B O 1
ATOM 12059 N N . LEU B 1 666 ? -77.35100 208.21600 212.85900 1.000 49.98000 666 LEU B N 1
ATOM 12060 C CA . LEU B 1 666 ? -77.85000 208.75700 211.59800 1.000 43.61000 666 LEU B CA 1
ATOM 12061 C C . LEU B 1 666 ? -79.32900 208.45800 211.44500 1.000 49.29000 666 LEU B C 1
ATOM 12062 O O . LEU B 1 666 ? -80.13600 209.36100 211.17900 1.000 49.05000 666 LEU B O 1
ATO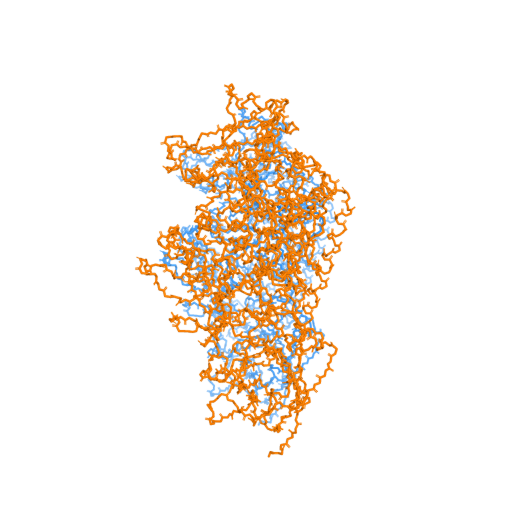M 12067 N N . GLN B 1 667 ? -79.70600 207.19600 211.66600 1.000 50.18000 667 GLN B N 1
ATOM 12068 C CA . GLN B 1 667 ? -81.10600 206.81700 211.56100 1.000 50.48000 667 GLN B CA 1
ATOM 12069 C C . GLN B 1 667 ? -81.94700 207.58500 212.56200 1.000 49.74000 667 GLN B C 1
ATOM 12070 O O . GLN B 1 667 ? -83.06100 208.01700 212.24100 1.000 55.19000 667 GLN B O 1
ATOM 12076 N N . ALA B 1 668 ? -81.41600 207.78600 213.77700 1.000 45.95000 668 ALA B N 1
ATOM 12077 C CA . ALA B 1 668 ? -82.07200 208.66800 214.73700 1.000 44.79000 668 ALA B CA 1
ATOM 12078 C C . ALA B 1 668 ? -82.14000 210.08600 214.20000 1.000 45.47000 668 ALA B C 1
ATOM 12079 O O . ALA B 1 668 ? -83.20000 210.72600 214.21200 1.000 42.98000 668 ALA B O 1
ATOM 12081 N N . TRP B 1 669 ? -81.01600 210.58600 213.70700 1.000 49.35000 669 TRP B N 1
ATOM 12082 C CA . TRP B 1 669 ? -80.97300 211.96800 213.25800 1.000 47.19000 669 TRP B CA 1
ATOM 12083 C C . TRP B 1 669 ? -82.03100 212.22700 212.19000 1.000 49.31000 669 TRP B C 1
ATOM 12084 O O . TRP B 1 669 ? -82.71100 213.26500 212.22300 1.000 49.08000 669 TRP B O 1
ATOM 12095 N N . TRP B 1 670 ? -82.23800 211.26500 211.27100 1.000 49.27000 670 TRP B N 1
ATOM 12096 C CA . TRP B 1 670 ? -83.16500 211.50400 210.16800 1.000 48.01000 670 TRP B CA 1
ATOM 12097 C C . TRP B 1 670 ? -84.60900 211.20400 210.52800 1.000 51.14000 670 TRP B C 1
ATOM 12098 O O . TRP B 1 670 ? -85.51500 211.70500 209.86000 1.000 54.05000 670 TRP B O 1
ATOM 12109 N N . LYS B 1 671 ? -84.84800 210.40800 211.56200 1.000 48.01000 671 LYS B N 1
ATOM 12110 C CA . LYS B 1 671 ? -86.22300 210.20100 211.98900 1.000 49.05000 671 LYS B CA 1
ATOM 12111 C C . LYS B 1 671 ? -86.75300 211.42100 212.72500 1.000 48.75000 671 LYS B C 1
ATOM 12112 O O . LYS B 1 671 ? -87.91000 211.81600 212.54000 1.000 56.03000 671 LYS B O 1
ATOM 12118 N N . GLU B 1 672 ? -85.92300 212.03700 213.56600 1.000 51.64000 672 GLU B N 1
ATOM 12119 C CA . GLU B 1 672 ? -86.39300 213.22100 214.26500 1.000 54.17000 672 GLU B CA 1
ATOM 12120 C C . GLU B 1 672 ? -86.45900 214.41600 213.33200 1.000 47.52000 672 GLU B C 1
ATOM 12121 O O . GLU B 1 672 ? -87.24800 215.33500 213.56600 1.000 50.01000 672 GLU B O 1
ATOM 12127 N N . VAL B 1 673 ? -85.66700 214.42300 212.26100 1.000 50.78000 673 VAL B N 1
ATOM 12128 C CA . VAL B 1 673 ? -85.80200 215.50300 211.28900 1.000 50.12000 673 VAL B CA 1
ATOM 12129 C C . VAL B 1 673 ? -87.20800 215.52600 210.70600 1.000 49.48000 673 VAL B C 1
ATOM 12130 O O . VAL B 1 673 ? -87.78200 216.59700 210.47600 1.000 50.73000 673 VAL B O 1
ATOM 12134 N N . ARG B 1 674 ? -87.80600 214.35500 210.50500 1.000 50.14000 674 ARG B N 1
ATOM 12135 C CA . ARG B 1 674 ? -89.10700 214.31100 209.85000 1.000 48.22000 674 ARG B CA 1
ATOM 12136 C C . ARG B 1 674 ? -90.29900 214.31700 210.81700 1.000 54.65000 674 ARG B C 1
ATOM 12137 O O . ARG B 1 674 ? -91.32000 214.94100 210.51600 1.000 59.60000 674 ARG B O 1
ATOM 12145 N N . GLU B 1 675 ? -90.23100 213.65300 211.96800 1.000 53.13000 675 GLU B N 1
ATOM 12146 C CA . GLU B 1 675 ? -91.42600 213.51000 212.79300 1.000 52.31000 675 GLU B CA 1
ATOM 12147 C C . GLU B 1 675 ? -91.53300 214.53600 213.89300 1.000 53.91000 675 GLU B C 1
ATOM 12148 O O . GLU B 1 675 ? -92.51400 214.51100 214.63800 1.000 54.83000 675 GLU B O 1
ATOM 12154 N N . GLU B 1 676 ? -90.53500 215.40400 214.03800 1.000 49.78000 676 GLU B N 1
ATOM 12155 C CA . GLU B 1 676 ? -90.55300 216.48300 215.01900 1.000 51.28000 676 GLU B CA 1
ATOM 12156 C C . GLU B 1 676 ? -90.20300 217.80000 214.33300 1.000 50.92000 676 GLU B C 1
ATOM 12157 O O . GLU B 1 676 ? -91.01600 218.73200 214.31000 1.000 56.22000 676 GLU B O 1
ATOM 12163 N N . GLY B 1 677 ? -89.00400 217.87200 213.74700 1.000 45.01000 677 GLY B N 1
ATOM 12164 C CA . GLY B 1 677 ? -88.47900 219.15000 213.29400 1.000 41.25000 677 GLY B CA 1
ATOM 12165 C C . GLY B 1 677 ? -89.32800 219.78800 212.21400 1.000 45.39000 677 GLY B C 1
ATOM 12166 O O . GLY B 1 677 ? -89.66300 220.97600 212.29400 1.000 54.54000 677 GLY B O 1
ATOM 12167 N N . HIS B 1 678 ? -89.66400 219.01000 211.17000 1.000 40.19000 678 HIS B N 1
ATOM 12168 C CA . HIS B 1 678 ? -90.66500 219.37300 210.16500 1.000 42.65000 678 HIS B CA 1
ATOM 12169 C C . HIS B 1 678 ? -91.94600 218.52900 210.29700 1.000 47.54000 678 HIS B C 1
ATOM 12170 O O . HIS B 1 678 ? -92.64000 218.28600 209.30000 1.000 49.36000 678 HIS B O 1
ATOM 12177 N N . GLY B 1 679 ? -92.28500 218.10200 211.52200 1.000 46.65000 679 GLY B N 1
ATOM 12178 C CA . GLY B 1 679 ? -93.31200 217.09900 211.79500 1.000 53.92000 679 GLY B CA 1
ATOM 12179 C C . GLY B 1 679 ? -94.69900 217.44600 211.30300 1.000 55.07000 679 GLY B C 1
ATOM 12180 O O . GLY B 1 679 ? -95.58700 216.58600 211.33900 1.000 57.09000 679 GLY B O 1
ATOM 12181 N N . ASP B 1 680 ? -94.92000 218.68200 210.86800 1.000 50.87000 680 ASP B N 1
ATOM 12182 C CA . ASP B 1 680 ? -96.19000 219.02300 210.24900 1.000 51.66000 680 ASP B CA 1
ATOM 12183 C C . ASP B 1 680 ? -96.25000 218.63100 208.78100 1.000 49.65000 680 ASP B C 1
ATOM 12184 O O . ASP B 1 680 ? -97.31200 218.76300 208.16400 1.000 47.03000 680 ASP B O 1
ATOM 12189 N N . LYS B 1 681 ? -95.13300 218.17100 208.21400 1.000 50.14000 681 LYS B N 1
ATOM 12190 C CA . LYS B 1 681 ? -95.09700 217.46700 206.94100 1.000 51.38000 681 LYS B CA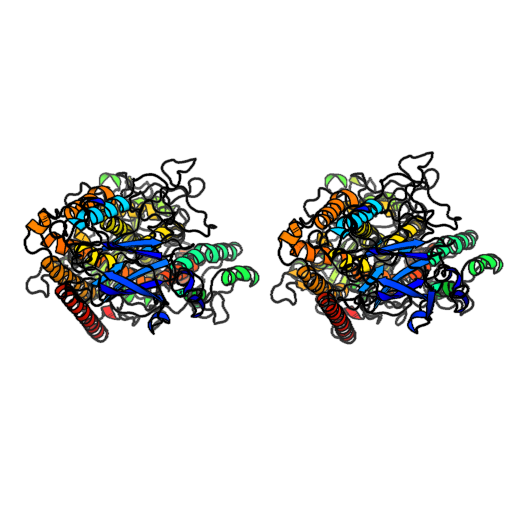 1
ATOM 12191 C C . LYS B 1 681 ? -94.59500 216.04100 207.15300 1.000 53.82000 681 LYS B C 1
ATOM 12192 O O . LYS B 1 681 ? -94.01100 215.43400 206.25400 1.000 48.62000 681 LYS B O 1
ATOM 12198 N N . LYS B 1 682 ? -94.82200 215.50800 208.35800 1.000 56.73000 682 LYS B N 1
ATOM 12199 C CA . LYS B 1 682 ? -94.22000 214.24600 208.77800 1.000 58.09000 682 LYS B CA 1
ATOM 12200 C C . LYS B 1 682 ? -94.63800 213.10600 207.87200 1.000 60.52000 682 LYS B C 1
ATOM 12201 O O . LYS B 1 682 ? -93.83900 212.20900 207.58700 1.000 53.75000 682 LYS B O 1
ATOM 12207 N N . SER B 1 683 ? -95.86900 213.16600 207.36800 1.000 63.84000 683 SER B N 1
ATOM 12208 C CA . SER B 1 683 ? -96.51300 212.08800 206.62900 1.000 55.76000 683 SER B CA 1
ATOM 12209 C C . SER B 1 683 ? -96.42400 212.23900 205.11100 1.000 54.82000 683 SER B C 1
ATOM 12210 O O . SER B 1 683 ? -97.09400 211.48800 204.39600 1.000 56.27000 683 SER B O 1
ATOM 12213 N N . GLU B 1 684 ? -95.61900 213.19900 204.59000 1.000 57.14000 684 GLU B N 1
ATOM 12214 C CA . GLU B 1 684 ? -95.46500 213.36500 203.14700 1.000 58.98000 684 GLU B CA 1
ATOM 12215 C C . GLU B 1 684 ? -94.59200 212.25500 202.57500 1.000 60.41000 684 GLU B C 1
ATOM 12216 O O . GLU B 1 684 ? -93.58300 211.88900 203.18000 1.000 65.77000 684 GLU B O 1
ATOM 12222 N N . PRO B 1 685 ? -94.94300 211.72400 201.39900 1.000 53.28000 685 PRO B N 1
ATOM 12223 C CA . PRO B 1 685 ? -94.19900 210.58000 200.84700 1.000 47.61000 685 PRO B CA 1
ATOM 12224 C C . PRO B 1 685 ? -92.82900 210.91500 200.29800 1.000 47.98000 685 PRO B C 1
ATOM 12225 O O . PRO B 1 685 ? -92.04700 209.98500 200.06600 1.000 47.86000 685 PRO B O 1
ATOM 12229 N N . TRP B 1 686 ? -92.50900 212.19100 200.08500 1.000 55.23000 686 TRP B N 1
ATOM 12230 C CA . TRP B 1 686 ? -91.27200 212.53900 199.40900 1.000 50.97000 686 TRP B CA 1
ATOM 12231 C C . TRP B 1 686 ? -90.07200 212.54900 200.32800 1.000 51.08000 686 TRP B C 1
ATOM 12232 O O . TRP B 1 686 ? -89.00400 212.99400 199.89500 1.000 49.43000 686 TRP B O 1
ATOM 12243 N N . TRP B 1 687 ? -90.19400 212.13000 201.56200 1.000 46.87000 687 TRP B N 1
ATOM 12244 C CA . TRP B 1 687 ? -89.05000 212.19900 202.42000 1.000 45.32000 687 TRP B CA 1
ATOM 12245 C C . TRP B 1 687 ? -88.12200 211.07100 202.07700 1.000 54.02000 687 TRP B C 1
ATOM 12246 O O . TRP B 1 687 ? -88.56500 209.94600 201.95300 1.000 56.33000 687 TRP B O 1
ATOM 12257 N N . PRO B 1 688 ? -86.76800 211.41000 201.93500 1.000 55.24000 688 PRO B N 1
ATOM 12258 C CA . PRO B 1 688 ? -85.91100 210.27400 201.59800 1.000 53.27000 688 PRO B CA 1
ATOM 12259 C C . PRO B 1 688 ? -85.73200 209.28300 202.72400 1.000 59.89000 688 PRO B C 1
ATOM 12260 O O . PRO B 1 688 ? -85.75500 209.65600 203.87700 1.000 65.93000 688 PRO B O 1
ATOM 12264 N N . LYS B 1 689 ? -85.60300 208.01600 202.35800 1.000 62.27000 689 LYS B N 1
ATOM 12265 C CA . LYS B 1 689 ? -85.41700 206.90200 203.28300 1.000 73.61000 689 LYS B CA 1
ATOM 12266 C C . LYS B 1 689 ? -84.09300 206.83500 204.05700 1.000 79.57000 689 LYS B C 1
ATOM 12267 O O . LYS B 1 689 ? -84.05100 206.44700 205.22300 1.000 77.69000 689 LYS B O 1
ATOM 12273 N N . MET B 1 690 ? -83.01500 207.17200 203.37300 1.000 71.51000 690 MET B N 1
ATOM 12274 C CA . MET B 1 690 ? -81.67600 207.06500 203.92000 1.000 74.72000 690 MET B CA 1
ATOM 12275 C C . MET B 1 690 ? -81.01300 205.70300 203.85500 1.000 77.83000 690 MET B C 1
ATOM 12276 O O . MET B 1 690 ? -79.97600 205.51800 204.45100 1.000 79.22000 690 MET B O 1
ATOM 12281 N N . GLN B 1 691 ? -81.58400 204.75000 203.13000 1.000 79.70000 691 GLN B N 1
ATOM 12282 C CA . GLN B 1 691 ? -80.92800 203.46300 202.97700 1.000 78.56000 691 GLN B CA 1
ATOM 12283 C C . GLN B 1 691 ? -79.61200 203.59900 202.25200 1.000 69.59000 691 GLN B C 1
ATOM 12284 O O . GLN B 1 691 ? -78.63200 203.02900 202.65400 1.000 66.76000 691 GLN B O 1
ATOM 12290 N N . THR B 1 692 ? -79.59700 204.35900 201.17300 1.000 68.31000 692 THR B N 1
ATOM 12291 C CA . THR B 1 692 ? -78.41500 204.47400 200.33300 1.000 67.64000 692 THR B CA 1
ATOM 12292 C C . THR B 1 692 ? -77.44200 205.48100 200.85300 1.000 61.36000 692 THR B C 1
ATOM 12293 O O . THR B 1 692 ? -77.83000 206.41800 201.48800 1.000 63.31000 692 THR B O 1
ATOM 12297 N N . ARG B 1 693 ? -76.17700 205.33200 200.52000 1.000 59.91000 693 ARG B N 1
ATOM 12298 C CA . ARG B 1 693 ? -75.22800 206.38900 200.75200 1.000 57.07000 693 ARG B CA 1
ATOM 12299 C C . ARG B 1 693 ? -75.69100 207.52600 199.91100 1.000 60.22000 693 ARG B C 1
ATOM 12300 O O . ARG B 1 693 ? -75.58600 208.65900 200.27600 1.000 59.85000 693 ARG B O 1
ATOM 12308 N N . GLU B 1 694 ? -76.18500 207.21600 198.73300 1.000 65.80000 694 GLU B N 1
ATOM 12309 C CA . GLU B 1 694 ? -76.54200 208.28400 197.81100 1.000 59.36000 694 GLU B CA 1
ATOM 12310 C C . GLU B 1 694 ? -77.53900 209.23400 198.43300 1.000 56.45000 694 GLU B C 1
ATOM 12311 O O . GLU B 1 694 ? -77.38600 210.45200 198.32000 1.000 62.78000 694 GLU B O 1
ATOM 12317 N N . GLU B 1 695 ? -78.56600 208.70200 199.09700 1.000 53.71000 695 GLU B N 1
ATOM 12318 C CA . GLU B 1 695 ? -79.51700 209.58200 199.76600 1.000 54.22000 695 GLU B CA 1
ATOM 12319 C C . GLU B 1 695 ? -78.82600 210.46400 200.80400 1.000 56.83000 695 GLU B C 1
ATOM 12320 O O . GLU B 1 695 ? -79.23700 211.61300 200.99900 1.000 67.26000 695 GLU B O 1
ATOM 12326 N N . LEU B 1 696 ? -77.74900 209.96900 201.43400 1.000 53.45000 696 LEU B N 1
ATOM 12327 C CA . LEU B 1 696 ? -76.99900 210.79300 202.38300 1.000 47.16000 696 LEU B CA 1
ATOM 12328 C C . LEU B 1 696 ? -76.14000 211.81800 201.66200 1.000 48.11000 696 LEU B C 1
ATOM 12329 O O . LEU B 1 696 ? -75.97900 212.94600 202.14200 1.000 48.61000 696 LEU B O 1
ATOM 12334 N N . VAL B 1 697 ? -75.57300 211.44500 200.51400 1.000 50.72000 697 VAL B N 1
ATOM 12335 C CA . VAL B 1 697 ? -74.78400 212.39700 199.73600 1.000 52.07000 697 VAL B CA 1
ATOM 12336 C C . VAL B 1 697 ? -75.67600 213.50100 199.19100 1.000 55.85000 697 VAL B C 1
ATOM 12337 O O . VAL B 1 697 ? -75.28700 214.67800 199.14700 1.000 60.46000 697 VAL B O 1
ATOM 12341 N N . GLU B 1 698 ? -76.89200 213.14100 198.76600 1.000 56.30000 698 GLU B N 1
ATOM 12342 C CA . GLU B 1 698 ? -77.77700 214.09500 198.11500 1.000 64.67000 698 GLU B CA 1
ATOM 12343 C C . GLU B 1 698 ? -78.60600 214.91000 199.10100 1.000 55.31000 698 GLU B C 1
ATOM 12344 O O . GLU B 1 698 ? -78.99700 216.03300 198.77200 1.000 62.02000 698 GLU B O 1
ATOM 12350 N N . SER B 1 699 ? -78.84800 214.40900 200.31000 1.000 49.51000 699 SER B N 1
ATOM 12351 C CA . SER B 1 699 ? -79.55700 215.21800 201.29800 1.000 49.39000 699 SER B CA 1
ATOM 12352 C C . SER B 1 699 ? -78.62100 216.17500 202.04900 1.000 49.68000 699 SER B C 1
ATOM 12353 O O . SER B 1 699 ? -78.99700 217.32100 202.32100 1.000 54.76000 699 SER B O 1
ATOM 12356 N N . CYS B 1 700 ? -77.41300 215.73100 202.41500 1.000 48.74000 700 CYS B N 1
ATOM 12357 C CA . CYS B 1 700 ? -76.44600 216.64900 203.00600 1.000 41.43000 700 CYS B CA 1
ATOM 12358 C C . CYS B 1 700 ? -76.12900 217.79500 202.06100 1.000 48.03000 700 CYS B C 1
ATOM 12359 O O . CYS B 1 700 ? -75.92300 218.93600 202.49900 1.000 46.63000 700 CYS B O 1
ATOM 12362 N N . THR B 1 701 ? -76.02500 217.50500 200.76200 1.000 47.26000 701 THR B N 1
ATOM 12363 C CA . THR B 1 701 ? -75.65900 218.55800 199.83000 1.000 45.44000 701 THR B CA 1
ATOM 12364 C C . THR B 1 701 ? -76.78300 219.57000 199.70000 1.000 43.73000 701 THR B C 1
ATOM 12365 O O . THR B 1 701 ? -76.53100 220.73800 199.40100 1.000 47.97000 701 THR B O 1
ATOM 12369 N N . ILE B 1 702 ? -78.02500 219.14100 199.94400 1.000 43.33000 702 ILE B N 1
ATOM 12370 C CA . ILE B 1 702 ? -79.15000 220.07300 199.99300 1.000 46.93000 702 ILE B CA 1
ATOM 12371 C C . ILE B 1 702 ? -78.97300 221.04600 201.15400 1.000 46.49000 702 ILE B C 1
ATOM 12372 O O . ILE B 1 702 ? -79.22600 222.24900 201.01400 1.000 48.03000 702 ILE B O 1
ATOM 12377 N N . ILE B 1 703 ? -78.51600 220.54600 202.31000 1.000 41.12000 703 ILE B N 1
ATOM 12378 C CA . ILE B 1 703 ? -78.45500 221.33500 203.54300 1.000 41.84000 703 ILE B CA 1
ATOM 12379 C C . ILE B 1 703 ? -77.34200 222.35900 203.47800 1.000 43.94000 703 ILE B C 1
ATOM 12380 O O . ILE B 1 703 ? -77.46100 223.46200 204.03100 1.000 44.44000 703 ILE B O 1
ATOM 12385 N N . ILE B 1 704 ? -76.24100 222.01400 202.82400 1.000 42.24000 704 ILE B N 1
ATOM 12386 C CA . ILE B 1 704 ? -75.14300 222.95200 202.68200 1.000 41.96000 704 ILE B CA 1
ATOM 12387 C C . ILE B 1 704 ? -75.47800 224.00000 201.62400 1.000 41.91000 704 ILE B C 1
ATOM 12388 O O . ILE B 1 704 ? -75.16100 225.18300 201.76900 1.000 39.63000 704 ILE B O 1
ATOM 12393 N N . TRP B 1 705 ? -76.17000 223.58600 200.56800 1.000 45.57000 705 TRP B N 1
ATOM 12394 C CA . TRP B 1 705 ? -76.61200 224.51200 199.53200 1.000 48.67000 705 TRP B CA 1
ATOM 12395 C C . TRP B 1 705 ? -77.53700 225.57400 200.11300 1.000 46.75000 705 TRP B C 1
ATOM 12396 O O . TRP B 1 705 ? -77.33900 226.77400 199.88600 1.000 47.51000 705 TRP B O 1
ATOM 12407 N N . VAL B 1 706 ? -78.56000 225.14300 200.86800 1.000 40.75000 706 VAL B N 1
ATOM 12408 C CA . VAL B 1 706 ? -79.56700 226.06400 201.40400 1.000 38.73000 706 VAL B CA 1
ATOM 12409 C C . VAL B 1 706 ? -78.94000 227.01700 202.42400 1.000 42.96000 706 VAL B C 1
ATOM 12410 O O . VAL B 1 706 ? -79.28100 228.20300 202.48300 1.000 49.88000 706 VAL B O 1
ATOM 12414 N N . ALA B 1 707 ? -78.00700 226.52100 203.22500 1.000 40.79000 707 ALA B N 1
ATOM 12415 C CA . ALA B 1 707 ? -77.35700 227.33300 204.23600 1.000 38.61000 707 ALA B CA 1
ATOM 12416 C C . ALA B 1 707 ? -76.27700 228.25300 203.67700 1.000 46.40000 707 ALA B C 1
ATOM 12417 O O . ALA B 1 707 ? -75.95200 229.26100 204.31800 1.000 47.79000 707 ALA B O 1
ATOM 12419 N N . SER B 1 708 ? -75.69900 227.93100 202.51700 1.000 42.62000 708 SER B N 1
ATOM 12420 C CA . SER B 1 708 ? -74.56000 228.70200 202.02200 1.000 39.44000 708 SER B CA 1
ATOM 12421 C C . SER B 1 708 ? -74.98800 229.59500 200.86700 1.000 42.86000 708 SER B C 1
ATOM 12422 O O . SER B 1 708 ? -75.17900 230.79700 201.04500 1.000 49.72000 708 SER B O 1
ATOM 12425 N N . ALA B 1 709 ? -75.16300 229.02800 199.68400 1.000 46.49000 709 ALA B N 1
ATOM 12426 C CA . ALA B 1 709 ? -75.34300 229.88400 198.52100 1.000 46.59000 709 ALA B CA 1
ATOM 12427 C C . ALA B 1 709 ? -76.78700 230.31300 198.32400 1.000 44.24000 709 ALA B C 1
ATOM 12428 O O . ALA B 1 709 ? -77.03700 231.42700 197.86200 1.000 49.57000 709 ALA B O 1
ATOM 12430 N N . LEU B 1 710 ? -77.75400 229.45800 198.65000 1.000 39.69000 710 LEU B N 1
ATOM 12431 C CA . LEU B 1 710 ? -79.14600 229.87400 198.55100 1.000 40.43000 710 LEU B CA 1
ATOM 12432 C C . LEU B 1 710 ? -79.43500 231.06700 199.45500 1.000 40.77000 710 LEU B C 1
ATOM 12433 O O . LEU B 1 710 ? -79.96900 232.08300 199.00300 1.000 40.55000 710 LEU B O 1
ATOM 12438 N N . HIS B 1 711 ? -79.10300 230.96800 200.74700 1.000 39.84000 711 HIS B N 1
ATOM 12439 C CA . HIS B 1 711 ? -79.30400 232.14100 201.59100 1.000 41.96000 711 HIS B CA 1
ATOM 12440 C C . HIS B 1 711 ? -78.51100 233.32600 201.05500 1.000 43.84000 711 HIS B C 1
ATOM 12441 O O . HIS B 1 711 ? -78.98100 234.47200 201.10500 1.000 45.78000 711 HIS B O 1
ATOM 12448 N N . ALA B 1 712 ? -77.33300 233.06200 200.49000 1.000 39.41000 712 ALA B N 1
ATOM 12449 C CA . ALA B 1 712 ? -76.46100 234.14200 200.04800 1.000 39.92000 712 ALA B CA 1
ATOM 12450 C C . ALA B 1 712 ? -77.06900 234.89400 198.86900 1.000 42.78000 712 ALA B C 1
ATOM 12451 O O . ALA B 1 712 ? -77.28100 236.11600 198.93600 1.000 45.68000 712 ALA B O 1
ATOM 12453 N N . ALA B 1 713 ? -77.38200 234.17000 197.78500 1.000 35.81000 713 ALA B N 1
ATOM 12454 C CA . ALA B 1 713 ? -77.88600 234.74600 196.54700 1.000 38.50000 713 ALA B CA 1
ATOM 12455 C C . ALA B 1 713 ? -79.13300 235.59300 196.74000 1.000 48.30000 713 ALA B C 1
ATOM 12456 O O . ALA B 1 713 ? -79.59500 236.21800 195.77800 1.000 50.65000 713 ALA B O 1
ATOM 12458 N N . VAL B 1 714 ? -79.70200 235.61100 197.94100 1.000 52.11000 714 VAL B N 1
ATOM 12459 C CA . VAL B 1 714 ? -80.91900 236.36800 198.20600 1.000 42.00000 714 VAL B CA 1
ATOM 12460 C C . VAL B 1 714 ? -80.73300 237.25100 199.43600 1.000 47.95000 714 VAL B C 1
ATOM 12461 O O . VAL B 1 714 ? -81.57400 238.11600 199.70500 1.000 50.54000 714 VAL B O 1
ATOM 12465 N N . ASN B 1 715 ? -79.65700 237.05300 200.20200 1.000 54.48000 715 ASN B N 1
ATOM 12466 C CA . ASN B 1 715 ? -79.48000 237.92600 201.35900 1.000 50.33000 715 ASN B CA 1
ATOM 12467 C C . ASN B 1 715 ? -78.59200 239.13100 201.06600 1.000 52.16000 715 ASN B C 1
ATOM 12468 O O . ASN B 1 715 ? -78.90600 240.24300 201.50200 1.000 53.28000 715 ASN B O 1
ATOM 12473 N N . PHE B 1 716 ? -77.49800 238.94400 200.33100 1.000 45.84000 716 PHE B N 1
ATOM 12474 C CA . PHE B 1 716 ? -76.50800 239.99000 200.15300 1.000 45.35000 716 PHE B CA 1
ATOM 12475 C C . PHE B 1 716 ? -76.73200 240.79500 198.89400 1.000 49.09000 716 PHE B C 1
ATOM 12476 O O . PHE B 1 716 ? -75.91300 241.65600 198.56700 1.000 53.09000 716 PHE B O 1
ATOM 12484 N N . GLY B 1 717 ? -77.83800 240.57900 198.20400 1.000 49.51000 717 GLY B N 1
ATOM 12485 C CA . GLY B 1 717 ? -78.17700 241.47900 197.12500 1.000 50.32000 717 GLY B CA 1
ATOM 12486 C C . GLY B 1 717 ? -79.18300 242.54500 197.54000 1.000 46.76000 717 GLY B C 1
ATOM 12487 O O . GLY B 1 717 ? -79.49000 243.45700 196.76000 1.000 45.35000 717 GLY B O 1
ATOM 12488 N N . GLN B 1 718 ? -79.69000 242.46000 198.77500 1.000 44.88000 718 GLN B N 1
ATOM 12489 C CA . GLN B 1 718 ? -80.81900 243.30300 199.16600 1.000 46.15000 718 GLN B CA 1
ATOM 12490 C C . GLN B 1 718 ? -80.46900 244.78600 199.05900 1.000 47.26000 718 GLN B C 1
ATOM 12491 O O . GLN B 1 718 ? -81.13400 245.54400 198.34000 1.000 47.82000 718 GLN B O 1
ATOM 12497 N N . TYR B 1 719 ? -79.41400 245.21600 199.73700 1.000 50.52000 719 TYR B N 1
ATOM 12498 C CA . TYR B 1 719 ? -79.04000 246.62100 199.60200 1.000 48.15000 719 TYR B CA 1
ATOM 12499 C C . TYR B 1 719 ? -78.52000 246.99900 198.20700 1.000 48.34000 719 TYR B C 1
ATOM 12500 O O . TYR B 1 719 ? -78.72900 248.14000 197.77300 1.000 50.07000 719 TYR B O 1
ATOM 12509 N N . PRO B 1 720 ? -77.81600 246.11300 197.48500 1.000 47.33000 720 PRO B N 1
ATOM 12510 C CA . PRO B 1 720 ? -77.39400 246.48100 196.12100 1.000 46.26000 720 PRO B CA 1
ATOM 12511 C C . PRO B 1 720 ? -78.53000 246.86400 195.18200 1.000 48.10000 720 PRO B C 1
ATOM 12512 O O . PRO B 1 720 ? -78.42600 247.86600 194.46100 1.000 51.42000 720 PRO B O 1
ATOM 12516 N N . VAL B 1 721 ? -79.60300 246.07600 195.14700 1.000 48.28000 721 VAL B N 1
ATOM 12517 C CA . VAL B 1 721 ? -80.64000 246.22500 194.14400 1.000 47.47000 721 VAL B CA 1
ATOM 12518 C C . VAL B 1 721 ? -81.88600 246.89400 194.71000 1.000 45.88000 721 VAL B C 1
ATOM 12519 O O . VAL B 1 721 ? -82.45600 247.77800 194.07000 1.000 49.33000 721 VAL B O 1
ATOM 12523 N N . ALA B 1 722 ? -82.29400 246.53500 195.92200 1.000 43.22000 722 ALA B N 1
ATOM 12524 C CA . ALA B 1 722 ? -83.49800 247.09100 196.51900 1.000 47.16000 722 ALA B CA 1
ATOM 12525 C C . ALA B 1 722 ? -83.18800 248.23200 197.46100 1.000 45.03000 722 ALA B C 1
ATOM 12526 O O . ALA B 1 722 ? -84.11000 248.83200 198.02000 1.000 47.10000 722 ALA B O 1
ATOM 12528 N N . GLY B 1 723 ? -81.90900 248.53300 197.66000 1.000 47.25000 723 GLY B N 1
ATOM 12529 C CA . GLY B 1 723 ? -81.54900 249.66600 198.48300 1.000 57.22000 723 GLY B CA 1
ATOM 12530 C C . GLY B 1 723 ? -82.10000 250.96400 197.94100 1.000 56.70000 723 GLY B C 1
ATOM 12531 O O . GLY B 1 723 ? -82.34600 251.89500 198.70400 1.000 50.61000 723 GLY B O 1
ATOM 12532 N N . TYR B 1 724 ? -82.29900 251.04700 196.62300 1.000 60.99000 724 TYR B N 1
ATOM 12533 C CA . TYR B 1 724 ? -82.99600 252.17500 196.00100 1.000 57.72000 724 TYR B CA 1
ATOM 12534 C C . TYR B 1 724 ? -84.46100 251.79600 195.91400 1.000 56.68000 724 TYR B C 1
ATOM 12535 O O . TYR B 1 724 ? -84.83900 250.97600 195.07700 1.000 49.39000 724 TYR B O 1
ATOM 12544 N N . LEU B 1 725 ? -85.29200 252.41500 196.75600 1.000 55.30000 725 LEU B N 1
ATOM 12545 C CA . LEU B 1 725 ? -86.67500 251.96900 196.93600 1.000 54.24000 725 LEU B CA 1
ATOM 12546 C C . LEU B 1 725 ? -87.49500 251.87100 195.65200 1.000 52.14000 725 LEU B C 1
ATOM 12547 O O . LEU B 1 725 ? -88.12500 250.82200 195.43400 1.000 52.76000 725 LEU B O 1
ATOM 12552 N N . PRO B 1 726 ? -87.40100 252.82100 194.75400 1.000 55.63000 726 PRO B N 1
ATOM 12553 C CA . PRO B 1 726 ? -88.21900 252.80500 193.54700 1.000 58.24000 726 PRO B CA 1
ATOM 12554 C C . PRO B 1 726 ? -88.00300 251.59600 192.65400 1.000 48.99000 726 PRO B C 1
ATOM 12555 O O . PRO B 1 726 ? -88.90800 251.14400 191.98600 1.000 42.12000 726 PRO B O 1
ATOM 12559 N N . ASN B 1 727 ? -86.78000 251.12600 192.58300 1.000 48.13000 727 ASN B N 1
ATOM 12560 C CA . ASN B 1 727 ? -86.48700 249.96100 191.78900 1.000 46.00000 727 ASN B CA 1
ATOM 12561 C C . ASN B 1 727 ? -87.18700 248.72100 192.29100 1.000 50.07000 727 ASN B C 1
ATOM 12562 O O . ASN B 1 727 ? -87.58600 247.88400 191.50500 1.000 55.76000 727 ASN B O 1
ATOM 12567 N N . ARG B 1 728 ? -87.26000 248.56100 193.60400 1.000 50.21000 728 ARG B N 1
ATOM 12568 C CA . ARG B 1 728 ? -87.87700 247.38500 194.19000 1.000 50.22000 728 ARG B CA 1
ATOM 12569 C C . ARG B 1 728 ? -88.81600 247.75400 195.30000 1.000 48.84000 728 ARG B C 1
ATOM 12570 O O . ARG B 1 728 ? -88.45500 247.65300 196.46200 1.000 50.05000 728 ARG B O 1
ATOM 12578 N N . PRO B 1 729 ? -90.06700 248.24400 194.89900 1.000 46.18000 729 PRO B N 1
ATOM 12579 C CA . PRO B 1 729 ? -90.90400 248.68300 196.02600 1.000 52.83000 729 PRO B CA 1
ATOM 12580 C C . PRO B 1 729 ? -91.31200 247.57300 196.97600 1.000 48.40000 729 PRO B C 1
ATOM 12581 O O . PRO B 1 729 ? -91.50400 246.45900 196.55100 1.000 51.57000 729 PRO B O 1
ATOM 12585 N N . THR B 1 730 ? -91.31800 247.86600 198.26600 1.000 42.82000 730 THR B N 1
ATOM 12586 C CA . THR B 1 730 ? -91.86600 247.01300 199.28800 1.000 40.99000 730 THR B CA 1
ATOM 12587 C C . THR B 1 730 ? -93.35300 246.86900 199.35300 1.000 43.47000 730 THR B C 1
ATOM 12588 O O . THR B 1 730 ? -93.86300 245.78700 199.48100 1.000 46.53000 730 THR B O 1
ATOM 12592 N N . ILE B 1 731 ? -94.04000 247.99500 199.28200 1.000 45.32000 731 ILE B N 1
ATOM 12593 C CA . ILE B 1 731 ? -95.45300 248.11600 199.60100 1.000 41.75000 731 ILE B CA 1
ATOM 12594 C C . ILE B 1 731 ? -96.11400 249.07600 198.65500 1.000 45.48000 731 ILE B C 1
ATOM 12595 O O . ILE B 1 731 ? -95.50500 249.99400 198.17800 1.000 49.97000 731 ILE B O 1
ATOM 12600 N N . SER B 1 732 ? -97.39900 248.89900 198.44100 1.000 50.10000 732 SER B N 1
ATOM 12601 C CA . SER B 1 732 ? -98.10300 249.80300 197.55100 1.000 46.89000 732 SER B CA 1
ATOM 12602 C C . SER B 1 732 ? -99.26800 250.37100 198.30600 1.000 44.16000 732 SER B C 1
ATOM 12603 O O . SER B 1 732 ? -99.95400 249.64000 198.96300 1.000 41.01000 732 SER B O 1
ATOM 12606 N N . ARG B 1 733 ? -99.46800 251.67200 198.25300 1.000 50.86000 733 ARG B N 1
ATOM 12607 C CA . ARG B 1 733 ? -100.51200 252.28400 199.04000 1.000 47.81000 733 ARG B CA 1
ATOM 12608 C C . ARG B 1 733 ? -101.82100 252.53100 198.31800 1.000 48.80000 733 ARG B C 1
ATOM 12609 O O . ARG B 1 733 ? -102.82100 252.81700 198.94300 1.000 44.99000 733 ARG B O 1
ATOM 12617 N N . GLN B 1 734 ? -101.82200 252.40900 197.00200 1.000 50.67000 734 GLN B N 1
ATOM 12618 C CA . GLN B 1 734 ? -103.00800 252.70400 196.23000 1.000 49.39000 734 GLN B CA 1
ATOM 12619 C C . GLN B 1 734 ? -103.23800 251.78800 195.07500 1.000 51.58000 734 GLN B C 1
ATOM 12620 O O . GLN B 1 734 ? -102.33200 251.19800 194.55400 1.000 51.94000 734 GLN B O 1
ATOM 12626 N N . TYR B 1 735 ? -104.49100 251.69700 194.68000 1.000 54.76000 735 TYR B N 1
ATOM 12627 C CA . TYR B 1 735 ? -104.91300 250.94800 193.52300 1.000 54.71000 735 TYR B CA 1
ATOM 12628 C C . TYR B 1 735 ? -104.63400 251.75100 192.28400 1.000 53.99000 735 TYR B C 1
ATOM 12629 O O . TYR B 1 735 ? -104.37800 252.93200 192.38000 1.000 62.20000 735 TYR B O 1
ATOM 12638 N N . MET B 1 736 ? -104.65700 251.12300 191.11900 1.000 50.90000 736 MET B N 1
ATOM 12639 C CA . MET B 1 736 ? -104.36500 251.85200 189.90200 1.000 61.62000 736 MET B CA 1
ATOM 12640 C C . MET B 1 736 ? -105.46600 252.81800 189.59700 1.000 70.36000 736 MET B C 1
ATOM 12641 O O . MET B 1 736 ? -106.61100 252.45500 189.69200 1.000 71.57000 736 MET B O 1
ATOM 12646 N N . PRO B 1 737 ? -105.12100 254.04000 189.21100 1.000 74.20000 737 PRO B N 1
ATOM 12647 C CA . PRO B 1 737 ? -106.11300 255.07900 188.92500 1.000 73.71000 737 PRO B CA 1
ATOM 12648 C C . PRO B 1 737 ? -107.07900 254.61300 187.84900 1.000 79.11000 737 PRO B C 1
ATOM 12649 O O . PRO B 1 737 ? -106.67900 254.08500 186.80800 1.000 72.55000 737 PRO B O 1
ATOM 12653 N N . LYS B 1 738 ? -108.36300 254.76400 188.14400 1.000 90.98000 738 LYS B N 1
ATOM 12654 C CA . LYS B 1 738 ? -109.41100 254.49100 187.18000 1.000 86.43000 738 LYS B CA 1
ATOM 12655 C C . LYS B 1 738 ? -109.55000 255.69000 186.23600 1.000 84.49000 738 LYS B C 1
ATOM 12656 O O . LYS B 1 738 ? -109.12000 256.81000 186.54300 1.000 82.30000 738 LYS B O 1
ATOM 12662 N N . GLU B 1 739 ? -110.07900 255.43200 185.05600 1.000 89.01000 739 GLU B N 1
ATOM 12663 C CA . GLU B 1 739 ? -110.11600 256.41400 183.98900 1.000 85.90000 739 GLU B CA 1
ATOM 12664 C C . GLU B 1 739 ? -111.12500 257.51800 184.24000 1.000 88.14000 739 GLU B C 1
ATOM 12665 O O . GLU B 1 739 ? -112.07500 257.34700 184.97900 1.000 80.46000 739 GLU B O 1
ATOM 12671 N N . ASN B 1 740 ? -110.89800 258.66900 183.63400 1.000 85.16000 740 ASN B N 1
ATOM 12672 C CA . ASN B 1 740 ? -111.81000 259.77600 183.81800 1.000 87.81000 740 ASN B CA 1
ATOM 12673 C C . ASN B 1 740 ? -111.97600 260.02900 185.30900 1.000 92.88000 740 ASN B C 1
ATOM 12674 O O . ASN B 1 740 ? -113.07600 260.22800 185.81400 1.000 92.71000 740 ASN B O 1
ATOM 12679 N N . THR B 1 741 ? -110.85700 260.01200 186.00900 1.000 88.16000 741 THR B N 1
ATOM 12680 C CA . THR B 1 741 ? -110.84800 260.26700 187.42600 1.000 82.66000 741 THR B CA 1
ATOM 12681 C C . THR B 1 741 ? -109.88500 261.37000 187.61900 1.000 78.56000 741 THR B C 1
ATOM 12682 O O . THR B 1 741 ? -108.97600 261.53300 186.82600 1.000 79.89000 741 THR B O 1
ATOM 12686 N N . PRO B 1 742 ? -110.09000 262.13200 188.77400 1.000 83.59000 742 PRO B N 1
ATOM 12687 C CA . PRO B 1 742 ? -109.12100 263.22100 188.91800 1.000 84.91000 742 PRO B CA 1
ATOM 12688 C C . PRO B 1 742 ? -107.71200 262.67600 188.92800 1.000 88.07000 742 PRO B C 1
ATOM 12689 O O . PRO B 1 742 ? -106.84900 263.28100 188.31700 1.000 89.77000 742 PRO B O 1
ATOM 12693 N N . GLU B 1 743 ? -107.49800 261.53700 189.57600 1.000 88.31000 743 GLU B N 1
ATOM 12694 C CA . GLU B 1 743 ? -106.17900 260.92400 189.69300 1.000 84.87000 743 GLU B CA 1
ATOM 12695 C C . GLU B 1 743 ? -105.65100 260.57900 188.32600 1.000 85.21000 743 GLU B C 1
ATOM 12696 O O . GLU B 1 743 ? -104.47300 260.72600 188.04500 1.000 79.80000 743 GLU B O 1
ATOM 12702 N N . PHE B 1 744 ? -106.53400 260.11600 187.46700 1.000 86.30000 744 PHE B N 1
ATOM 12703 C CA . PHE B 1 744 ? -106.14300 259.85800 186.10700 1.000 81.67000 744 PHE B CA 1
ATOM 12704 C C . PHE B 1 744 ? -105.70200 261.15500 185.46600 1.000 85.16000 744 PHE B C 1
ATOM 12705 O O . PHE B 1 744 ? -104.80400 261.16700 184.64700 1.000 79.25000 744 PHE B O 1
ATOM 12713 N N . GLU B 1 745 ? -106.35200 262.25300 185.81500 1.000 88.54000 745 GLU B N 1
ATOM 12714 C CA . GLU B 1 745 ? -105.93200 263.53700 185.30200 1.000 84.16000 745 GLU B CA 1
ATOM 12715 C C . GLU B 1 745 ? -104.52700 263.76800 185.80000 1.000 80.94000 745 GLU B C 1
ATOM 12716 O O . GLU B 1 745 ? -103.66600 264.19800 185.06900 1.000 72.36000 745 GLU B O 1
ATOM 12722 N N . GLU B 1 746 ? -104.29800 263.44200 187.05700 1.000 84.46000 746 GLU B N 1
ATOM 12723 C CA . GLU B 1 746 ? -103.02300 263.67700 187.71800 1.000 74.24000 746 GLU B CA 1
ATOM 12724 C C . GLU B 1 746 ? -101.89300 262.90000 187.08100 1.000 73.11000 746 GLU B C 1
ATOM 12725 O O . GLU B 1 746 ? -100.75900 263.34600 187.04100 1.000 66.86000 746 GLU B O 1
ATOM 12731 N N . LEU B 1 747 ? -102.21300 261.70300 186.62900 1.000 73.94000 747 LEU B N 1
ATOM 12732 C CA . LEU B 1 747 ? -101.24800 260.82600 186.01900 1.000 69.27000 747 LEU B CA 1
ATOM 12733 C C . LEU B 1 747 ? -100.68100 261.46900 184.79200 1.000 66.78000 747 LEU B C 1
ATOM 12734 O O . LEU B 1 747 ? -99.50800 261.34900 184.53600 1.000 69.04000 747 LEU B O 1
ATOM 12739 N N . GLU B 1 748 ? -101.50800 262.12800 184.00600 1.000 71.29000 748 GLU B N 1
ATOM 12740 C CA . GLU B 1 748 ? -100.99400 262.86500 182.86600 1.000 71.39000 748 GLU B CA 1
ATOM 12741 C C . GLU B 1 748 ? -100.09700 264.04500 183.26500 1.000 69.56000 748 GLU B C 1
ATOM 12742 O O . GLU B 1 748 ? -99.06600 264.26800 182.66200 1.000 62.14000 748 GLU B O 1
ATOM 12748 N N . LYS B 1 749 ? -100.50700 264.82100 184.25900 1.000 76.67000 749 LYS B N 1
ATOM 12749 C CA . LYS B 1 749 ? -99.67800 265.90600 184.76700 1.000 77.65000 749 LYS B CA 1
ATOM 12750 C C . LYS B 1 749 ? -98.41600 265.58100 185.58700 1.000 77.62000 749 LYS B C 1
ATOM 12751 O O . LYS B 1 749 ? -97.35300 266.08400 185.28800 1.000 82.86000 749 LYS B O 1
ATOM 12757 N N . ASN B 1 750 ? -98.52000 264.72200 186.59900 1.000 73.18000 750 ASN B N 1
ATOM 12758 C CA . ASN B 1 750 ? -97.35600 264.35300 187.39900 1.000 65.19000 750 ASN B CA 1
ATOM 12759 C C . ASN B 1 750 ? -97.37700 262.85800 187.63300 1.000 69.53000 750 ASN B C 1
ATOM 12760 O O . ASN B 1 750 ? -97.62100 262.40000 188.75700 1.000 72.36000 750 ASN B O 1
ATOM 12765 N N . PRO B 1 751 ? -97.10900 262.06400 186.59700 1.000 68.30000 751 PRO B N 1
ATOM 12766 C CA . PRO B 1 751 ? -97.17200 260.60500 186.76800 1.000 68.26000 751 PRO B CA 1
ATOM 12767 C C . PRO B 1 751 ? -96.12600 260.11500 187.71100 1.000 70.21000 751 PRO B C 1
ATOM 12768 O O . PRO B 1 751 ? -96.28400 259.03300 188.27900 1.000 74.15000 751 PRO B O 1
ATOM 12772 N N . ASP B 1 752 ? -95.05900 260.88900 187.90900 1.000 67.96000 752 ASP B N 1
ATOM 12773 C CA . ASP B 1 752 ? -93.98800 260.45900 188.79100 1.000 60.42000 752 ASP B CA 1
ATOM 12774 C C . ASP B 1 752 ? -94.35700 260.63000 190.26200 1.000 60.91000 752 ASP B C 1
ATOM 12775 O O . ASP B 1 752 ? -93.79700 259.92900 191.11100 1.000 67.79000 752 ASP B O 1
ATOM 12780 N N . LYS B 1 753 ? -95.32300 261.49100 190.59100 1.000 63.83000 753 LYS B N 1
ATOM 12781 C CA . LYS B 1 753 ? -95.79700 261.52100 191.97300 1.000 65.82000 753 LYS B CA 1
ATOM 12782 C C . LYS B 1 753 ? -96.71600 260.33900 192.26900 1.000 66.52000 753 LYS B C 1
ATOM 12783 O O . LYS B 1 753 ? -96.54600 259.64700 193.27900 1.000 72.81000 753 LYS B O 1
ATOM 12789 N N . VAL B 1 754 ? -97.68500 260.07400 191.39600 1.000 59.99000 754 VAL B N 1
ATOM 12790 C CA . VAL B 1 754 ? -98.58700 258.94400 191.59100 1.000 70.35000 754 VAL B CA 1
ATOM 12791 C C . VAL B 1 754 ? -97.76900 257.67200 191.80300 1.000 75.10000 754 VAL B C 1
ATOM 12792 O O . VAL B 1 754 ? -98.24600 256.70500 192.41400 1.000 77.45000 754 VAL B O 1
ATOM 12796 N N . PHE B 1 755 ? -96.52600 257.66500 191.32500 1.000 63.64000 755 PHE B N 1
ATOM 12797 C CA . PHE B 1 755 ? -95.64300 256.54500 191.62500 1.000 57.61000 755 PHE B CA 1
ATOM 12798 C C . PHE B 1 755 ? -95.29800 256.51800 193.10800 1.000 59.03000 755 PHE B C 1
ATOM 12799 O O . PHE B 1 755 ? -95.60500 255.54800 193.80800 1.000 64.93000 755 PHE B O 1
ATOM 12807 N N . LEU B 1 756 ? -94.67100 257.59700 193.61000 1.000 54.92000 756 LEU B N 1
ATOM 12808 C CA . LEU B 1 756 ? -94.28800 257.72500 195.01700 1.000 64.05000 756 LEU B CA 1
ATOM 12809 C C . LEU B 1 756 ? -95.47700 257.87600 195.95100 1.000 65.27000 756 LEU B C 1
ATOM 12810 O O . LEU B 1 756 ? -95.27400 257.99800 197.16300 1.000 67.03000 756 LEU B O 1
ATOM 12815 N N . LYS B 1 757 ? -96.69600 257.91300 195.43400 1.000 58.78000 757 LYS B N 1
ATOM 12816 C CA . LYS B 1 757 ? -97.86600 257.89400 196.29100 1.000 66.05000 757 LYS B CA 1
ATOM 12817 C C . LYS B 1 757 ? -98.38800 256.48000 196.49900 1.000 64.12000 757 LYS B C 1
ATOM 12818 O O . LYS B 1 757 ? -98.85300 256.14900 197.58900 1.000 64.84000 757 LYS B O 1
ATOM 12824 N N . THR B 1 758 ? -98.37300 255.74700 195.39700 1.000 59.43000 758 THR B N 1
ATOM 12825 C CA . THR B 1 758 ? -98.73000 254.36000 195.30700 1.000 62.86000 758 THR B CA 1
ATOM 12826 C C . THR B 1 758 ? -97.80400 253.46000 196.08300 1.000 58.74000 758 THR B C 1
ATOM 12827 O O . THR B 1 758 ? -98.24000 252.49500 196.69100 1.000 62.54000 758 THR B O 1
ATOM 12831 N N . ILE B 1 759 ? -96.51700 253.74700 196.02200 1.000 50.65000 759 ILE B N 1
ATOM 12832 C CA . ILE B 1 759 ? -95.53000 252.96700 196.72600 1.000 46.75000 759 ILE B CA 1
ATOM 12833 C C . ILE B 1 759 ? -95.15800 253.48700 198.10100 1.000 53.04000 759 ILE B C 1
ATOM 12834 O O . ILE B 1 759 ? -95.74500 254.42400 198.60600 1.000 50.23000 759 ILE B O 1
ATOM 12839 N N . THR B 1 760 ? -94.15900 252.85400 198.69100 1.000 48.60000 760 THR B N 1
ATOM 12840 C CA . THR B 1 760 ? -93.87200 252.92400 200.10000 1.000 50.52000 760 THR B CA 1
ATOM 12841 C C . THR B 1 760 ? -93.61300 254.31300 200.58100 1.000 52.80000 760 THR B C 1
ATOM 12842 O O . THR B 1 760 ? -92.92700 255.06800 199.94000 1.000 46.92000 760 THR B O 1
ATOM 12846 N N . ALA B 1 761 ? -94.15100 254.62200 201.74700 1.000 54.43000 761 ALA B N 1
ATOM 12847 C CA . ALA B 1 761 ? -94.03400 255.92300 202.35800 1.000 47.81000 761 ALA B CA 1
ATOM 12848 C C . ALA B 1 761 ? -92.66200 256.09500 202.90800 1.000 59.72000 761 ALA B C 1
ATOM 12849 O O . ALA B 1 761 ? -91.89700 255.16000 202.95800 1.000 62.71000 761 ALA B O 1
ATOM 12851 N N . GLN B 1 762 ? -92.31800 257.31100 203.28500 1.000 62.69000 762 GLN B N 1
ATOM 12852 C CA . GLN B 1 762 ? -90.98100 257.57000 203.76900 1.000 69.15000 762 GLN B CA 1
ATOM 12853 C C . GLN B 1 762 ? -90.68300 256.77400 205.01000 1.000 63.99000 762 GLN B C 1
ATOM 12854 O O . GLN B 1 762 ? -89.66000 256.13500 205.10500 1.000 63.96000 762 GLN B O 1
ATOM 12860 N N . LEU B 1 763 ? -91.61300 256.73700 205.93800 1.000 60.44000 763 LEU B N 1
ATOM 12861 C CA . LEU B 1 763 ? -91.29800 256.24700 207.25400 1.000 67.78000 763 LEU B CA 1
ATOM 12862 C C . LEU B 1 763 ? -90.81900 254.81700 207.16000 1.000 65.68000 763 LEU B C 1
ATOM 12863 O O . LEU B 1 763 ? -89.87600 254.42700 207.79800 1.000 64.46000 763 LEU B O 1
ATOM 12868 N N . GLN B 1 764 ? -91.48300 254.05000 206.32800 1.000 58.62000 764 GLN B N 1
ATOM 12869 C CA . GLN B 1 764 ? -91.19100 252.63900 206.11700 1.000 65.11000 764 GLN B CA 1
ATOM 12870 C C . GLN B 1 764 ? -90.03600 252.42700 205.14800 1.000 62.86000 764 GLN B C 1
ATOM 12871 O O . GLN B 1 764 ? -89.41600 251.36600 205.18000 1.000 64.94000 764 GLN B O 1
ATOM 12877 N N . THR B 1 765 ? -89.71500 253.41900 204.31400 1.000 61.25000 765 THR B N 1
ATOM 12878 C CA . THR B 1 765 ? -88.52200 253.35100 203.47300 1.000 63.01000 765 THR B CA 1
ATOM 12879 C C . THR B 1 765 ? -87.23100 253.55600 204.27600 1.000 58.20000 765 THR B C 1
ATOM 12880 O O . THR B 1 765 ? -86.22100 252.88400 204.02600 1.000 58.54000 765 THR B O 1
ATOM 12884 N N . LEU B 1 766 ? -87.22800 254.48200 205.23400 1.000 54.55000 766 LEU B N 1
ATOM 12885 C CA . LEU B 1 766 ? -86.02700 254.66400 206.03200 1.000 57.57000 766 LEU B CA 1
ATOM 12886 C C . LEU B 1 766 ? -85.86400 253.54500 207.03900 1.000 61.67000 766 LEU B C 1
ATOM 12887 O O . LEU B 1 766 ? -84.75100 253.29600 207.50800 1.000 64.13000 766 LEU B O 1
ATOM 12892 N N . LEU B 1 767 ? -86.94300 252.86100 207.37800 1.000 62.12000 767 LEU B N 1
ATOM 12893 C CA . LEU B 1 767 ? -86.80700 251.60500 208.09100 1.000 56.59000 767 LEU B CA 1
ATOM 12894 C C . LEU B 1 767 ? -86.15300 250.56400 207.21300 1.000 53.39000 767 LEU B C 1
ATOM 12895 O O . LEU B 1 767 ? -85.18500 249.91800 207.62200 1.000 64.80000 767 LEU B O 1
ATOM 12900 N N . GLY B 1 768 ? -86.65800 250.42400 205.98400 1.000 48.13000 768 GLY B N 1
ATOM 12901 C CA . GLY B 1 768 ? -86.36200 249.24600 205.17800 1.000 49.95000 768 GLY B CA 1
ATOM 12902 C C . GLY B 1 768 ? -84.95900 249.24400 204.61200 1.000 55.04000 768 GLY B C 1
ATOM 12903 O O . GLY B 1 768 ? -84.23200 248.25700 204.74600 1.000 59.49000 768 GLY B O 1
ATOM 12904 N N . ILE B 1 769 ? -84.56800 250.33800 203.96000 1.000 55.45000 769 ILE B N 1
ATOM 12905 C CA . ILE B 1 769 ? -83.18100 250.61900 203.61700 1.000 54.81000 769 ILE B CA 1
ATOM 12906 C C . ILE B 1 769 ? -82.24900 250.27200 204.76800 1.000 55.28000 769 ILE B C 1
ATOM 12907 O O . ILE B 1 769 ? -81.37000 249.41200 204.64100 1.000 59.95000 769 ILE B O 1
ATOM 12912 N N . SER B 1 770 ? -82.43200 250.94200 205.90500 1.000 48.34000 770 SER B N 1
ATOM 12913 C CA . SER B 1 770 ? -81.55300 250.71400 207.04100 1.000 54.92000 770 SER B CA 1
ATOM 12914 C C . SER B 1 770 ? -81.62200 249.28000 207.54200 1.000 53.73000 770 SER B C 1
ATOM 12915 O O . SER B 1 770 ? -80.67600 248.81700 208.17500 1.000 60.24000 770 SER B O 1
ATOM 12918 N N . LEU B 1 771 ? -82.71400 248.56600 207.28300 1.000 49.32000 771 LEU B N 1
ATOM 12919 C CA . LEU B 1 771 ? -82.81700 247.19900 207.77600 1.000 52.58000 771 LEU B CA 1
ATOM 12920 C C . LEU B 1 771 ? -82.09800 246.22300 206.85900 1.000 50.94000 771 LEU B C 1
ATOM 12921 O O . LEU B 1 771 ? -81.41200 245.30900 207.33800 1.000 48.85000 771 LEU B O 1
ATOM 12926 N N . ILE B 1 772 ? -82.27400 246.38200 205.54000 1.000 46.43000 772 ILE B N 1
ATOM 12927 C CA . ILE B 1 772 ? -81.58900 245.54200 204.56900 1.000 46.98000 772 ILE B CA 1
ATOM 12928 C C . ILE B 1 772 ? -80.17300 246.02300 204.31200 1.000 49.07000 772 ILE B C 1
ATOM 12929 O O . ILE B 1 772 ? -79.42200 245.37300 203.57200 1.000 59.21000 772 ILE B O 1
ATOM 12934 N N . GLU B 1 773 ? -79.78700 247.16000 204.88000 1.000 49.06000 773 GLU B N 1
ATOM 12935 C CA . GLU B 1 773 ? -78.38000 247.52700 204.84700 1.000 54.84000 773 GLU B CA 1
ATOM 12936 C C . GLU B 1 773 ? -77.59700 246.65700 205.82500 1.000 57.95000 773 GLU B C 1
ATOM 12937 O O . GLU B 1 773 ? -76.63300 245.97900 205.44600 1.000 60.28000 773 GLU B O 1
ATOM 12943 N N . ILE B 1 774 ? -78.02800 246.62800 207.08500 1.000 51.50000 774 ILE B N 1
ATOM 12944 C CA . ILE B 1 774 ? -77.39100 245.74900 208.05500 1.000 48.59000 774 ILE B CA 1
ATOM 12945 C C . ILE B 1 774 ? -77.46000 244.31000 207.56900 1.000 48.38000 774 ILE B C 1
ATOM 12946 O O . ILE B 1 774 ? -76.48600 243.55700 207.68000 1.000 59.54000 774 ILE B O 1
ATOM 12951 N N . LEU B 1 775 ? -78.59400 243.91600 206.97500 1.000 42.65000 775 LEU B N 1
ATOM 12952 C CA . LEU B 1 775 ? -78.76100 242.52900 206.55700 1.000 43.73000 775 LEU B CA 1
ATOM 12953 C C . LEU B 1 775 ? -77.84600 242.16500 205.40500 1.000 44.33000 775 LEU B C 1
ATOM 12954 O O . LEU B 1 775 ? -77.55400 240.98200 205.22200 1.000 47.79000 775 LEU B O 1
ATOM 12959 N N . SER B 1 776 ? -77.39800 243.14600 204.62100 1.000 46.29000 776 SER B N 1
ATOM 12960 C CA . SER B 1 776 ? -76.50700 242.87500 203.50100 1.000 51.63000 776 SER B CA 1
ATOM 12961 C C . SER B 1 776 ? -75.02700 242.90900 203.86800 1.000 49.39000 776 SER B C 1
ATOM 12962 O O . SER B 1 776 ? -74.20000 242.46700 203.06000 1.000 53.37000 776 SER B O 1
ATOM 12965 N N . THR B 1 777 ? -74.73400 243.44900 205.03200 1.000 43.85000 777 THR B N 1
ATOM 12966 C CA . THR B 1 777 ? -73.38300 243.60300 205.45200 1.000 55.35000 777 THR B CA 1
ATOM 12967 C C . THR B 1 777 ? -72.76100 242.26700 205.67400 1.000 59.64000 777 THR B C 1
ATOM 12968 O O . THR B 1 777 ? -73.39300 241.36500 206.18300 1.000 51.76000 777 THR B O 1
ATOM 12972 N N . HIS B 1 778 ? -71.48600 242.18800 205.33200 1.000 58.95000 778 HIS B N 1
ATOM 12973 C CA . HIS B 1 778 ? -70.64000 241.06900 205.62200 1.000 55.63000 778 HIS B CA 1
ATOM 12974 C C . HIS B 1 778 ? -69.78200 241.51800 206.79200 1.000 58.67000 778 HIS B C 1
ATOM 12975 O O . HIS B 1 778 ? -69.32600 242.64500 206.82600 1.000 56.99000 778 HIS B O 1
ATOM 12982 N N . SER B 1 779 ? -69.63000 240.65100 207.78100 1.000 59.08000 779 SER B N 1
ATOM 12983 C CA . SER B 1 779 ? -68.74300 240.85900 208.91200 1.000 52.73000 779 SER B CA 1
ATOM 12984 C C . SER B 1 779 ? -67.27400 240.52500 208.64300 1.000 58.71000 779 SER B C 1
ATOM 12985 O O . SER B 1 779 ? -66.94900 239.77600 207.73400 1.000 59.15000 779 SER B O 1
ATOM 12988 N N . SER B 1 780 ? -66.39600 241.09600 209.45800 1.000 60.96000 780 SER B N 1
ATOM 12989 C CA . SER B 1 780 ? -64.97700 240.77600 209.48400 1.000 60.23000 780 SER B CA 1
ATOM 12990 C C . SER B 1 780 ? -64.80500 239.33000 209.89900 1.000 67.35000 780 SER B C 1
ATOM 12991 O O . SER B 1 780 ? -63.93400 238.61000 209.41700 1.000 69.19000 780 SER B O 1
ATOM 12994 N N . ASP B 1 781 ? -65.66800 238.94200 210.82400 1.000 62.62000 781 ASP B N 1
ATOM 12995 C CA . ASP B 1 781 ? -65.77300 237.62200 211.39300 1.000 55.27000 781 ASP B CA 1
ATOM 12996 C C . ASP B 1 781 ? -66.10800 236.57500 210.37800 1.000 58.66000 781 ASP B C 1
ATOM 12997 O O . ASP B 1 781 ? -65.67900 235.45600 210.49400 1.000 69.27000 781 ASP B O 1
ATOM 13002 N N . GLU B 1 782 ? -66.91200 236.93000 209.39700 1.000 50.53000 782 GLU B N 1
ATOM 13003 C CA . GLU B 1 782 ? -67.61300 235.92500 208.64400 1.000 54.10000 782 GLU B CA 1
ATOM 13004 C C . GLU B 1 782 ? -66.62400 235.01700 207.97700 1.000 60.39000 782 GLU B C 1
ATOM 13005 O O . GLU B 1 782 ? -65.50700 235.41500 207.67400 1.000 66.07000 782 GLU B O 1
ATOM 13011 N N . VAL B 1 783 ? -67.03100 233.76700 207.82200 1.000 58.70000 783 VAL B N 1
ATOM 13012 C CA . VAL B 1 783 ? -66.19500 232.72400 207.28200 1.000 63.23000 783 VAL B CA 1
ATOM 13013 C C . VAL B 1 783 ? -66.88000 232.36500 206.00100 1.000 57.08000 783 VAL B C 1
ATOM 13014 O O . VAL B 1 783 ? -68.08200 232.38100 205.98400 1.000 56.92000 783 VAL B O 1
ATOM 13018 N N . TYR B 1 784 ? -66.16600 232.08900 204.91400 1.000 59.91000 784 TYR B N 1
ATOM 13019 C CA . TYR B 1 784 ? -66.90900 231.90000 203.67700 1.000 55.69000 784 TYR B CA 1
ATOM 13020 C C . TYR B 1 784 ? -66.73600 230.48400 203.15600 1.000 51.62000 784 TYR B C 1
ATOM 13021 O O . TYR B 1 784 ? -66.02800 229.65100 203.72500 1.000 55.14000 784 TYR B O 1
ATOM 13030 N N . LEU B 1 785 ? -67.39300 230.22300 202.03400 1.000 50.78000 785 LEU B N 1
ATOM 13031 C CA . LEU B 1 785 ? -67.52400 228.86600 201.54300 1.000 52.26000 785 LEU B CA 1
ATOM 13032 C C . LEU B 1 785 ? -66.17400 228.38500 201.04300 1.000 59.56000 785 LEU B C 1
ATOM 13033 O O . LEU B 1 785 ? -65.54400 229.05900 200.22400 1.000 59.12000 785 LEU B O 1
ATOM 13038 N N . GLY B 1 786 ? -65.72800 227.22800 201.55500 1.000 55.99000 786 GLY B N 1
ATOM 13039 C CA . GLY B 1 786 ? -64.38000 226.72300 201.35700 1.000 53.92000 786 GLY B CA 1
ATOM 13040 C C . GLY B 1 786 ? -63.39700 226.97200 202.49900 1.000 54.44000 786 GLY B C 1
ATOM 13041 O O . GLY B 1 786 ? -62.22000 226.60700 202.36000 1.000 52.87000 786 GLY B O 1
ATOM 13042 N N . GLN B 1 787 ? -63.83500 227.58100 203.61200 1.000 57.91000 787 GLN B N 1
ATOM 13043 C CA . GLN B 1 787 ? -62.99600 227.85300 204.77700 1.000 56.05000 787 GLN B CA 1
ATOM 13044 C C . GLN B 1 787 ? -63.58600 227.19800 206.03300 1.000 54.88000 787 GLN B C 1
ATOM 13045 O O . GLN B 1 787 ? -64.76000 226.82200 206.06100 1.000 51.67000 787 GLN B O 1
ATOM 13051 N N . ARG B 1 788 ? -62.75000 227.05100 207.07300 1.000 54.97000 788 ARG B N 1
ATOM 13052 C CA . ARG B 1 788 ? -63.17400 226.58200 208.39000 1.000 54.42000 788 ARG B CA 1
ATOM 13053 C C . ARG B 1 788 ? -62.44200 227.35300 209.47500 1.000 64.21000 788 ARG B C 1
ATOM 13054 O O . ARG B 1 788 ? -61.38700 227.93700 209.23800 1.000 71.05000 788 ARG B O 1
ATOM 13062 N N . ASP B 1 789 ? -62.99500 227.29300 210.69600 1.000 63.11000 789 ASP B N 1
ATOM 13063 C CA . ASP B 1 789 ? -62.46700 228.08200 211.80900 1.000 66.39000 789 ASP B CA 1
ATOM 13064 C C . ASP B 1 789 ? -61.03200 227.70500 212.13200 1.000 90.90000 789 ASP B C 1
ATOM 13065 O O . ASP B 1 789 ? -60.20000 228.58000 212.40900 1.000 101.49000 789 ASP B O 1
ATOM 13070 N N . SER B 1 790 ? -60.72000 226.41400 212.14300 1.000 91.68000 790 SER B N 1
ATOM 13071 C CA . SER B 1 790 ? -59.32700 226.04200 212.32700 1.000 94.65000 790 SER B CA 1
ATOM 13072 C C . SER B 1 790 ? -59.04600 224.77200 211.55000 1.000 84.90000 790 SER B C 1
ATOM 13073 O O . SER B 1 790 ? -59.92700 223.93500 211.34100 1.000 84.54000 790 SER B O 1
ATOM 13076 N N . LYS B 1 791 ? -57.79000 224.64900 211.12600 1.000 85.07000 791 LYS B N 1
ATOM 13077 C CA . LYS B 1 791 ? -57.38000 223.76400 210.04500 1.000 84.98000 791 LYS B CA 1
ATOM 13078 C C . LYS B 1 791 ? -57.17300 222.31700 210.47300 1.000 78.60000 791 LYS B C 1
ATOM 13079 O O . LYS B 1 791 ? -56.71100 221.51400 209.65800 1.000 86.02000 791 LYS B O 1
ATOM 13085 N N . GLU B 1 792 ? -57.54800 222.01300 211.70500 1.000 67.78000 792 GLU B N 1
ATOM 13086 C CA . GLU B 1 792 ? -57.30400 220.72900 212.30700 1.000 63.53000 792 GLU B CA 1
ATOM 13087 C C . GLU B 1 792 ? -58.58200 220.08400 212.79900 1.000 64.81000 792 GLU B C 1
ATOM 13088 O O . GLU B 1 792 ? -58.58100 219.44300 213.82300 1.000 64.26000 792 GLU B O 1
ATOM 13094 N N . TRP B 1 793 ? -59.68800 220.27800 212.09600 1.000 61.94000 793 TRP B N 1
ATOM 13095 C CA . TRP B 1 793 ? -60.99000 219.88400 212.61000 1.000 54.76000 793 TRP B CA 1
ATOM 13096 C C . TRP B 1 793 ? -61.22400 218.37000 212.55500 1.000 56.44000 793 TRP B C 1
ATOM 13097 O O . TRP B 1 793 ? -62.27200 217.90000 213.01900 1.000 57.81000 793 TRP B O 1
ATOM 13108 N N . ALA B 1 794 ? -60.27700 217.59700 212.02400 1.000 57.26000 794 ALA B N 1
ATOM 13109 C CA . ALA B 1 794 ? -60.33000 216.14300 212.11200 1.000 59.32000 794 ALA B CA 1
ATOM 13110 C C . ALA B 1 794 ? -58.92600 215.58500 211.97500 1.000 65.24000 794 ALA B C 1
ATOM 13111 O O . ALA B 1 794 ? -58.08800 216.13600 211.26200 1.000 69.88000 794 ALA B O 1
ATOM 13113 N N . ALA B 1 795 ? -58.68700 214.47200 212.64400 1.000 65.89000 795 ALA B N 1
ATOM 13114 C CA . ALA B 1 795 ? -57.40000 213.80300 212.59200 1.000 67.80000 795 ALA B CA 1
ATOM 13115 C C . ALA B 1 795 ? -57.30800 212.73500 211.48500 1.000 67.50000 795 ALA B C 1
ATOM 13116 O O . ALA B 1 795 ? -56.37000 211.93000 211.49800 1.000 77.34000 795 ALA B O 1
ATOM 13118 N N . GLU B 1 796 ? -58.23800 212.69300 210.53700 1.000 57.67000 796 GLU B N 1
ATOM 13119 C CA . GLU B 1 796 ? -58.10200 211.82200 209.37300 1.000 66.40000 796 GLU B CA 1
ATOM 13120 C C . GLU B 1 796 ? -57.60000 212.67900 208.21500 1.000 66.08000 796 GLU B C 1
ATOM 13121 O O . GLU B 1 796 ? -58.32000 213.55400 207.72200 1.000 61.10000 796 GLU B O 1
ATOM 13127 N N . LYS B 1 797 ? -56.36500 212.43100 207.77600 1.000 74.67000 797 LYS B N 1
ATOM 13128 C CA . LYS B 1 797 ? -55.75600 213.32000 206.79300 1.000 66.36000 797 LYS B CA 1
ATOM 13129 C C . LYS B 1 797 ? -56.43900 213.25100 205.43900 1.000 66.21000 797 LYS B C 1
ATOM 13130 O O . LYS B 1 797 ? -56.40500 214.23100 204.69500 1.000 61.80000 797 LYS B O 1
ATOM 13136 N N . GLU B 1 798 ? -57.03200 212.11100 205.08000 1.000 63.58000 798 GLU B N 1
ATOM 13137 C CA . GLU B 1 798 ? -57.74700 212.05200 203.80700 1.000 63.97000 798 GLU B CA 1
ATOM 13138 C C . GLU B 1 798 ? -58.99100 212.92000 203.82700 1.000 68.55000 798 GLU B C 1
ATOM 13139 O O . GLU B 1 798 ? -59.53400 213.23000 202.76200 1.000 72.80000 798 GLU B O 1
ATOM 13145 N N . ALA B 1 799 ? -59.46700 213.29000 205.01300 1.000 66.43000 799 ALA B N 1
ATOM 13146 C CA . ALA B 1 799 ? -60.56300 214.23300 205.11200 1.000 52.99000 799 ALA B CA 1
ATOM 13147 C C . ALA B 1 799 ? -60.08600 215.66500 204.94000 1.000 52.20000 799 ALA B C 1
ATOM 13148 O O . ALA B 1 799 ? -60.85500 216.51700 204.49100 1.000 59.35000 799 ALA B O 1
ATOM 13150 N N . LEU B 1 800 ? -58.82900 215.94600 205.24200 1.000 55.01000 800 LEU B N 1
ATOM 13151 C CA . LEU B 1 800 ? -58.32800 217.29900 205.07900 1.000 60.54000 800 LEU B CA 1
ATOM 13152 C C . LEU B 1 800 ? -57.76500 217.57400 203.68400 1.000 66.45000 800 LEU B C 1
ATOM 13153 O O . LEU B 1 800 ? -57.49800 218.73900 203.36600 1.000 70.62000 800 LEU B O 1
ATOM 13158 N N . GLU B 1 801 ? -57.58400 216.55100 202.84000 1.000 62.23000 801 GLU B N 1
ATOM 13159 C CA . GLU B 1 801 ? -57.31300 216.81600 201.43100 1.000 65.02000 801 GLU B CA 1
ATOM 13160 C C . GLU B 1 801 ? -58.60300 216.86900 200.62200 1.000 67.03000 801 GLU B C 1
ATOM 13161 O O . GLU B 1 801 ? -58.73000 217.71300 199.73000 1.000 77.85000 801 GLU B O 1
ATOM 13167 N N . ALA B 1 802 ? -59.58100 216.01100 200.93000 1.000 57.79000 802 ALA B N 1
ATOM 13168 C CA . ALA B 1 802 ? -60.87700 216.14300 200.27700 1.000 65.34000 802 ALA B CA 1
ATOM 13169 C C . ALA B 1 802 ? -61.41900 217.55400 200.44100 1.000 62.57000 802 ALA B C 1
ATOM 13170 O O . ALA B 1 802 ? -62.07500 218.08000 199.53300 1.000 58.68000 802 ALA B O 1
ATOM 13172 N N . PHE B 1 803 ? -61.11000 218.20200 201.56500 1.000 54.48000 803 PHE B N 1
ATOM 13173 C CA . PHE B 1 803 ? -61.59100 219.55600 201.80800 1.000 54.95000 803 PHE B CA 1
ATOM 13174 C C . PHE B 1 803 ? -60.64600 220.61700 201.28400 1.000 62.36000 803 PHE B C 1
ATOM 13175 O O . PHE B 1 803 ? -61.06600 221.75100 201.03600 1.000 66.11000 803 PHE B O 1
ATOM 13183 N N . GLU B 1 804 ? -59.37000 220.30900 201.14300 1.000 70.15000 804 GLU B N 1
ATOM 13184 C CA . GLU B 1 804 ? -58.55100 221.23700 200.39500 1.000 73.11000 804 GLU B CA 1
ATOM 13185 C C . GLU B 1 804 ? -58.96000 221.22300 198.93400 1.000 66.48000 804 GLU B C 1
ATOM 13186 O O . GLU B 1 804 ? -58.98800 222.27600 198.28100 1.000 55.57000 804 GLU B O 1
ATOM 13192 N N . LYS B 1 805 ? -59.31200 220.04700 198.41600 1.000 69.91000 805 LYS B N 1
ATOM 13193 C CA . LYS B 1 805 ? -59.68900 219.98200 197.01500 1.000 70.34000 805 LYS B CA 1
ATOM 13194 C C . LYS B 1 805 ? -61.02600 220.66600 196.77400 1.000 64.88000 805 LYS B C 1
ATOM 13195 O O . LYS B 1 805 ? -61.24900 221.21100 195.69200 1.000 68.34000 805 LYS B O 1
ATOM 13201 N N . PHE B 1 806 ? -61.91200 220.68100 197.77500 1.000 63.25000 806 PHE B N 1
ATOM 13202 C CA . PHE B 1 806 ? -63.13700 221.46400 197.65400 1.000 63.89000 806 PHE B CA 1
ATOM 13203 C C . PHE B 1 806 ? -62.83300 222.96000 197.62300 1.000 63.28000 806 PHE B C 1
ATOM 13204 O O . PHE B 1 806 ? -63.40000 223.69700 196.81000 1.000 69.84000 806 PHE B O 1
ATOM 13212 N N . GLY B 1 807 ? -61.93000 223.42200 198.49300 1.000 65.62000 807 GLY B N 1
ATOM 13213 C CA . GLY B 1 807 ? -61.63100 224.84100 198.55300 1.000 59.62000 807 GLY B CA 1
ATOM 13214 C C . GLY B 1 807 ? -61.02300 225.36300 197.27000 1.000 61.94000 807 GLY B C 1
ATOM 13215 O O . GLY B 1 807 ? -61.29800 226.48800 196.86000 1.000 56.94000 807 GLY B O 1
ATOM 13216 N N . GLU B 1 808 ? -60.19400 224.54700 196.61400 1.000 67.44000 808 GLU B N 1
ATOM 13217 C CA . GLU B 1 808 ? -59.52900 224.94800 195.36900 1.000 69.84000 808 GLU B CA 1
ATOM 13218 C C . GLU B 1 808 ? -60.47300 224.88900 194.16500 1.000 72.82000 808 GLU B C 1
ATOM 13219 O O . GLU B 1 808 ? -60.32500 225.68300 193.22500 1.000 74.08000 808 GLU B O 1
ATOM 13225 N N . LYS B 1 809 ? -61.43800 223.95800 194.17200 1.000 69.55000 809 LYS B N 1
ATOM 13226 C CA . LYS B 1 809 ? -62.51700 223.93500 193.18800 1.000 67.17000 809 LYS B CA 1
ATOM 13227 C C . LYS B 1 809 ? -63.52600 225.05000 193.44600 1.000 66.49000 809 LYS B C 1
ATOM 13228 O O . LYS B 1 809 ? -64.34400 225.35600 192.57400 1.000 71.23000 809 LYS B O 1
ATOM 13234 N N . VAL B 1 810 ? -63.47300 225.67000 194.62700 1.000 59.68000 810 VAL B N 1
ATOM 13235 C CA . VAL B 1 810 ? -64.25900 226.87300 194.87200 1.000 57.11000 810 VAL B CA 1
ATOM 13236 C C . VAL B 1 810 ? -63.50700 228.10100 194.36700 1.000 67.12000 810 VAL B C 1
ATOM 13237 O O . VAL B 1 810 ? -64.12000 229.07200 193.91400 1.000 69.85000 810 VAL B O 1
ATOM 13241 N N . LYS B 1 811 ? -62.17000 228.08000 194.43500 1.000 69.87000 811 LYS B N 1
ATOM 13242 C CA . LYS B 1 811 ? -61.37300 229.17200 193.87200 1.000 59.59000 811 LYS B CA 1
ATOM 13243 C C . LYS B 1 811 ? -61.51400 229.21000 192.35900 1.000 65.59000 811 LYS B C 1
ATOM 13244 O O . LYS B 1 811 ? -61.47600 230.28000 191.74100 1.000 72.93000 811 LYS B O 1
ATOM 13250 N N . GLU B 1 812 ? -61.66800 228.03300 191.75700 1.000 63.58000 812 GLU B N 1
ATOM 13251 C CA . GLU B 1 812 ? -61.82800 227.93000 190.31900 1.000 67.23000 812 GLU B CA 1
ATOM 13252 C C . GLU B 1 812 ? -63.15900 228.53100 189.87400 1.000 63.55000 812 GLU B C 1
ATOM 13253 O O . GLU B 1 812 ? -63.22500 229.22300 188.84800 1.000 70.38000 812 GLU B O 1
ATOM 13259 N N . ILE B 1 813 ? -64.22700 228.29800 190.65200 1.000 65.30000 813 ILE B N 1
ATOM 13260 C CA . ILE B 1 813 ? -65.54700 228.84300 190.32500 1.000 73.17000 813 ILE B CA 1
ATOM 13261 C C . ILE B 1 813 ? -65.51200 230.35500 190.39800 1.000 69.97000 813 ILE B C 1
ATOM 13262 O O . ILE B 1 813 ? -66.25200 231.04900 189.68400 1.000 69.20000 813 ILE B O 1
ATOM 13267 N N . GLU B 1 814 ? -64.64600 230.88700 191.24700 1.000 66.77000 814 GLU B N 1
ATOM 13268 C CA . GLU B 1 814 ? -64.54900 232.32800 191.38400 1.000 63.90000 814 GLU B CA 1
ATOM 13269 C C . GLU B 1 814 ? -63.97800 232.96400 190.12600 1.000 66.98000 814 GLU B C 1
ATOM 13270 O O . GLU B 1 814 ? -64.28400 234.12700 189.82500 1.000 66.98000 814 GLU B O 1
ATOM 13276 N N . LYS B 1 815 ? -63.15500 232.20600 189.38200 1.000 62.58000 815 LYS B N 1
ATOM 13277 C CA . LYS B 1 815 ? -62.48800 232.61700 188.14800 1.000 63.47000 815 LYS B CA 1
ATOM 13278 C C . LYS B 1 815 ? -63.37300 232.46300 186.91600 1.000 68.67000 815 LYS B C 1
ATOM 13279 O O . LYS B 1 815 ? -63.30400 233.29700 186.00900 1.000 75.45000 815 LYS B O 1
ATOM 13285 N N . ASN B 1 816 ? -64.17800 231.39800 186.85100 1.000 66.03000 816 ASN B N 1
ATOM 13286 C CA . ASN B 1 816 ? -65.15100 231.27300 185.76800 1.000 69.38000 816 ASN B CA 1
ATOM 13287 C C . ASN B 1 816 ? -66.20900 232.35700 185.85400 1.000 68.61000 816 ASN B C 1
ATOM 13288 O O . ASN B 1 816 ? -66.66800 232.87400 184.82800 1.000 71.03000 816 ASN B O 1
ATOM 13293 N N . ILE B 1 817 ? -66.62800 232.69400 187.06900 1.000 67.19000 817 ILE B N 1
ATOM 13294 C CA . ILE B 1 817 ? -67.55500 233.80400 187.25100 1.000 67.63000 817 ILE B CA 1
ATOM 13295 C C . ILE B 1 817 ? -66.95200 235.09100 186.70300 1.000 65.81000 817 ILE B C 1
ATOM 13296 O O . ILE B 1 817 ? -67.58400 235.80700 185.92000 1.000 73.07000 817 ILE B O 1
ATOM 13301 N N . ASP B 1 818 ? -65.70900 235.39100 187.08500 1.000 65.49000 818 ASP B N 1
ATOM 13302 C CA . ASP B 1 818 ? -65.05600 236.62300 186.65400 1.000 67.89000 818 ASP B CA 1
ATOM 13303 C C . ASP B 1 818 ? -64.66700 236.61700 185.18000 1.000 65.19000 818 ASP B C 1
ATOM 13304 O O . ASP B 1 818 ? -64.30800 237.67700 184.65200 1.000 69.55000 818 ASP B O 1
ATOM 13309 N N . GLU B 1 819 ? -64.69900 235.45900 184.51100 1.000 67.17000 819 GLU B N 1
ATOM 13310 C CA . GLU B 1 819 ? -64.52600 235.42900 183.06000 1.000 64.77000 819 GLU B CA 1
ATOM 13311 C C . GLU B 1 819 ? -65.85200 235.64700 182.34200 1.000 68.93000 819 GLU B C 1
ATOM 13312 O O . GLU B 1 819 ? -65.86400 236.11200 181.19900 1.000 70.99000 819 GLU B O 1
ATOM 13318 N N . ARG B 1 820 ? -66.97600 235.33900 182.99900 1.000 69.30000 820 ARG B N 1
ATOM 13319 C CA . ARG B 1 820 ? -68.28800 235.51200 182.38900 1.000 63.52000 820 ARG B CA 1
ATOM 13320 C C . ARG B 1 820 ? -68.87600 236.89600 182.59600 1.000 62.77000 820 ARG B C 1
ATOM 13321 O O . ARG B 1 820 ? -69.83500 237.25200 181.91200 1.000 66.61000 820 ARG B O 1
ATOM 13329 N N . ASN B 1 821 ? -68.33400 237.68300 183.51500 1.000 61.19000 821 ASN B N 1
ATOM 13330 C CA . ASN B 1 821 ? -68.78700 239.05600 183.61200 1.000 73.01000 821 ASN B CA 1
ATOM 13331 C C . ASN B 1 821 ? -68.04100 239.94500 182.63600 1.000 79.68000 821 ASN B C 1
ATOM 13332 O O . ASN B 1 821 ? -68.62300 240.91300 182.13300 1.000 87.11000 821 ASN B O 1
ATOM 13337 N N . ASP B 1 822 ? -66.76000 239.63800 182.36900 1.000 77.36000 822 ASP B N 1
ATOM 13338 C CA . ASP B 1 822 ? -65.98500 240.32700 181.33300 1.000 77.00000 822 ASP B CA 1
ATOM 13339 C C . ASP B 1 822 ? -66.41000 239.91100 179.93200 1.000 81.73000 822 ASP B C 1
ATOM 13340 O O . ASP B 1 822 ? -66.06200 240.58800 178.96100 1.000 90.72000 822 ASP B O 1
ATOM 13345 N N . ASP B 1 823 ? -67.15400 238.81400 179.81600 1.000 72.55000 823 ASP B N 1
ATOM 13346 C CA . ASP B 1 823 ? -67.57500 238.26000 178.53100 1.000 69.81000 823 ASP B CA 1
ATOM 13347 C C . ASP B 1 823 ? -68.80900 239.00600 178.02900 1.000 72.86000 823 ASP B C 1
ATOM 13348 O O . ASP B 1 823 ? -69.90800 238.84100 178.57200 1.000 67.82000 823 ASP B O 1
ATOM 13353 N N . GLU B 1 824 ? -68.65200 239.79900 176.97000 1.000 81.15000 824 GLU B N 1
ATOM 13354 C CA . GLU B 1 824 ? -69.78400 240.63400 176.60100 1.000 79.81000 824 GLU B CA 1
ATOM 13355 C C . GLU B 1 824 ? -70.85500 239.88600 175.80500 1.000 75.78000 824 GLU B C 1
ATOM 13356 O O . GLU B 1 824 ? -71.98700 240.37200 175.73000 1.000 68.56000 824 GLU B O 1
ATOM 13362 N N . THR B 1 825 ? -70.56100 238.64200 175.50500 1.000 67.75000 825 THR B N 1
ATOM 13363 C CA . THR B 1 825 ? -71.50200 237.79400 174.84500 1.000 65.87000 825 THR B CA 1
ATOM 13364 C C . THR B 1 825 ? -72.75300 237.62000 175.66900 1.000 74.43000 825 THR B C 1
ATOM 13365 O O . THR B 1 825 ? -73.82700 237.58800 175.10500 1.000 75.69000 825 THR B O 1
ATOM 13369 N N . LEU B 1 826 ? -72.64500 237.48500 176.98500 1.000 76.56000 826 LEU B N 1
ATOM 13370 C CA . LEU B 1 826 ? -73.84900 237.23200 177.78500 1.000 69.86000 826 LEU B CA 1
ATOM 13371 C C . LEU B 1 826 ? -74.45200 238.48400 178.39800 1.000 74.49000 826 LEU B C 1
ATOM 13372 O O . LEU B 1 826 ? -73.98400 239.01400 179.39000 1.000 71.24000 826 LEU B O 1
ATOM 13377 N N . LYS B 1 827 ? -75.52600 238.93600 177.78600 1.000 70.86000 827 LYS B N 1
ATOM 13378 C CA . LYS B 1 827 ? -76.09900 240.21300 178.11100 1.000 63.39000 827 LYS B CA 1
ATOM 13379 C C . LYS B 1 827 ? -76.66000 240.30000 179.51600 1.000 71.75000 827 LYS B C 1
ATOM 13380 O O . LYS B 1 827 ? -76.52200 241.30800 180.17900 1.000 76.54000 827 LYS B O 1
ATOM 13386 N N . ASN B 1 828 ? -77.31300 239.25200 179.96800 1.000 66.78000 828 ASN B N 1
ATOM 13387 C CA . ASN B 1 828 ? -78.06600 239.32600 181.20300 1.000 70.06000 828 ASN B CA 1
ATOM 13388 C C . ASN B 1 828 ? -77.20200 239.57300 182.41500 1.000 68.46000 828 ASN B C 1
ATOM 13389 O O . ASN B 1 828 ? -77.67700 240.00400 183.43900 1.000 67.37000 828 ASN B O 1
ATOM 13394 N N . ARG B 1 829 ? -75.93900 239.21500 182.31500 1.000 61.83000 829 ARG B N 1
ATOM 13395 C CA . ARG B 1 829 ? -75.00200 239.33100 183.41000 1.000 60.63000 829 ARG B CA 1
ATOM 13396 C C . ARG B 1 829 ? -74.68100 240.71500 183.93800 1.000 65.54000 829 ARG B C 1
ATOM 13397 O O . ARG B 1 829 ? -74.52500 240.86800 185.12100 1.000 62.92000 829 ARG B O 1
ATOM 13405 N N . THR B 1 830 ? -74.50400 241.70900 183.07600 1.000 73.44000 830 THR B N 1
ATOM 13406 C CA . THR B 1 830 ? -74.15100 243.05300 183.53100 1.000 82.26000 830 THR B CA 1
ATOM 13407 C C . THR B 1 830 ? -75.33700 243.95300 183.55000 1.000 80.81000 830 THR B C 1
ATOM 13408 O O . THR B 1 830 ? -75.54400 244.75000 184.44900 1.000 76.26000 830 THR B O 1
ATOM 13412 N N . GLY B 1 831 ? -76.10400 243.83400 182.49500 1.000 70.44000 831 GLY B N 1
ATOM 13413 C CA . GLY B 1 831 ? -77.34100 244.54800 182.38200 1.000 68.68000 831 GLY B CA 1
ATOM 13414 C C . GLY B 1 831 ? -77.04900 246.00100 182.12300 1.000 69.46000 831 GLY B C 1
ATOM 13415 O O . GLY B 1 831 ? -75.90800 246.42600 182.16300 1.000 73.32000 831 GLY B O 1
ATOM 13416 N N . LEU B 1 832 ? -78.10000 246.77800 181.93300 1.000 66.11000 832 LEU B N 1
ATOM 13417 C CA . LEU B 1 832 ? -77.95300 248.16700 181.57400 1.000 68.86000 832 LEU B CA 1
ATOM 13418 C C . LEU B 1 832 ? -77.63300 249.05200 182.75100 1.000 68.21000 832 LEU B C 1
ATOM 13419 O O . LEU B 1 832 ? -77.54200 250.25200 182.60400 1.000 63.63000 832 LEU B O 1
ATOM 13424 N N . VAL B 1 833 ? -77.52100 248.46500 183.92900 1.000 65.61000 833 VAL B N 1
ATOM 13425 C CA . VAL B 1 833 ? -77.00200 249.18000 185.08000 1.000 71.21000 833 VAL B CA 1
ATOM 13426 C C . VAL B 1 833 ? -75.49500 248.99700 185.23900 1.000 73.93000 833 VAL B C 1
ATOM 13427 O O . VAL B 1 833 ? -74.86700 249.65600 186.04300 1.000 62.72000 833 VAL B O 1
ATOM 13431 N N . LYS B 1 834 ? -74.90900 248.11000 184.45600 1.000 78.91000 834 LYS B N 1
ATOM 13432 C CA . LYS B 1 834 ? -73.50200 247.78400 184.63600 1.000 85.42000 834 LYS B CA 1
ATOM 13433 C C . LYS B 1 834 ? -73.11300 247.32900 186.05800 1.000 79.39000 834 LYS B C 1
ATOM 13434 O O . LYS B 1 834 ? -72.21900 247.87500 186.67200 1.000 79.72000 834 LYS B O 1
ATOM 13440 N N . MET B 1 835 ? -73.82300 246.32300 186.55300 1.000 75.79000 835 MET B N 1
ATOM 13441 C CA . MET B 1 835 ? -73.76600 245.75100 187.89800 1.000 78.55000 835 MET B CA 1
ATOM 13442 C C . MET B 1 835 ? -73.49900 244.26100 187.74800 1.000 77.01000 835 MET B C 1
ATOM 13443 O O . MET B 1 835 ? -74.42900 243.44300 187.70100 1.000 68.48000 835 MET B O 1
ATOM 13448 N N . PRO B 1 836 ? -72.23200 243.87300 187.66100 1.000 81.05000 836 PRO B N 1
ATOM 13449 C CA . PRO B 1 836 ? -71.91000 242.47900 187.35700 1.000 71.04000 836 PRO B CA 1
ATOM 13450 C C . PRO B 1 836 ? -72.52400 241.55300 188.38500 1.000 74.87000 836 PRO B C 1
ATOM 13451 O O . PRO B 1 836 ? -72.61300 241.87500 189.57300 1.000 82.87000 836 PRO B O 1
ATOM 13455 N N . TYR B 1 837 ? -72.97000 240.39800 187.91100 1.000 67.08000 837 TYR B N 1
ATOM 13456 C CA . TYR B 1 837 ? -73.67800 239.49400 188.79200 1.000 61.14000 837 TYR B CA 1
ATOM 13457 C C . TYR B 1 837 ? -72.70200 238.80600 189.73400 1.000 58.45000 837 TYR B C 1
ATOM 13458 O O . TYR B 1 837 ? -72.13000 237.78100 189.36700 1.000 53.72000 837 TYR B O 1
ATOM 13467 N N . THR B 1 838 ? -72.52400 239.34000 190.95200 1.000 56.91000 838 THR B N 1
ATOM 13468 C CA . THR B 1 838 ? -71.56200 238.83500 191.93100 1.000 60.65000 838 THR B CA 1
ATOM 13469 C C . THR B 1 838 ? -72.20900 238.17400 193.14000 1.000 60.50000 838 THR B C 1
ATOM 13470 O O . THR B 1 838 ? -71.53000 237.95200 194.15100 1.000 56.16000 838 THR B O 1
ATOM 13474 N N . LEU B 1 839 ? -73.50600 237.88800 193.07900 1.000 60.92000 839 LEU B N 1
ATOM 13475 C CA . LEU B 1 839 ? -74.19200 237.29200 194.21500 1.000 61.18000 839 LEU B CA 1
ATOM 13476 C C . LEU B 1 839 ? -73.72000 235.87600 194.52500 1.000 58.22000 839 LEU B C 1
ATOM 13477 O O . LEU B 1 839 ? -74.09300 235.34700 195.57200 1.000 48.76000 839 LEU B O 1
ATOM 13482 N N . LEU B 1 840 ? -72.92600 235.23900 193.65200 1.000 56.53000 840 LEU B N 1
ATOM 13483 C CA . LEU B 1 840 ? -72.40700 233.90600 193.94800 1.000 51.18000 840 LEU B CA 1
ATOM 13484 C C . LEU B 1 840 ? -70.88700 233.82300 193.80700 1.000 50.86000 840 LEU B C 1
ATOM 13485 O O . LEU B 1 840 ? -70.34400 232.73200 193.61100 1.000 55.84000 840 LEU B O 1
ATOM 13490 N N . PHE B 1 841 ? -70.19700 234.94800 193.90200 1.000 52.98000 841 PHE B N 1
ATOM 13491 C CA . PHE B 1 841 ? -68.75700 235.03100 194.12000 1.000 62.10000 841 PHE B CA 1
ATOM 13492 C C . PHE B 1 841 ? -68.42100 234.53900 195.51800 1.000 62.68000 841 PHE B C 1
ATOM 13493 O O . PHE B 1 841 ? -68.73300 235.23200 196.49500 1.000 61.34000 841 PHE B O 1
ATOM 13501 N N . PRO B 1 842 ? -67.78800 233.38700 195.67100 1.000 57.91000 842 PRO B N 1
ATOM 13502 C CA . PRO B 1 842 ? -67.70100 232.80300 197.01500 1.000 58.52000 842 PRO B CA 1
ATOM 13503 C C . PRO B 1 842 ? -67.01400 233.70500 198.02800 1.000 62.65000 842 PRO B C 1
ATOM 13504 O O . PRO B 1 842 ? -67.53200 233.86900 199.14000 1.000 63.40000 842 PRO B O 1
ATOM 13508 N N . SER B 1 843 ? -65.82200 234.16000 197.71000 1.000 65.11000 843 SER B N 1
ATOM 13509 C CA . SER B 1 843 ? -65.02500 234.90000 198.63500 1.000 61.63000 843 SER B CA 1
ATOM 13510 C C . SER B 1 843 ? -65.47300 236.31500 198.67500 1.000 58.38000 843 SER B C 1
ATOM 13511 O O . SER B 1 843 ? -65.96300 236.82300 197.69900 1.000 55.76000 843 SER B O 1
ATOM 13514 N N . SER B 1 844 ? -65.28300 236.95600 199.81200 1.000 65.91000 844 SER B N 1
ATOM 13515 C CA . SER B 1 844 ? -65.62100 238.34400 199.98900 1.000 68.26000 844 SER B CA 1
ATOM 13516 C C . SER B 1 844 ? -64.89800 238.90000 201.17200 1.000 68.67000 844 SER B C 1
ATOM 13517 O O . SER B 1 844 ? -64.18500 238.21000 201.84800 1.000 67.18000 844 SER B O 1
ATOM 13520 N N . GLU B 1 845 ? -65.06600 240.18400 201.39200 1.000 63.80000 845 GLU B N 1
ATOM 13521 C CA . GLU B 1 845 ? -64.38900 240.89500 202.45000 1.000 67.34000 845 GLU B CA 1
ATOM 13522 C C . GLU B 1 845 ? -65.48500 241.63400 203.18200 1.000 64.34000 845 GLU B C 1
ATOM 13523 O O . GLU B 1 845 ? -66.62500 241.51700 202.82900 1.000 61.04000 845 GLU B O 1
ATOM 13529 N N . GLY B 1 846 ? -65.16400 242.33800 204.24400 1.000 62.54000 846 GLY B N 1
ATOM 13530 C CA . GLY B 1 846 ? -66.17200 242.87300 205.12900 1.000 52.25000 846 GLY B CA 1
ATOM 13531 C C . GLY B 1 846 ? -67.06800 243.94500 204.57200 1.000 54.30000 846 GLY B C 1
ATOM 13532 O O . GLY B 1 846 ? -66.75200 244.58800 203.59600 1.000 56.50000 846 GLY B O 1
ATOM 13533 N N . GLY B 1 847 ? -68.22500 244.10700 205.19200 1.000 59.73000 847 GLY B N 1
ATOM 13534 C CA . GLY B 1 847 ? -69.15100 245.15200 204.81800 1.000 55.54000 847 GLY B CA 1
ATOM 13535 C C . GLY B 1 847 ? -70.14800 244.78300 203.75400 1.000 55.99000 847 GLY B C 1
ATOM 13536 O O . GLY B 1 847 ? -70.23500 243.64500 203.34500 1.000 57.62000 847 GLY B O 1
ATOM 13537 N N . VAL B 1 848 ? -70.91500 245.75800 203.30200 1.000 53.99000 848 VAL B N 1
ATOM 13538 C CA . VAL B 1 848 ? -71.92300 245.48200 202.30300 1.000 52.94000 848 VAL B CA 1
ATOM 13539 C C . VAL B 1 848 ? -71.21000 245.49700 200.98400 1.000 42.59000 848 VAL B C 1
ATOM 13540 O O . VAL B 1 848 ? -71.20900 246.47400 200.27500 1.000 37.84000 848 VAL B O 1
ATOM 13544 N N . THR B 1 849 ? -70.57700 244.37900 200.69300 1.000 43.82000 849 THR B N 1
ATOM 13545 C CA . THR B 1 849 ? -69.74300 244.25700 199.53200 1.000 43.60000 849 THR B CA 1
ATOM 13546 C C . THR B 1 849 ? -70.43700 243.62700 198.35500 1.000 43.20000 849 THR B C 1
ATOM 13547 O O . THR B 1 849 ? -69.83000 243.43800 197.33000 1.000 43.92000 849 THR B O 1
ATOM 13551 N N . GLY B 1 850 ? -71.69400 243.26700 198.50000 1.000 41.99000 850 GLY B N 1
ATOM 13552 C CA . GLY B 1 850 ? -72.46000 242.78500 197.37100 1.000 41.33000 850 GLY B CA 1
ATOM 13553 C C . GLY B 1 850 ? -71.94600 241.51900 196.72200 1.000 52.26000 850 GLY B C 1
ATOM 13554 O O . GLY B 1 850 ? -72.20200 241.27100 195.55500 1.000 42.59000 850 GLY B O 1
ATOM 13555 N N . ARG B 1 851 ? -71.23500 240.70300 197.48500 1.000 57.63000 851 ARG B N 1
ATOM 13556 C CA . ARG B 1 851 ? -70.76700 239.41200 197.01100 1.000 49.56000 851 ARG B CA 1
ATOM 13557 C C . ARG B 1 851 ? -70.44800 238.52300 198.17700 1.000 50.72000 851 ARG B C 1
ATOM 13558 O O . ARG B 1 851 ? -70.46000 238.96100 199.31200 1.000 45.45000 851 ARG B O 1
ATOM 13566 N N . GLY B 1 852 ? -70.19700 237.25700 197.88300 1.000 57.15000 852 GLY B N 1
ATOM 13567 C CA . GLY B 1 852 ? -69.65000 236.29700 198.82200 1.000 51.29000 852 GLY B CA 1
ATOM 13568 C C . GLY B 1 852 ? -70.64100 235.32100 199.38500 1.000 54.78000 852 GLY B C 1
ATOM 13569 O O . GLY B 1 852 ? -71.78800 235.65000 199.56300 1.000 55.79000 852 GLY B O 1
ATOM 13570 N N . ILE B 1 853 ? -70.16700 234.11500 199.68100 1.000 59.88000 853 ILE B N 1
ATOM 13571 C CA . ILE B 1 853 ? -70.99400 233.03600 200.19900 1.000 52.18000 853 ILE B CA 1
ATOM 13572 C C . ILE B 1 853 ? -70.52600 232.57800 201.56200 1.000 55.44000 853 ILE B C 1
ATOM 13573 O O . ILE B 1 853 ? -69.66800 231.72300 201.65600 1.000 58.07000 853 ILE B O 1
ATOM 13578 N N . PRO B 1 854 ? -71.23400 233.11200 202.64400 1.000 53.00000 854 PRO B N 1
ATOM 13579 C CA . PRO B 1 854 ? -70.82800 232.57100 203.93400 1.000 48.74000 854 PRO B CA 1
ATOM 13580 C C . PRO B 1 854 ? -71.14300 231.10900 204.02400 1.000 47.74000 854 PRO B C 1
ATOM 13581 O O . PRO B 1 854 ? -71.90300 230.59200 203.27200 1.000 44.91000 854 PRO B O 1
ATOM 13585 N N . ASN B 1 855 ? -70.46100 230.43200 204.90600 1.000 53.37000 855 ASN B N 1
ATOM 13586 C CA . ASN B 1 855 ? -70.69200 229.01900 205.18700 1.000 44.58000 855 ASN B CA 1
ATOM 13587 C C . ASN B 1 855 ? -72.11300 228.76500 205.63400 1.000 40.92000 855 ASN B C 1
ATOM 13588 O O . ASN B 1 855 ? -72.66600 227.68600 205.40600 1.000 39.76000 855 ASN B O 1
ATOM 13593 N N . SER B 1 856 ? -72.70900 229.74900 206.27300 1.000 49.03000 856 SER B N 1
ATOM 13594 C CA . SER B 1 856 ? -73.81800 229.54200 207.16500 1.000 44.75000 856 SER B CA 1
ATOM 13595 C C . SER B 1 856 ? -74.83900 230.61600 206.88900 1.000 47.56000 856 SER B C 1
ATOM 13596 O O . SER B 1 856 ? -74.57300 231.57000 206.15400 1.000 53.83000 856 SER B O 1
ATOM 13599 N N . VAL B 1 857 ? -76.01300 230.46100 207.49700 1.000 48.26000 857 VAL B N 1
ATOM 13600 C CA . VAL B 1 857 ? -76.98900 231.54300 207.55400 1.000 44.61000 857 VAL B CA 1
ATOM 13601 C C . VAL B 1 857 ? -76.67500 232.44600 208.73800 1.000 40.39000 857 VAL B C 1
ATOM 13602 O O . VAL B 1 857 ? -77.26400 232.28600 209.81200 1.000 38.84000 857 VAL B O 1
ATOM 13606 N N . SER B 1 858 ? -75.75600 233.40000 208.55400 1.000 41.83000 858 SER B N 1
ATOM 13607 C CA . SER B 1 858 ? -75.30100 234.23500 209.65700 1.000 39.19000 858 SER B CA 1
ATOM 13608 C C . SER B 1 858 ? -76.12600 235.51100 209.83000 1.000 39.26000 858 SER B C 1
ATOM 13609 O O . SER B 1 858 ? -75.99900 236.17400 210.86400 1.000 38.31000 858 SER B O 1
ATOM 13612 N N . ILE B 1 859 ? -76.97800 235.85500 208.86400 1.000 42.74000 859 ILE B N 1
ATOM 13613 C CA . ILE B 1 859 ? -77.79500 237.06500 208.96600 1.000 39.90000 859 ILE B CA 1
ATOM 13614 C C . ILE B 1 859 ? -79.08500 237.09000 208.02600 1.000 48.42000 859 ILE B C 1
ATOM 13615 O O . ILE B 1 859 ? -79.26900 236.43700 206.98000 1.000 36.08000 859 ILE B O 1
#

Secondary structure (DSSP, 8-state):
---EEEEEEEEEE-HHHHSSSPP-GGGG-SGGGGTTTTEEEEEE-SSS--TTT-SS--B---EE---EE--HHHHSS--EEEEEEEEE-TTS----EEEEEE-SSS-EEEEEEEEEEETTTEEEEEEEEEEE--GGG-SS-EEEE-S----TTTS-TTTHHHHHHHHHHHH--S-S---TT-----EE-B-SS--SSSS----BSSSSSS----EE---PPBPSS-TTSBPPPPSS-SS-----GGG----SSGGG-HHHHHHHIIIIIHHHHHHHHHHS-----SHHHHTTTTTT-B--S-HHHHHHHHHHS-HHHHHHHS---SS-SB-----STTTS-TTTTSSHHHHHHHHHHSSSTT--EE--SSS----S-HHHH-B-S----HHHHHGGGTT--HHHHHHTT-EEEEE-HHHHHHHHHHHTTSS----EEEEEEEE-TTS-EEEEEEEEEEE-TT-GGGBEEEEEE---STHHHHHHHHHHHHHHHHHHHHIIIIIIIIIIIHHHHHHHHHHHHHS-TT-HHHHHHTTTTTTHHHHHHHIIIIISSTT-HHHHHSTTGGGHHHHHHHHHHHH--SGGGSHHHHHHHHTSEE--SSSTTS-EESSS--HHHHHHHHHHHHHHHHHHHHHHHH--STHHHHT-HHHHHHHHHIIIIITGGGTT-TTS----SHHHHHHHHHHHHHIIIIIHHHHHTTIIIIISSGGGS-S-B-SPPPPSSSHHHHHHHH-HHHHHHHHB--HHHHHHHHHHHHHHHPBPSS--BTT--SSTTS-S-HHHHHHHHHHHHHHHHHHHHHHHHHS-TT-GGGTTTTT----TT-S---SBS-S---BSS---/---EEEEEEEEEE-HHHHSSSPP-GGGG-SGGGGTTTTEEEEEE-SSS--TTT-SS--B---EE---EE--HHHHSTT-EEEEEEEEE-TTS----EEEEEE-SSS-EEEEEEEEEEETTTEEEEEEEEEEE--GGG-SS-EEEE-S----TTTS-HHHHHHHHHHHHHHH--S-S---TT-----EE-B-SS--SSSS----BSSSSSS----EE---PPBPSS-TTSBPPPPSS-SS-----GGG----SSGGG-HHHHHHHIIIIIHHHHHHHHHHS-----SHHHHTTTTTT-B--S-HHHHHHHHHHS-HHHHHHHS-STTS-SB-----STTTS-TTTTSSHHHHHHHHHHSSSTT--EE--SSS----S-HHHH-B-S----HHHHHTTSTT--HHHHHTTT-EEEEE-HHHHHHHHHHHTTSS----EEEEEEEE-TTS-EEEEEEEEEEE-TT-GGGBEEEEEE---STHHHHHHHHHHHHHHHHHHHHIIIIIIIIIIIHHHHHHHHHHHHHS-TT-HHHHHHTTTTTTHHHHHHHIIIIISSTT-HHHHHSTTGGGHHHHHHHHHHHH--SGGGSHHHHHHHHTSEE--SSSTTS-EESSS--HHHHHHHHHHHHHHHHHHHHHHHH--STHHHHT-HHHHHHHHHIIIIITGGGTT-TTS----SHHHHHHHHHHHHHIIIIIHHHHHTTIIIIISSGGGS-S-B-SPPPPSSSHHHHHHHH-HHHHHHHHB--HHHHHHHHHHHHHHHPBPSS--BTT--SSTTS-S-HHHHHHHHHHHHHHHHHHHHHHHHHS-TT-GGGTTTTT----TT-S---SBS-S---BSS---

Foldseek 3Di:
DQWDKWKKKWKWAFQVQQDLPAFDLVPCPPVCLQPDPFKKKWFFALPAADVVVPSQGDIFDIKGFHAWDDDPVCRPQNTTMTIIMGRDDPVRHDRFKMWMAGQGQAKIWTAWMWIAPDDPPGIWIWGDGDTHGHNVPDPGTDMTGTLAFDFLVRGRPSCNVVQVVVLCQQCPDAADADDLARNHFDWDWLQQFEDVVPFHDDIAPPDLLHFFFTAGDGRAQADPVDNNHHHFDDLPDPDATDDRNSQDTGGSHNLQCLVCLVSLLLNQVQVQLCVQCVVPPDFQQFQVSLVCQAPARAAGPDVVSVVPSPVVDDVVNVVLQAPPDHNHGRHDHDFLLCPFPNPQLLDQQVLQLLCQLNQQVLQKFFDQDPPAAAPDDCQAQAGEGDPDDQPQQQVVAVPQRVNSQSVVSFKMKRFLQHLPAVCQVVLCVPQFHAFGWIWMWGQDPLQGIGTAKIKTWHADPVDRRHYIDIDIQGCDPALSNLVVSVSSQRVLQSRVLCLVLPQQPRQFLRLLNLQVSLCSNQPGLSHLLNLVCVQAARQSNVSSSSCSNAARHRVHLVLLQASSRSCSNVSSSVCCSPPDDQLCLQLQNSCVVSPQWAQDPVDPVSIDGSRNDRVLNVLLVLVLVLLLLLLVLRLCVRCVDLVSQVPRRRNQSSLLCSQCPRSVSCNPPPPRDPRSGSVSVSSNSSSSQSSFWQSNQSNQLNCCNQCLSCSSRFRGFRDDRDDPPDVVSVVSNVCSRSNSSNGTDGDSSSSSRSSSSSSRNWFDQPFAWDLDDPDQPSHPPVSSSVSSNVSSVSLVVSLVVLVVVQVDVSRASQLTPSRNGSASDNADDHTGSPSHHITSYNND/DQWDKWKKKWKWAFQVQQDLPAFDLVPCPPVCLQPDPFKKKWFFALPAADVVVPSQGDIFDIKGWHAWDDDPVCSPQRITMTIIMGRDDPVRHDRFKMWMAGQGQAKIWTAWMWIAPDDPPGIWIWGDGDTHGHNVPDPGTDMTGTLAFDFLVRGRPSCNVVQVVVLCQQCPDAADADDLARNHFDWDWLQQFADVVPQGDDIAPPDLLHFFFTAGDGRAQADPVDNNHHHFDDLPDPDATDDRNSQDTGGSHNLQCLVCLVSLLLNQVQVQLCVQCVVPPDFQQFQVSLVCQAAQRAAGPDVVSVVPSPVVDDDSNLVLQAPPPRHHSRHDHDFLLCPFPNPQLLDQQVLQLLCQLNQQVLQKFFDQDPPAAAPDDCQAQAGEGDPDDQVQQQVPAVPQRVNSCSVLSFKMKRFLQHLPAVCQVVLCVPQFHAFGWIWMWGQDPLQGIGTGKIKTWHADPVDRRHYIDIDIQGCDPALSNLLVSLSSQRVLQSRVLCLVLPQQPRQFLRLLNLQVSLCSNQPGLSHLLNLVCVQAARQSNVSSSSCSNANSHRVHLPLLQASSRSCSNVSSSVCCSPPDDQLCLQLQNSCVVSPQWAQDPVDPVSIDGSRNDRVLNVLLVLVLVLLLLLLVLRLCVRCVDLVSQVPRRRNQSSLLCSQCPRSVSCNPPPPRDDRSGSVSVSSNSSSSQSSFWQSNQSNQLNCCNQCLSCSSRFRGFRDDRDDPPDVVSVVCNVCSRSNSSNGTDGDSSSSSRSSSSSSRNWFDQPFAWDLDDPDQPSHPPVSSSVSSNVSSVSLVVSLVVLVVVQVDVSRASQLTPSRNGSASDNADDHTGSPSHHITSYNND